Protein 9CVC (pdb70)

Organism: Homo sapiens (NCBI:txid9606)

InterPro domains:
  IPR028171 Codanin-1, C-terminal domain [PF15296] (785-899)
  IPR040031 Codanin-1 [PTHR28678] (1-1227)

Structure (mmCIF, N/CA/C/O backbone):
data_9CVC
#
_entry.id   9CVC
#
_cell.length_a   1.00
_cell.length_b   1.00
_cell.length_c   1.00
_cell.angle_alpha   90.00
_cell.angle_beta   90.00
_cell.angle_gamma   90.00
#
_symmetry.space_group_name_H-M   'P 1'
#
loop_
_entity.id
_entity.type
_entity.pdbx_description
1 polymer Codanin-1
2 polymer 'Histone chaperone ASF1A'
#
loop_
_atom_site.group_PDB
_atom_site.id
_atom_site.type_symbol
_atom_site.label_atom_id
_atom_site.label_alt_id
_atom_site.label_comp_id
_atom_site.label_asym_id
_atom_site.label_entity_id
_atom_site.label_seq_id
_atom_site.pdbx_PDB_ins_code
_atom_site.Cartn_x
_atom_site.Cartn_y
_atom_site.Cartn_z
_atom_site.occupancy
_atom_site.B_iso_or_equiv
_atom_site.auth_seq_id
_atom_site.auth_comp_id
_atom_site.auth_asym_id
_atom_site.auth_atom_id
_atom_site.pdbx_PDB_model_num
ATOM 1 N N . ALA A 1 52 ? 137.495 176.361 112.719 1.00 129.02 2 ALA A N 1
ATOM 2 C CA . ALA A 1 52 ? 137.483 175.971 111.313 1.00 129.02 2 ALA A CA 1
ATOM 3 C C . ALA A 1 52 ? 136.915 177.092 110.453 1.00 129.02 2 ALA A C 1
ATOM 4 O O . ALA A 1 52 ? 137.347 177.296 109.318 1.00 129.02 2 ALA A O 1
ATOM 6 N N . ALA A 1 53 ? 135.942 177.821 111.002 1.00 137.95 3 ALA A N 1
ATOM 7 C CA . ALA A 1 53 ? 135.351 178.930 110.263 1.00 137.95 3 ALA A CA 1
ATOM 8 C C . ALA A 1 53 ? 136.392 179.995 109.945 1.00 137.95 3 ALA A C 1
ATOM 9 O O . ALA A 1 53 ? 136.442 180.510 108.821 1.00 137.95 3 ALA A O 1
ATOM 11 N N . VAL A 1 54 ? 137.237 180.338 110.920 1.00 137.77 4 VAL A N 1
ATOM 12 C CA . VAL A 1 54 ? 138.293 181.314 110.668 1.00 137.77 4 VAL A CA 1
ATOM 13 C C . VAL A 1 54 ? 139.298 180.763 109.667 1.00 137.77 4 VAL A C 1
ATOM 14 O O . VAL A 1 54 ? 139.783 181.487 108.788 1.00 137.77 4 VAL A O 1
ATOM 18 N N . LEU A 1 55 ? 139.630 179.476 109.780 1.00 130.34 5 LEU A N 1
ATOM 19 C CA . LEU A 1 55 ? 140.550 178.864 108.827 1.00 130.34 5 LEU A CA 1
ATOM 20 C C . LEU A 1 55 ? 139.979 178.920 107.416 1.00 130.34 5 LEU A C 1
ATOM 21 O O . LEU A 1 55 ? 140.684 179.268 106.461 1.00 130.34 5 LEU A O 1
ATOM 26 N N . GLU A 1 56 ? 138.698 178.580 107.265 1.00 135.62 6 GLU A N 1
ATOM 27 C CA . GLU A 1 56 ? 138.071 178.640 105.949 1.00 135.62 6 GLU A CA 1
ATOM 28 C C . GLU A 1 56 ? 138.042 180.068 105.421 1.00 135.62 6 GLU A C 1
ATOM 29 O O . GLU A 1 56 ? 138.305 180.305 104.237 1.00 135.62 6 GLU A O 1
ATOM 35 N N . SER A 1 57 ? 137.730 181.035 106.286 1.00 140.12 7 SER A N 1
ATOM 36 C CA . SER A 1 57 ? 137.709 182.430 105.859 1.00 140.12 7 SER A CA 1
ATOM 37 C C . SER A 1 57 ? 139.080 182.869 105.363 1.00 140.12 7 SER A C 1
ATOM 38 O O . SER A 1 57 ? 139.191 183.556 104.342 1.00 140.12 7 SER A O 1
ATOM 41 N N . LEU A 1 58 ? 140.139 182.479 106.076 1.00 137.03 8 LEU A N 1
ATOM 42 C CA . LEU A 1 58 ? 141.488 182.768 105.603 1.00 137.03 8 LEU A CA 1
ATOM 43 C C . LEU A 1 58 ? 141.759 182.082 104.271 1.00 137.03 8 LEU A C 1
ATOM 44 O O . LEU A 1 58 ? 142.409 182.656 103.389 1.00 137.03 8 LEU A O 1
ATOM 49 N N . LEU A 1 59 ? 141.266 180.853 104.104 1.00 130.77 9 LEU A N 1
ATOM 50 C CA . LEU A 1 59 ? 141.482 180.136 102.852 1.00 130.77 9 LEU A CA 1
ATOM 51 C C . LEU A 1 59 ? 140.863 180.877 101.673 1.00 130.77 9 LEU A C 1
ATOM 52 O O . LEU A 1 59 ? 141.334 180.739 100.538 1.00 130.77 9 LEU A O 1
ATOM 57 N N . ARG A 1 60 ? 139.812 181.661 101.917 1.00 141.89 10 ARG A N 1
ATOM 58 C CA . ARG A 1 60 ? 139.184 182.446 100.864 1.00 141.89 10 ARG A CA 1
ATOM 59 C C . ARG A 1 60 ? 139.983 183.689 100.499 1.00 141.89 10 ARG A C 1
ATOM 60 O O . ARG A 1 60 ? 139.612 184.383 99.547 1.00 141.89 10 ARG A O 1
ATOM 68 N N . GLU A 1 61 ? 141.055 183.989 101.233 1.00 139.24 11 GLU A N 1
ATOM 69 C CA . GLU A 1 61 ? 141.875 185.179 101.031 1.00 139.24 11 GLU A CA 1
ATOM 70 C C . GLU A 1 61 ? 141.148 186.461 101.412 1.00 139.24 11 GLU A C 1
ATOM 71 O O . GLU A 1 61 ? 141.529 187.548 100.966 1.00 139.24 11 GLU A O 1
ATOM 77 N N . GLU A 1 62 ? 140.100 186.363 102.234 1.00 143.54 12 GLU A N 1
ATOM 78 C CA . GLU A 1 62 ? 139.430 187.565 102.716 1.00 143.54 12 GLU A CA 1
ATOM 79 C C . GLU A 1 62 ? 140.367 188.409 103.570 1.00 143.54 12 GLU A C 1
ATOM 80 O O . GLU A 1 62 ? 140.377 189.641 103.464 1.00 143.54 12 GLU A O 1
ATOM 86 N N . VAL A 1 63 ? 141.160 187.763 104.421 1.00 144.61 13 VAL A N 1
ATOM 87 C CA . VAL A 1 63 ? 142.106 188.434 105.303 1.00 144.61 13 VAL A CA 1
ATOM 88 C C . VAL A 1 63 ? 143.503 187.936 104.964 1.00 144.61 13 VAL A C 1
ATOM 89 O O . VAL A 1 63 ? 143.726 186.725 104.854 1.00 144.61 13 VAL A O 1
ATOM 93 N N . SER A 1 64 ? 144.437 188.868 104.793 1.00 145.18 14 SER A N 1
ATOM 94 C CA . SER A 1 64 ? 145.800 188.498 104.448 1.00 145.18 14 SER A CA 1
ATOM 95 C C . SER A 1 64 ? 146.448 187.714 105.584 1.00 145.18 14 SER A C 1
ATOM 96 O O . SER A 1 64 ? 146.127 187.898 106.760 1.00 145.18 14 SER A O 1
ATOM 99 N N . VAL A 1 65 ? 147.373 186.828 105.213 1.00 130.41 15 VAL A N 1
ATOM 100 C CA . VAL A 1 65 ? 148.060 186.009 106.208 1.00 130.41 15 VAL A CA 1
ATOM 101 C C . VAL A 1 65 ? 148.871 186.888 107.152 1.00 130.41 15 VAL A C 1
ATOM 102 O O . VAL A 1 65 ? 148.884 186.670 108.370 1.00 130.41 15 VAL A O 1
ATOM 106 N N . ALA A 1 66 ? 149.564 187.890 106.608 1.00 138.18 16 ALA A N 1
ATOM 107 C CA . ALA A 1 66 ? 150.359 188.777 107.450 1.00 138.18 16 ALA A CA 1
ATOM 108 C C . ALA A 1 66 ? 149.484 189.520 108.452 1.00 138.18 16 ALA A C 1
ATOM 109 O O . ALA A 1 66 ? 149.862 189.676 109.620 1.00 138.18 16 ALA A O 1
ATOM 111 N N . ALA A 1 67 ? 148.312 189.986 108.016 1.00 140.63 17 ALA A N 1
ATOM 112 C CA . ALA A 1 67 ? 147.431 190.727 108.913 1.00 140.63 17 ALA A CA 1
ATOM 113 C C . ALA A 1 67 ? 147.002 189.866 110.095 1.00 140.63 17 ALA A C 1
ATOM 114 O O . ALA A 1 67 ? 147.087 190.292 111.253 1.00 140.63 17 ALA A O 1
ATOM 116 N N . VAL A 1 68 ? 146.546 188.642 109.822 1.00 138.03 18 VAL A N 1
ATOM 117 C CA . VAL A 1 68 ? 146.088 187.772 110.900 1.00 138.03 18 VAL A CA 1
ATOM 118 C C . VAL A 1 68 ? 147.256 187.373 111.794 1.00 138.03 18 VAL A C 1
ATOM 119 O O . VAL A 1 68 ? 147.114 187.287 113.020 1.00 138.03 18 VAL A O 1
ATOM 123 N N . VAL A 1 69 ? 148.424 187.125 111.202 1.00 131.45 19 VAL A N 1
ATOM 124 C CA . VAL A 1 69 ? 149.593 186.751 111.993 1.00 131.45 19 VAL A CA 1
ATOM 125 C C . VAL A 1 69 ? 149.954 187.870 112.960 1.00 131.45 19 VAL A C 1
ATOM 126 O O . VAL A 1 69 ? 150.229 187.633 114.141 1.00 131.45 19 VAL A O 1
ATOM 130 N N . ARG A 1 70 ? 149.955 189.112 112.470 1.00 138.77 20 ARG A N 1
ATOM 131 C CA . ARG A 1 70 ? 150.256 190.243 113.339 1.00 138.77 20 ARG A CA 1
ATOM 132 C C . ARG A 1 70 ? 149.173 190.428 114.395 1.00 138.77 20 ARG A C 1
ATOM 133 O O . ARG A 1 70 ? 149.472 190.785 115.541 1.00 138.77 20 ARG A O 1
ATOM 141 N N . TRP A 1 71 ? 147.912 190.189 114.031 1.00 145.00 21 TRP A N 1
ATOM 142 C CA . TRP A 1 71 ? 146.829 190.341 114.996 1.00 145.00 21 TRP A CA 1
ATOM 143 C C . TRP A 1 71 ? 146.950 189.328 116.127 1.00 145.00 21 TRP A C 1
ATOM 144 O O . TRP A 1 71 ? 146.691 189.654 117.292 1.00 145.00 21 TRP A O 1
ATOM 155 N N . ILE A 1 72 ? 147.340 188.091 115.807 1.00 129.00 22 ILE A N 1
ATOM 156 C CA . ILE A 1 72 ? 147.488 187.080 116.850 1.00 129.00 22 ILE A CA 1
ATOM 157 C C . ILE A 1 72 ? 148.592 187.479 117.816 1.00 129.00 22 ILE A C 1
ATOM 158 O O . ILE A 1 72 ? 148.506 187.206 119.020 1.00 129.00 22 ILE A O 1
ATOM 163 N N . ALA A 1 73 ? 149.642 188.127 117.315 1.00 127.72 23 ALA A N 1
ATOM 164 C CA . ALA A 1 73 ? 150.769 188.532 118.145 1.00 127.72 23 ALA A CA 1
ATOM 165 C C . ALA A 1 73 ? 150.471 189.773 118.976 1.00 127.72 23 ALA A C 1
ATOM 166 O O . ALA A 1 73 ? 151.363 190.253 119.683 1.00 127.72 23 ALA A O 1
ATOM 168 N N . ARG A 1 74 ? 149.247 190.301 118.908 1.00 135.81 24 ARG A N 1
ATOM 169 C CA . ARG A 1 74 ? 148.852 191.481 119.675 1.00 135.81 24 ARG A CA 1
ATOM 170 C C . ARG A 1 74 ? 149.688 192.702 119.305 1.00 135.81 24 ARG A C 1
ATOM 171 O O . ARG A 1 74 ? 149.933 193.577 120.139 1.00 135.81 24 ARG A O 1
ATOM 179 N N . SER A 1 75 ? 150.130 192.773 118.053 1.00 145.06 25 SER A N 1
ATOM 180 C CA . SER A 1 75 ? 150.894 193.923 117.596 1.00 145.06 25 SER A CA 1
ATOM 181 C C . SER A 1 75 ? 150.005 195.160 117.522 1.00 145.06 25 SER A C 1
ATOM 182 O O . SER A 1 75 ? 148.792 195.072 117.313 1.00 145.06 25 SER A O 1
ATOM 185 N N . THR A 1 76 ? 150.626 196.324 117.699 1.00 159.35 26 THR A N 1
ATOM 186 C CA . THR A 1 76 ? 149.887 197.578 117.668 1.00 159.35 26 THR A CA 1
ATOM 187 C C . THR A 1 76 ? 149.258 197.798 116.298 1.00 159.35 26 THR A C 1
ATOM 188 O O . THR A 1 76 ? 149.828 197.432 115.266 1.00 159.35 26 THR A O 1
ATOM 192 N N . GLN A 1 77 ? 148.070 198.400 116.293 1.00 163.95 27 GLN A N 1
ATOM 193 C CA . GLN A 1 77 ? 147.334 198.652 115.057 1.00 163.95 27 GLN A CA 1
ATOM 194 C C . GLN A 1 77 ? 147.913 199.882 114.369 1.00 163.95 27 GLN A C 1
ATOM 195 O O . GLN A 1 77 ? 147.798 201.002 114.877 1.00 163.95 27 GLN A O 1
ATOM 201 N N . GLY A 1 78 ? 148.539 199.674 113.210 1.00 170.90 28 GLY A N 1
ATOM 202 C CA . GLY A 1 78 ? 149.108 200.772 112.462 1.00 170.90 28 GLY A CA 1
ATOM 203 C C . GLY A 1 78 ? 148.070 201.503 111.631 1.00 170.90 28 GLY A C 1
ATOM 204 O O . GLY A 1 78 ? 146.911 201.104 111.530 1.00 170.90 28 GLY A O 1
ATOM 205 N N . SER A 1 79 ? 148.509 202.608 111.025 1.00 173.36 29 SER A N 1
ATOM 206 C CA . SER A 1 79 ? 147.619 203.395 110.180 1.00 173.36 29 SER A CA 1
ATOM 207 C C . SER A 1 79 ? 147.247 202.667 108.895 1.00 173.36 29 SER A C 1
ATOM 208 O O . SER A 1 79 ? 146.233 203.007 108.277 1.00 173.36 29 SER A O 1
ATOM 211 N N . GLU A 1 80 ? 148.041 201.679 108.481 1.00 174.04 30 GLU A N 1
ATOM 212 C CA . GLU A 1 80 ? 147.774 200.937 107.256 1.00 174.04 30 GLU A CA 1
ATOM 213 C C . GLU A 1 80 ? 146.749 199.825 107.437 1.00 174.04 30 GLU A C 1
ATOM 214 O O . GLU A 1 80 ? 146.376 199.185 106.449 1.00 174.04 30 GLU A O 1
ATOM 220 N N . ASP A 1 81 ? 146.292 199.573 108.662 1.00 172.86 31 ASP A N 1
ATOM 221 C CA . ASP A 1 81 ? 145.337 198.498 108.896 1.00 172.86 31 ASP A CA 1
ATOM 222 C C . ASP A 1 81 ? 144.066 198.727 108.088 1.00 172.86 31 ASP A C 1
ATOM 223 O O . ASP A 1 81 ? 143.506 199.827 108.081 1.00 172.86 31 ASP A O 1
ATOM 228 N N . ASN A 1 82 ? 143.612 197.678 107.405 1.00 167.12 32 ASN A N 1
ATOM 229 C CA . ASN A 1 82 ? 142.397 197.761 106.606 1.00 167.12 32 ASN A CA 1
ATOM 230 C C . ASN A 1 82 ? 141.167 197.715 107.503 1.00 167.12 32 ASN A C 1
ATOM 231 O O . ASN A 1 82 ? 141.151 197.022 108.525 1.00 167.12 32 ASN A O 1
ATOM 236 N N . ALA A 1 83 ? 140.132 198.460 107.112 1.00 169.90 33 ALA A N 1
ATOM 237 C CA . ALA A 1 83 ? 138.923 198.532 107.927 1.00 169.90 33 ALA A CA 1
ATOM 238 C C . ALA A 1 83 ? 138.240 197.172 108.015 1.00 169.90 33 ALA A C 1
ATOM 239 O O . ALA A 1 83 ? 137.899 196.707 109.109 1.00 169.90 33 ALA A O 1
ATOM 241 N N . GLY A 1 84 ? 138.030 196.520 106.871 1.00 165.98 34 GLY A N 1
ATOM 242 C CA . GLY A 1 84 ? 137.322 195.249 106.880 1.00 165.98 34 GLY A CA 1
ATOM 243 C C . GLY A 1 84 ? 138.080 194.166 107.624 1.00 165.98 34 GLY A C 1
ATOM 244 O O . GLY A 1 84 ? 137.510 193.440 108.444 1.00 165.98 34 GLY A O 1
ATOM 245 N N . GLU A 1 85 ? 139.379 194.043 107.345 1.00 158.82 35 GLU A N 1
ATOM 246 C CA . GLU A 1 85 ? 140.184 193.032 108.024 1.00 158.82 35 GLU A CA 1
ATOM 247 C C . GLU A 1 85 ? 140.242 193.298 109.522 1.00 158.82 35 GLU A C 1
ATOM 248 O O . GLU A 1 85 ? 140.108 192.371 110.330 1.00 158.82 35 GLU A O 1
ATOM 254 N N . ALA A 1 86 ? 140.447 194.558 109.910 1.00 164.05 36 ALA A N 1
ATOM 255 C CA . ALA A 1 86 ? 140.499 194.891 111.328 1.00 164.05 36 ALA A CA 1
ATOM 256 C C . ALA A 1 86 ? 139.178 194.572 112.014 1.00 164.05 36 ALA A C 1
ATOM 257 O O . ALA A 1 86 ? 139.163 194.016 113.117 1.00 164.05 36 ALA A O 1
ATOM 259 N N . ALA A 1 87 ? 138.058 194.914 111.373 1.00 163.52 37 ALA A N 1
ATOM 260 C CA . ALA A 1 87 ? 136.754 194.626 111.962 1.00 163.52 37 ALA A CA 1
ATOM 261 C C . ALA A 1 87 ? 136.536 193.125 112.110 1.00 163.52 37 ALA A C 1
ATOM 262 O O . ALA A 1 87 ? 136.061 192.658 113.153 1.00 163.52 37 ALA A O 1
ATOM 264 N N . ALA A 1 88 ? 136.879 192.352 111.076 1.00 157.05 38 ALA A N 1
ATOM 265 C CA . ALA A 1 88 ? 136.695 190.906 111.152 1.00 157.05 38 ALA A CA 1
ATOM 266 C C . ALA A 1 88 ? 137.553 190.302 112.256 1.00 157.05 38 ALA A C 1
ATOM 267 O O . ALA A 1 88 ? 137.087 189.447 113.020 1.00 157.05 38 ALA A O 1
ATOM 269 N N . LEU A 1 89 ? 138.812 190.734 112.358 1.00 151.92 39 LEU A N 1
ATOM 270 C CA . LEU A 1 89 ? 139.692 190.193 113.386 1.00 151.92 39 LEU A CA 1
ATOM 271 C C . LEU A 1 89 ? 139.223 190.591 114.780 1.00 151.92 39 LEU A C 1
ATOM 272 O O . LEU A 1 89 ? 139.283 189.782 115.712 1.00 151.92 39 LEU A O 1
ATOM 277 N N . SER A 1 90 ? 138.742 191.825 114.946 1.00 156.52 40 SER A N 1
ATOM 278 C CA . SER A 1 90 ? 138.202 192.229 116.240 1.00 156.52 40 SER A CA 1
ATOM 279 C C . SER A 1 90 ? 136.978 191.400 116.605 1.00 156.52 40 SER A C 1
ATOM 280 O O . SER A 1 90 ? 136.818 190.993 117.762 1.00 156.52 40 SER A O 1
ATOM 283 N N . SER A 1 91 ? 136.104 191.138 115.632 1.00 155.34 41 SER A N 1
ATOM 284 C CA . SER A 1 91 ? 134.927 190.318 115.900 1.00 155.34 41 SER A CA 1
ATOM 285 C C . SER A 1 91 ? 135.323 188.901 116.293 1.00 155.34 41 SER A C 1
ATOM 286 O O . SER A 1 91 ? 134.740 188.318 117.214 1.00 155.34 41 SER A O 1
ATOM 289 N N . LEU A 1 92 ? 136.315 188.331 115.608 1.00 148.29 42 LEU A N 1
ATOM 290 C CA . LEU A 1 92 ? 136.746 186.968 115.898 1.00 148.29 42 LEU A CA 1
ATOM 291 C C . LEU A 1 92 ? 137.683 186.880 117.096 1.00 148.29 42 LEU A C 1
ATOM 292 O O . LEU A 1 92 ? 138.036 185.767 117.501 1.00 148.29 42 LEU A O 1
ATOM 297 N N . ARG A 1 93 ? 138.102 188.020 117.658 1.00 146.59 43 ARG A N 1
ATOM 298 C CA . ARG A 1 93 ? 138.964 188.007 118.836 1.00 146.59 43 ARG A CA 1
ATOM 299 C C . ARG A 1 93 ? 138.481 187.024 119.894 1.00 146.59 43 ARG A C 1
ATOM 300 O O . ARG A 1 93 ? 139.296 186.440 120.618 1.00 146.59 43 ARG A O 1
ATOM 308 N N . ALA A 1 94 ? 137.165 186.828 120.005 1.00 146.29 44 ALA A N 1
ATOM 309 C CA . ALA A 1 94 ? 136.648 185.844 120.950 1.00 146.29 44 ALA A CA 1
ATOM 310 C C . ALA A 1 94 ? 137.213 184.458 120.674 1.00 146.29 44 ALA A C 1
ATOM 311 O O . ALA A 1 94 ? 137.384 183.661 121.604 1.00 146.29 44 ALA A O 1
ATOM 313 N N . LEU A 1 95 ? 137.509 184.152 119.413 1.00 142.44 45 LEU A N 1
ATOM 314 C CA . LEU A 1 95 ? 138.101 182.876 119.038 1.00 142.44 45 LEU A CA 1
ATOM 315 C C . LEU A 1 95 ? 139.623 182.908 119.049 1.00 142.44 45 LEU A C 1
ATOM 316 O O . LEU A 1 95 ? 140.252 181.880 118.776 1.00 142.44 45 LEU A O 1
ATOM 321 N N . ARG A 1 96 ? 140.229 184.054 119.355 1.00 137.85 46 ARG A N 1
ATOM 322 C CA . ARG A 1 96 ? 141.673 184.124 119.488 1.00 137.85 46 ARG A CA 1
ATOM 323 C C . ARG A 1 96 ? 142.130 183.272 120.673 1.00 137.85 46 ARG A C 1
ATOM 324 O O . ARG A 1 96 ? 141.325 182.746 121.444 1.00 137.85 46 ARG A O 1
ATOM 332 N N . LYS A 1 97 ? 143.447 183.145 120.813 1.00 119.88 47 LYS A N 1
ATOM 333 C CA . LYS A 1 97 ? 144.146 182.421 121.865 1.00 119.88 47 LYS A CA 1
ATOM 334 C C . LYS A 1 97 ? 144.120 180.911 121.621 1.00 119.88 47 LYS A C 1
ATOM 335 O O . LYS A 1 97 ? 144.787 180.174 122.348 1.00 119.88 47 LYS A O 1
ATOM 341 N N . GLU A 1 98 ? 143.391 180.427 120.615 1.00 123.07 48 GLU A N 1
ATOM 342 C CA . GLU A 1 98 ? 143.389 179.011 120.273 1.00 123.07 48 GLU A CA 1
ATOM 343 C C . GLU A 1 98 ? 143.473 178.763 118.775 1.00 123.07 48 GLU A C 1
ATOM 344 O O . GLU A 1 98 ? 143.415 177.601 118.359 1.00 123.07 48 GLU A O 1
ATOM 350 N N . PHE A 1 99 ? 143.609 179.807 117.955 1.00 122.97 49 PHE A N 1
ATOM 351 C CA . PHE A 1 99 ? 143.688 179.608 116.513 1.00 122.97 49 PHE A CA 1
ATOM 352 C C . PHE A 1 99 ? 144.914 178.785 116.138 1.00 122.97 49 PHE A C 1
ATOM 353 O O . PHE A 1 99 ? 144.829 177.880 115.302 1.00 122.97 49 PHE A O 1
ATOM 361 N N . VAL A 1 100 ? 146.064 179.095 116.728 1.00 110.96 50 VAL A N 1
ATOM 362 C CA . VAL A 1 100 ? 147.307 178.390 116.421 1.00 110.96 50 VAL A CA 1
ATOM 363 C C . VAL A 1 100 ? 147.190 176.937 116.873 1.00 110.96 50 VAL A C 1
ATOM 364 O O . VAL A 1 100 ? 147.548 176.026 116.108 1.00 110.96 50 VAL A O 1
ATOM 368 N N . PRO A 1 101 ? 146.745 176.665 118.105 1.00 109.87 51 PRO A N 1
ATOM 369 C CA . PRO A 1 101 ? 146.517 175.260 118.485 1.00 109.87 51 PRO A CA 1
ATOM 370 C C . PRO A 1 101 ? 145.549 174.541 117.564 1.00 109.87 51 PRO A C 1
ATOM 371 O O . PRO A 1 101 ? 145.772 173.372 117.229 1.00 109.87 51 PRO A O 1
ATOM 375 N N . PHE A 1 102 ? 144.478 175.214 117.132 1.00 116.95 52 PHE A N 1
ATOM 376 C CA . PHE A 1 102 ? 143.529 174.576 116.227 1.00 116.95 52 PHE A CA 1
ATOM 377 C C . PHE A 1 102 ? 144.174 174.252 114.887 1.00 116.95 52 PHE A C 1
ATOM 378 O O . PHE A 1 102 ? 143.937 173.183 114.317 1.00 116.95 52 PHE A O 1
ATOM 386 N N . LEU A 1 103 ? 144.990 175.169 114.369 1.00 110.99 53 LEU A N 1
ATOM 387 C CA . LEU A 1 103 ? 145.684 174.925 113.110 1.00 110.99 53 LEU A CA 1
ATOM 388 C C . LEU A 1 103 ? 146.637 173.745 113.235 1.00 110.99 53 LEU A C 1
ATOM 389 O O . LEU A 1 103 ? 146.678 172.861 112.365 1.00 110.99 53 LEU A O 1
ATOM 394 N N . LEU A 1 104 ? 147.380 173.695 114.339 1.00 103.67 54 LEU A N 1
ATOM 395 C CA . LEU A 1 104 ? 148.297 172.587 114.563 1.00 103.67 54 LEU A CA 1
ATOM 396 C C . LEU A 1 104 ? 147.536 171.270 114.620 1.00 103.67 54 LEU A C 1
ATOM 397 O O . LEU A 1 104 ? 147.935 170.269 114.005 1.00 103.67 54 LEU A O 1
ATOM 402 N N . ASN A 1 105 ? 146.418 171.258 115.349 1.00 111.19 55 ASN A N 1
ATOM 403 C CA . ASN A 1 105 ? 145.620 170.045 115.452 1.00 111.19 55 ASN A CA 1
ATOM 404 C C . ASN A 1 105 ? 145.092 169.637 114.086 1.00 111.19 55 ASN A C 1
ATOM 405 O O . ASN A 1 105 ? 145.112 168.453 113.736 1.00 111.19 55 ASN A O 1
ATOM 410 N N . PHE A 1 106 ? 144.661 170.615 113.284 1.00 111.89 56 PHE A N 1
ATOM 411 C CA . PHE A 1 106 ? 144.149 170.318 111.953 1.00 111.89 56 PHE A CA 1
ATOM 412 C C . PHE A 1 106 ? 145.213 169.615 111.130 1.00 111.89 56 PHE A C 1
ATOM 413 O O . PHE A 1 106 ? 144.927 168.631 110.435 1.00 111.89 56 PHE A O 1
ATOM 421 N N . LEU A 1 107 ? 146.453 170.105 111.196 1.00 107.20 57 LEU A N 1
ATOM 422 C CA . LEU A 1 107 ? 147.520 169.426 110.468 1.00 107.20 57 LEU A CA 1
ATOM 423 C C . LEU A 1 107 ? 147.729 168.015 111.007 1.00 107.20 57 LEU A C 1
ATOM 424 O O . LEU A 1 107 ? 147.977 167.086 110.231 1.00 107.20 57 LEU A O 1
ATOM 429 N N . ARG A 1 108 ? 147.640 167.824 112.328 1.00 105.29 58 ARG A N 1
ATOM 430 C CA . ARG A 1 108 ? 147.787 166.462 112.845 1.00 105.29 58 ARG A CA 1
ATOM 431 C C . ARG A 1 108 ? 146.713 165.519 112.303 1.00 105.29 58 ARG A C 1
ATOM 432 O O . ARG A 1 108 ? 147.029 164.401 111.880 1.00 105.29 58 ARG A O 1
ATOM 440 N N . GLU A 1 109 ? 145.439 165.931 112.298 1.00 114.84 59 GLU A N 1
ATOM 441 C CA . GLU A 1 109 ? 144.438 165.001 111.763 1.00 114.84 59 GLU A CA 1
ATOM 442 C C . GLU A 1 109 ? 144.628 164.783 110.267 1.00 114.84 59 GLU A C 1
ATOM 443 O O . GLU A 1 109 ? 144.647 163.640 109.798 1.00 114.84 59 GLU A O 1
ATOM 449 N N . GLN A 1 110 ? 144.773 165.861 109.495 1.00 114.43 60 GLN A N 1
ATOM 450 C CA . GLN A 1 110 ? 144.923 165.677 108.057 1.00 114.43 60 GLN A CA 1
ATOM 451 C C . GLN A 1 110 ? 146.214 164.958 107.689 1.00 114.43 60 GLN A C 1
ATOM 452 O O . GLN A 1 110 ? 146.286 164.363 106.609 1.00 114.43 60 GLN A O 1
ATOM 458 N N . SER A 1 111 ? 147.231 164.993 108.551 1.00 114.09 61 SER A N 1
ATOM 459 C CA . SER A 1 111 ? 148.450 164.246 108.270 1.00 114.09 61 SER A CA 1
ATOM 460 C C . SER A 1 111 ? 148.263 162.746 108.454 1.00 114.09 61 SER A C 1
ATOM 461 O O . SER A 1 111 ? 149.086 161.967 107.962 1.00 114.09 61 SER A O 1
ATOM 464 N N . SER A 1 112 ? 147.200 162.324 109.146 1.00 114.57 62 SER A N 1
ATOM 465 C CA . SER A 1 112 ? 147.002 160.901 109.410 1.00 114.57 62 SER A CA 1
ATOM 466 C C . SER A 1 112 ? 146.960 160.100 108.116 1.00 114.57 62 SER A C 1
ATOM 467 O O . SER A 1 112 ? 147.501 158.990 108.045 1.00 114.57 62 SER A O 1
ATOM 470 N N . ARG A 1 113 ? 146.321 160.648 107.083 1.00 119.30 63 ARG A N 1
ATOM 471 C CA . ARG A 1 113 ? 146.309 159.998 105.780 1.00 119.30 63 ARG A CA 1
ATOM 472 C C . ARG A 1 113 ? 147.688 159.976 105.134 1.00 119.30 63 ARG A C 1
ATOM 473 O O . ARG A 1 113 ? 147.946 159.119 104.284 1.00 119.30 63 ARG A O 1
ATOM 481 N N . VAL A 1 114 ? 148.583 160.884 105.532 1.00 111.79 64 VAL A N 1
ATOM 482 C CA . VAL A 1 114 ? 149.899 160.972 104.910 1.00 111.79 64 VAL A CA 1
ATOM 483 C C . VAL A 1 114 ? 150.952 160.140 105.634 1.00 111.79 64 VAL A C 1
ATOM 484 O O . VAL A 1 114 ? 151.947 159.742 105.012 1.00 111.79 64 VAL A O 1
ATOM 488 N N . LEU A 1 115 ? 150.763 159.861 106.917 1.00 119.28 65 LEU A N 1
ATOM 489 C CA . LEU A 1 115 ? 151.673 159.044 107.701 1.00 119.28 65 LEU A CA 1
ATOM 490 C C . LEU A 1 115 ? 150.973 157.766 108.140 1.00 119.28 65 LEU A C 1
ATOM 491 O O . LEU A 1 115 ? 149.739 157.699 108.157 1.00 119.28 65 LEU A O 1
ATOM 496 N N . PRO A 1 116 ? 151.734 156.721 108.495 1.00 126.50 66 PRO A N 1
ATOM 497 C CA . PRO A 1 116 ? 151.114 155.420 108.780 1.00 126.50 66 PRO A CA 1
ATOM 498 C C . PRO A 1 116 ? 149.996 155.492 109.809 1.00 126.50 66 PRO A C 1
ATOM 499 O O . PRO A 1 116 ? 148.847 155.168 109.496 1.00 126.50 66 PRO A O 1
ATOM 503 N N . GLN A 1 117 ? 150.308 155.937 111.024 1.00 128.51 67 GLN A N 1
ATOM 504 C CA . GLN A 1 117 ? 149.305 156.067 112.072 1.00 128.51 67 GLN A CA 1
ATOM 505 C C . GLN A 1 117 ? 149.827 157.026 113.132 1.00 128.51 67 GLN A C 1
ATOM 506 O O . GLN A 1 117 ? 151.006 157.386 113.149 1.00 128.51 67 GLN A O 1
ATOM 512 N N . GLY A 1 118 ? 148.931 157.421 114.032 1.00 130.21 68 GLY A N 1
ATOM 513 C CA . GLY A 1 118 ? 149.283 158.320 115.114 1.00 130.21 68 GLY A CA 1
ATOM 514 C C . GLY A 1 118 ? 150.252 157.697 116.100 1.00 130.21 68 GLY A C 1
ATOM 515 O O . GLY A 1 118 ? 150.105 156.534 116.478 1.00 130.21 68 GLY A O 1
ATOM 516 N N . LYS A 1 242 ? 172.004 119.702 96.097 1.00 151.54 192 LYS A N 1
ATOM 517 C CA . LYS A 1 242 ? 173.060 120.707 96.131 1.00 151.54 192 LYS A CA 1
ATOM 518 C C . LYS A 1 242 ? 173.284 121.207 97.556 1.00 151.54 192 LYS A C 1
ATOM 519 O O . LYS A 1 242 ? 172.390 121.109 98.397 1.00 151.54 192 LYS A O 1
ATOM 525 N N . PRO A 1 243 ? 174.477 121.744 97.832 1.00 157.46 193 PRO A N 1
ATOM 526 C CA . PRO A 1 243 ? 174.758 122.247 99.183 1.00 157.46 193 PRO A CA 1
ATOM 527 C C . PRO A 1 243 ? 174.108 123.594 99.443 1.00 157.46 193 PRO A C 1
ATOM 528 O O . PRO A 1 243 ? 173.346 124.099 98.612 1.00 157.46 193 PRO A O 1
ATOM 532 N N . SER A 1 244 ? 174.400 124.183 100.601 1.00 157.93 194 SER A N 1
ATOM 533 C CA . SER A 1 244 ? 173.770 125.431 101.007 1.00 157.93 194 SER A CA 1
ATOM 534 C C . SER A 1 244 ? 174.733 126.255 101.852 1.00 157.93 194 SER A C 1
ATOM 535 O O . SER A 1 244 ? 175.954 126.151 101.692 1.00 157.93 194 SER A O 1
ATOM 538 N N . ARG A 1 245 ? 174.189 127.038 102.780 1.00 153.77 195 ARG A N 1
ATOM 539 C CA . ARG A 1 245 ? 175.015 127.865 103.689 1.00 153.77 195 ARG A CA 1
ATOM 540 C C . ARG A 1 245 ? 175.888 126.955 104.526 1.00 153.77 195 ARG A C 1
ATOM 541 O O . ARG A 1 245 ? 175.815 125.744 104.354 1.00 153.77 195 ARG A O 1
ATOM 549 N N . ARG A 1 246 ? 176.742 127.523 105.345 1.00 154.68 196 ARG A N 1
ATOM 550 C CA . ARG A 1 246 ? 177.494 126.749 106.321 1.00 154.68 196 ARG A CA 1
ATOM 551 C C . ARG A 1 246 ? 177.403 127.447 107.668 1.00 154.68 196 ARG A C 1
ATOM 552 O O . ARG A 1 246 ? 177.476 128.678 107.747 1.00 154.68 196 ARG A O 1
ATOM 560 N N . ILE A 1 247 ? 177.244 126.656 108.722 1.00 153.82 197 ILE A N 1
ATOM 561 C CA . ILE A 1 247 ? 176.998 127.168 110.069 1.00 153.82 197 ILE A CA 1
ATOM 562 C C . ILE A 1 247 ? 178.117 126.663 110.973 1.00 153.82 197 ILE A C 1
ATOM 563 O O . ILE A 1 247 ? 178.014 125.590 111.574 1.00 153.82 197 ILE A O 1
ATOM 568 N N . ASN A 1 248 ? 179.198 127.430 111.081 1.00 149.14 198 ASN A N 1
ATOM 569 C CA . ASN A 1 248 ? 180.267 127.031 111.986 1.00 149.14 198 ASN A CA 1
ATOM 570 C C . ASN A 1 248 ? 179.691 127.071 113.395 1.00 149.14 198 ASN A C 1
ATOM 571 O O . ASN A 1 248 ? 179.432 128.161 113.920 1.00 149.14 198 ASN A O 1
ATOM 576 N N . PRO A 1 249 ? 179.475 125.929 114.048 1.00 160.18 199 PRO A N 1
ATOM 577 C CA . PRO A 1 249 ? 178.775 125.963 115.335 1.00 160.18 199 PRO A CA 1
ATOM 578 C C . PRO A 1 249 ? 179.576 126.735 116.372 1.00 160.18 199 PRO A C 1
ATOM 579 O O . PRO A 1 249 ? 180.803 126.642 116.434 1.00 160.18 199 PRO A O 1
ATOM 583 N N . THR A 1 250 ? 178.864 127.498 117.193 1.00 154.24 200 THR A N 1
ATOM 584 C CA . THR A 1 250 ? 179.529 128.300 118.204 1.00 154.24 200 THR A CA 1
ATOM 585 C C . THR A 1 250 ? 180.148 127.391 119.268 1.00 154.24 200 THR A C 1
ATOM 586 O O . THR A 1 250 ? 179.511 126.429 119.706 1.00 154.24 200 THR A O 1
ATOM 590 N N . PRO A 1 251 ? 181.390 127.666 119.706 1.00 165.50 201 PRO A N 1
ATOM 591 C CA . PRO A 1 251 ? 182.038 126.771 120.680 1.00 165.50 201 PRO A CA 1
ATOM 592 C C . PRO A 1 251 ? 181.503 126.909 122.099 1.00 165.50 201 PRO A C 1
ATOM 593 O O . PRO A 1 251 ? 182.187 126.528 123.054 1.00 165.50 201 PRO A O 1
ATOM 597 N N . VAL A 1 252 ? 180.293 127.442 122.260 1.00 162.36 202 VAL A N 1
ATOM 598 C CA . VAL A 1 252 ? 179.759 127.754 123.580 1.00 162.36 202 VAL A CA 1
ATOM 599 C C . VAL A 1 252 ? 179.197 126.481 124.198 1.00 162.36 202 VAL A C 1
ATOM 600 O O . VAL A 1 252 ? 177.992 126.384 124.452 1.00 162.36 202 VAL A O 1
ATOM 604 N N . SER A 1 253 ? 180.065 125.498 124.446 1.00 172.46 203 SER A N 1
ATOM 605 C CA . SER A 1 253 ? 179.654 124.318 125.200 1.00 172.46 203 SER A CA 1
ATOM 606 C C . SER A 1 253 ? 178.902 124.713 126.463 1.00 172.46 203 SER A C 1
ATOM 607 O O . SER A 1 253 ? 177.710 124.420 126.610 1.00 172.46 203 SER A O 1
ATOM 610 N N . GLU A 1 254 ? 179.583 125.405 127.377 1.00 173.40 204 GLU A N 1
ATOM 611 C CA . GLU A 1 254 ? 178.997 125.793 128.653 1.00 173.40 204 GLU A CA 1
ATOM 612 C C . GLU A 1 254 ? 178.083 124.710 129.213 1.00 173.40 204 GLU A C 1
ATOM 613 O O . GLU A 1 254 ? 176.870 124.925 129.293 1.00 173.40 204 GLU A O 1
ATOM 619 N N . GLU A 1 255 ? 178.630 123.539 129.557 1.00 176.48 205 GLU A N 1
ATOM 620 C CA . GLU A 1 255 ? 177.807 122.477 130.129 1.00 176.48 205 GLU A CA 1
ATOM 621 C C . GLU A 1 255 ? 176.790 123.080 131.094 1.00 176.48 205 GLU A C 1
ATOM 622 O O . GLU A 1 255 ? 177.066 123.282 132.280 1.00 176.48 205 GLU A O 1
ATOM 628 N N . ARG A 1 256 ? 175.604 123.387 130.579 1.00 175.26 206 ARG A N 1
ATOM 629 C CA . ARG A 1 256 ? 174.612 124.111 131.361 1.00 175.26 206 ARG A CA 1
ATOM 630 C C . ARG A 1 256 ? 173.284 124.121 130.620 1.00 175.26 206 ARG A C 1
ATOM 631 O O . ARG A 1 256 ? 173.213 123.815 129.426 1.00 175.26 206 ARG A O 1
ATOM 639 N N . SER A 1 257 ? 172.202 124.544 131.283 1.00 175.25 207 SER A N 1
ATOM 640 C CA . SER A 1 257 ? 170.902 124.748 130.585 1.00 175.25 207 SER A CA 1
ATOM 641 C C . SER A 1 257 ? 170.499 123.596 129.661 1.00 175.25 207 SER A C 1
ATOM 642 O O . SER A 1 257 ? 170.744 122.439 130.021 1.00 175.25 207 SER A O 1
ATOM 645 N N . LEU A 1 258 ? 169.864 123.923 128.527 1.00 170.10 208 LEU A N 1
ATOM 646 C CA . LEU A 1 258 ? 169.341 122.884 127.598 1.00 170.10 208 LEU A CA 1
ATOM 647 C C . LEU A 1 258 ? 170.514 122.252 126.863 1.00 170.10 208 LEU A C 1
ATOM 648 O O . LEU A 1 258 ? 170.336 121.150 126.317 1.00 170.10 208 LEU A O 1
ATOM 653 N N . SER A 1 259 ? 171.640 122.958 126.803 1.00 173.48 209 SER A N 1
ATOM 654 C CA . SER A 1 259 ? 172.832 122.318 126.199 1.00 173.48 209 SER A CA 1
ATOM 655 C C . SER A 1 259 ? 172.947 120.918 126.800 1.00 173.48 209 SER A C 1
ATOM 656 O O . SER A 1 259 ? 173.640 120.099 126.183 1.00 173.48 209 SER A O 1
ATOM 659 N N . LYS A 1 260 ? 172.196 120.634 127.868 1.00 178.26 210 LYS A N 1
ATOM 660 C CA . LYS A 1 260 ? 172.320 119.366 128.633 1.00 178.26 210 LYS A CA 1
ATOM 661 C C . LYS A 1 260 ? 171.867 118.161 127.804 1.00 178.26 210 LYS A C 1
ATOM 662 O O . LYS A 1 260 ? 171.140 118.369 126.825 1.00 178.26 210 LYS A O 1
ATOM 668 N N . PRO A 1 261 ? 172.256 116.913 128.152 1.00 178.76 211 PRO A N 1
ATOM 669 C CA . PRO A 1 261 ? 171.774 115.722 127.451 1.00 178.76 211 PRO A CA 1
ATOM 670 C C . PRO A 1 261 ? 170.294 115.519 127.799 1.00 178.76 211 PRO A C 1
ATOM 671 O O . PRO A 1 261 ? 169.817 116.306 128.581 1.00 178.76 211 PRO A O 1
ATOM 675 N N . LYS A 1 262 ? 169.612 114.504 127.256 1.00 177.30 212 LYS A N 1
ATOM 676 C CA . LYS A 1 262 ? 168.178 114.378 127.469 1.00 177.30 212 LYS A CA 1
ATOM 677 C C . LYS A 1 262 ? 167.624 113.207 126.672 1.00 177.30 212 LYS A C 1
ATOM 678 O O . LYS A 1 262 ? 168.149 112.853 125.613 1.00 177.30 212 LYS A O 1
ATOM 684 N N . THR A 1 263 ? 166.569 112.598 127.219 1.00 179.88 213 THR A N 1
ATOM 685 C CA . THR A 1 263 ? 165.820 111.495 126.595 1.00 179.88 213 THR A CA 1
ATOM 686 C C . THR A 1 263 ? 166.815 110.466 126.059 1.00 179.88 213 THR A C 1
ATOM 687 O O . THR A 1 263 ? 167.724 110.059 126.796 1.00 179.88 213 THR A O 1
ATOM 691 N N . CYS A 1 264 ? 166.690 110.028 124.804 1.00 179.05 214 CYS A N 1
ATOM 692 C CA . CYS A 1 264 ? 167.602 109.068 124.199 1.00 179.05 214 CYS A CA 1
ATOM 693 C C . CYS A 1 264 ? 168.435 109.651 123.062 1.00 179.05 214 CYS A C 1
ATOM 694 O O . CYS A 1 264 ? 169.020 108.882 122.291 1.00 179.05 214 CYS A O 1
ATOM 697 N N . PHE A 1 265 ? 168.491 110.980 122.915 1.00 177.09 215 PHE A N 1
ATOM 698 C CA . PHE A 1 265 ? 169.359 111.578 121.902 1.00 177.09 215 PHE A CA 1
ATOM 699 C C . PHE A 1 265 ? 170.739 110.929 121.908 1.00 177.09 215 PHE A C 1
ATOM 700 O O . PHE A 1 265 ? 171.406 110.881 120.870 1.00 177.09 215 PHE A O 1
ATOM 708 N N . THR A 1 266 ? 171.173 110.454 123.073 1.00 178.99 216 THR A N 1
ATOM 709 C CA . THR A 1 266 ? 172.444 109.747 123.233 1.00 178.99 216 THR A CA 1
ATOM 710 C C . THR A 1 266 ? 172.843 108.956 121.990 1.00 178.99 216 THR A C 1
ATOM 711 O O . THR A 1 266 ? 172.204 107.962 121.644 1.00 178.99 216 THR A O 1
ATOM 715 N N . SER A 1 335 ? 153.689 142.898 94.241 1.00 110.00 285 SER A N 1
ATOM 716 C CA . SER A 1 335 ? 154.790 143.852 94.176 1.00 110.00 285 SER A CA 1
ATOM 717 C C . SER A 1 335 ? 154.266 145.283 94.210 1.00 110.00 285 SER A C 1
ATOM 718 O O . SER A 1 335 ? 153.358 145.639 93.458 1.00 110.00 285 SER A O 1
ATOM 721 N N . LEU A 1 336 ? 154.843 146.099 95.087 1.00 109.89 286 LEU A N 1
ATOM 722 C CA . LEU A 1 336 ? 154.453 147.493 95.252 1.00 109.89 286 LEU A CA 1
ATOM 723 C C . LEU A 1 336 ? 155.585 148.393 94.776 1.00 109.89 286 LEU A C 1
ATOM 724 O O . LEU A 1 336 ? 156.725 148.256 95.233 1.00 109.89 286 LEU A O 1
ATOM 729 N N . THR A 1 337 ? 155.268 149.304 93.864 1.00 111.12 287 THR A N 1
ATOM 730 C CA . THR A 1 337 ? 156.239 150.229 93.303 1.00 111.12 287 THR A CA 1
ATOM 731 C C . THR A 1 337 ? 156.211 151.557 94.051 1.00 111.12 287 THR A C 1
ATOM 732 O O . THR A 1 337 ? 155.222 151.918 94.694 1.00 111.12 287 THR A O 1
ATOM 736 N N . ASP A 1 338 ? 157.321 152.284 93.955 1.00 110.33 288 ASP A N 1
ATOM 737 C CA . ASP A 1 338 ? 157.472 153.577 94.620 1.00 110.33 288 ASP A CA 1
ATOM 738 C C . ASP A 1 338 ? 157.086 154.673 93.634 1.00 110.33 288 ASP A C 1
ATOM 739 O O . ASP A 1 338 ? 157.845 155.000 92.719 1.00 110.33 288 ASP A O 1
ATOM 744 N N . GLU A 1 339 ? 155.905 155.241 93.821 1.00 108.87 289 GLU A N 1
ATOM 745 C CA . GLU A 1 339 ? 155.416 156.306 92.955 1.00 108.87 289 GLU A CA 1
ATOM 746 C C . GLU A 1 339 ? 156.249 157.566 93.159 1.00 108.87 289 GLU A C 1
ATOM 747 O O . GLU A 1 339 ? 156.121 158.209 94.209 1.00 108.87 289 GLU A O 1
ATOM 753 N N . PRO A 1 340 ? 157.102 157.960 92.210 1.00 106.94 290 PRO A N 1
ATOM 754 C CA . PRO A 1 340 ? 157.917 159.162 92.422 1.00 106.94 290 PRO A CA 1
ATOM 755 C C . PRO A 1 340 ? 157.052 160.397 92.612 1.00 106.94 290 PRO A C 1
ATOM 756 O O . PRO A 1 340 ? 156.002 160.551 91.985 1.00 106.94 290 PRO A O 1
ATOM 760 N N . ALA A 1 341 ? 157.505 161.284 93.495 1.00 104.57 291 ALA A N 1
ATOM 761 C CA . ALA A 1 341 ? 156.788 162.519 93.771 1.00 104.57 291 ALA A CA 1
ATOM 762 C C . ALA A 1 341 ? 157.086 163.549 92.689 1.00 104.57 291 ALA A C 1
ATOM 763 O O . ALA A 1 341 ? 158.249 163.825 92.384 1.00 104.57 291 ALA A O 1
ATOM 765 N N . ASP A 1 342 ? 156.029 164.113 92.108 1.00 111.95 292 ASP A N 1
ATOM 766 C CA . ASP A 1 342 ? 156.146 165.107 91.058 1.00 111.95 292 ASP A CA 1
ATOM 767 C C . ASP A 1 342 ? 155.230 166.284 91.370 1.00 111.95 292 ASP A C 1
ATOM 768 O O . ASP A 1 342 ? 154.106 166.082 91.846 1.00 111.95 292 ASP A O 1
ATOM 773 N N . PRO A 1 343 ? 155.671 167.521 91.118 1.00 109.59 293 PRO A N 1
ATOM 774 C CA . PRO A 1 343 ? 154.815 168.676 91.433 1.00 109.59 293 PRO A CA 1
ATOM 775 C C . PRO A 1 343 ? 153.667 168.874 90.459 1.00 109.59 293 PRO A C 1
ATOM 776 O O . PRO A 1 343 ? 152.815 169.735 90.708 1.00 109.59 293 PRO A O 1
ATOM 780 N N . ALA A 1 344 ? 153.617 168.117 89.361 1.00 114.34 294 ALA A N 1
ATOM 781 C CA . ALA A 1 344 ? 152.532 168.287 88.401 1.00 114.34 294 ALA A CA 1
ATOM 782 C C . ALA A 1 344 ? 151.202 167.818 88.976 1.00 114.34 294 ALA A C 1
ATOM 783 O O . ALA A 1 344 ? 150.179 168.497 88.825 1.00 114.34 294 ALA A O 1
ATOM 785 N N . ARG A 1 345 ? 151.194 166.664 89.641 1.00 115.55 295 ARG A N 1
ATOM 786 C CA . ARG A 1 345 ? 149.958 166.073 90.159 1.00 115.55 295 ARG A CA 1
ATOM 787 C C . ARG A 1 345 ? 149.645 166.661 91.536 1.00 115.55 295 ARG A C 1
ATOM 788 O O . ARG A 1 345 ? 149.718 165.998 92.572 1.00 115.55 295 ARG A O 1
ATOM 796 N N . VAL A 1 346 ? 149.281 167.940 91.522 1.00 114.85 296 VAL A N 1
ATOM 797 C CA . VAL A 1 346 ? 148.934 168.686 92.727 1.00 114.85 296 VAL A CA 1
ATOM 798 C C . VAL A 1 346 ? 147.514 169.209 92.572 1.00 114.85 296 VAL A C 1
ATOM 799 O O . VAL A 1 346 ? 147.182 169.824 91.552 1.00 114.85 296 VAL A O 1
ATOM 803 N N . SER A 1 347 ? 146.684 168.967 93.581 1.00 115.64 297 SER A N 1
ATOM 804 C CA . SER A 1 347 ? 145.295 169.403 93.589 1.00 115.64 297 SER A CA 1
ATOM 805 C C . SER A 1 347 ? 145.117 170.533 94.593 1.00 115.64 297 SER A C 1
ATOM 806 O O . SER A 1 347 ? 145.698 170.507 95.682 1.00 115.64 297 SER A O 1
ATOM 809 N N . SER A 1 348 ? 144.306 171.523 94.220 1.00 117.62 298 SER A N 1
ATOM 810 C CA . SER A 1 348 ? 144.060 172.695 95.059 1.00 117.62 298 SER A CA 1
ATOM 811 C C . SER A 1 348 ? 145.379 173.328 95.499 1.00 117.62 298 SER A C 1
ATOM 812 O O . SER A 1 348 ? 145.619 173.575 96.682 1.00 117.62 298 SER A O 1
ATOM 815 N N . ARG A 1 349 ? 146.241 173.598 94.516 1.00 114.11 299 ARG A N 1
ATOM 816 C CA . ARG A 1 349 ? 147.552 174.164 94.815 1.00 114.11 299 ARG A CA 1
ATOM 817 C C . ARG A 1 349 ? 147.432 175.469 95.591 1.00 114.11 299 ARG A C 1
ATOM 818 O O . ARG A 1 349 ? 148.250 175.750 96.474 1.00 114.11 299 ARG A O 1
ATOM 826 N N . GLN A 1 350 ? 146.425 176.284 95.272 1.00 116.20 300 GLN A N 1
ATOM 827 C CA . GLN A 1 350 ? 146.235 177.541 95.990 1.00 116.20 300 GLN A CA 1
ATOM 828 C C . GLN A 1 350 ? 146.007 177.292 97.477 1.00 116.20 300 GLN A C 1
ATOM 829 O O . GLN A 1 350 ? 146.584 177.976 98.332 1.00 116.20 300 GLN A O 1
ATOM 835 N N . ARG A 1 351 ? 145.143 176.329 97.805 1.00 119.14 301 ARG A N 1
ATOM 836 C CA . ARG A 1 351 ? 144.848 176.042 99.204 1.00 119.14 301 ARG A CA 1
ATOM 837 C C . ARG A 1 351 ? 146.101 175.574 99.934 1.00 119.14 301 ARG A C 1
ATOM 838 O O . ARG A 1 351 ? 146.387 176.019 101.053 1.00 119.14 301 ARG A O 1
ATOM 846 N N . LEU A 1 352 ? 146.861 174.668 99.312 1.00 114.54 302 LEU A N 1
ATOM 847 C CA . LEU A 1 352 ? 148.093 174.195 99.932 1.00 114.54 302 LEU A CA 1
ATOM 848 C C . LEU A 1 352 ? 149.066 175.345 100.146 1.00 114.54 302 LEU A C 1
ATOM 849 O O . LEU A 1 352 ? 149.710 175.432 101.196 1.00 114.54 302 LEU A O 1
ATOM 854 N N . GLU A 1 353 ? 149.195 176.235 99.160 1.00 114.84 303 GLU A N 1
ATOM 855 C CA . GLU A 1 353 ? 150.113 177.360 99.303 1.00 114.84 303 GLU A CA 1
ATOM 856 C C . GLU A 1 353 ? 149.692 178.273 100.443 1.00 114.84 303 GLU A C 1
ATOM 857 O O . GLU A 1 353 ? 150.529 178.699 101.246 1.00 114.84 303 GLU A O 1
ATOM 863 N N . LEU A 1 354 ? 148.398 178.579 100.539 1.00 122.53 304 LEU A N 1
ATOM 864 C CA . LEU A 1 354 ? 147.932 179.443 101.619 1.00 122.53 304 LEU A CA 1
ATOM 865 C C . LEU A 1 354 ? 148.189 178.800 102.977 1.00 122.53 304 LEU A C 1
ATOM 866 O O . LEU A 1 354 ? 148.673 179.457 103.909 1.00 122.53 304 LEU A O 1
ATOM 871 N N . VAL A 1 355 ? 147.873 177.511 103.110 1.00 113.97 305 VAL A N 1
ATOM 872 C CA . VAL A 1 355 ? 148.062 176.841 104.393 1.00 113.97 305 VAL A CA 1
ATOM 873 C C . VAL A 1 355 ? 149.542 176.787 104.751 1.00 113.97 305 VAL A C 1
ATOM 874 O O . VAL A 1 355 ? 149.924 177.014 105.906 1.00 113.97 305 VAL A O 1
ATOM 878 N N . ALA A 1 356 ? 150.401 176.491 103.771 1.00 105.14 306 ALA A N 1
ATOM 879 C CA . ALA A 1 356 ? 151.836 176.445 104.032 1.00 105.14 306 ALA A CA 1
ATOM 880 C C . ALA A 1 356 ? 152.370 177.811 104.435 1.00 105.14 306 ALA A C 1
ATOM 881 O O . ALA A 1 356 ? 153.209 177.913 105.336 1.00 105.14 306 ALA A O 1
ATOM 883 N N . LEU A 1 357 ? 151.914 178.874 103.769 1.00 110.15 307 LEU A N 1
ATOM 884 C CA . LEU A 1 357 ? 152.369 180.212 104.127 1.00 110.15 307 LEU A CA 1
ATOM 885 C C . LEU A 1 357 ? 151.933 180.579 105.538 1.00 110.15 307 LEU A C 1
ATOM 886 O O . LEU A 1 357 ? 152.713 181.149 106.309 1.00 110.15 307 LEU A O 1
ATOM 891 N N . VAL A 1 358 ? 150.690 180.253 105.899 1.00 111.04 308 VAL A N 1
ATOM 892 C CA . VAL A 1 358 ? 150.219 180.548 107.250 1.00 111.04 308 VAL A CA 1
ATOM 893 C C . VAL A 1 358 ? 151.033 179.765 108.271 1.00 111.04 308 VAL A C 1
ATOM 894 O O . VAL A 1 358 ? 151.415 180.293 109.323 1.00 111.04 308 VAL A O 1
ATOM 898 N N . TYR A 1 359 ? 151.298 178.489 107.984 1.00 97.86 309 TYR A N 1
ATOM 899 C CA . TYR A 1 359 ? 152.097 177.664 108.885 1.00 97.86 309 TYR A CA 1
ATOM 900 C C . TYR A 1 359 ? 153.502 178.232 109.057 1.00 97.86 309 TYR A C 1
ATOM 901 O O . TYR A 1 359 ? 154.019 178.309 110.180 1.00 97.86 309 TYR A O 1
ATOM 910 N N . SER A 1 360 ? 154.130 178.643 107.953 1.00 100.49 310 SER A N 1
ATOM 911 C CA . SER A 1 360 ? 155.471 179.212 108.025 1.00 100.49 310 SER A CA 1
ATOM 912 C C . SER A 1 360 ? 155.470 180.500 108.832 1.00 100.49 310 SER A C 1
ATOM 913 O O . SER A 1 360 ? 156.374 180.739 109.640 1.00 100.49 310 SER A O 1
ATOM 916 N N . SER A 1 361 ? 154.465 181.350 108.616 1.00 110.15 311 SER A N 1
ATOM 917 C CA . SER A 1 361 ? 154.376 182.593 109.370 1.00 110.15 311 SER A CA 1
ATOM 918 C C . SER A 1 361 ? 154.191 182.325 110.857 1.00 110.15 311 SER A C 1
ATOM 919 O O . SER A 1 361 ? 154.807 182.992 111.697 1.00 110.15 311 SER A O 1
ATOM 922 N N . CYS A 1 362 ? 153.346 181.353 111.203 1.00 102.76 312 CYS A N 1
ATOM 923 C CA . CYS A 1 362 ? 153.123 181.037 112.610 1.00 102.76 312 CYS A CA 1
ATOM 924 C C . CYS A 1 362 ? 154.396 180.519 113.267 1.00 102.76 312 CYS A C 1
ATOM 925 O O . CYS A 1 362 ? 154.751 180.940 114.374 1.00 102.76 312 CYS A O 1
ATOM 928 N N . ILE A 1 363 ? 155.099 179.603 112.600 1.00 91.87 313 ILE A N 1
ATOM 929 C CA . ILE A 1 363 ? 156.305 179.033 113.198 1.00 91.87 313 ILE A CA 1
ATOM 930 C C . ILE A 1 363 ? 157.409 180.082 113.298 1.00 91.87 313 ILE A C 1
ATOM 931 O O . ILE A 1 363 ? 158.124 180.153 114.305 1.00 91.87 313 ILE A O 1
ATOM 936 N N . ALA A 1 364 ? 157.572 180.908 112.262 1.00 97.57 314 ALA A N 1
ATOM 937 C CA . ALA A 1 364 ? 158.663 181.876 112.249 1.00 97.57 314 ALA A CA 1
ATOM 938 C C . ALA A 1 364 ? 158.450 183.011 113.239 1.00 97.57 314 ALA A C 1
ATOM 939 O O . ALA A 1 364 ? 159.413 183.709 113.576 1.00 97.57 314 ALA A O 1
ATOM 941 N N . GLU A 1 365 ? 157.222 183.215 113.708 1.00 98.74 315 GLU A N 1
ATOM 942 C CA . GLU A 1 365 ? 156.922 184.243 114.695 1.00 98.74 315 GLU A CA 1
ATOM 943 C C . GLU A 1 365 ? 156.832 183.682 116.109 1.00 98.74 315 GLU A C 1
ATOM 944 O O . GLU A 1 365 ? 156.408 184.395 117.024 1.00 98.74 315 GLU A O 1
ATOM 950 N N . ASN A 1 366 ? 157.209 182.418 116.305 1.00 89.12 316 ASN A N 1
ATOM 951 C CA . ASN A 1 366 ? 157.242 181.774 117.617 1.00 89.12 316 ASN A CA 1
ATOM 952 C C . ASN A 1 366 ? 155.864 181.627 118.251 1.00 89.12 316 ASN A C 1
ATOM 953 O O . ASN A 1 366 ? 155.754 181.505 119.475 1.00 89.12 316 ASN A O 1
ATOM 958 N N . LEU A 1 367 ? 154.797 181.632 117.452 1.00 99.31 317 LEU A N 1
ATOM 959 C CA . LEU A 1 367 ? 153.482 181.340 118.011 1.00 99.31 317 LEU A CA 1
ATOM 960 C C . LEU A 1 367 ? 153.422 179.906 118.518 1.00 99.31 317 LEU A C 1
ATOM 961 O O . LEU A 1 367 ? 152.795 179.629 119.547 1.00 99.31 317 LEU A O 1
ATOM 966 N N . VAL A 1 368 ? 154.049 178.985 117.799 1.00 86.73 318 VAL A N 1
ATOM 967 C CA . VAL A 1 368 ? 154.117 177.579 118.186 1.00 86.73 318 VAL A CA 1
ATOM 968 C C . VAL A 1 368 ? 155.069 177.402 119.365 1.00 86.73 318 VAL A C 1
ATOM 969 O O . VAL A 1 368 ? 156.044 178.160 119.480 1.00 86.73 318 VAL A O 1
ATOM 973 N N . PRO A 1 369 ? 154.844 176.422 120.266 1.00 81.72 319 PRO A N 1
ATOM 974 C CA . PRO A 1 369 ? 155.754 176.274 121.411 1.00 81.72 319 PRO A CA 1
ATOM 975 C C . PRO A 1 369 ? 157.155 175.848 120.999 1.00 81.72 319 PRO A C 1
ATOM 976 O O . PRO A 1 369 ? 158.130 176.508 121.371 1.00 81.72 319 PRO A O 1
ATOM 980 N N . ASN A 1 370 ? 157.281 174.760 120.243 1.00 73.57 320 ASN A N 1
ATOM 981 C CA . ASN A 1 370 ? 158.581 174.206 119.882 1.00 73.57 320 ASN A CA 1
ATOM 982 C C . ASN A 1 370 ? 158.779 174.327 118.378 1.00 73.57 320 ASN A C 1
ATOM 983 O O . ASN A 1 370 ? 158.049 173.706 117.598 1.00 73.57 320 ASN A O 1
ATOM 988 N N . LEU A 1 371 ? 159.770 175.127 117.977 1.00 80.32 321 LEU A N 1
ATOM 989 C CA . LEU A 1 371 ? 160.070 175.293 116.559 1.00 80.32 321 LEU A CA 1
ATOM 990 C C . LEU A 1 371 ? 160.535 173.986 115.930 1.00 80.32 321 LEU A C 1
ATOM 991 O O . LEU A 1 371 ? 160.103 173.626 114.826 1.00 80.32 321 LEU A O 1
ATOM 996 N N . PHE A 1 372 ? 161.412 173.259 116.619 1.00 74.82 322 PHE A N 1
ATOM 997 C CA . PHE A 1 372 ? 161.986 172.063 116.020 1.00 74.82 322 PHE A CA 1
ATOM 998 C C . PHE A 1 372 ? 160.978 170.927 115.947 1.00 74.82 322 PHE A C 1
ATOM 999 O O . PHE A 1 372 ? 161.101 170.056 115.085 1.00 74.82 322 PHE A O 1
ATOM 1007 N N . LEU A 1 373 ? 159.965 170.923 116.814 1.00 80.47 323 LEU A N 1
ATOM 1008 C CA . LEU A 1 373 ? 158.881 169.959 116.656 1.00 80.47 323 LEU A CA 1
ATOM 1009 C C . LEU A 1 373 ? 158.165 170.173 115.327 1.00 80.47 323 LEU A C 1
ATOM 1010 O O . LEU A 1 373 ? 157.900 169.220 114.584 1.00 80.47 323 LEU A O 1
ATOM 1015 N N . GLU A 1 374 ? 157.860 171.430 115.003 1.00 90.36 324 GLU A N 1
ATOM 1016 C CA . GLU A 1 374 ? 157.217 171.727 113.728 1.00 90.36 324 GLU A CA 1
ATOM 1017 C C . GLU A 1 374 ? 158.134 171.415 112.559 1.00 90.36 324 GLU A C 1
ATOM 1018 O O . GLU A 1 374 ? 157.678 170.932 111.519 1.00 90.36 324 GLU A O 1
ATOM 1024 N N . LEU A 1 375 ? 159.426 171.711 112.696 1.00 83.69 325 LEU A N 1
ATOM 1025 C CA . LEU A 1 375 ? 160.352 171.393 111.615 1.00 83.69 325 LEU A CA 1
ATOM 1026 C C . LEU A 1 375 ? 160.436 169.885 111.404 1.00 83.69 325 LEU A C 1
ATOM 1027 O O . LEU A 1 375 ? 160.505 169.408 110.265 1.00 83.69 325 LEU A O 1
ATOM 1032 N N . PHE A 1 376 ? 160.415 169.118 112.495 1.00 80.47 326 PHE A N 1
ATOM 1033 C CA . PHE A 1 376 ? 160.393 167.664 112.394 1.00 80.47 326 PHE A CA 1
ATOM 1034 C C . PHE A 1 376 ? 159.126 167.183 111.701 1.00 80.47 326 PHE A C 1
ATOM 1035 O O . PHE A 1 376 ? 159.169 166.266 110.877 1.00 80.47 326 PHE A O 1
ATOM 1043 N N . PHE A 1 377 ? 157.982 167.785 112.034 1.00 91.95 327 PHE A N 1
ATOM 1044 C CA . PHE A 1 377 ? 156.738 167.416 111.365 1.00 91.95 327 PHE A CA 1
ATOM 1045 C C . PHE A 1 377 ? 156.793 167.747 109.877 1.00 91.95 327 PHE A C 1
ATOM 1046 O O . PHE A 1 377 ? 156.310 166.976 109.038 1.00 91.95 327 PHE A O 1
ATOM 1054 N N . VAL A 1 378 ? 157.371 168.898 109.532 1.00 90.30 328 VAL A N 1
ATOM 1055 C CA . VAL A 1 378 ? 157.501 169.275 108.129 1.00 90.30 328 VAL A CA 1
ATOM 1056 C C . VAL A 1 378 ? 158.373 168.266 107.398 1.00 90.30 328 VAL A C 1
ATOM 1057 O O . VAL A 1 378 ? 158.070 167.861 106.271 1.00 90.30 328 VAL A O 1
ATOM 1061 N N . PHE A 1 379 ? 159.475 167.851 108.023 1.00 86.19 329 PHE A N 1
ATOM 1062 C CA . PHE A 1 379 ? 160.324 166.830 107.418 1.00 86.19 329 PHE A CA 1
ATOM 1063 C C . PHE A 1 379 ? 159.581 165.509 107.270 1.00 86.19 329 PHE A C 1
ATOM 1064 O O . PHE A 1 379 ? 159.741 164.807 106.264 1.00 86.19 329 PHE A O 1
ATOM 1072 N N . GLN A 1 380 ? 158.768 165.149 108.263 1.00 87.37 330 GLN A N 1
ATOM 1073 C CA . GLN A 1 380 ? 157.973 163.931 108.155 1.00 87.37 330 GLN A CA 1
ATOM 1074 C C . GLN A 1 380 ? 157.044 164.004 106.951 1.00 87.37 330 GLN A C 1
ATOM 1075 O O . GLN A 1 380 ? 156.897 163.029 106.206 1.00 87.37 330 GLN A O 1
ATOM 1081 N N . LEU A 1 381 ? 156.413 165.160 106.745 1.00 94.07 331 LEU A N 1
ATOM 1082 C CA . LEU A 1 381 ? 155.590 165.346 105.555 1.00 94.07 331 LEU A CA 1
ATOM 1083 C C . LEU A 1 381 ? 156.435 165.224 104.293 1.00 94.07 331 LEU A C 1
ATOM 1084 O O . LEU A 1 381 ? 156.004 164.628 103.299 1.00 94.07 331 LEU A O 1
ATOM 1089 N N . LEU A 1 382 ? 157.643 165.788 104.317 1.00 93.57 332 LEU A N 1
ATOM 1090 C CA . LEU A 1 382 ? 158.521 165.760 103.155 1.00 93.57 332 LEU A CA 1
ATOM 1091 C C . LEU A 1 382 ? 158.958 164.350 102.789 1.00 93.57 332 LEU A C 1
ATOM 1092 O O . LEU A 1 382 ? 159.313 164.105 101.631 1.00 93.57 332 LEU A O 1
ATOM 1097 N N . THR A 1 383 ? 158.941 163.419 103.740 1.00 92.77 333 THR A N 1
ATOM 1098 C CA . THR A 1 383 ? 159.407 162.054 103.528 1.00 92.77 333 THR A CA 1
ATOM 1099 C C . THR A 1 383 ? 158.273 161.052 103.695 1.00 92.77 333 THR A C 1
ATOM 1100 O O . THR A 1 383 ? 158.435 159.997 104.311 1.00 92.77 333 THR A O 1
ATOM 1104 N N . ALA A 1 384 ? 157.105 161.370 103.142 1.00 100.68 334 ALA A N 1
ATOM 1105 C CA . ALA A 1 384 ? 155.959 160.475 103.202 1.00 100.68 334 ALA A CA 1
ATOM 1106 C C . ALA A 1 384 ? 155.989 159.519 102.019 1.00 100.68 334 ALA A C 1
ATOM 1107 O O . ALA A 1 384 ? 156.238 159.927 100.880 1.00 100.68 334 ALA A O 1
ATOM 1109 N N . ARG A 1 385 ? 155.736 158.241 102.297 1.00 98.22 335 ARG A N 1
ATOM 1110 C CA . ARG A 1 385 ? 155.848 157.213 101.267 1.00 98.22 335 ARG A CA 1
ATOM 1111 C C . ARG A 1 385 ? 154.572 157.107 100.440 1.00 98.22 335 ARG A C 1
ATOM 1112 O O . ARG A 1 385 ? 154.584 157.334 99.226 1.00 98.22 335 ARG A O 1
ATOM 1120 N N . ARG A 1 386 ? 153.460 156.763 101.084 1.00 107.10 336 ARG A N 1
ATOM 1121 C CA . ARG A 1 386 ? 152.216 156.517 100.370 1.00 107.10 336 ARG A CA 1
ATOM 1122 C C . ARG A 1 386 ? 151.052 156.682 101.332 1.00 107.10 336 ARG A C 1
ATOM 1123 O O . ARG A 1 386 ? 151.209 156.579 102.552 1.00 107.10 336 ARG A O 1
ATOM 1131 N N . MET A 1 387 ? 149.879 156.939 100.762 1.00 112.07 337 MET A N 1
ATOM 1132 C CA . MET A 1 387 ? 148.666 157.043 101.555 1.00 112.07 337 MET A CA 1
ATOM 1133 C C . MET A 1 387 ? 148.243 155.671 102.069 1.00 112.07 337 MET A C 1
ATOM 1134 O O . MET A 1 387 ? 148.488 154.640 101.436 1.00 112.07 337 MET A O 1
ATOM 1139 N N . VAL A 1 388 ? 147.602 155.667 103.235 1.00 121.41 338 VAL A N 1
ATOM 1140 C CA . VAL A 1 388 ? 147.098 154.451 103.865 1.00 121.41 338 VAL A CA 1
ATOM 1141 C C . VAL A 1 388 ? 145.578 154.525 103.888 1.00 121.41 338 VAL A C 1
ATOM 1142 O O . VAL A 1 388 ? 145.005 155.523 104.340 1.00 121.41 338 VAL A O 1
ATOM 1146 N N . THR A 1 389 ? 144.930 153.474 103.397 1.00 123.02 339 THR A N 1
ATOM 1147 C CA . THR A 1 389 ? 143.474 153.432 103.341 1.00 123.02 339 THR A CA 1
ATOM 1148 C C . THR A 1 389 ? 142.875 153.545 104.739 1.00 123.02 339 THR A C 1
ATOM 1149 O O . THR A 1 389 ? 141.655 153.597 104.899 1.00 123.02 339 THR A O 1
ATOM 1153 N N . LEU A 1 405 ? 135.899 172.380 103.187 1.00 131.53 355 LEU A N 1
ATOM 1154 C CA . LEU A 1 405 ? 136.323 171.760 104.436 1.00 131.53 355 LEU A CA 1
ATOM 1155 C C . LEU A 1 405 ? 136.207 170.243 104.348 1.00 131.53 355 LEU A C 1
ATOM 1156 O O . LEU A 1 405 ? 137.048 169.515 104.874 1.00 131.53 355 LEU A O 1
ATOM 1161 N N . GLU A 1 406 ? 135.154 169.771 103.677 1.00 129.14 356 GLU A N 1
ATOM 1162 C CA . GLU A 1 406 ? 134.960 168.332 103.534 1.00 129.14 356 GLU A CA 1
ATOM 1163 C C . GLU A 1 406 ? 136.108 167.699 102.758 1.00 129.14 356 GLU A C 1
ATOM 1164 O O . GLU A 1 406 ? 136.601 166.628 103.129 1.00 129.14 356 GLU A O 1
ATOM 1170 N N . SER A 1 407 ? 136.545 168.344 101.686 1.00 124.78 357 SER A N 1
ATOM 1171 C CA . SER A 1 407 ? 137.632 167.795 100.888 1.00 124.78 357 SER A CA 1
ATOM 1172 C C . SER A 1 407 ? 138.911 167.774 101.717 1.00 124.78 357 SER A C 1
ATOM 1173 O O . SER A 1 407 ? 139.301 168.810 102.270 1.00 124.78 357 SER A O 1
ATOM 1176 N N . PRO A 1 408 ? 139.590 166.632 101.835 1.00 120.16 358 PRO A N 1
ATOM 1177 C CA . PRO A 1 408 ? 140.847 166.612 102.590 1.00 120.16 358 PRO A CA 1
ATOM 1178 C C . PRO A 1 408 ? 141.888 167.522 101.958 1.00 120.16 358 PRO A C 1
ATOM 1179 O O . PRO A 1 408 ? 141.922 167.714 100.740 1.00 120.16 358 PRO A O 1
ATOM 1183 N N . LEU A 1 409 ? 142.745 168.086 102.808 1.00 115.28 359 LEU A N 1
ATOM 1184 C CA . LEU A 1 409 ? 143.789 168.990 102.344 1.00 115.28 359 LEU A CA 1
ATOM 1185 C C . LEU A 1 409 ? 144.987 168.257 101.755 1.00 115.28 359 LEU A C 1
ATOM 1186 O O . LEU A 1 409 ? 145.816 168.894 101.096 1.00 115.28 359 LEU A O 1
ATOM 1191 N N . PHE A 1 410 ? 145.071 166.937 101.927 1.00 112.42 360 PHE A N 1
ATOM 1192 C CA . PHE A 1 410 ? 146.185 166.120 101.440 1.00 112.42 360 PHE A CA 1
ATOM 1193 C C . PHE A 1 410 ? 145.578 165.007 100.589 1.00 112.42 360 PHE A C 1
ATOM 1194 O O . PHE A 1 410 ? 145.212 163.948 101.105 1.00 112.42 360 PHE A O 1
ATOM 1202 N N . GLN A 1 411 ? 145.474 165.253 99.282 1.00 113.84 361 GLN A N 1
ATOM 1203 C CA . GLN A 1 411 ? 144.898 164.265 98.377 1.00 113.84 361 GLN A CA 1
ATOM 1204 C C . GLN A 1 411 ? 145.904 163.201 97.957 1.00 113.84 361 GLN A C 1
ATOM 1205 O O . GLN A 1 411 ? 145.507 162.078 97.627 1.00 113.84 361 GLN A O 1
ATOM 1211 N N . SER A 1 412 ? 147.195 163.521 97.965 1.00 111.71 362 SER A N 1
ATOM 1212 C CA . SER A 1 412 ? 148.216 162.584 97.517 1.00 111.71 362 SER A CA 1
ATOM 1213 C C . SER A 1 412 ? 149.552 162.995 98.115 1.00 111.71 362 SER A C 1
ATOM 1214 O O . SER A 1 412 ? 149.694 164.075 98.691 1.00 111.71 362 SER A O 1
ATOM 1217 N N . ILE A 1 413 ? 150.541 162.108 97.968 1.00 105.78 363 ILE A N 1
ATOM 1218 C CA . ILE A 1 413 ? 151.879 162.404 98.470 1.00 105.78 363 ILE A CA 1
ATOM 1219 C C . ILE A 1 413 ? 152.421 163.665 97.817 1.00 105.78 363 ILE A C 1
ATOM 1220 O O . ILE A 1 413 ? 153.251 164.379 98.400 1.00 105.78 363 ILE A O 1
ATOM 1225 N N . HIS A 1 414 ? 151.957 163.971 96.607 1.00 112.20 364 HIS A N 1
ATOM 1226 C CA . HIS A 1 414 ? 152.381 165.197 95.946 1.00 112.20 364 HIS A CA 1
ATOM 1227 C C . HIS A 1 414 ? 152.015 166.416 96.782 1.00 112.20 364 HIS A C 1
ATOM 1228 O O . HIS A 1 414 ? 152.831 167.326 96.957 1.00 112.20 364 HIS A O 1
ATOM 1235 N N . ASP A 1 415 ? 150.791 166.443 97.315 1.00 111.21 365 ASP A N 1
ATOM 1236 C CA . ASP A 1 415 ? 150.345 167.594 98.092 1.00 111.21 365 ASP A CA 1
ATOM 1237 C C . ASP A 1 415 ? 151.181 167.779 99.353 1.00 111.21 365 ASP A C 1
ATOM 1238 O O . ASP A 1 415 ? 151.604 168.896 99.668 1.00 111.21 365 ASP A O 1
ATOM 1243 N N . CYS A 1 416 ? 151.426 166.697 100.099 1.00 106.32 366 CYS A N 1
ATOM 1244 C CA . CYS A 1 416 ? 152.192 166.843 101.335 1.00 106.32 366 CYS A CA 1
ATOM 1245 C C . CYS A 1 416 ? 153.631 167.246 101.041 1.00 106.32 366 CYS A C 1
ATOM 1246 O O . CYS A 1 416 ? 154.204 168.076 101.756 1.00 106.32 366 CYS A O 1
ATOM 1249 N N . VAL A 1 417 ? 154.239 166.664 100.004 1.00 101.38 367 VAL A N 1
ATOM 1250 C CA . VAL A 1 417 ? 155.610 167.039 99.665 1.00 101.38 367 VAL A CA 1
ATOM 1251 C C . VAL A 1 417 ? 155.670 168.505 99.255 1.00 101.38 367 VAL A C 1
ATOM 1252 O O . VAL A 1 417 ? 156.590 169.239 99.643 1.00 101.38 367 VAL A O 1
ATOM 1256 N N . PHE A 1 418 ? 154.700 168.950 98.455 1.00 107.89 368 PHE A N 1
ATOM 1257 C CA . PHE A 1 418 ? 154.654 170.349 98.047 1.00 107.89 368 PHE A CA 1
ATOM 1258 C C . PHE A 1 418 ? 154.506 171.262 99.258 1.00 107.89 368 PHE A C 1
ATOM 1259 O O . PHE A 1 418 ? 155.180 172.294 99.356 1.00 107.89 368 PHE A O 1
ATOM 1267 N N . PHE A 1 419 ? 153.633 170.890 100.194 1.00 105.09 369 PHE A N 1
ATOM 1268 C CA . PHE A 1 419 ? 153.467 171.668 101.418 1.00 105.09 369 PHE A CA 1
ATOM 1269 C C . PHE A 1 419 ? 154.774 171.750 102.195 1.00 105.09 369 PHE A C 1
ATOM 1270 O O . PHE A 1 419 ? 155.174 172.827 102.655 1.00 105.09 369 PHE A O 1
ATOM 1278 N N . ALA A 1 420 ? 155.452 170.613 102.356 1.00 100.28 370 ALA A N 1
ATOM 1279 C CA . ALA A 1 420 ? 156.683 170.594 103.137 1.00 100.28 370 ALA A CA 1
ATOM 1280 C C . ALA A 1 420 ? 157.752 171.467 102.498 1.00 100.28 370 ALA A C 1
ATOM 1281 O O . ALA A 1 420 ? 158.427 172.239 103.189 1.00 100.28 370 ALA A O 1
ATOM 1283 N N . VAL A 1 421 ? 157.924 171.364 101.179 1.00 101.85 371 VAL A N 1
ATOM 1284 C CA . VAL A 1 421 ? 158.950 172.167 100.519 1.00 101.85 371 VAL A CA 1
ATOM 1285 C C . VAL A 1 421 ? 158.584 173.646 100.566 1.00 101.85 371 VAL A C 1
ATOM 1286 O O . VAL A 1 421 ? 159.456 174.508 100.734 1.00 101.85 371 VAL A O 1
ATOM 1290 N N . GLN A 1 422 ? 157.295 173.969 100.425 1.00 104.89 372 GLN A N 1
ATOM 1291 C CA . GLN A 1 422 ? 156.881 175.364 100.521 1.00 104.89 372 GLN A CA 1
ATOM 1292 C C . GLN A 1 422 ? 157.191 175.930 101.899 1.00 104.89 372 GLN A C 1
ATOM 1293 O O . GLN A 1 422 ? 157.654 177.070 102.021 1.00 104.89 372 GLN A O 1
ATOM 1299 N N . VAL A 1 423 ? 156.940 175.150 102.950 1.00 98.69 373 VAL A N 1
ATOM 1300 C CA . VAL A 1 423 ? 157.270 175.608 104.296 1.00 98.69 373 VAL A CA 1
ATOM 1301 C C . VAL A 1 423 ? 158.778 175.766 104.449 1.00 98.69 373 VAL A C 1
ATOM 1302 O O . VAL A 1 423 ? 159.257 176.752 105.023 1.00 98.69 373 VAL A O 1
ATOM 1306 N N . LEU A 1 424 ? 159.551 174.804 103.938 1.00 93.70 374 LEU A N 1
ATOM 1307 C CA . LEU A 1 424 ? 160.999 174.856 104.107 1.00 93.70 374 LEU A CA 1
ATOM 1308 C C . LEU A 1 424 ? 161.613 176.036 103.365 1.00 93.70 374 LEU A C 1
ATOM 1309 O O . LEU A 1 424 ? 162.645 176.562 103.797 1.00 93.70 374 LEU A O 1
ATOM 1314 N N . GLU A 1 425 ? 161.012 176.455 102.250 1.00 99.41 375 GLU A N 1
ATOM 1315 C CA . GLU A 1 425 ? 161.570 177.565 101.482 1.00 99.41 375 GLU A CA 1
ATOM 1316 C C . GLU A 1 425 ? 161.826 178.777 102.371 1.00 99.41 375 GLU A C 1
ATOM 1317 O O . GLU A 1 425 ? 162.887 179.406 102.297 1.00 99.41 375 GLU A O 1
ATOM 1323 N N . CYS A 1 426 ? 160.857 179.118 103.222 1.00 96.69 376 CYS A N 1
ATOM 1324 C CA . CYS A 1 426 ? 161.000 180.299 104.064 1.00 96.69 376 CYS A CA 1
ATOM 1325 C C . CYS A 1 426 ? 162.138 180.133 105.063 1.00 96.69 376 CYS A C 1
ATOM 1326 O O . CYS A 1 426 ? 162.878 181.086 105.334 1.00 96.69 376 CYS A O 1
ATOM 1329 N N . HIS A 1 427 ? 162.296 178.934 105.617 1.00 92.68 377 HIS A N 1
ATOM 1330 C CA . HIS A 1 427 ? 163.285 178.674 106.660 1.00 92.68 377 HIS A CA 1
ATOM 1331 C C . HIS A 1 427 ? 164.564 178.162 106.011 1.00 92.68 377 HIS A C 1
ATOM 1332 O O . HIS A 1 427 ? 164.683 176.975 105.701 1.00 92.68 377 HIS A O 1
ATOM 1339 N N . PHE A 1 428 ? 165.517 179.061 105.789 1.00 92.79 378 PHE A N 1
ATOM 1340 C CA . PHE A 1 428 ? 166.823 178.697 105.253 1.00 92.79 378 PHE A CA 1
ATOM 1341 C C . PHE A 1 428 ? 167.958 178.876 106.247 1.00 92.79 378 PHE A C 1
ATOM 1342 O O . PHE A 1 428 ? 168.887 178.066 106.268 1.00 92.79 378 PHE A O 1
ATOM 1350 N N . GLN A 1 429 ? 167.905 179.919 107.078 1.00 84.14 379 GLN A N 1
ATOM 1351 C CA . GLN A 1 429 ? 168.964 180.144 108.058 1.00 84.14 379 GLN A CA 1
ATOM 1352 C C . GLN A 1 429 ? 169.051 178.997 109.057 1.00 84.14 379 GLN A C 1
ATOM 1353 O O . GLN A 1 429 ? 170.142 178.497 109.354 1.00 84.14 379 GLN A O 1
ATOM 1359 N N . VAL A 1 430 ? 167.906 178.561 109.586 1.00 81.61 380 VAL A N 1
ATOM 1360 C CA . VAL A 1 430 ? 167.905 177.459 110.544 1.00 81.61 380 VAL A CA 1
ATOM 1361 C C . VAL A 1 430 ? 168.511 176.215 109.912 1.00 81.61 380 VAL A C 1
ATOM 1362 O O . VAL A 1 430 ? 169.386 175.561 110.489 1.00 81.61 380 VAL A O 1
ATOM 1366 N N . LEU A 1 431 ? 168.052 175.874 108.707 1.00 87.78 381 LEU A N 1
ATOM 1367 C CA . LEU A 1 431 ? 168.601 174.724 107.998 1.00 87.78 381 LEU A CA 1
ATOM 1368 C C . LEU A 1 431 ? 170.074 174.930 107.672 1.00 87.78 381 LEU A C 1
ATOM 1369 O O . LEU A 1 431 ? 170.881 174.001 107.793 1.00 87.78 381 LEU A O 1
ATOM 1374 N N . SER A 1 432 ? 170.446 176.145 107.265 1.00 89.26 382 SER A N 1
ATOM 1375 C CA . SER A 1 432 ? 171.829 176.412 106.887 1.00 89.26 382 SER A CA 1
ATOM 1376 C C . SER A 1 432 ? 172.792 176.180 108.045 1.00 89.26 382 SER A C 1
ATOM 1377 O O . SER A 1 432 ? 173.954 175.823 107.820 1.00 89.26 382 SER A O 1
ATOM 1380 N N . ASN A 1 433 ? 172.335 176.367 109.281 1.00 81.48 383 ASN A N 1
ATOM 1381 C CA . ASN A 1 433 ? 173.189 176.268 110.456 1.00 81.48 383 ASN A CA 1
ATOM 1382 C C . ASN A 1 433 ? 173.147 174.893 111.110 1.00 81.48 383 ASN A C 1
ATOM 1383 O O . ASN A 1 433 ? 173.638 174.740 112.233 1.00 81.48 383 ASN A O 1
ATOM 1388 N N . LEU A 1 434 ? 172.582 173.893 110.441 1.00 81.44 384 LEU A N 1
ATOM 1389 C CA . LEU A 1 434 ? 172.490 172.556 111.011 1.00 81.44 384 LEU A CA 1
ATOM 1390 C C . LEU A 1 434 ? 173.811 171.813 110.805 1.00 81.44 384 LEU A C 1
ATOM 1391 O O . LEU A 1 434 ? 174.805 172.372 110.334 1.00 81.44 384 LEU A O 1
ATOM 1396 N N . ASP A 1 435 ? 173.830 170.532 111.167 1.00 83.31 385 ASP A N 1
ATOM 1397 C CA . ASP A 1 435 ? 175.039 169.729 111.071 1.00 83.31 385 ASP A CA 1
ATOM 1398 C C . ASP A 1 435 ? 175.467 169.603 109.608 1.00 83.31 385 ASP A C 1
ATOM 1399 O O . ASP A 1 435 ? 174.699 169.868 108.680 1.00 83.31 385 ASP A O 1
ATOM 1404 N N . LYS A 1 436 ? 176.726 169.202 109.409 1.00 89.25 386 LYS A N 1
ATOM 1405 C CA . LYS A 1 436 ? 177.213 168.954 108.055 1.00 89.25 386 LYS A CA 1
ATOM 1406 C C . LYS A 1 436 ? 176.475 167.792 107.405 1.00 89.25 386 LYS A C 1
ATOM 1407 O O . LYS A 1 436 ? 176.119 167.855 106.221 1.00 89.25 386 LYS A O 1
ATOM 1413 N N . GLY A 1 437 ? 176.230 166.724 108.164 1.00 87.97 387 GLY A N 1
ATOM 1414 C CA . GLY A 1 437 ? 175.590 165.556 107.584 1.00 87.97 387 GLY A CA 1
ATOM 1415 C C . GLY A 1 437 ? 174.182 165.847 107.109 1.00 87.97 387 GLY A C 1
ATOM 1416 O O . GLY A 1 437 ? 173.796 165.475 105.998 1.00 87.97 387 GLY A O 1
ATOM 1417 N N . THR A 1 438 ? 173.401 166.538 107.938 1.00 85.01 388 THR A N 1
ATOM 1418 C CA . THR A 1 438 ? 172.054 166.896 107.522 1.00 85.01 388 THR A CA 1
ATOM 1419 C C . THR A 1 438 ? 172.084 167.833 106.323 1.00 85.01 388 THR A C 1
ATOM 1420 O O . THR A 1 438 ? 171.274 167.689 105.405 1.00 85.01 388 THR A O 1
ATOM 1424 N N . LEU A 1 439 ? 173.041 168.759 106.277 1.00 90.23 389 LEU A N 1
ATOM 1425 C CA . LEU A 1 439 ? 173.150 169.613 105.100 1.00 90.23 389 LEU A CA 1
ATOM 1426 C C . LEU A 1 439 ? 173.408 168.785 103.850 1.00 90.23 389 LEU A C 1
ATOM 1427 O O . LEU A 1 439 ? 172.800 169.025 102.801 1.00 90.23 389 LEU A O 1
ATOM 1432 N N . LYS A 1 440 ? 174.294 167.793 103.946 1.00 92.97 390 LYS A N 1
ATOM 1433 C CA . LYS A 1 440 ? 174.553 166.934 102.796 1.00 92.97 390 LYS A CA 1
ATOM 1434 C C . LYS A 1 440 ? 173.286 166.201 102.373 1.00 92.97 390 LYS A C 1
ATOM 1435 O O . LYS A 1 440 ? 172.954 166.142 101.183 1.00 92.97 390 LYS A O 1
ATOM 1441 N N . LEU A 1 441 ? 172.560 165.633 103.341 1.00 88.59 391 LEU A N 1
ATOM 1442 C CA . LEU A 1 441 ? 171.348 164.893 102.998 1.00 88.59 391 LEU A CA 1
ATOM 1443 C C . LEU A 1 441 ? 170.300 165.792 102.352 1.00 88.59 391 LEU A C 1
ATOM 1444 O O . LEU A 1 441 ? 169.647 165.388 101.383 1.00 88.59 391 LEU A O 1
ATOM 1449 N N . LEU A 1 442 ? 170.118 167.013 102.863 1.00 92.53 392 LEU A N 1
ATOM 1450 C CA . LEU A 1 442 ? 169.178 167.921 102.212 1.00 92.53 392 LEU A CA 1
ATOM 1451 C C . LEU A 1 442 ? 169.641 168.269 100.803 1.00 92.53 392 LEU A C 1
ATOM 1452 O O . LEU A 1 442 ? 168.830 168.325 99.871 1.00 92.53 392 LEU A O 1
ATOM 1457 N N . ALA A 1 443 ? 170.943 168.508 100.627 1.00 94.73 393 ALA A N 1
ATOM 1458 C CA . ALA A 1 443 ? 171.451 168.878 99.310 1.00 94.73 393 ALA A CA 1
ATOM 1459 C C . ALA A 1 443 ? 171.224 167.768 98.293 1.00 94.73 393 ALA A C 1
ATOM 1460 O O . ALA A 1 443 ? 170.796 168.031 97.164 1.00 94.73 393 ALA A O 1
ATOM 1462 N N . GLU A 1 444 ? 171.497 166.521 98.672 1.00 93.19 394 GLU A N 1
ATOM 1463 C CA . GLU A 1 444 ? 171.343 165.410 97.741 1.00 93.19 394 GLU A CA 1
ATOM 1464 C C . GLU A 1 444 ? 169.910 164.907 97.639 1.00 93.19 394 GLU A C 1
ATOM 1465 O O . GLU A 1 444 ? 169.645 164.012 96.829 1.00 93.19 394 GLU A O 1
ATOM 1471 N N . ASN A 1 445 ? 168.984 165.448 98.427 1.00 93.33 395 ASN A N 1
ATOM 1472 C CA . ASN A 1 445 ? 167.609 164.969 98.394 1.00 93.33 395 ASN A CA 1
ATOM 1473 C C . ASN A 1 445 ? 166.990 165.211 97.023 1.00 93.33 395 ASN A C 1
ATOM 1474 O O . ASN A 1 445 ? 167.147 166.281 96.429 1.00 93.33 395 ASN A O 1
ATOM 1479 N N . GLU A 1 446 ? 166.277 164.201 96.523 1.00 93.51 396 GLU A N 1
ATOM 1480 C CA . GLU A 1 446 ? 165.676 164.287 95.198 1.00 93.51 396 GLU A CA 1
ATOM 1481 C C . GLU A 1 446 ? 164.442 165.181 95.190 1.00 93.51 396 GLU A C 1
ATOM 1482 O O . GLU A 1 446 ? 164.232 165.944 94.238 1.00 93.51 396 GLU A O 1
ATOM 1488 N N . ARG A 1 447 ? 163.616 165.099 96.233 1.00 97.49 397 ARG A N 1
ATOM 1489 C CA . ARG A 1 447 ? 162.360 165.842 96.241 1.00 97.49 397 ARG A CA 1
ATOM 1490 C C . ARG A 1 447 ? 162.602 167.348 96.229 1.00 97.49 397 ARG A C 1
ATOM 1491 O O . ARG A 1 447 ? 161.849 168.097 95.596 1.00 97.49 397 ARG A O 1
ATOM 1499 N N . LEU A 1 448 ? 163.645 167.814 96.921 1.00 96.40 398 LEU A N 1
ATOM 1500 C CA . LEU A 1 448 ? 163.960 169.238 96.885 1.00 96.40 398 LEU A CA 1
ATOM 1501 C C . LEU A 1 448 ? 164.267 169.691 95.463 1.00 96.40 398 LEU A C 1
ATOM 1502 O O . LEU A 1 448 ? 163.781 170.733 95.012 1.00 96.40 398 LEU A O 1
ATOM 1507 N N . LEU A 1 449 ? 165.072 168.912 94.737 1.00 99.02 399 LEU A N 1
ATOM 1508 C CA . LEU A 1 449 ? 165.370 169.257 93.351 1.00 99.02 399 LEU A CA 1
ATOM 1509 C C . LEU A 1 449 ? 164.111 169.225 92.497 1.00 99.02 399 LEU A C 1
ATOM 1510 O O . LEU A 1 449 ? 163.905 170.098 91.647 1.00 99.02 399 LEU A O 1
ATOM 1515 N N . CYS A 1 450 ? 163.257 168.223 92.711 1.00 102.50 400 CYS A N 1
ATOM 1516 C CA . CYS A 1 450 ? 162.050 168.100 91.901 1.00 102.50 400 CYS A CA 1
ATOM 1517 C C . CYS A 1 450 ? 161.114 169.284 92.108 1.00 102.50 400 CYS A C 1
ATOM 1518 O O . CYS A 1 450 ? 160.545 169.807 91.142 1.00 102.50 400 CYS A O 1
ATOM 1521 N N . PHE A 1 451 ? 160.939 169.724 93.354 1.00 104.80 401 PHE A N 1
ATOM 1522 C CA . PHE A 1 451 ? 159.959 170.762 93.658 1.00 104.80 401 PHE A CA 1
ATOM 1523 C C . PHE A 1 451 ? 160.547 172.160 93.787 1.00 104.80 401 PHE A C 1
ATOM 1524 O O . PHE A 1 451 ? 159.833 173.137 93.542 1.00 104.80 401 PHE A O 1
ATOM 1532 N N . SER A 1 452 ? 161.817 172.296 94.164 1.00 100.08 402 SER A N 1
ATOM 1533 C CA . SER A 1 452 ? 162.430 173.612 94.365 1.00 100.08 402 SER A CA 1
ATOM 1534 C C . SER A 1 452 ? 163.927 173.521 94.123 1.00 100.08 402 SER A C 1
ATOM 1535 O O . SER A 1 452 ? 164.720 173.353 95.057 1.00 100.08 402 SER A O 1
ATOM 1538 N N . PRO A 1 453 ? 164.357 173.630 92.864 1.00 100.45 403 PRO A N 1
ATOM 1539 C CA . PRO A 1 453 ? 165.801 173.582 92.585 1.00 100.45 403 PRO A CA 1
ATOM 1540 C C . PRO A 1 453 ? 166.589 174.674 93.285 1.00 100.45 403 PRO A C 1
ATOM 1541 O O . PRO A 1 453 ? 167.739 174.439 93.677 1.00 100.45 403 PRO A O 1
ATOM 1545 N N . ALA A 1 454 ? 166.011 175.866 93.447 1.00 99.06 404 ALA A N 1
ATOM 1546 C CA . ALA A 1 454 ? 166.739 176.975 94.058 1.00 99.06 404 ALA A CA 1
ATOM 1547 C C . ALA A 1 454 ? 167.106 176.671 95.506 1.00 99.06 404 ALA A C 1
ATOM 1548 O O . ALA A 1 454 ? 168.236 176.928 95.942 1.00 99.06 404 ALA A O 1
ATOM 1550 N N . LEU A 1 455 ? 166.155 176.138 96.276 1.00 97.16 405 LEU A N 1
ATOM 1551 C CA . LEU A 1 455 ? 166.439 175.823 97.672 1.00 97.16 405 LEU A CA 1
ATOM 1552 C C . LEU A 1 455 ? 167.521 174.759 97.784 1.00 97.16 405 LEU A C 1
ATOM 1553 O O . LEU A 1 455 ? 168.429 174.871 98.618 1.00 97.16 405 LEU A O 1
ATOM 1558 N N . GLN A 1 456 ? 167.448 173.723 96.948 1.00 98.56 406 GLN A N 1
ATOM 1559 C CA . GLN A 1 456 ? 168.476 172.689 96.977 1.00 98.56 406 GLN A CA 1
ATOM 1560 C C . GLN A 1 456 ? 169.834 173.255 96.590 1.00 98.56 406 GLN A C 1
ATOM 1561 O O . GLN A 1 456 ? 170.854 172.873 97.167 1.00 98.56 406 GLN A O 1
ATOM 1567 N N . GLY A 1 457 ? 169.874 174.144 95.596 1.00 98.43 407 GLY A N 1
ATOM 1568 C CA . GLY A 1 457 ? 171.143 174.746 95.222 1.00 98.43 407 GLY A CA 1
ATOM 1569 C C . GLY A 1 457 ? 171.737 175.586 96.337 1.00 98.43 407 GLY A C 1
ATOM 1570 O O . GLY A 1 457 ? 172.943 175.527 96.601 1.00 98.43 407 GLY A O 1
ATOM 1571 N N . ARG A 1 458 ? 170.900 176.375 97.016 1.00 96.16 408 ARG A N 1
ATOM 1572 C CA . ARG A 1 458 ? 171.394 177.172 98.135 1.00 96.16 408 ARG A CA 1
ATOM 1573 C C . ARG A 1 458 ? 171.907 176.278 99.255 1.00 96.16 408 ARG A C 1
ATOM 1574 O O . ARG A 1 458 ? 172.953 176.555 99.857 1.00 96.16 408 ARG A O 1
ATOM 1582 N N . LEU A 1 459 ? 171.186 175.195 99.542 1.00 95.00 409 LEU A N 1
ATOM 1583 C CA . LEU A 1 459 ? 171.629 174.266 100.574 1.00 95.00 409 LEU A CA 1
ATOM 1584 C C . LEU A 1 459 ? 172.917 173.562 100.169 1.00 95.00 409 LEU A C 1
ATOM 1585 O O . LEU A 1 459 ? 173.772 173.291 101.017 1.00 95.00 409 LEU A O 1
ATOM 1590 N N . ARG A 1 460 ? 173.069 173.242 98.884 1.00 96.51 410 ARG A N 1
ATOM 1591 C CA . ARG A 1 460 ? 174.318 172.658 98.407 1.00 96.51 410 ARG A CA 1
ATOM 1592 C C . ARG A 1 460 ? 175.471 173.631 98.598 1.00 96.51 410 ARG A C 1
ATOM 1593 O O . ARG A 1 460 ? 176.570 173.235 99.001 1.00 96.51 410 ARG A O 1
ATOM 1601 N N . ALA A 1 461 ? 175.241 174.910 98.302 1.00 96.67 411 ALA A N 1
ATOM 1602 C CA . ALA A 1 461 ? 176.279 175.911 98.522 1.00 96.67 411 ALA A CA 1
ATOM 1603 C C . ALA A 1 461 ? 176.641 175.995 99.999 1.00 96.67 411 ALA A C 1
ATOM 1604 O O . ALA A 1 461 ? 177.824 176.081 100.356 1.00 96.67 411 ALA A O 1
ATOM 1606 N N . ALA A 1 462 ? 175.633 175.973 100.874 1.00 94.43 412 ALA A N 1
ATOM 1607 C CA . ALA A 1 462 ? 175.901 176.008 102.308 1.00 94.43 412 ALA A CA 1
ATOM 1608 C C . ALA A 1 462 ? 176.678 174.775 102.756 1.00 94.43 412 ALA A C 1
ATOM 1609 O O . ALA A 1 462 ? 177.587 174.872 103.589 1.00 94.43 412 ALA A O 1
ATOM 1611 N N . TYR A 1 463 ? 176.325 173.604 102.223 1.00 95.19 413 TYR A N 1
ATOM 1612 C CA . TYR A 1 463 ? 177.046 172.382 102.560 1.00 95.19 413 TYR A CA 1
ATOM 1613 C C . TYR A 1 463 ? 178.498 172.460 102.110 1.00 95.19 413 TYR A C 1
ATOM 1614 O O . TYR A 1 463 ? 179.405 172.040 102.837 1.00 95.19 413 TYR A O 1
ATOM 1623 N N . GLU A 1 464 ? 178.735 172.983 100.906 1.00 98.52 414 GLU A N 1
ATOM 1624 C CA . GLU A 1 464 ? 180.106 173.146 100.435 1.00 98.52 414 GLU A CA 1
ATOM 1625 C C . GLU A 1 464 ? 180.876 174.105 101.332 1.00 98.52 414 GLU A C 1
ATOM 1626 O O . GLU A 1 464 ? 182.037 173.850 101.678 1.00 98.52 414 GLU A O 1
ATOM 1632 N N . GLY A 1 465 ? 180.246 175.214 101.721 1.00 98.78 415 GLY A N 1
ATOM 1633 C CA . GLY A 1 465 ? 180.900 176.136 102.635 1.00 98.78 415 GLY A CA 1
ATOM 1634 C C . GLY A 1 465 ? 181.248 175.485 103.959 1.00 98.78 415 GLY A C 1
ATOM 1635 O O . GLY A 1 465 ? 182.339 175.690 104.497 1.00 98.78 415 GLY A O 1
ATOM 1636 N N . SER A 1 466 ? 180.325 174.689 104.503 1.00 95.36 416 SER A N 1
ATOM 1637 C CA . SER A 1 466 ? 180.595 173.988 105.754 1.00 95.36 416 SER A CA 1
ATOM 1638 C C . SER A 1 466 ? 181.743 172.999 105.590 1.00 95.36 416 SER A C 1
ATOM 1639 O O . SER A 1 466 ? 182.598 172.876 106.475 1.00 95.36 416 SER A O 1
ATOM 1642 N N . VAL A 1 467 ? 181.778 172.285 104.463 1.00 98.65 417 VAL A N 1
ATOM 1643 C CA . VAL A 1 467 ? 182.863 171.340 104.214 1.00 98.65 417 VAL A CA 1
ATOM 1644 C C . VAL A 1 467 ? 184.192 172.075 104.120 1.00 98.65 417 VAL A C 1
ATOM 1645 O O . VAL A 1 467 ? 185.236 171.561 104.542 1.00 98.65 417 VAL A O 1
ATOM 1649 N N . ALA A 1 468 ? 184.178 173.288 103.563 1.00 100.37 418 ALA A N 1
ATOM 1650 C CA . ALA A 1 468 ? 185.402 174.075 103.473 1.00 100.37 418 ALA A CA 1
ATOM 1651 C C . ALA A 1 468 ? 185.985 174.387 104.844 1.00 100.37 418 ALA A C 1
ATOM 1652 O O . ALA A 1 468 ? 187.174 174.711 104.941 1.00 100.37 418 ALA A O 1
ATOM 1654 N N . VAL A 1 469 ? 185.183 174.296 105.901 1.00 99.79 419 VAL A N 1
ATOM 1655 C CA . VAL A 1 469 ? 185.671 174.508 107.256 1.00 99.79 419 VAL A CA 1
ATOM 1656 C C . VAL A 1 469 ? 186.294 173.223 107.786 1.00 99.79 419 VAL A C 1
ATOM 1657 O O . VAL A 1 469 ? 187.381 172.831 107.363 1.00 99.79 419 VAL A O 1
ATOM 1661 N N . ASP A 1 488 ? 193.850 165.580 150.760 1.00 94.54 438 ASP A N 1
ATOM 1662 C CA . ASP A 1 488 ? 193.167 165.717 152.041 1.00 94.54 438 ASP A CA 1
ATOM 1663 C C . ASP A 1 488 ? 194.157 166.060 153.150 1.00 94.54 438 ASP A C 1
ATOM 1664 O O . ASP A 1 488 ? 195.340 166.275 152.892 1.00 94.54 438 ASP A O 1
ATOM 1669 N N . ASN A 1 489 ? 193.664 166.109 154.384 1.00 94.90 439 ASN A N 1
ATOM 1670 C CA . ASN A 1 489 ? 194.503 166.402 155.539 1.00 94.90 439 ASN A CA 1
ATOM 1671 C C . ASN A 1 489 ? 193.735 166.025 156.799 1.00 94.90 439 ASN A C 1
ATOM 1672 O O . ASN A 1 489 ? 192.533 165.745 156.759 1.00 94.90 439 ASN A O 1
ATOM 1677 N N . ARG A 1 490 ? 194.451 166.023 157.923 1.00 98.90 440 ARG A N 1
ATOM 1678 C CA . ARG A 1 490 ? 193.847 165.708 159.212 1.00 98.90 440 ARG A CA 1
ATOM 1679 C C . ARG A 1 490 ? 193.077 166.879 159.808 1.00 98.90 440 ARG A C 1
ATOM 1680 O O . ARG A 1 490 ? 192.243 166.666 160.695 1.00 98.90 440 ARG A O 1
ATOM 1688 N N . ALA A 1 491 ? 193.321 168.103 159.337 1.00 96.52 441 ALA A N 1
ATOM 1689 C CA . ALA A 1 491 ? 192.626 169.260 159.889 1.00 96.52 441 ALA A CA 1
ATOM 1690 C C . ALA A 1 491 ? 191.185 169.347 159.402 1.00 96.52 441 ALA A C 1
ATOM 1691 O O . ALA A 1 491 ? 190.281 169.659 160.186 1.00 96.52 441 ALA A O 1
ATOM 1693 N N . ASN A 1 492 ? 190.949 169.074 158.119 1.00 94.22 442 ASN A N 1
ATOM 1694 C CA . ASN A 1 492 ? 189.595 169.167 157.582 1.00 94.22 442 ASN A CA 1
ATOM 1695 C C . ASN A 1 492 ? 188.657 168.185 158.270 1.00 94.22 442 ASN A C 1
ATOM 1696 O O . ASN A 1 492 ? 187.511 168.524 158.585 1.00 94.22 442 ASN A O 1
ATOM 1701 N N . PHE A 1 493 ? 189.128 166.966 158.511 1.00 94.16 443 PHE A N 1
ATOM 1702 C CA . PHE A 1 493 ? 188.307 165.907 159.083 1.00 94.16 443 PHE A CA 1
ATOM 1703 C C . PHE A 1 493 ? 188.416 165.953 160.605 1.00 94.16 443 PHE A C 1
ATOM 1704 O O . PHE A 1 493 ? 189.489 165.711 161.168 1.00 94.16 443 PHE A O 1
ATOM 1712 N N . SER A 1 494 ? 187.304 166.266 161.266 1.00 99.83 444 SER A N 1
ATOM 1713 C CA . SER A 1 494 ? 187.260 166.281 162.724 1.00 99.83 444 SER A CA 1
ATOM 1714 C C . SER A 1 494 ? 187.570 164.903 163.296 1.00 99.83 444 SER A C 1
ATOM 1715 O O . SER A 1 494 ? 187.051 163.889 162.819 1.00 99.83 444 SER A O 1
ATOM 1718 N N . SER A 1 495 ? 188.434 164.870 164.312 1.00 101.00 445 SER A N 1
ATOM 1719 C CA . SER A 1 495 ? 188.832 163.630 164.974 1.00 101.00 445 SER A CA 1
ATOM 1720 C C . SER A 1 495 ? 189.668 162.759 164.046 1.00 101.00 445 SER A C 1
ATOM 1721 O O . SER A 1 495 ? 190.078 163.206 162.969 1.00 101.00 445 SER A O 1
ATOM 1724 N N . ASP A 1 496 ? 189.927 161.516 164.452 1.00 100.37 446 ASP A N 1
ATOM 1725 C CA . ASP A 1 496 ? 190.711 160.583 163.655 1.00 100.37 446 ASP A CA 1
ATOM 1726 C C . ASP A 1 496 ? 189.920 159.381 163.165 1.00 100.37 446 ASP A C 1
ATOM 1727 O O . ASP A 1 496 ? 190.243 158.844 162.105 1.00 100.37 446 ASP A O 1
ATOM 1732 N N . ARG A 1 497 ? 188.886 158.960 163.893 1.00 96.16 447 ARG A N 1
ATOM 1733 C CA . ARG A 1 497 ? 188.017 157.896 163.398 1.00 96.16 447 ARG A CA 1
ATOM 1734 C C . ARG A 1 497 ? 187.318 158.334 162.118 1.00 96.16 447 ARG A C 1
ATOM 1735 O O . ARG A 1 497 ? 187.193 157.553 161.164 1.00 96.16 447 ARG A O 1
ATOM 1743 N N . ALA A 1 498 ? 186.863 159.588 162.079 1.00 95.66 448 ALA A N 1
ATOM 1744 C CA . ALA A 1 498 ? 186.211 160.111 160.886 1.00 95.66 448 ALA A CA 1
ATOM 1745 C C . ALA A 1 498 ? 187.159 160.093 159.693 1.00 95.66 448 ALA A C 1
ATOM 1746 O O . ALA A 1 498 ? 186.752 159.771 158.574 1.00 95.66 448 ALA A O 1
ATOM 1748 N N . PHE A 1 499 ? 188.431 160.431 159.914 1.00 94.45 449 PHE A N 1
ATOM 1749 C CA . PHE A 1 499 ? 189.393 160.443 158.817 1.00 94.45 449 PHE A CA 1
ATOM 1750 C C . PHE A 1 499 ? 189.554 159.050 158.216 1.00 94.45 449 PHE A C 1
ATOM 1751 O O . PHE A 1 499 ? 189.486 158.869 156.992 1.00 94.45 449 PHE A O 1
ATOM 1759 N N . HIS A 1 500 ? 189.715 158.042 159.075 1.00 96.32 450 HIS A N 1
ATOM 1760 C CA . HIS A 1 500 ? 189.900 156.678 158.595 1.00 96.32 450 HIS A CA 1
ATOM 1761 C C . HIS A 1 500 ? 188.651 156.156 157.895 1.00 96.32 450 HIS A C 1
ATOM 1762 O O . HIS A 1 500 ? 188.742 155.547 156.821 1.00 96.32 450 HIS A O 1
ATOM 1769 N N . THR A 1 501 ? 187.475 156.379 158.488 1.00 91.44 451 THR A N 1
ATOM 1770 C CA . THR A 1 501 ? 186.254 155.886 157.862 1.00 91.44 451 THR A CA 1
ATOM 1771 C C . THR A 1 501 ? 185.961 156.604 156.551 1.00 91.44 451 THR A C 1
ATOM 1772 O O . THR A 1 501 ? 185.452 155.984 155.610 1.00 91.44 451 THR A O 1
ATOM 1776 N N . PHE A 1 502 ? 186.303 157.890 156.449 1.00 84.33 452 PHE A N 1
ATOM 1777 C CA . PHE A 1 502 ? 186.121 158.586 155.183 1.00 84.33 452 PHE A CA 1
ATOM 1778 C C . PHE A 1 502 ? 187.070 158.047 154.126 1.00 84.33 452 PHE A C 1
ATOM 1779 O O . PHE A 1 502 ? 186.694 157.927 152.956 1.00 84.33 452 PHE A O 1
ATOM 1787 N N . LYS A 1 503 ? 188.314 157.738 154.506 1.00 91.47 453 LYS A N 1
ATOM 1788 C CA . LYS A 1 503 ? 189.220 157.107 153.550 1.00 91.47 453 LYS A CA 1
ATOM 1789 C C . LYS A 1 503 ? 188.664 155.772 153.070 1.00 91.47 453 LYS A C 1
ATOM 1790 O O . LYS A 1 503 ? 188.686 155.470 151.868 1.00 91.47 453 LYS A O 1
ATOM 1796 N N . LYS A 1 504 ? 188.152 154.962 153.999 1.00 87.16 454 LYS A N 1
ATOM 1797 C CA . LYS A 1 504 ? 187.591 153.670 153.616 1.00 87.16 454 LYS A CA 1
ATOM 1798 C C . LYS A 1 504 ? 186.420 153.850 152.656 1.00 87.16 454 LYS A C 1
ATOM 1799 O O . LYS A 1 504 ? 186.309 153.127 151.660 1.00 87.16 454 LYS A O 1
ATOM 1805 N N . GLN A 1 505 ? 185.534 154.809 152.936 1.00 84.86 455 GLN A N 1
ATOM 1806 C CA . GLN A 1 505 ? 184.385 155.034 152.060 1.00 84.86 455 GLN A CA 1
ATOM 1807 C C . GLN A 1 505 ? 184.788 155.624 150.717 1.00 84.86 455 GLN A C 1
ATOM 1808 O O . GLN A 1 505 ? 184.142 155.331 149.711 1.00 84.86 455 GLN A O 1
ATOM 1814 N N . ARG A 1 506 ? 185.825 156.456 150.665 1.00 83.05 456 ARG A N 1
ATOM 1815 C CA . ARG A 1 506 ? 186.295 156.913 149.364 1.00 83.05 456 ARG A CA 1
ATOM 1816 C C . ARG A 1 506 ? 186.815 155.734 148.556 1.00 83.05 456 ARG A C 1
ATOM 1817 O O . ARG A 1 506 ? 186.548 155.625 147.351 1.00 83.05 456 ARG A O 1
ATOM 1825 N N . ASP A 1 507 ? 187.551 154.833 149.208 1.00 87.12 457 ASP A N 1
ATOM 1826 C CA . ASP A 1 507 ? 188.008 153.628 148.523 1.00 87.12 457 ASP A CA 1
ATOM 1827 C C . ASP A 1 507 ? 186.831 152.795 148.029 1.00 87.12 457 ASP A C 1
ATOM 1828 O O . ASP A 1 507 ? 186.845 152.296 146.898 1.00 87.12 457 ASP A O 1
ATOM 1833 N N . VAL A 1 508 ? 185.796 152.641 148.859 1.00 82.15 458 VAL A N 1
ATOM 1834 C CA . VAL A 1 508 ? 184.621 151.868 148.459 1.00 82.15 458 VAL A CA 1
ATOM 1835 C C . VAL A 1 508 ? 183.904 152.536 147.292 1.00 82.15 458 VAL A C 1
ATOM 1836 O O . VAL A 1 508 ? 183.433 151.863 146.364 1.00 82.15 458 VAL A O 1
ATOM 1840 N N . PHE A 1 509 ? 183.787 153.862 147.329 1.00 73.37 459 PHE A N 1
ATOM 1841 C CA . PHE A 1 509 ? 183.114 154.581 146.254 1.00 73.37 459 PHE A CA 1
ATOM 1842 C C . PHE A 1 509 ? 183.865 154.400 144.944 1.00 73.37 459 PHE A C 1
ATOM 1843 O O . PHE A 1 509 ? 183.260 154.160 143.894 1.00 73.37 459 PHE A O 1
ATOM 1851 N N . TYR A 1 510 ? 185.192 154.526 144.982 1.00 78.67 460 TYR A N 1
ATOM 1852 C CA . TYR A 1 510 ? 185.967 154.301 143.768 1.00 78.67 460 TYR A CA 1
ATOM 1853 C C . TYR A 1 510 ? 185.874 152.851 143.310 1.00 78.67 460 TYR A C 1
ATOM 1854 O O . TYR A 1 510 ? 185.860 152.586 142.104 1.00 78.67 460 TYR A O 1
ATOM 1863 N N . GLU A 1 511 ? 185.784 151.904 144.246 1.00 80.92 461 GLU A N 1
ATOM 1864 C CA . GLU A 1 511 ? 185.614 150.506 143.862 1.00 80.92 461 GLU A CA 1
ATOM 1865 C C . GLU A 1 511 ? 184.301 150.299 143.119 1.00 80.92 461 GLU A C 1
ATOM 1866 O O . GLU A 1 511 ? 184.263 149.643 142.072 1.00 80.92 461 GLU A O 1
ATOM 1872 N N . VAL A 1 512 ? 183.209 150.858 143.643 1.00 75.86 462 VAL A N 1
ATOM 1873 C CA . VAL A 1 512 ? 181.917 150.685 142.983 1.00 75.86 462 VAL A CA 1
ATOM 1874 C C . VAL A 1 512 ? 181.903 151.413 141.645 1.00 75.86 462 VAL A C 1
ATOM 1875 O O . VAL A 1 512 ? 181.312 150.934 140.672 1.00 75.86 462 VAL A O 1
ATOM 1879 N N . LEU A 1 513 ? 182.546 152.580 141.569 1.00 74.65 463 LEU A N 1
ATOM 1880 C CA . LEU A 1 513 ? 182.607 153.295 140.299 1.00 74.65 463 LEU A CA 1
ATOM 1881 C C . LEU A 1 513 ? 183.374 152.493 139.256 1.00 74.65 463 LEU A C 1
ATOM 1882 O O . LEU A 1 513 ? 182.957 152.413 138.095 1.00 74.65 463 LEU A O 1
ATOM 1887 N N . ARG A 1 514 ? 184.498 151.892 139.649 1.00 81.53 464 ARG A N 1
ATOM 1888 C CA . ARG A 1 514 ? 185.253 151.064 138.716 1.00 81.53 464 ARG A CA 1
ATOM 1889 C C . ARG A 1 514 ? 184.450 149.839 138.304 1.00 81.53 464 ARG A C 1
ATOM 1890 O O . ARG A 1 514 ? 184.474 149.435 137.135 1.00 81.53 464 ARG A O 1
ATOM 1898 N N . GLU A 1 515 ? 183.733 149.232 139.251 1.00 77.69 465 GLU A N 1
ATOM 1899 C CA . GLU A 1 515 ? 182.883 148.096 138.918 1.00 77.69 465 GLU A CA 1
ATOM 1900 C C . GLU A 1 515 ? 181.817 148.490 137.906 1.00 77.69 465 GLU A C 1
ATOM 1901 O O . GLU A 1 515 ? 181.544 147.747 136.956 1.00 77.69 465 GLU A O 1
ATOM 1907 N N . TRP A 1 516 ? 181.202 149.659 138.091 1.00 73.95 466 TRP A N 1
ATOM 1908 C CA . TRP A 1 516 ? 180.216 150.131 137.127 1.00 73.95 466 TRP A CA 1
ATOM 1909 C C . TRP A 1 516 ? 180.863 150.333 135.763 1.00 73.95 466 TRP A C 1
ATOM 1910 O O . TRP A 1 516 ? 180.365 149.840 134.747 1.00 73.95 466 TRP A O 1
ATOM 1921 N N . GLU A 1 517 ? 181.987 151.054 135.728 1.00 79.16 467 GLU A N 1
ATOM 1922 C CA . GLU A 1 517 ? 182.656 151.325 134.459 1.00 79.16 467 GLU A CA 1
ATOM 1923 C C . GLU A 1 517 ? 182.954 150.028 133.720 1.00 79.16 467 GLU A C 1
ATOM 1924 O O . GLU A 1 517 ? 182.692 149.908 132.517 1.00 79.16 467 GLU A O 1
ATOM 1930 N N . ASP A 1 518 ? 183.501 149.039 134.428 1.00 81.56 468 ASP A N 1
ATOM 1931 C CA . ASP A 1 518 ? 183.784 147.752 133.802 1.00 81.56 468 ASP A CA 1
ATOM 1932 C C . ASP A 1 518 ? 182.500 147.059 133.369 1.00 81.56 468 ASP A C 1
ATOM 1933 O O . ASP A 1 518 ? 182.441 146.464 132.287 1.00 81.56 468 ASP A O 1
ATOM 1938 N N . HIS A 1 519 ? 181.459 147.127 134.199 1.00 81.42 469 HIS A N 1
ATOM 1939 C CA . HIS A 1 519 ? 180.206 146.409 133.964 1.00 81.42 469 HIS A CA 1
ATOM 1940 C C . HIS A 1 519 ? 179.044 147.388 134.107 1.00 81.42 469 HIS A C 1
ATOM 1941 O O . HIS A 1 519 ? 178.446 147.500 135.180 1.00 81.42 469 HIS A O 1
ATOM 1948 N N . HIS A 1 520 ? 178.724 148.094 133.022 1.00 79.23 470 HIS A N 1
ATOM 1949 C CA . HIS A 1 520 ? 177.479 148.849 132.957 1.00 79.23 470 HIS A CA 1
ATOM 1950 C C . HIS A 1 520 ? 176.850 148.744 131.577 1.00 79.23 470 HIS A C 1
ATOM 1951 O O . HIS A 1 520 ? 175.906 149.489 131.283 1.00 79.23 470 HIS A O 1
ATOM 1958 N N . GLU A 1 521 ? 177.347 147.851 130.725 1.00 86.80 471 GLU A N 1
ATOM 1959 C CA . GLU A 1 521 ? 176.791 147.626 129.401 1.00 86.80 471 GLU A CA 1
ATOM 1960 C C . GLU A 1 521 ? 176.536 146.162 129.098 1.00 86.80 471 GLU A C 1
ATOM 1961 O O . GLU A 1 521 ? 175.785 145.874 128.162 1.00 86.80 471 GLU A O 1
ATOM 1967 N N . GLU A 1 522 ? 177.125 145.234 129.844 1.00 90.83 472 GLU A N 1
ATOM 1968 C CA . GLU A 1 522 ? 176.856 143.825 129.616 1.00 90.83 472 GLU A CA 1
ATOM 1969 C C . GLU A 1 522 ? 175.377 143.540 129.866 1.00 90.83 472 GLU A C 1
ATOM 1970 O O . GLU A 1 522 ? 174.790 144.096 130.802 1.00 90.83 472 GLU A O 1
ATOM 1976 N N . PRO A 1 523 ? 174.743 142.689 129.061 1.00 93.45 473 PRO A N 1
ATOM 1977 C CA . PRO A 1 523 ? 173.314 142.428 129.264 1.00 93.45 473 PRO A CA 1
ATOM 1978 C C . PRO A 1 523 ? 173.046 141.872 130.654 1.00 93.45 473 PRO A C 1
ATOM 1979 O O . PRO A 1 523 ? 173.833 141.094 131.197 1.00 93.45 473 PRO A O 1
ATOM 1983 N N . GLY A 1 524 ? 171.918 142.284 131.231 1.00 89.05 474 GLY A N 1
ATOM 1984 C CA . GLY A 1 524 ? 171.460 141.765 132.497 1.00 89.05 474 GLY A CA 1
ATOM 1985 C C . GLY A 1 524 ? 171.971 142.502 133.716 1.00 89.05 474 GLY A C 1
ATOM 1986 O O . GLY A 1 524 ? 171.421 142.316 134.807 1.00 89.05 474 GLY A O 1
ATOM 1987 N N . TRP A 1 525 ? 173.002 143.330 133.571 1.00 81.90 475 TRP A N 1
ATOM 1988 C CA . TRP A 1 525 ? 173.580 144.028 134.715 1.00 81.90 475 TRP A CA 1
ATOM 1989 C C . TRP A 1 525 ? 172.590 145.063 135.237 1.00 81.90 475 TRP A C 1
ATOM 1990 O O . TRP A 1 525 ? 172.391 146.113 134.618 1.00 81.90 475 TRP A O 1
ATOM 2001 N N . ASP A 1 526 ? 171.968 144.766 136.374 1.00 82.17 476 ASP A N 1
ATOM 2002 C CA . ASP A 1 526 ? 171.039 145.676 137.031 1.00 82.17 476 ASP A CA 1
ATOM 2003 C C . ASP A 1 526 ? 171.763 146.427 138.140 1.00 82.17 476 ASP A C 1
ATOM 2004 O O . ASP A 1 526 ? 172.430 145.810 138.978 1.00 82.17 476 ASP A O 1
ATOM 2009 N N . PHE A 1 527 ? 171.633 147.755 138.144 1.00 72.27 477 PHE A N 1
ATOM 2010 C CA . PHE A 1 527 ? 172.364 148.556 139.121 1.00 72.27 477 PHE A CA 1
ATOM 2011 C C . PHE A 1 527 ? 171.956 148.206 140.544 1.00 72.27 477 PHE A C 1
ATOM 2012 O O . PHE A 1 527 ? 172.812 148.083 141.428 1.00 72.27 477 PHE A O 1
ATOM 2020 N N . GLU A 1 528 ? 170.656 148.056 140.792 1.00 76.19 478 GLU A N 1
ATOM 2021 C CA . GLU A 1 528 ? 170.187 147.777 142.142 1.00 76.19 478 GLU A CA 1
ATOM 2022 C C . GLU A 1 528 ? 170.835 146.508 142.673 1.00 76.19 478 GLU A C 1
ATOM 2023 O O . GLU A 1 528 ? 171.635 146.567 143.608 1.00 76.19 478 GLU A O 1
ATOM 2029 N N . LYS A 1 529 ? 170.536 145.362 142.061 1.00 81.14 479 LYS A N 1
ATOM 2030 C CA . LYS A 1 529 ? 171.087 144.106 142.562 1.00 81.14 479 LYS A CA 1
ATOM 2031 C C . LYS A 1 529 ? 172.606 144.171 142.659 1.00 81.14 479 LYS A C 1
ATOM 2032 O O . LYS A 1 529 ? 173.203 143.617 143.589 1.00 81.14 479 LYS A O 1
ATOM 2038 N N . GLY A 1 530 ? 173.248 144.846 141.706 1.00 77.77 480 GLY A N 1
ATOM 2039 C CA . GLY A 1 530 ? 174.701 144.879 141.690 1.00 77.77 480 GLY A CA 1
ATOM 2040 C C . GLY A 1 530 ? 175.312 145.649 142.847 1.00 77.77 480 GLY A C 1
ATOM 2041 O O . GLY A 1 530 ? 176.276 145.187 143.464 1.00 77.77 480 GLY A O 1
ATOM 2042 N N . LEU A 1 531 ? 174.767 146.829 143.161 1.00 75.60 481 LEU A N 1
ATOM 2043 C CA . LEU A 1 531 ? 175.476 147.790 143.997 1.00 75.60 481 LEU A CA 1
ATOM 2044 C C . LEU A 1 531 ? 174.666 148.393 145.139 1.00 75.60 481 LEU A C 1
ATOM 2045 O O . LEU A 1 531 ? 175.219 149.204 145.892 1.00 75.60 481 LEU A O 1
ATOM 2050 N N . GLY A 1 532 ? 173.390 148.041 145.297 1.00 73.28 482 GLY A N 1
ATOM 2051 C CA . GLY A 1 532 ? 172.576 148.697 146.305 1.00 73.28 482 GLY A CA 1
ATOM 2052 C C . GLY A 1 532 ? 173.035 148.400 147.717 1.00 73.28 482 GLY A C 1
ATOM 2053 O O . GLY A 1 532 ? 173.077 149.296 148.563 1.00 73.28 482 GLY A O 1
ATOM 2054 N N . SER A 1 533 ? 173.382 147.145 147.994 1.00 75.29 483 SER A N 1
ATOM 2055 C CA . SER A 1 533 ? 173.844 146.793 149.330 1.00 75.29 483 SER A CA 1
ATOM 2056 C C . SER A 1 533 ? 175.102 147.572 149.687 1.00 75.29 483 SER A C 1
ATOM 2057 O O . SER A 1 533 ? 175.212 148.133 150.784 1.00 75.29 483 SER A O 1
ATOM 2060 N N . ARG A 1 534 ? 176.061 147.630 148.760 1.00 74.73 484 ARG A N 1
ATOM 2061 C CA . ARG A 1 534 ? 177.306 148.343 149.032 1.00 74.73 484 ARG A CA 1
ATOM 2062 C C . ARG A 1 534 ? 177.060 149.837 149.201 1.00 74.73 484 ARG A C 1
ATOM 2063 O O . ARG A 1 534 ? 177.623 150.464 150.107 1.00 74.73 484 ARG A O 1
ATOM 2071 N N . ILE A 1 535 ? 176.208 150.424 148.357 1.00 71.42 485 ILE A N 1
ATOM 2072 C CA . ILE A 1 535 ? 175.957 151.857 148.460 1.00 71.42 485 ILE A CA 1
ATOM 2073 C C . ILE A 1 535 ? 175.259 152.179 149.773 1.00 71.42 485 ILE A C 1
ATOM 2074 O O . ILE A 1 535 ? 175.579 153.171 150.433 1.00 71.42 485 ILE A O 1
ATOM 2079 N N . ARG A 1 536 ? 174.300 151.347 150.179 1.00 73.28 486 ARG A N 1
ATOM 2080 C CA . ARG A 1 536 ? 173.595 151.587 151.432 1.00 73.28 486 ARG A CA 1
ATOM 2081 C C . ARG A 1 536 ? 174.516 151.413 152.636 1.00 73.28 486 ARG A C 1
ATOM 2082 O O . ARG A 1 536 ? 174.432 152.182 153.600 1.00 73.28 486 ARG A O 1
ATOM 2090 N N . ALA A 1 537 ? 175.391 150.402 152.614 1.00 78.62 487 ALA A N 1
ATOM 2091 C CA . ALA A 1 537 ? 176.354 150.250 153.702 1.00 78.62 487 ALA A CA 1
ATOM 2092 C C . ALA A 1 537 ? 177.289 151.451 153.782 1.00 78.62 487 ALA A C 1
ATOM 2093 O O . ALA A 1 537 ? 177.596 151.944 154.878 1.00 78.62 487 ALA A O 1
ATOM 2095 N N . MET A 1 538 ? 177.741 151.945 152.627 1.00 76.30 488 MET A N 1
ATOM 2096 C CA . MET A 1 538 ? 178.562 153.149 152.614 1.00 76.30 488 MET A CA 1
ATOM 2097 C C . MET A 1 538 ? 177.800 154.319 153.206 1.00 76.30 488 MET A C 1
ATOM 2098 O O . MET A 1 538 ? 178.335 155.079 154.022 1.00 76.30 488 MET A O 1
ATOM 2103 N N . MET A 1 539 ? 176.536 154.458 152.816 1.00 69.82 489 MET A N 1
ATOM 2104 C CA . MET A 1 539 ? 175.714 155.554 153.298 1.00 69.82 489 MET A CA 1
ATOM 2105 C C . MET A 1 539 ? 175.582 155.499 154.810 1.00 69.82 489 MET A C 1
ATOM 2106 O O . MET A 1 539 ? 175.720 156.517 155.497 1.00 69.82 489 MET A O 1
ATOM 2111 N N . GLY A 1 540 ? 175.317 154.311 155.344 1.00 76.14 490 GLY A N 1
ATOM 2112 C CA . GLY A 1 540 ? 175.179 154.182 156.783 1.00 76.14 490 GLY A CA 1
ATOM 2113 C C . GLY A 1 540 ? 176.453 154.500 157.540 1.00 76.14 490 GLY A C 1
ATOM 2114 O O . GLY A 1 540 ? 176.444 155.293 158.488 1.00 76.14 490 GLY A O 1
ATOM 2115 N N . GLN A 1 541 ? 177.581 153.910 157.124 1.00 84.42 491 GLN A N 1
ATOM 2116 C CA . GLN A 1 541 ? 178.799 154.178 157.886 1.00 84.42 491 GLN A CA 1
ATOM 2117 C C . GLN A 1 541 ? 179.199 155.644 157.756 1.00 84.42 491 GLN A C 1
ATOM 2118 O O . GLN A 1 541 ? 179.782 156.210 158.685 1.00 84.42 491 GLN A O 1
ATOM 2124 N N . LEU A 1 542 ? 178.902 156.273 156.613 1.00 77.50 492 LEU A N 1
ATOM 2125 C CA . LEU A 1 542 ? 179.282 157.665 156.409 1.00 77.50 492 LEU A CA 1
ATOM 2126 C C . LEU A 1 542 ? 178.392 158.592 157.219 1.00 77.50 492 LEU A C 1
ATOM 2127 O O . LEU A 1 542 ? 178.861 159.608 157.742 1.00 77.50 492 LEU A O 1
ATOM 2132 N N . SER A 1 543 ? 177.105 158.263 157.331 1.00 75.99 493 SER A N 1
ATOM 2133 C CA . SER A 1 543 ? 176.232 159.039 158.197 1.00 75.99 493 SER A CA 1
ATOM 2134 C C . SER A 1 543 ? 176.646 158.879 159.651 1.00 75.99 493 SER A C 1
ATOM 2135 O O . SER A 1 543 ? 176.490 159.811 160.447 1.00 75.99 493 SER A O 1
ATOM 2138 N N . ALA A 1 544 ? 177.166 157.703 160.013 1.00 83.46 494 ALA A N 1
ATOM 2139 C CA . ALA A 1 544 ? 177.622 157.473 161.379 1.00 83.46 494 ALA A CA 1
ATOM 2140 C C . ALA A 1 544 ? 178.564 158.579 161.845 1.00 83.46 494 ALA A C 1
ATOM 2141 O O . ALA A 1 544 ? 178.256 159.316 162.788 1.00 83.46 494 ALA A O 1
ATOM 2143 N N . ALA A 1 545 ? 179.717 158.715 161.194 1.00 85.33 495 ALA A N 1
ATOM 2144 C CA . ALA A 1 545 ? 180.677 159.755 161.567 1.00 85.33 495 ALA A CA 1
ATOM 2145 C C . ALA A 1 545 ? 180.510 161.027 160.739 1.00 85.33 495 ALA A C 1
ATOM 2146 O O . ALA A 1 545 ? 181.484 161.587 160.237 1.00 85.33 495 ALA A O 1
ATOM 2148 N N . CYS A 1 546 ? 179.264 161.484 160.597 1.00 81.78 496 CYS A N 1
ATOM 2149 C CA . CYS A 1 546 ? 178.931 162.840 160.160 1.00 81.78 496 CYS A CA 1
ATOM 2150 C C . CYS A 1 546 ? 179.933 163.397 159.152 1.00 81.78 496 CYS A C 1
ATOM 2151 O O . CYS A 1 546 ? 180.429 164.516 159.318 1.00 81.78 496 CYS A O 1
ATOM 2154 N N . SER A 1 547 ? 180.265 162.626 158.116 1.00 79.71 497 SER A N 1
ATOM 2155 C CA . SER A 1 547 ? 181.253 163.037 157.123 1.00 79.71 497 SER A CA 1
ATOM 2156 C C . SER A 1 547 ? 180.624 163.205 155.744 1.00 79.71 497 SER A C 1
ATOM 2157 O O . SER A 1 547 ? 181.301 163.076 154.723 1.00 79.71 497 SER A O 1
ATOM 2160 N N . HIS A 1 548 ? 179.324 163.498 155.703 1.00 67.50 498 HIS A N 1
ATOM 2161 C CA . HIS A 1 548 ? 178.630 163.583 154.424 1.00 67.50 498 HIS A CA 1
ATOM 2162 C C . HIS A 1 548 ? 179.115 164.748 153.572 1.00 67.50 498 HIS A C 1
ATOM 2163 O O . HIS A 1 548 ? 179.086 164.661 152.341 1.00 67.50 498 HIS A O 1
ATOM 2170 N N . SER A 1 549 ? 179.565 165.839 154.193 1.00 69.18 499 SER A N 1
ATOM 2171 C CA . SER A 1 549 ? 179.965 167.011 153.420 1.00 69.18 499 SER A CA 1
ATOM 2172 C C . SER A 1 549 ? 181.161 166.700 152.529 1.00 69.18 499 SER A C 1
ATOM 2173 O O . SER A 1 549 ? 181.174 167.035 151.338 1.00 69.18 499 SER A O 1
ATOM 2176 N N . HIS A 1 550 ? 182.178 166.054 153.095 1.00 75.31 500 HIS A N 1
ATOM 2177 C CA . HIS A 1 550 ? 183.380 165.744 152.332 1.00 75.31 500 HIS A CA 1
ATOM 2178 C C . HIS A 1 550 ? 183.091 164.728 151.235 1.00 75.31 500 HIS A C 1
ATOM 2179 O O . HIS A 1 550 ? 183.602 164.849 150.111 1.00 75.31 500 HIS A O 1
ATOM 2186 N N . PHE A 1 551 ? 182.273 163.719 151.537 1.00 70.96 501 PHE A N 1
ATOM 2187 C CA . PHE A 1 551 ? 181.923 162.748 150.509 1.00 70.96 501 PHE A CA 1
ATOM 2188 C C . PHE A 1 551 ? 181.121 163.400 149.394 1.00 70.96 501 PHE A C 1
ATOM 2189 O O . PHE A 1 551 ? 181.257 163.023 148.229 1.00 70.96 501 PHE A O 1
ATOM 2197 N N . VAL A 1 552 ? 180.264 164.364 149.729 1.00 60.89 502 VAL A N 1
ATOM 2198 C CA . VAL A 1 552 ? 179.512 165.065 148.694 1.00 60.89 502 VAL A CA 1
ATOM 2199 C C . VAL A 1 552 ? 180.446 165.918 147.849 1.00 60.89 502 VAL A C 1
ATOM 2200 O O . VAL A 1 552 ? 180.261 166.046 146.633 1.00 60.89 502 VAL A O 1
ATOM 2204 N N . ARG A 1 553 ? 181.452 166.529 148.475 1.00 65.74 503 ARG A N 1
ATOM 2205 C CA . ARG A 1 553 ? 182.459 167.251 147.704 1.00 65.74 503 ARG A CA 1
ATOM 2206 C C . ARG A 1 553 ? 183.127 166.319 146.701 1.00 65.74 503 ARG A C 1
ATOM 2207 O O . ARG A 1 553 ? 183.252 166.646 145.513 1.00 65.74 503 ARG A O 1
ATOM 2215 N N . LEU A 1 554 ? 183.547 165.141 147.164 1.00 65.87 504 LEU A N 1
ATOM 2216 C CA . LEU A 1 554 ? 184.164 164.169 146.265 1.00 65.87 504 LEU A CA 1
ATOM 2217 C C . LEU A 1 554 ? 183.194 163.743 145.169 1.00 65.87 504 LEU A C 1
ATOM 2218 O O . LEU A 1 554 ? 183.577 163.620 143.999 1.00 65.87 504 LEU A O 1
ATOM 2223 N N . PHE A 1 555 ? 181.941 163.496 145.540 1.00 60.90 505 PHE A N 1
ATOM 2224 C CA . PHE A 1 555 ? 180.925 163.058 144.592 1.00 60.90 505 PHE A CA 1
ATOM 2225 C C . PHE A 1 555 ? 180.745 164.078 143.477 1.00 60.90 505 PHE A C 1
ATOM 2226 O O . PHE A 1 555 ? 180.774 163.735 142.290 1.00 60.90 505 PHE A O 1
ATOM 2234 N N . GLN A 1 556 ? 180.570 165.346 143.848 1.00 53.20 506 GLN A N 1
ATOM 2235 C CA . GLN A 1 556 ? 180.387 166.399 142.858 1.00 53.20 506 GLN A CA 1
ATOM 2236 C C . GLN A 1 556 ? 181.633 166.585 142.005 1.00 53.20 506 GLN A C 1
ATOM 2237 O O . GLN A 1 556 ? 181.534 166.804 140.790 1.00 53.20 506 GLN A O 1
ATOM 2243 N N . LYS A 1 557 ? 182.816 166.516 142.618 1.00 58.45 507 LYS A N 1
ATOM 2244 C CA . LYS A 1 557 ? 184.044 166.662 141.845 1.00 58.45 507 LYS A CA 1
ATOM 2245 C C . LYS A 1 557 ? 184.157 165.564 140.798 1.00 58.45 507 LYS A C 1
ATOM 2246 O O . LYS A 1 557 ? 184.460 165.831 139.629 1.00 58.45 507 LYS A O 1
ATOM 2252 N N . GLN A 1 558 ? 183.905 164.316 141.198 1.00 62.41 508 GLN A N 1
ATOM 2253 C CA . GLN A 1 558 ? 183.949 163.213 140.245 1.00 62.41 508 GLN A CA 1
ATOM 2254 C C . GLN A 1 558 ? 182.896 163.388 139.160 1.00 62.41 508 GLN A C 1
ATOM 2255 O O . GLN A 1 558 ? 183.164 163.140 137.979 1.00 62.41 508 GLN A O 1
ATOM 2261 N N . LEU A 1 559 ? 181.691 163.813 139.543 1.00 54.89 509 LEU A N 1
ATOM 2262 C CA . LEU A 1 559 ? 180.631 164.020 138.563 1.00 54.89 509 LEU A CA 1
ATOM 2263 C C . LEU A 1 559 ? 181.067 165.015 137.498 1.00 54.89 509 LEU A C 1
ATOM 2264 O O . LEU A 1 559 ? 181.005 164.728 136.297 1.00 54.89 509 LEU A O 1
ATOM 2269 N N . LEU A 1 560 ? 181.537 166.187 137.925 1.00 53.13 510 LEU A N 1
ATOM 2270 C CA . LEU A 1 560 ? 181.955 167.203 136.965 1.00 53.13 510 LEU A CA 1
ATOM 2271 C C . LEU A 1 560 ? 183.133 166.722 136.128 1.00 53.13 510 LEU A C 1
ATOM 2272 O O . LEU A 1 560 ? 183.177 166.958 134.916 1.00 53.13 510 LEU A O 1
ATOM 2277 N N . GLN A 1 561 ? 184.098 166.042 136.753 1.00 59.97 511 GLN A N 1
ATOM 2278 C CA . GLN A 1 561 ? 185.291 165.631 136.023 1.00 59.97 511 GLN A CA 1
ATOM 2279 C C . GLN A 1 561 ? 184.964 164.587 134.964 1.00 59.97 511 GLN A C 1
ATOM 2280 O O . GLN A 1 561 ? 185.550 164.599 133.875 1.00 59.97 511 GLN A O 1
ATOM 2286 N N . MET A 1 562 ? 184.038 163.675 135.259 1.00 63.64 512 MET A N 1
ATOM 2287 C CA . MET A 1 562 ? 183.804 162.529 134.386 1.00 63.64 512 MET A CA 1
ATOM 2288 C C . MET A 1 562 ? 182.678 162.796 133.391 1.00 63.64 512 MET A C 1
ATOM 2289 O O . MET A 1 562 ? 182.876 162.681 132.178 1.00 63.64 512 MET A O 1
ATOM 2294 N N . CYS A 1 563 ? 181.490 163.146 133.888 1.00 56.46 513 CYS A N 1
ATOM 2295 C CA . CYS A 1 563 ? 180.340 163.273 133.000 1.00 56.46 513 CYS A CA 1
ATOM 2296 C C . CYS A 1 563 ? 180.543 164.388 131.983 1.00 56.46 513 CYS A C 1
ATOM 2297 O O . CYS A 1 563 ? 180.213 164.229 130.801 1.00 56.46 513 CYS A O 1
ATOM 2300 N N . GLN A 1 564 ? 181.085 165.526 132.419 1.00 59.76 514 GLN A N 1
ATOM 2301 C CA . GLN A 1 564 ? 181.216 166.666 131.520 1.00 59.76 514 GLN A CA 1
ATOM 2302 C C . GLN A 1 564 ? 182.181 166.377 130.377 1.00 59.76 514 GLN A C 1
ATOM 2303 O O . GLN A 1 564 ? 182.055 166.969 129.300 1.00 59.76 514 GLN A O 1
ATOM 2309 N N . SER A 1 565 ? 183.141 165.482 130.586 1.00 62.08 515 SER A N 1
ATOM 2310 C CA . SER A 1 565 ? 184.124 165.157 129.557 1.00 62.08 515 SER A CA 1
ATOM 2311 C C . SER A 1 565 ? 183.445 164.774 128.246 1.00 62.08 515 SER A C 1
ATOM 2312 O O . SER A 1 565 ? 183.659 165.410 127.215 1.00 62.08 515 SER A O 1
ATOM 2315 N N . GLY A 1 585 ? 195.717 153.313 113.349 1.00 121.38 535 GLY A N 1
ATOM 2316 C CA . GLY A 1 585 ? 195.737 154.460 112.461 1.00 121.38 535 GLY A CA 1
ATOM 2317 C C . GLY A 1 585 ? 194.777 155.551 112.894 1.00 121.38 535 GLY A C 1
ATOM 2318 O O . GLY A 1 585 ? 193.714 155.270 113.442 1.00 121.38 535 GLY A O 1
ATOM 2319 N N . ALA A 1 586 ? 195.147 156.804 112.624 1.00 121.18 536 ALA A N 1
ATOM 2320 C CA . ALA A 1 586 ? 194.294 157.923 113.011 1.00 121.18 536 ALA A CA 1
ATOM 2321 C C . ALA A 1 586 ? 192.930 157.829 112.340 1.00 121.18 536 ALA A C 1
ATOM 2322 O O . ALA A 1 586 ? 191.900 158.115 112.963 1.00 121.18 536 ALA A O 1
ATOM 2324 N N . ASP A 1 587 ? 192.903 157.436 111.065 1.00 120.02 537 ASP A N 1
ATOM 2325 C CA . ASP A 1 587 ? 191.628 157.201 110.397 1.00 120.02 537 ASP A CA 1
ATOM 2326 C C . ASP A 1 587 ? 190.843 156.101 111.098 1.00 120.02 537 ASP A C 1
ATOM 2327 O O . ASP A 1 587 ? 189.617 156.195 111.240 1.00 120.02 537 ASP A O 1
ATOM 2332 N N . LYS A 1 588 ? 191.530 155.044 111.537 1.00 113.86 538 LYS A N 1
ATOM 2333 C CA . LYS A 1 588 ? 190.852 153.993 112.287 1.00 113.86 538 LYS A CA 1
ATOM 2334 C C . LYS A 1 588 ? 190.280 154.535 113.591 1.00 113.86 538 LYS A C 1
ATOM 2335 O O . LYS A 1 588 ? 189.170 154.167 113.986 1.00 113.86 538 LYS A O 1
ATOM 2341 N N . LEU A 1 589 ? 191.023 155.408 114.279 1.00 118.04 539 LEU A N 1
ATOM 2342 C CA . LEU A 1 589 ? 190.498 156.001 115.506 1.00 118.04 539 LEU A CA 1
ATOM 2343 C C . LEU A 1 589 ? 189.268 156.857 115.228 1.00 118.04 539 LEU A C 1
ATOM 2344 O O . LEU A 1 589 ? 188.298 156.824 115.991 1.00 118.04 539 LEU A O 1
ATOM 2349 N N . GLY A 1 590 ? 189.289 157.640 114.148 1.00 113.93 540 GLY A N 1
ATOM 2350 C CA . GLY A 1 590 ? 188.117 158.433 113.812 1.00 113.93 540 GLY A CA 1
ATOM 2351 C C . GLY A 1 590 ? 186.910 157.573 113.486 1.00 113.93 540 GLY A C 1
ATOM 2352 O O . GLY A 1 590 ? 185.789 157.856 113.925 1.00 113.93 540 GLY A O 1
ATOM 2353 N N . ARG A 1 591 ? 187.122 156.504 112.716 1.00 110.02 541 ARG A N 1
ATOM 2354 C CA . ARG A 1 591 ? 186.022 155.594 112.413 1.00 110.02 541 ARG A CA 1
ATOM 2355 C C . ARG A 1 591 ? 185.496 154.936 113.682 1.00 110.02 541 ARG A C 1
ATOM 2356 O O . ARG A 1 591 ? 184.282 154.791 113.857 1.00 110.02 541 ARG A O 1
ATOM 2364 N N . LEU A 1 592 ? 186.396 154.541 114.584 1.00 110.35 542 LEU A N 1
ATOM 2365 C CA . LEU A 1 592 ? 185.969 153.948 115.845 1.00 110.35 542 LEU A CA 1
ATOM 2366 C C . LEU A 1 592 ? 185.168 154.945 116.668 1.00 110.35 542 LEU A C 1
ATOM 2367 O O . LEU A 1 592 ? 184.191 154.575 117.326 1.00 110.35 542 LEU A O 1
ATOM 2372 N N . TRP A 1 593 ? 185.576 156.214 116.655 1.00 112.38 543 TRP A N 1
ATOM 2373 C CA . TRP A 1 593 ? 184.812 157.240 117.356 1.00 112.38 543 TRP A CA 1
ATOM 2374 C C . TRP A 1 593 ? 183.413 157.361 116.770 1.00 112.38 543 TRP A C 1
ATOM 2375 O O . TRP A 1 593 ? 182.428 157.477 117.509 1.00 112.38 543 TRP A O 1
ATOM 2386 N N . ARG A 1 594 ? 183.305 157.343 115.439 1.00 108.00 544 ARG A N 1
ATOM 2387 C CA . ARG A 1 594 ? 181.987 157.419 114.810 1.00 108.00 544 ARG A CA 1
ATOM 2388 C C . ARG A 1 594 ? 181.124 156.219 115.188 1.00 108.00 544 ARG A C 1
ATOM 2389 O O . ARG A 1 594 ? 179.938 156.370 115.510 1.00 108.00 544 ARG A O 1
ATOM 2397 N N . LEU A 1 595 ? 181.703 155.017 115.162 1.00 106.73 545 LEU A N 1
ATOM 2398 C CA . LEU A 1 595 ? 180.960 153.828 115.574 1.00 106.73 545 LEU A CA 1
ATOM 2399 C C . LEU A 1 595 ? 180.501 153.944 117.024 1.00 106.73 545 LEU A C 1
ATOM 2400 O O . LEU A 1 595 ? 179.338 153.670 117.347 1.00 106.73 545 LEU A O 1
ATOM 2405 N N . GLN A 1 596 ? 181.401 154.371 117.910 1.00 105.14 546 GLN A N 1
ATOM 2406 C CA . GLN A 1 596 ? 181.056 154.490 119.321 1.00 105.14 546 GLN A CA 1
ATOM 2407 C C . GLN A 1 596 ? 179.950 155.515 119.527 1.00 105.14 546 GLN A C 1
ATOM 2408 O O . GLN A 1 596 ? 179.089 155.345 120.398 1.00 105.14 546 GLN A O 1
ATOM 2414 N N . GLU A 1 597 ? 179.959 156.590 118.736 1.00 102.05 547 GLU A N 1
ATOM 2415 C CA . GLU A 1 597 ? 178.849 157.537 118.770 1.00 102.05 547 GLU A CA 1
ATOM 2416 C C . GLU A 1 597 ? 177.559 156.871 118.313 1.00 102.05 547 GLU A C 1
ATOM 2417 O O . GLU A 1 597 ? 176.484 157.134 118.865 1.00 102.05 547 GLU A O 1
ATOM 2423 N N . ARG A 1 598 ? 177.645 156.008 117.298 1.00 97.60 548 ARG A N 1
ATOM 2424 C CA . ARG A 1 598 ? 176.455 155.294 116.843 1.00 97.60 548 ARG A CA 1
ATOM 2425 C C . ARG A 1 598 ? 175.885 154.418 117.951 1.00 97.60 548 ARG A C 1
ATOM 2426 O O . ARG A 1 598 ? 174.663 154.347 118.128 1.00 97.60 548 ARG A O 1
ATOM 2434 N N . LEU A 1 599 ? 176.751 153.747 118.713 1.00 95.14 549 LEU A N 1
ATOM 2435 C CA . LEU A 1 599 ? 176.264 152.854 119.760 1.00 95.14 549 LEU A CA 1
ATOM 2436 C C . LEU A 1 599 ? 175.477 153.613 120.821 1.00 95.14 549 LEU A C 1
ATOM 2437 O O . LEU A 1 599 ? 174.436 153.138 121.289 1.00 95.14 549 LEU A O 1
ATOM 2442 N N . MET A 1 600 ? 175.955 154.791 121.215 1.00 89.99 550 MET A N 1
ATOM 2443 C CA . MET A 1 600 ? 175.369 155.543 122.315 1.00 89.99 550 MET A CA 1
ATOM 2444 C C . MET A 1 600 ? 174.399 156.618 121.842 1.00 89.99 550 MET A C 1
ATOM 2445 O O . MET A 1 600 ? 174.128 157.568 122.584 1.00 89.99 550 MET A O 1
ATOM 2450 N N . ALA A 1 601 ? 173.873 156.492 120.628 1.00 85.02 551 ALA A N 1
ATOM 2451 C CA . ALA A 1 601 ? 172.905 157.465 120.157 1.00 85.02 551 ALA A CA 1
ATOM 2452 C C . ALA A 1 601 ? 171.656 157.403 121.036 1.00 85.02 551 ALA A C 1
ATOM 2453 O O . ALA A 1 601 ? 171.310 156.339 121.559 1.00 85.02 551 ALA A O 1
ATOM 2455 N N . PRO A 1 602 ? 170.962 158.522 121.221 1.00 83.36 552 PRO A N 1
ATOM 2456 C CA . PRO A 1 602 ? 169.799 158.523 122.116 1.00 83.36 552 PRO A CA 1
ATOM 2457 C C . PRO A 1 602 ? 168.723 157.568 121.625 1.00 83.36 552 PRO A C 1
ATOM 2458 O O . PRO A 1 602 ? 168.817 156.966 120.552 1.00 83.36 552 PRO A O 1
ATOM 2462 N N . GLN A 1 603 ? 167.685 157.422 122.445 1.00 83.20 553 GLN A N 1
ATOM 2463 C CA . GLN A 1 603 ? 166.586 156.532 122.102 1.00 83.20 553 GLN A CA 1
ATOM 2464 C C . GLN A 1 603 ? 166.004 156.942 120.755 1.00 83.20 553 GLN A C 1
ATOM 2465 O O . GLN A 1 603 ? 165.705 158.118 120.526 1.00 83.20 553 GLN A O 1
ATOM 2471 N N . SER A 1 604 ? 165.839 155.966 119.859 1.00 80.69 554 SER A N 1
ATOM 2472 C CA . SER A 1 604 ? 165.339 156.270 118.523 1.00 80.69 554 SER A CA 1
ATOM 2473 C C . SER A 1 604 ? 163.842 156.552 118.499 1.00 80.69 554 SER A C 1
ATOM 2474 O O . SER A 1 604 ? 163.379 157.312 117.642 1.00 80.69 554 SER A O 1
ATOM 2477 N N . SER A 1 605 ? 163.071 155.967 119.417 1.00 84.42 555 SER A N 1
ATOM 2478 C CA . SER A 1 605 ? 161.632 156.215 119.420 1.00 84.42 555 SER A CA 1
ATOM 2479 C C . SER A 1 605 ? 161.327 157.680 119.698 1.00 84.42 555 SER A C 1
ATOM 2480 O O . SER A 1 605 ? 160.452 158.272 119.056 1.00 84.42 555 SER A O 1
ATOM 2483 N N . GLY A 1 606 ? 162.032 158.279 120.653 1.00 71.87 556 GLY A N 1
ATOM 2484 C CA . GLY A 1 606 ? 161.773 159.653 121.029 1.00 71.87 556 GLY A CA 1
ATOM 2485 C C . GLY A 1 606 ? 161.883 160.605 119.858 1.00 71.87 556 GLY A C 1
ATOM 2486 O O . GLY A 1 606 ? 162.876 160.595 119.125 1.00 71.87 556 GLY A O 1
ATOM 2487 N N . GLY A 1 607 ? 160.862 161.436 119.676 1.00 70.68 557 GLY A N 1
ATOM 2488 C CA . GLY A 1 607 ? 160.834 162.387 118.593 1.00 70.68 557 GLY A CA 1
ATOM 2489 C C . GLY A 1 607 ? 161.752 163.562 118.859 1.00 70.68 557 GLY A C 1
ATOM 2490 O O . GLY A 1 607 ? 162.800 163.424 119.496 1.00 70.68 557 GLY A O 1
ATOM 2491 N N . PRO A 1 608 ? 161.380 164.748 118.372 1.00 74.80 558 PRO A N 1
ATOM 2492 C CA . PRO A 1 608 ? 162.196 165.940 118.621 1.00 74.80 558 PRO A CA 1
ATOM 2493 C C . PRO A 1 608 ? 162.001 166.548 119.999 1.00 74.80 558 PRO A C 1
ATOM 2494 O O . PRO A 1 608 ? 162.635 167.565 120.299 1.00 74.80 558 PRO A O 1
ATOM 2498 N N . CYS A 1 609 ? 161.150 165.964 120.839 1.00 71.21 559 CYS A N 1
ATOM 2499 C CA . CYS A 1 609 ? 160.922 166.439 122.202 1.00 71.21 559 CYS A CA 1
ATOM 2500 C C . CYS A 1 609 ? 160.977 165.249 123.150 1.00 71.21 559 CYS A C 1
ATOM 2501 O O . CYS A 1 609 ? 159.971 164.872 123.761 1.00 71.21 559 CYS A O 1
ATOM 2504 N N . PRO A 1 610 ? 162.146 164.632 123.292 1.00 67.56 560 PRO A N 1
ATOM 2505 C CA . PRO A 1 610 ? 162.281 163.496 124.203 1.00 67.56 560 PRO A CA 1
ATOM 2506 C C . PRO A 1 610 ? 162.214 163.946 125.649 1.00 67.56 560 PRO A C 1
ATOM 2507 O O . PRO A 1 610 ? 162.520 165.107 125.960 1.00 67.56 560 PRO A O 1
ATOM 2511 N N . PRO A 1 611 ? 161.821 163.065 126.562 1.00 64.73 561 PRO A N 1
ATOM 2512 C CA . PRO A 1 611 ? 161.787 163.431 127.978 1.00 64.73 561 PRO A CA 1
ATOM 2513 C C . PRO A 1 611 ? 163.194 163.536 128.535 1.00 64.73 561 PRO A C 1
ATOM 2514 O O . PRO A 1 611 ? 164.146 163.020 127.933 1.00 64.73 561 PRO A O 1
ATOM 2518 N N . PRO A 1 612 ? 163.373 164.208 129.670 1.00 58.02 562 PRO A N 1
ATOM 2519 C CA . PRO A 1 612 ? 164.719 164.333 130.236 1.00 58.02 562 PRO A CA 1
ATOM 2520 C C . PRO A 1 612 ? 165.298 162.967 130.568 1.00 58.02 562 PRO A C 1
ATOM 2521 O O . PRO A 1 612 ? 164.585 162.060 131.004 1.00 58.02 562 PRO A O 1
ATOM 2525 N N . THR A 1 613 ? 166.604 162.826 130.360 1.00 55.84 563 THR A N 1
ATOM 2526 C CA . THR A 1 613 ? 167.274 161.550 130.556 1.00 55.84 563 THR A CA 1
ATOM 2527 C C . THR A 1 613 ? 168.734 161.802 130.893 1.00 55.84 563 THR A C 1
ATOM 2528 O O . THR A 1 613 ? 169.261 162.898 130.693 1.00 55.84 563 THR A O 1
ATOM 2532 N N . PHE A 1 614 ? 169.382 160.759 131.406 1.00 53.90 564 PHE A N 1
ATOM 2533 C CA . PHE A 1 614 ? 170.786 160.816 131.796 1.00 53.90 564 PHE A CA 1
ATOM 2534 C C . PHE A 1 614 ? 171.589 159.902 130.884 1.00 53.90 564 PHE A C 1
ATOM 2535 O O . PHE A 1 614 ? 171.613 158.680 131.096 1.00 53.90 564 PHE A O 1
ATOM 2543 N N . PRO A 1 615 ? 172.262 160.431 129.862 1.00 56.23 565 PRO A N 1
ATOM 2544 C CA . PRO A 1 615 ? 172.973 159.556 128.923 1.00 56.23 565 PRO A CA 1
ATOM 2545 C C . PRO A 1 615 ? 174.398 159.263 129.360 1.00 56.23 565 PRO A C 1
ATOM 2546 O O . PRO A 1 615 ? 175.161 160.180 129.678 1.00 56.23 565 PRO A O 1
ATOM 2550 N N . GLY A 1 616 ? 174.762 157.984 129.383 1.00 64.13 566 GLY A N 1
ATOM 2551 C CA . GLY A 1 616 ? 176.133 157.598 129.645 1.00 64.13 566 GLY A CA 1
ATOM 2552 C C . GLY A 1 616 ? 176.497 157.668 131.113 1.00 64.13 566 GLY A C 1
ATOM 2553 O O . GLY A 1 616 ? 175.730 157.227 131.974 1.00 64.13 566 GLY A O 1
ATOM 2554 N N . CYS A 1 617 ? 177.671 158.231 131.407 1.00 61.40 567 CYS A N 1
ATOM 2555 C CA . CYS A 1 617 ? 178.168 158.236 132.779 1.00 61.40 567 CYS A CA 1
ATOM 2556 C C . CYS A 1 617 ? 177.161 158.868 133.731 1.00 61.40 567 CYS A C 1
ATOM 2557 O O . CYS A 1 617 ? 176.977 158.387 134.855 1.00 61.40 567 CYS A O 1
ATOM 2560 N N . GLN A 1 618 ? 176.489 159.937 133.296 1.00 57.41 568 GLN A N 1
ATOM 2561 C CA . GLN A 1 618 ? 175.512 160.591 134.161 1.00 57.41 568 GLN A CA 1
ATOM 2562 C C . GLN A 1 618 ? 174.524 159.584 134.727 1.00 57.41 568 GLN A C 1
ATOM 2563 O O . GLN A 1 618 ? 174.182 159.637 135.915 1.00 57.41 568 GLN A O 1
ATOM 2569 N N . GLY A 1 619 ? 174.068 158.649 133.897 1.00 61.72 569 GLY A N 1
ATOM 2570 C CA . GLY A 1 619 ? 173.159 157.618 134.354 1.00 61.72 569 GLY A CA 1
ATOM 2571 C C . GLY A 1 619 ? 173.606 157.033 135.674 1.00 61.72 569 GLY A C 1
ATOM 2572 O O . GLY A 1 619 ? 172.843 157.032 136.647 1.00 61.72 569 GLY A O 1
ATOM 2573 N N . PHE A 1 620 ? 174.862 156.581 135.732 1.00 65.10 570 PHE A N 1
ATOM 2574 C CA . PHE A 1 620 ? 175.400 156.011 136.959 1.00 65.10 570 PHE A CA 1
ATOM 2575 C C . PHE A 1 620 ? 175.015 156.857 138.158 1.00 65.10 570 PHE A C 1
ATOM 2576 O O . PHE A 1 620 ? 174.359 156.386 139.095 1.00 65.10 570 PHE A O 1
ATOM 2584 N N . PHE A 1 621 ? 175.390 158.133 138.116 1.00 59.95 571 PHE A N 1
ATOM 2585 C CA . PHE A 1 621 ? 175.187 158.984 139.277 1.00 59.95 571 PHE A CA 1
ATOM 2586 C C . PHE A 1 621 ? 173.712 159.055 139.645 1.00 59.95 571 PHE A C 1
ATOM 2587 O O . PHE A 1 621 ? 173.357 158.934 140.824 1.00 59.95 571 PHE A O 1
ATOM 2595 N N . ARG A 1 622 ? 172.829 159.198 138.652 1.00 58.93 572 ARG A N 1
ATOM 2596 C CA . ARG A 1 622 ? 171.404 159.160 138.959 1.00 58.93 572 ARG A CA 1
ATOM 2597 C C . ARG A 1 622 ? 171.066 157.897 139.733 1.00 58.93 572 ARG A C 1
ATOM 2598 O O . ARG A 1 622 ? 170.498 157.957 140.830 1.00 58.93 572 ARG A O 1
ATOM 2606 N N . ASP A 1 623 ? 171.454 156.741 139.192 1.00 62.99 573 ASP A N 1
ATOM 2607 C CA . ASP A 1 623 ? 171.204 155.487 139.889 1.00 62.99 573 ASP A CA 1
ATOM 2608 C C . ASP A 1 623 ? 171.748 155.567 141.304 1.00 62.99 573 ASP A C 1
ATOM 2609 O O . ASP A 1 623 ? 171.064 155.213 142.273 1.00 62.99 573 ASP A O 1
ATOM 2614 N N . PHE A 1 624 ? 172.970 156.079 141.443 1.00 63.76 574 PHE A N 1
ATOM 2615 C CA . PHE A 1 624 ? 173.564 156.226 142.763 1.00 63.76 574 PHE A CA 1
ATOM 2616 C C . PHE A 1 624 ? 172.624 156.994 143.679 1.00 63.76 574 PHE A C 1
ATOM 2617 O O . PHE A 1 624 ? 172.246 156.509 144.752 1.00 63.76 574 PHE A O 1
ATOM 2625 N N . ILE A 1 625 ? 172.182 158.173 143.235 1.00 58.65 575 ILE A N 1
ATOM 2626 C CA . ILE A 1 625 ? 171.299 158.986 144.065 1.00 58.65 575 ILE A CA 1
ATOM 2627 C C . ILE A 1 625 ? 170.042 158.202 144.403 1.00 58.65 575 ILE A C 1
ATOM 2628 O O . ILE A 1 625 ? 169.517 158.284 145.520 1.00 58.65 575 ILE A O 1
ATOM 2633 N N . LEU A 1 626 ? 169.537 157.431 143.440 1.00 58.92 576 LEU A N 1
ATOM 2634 C CA . LEU A 1 626 ? 168.336 156.645 143.681 1.00 58.92 576 LEU A CA 1
ATOM 2635 C C . LEU A 1 626 ? 168.616 155.526 144.673 1.00 58.92 576 LEU A C 1
ATOM 2636 O O . LEU A 1 626 ? 167.779 155.225 145.531 1.00 58.92 576 LEU A O 1
ATOM 2641 N N . SER A 1 627 ? 169.787 154.895 144.570 1.00 65.57 577 SER A N 1
ATOM 2642 C CA . SER A 1 627 ? 170.057 153.729 145.399 1.00 65.57 577 SER A CA 1
ATOM 2643 C C . SER A 1 627 ? 170.374 154.111 146.837 1.00 65.57 577 SER A C 1
ATOM 2644 O O . SER A 1 627 ? 170.006 153.378 147.761 1.00 65.57 577 SER A O 1
ATOM 2647 N N . ALA A 1 628 ? 171.048 155.242 147.048 1.00 65.34 578 ALA A N 1
ATOM 2648 C CA . ALA A 1 628 ? 171.322 155.692 148.409 1.00 65.34 578 ALA A CA 1
ATOM 2649 C C . ALA A 1 628 ? 170.027 155.910 149.182 1.00 65.34 578 ALA A C 1
ATOM 2650 O O . ALA A 1 628 ? 169.860 155.399 150.295 1.00 65.34 578 ALA A O 1
ATOM 2652 N N . SER A 1 629 ? 169.094 156.663 148.598 1.00 65.00 579 SER A N 1
ATOM 2653 C CA . SER A 1 629 ? 167.796 156.924 149.219 1.00 65.00 579 SER A CA 1
ATOM 2654 C C . SER A 1 629 ? 167.974 157.441 150.644 1.00 65.00 579 SER A C 1
ATOM 2655 O O . SER A 1 629 ? 167.243 157.067 151.563 1.00 65.00 579 SER A O 1
ATOM 2658 N N . SER A 1 630 ? 168.960 158.313 150.825 1.00 63.74 580 SER A N 1
ATOM 2659 C CA . SER A 1 630 ? 169.329 158.841 152.130 1.00 63.74 580 SER A CA 1
ATOM 2660 C C . SER A 1 630 ? 168.989 160.320 152.214 1.00 63.74 580 SER A C 1
ATOM 2661 O O . SER A 1 630 ? 169.376 161.104 151.341 1.00 63.74 580 SER A O 1
ATOM 2664 N N . PHE A 1 631 ? 168.259 160.696 153.265 1.00 58.20 581 PHE A N 1
ATOM 2665 C CA . PHE A 1 631 ? 167.945 162.102 153.475 1.00 58.20 581 PHE A CA 1
ATOM 2666 C C . PHE A 1 631 ? 169.216 162.920 153.674 1.00 58.20 581 PHE A C 1
ATOM 2667 O O . PHE A 1 631 ? 169.346 164.021 153.128 1.00 58.20 581 PHE A O 1
ATOM 2675 N N . GLN A 1 632 ? 170.165 162.397 154.453 1.00 60.65 582 GLN A N 1
ATOM 2676 C CA . GLN A 1 632 ? 171.377 163.152 154.757 1.00 60.65 582 GLN A CA 1
ATOM 2677 C C . GLN A 1 632 ? 172.178 163.435 153.492 1.00 60.65 582 GLN A C 1
ATOM 2678 O O . GLN A 1 632 ? 172.552 164.585 153.217 1.00 60.65 582 GLN A O 1
ATOM 2684 N N . PHE A 1 633 ? 172.453 162.391 152.711 1.00 59.50 583 PHE A N 1
ATOM 2685 C CA . PHE A 1 633 ? 173.236 162.567 151.497 1.00 59.50 583 PHE A CA 1
ATOM 2686 C C . PHE A 1 633 ? 172.507 163.463 150.509 1.00 59.50 583 PHE A C 1
ATOM 2687 O O . PHE A 1 633 ? 173.127 164.294 149.843 1.00 59.50 583 PHE A O 1
ATOM 2695 N N . ASN A 1 634 ? 171.187 163.303 150.393 1.00 58.75 584 ASN A N 1
ATOM 2696 C CA . ASN A 1 634 ? 170.429 164.135 149.467 1.00 58.75 584 ASN A CA 1
ATOM 2697 C C . ASN A 1 634 ? 170.500 165.603 149.862 1.00 58.75 584 ASN A C 1
ATOM 2698 O O . ASN A 1 634 ? 170.687 166.476 149.008 1.00 58.75 584 ASN A O 1
ATOM 2703 N N . GLN A 1 635 ? 170.362 165.899 151.157 1.00 58.12 585 GLN A N 1
ATOM 2704 C CA . GLN A 1 635 ? 170.437 167.285 151.605 1.00 58.12 585 GLN A CA 1
ATOM 2705 C C . GLN A 1 635 ? 171.824 167.871 151.362 1.00 58.12 585 GLN A C 1
ATOM 2706 O O . GLN A 1 635 ? 171.954 169.002 150.872 1.00 58.12 585 GLN A O 1
ATOM 2712 N N . HIS A 1 636 ? 172.874 167.116 151.691 1.00 59.13 586 HIS A N 1
ATOM 2713 C CA . HIS A 1 636 ? 174.224 167.627 151.477 1.00 59.13 586 HIS A CA 1
ATOM 2714 C C . HIS A 1 636 ? 174.501 167.824 149.992 1.00 59.13 586 HIS A C 1
ATOM 2715 O O . HIS A 1 636 ? 175.156 168.796 149.597 1.00 59.13 586 HIS A O 1
ATOM 2722 N N . LEU A 1 637 ? 174.008 166.912 149.154 1.00 55.80 587 LEU A N 1
ATOM 2723 C CA . LEU A 1 637 ? 174.185 167.049 147.715 1.00 55.80 587 LEU A CA 1
ATOM 2724 C C . LEU A 1 637 ? 173.462 168.279 147.190 1.00 55.80 587 LEU A C 1
ATOM 2725 O O . LEU A 1 637 ? 173.993 168.999 146.340 1.00 55.80 587 LEU A O 1
ATOM 2730 N N . MET A 1 638 ? 172.246 168.532 147.674 1.00 53.30 588 MET A N 1
ATOM 2731 C CA . MET A 1 638 ? 171.537 169.733 147.249 1.00 53.30 588 MET A CA 1
ATOM 2732 C C . MET A 1 638 ? 172.305 170.985 147.645 1.00 53.30 588 MET A C 1
ATOM 2733 O O . MET A 1 638 ? 172.447 171.913 146.841 1.00 53.30 588 MET A O 1
ATOM 2738 N N . ASP A 1 639 ? 172.822 171.024 148.874 1.00 54.78 589 ASP A N 1
ATOM 2739 C CA . ASP A 1 639 ? 173.590 172.190 149.307 1.00 54.78 589 ASP A CA 1
ATOM 2740 C C . ASP A 1 639 ? 174.823 172.391 148.432 1.00 54.78 589 ASP A C 1
ATOM 2741 O O . ASP A 1 639 ? 175.096 173.504 147.961 1.00 54.78 589 ASP A O 1
ATOM 2746 N N . SER A 1 640 ? 175.581 171.316 148.198 1.00 53.97 590 SER A N 1
ATOM 2747 C CA . SER A 1 640 ? 176.800 171.428 147.406 1.00 53.97 590 SER A CA 1
ATOM 2748 C C . SER A 1 640 ? 176.490 171.860 145.979 1.00 53.97 590 SER A C 1
ATOM 2749 O O . SER A 1 640 ? 177.189 172.707 145.412 1.00 53.97 590 SER A O 1
ATOM 2752 N N . LEU A 1 641 ? 175.456 171.271 145.373 1.00 52.41 591 LEU A N 1
ATOM 2753 C CA . LEU A 1 641 ? 175.109 171.621 144.003 1.00 52.41 591 LEU A CA 1
ATOM 2754 C C . LEU A 1 641 ? 174.650 173.068 143.917 1.00 52.41 591 LEU A C 1
ATOM 2755 O O . LEU A 1 641 ? 174.987 173.773 142.962 1.00 52.41 591 LEU A O 1
ATOM 2760 N N . SER A 1 642 ? 173.880 173.532 144.903 1.00 51.32 592 SER A N 1
ATOM 2761 C CA . SER A 1 642 ? 173.473 174.932 144.914 1.00 51.32 592 SER A CA 1
ATOM 2762 C C . SER A 1 642 ? 174.694 175.838 144.983 1.00 51.32 592 SER A C 1
ATOM 2763 O O . SER A 1 642 ? 174.785 176.835 144.259 1.00 51.32 592 SER A O 1
ATOM 2766 N N . LEU A 1 643 ? 175.646 175.507 145.858 1.00 56.73 593 LEU A N 1
ATOM 2767 C CA . LEU A 1 643 ? 176.857 176.316 145.965 1.00 56.73 593 LEU A CA 1
ATOM 2768 C C . LEU A 1 643 ? 177.612 176.353 144.646 1.00 56.73 593 LEU A C 1
ATOM 2769 O O . LEU A 1 643 ? 178.021 177.422 144.177 1.00 56.73 593 LEU A O 1
ATOM 2774 N N . LYS A 1 644 ? 177.792 175.191 144.020 1.00 52.95 594 LYS A N 1
ATOM 2775 C CA . LYS A 1 644 ? 178.567 175.148 142.788 1.00 52.95 594 LYS A CA 1
ATOM 2776 C C . LYS A 1 644 ? 177.859 175.900 141.668 1.00 52.95 594 LYS A C 1
ATOM 2777 O O . LYS A 1 644 ? 178.503 176.602 140.881 1.00 52.95 594 LYS A O 1
ATOM 2783 N N . ILE A 1 645 ? 176.533 175.772 141.587 1.00 53.94 595 ILE A N 1
ATOM 2784 C CA . ILE A 1 645 ? 175.769 176.472 140.560 1.00 53.94 595 ILE A CA 1
ATOM 2785 C C . ILE A 1 645 ? 175.845 177.978 140.766 1.00 53.94 595 ILE A C 1
ATOM 2786 O O . ILE A 1 645 ? 176.032 178.741 139.811 1.00 53.94 595 ILE A O 1
ATOM 2791 N N . GLN A 1 646 ? 175.698 178.435 142.012 1.00 56.20 596 GLN A N 1
ATOM 2792 C CA . GLN A 1 646 ? 175.785 179.866 142.278 1.00 56.20 596 GLN A CA 1
ATOM 2793 C C . GLN A 1 646 ? 177.170 180.399 141.944 1.00 56.20 596 GLN A C 1
ATOM 2794 O O . GLN A 1 646 ? 177.303 181.498 141.392 1.00 56.20 596 GLN A O 1
ATOM 2800 N N . GLU A 1 647 ? 178.213 179.638 142.272 1.00 57.32 597 GLU A N 1
ATOM 2801 C CA . GLU A 1 647 ? 179.568 180.092 141.983 1.00 57.32 597 GLU A CA 1
ATOM 2802 C C . GLU A 1 647 ? 179.816 180.156 140.480 1.00 57.32 597 GLU A C 1
ATOM 2803 O O . GLU A 1 647 ? 180.347 181.149 139.969 1.00 57.32 597 GLU A O 1
ATOM 2809 N N . LEU A 1 648 ? 179.436 179.103 139.753 1.00 55.24 598 LEU A N 1
ATOM 2810 C CA . LEU A 1 648 ? 179.700 179.064 138.318 1.00 55.24 598 LEU A CA 1
ATOM 2811 C C . LEU A 1 648 ? 178.886 180.109 137.567 1.00 55.24 598 LEU A C 1
ATOM 2812 O O . LEU A 1 648 ? 179.417 180.798 136.687 1.00 55.24 598 LEU A O 1
ATOM 2817 N N . ASN A 1 649 ? 177.599 180.252 137.894 1.00 58.14 599 ASN A N 1
ATOM 2818 C CA . ASN A 1 649 ? 176.757 181.181 137.147 1.00 58.14 599 ASN A CA 1
ATOM 2819 C C . ASN A 1 649 ? 177.260 182.613 137.260 1.00 58.14 599 ASN A C 1
ATOM 2820 O O . ASN A 1 649 ? 177.013 183.428 136.363 1.00 58.14 599 ASN A O 1
ATOM 2825 N N . GLY A 1 650 ? 177.962 182.941 138.340 1.00 61.38 600 GLY A N 1
ATOM 2826 C CA . GLY A 1 650 ? 178.479 184.278 138.533 1.00 61.38 600 GLY A CA 1
ATOM 2827 C C . GLY A 1 650 ? 179.855 184.541 137.968 1.00 61.38 600 GLY A C 1
ATOM 2828 O O . GLY A 1 650 ? 180.386 185.640 138.158 1.00 61.38 600 GLY A O 1
ATOM 2829 N N . LEU A 1 651 ? 180.460 183.576 137.280 1.00 63.75 601 LEU A N 1
ATOM 2830 C CA . LEU A 1 651 ? 181.788 183.788 136.722 1.00 63.75 601 LEU A CA 1
ATOM 2831 C C . LEU A 1 651 ? 181.758 184.923 135.703 1.00 63.75 601 LEU A C 1
ATOM 2832 O O . LEU A 1 651 ? 180.803 185.068 134.936 1.00 63.75 601 LEU A O 1
ATOM 2837 N N . ALA A 1 652 ? 182.818 185.734 135.703 1.00 69.16 602 ALA A N 1
ATOM 2838 C CA . ALA A 1 652 ? 182.896 186.867 134.785 1.00 69.16 602 ALA A CA 1
ATOM 2839 C C . ALA A 1 652 ? 183.004 186.418 133.330 1.00 69.16 602 ALA A C 1
ATOM 2840 O O . ALA A 1 652 ? 182.298 186.937 132.459 1.00 69.16 602 ALA A O 1
ATOM 2842 N N . LEU A 1 653 ? 183.875 185.453 133.048 1.00 71.62 603 LEU A N 1
ATOM 2843 C CA . LEU A 1 653 ? 184.120 184.977 131.692 1.00 71.62 603 LEU A CA 1
ATOM 2844 C C . LEU A 1 653 ? 184.363 186.135 130.716 1.00 71.62 603 LEU A C 1
ATOM 2845 O O . LEU A 1 653 ? 183.632 186.289 129.735 1.00 71.62 603 LEU A O 1
ATOM 2850 N N . PRO A 1 654 ? 185.373 186.972 130.969 1.00 78.28 604 PRO A N 1
ATOM 2851 C CA . PRO A 1 654 ? 185.645 188.075 130.038 1.00 78.28 604 PRO A CA 1
ATOM 2852 C C . PRO A 1 654 ? 185.874 187.551 128.630 1.00 78.28 604 PRO A C 1
ATOM 2853 O O . PRO A 1 654 ? 186.855 186.845 128.382 1.00 78.28 604 PRO A O 1
ATOM 2857 N N . GLN A 1 655 ? 184.982 187.883 127.706 1.00 88.30 605 GLN A N 1
ATOM 2858 C CA . GLN A 1 655 ? 185.112 187.423 126.334 1.00 88.30 605 GLN A CA 1
ATOM 2859 C C . GLN A 1 655 ? 185.932 188.406 125.504 1.00 88.30 605 GLN A C 1
ATOM 2860 O O . GLN A 1 655 ? 186.252 189.517 125.932 1.00 88.30 605 GLN A O 1
ATOM 2866 N N . HIS A 1 656 ? 186.274 187.972 124.295 1.00 115.16 606 HIS A N 1
ATOM 2867 C CA . HIS A 1 656 ? 187.146 188.750 123.431 1.00 115.16 606 HIS A CA 1
ATOM 2868 C C . HIS A 1 656 ? 186.454 190.051 123.036 1.00 115.16 606 HIS A C 1
ATOM 2869 O O . HIS A 1 656 ? 185.224 190.138 122.992 1.00 115.16 606 HIS A O 1
ATOM 2876 N N . GLU A 1 657 ? 187.260 191.072 122.746 1.00 130.50 607 GLU A N 1
ATOM 2877 C CA . GLU A 1 657 ? 186.741 192.330 122.233 1.00 130.50 607 GLU A CA 1
ATOM 2878 C C . GLU A 1 657 ? 186.883 192.347 120.720 1.00 130.50 607 GLU A C 1
ATOM 2879 O O . GLU A 1 657 ? 188.017 192.381 120.218 1.00 130.50 607 GLU A O 1
ATOM 2885 N N . PRO A 1 658 ? 185.787 192.366 119.951 1.00 136.20 608 PRO A N 1
ATOM 2886 C CA . PRO A 1 658 ? 185.911 192.180 118.498 1.00 136.20 608 PRO A CA 1
ATOM 2887 C C . PRO A 1 658 ? 186.573 193.363 117.811 1.00 136.20 608 PRO A C 1
ATOM 2888 O O . PRO A 1 658 ? 185.898 194.238 117.260 1.00 136.20 608 PRO A O 1
ATOM 2892 N N . ASN A 1 659 ? 187.903 193.389 117.844 1.00 144.34 609 ASN A N 1
ATOM 2893 C CA . ASN A 1 659 ? 188.698 194.443 117.232 1.00 144.34 609 ASN A CA 1
ATOM 2894 C C . ASN A 1 659 ? 189.611 193.829 116.181 1.00 144.34 609 ASN A C 1
ATOM 2895 O O . ASN A 1 659 ? 190.233 192.789 116.416 1.00 144.34 609 ASN A O 1
ATOM 2900 N N . ASP A 1 660 ? 189.685 194.479 115.019 1.00 152.92 610 ASP A N 1
ATOM 2901 C CA . ASP A 1 660 ? 190.561 194.043 113.937 1.00 152.92 610 ASP A CA 1
ATOM 2902 C C . ASP A 1 660 ? 190.162 192.657 113.448 1.00 152.92 610 ASP A C 1
ATOM 2903 O O . ASP A 1 660 ? 189.353 191.973 114.083 1.00 152.92 610 ASP A O 1
ATOM 2908 N N . GLU A 1 661 ? 190.723 192.235 112.313 1.00 155.21 611 GLU A N 1
ATOM 2909 C CA . GLU A 1 661 ? 190.471 190.914 111.752 1.00 155.21 611 GLU A CA 1
ATOM 2910 C C . GLU A 1 661 ? 191.707 190.025 111.813 1.00 155.21 611 GLU A C 1
ATOM 2911 O O . GLU A 1 661 ? 191.810 189.056 111.054 1.00 155.21 611 GLU A O 1
ATOM 2917 N N . ASP A 1 662 ? 192.648 190.336 112.700 1.00 153.43 612 ASP A N 1
ATOM 2918 C CA . ASP A 1 662 ? 193.889 189.580 112.769 1.00 153.43 612 ASP A CA 1
ATOM 2919 C C . ASP A 1 662 ? 193.615 188.130 113.142 1.00 153.43 612 ASP A C 1
ATOM 2920 O O . ASP A 1 662 ? 192.799 187.839 114.021 1.00 153.43 612 ASP A O 1
ATOM 2925 N N . GLY A 1 663 ? 194.308 187.216 112.465 1.00 147.65 613 GLY A N 1
ATOM 2926 C CA . GLY A 1 663 ? 194.176 185.802 112.744 1.00 147.65 613 GLY A CA 1
ATOM 2927 C C . GLY A 1 663 ? 195.211 185.279 113.706 1.00 147.65 613 GLY A C 1
ATOM 2928 O O . GLY A 1 663 ? 195.127 184.126 114.140 1.00 147.65 613 GLY A O 1
ATOM 2929 N N . GLU A 1 664 ? 196.195 186.114 114.048 1.00 143.50 614 GLU A N 1
ATOM 2930 C CA . GLU A 1 664 ? 197.215 185.717 115.010 1.00 143.50 614 GLU A CA 1
ATOM 2931 C C . GLU A 1 664 ? 196.609 185.443 116.377 1.00 143.50 614 GLU A C 1
ATOM 2932 O O . GLU A 1 664 ? 197.158 184.651 117.153 1.00 143.50 614 GLU A O 1
ATOM 2938 N N . SER A 1 665 ? 195.482 186.082 116.691 1.00 134.02 615 SER A N 1
ATOM 2939 C CA . SER A 1 665 ? 194.789 185.887 117.958 1.00 134.02 615 SER A CA 1
ATOM 2940 C C . SER A 1 665 ? 193.926 184.627 117.982 1.00 134.02 615 SER A C 1
ATOM 2941 O O . SER A 1 665 ? 193.080 184.501 118.875 1.00 134.02 615 SER A O 1
ATOM 2944 N N . ASP A 1 666 ? 194.134 183.699 117.043 1.00 130.39 616 ASP A N 1
ATOM 2945 C CA . ASP A 1 666 ? 193.323 182.489 116.945 1.00 130.39 616 ASP A CA 1
ATOM 2946 C C . ASP A 1 666 ? 193.099 181.869 118.320 1.00 130.39 616 ASP A C 1
ATOM 2947 O O . ASP A 1 666 ? 191.955 181.689 118.776 1.00 130.39 616 ASP A O 1
ATOM 2952 N N . VAL A 1 667 ? 194.205 181.487 118.965 1.00 123.22 617 VAL A N 1
ATOM 2953 C CA . VAL A 1 667 ? 194.112 180.810 120.252 1.00 123.22 617 VAL A CA 1
ATOM 2954 C C . VAL A 1 667 ? 193.149 181.554 121.163 1.00 123.22 617 VAL A C 1
ATOM 2955 O O . VAL A 1 667 ? 192.196 180.968 121.667 1.00 123.22 617 VAL A O 1
ATOM 2959 N N . ASP A 1 668 ? 193.281 182.881 121.254 1.00 118.99 618 ASP A N 1
ATOM 2960 C CA . ASP A 1 668 ? 192.444 183.647 122.176 1.00 118.99 618 ASP A CA 1
ATOM 2961 C C . ASP A 1 668 ? 190.963 183.334 121.968 1.00 118.99 618 ASP A C 1
ATOM 2962 O O . ASP A 1 668 ? 190.240 183.005 122.920 1.00 118.99 618 ASP A O 1
ATOM 2967 N N . TRP A 1 669 ? 190.484 183.500 120.734 1.00 119.22 619 TRP A N 1
ATOM 2968 C CA . TRP A 1 669 ? 189.131 183.078 120.386 1.00 119.22 619 TRP A CA 1
ATOM 2969 C C . TRP A 1 669 ? 188.843 181.685 120.929 1.00 119.22 619 TRP A C 1
ATOM 2970 O O . TRP A 1 669 ? 187.883 181.480 121.684 1.00 119.22 619 TRP A O 1
ATOM 2981 N N . GLN A 1 670 ? 189.613 180.695 120.461 1.00 111.97 620 GLN A N 1
ATOM 2982 C CA . GLN A 1 670 ? 189.366 179.313 120.870 1.00 111.97 620 GLN A CA 1
ATOM 2983 C C . GLN A 1 670 ? 189.277 179.186 122.390 1.00 111.97 620 GLN A C 1
ATOM 2984 O O . GLN A 1 670 ? 188.360 178.554 122.919 1.00 111.97 620 GLN A O 1
ATOM 2990 N N . GLY A 1 671 ? 190.266 179.720 123.094 1.00 100.55 621 GLY A N 1
ATOM 2991 C CA . GLY A 1 671 ? 190.328 179.762 124.539 1.00 100.55 621 GLY A CA 1
ATOM 2992 C C . GLY A 1 671 ? 189.030 180.212 125.167 1.00 100.55 621 GLY A C 1
ATOM 2993 O O . GLY A 1 671 ? 188.413 179.466 125.930 1.00 100.55 621 GLY A O 1
ATOM 2994 N N . GLU A 1 672 ? 188.653 181.465 124.899 1.00 96.27 622 GLU A N 1
ATOM 2995 C CA . GLU A 1 672 ? 187.433 182.016 125.488 1.00 96.27 622 GLU A CA 1
ATOM 2996 C C . GLU A 1 672 ? 186.223 181.145 125.171 1.00 96.27 622 GLU A C 1
ATOM 2997 O O . GLU A 1 672 ? 185.422 180.826 126.063 1.00 96.27 622 GLU A O 1
ATOM 3003 N N . ARG A 1 673 ? 186.028 180.814 123.893 1.00 88.35 623 ARG A N 1
ATOM 3004 C CA . ARG A 1 673 ? 184.887 179.985 123.514 1.00 88.35 623 ARG A CA 1
ATOM 3005 C C . ARG A 1 673 ? 184.854 178.690 124.320 1.00 88.35 623 ARG A C 1
ATOM 3006 O O . ARG A 1 673 ? 183.822 178.329 124.898 1.00 88.35 623 ARG A O 1
ATOM 3014 N N . LYS A 1 674 ? 185.966 177.953 124.319 1.00 78.58 624 LYS A N 1
ATOM 3015 C CA . LYS A 1 674 ? 186.049 176.700 125.060 1.00 78.58 624 LYS A CA 1
ATOM 3016 C C . LYS A 1 674 ? 185.707 176.916 126.527 1.00 78.58 624 LYS A C 1
ATOM 3017 O O . LYS A 1 674 ? 184.973 176.126 127.129 1.00 78.58 624 LYS A O 1
ATOM 3023 N N . GLN A 1 675 ? 186.319 177.927 127.144 1.00 77.16 625 GLN A N 1
ATOM 3024 C CA . GLN A 1 675 ? 186.017 178.265 128.530 1.00 77.16 625 GLN A CA 1
ATOM 3025 C C . GLN A 1 675 ? 184.512 178.340 128.740 1.00 77.16 625 GLN A C 1
ATOM 3026 O O . GLN A 1 675 ? 183.953 177.667 129.617 1.00 77.16 625 GLN A O 1
ATOM 3032 N N . PHE A 1 676 ? 183.854 179.226 127.987 1.00 67.55 626 PHE A N 1
ATOM 3033 C CA . PHE A 1 676 ? 182.411 179.388 128.123 1.00 67.55 626 PHE A CA 1
ATOM 3034 C C . PHE A 1 676 ? 181.698 178.050 127.989 1.00 67.55 626 PHE A C 1
ATOM 3035 O O . PHE A 1 676 ? 180.793 177.736 128.767 1.00 67.55 626 PHE A O 1
ATOM 3043 N N . ALA A 1 677 ? 182.018 177.301 126.932 1.00 65.54 627 ALA A N 1
ATOM 3044 C CA . ALA A 1 677 ? 181.363 176.018 126.701 1.00 65.54 627 ALA A CA 1
ATOM 3045 C C . ALA A 1 677 ? 181.473 175.127 127.931 1.00 65.54 627 ALA A C 1
ATOM 3046 O O . ALA A 1 677 ? 180.484 174.546 128.386 1.00 65.54 627 ALA A O 1
ATOM 3048 N N . VAL A 1 678 ? 182.698 174.948 128.427 1.00 63.88 628 VAL A N 1
ATOM 3049 C CA . VAL A 1 678 ? 182.933 174.167 129.641 1.00 63.88 628 VAL A CA 1
ATOM 3050 C C . VAL A 1 678 ? 182.001 174.631 130.752 1.00 63.88 628 VAL A C 1
ATOM 3051 O O . VAL A 1 678 ? 181.271 173.834 131.358 1.00 63.88 628 VAL A O 1
ATOM 3055 N N . VAL A 1 679 ? 182.102 175.915 131.103 1.00 60.96 629 VAL A N 1
ATOM 3056 C CA . VAL A 1 679 ? 181.265 176.482 132.161 1.00 60.96 629 VAL A CA 1
ATOM 3057 C C . VAL A 1 679 ? 179.807 176.085 131.952 1.00 60.96 629 VAL A C 1
ATOM 3058 O O . VAL A 1 679 ? 179.158 175.537 132.850 1.00 60.96 629 VAL A O 1
ATOM 3062 N N . LEU A 1 680 ? 179.258 176.427 130.785 1.00 58.64 630 LEU A N 1
ATOM 3063 C CA . LEU A 1 680 ? 177.849 176.171 130.495 1.00 58.64 630 LEU A CA 1
ATOM 3064 C C . LEU A 1 680 ? 177.495 174.704 130.691 1.00 58.64 630 LEU A C 1
ATOM 3065 O O . LEU A 1 680 ? 176.484 174.379 131.321 1.00 58.64 630 LEU A O 1
ATOM 3070 N N . LEU A 1 681 ? 178.262 173.808 130.070 1.00 60.11 631 LEU A N 1
ATOM 3071 C CA . LEU A 1 681 ? 177.987 172.378 130.187 1.00 60.11 631 LEU A CA 1
ATOM 3072 C C . LEU A 1 681 ? 177.948 171.955 131.649 1.00 60.11 631 LEU A C 1
ATOM 3073 O O . LEU A 1 681 ? 177.026 171.253 132.084 1.00 60.11 631 LEU A O 1
ATOM 3078 N N . SER A 1 682 ? 178.990 172.312 132.401 1.00 56.07 632 SER A N 1
ATOM 3079 C CA . SER A 1 682 ? 179.029 171.991 133.823 1.00 56.07 632 SER A CA 1
ATOM 3080 C C . SER A 1 682 ? 177.764 172.480 134.514 1.00 56.07 632 SER A C 1
ATOM 3081 O O . SER A 1 682 ? 177.142 171.752 135.297 1.00 56.07 632 SER A O 1
ATOM 3084 N N . LEU A 1 683 ? 177.420 173.750 134.291 1.00 54.63 633 LEU A N 1
ATOM 3085 C CA . LEU A 1 683 ? 176.219 174.326 134.884 1.00 54.63 633 LEU A CA 1
ATOM 3086 C C . LEU A 1 683 ? 174.998 173.475 134.573 1.00 54.63 633 LEU A C 1
ATOM 3087 O O . LEU A 1 683 ? 174.215 173.146 135.466 1.00 54.63 633 LEU A O 1
ATOM 3092 N N . ARG A 1 684 ? 174.768 173.198 133.289 1.00 55.40 634 ARG A N 1
ATOM 3093 C CA . ARG A 1 684 ? 173.641 172.365 132.883 1.00 55.40 634 ARG A CA 1
ATOM 3094 C C . ARG A 1 684 ? 173.605 171.070 133.681 1.00 55.40 634 ARG A C 1
ATOM 3095 O O . ARG A 1 684 ? 172.578 170.712 134.262 1.00 55.40 634 ARG A O 1
ATOM 3103 N N . LEU A 1 685 ? 174.699 170.308 133.635 1.00 51.80 635 LEU A N 1
ATOM 3104 C CA . LEU A 1 685 ? 174.791 169.052 134.376 1.00 51.80 635 LEU A CA 1
ATOM 3105 C C . LEU A 1 685 ? 174.362 169.227 135.832 1.00 51.80 635 LEU A C 1
ATOM 3106 O O . LEU A 1 685 ? 173.464 168.528 136.332 1.00 51.80 635 LEU A O 1
ATOM 3111 N N . LEU A 1 686 ? 175.053 170.122 136.543 1.00 52.04 636 LEU A N 1
ATOM 3112 C CA . LEU A 1 686 ? 174.762 170.348 137.954 1.00 52.04 636 LEU A CA 1
ATOM 3113 C C . LEU A 1 686 ? 173.291 170.684 138.156 1.00 52.04 636 LEU A C 1
ATOM 3114 O O . LEU A 1 686 ? 172.628 170.116 139.029 1.00 52.04 636 LEU A O 1
ATOM 3119 N N . ALA A 1 687 ? 172.789 171.663 137.404 1.00 50.72 637 ALA A N 1
ATOM 3120 C CA . ALA A 1 687 ? 171.390 172.058 137.502 1.00 50.72 637 ALA A CA 1
ATOM 3121 C C . ALA A 1 687 ? 170.481 170.853 137.336 1.00 50.72 637 ALA A C 1
ATOM 3122 O O . ALA A 1 687 ? 169.490 170.706 138.056 1.00 50.72 637 ALA A O 1
ATOM 3124 N N . LYS A 1 688 ? 170.746 170.035 136.317 1.00 50.58 638 LYS A N 1
ATOM 3125 C CA . LYS A 1 688 ? 169.928 168.853 136.073 1.00 50.58 638 LYS A CA 1
ATOM 3126 C C . LYS A 1 688 ? 169.852 167.999 137.327 1.00 50.58 638 LYS A C 1
ATOM 3127 O O . LYS A 1 688 ? 168.765 167.623 137.774 1.00 50.58 638 LYS A O 1
ATOM 3133 N N . PHE A 1 689 ? 171.009 167.660 137.898 1.00 52.08 639 PHE A N 1
ATOM 3134 C CA . PHE A 1 689 ? 171.002 166.792 139.075 1.00 52.08 639 PHE A CA 1
ATOM 3135 C C . PHE A 1 689 ? 170.298 167.459 140.254 1.00 52.08 639 PHE A C 1
ATOM 3136 O O . PHE A 1 689 ? 169.567 166.803 141.011 1.00 52.08 639 PHE A O 1
ATOM 3144 N N . LEU A 1 690 ? 170.522 168.761 140.435 1.00 50.80 640 LEU A N 1
ATOM 3145 C CA . LEU A 1 690 ? 169.815 169.502 141.474 1.00 50.80 640 LEU A CA 1
ATOM 3146 C C . LEU A 1 690 ? 168.308 169.387 141.298 1.00 50.80 640 LEU A C 1
ATOM 3147 O O . LEU A 1 690 ? 167.586 169.052 142.240 1.00 50.80 640 LEU A O 1
ATOM 3152 N N . GLY A 1 691 ? 167.806 169.702 140.104 1.00 48.90 641 GLY A N 1
ATOM 3153 C CA . GLY A 1 691 ? 166.386 169.571 139.831 1.00 48.90 641 GLY A CA 1
ATOM 3154 C C . GLY A 1 691 ? 165.888 168.149 139.936 1.00 48.90 641 GLY A C 1
ATOM 3155 O O . GLY A 1 691 ? 164.688 167.932 140.130 1.00 48.90 641 GLY A O 1
ATOM 3156 N N . PHE A 1 692 ? 166.784 167.173 139.807 1.00 50.86 642 PHE A N 1
ATOM 3157 C CA . PHE A 1 692 ? 166.394 165.778 139.954 1.00 50.86 642 PHE A CA 1
ATOM 3158 C C . PHE A 1 692 ? 166.182 165.422 141.415 1.00 50.86 642 PHE A C 1
ATOM 3159 O O . PHE A 1 692 ? 165.273 164.651 141.742 1.00 50.86 642 PHE A O 1
ATOM 3167 N N . VAL A 1 693 ? 167.011 165.966 142.300 1.00 50.24 643 VAL A N 1
ATOM 3168 C CA . VAL A 1 693 ? 166.943 165.560 143.699 1.00 50.24 643 VAL A CA 1
ATOM 3169 C C . VAL A 1 693 ? 166.004 166.463 144.496 1.00 50.24 643 VAL A C 1
ATOM 3170 O O . VAL A 1 693 ? 165.377 166.009 145.456 1.00 50.24 643 VAL A O 1
ATOM 3174 N N . ALA A 1 694 ? 165.895 167.737 144.114 1.00 52.01 644 ALA A N 1
ATOM 3175 C CA . ALA A 1 694 ? 165.023 168.664 144.827 1.00 52.01 644 ALA A CA 1
ATOM 3176 C C . ALA A 1 694 ? 163.564 168.243 144.726 1.00 52.01 644 ALA A C 1
ATOM 3177 O O . ALA A 1 694 ? 162.826 168.287 145.718 1.00 52.01 644 ALA A O 1
ATOM 3179 N N . PHE A 1 695 ? 163.124 167.842 143.533 1.00 51.29 645 PHE A N 1
ATOM 3180 C CA . PHE A 1 695 ? 161.744 167.447 143.295 1.00 51.29 645 PHE A CA 1
ATOM 3181 C C . PHE A 1 695 ? 161.549 165.941 143.353 1.00 51.29 645 PHE A C 1
ATOM 3182 O O . PHE A 1 695 ? 160.458 165.455 143.043 1.00 51.29 645 PHE A O 1
ATOM 3190 N N . LEU A 1 696 ? 162.579 165.193 143.737 1.00 53.93 646 LEU A N 1
ATOM 3191 C CA . LEU A 1 696 ? 162.456 163.741 143.844 1.00 53.93 646 LEU A CA 1
ATOM 3192 C C . LEU A 1 696 ? 161.309 163.299 144.740 1.00 53.93 646 LEU A C 1
ATOM 3193 O O . LEU A 1 696 ? 160.538 162.417 144.326 1.00 53.93 646 LEU A O 1
ATOM 3198 N N . PRO A 1 697 ? 161.128 163.842 145.945 1.00 55.96 647 PRO A N 1
ATOM 3199 C CA . PRO A 1 697 ? 160.042 163.352 146.806 1.00 55.96 647 PRO A CA 1
ATOM 3200 C C . PRO A 1 697 ? 158.664 163.592 146.240 1.00 55.96 647 PRO A C 1
ATOM 3201 O O . PRO A 1 697 ? 157.718 162.898 146.632 1.00 55.96 647 PRO A O 1
ATOM 3205 N N . TYR A 1 698 ? 158.517 164.550 145.333 1.00 57.30 648 TYR A N 1
ATOM 3206 C CA . TYR A 1 698 ? 157.207 164.947 144.842 1.00 57.30 648 TYR A CA 1
ATOM 3207 C C . TYR A 1 698 ? 156.884 164.367 143.476 1.00 57.30 648 TYR A C 1
ATOM 3208 O O . TYR A 1 698 ? 155.711 164.108 143.186 1.00 57.30 648 TYR A O 1
ATOM 3217 N N . ARG A 1 699 ? 157.895 164.146 142.638 1.00 59.02 649 ARG A N 1
ATOM 3218 C CA . ARG A 1 699 ? 157.666 163.571 141.321 1.00 59.02 649 ARG A CA 1
ATOM 3219 C C . ARG A 1 699 ? 157.023 162.196 141.444 1.00 59.02 649 ARG A C 1
ATOM 3220 O O . ARG A 1 699 ? 157.392 161.392 142.304 1.00 59.02 649 ARG A O 1
ATOM 3228 N N . GLY A 1 700 ? 156.056 161.931 140.573 1.00 79.35 650 GLY A N 1
ATOM 3229 C CA . GLY A 1 700 ? 155.395 160.650 140.535 1.00 79.35 650 GLY A CA 1
ATOM 3230 C C . GLY A 1 700 ? 154.314 160.620 139.474 1.00 79.35 650 GLY A C 1
ATOM 3231 O O . GLY A 1 700 ? 153.842 161.663 139.011 1.00 79.35 650 GLY A O 1
ATOM 3232 N N . PRO A 1 701 ? 153.893 159.421 139.068 1.00 92.74 651 PRO A N 1
ATOM 3233 C CA . PRO A 1 701 ? 152.815 159.322 138.074 1.00 92.74 651 PRO A CA 1
ATOM 3234 C C . PRO A 1 701 ? 151.468 159.747 138.641 1.00 92.74 651 PRO A C 1
ATOM 3235 O O . PRO A 1 701 ? 150.514 158.963 138.663 1.00 92.74 651 PRO A O 1
ATOM 3239 N N . GLU A 1 702 ? 151.382 160.993 139.108 1.00 89.75 652 GLU A N 1
ATOM 3240 C CA . GLU A 1 702 ? 150.158 161.560 139.673 1.00 89.75 652 GLU A CA 1
ATOM 3241 C C . GLU A 1 702 ? 149.884 162.895 138.996 1.00 89.75 652 GLU A C 1
ATOM 3242 O O . GLU A 1 702 ? 150.285 163.953 139.498 1.00 89.75 652 GLU A O 1
ATOM 3248 N N . PRO A 1 703 ? 149.233 162.881 137.838 1.00 91.80 653 PRO A N 1
ATOM 3249 C CA . PRO A 1 703 ? 148.875 164.138 137.177 1.00 91.80 653 PRO A CA 1
ATOM 3250 C C . PRO A 1 703 ? 148.091 165.032 138.118 1.00 91.80 653 PRO A C 1
ATOM 3251 O O . PRO A 1 703 ? 147.689 164.597 139.207 1.00 91.80 653 PRO A O 1
ATOM 3255 N N . PRO A 1 704 ? 147.856 166.286 137.740 1.00 92.35 654 PRO A N 1
ATOM 3256 C CA . PRO A 1 704 ? 147.142 167.215 138.626 1.00 92.35 654 PRO A CA 1
ATOM 3257 C C . PRO A 1 704 ? 145.897 166.572 139.212 1.00 92.35 654 PRO A C 1
ATOM 3258 O O . PRO A 1 704 ? 145.068 166.029 138.467 1.00 92.35 654 PRO A O 1
ATOM 3262 N N . PRO A 1 705 ? 145.736 166.594 140.550 1.00 88.41 655 PRO A N 1
ATOM 3263 C CA . PRO A 1 705 ? 144.646 165.827 141.176 1.00 88.41 655 PRO A CA 1
ATOM 3264 C C . PRO A 1 705 ? 143.305 166.036 140.493 1.00 88.41 655 PRO A C 1
ATOM 3265 O O . PRO A 1 705 ? 142.697 165.076 140.007 1.00 88.41 655 PRO A O 1
ATOM 3269 N N . THR A 1 706 ? 142.838 167.278 140.445 1.00 93.05 656 THR A N 1
ATOM 3270 C CA . THR A 1 706 ? 141.604 167.619 139.745 1.00 93.05 656 THR A CA 1
ATOM 3271 C C . THR A 1 706 ? 141.442 169.135 139.785 1.00 93.05 656 THR A C 1
ATOM 3272 O O . THR A 1 706 ? 142.256 169.852 140.373 1.00 93.05 656 THR A O 1
ATOM 3276 N N . GLY A 1 707 ? 140.375 169.616 139.144 1.00 94.32 657 GLY A N 1
ATOM 3277 C CA . GLY A 1 707 ? 140.157 171.051 139.050 1.00 94.32 657 GLY A CA 1
ATOM 3278 C C . GLY A 1 707 ? 140.048 171.733 140.401 1.00 94.32 657 GLY A C 1
ATOM 3279 O O . GLY A 1 707 ? 140.606 172.813 140.608 1.00 94.32 657 GLY A O 1
ATOM 3280 N N . GLU A 1 708 ? 139.330 171.118 141.334 1.00 95.53 658 GLU A N 1
ATOM 3281 C CA . GLU A 1 708 ? 139.117 171.665 142.666 1.00 95.53 658 GLU A CA 1
ATOM 3282 C C . GLU A 1 708 ? 139.731 170.708 143.692 1.00 95.53 658 GLU A C 1
ATOM 3283 O O . GLU A 1 708 ? 140.390 169.730 143.338 1.00 95.53 658 GLU A O 1
ATOM 3289 N N . LEU A 1 709 ? 139.533 171.008 144.974 1.00 91.70 659 LEU A N 1
ATOM 3290 C CA . LEU A 1 709 ? 140.044 170.211 146.084 1.00 91.70 659 LEU A CA 1
ATOM 3291 C C . LEU A 1 709 ? 141.567 170.130 146.090 1.00 91.70 659 LEU A C 1
ATOM 3292 O O . LEU A 1 709 ? 142.141 169.395 146.903 1.00 91.70 659 LEU A O 1
ATOM 3297 N N . GLN A 1 710 ? 142.239 170.878 145.216 1.00 84.59 660 GLN A N 1
ATOM 3298 C CA . GLN A 1 710 ? 143.692 170.907 145.167 1.00 84.59 660 GLN A CA 1
ATOM 3299 C C . GLN A 1 710 ? 144.280 172.134 145.848 1.00 84.59 660 GLN A C 1
ATOM 3300 O O . GLN A 1 710 ? 145.501 172.197 146.022 1.00 84.59 660 GLN A O 1
ATOM 3306 N N . ASP A 1 711 ? 143.446 173.096 146.253 1.00 83.69 661 ASP A N 1
ATOM 3307 C CA . ASP A 1 711 ? 143.953 174.250 146.985 1.00 83.69 661 ASP A CA 1
ATOM 3308 C C . ASP A 1 711 ? 144.733 173.824 148.219 1.00 83.69 661 ASP A C 1
ATOM 3309 O O . ASP A 1 711 ? 145.703 174.489 148.601 1.00 83.69 661 ASP A O 1
ATOM 3314 N N . SER A 1 712 ? 144.333 172.719 148.852 1.00 80.38 662 SER A N 1
ATOM 3315 C CA . SER A 1 712 ? 145.098 172.205 149.981 1.00 80.38 662 SER A CA 1
ATOM 3316 C C . SER A 1 712 ? 146.504 171.812 149.551 1.00 80.38 662 SER A C 1
ATOM 3317 O O . SER A 1 712 ? 147.481 172.121 150.241 1.00 80.38 662 SER A O 1
ATOM 3320 N N . ILE A 1 713 ? 146.626 171.133 148.408 1.00 74.19 663 ILE A N 1
ATOM 3321 C CA . ILE A 1 713 ? 147.943 170.716 147.937 1.00 74.19 663 ILE A CA 1
ATOM 3322 C C . ILE A 1 713 ? 148.801 171.929 147.599 1.00 74.19 663 ILE A C 1
ATOM 3323 O O . ILE A 1 713 ? 149.990 171.971 147.932 1.00 74.19 663 ILE A O 1
ATOM 3328 N N . LEU A 1 714 ? 148.229 172.924 146.916 1.00 73.16 664 LEU A N 1
ATOM 3329 C CA . LEU A 1 714 ? 149.003 174.118 146.592 1.00 73.16 664 LEU A CA 1
ATOM 3330 C C . LEU A 1 714 ? 149.438 174.857 147.852 1.00 73.16 664 LEU A C 1
ATOM 3331 O O . LEU A 1 714 ? 150.574 175.336 147.937 1.00 73.16 664 LEU A O 1
ATOM 3336 N N . ALA A 1 715 ? 148.549 174.961 148.843 1.00 70.21 665 ALA A N 1
ATOM 3337 C CA . ALA A 1 715 ? 148.927 175.604 150.096 1.00 70.21 665 ALA A CA 1
ATOM 3338 C C . ALA A 1 715 ? 150.048 174.835 150.779 1.00 70.21 665 ALA A C 1
ATOM 3339 O O . ALA A 1 715 ? 150.994 175.433 151.305 1.00 70.21 665 ALA A O 1
ATOM 3341 N N . LEU A 1 716 ? 149.959 173.506 150.779 1.00 66.13 666 LEU A N 1
ATOM 3342 C CA . LEU A 1 716 ? 150.984 172.688 151.417 1.00 66.13 666 LEU A CA 1
ATOM 3343 C C . LEU A 1 716 ? 152.321 172.836 150.706 1.00 66.13 666 LEU A C 1
ATOM 3344 O O . LEU A 1 716 ? 153.374 172.896 151.350 1.00 66.13 666 LEU A O 1
ATOM 3349 N N . ARG A 1 717 ? 152.301 172.889 149.374 1.00 63.23 667 ARG A N 1
ATOM 3350 C CA . ARG A 1 717 ? 153.521 172.897 148.584 1.00 63.23 667 ARG A CA 1
ATOM 3351 C C . ARG A 1 717 ? 154.069 174.293 148.332 1.00 63.23 667 ARG A C 1
ATOM 3352 O O . ARG A 1 717 ? 155.167 174.418 147.779 1.00 63.23 667 ARG A O 1
ATOM 3360 N N . SER A 1 718 ? 153.348 175.336 148.726 1.00 62.63 668 SER A N 1
ATOM 3361 C CA . SER A 1 718 ? 153.805 176.707 148.562 1.00 62.63 668 SER A CA 1
ATOM 3362 C C . SER A 1 718 ? 154.566 177.211 149.777 1.00 62.63 668 SER A C 1
ATOM 3363 O O . SER A 1 718 ? 154.928 178.392 149.822 1.00 62.63 668 SER A O 1
ATOM 3366 N N . GLN A 1 719 ? 154.815 176.348 150.760 1.00 61.37 669 GLN A N 1
ATOM 3367 C CA . GLN A 1 719 ? 155.457 176.768 151.998 1.00 61.37 669 GLN A CA 1
ATOM 3368 C C . GLN A 1 719 ? 156.975 176.623 151.929 1.00 61.37 669 GLN A C 1
ATOM 3369 O O . GLN A 1 719 ? 157.708 177.602 152.105 1.00 61.37 669 GLN A O 1
ATOM 3375 N N . VAL A 1 720 ? 157.457 175.411 151.674 1.00 56.63 670 VAL A N 1
ATOM 3376 C CA . VAL A 1 720 ? 158.906 175.184 151.705 1.00 56.63 670 VAL A CA 1
ATOM 3377 C C . VAL A 1 720 ? 159.572 176.042 150.635 1.00 56.63 670 VAL A C 1
ATOM 3378 O O . VAL A 1 720 ? 159.163 175.992 149.458 1.00 56.63 670 VAL A O 1
ATOM 3382 N N . PRO A 1 721 ? 160.582 176.847 150.971 1.00 52.47 671 PRO A N 1
ATOM 3383 C CA . PRO A 1 721 ? 161.230 177.659 149.946 1.00 52.47 671 PRO A CA 1
ATOM 3384 C C . PRO A 1 721 ? 161.987 176.781 148.967 1.00 52.47 671 PRO A C 1
ATOM 3385 O O . PRO A 1 721 ? 162.421 175.670 149.315 1.00 52.47 671 PRO A O 1
ATOM 3389 N N . PRO A 1 722 ? 162.173 177.237 147.729 1.00 52.55 672 PRO A N 1
ATOM 3390 C CA . PRO A 1 722 ? 162.891 176.415 146.750 1.00 52.55 672 PRO A CA 1
ATOM 3391 C C . PRO A 1 722 ? 164.338 176.200 147.165 1.00 52.55 672 PRO A C 1
ATOM 3392 O O . PRO A 1 722 ? 164.947 177.034 147.838 1.00 52.55 672 PRO A O 1
ATOM 3396 N N . VAL A 1 723 ? 164.888 175.058 146.748 1.00 51.40 673 VAL A N 1
ATOM 3397 C CA . VAL A 1 723 ? 166.263 174.722 147.108 1.00 51.40 673 VAL A CA 1
ATOM 3398 C C . VAL A 1 723 ? 167.225 175.768 146.563 1.00 51.40 673 VAL A C 1
ATOM 3399 O O . VAL A 1 723 ? 168.221 176.116 147.209 1.00 51.40 673 VAL A O 1
ATOM 3403 N N . LEU A 1 724 ? 166.953 176.274 145.364 1.00 53.63 674 LEU A N 1
ATOM 3404 C CA . LEU A 1 724 ? 167.779 177.285 144.720 1.00 53.63 674 LEU A CA 1
ATOM 3405 C C . LEU A 1 724 ? 166.884 178.422 144.260 1.00 53.63 674 LEU A C 1
ATOM 3406 O O . LEU A 1 724 ? 165.830 178.181 143.664 1.00 53.63 674 LEU A O 1
ATOM 3411 N N . ASP A 1 725 ? 167.304 179.656 144.526 1.00 57.28 675 ASP A N 1
ATOM 3412 C CA . ASP A 1 725 ? 166.504 180.809 144.138 1.00 57.28 675 ASP A CA 1
ATOM 3413 C C . ASP A 1 725 ? 166.595 180.994 142.631 1.00 57.28 675 ASP A C 1
ATOM 3414 O O . ASP A 1 725 ? 167.283 181.897 142.145 1.00 57.28 675 ASP A O 1
ATOM 3419 N N . VAL A 1 726 ? 165.901 180.133 141.886 1.00 56.56 676 VAL A N 1
ATOM 3420 C CA . VAL A 1 726 ? 166.028 180.138 140.433 1.00 56.56 676 VAL A CA 1
ATOM 3421 C C . VAL A 1 726 ? 165.377 181.370 139.816 1.00 56.56 676 VAL A C 1
ATOM 3422 O O . VAL A 1 726 ? 165.858 181.881 138.800 1.00 56.56 676 VAL A O 1
ATOM 3426 N N . ARG A 1 727 ? 164.283 181.869 140.395 1.00 58.27 677 ARG A N 1
ATOM 3427 C CA . ARG A 1 727 ? 163.630 183.044 139.822 1.00 58.27 677 ARG A CA 1
ATOM 3428 C C . ARG A 1 727 ? 164.545 184.262 139.881 1.00 58.27 677 ARG A C 1
ATOM 3429 O O . ARG A 1 727 ? 164.697 184.989 138.892 1.00 58.27 677 ARG A O 1
ATOM 3437 N N . THR A 1 728 ? 165.157 184.504 141.040 1.00 61.02 678 THR A N 1
ATOM 3438 C CA . THR A 1 728 ? 166.057 185.644 141.171 1.00 61.02 678 THR A CA 1
ATOM 3439 C C . THR A 1 728 ? 167.264 185.496 140.256 1.00 61.02 678 THR A C 1
ATOM 3440 O O . THR A 1 728 ? 167.700 186.468 139.628 1.00 61.02 678 THR A O 1
ATOM 3444 N N . LEU A 1 729 ? 167.824 184.288 140.174 1.00 60.55 679 LEU A N 1
ATOM 3445 C CA . LEU A 1 729 ? 168.962 184.067 139.288 1.00 60.55 679 LEU A CA 1
ATOM 3446 C C . LEU A 1 729 ? 168.585 184.334 137.839 1.00 60.55 679 LEU A C 1
ATOM 3447 O O . LEU A 1 729 ? 169.344 184.969 137.097 1.00 60.55 679 LEU A O 1
ATOM 3452 N N . LEU A 1 730 ? 167.409 183.864 137.417 1.00 62.12 680 LEU A N 1
ATOM 3453 C CA . LEU A 1 730 ? 166.957 184.107 136.052 1.00 62.12 680 LEU A CA 1
ATOM 3454 C C . LEU A 1 730 ? 166.778 185.595 135.792 1.00 62.12 680 LEU A C 1
ATOM 3455 O O . LEU A 1 730 ? 167.183 186.102 134.738 1.00 62.12 680 LEU A O 1
ATOM 3460 N N . GLN A 1 731 ? 166.159 186.309 136.733 1.00 61.64 681 GLN A N 1
ATOM 3461 C CA . GLN A 1 731 ? 165.944 187.739 136.539 1.00 61.64 681 GLN A CA 1
ATOM 3462 C C . GLN A 1 731 ? 167.270 188.481 136.435 1.00 61.64 681 GLN A C 1
ATOM 3463 O O . GLN A 1 731 ? 167.445 189.339 135.563 1.00 61.64 681 GLN A O 1
ATOM 3469 N N . ARG A 1 732 ? 168.223 188.156 137.313 1.00 66.96 682 ARG A N 1
ATOM 3470 C CA . ARG A 1 732 ? 169.523 188.815 137.261 1.00 66.96 682 ARG A CA 1
ATOM 3471 C C . ARG A 1 732 ? 170.253 188.488 135.965 1.00 66.96 682 ARG A C 1
ATOM 3472 O O . ARG A 1 732 ? 170.902 189.358 135.373 1.00 66.96 682 ARG A O 1
ATOM 3480 N N . GLY A 1 733 ? 170.160 187.239 135.503 1.00 62.27 683 GLY A N 1
ATOM 3481 C CA . GLY A 1 733 ? 170.807 186.879 134.253 1.00 62.27 683 GLY A CA 1
ATOM 3482 C C . GLY A 1 733 ? 170.220 187.618 133.067 1.00 62.27 683 GLY A C 1
ATOM 3483 O O . GLY A 1 733 ? 170.952 188.115 132.208 1.00 62.27 683 GLY A O 1
ATOM 3484 N N . LEU A 1 734 ? 168.889 187.698 133.000 1.00 66.37 684 LEU A N 1
ATOM 3485 C CA . LEU A 1 734 ? 168.250 188.434 131.914 1.00 66.37 684 LEU A CA 1
ATOM 3486 C C . LEU A 1 734 ? 168.612 189.912 131.967 1.00 66.37 684 LEU A C 1
ATOM 3487 O O . LEU A 1 734 ? 168.871 190.534 130.930 1.00 66.37 684 LEU A O 1
ATOM 3492 N N . GLN A 1 735 ? 168.631 190.496 133.167 1.00 71.17 685 GLN A N 1
ATOM 3493 C CA . GLN A 1 735 ? 168.985 191.905 133.294 1.00 71.17 685 GLN A CA 1
ATOM 3494 C C . GLN A 1 735 ? 170.419 192.157 132.846 1.00 71.17 685 GLN A C 1
ATOM 3495 O O . GLN A 1 735 ? 170.705 193.165 132.190 1.00 71.17 685 GLN A O 1
ATOM 3501 N N . ALA A 1 736 ? 171.333 191.252 133.187 1.00 71.08 686 ALA A N 1
ATOM 3502 C CA . ALA A 1 736 ? 172.744 191.412 132.860 1.00 71.08 686 ALA A CA 1
ATOM 3503 C C . ALA A 1 736 ? 173.091 190.939 131.454 1.00 71.08 686 ALA A C 1
ATOM 3504 O O . ALA A 1 736 ? 174.265 191.010 131.073 1.00 71.08 686 ALA A O 1
ATOM 3506 N N . ARG A 1 737 ? 172.119 190.455 130.682 1.00 78.12 687 ARG A N 1
ATOM 3507 C CA . ARG A 1 737 ? 172.365 189.946 129.334 1.00 78.12 687 ARG A CA 1
ATOM 3508 C C . ARG A 1 737 ? 173.320 188.751 129.379 1.00 78.12 687 ARG A C 1
ATOM 3509 O O . ARG A 1 737 ? 174.404 188.755 128.793 1.00 78.12 687 ARG A O 1
ATOM 3517 N N . ARG A 1 738 ? 172.896 187.726 130.116 1.00 67.09 688 ARG A N 1
ATOM 3518 C CA . ARG A 1 738 ? 173.614 186.461 130.198 1.00 67.09 688 ARG A CA 1
ATOM 3519 C C . ARG A 1 738 ? 172.657 185.297 129.970 1.00 67.09 688 ARG A C 1
ATOM 3520 O O . ARG A 1 738 ? 172.836 184.215 130.532 1.00 67.09 688 ARG A O 1
ATOM 3528 N N . ALA A 1 739 ? 171.640 185.512 129.133 1.00 63.53 689 ALA A N 1
ATOM 3529 C CA . ALA A 1 739 ? 170.600 184.506 128.951 1.00 63.53 689 ALA A CA 1
ATOM 3530 C C . ALA A 1 739 ? 171.182 183.188 128.464 1.00 63.53 689 ALA A C 1
ATOM 3531 O O . ALA A 1 739 ? 170.778 182.117 128.927 1.00 63.53 689 ALA A O 1
ATOM 3533 N N . VAL A 1 740 ? 172.143 183.244 127.540 1.00 65.51 690 VAL A N 1
ATOM 3534 C CA . VAL A 1 740 ? 172.701 182.012 126.989 1.00 65.51 690 VAL A CA 1
ATOM 3535 C C . VAL A 1 740 ? 173.297 181.156 128.095 1.00 65.51 690 VAL A C 1
ATOM 3536 O O . VAL A 1 740 ? 173.305 179.923 128.000 1.00 65.51 690 VAL A O 1
ATOM 3540 N N . LEU A 1 741 ? 173.807 181.783 129.153 1.00 60.58 691 LEU A N 1
ATOM 3541 C CA . LEU A 1 741 ? 174.415 181.046 130.251 1.00 60.58 691 LEU A CA 1
ATOM 3542 C C . LEU A 1 741 ? 173.437 180.731 131.372 1.00 60.58 691 LEU A C 1
ATOM 3543 O O . LEU A 1 741 ? 173.618 179.727 132.069 1.00 60.58 691 LEU A O 1
ATOM 3548 N N . THR A 1 742 ? 172.410 181.558 131.568 1.00 60.96 692 THR A N 1
ATOM 3549 C CA . THR A 1 742 ? 171.510 181.389 132.703 1.00 60.96 692 THR A CA 1
ATOM 3550 C C . THR A 1 742 ? 170.288 180.539 132.386 1.00 60.96 692 THR A C 1
ATOM 3551 O O . THR A 1 742 ? 169.788 179.842 133.276 1.00 60.96 692 THR A O 1
ATOM 3555 N N . VAL A 1 743 ? 169.793 180.571 131.153 1.00 61.31 693 VAL A N 1
ATOM 3556 C CA . VAL A 1 743 ? 168.546 179.889 130.816 1.00 61.31 693 VAL A CA 1
ATOM 3557 C C . VAL A 1 743 ? 168.772 178.388 130.662 1.00 61.31 693 VAL A C 1
ATOM 3558 O O . VAL A 1 743 ? 168.064 177.610 131.308 1.00 61.31 693 VAL A O 1
ATOM 3562 N N . PRO A 1 744 ? 169.720 177.929 129.836 1.00 57.97 694 PRO A N 1
ATOM 3563 C CA . PRO A 1 744 ? 169.834 176.474 129.609 1.00 57.97 694 PRO A CA 1
ATOM 3564 C C . PRO A 1 744 ? 169.853 175.639 130.880 1.00 57.97 694 PRO A C 1
ATOM 3565 O O . PRO A 1 744 ? 169.120 174.643 130.980 1.00 57.97 694 PRO A O 1
ATOM 3569 N N . TRP A 1 745 ? 170.665 176.017 131.868 1.00 55.58 695 TRP A N 1
ATOM 3570 C CA . TRP A 1 745 ? 170.708 175.230 133.094 1.00 55.58 695 TRP A CA 1
ATOM 3571 C C . TRP A 1 745 ? 169.419 175.378 133.891 1.00 55.58 695 TRP A C 1
ATOM 3572 O O . TRP A 1 745 ? 169.012 174.442 134.584 1.00 55.58 695 TRP A O 1
ATOM 3583 N N . LEU A 1 746 ? 168.744 176.523 133.779 1.00 57.99 696 LEU A N 1
ATOM 3584 C CA . LEU A 1 746 ? 167.432 176.656 134.401 1.00 57.99 696 LEU A CA 1
ATOM 3585 C C . LEU A 1 746 ? 166.428 175.699 133.775 1.00 57.99 696 LEU A C 1
ATOM 3586 O O . LEU A 1 746 ? 165.598 175.112 134.476 1.00 57.99 696 LEU A O 1
ATOM 3591 N N . VAL A 1 747 ? 166.470 175.548 132.451 1.00 59.38 697 VAL A N 1
ATOM 3592 C CA . VAL A 1 747 ? 165.595 174.597 131.774 1.00 59.38 697 VAL A CA 1
ATOM 3593 C C . VAL A 1 747 ? 165.912 173.178 132.218 1.00 59.38 697 VAL A C 1
ATOM 3594 O O . VAL A 1 747 ? 165.007 172.367 132.452 1.00 59.38 697 VAL A O 1
ATOM 3598 N N . GLU A 1 748 ? 167.200 172.848 132.330 1.00 55.76 698 GLU A N 1
ATOM 3599 C CA . GLU A 1 748 ? 167.564 171.526 132.834 1.00 55.76 698 GLU A CA 1
ATOM 3600 C C . GLU A 1 748 ? 167.012 171.314 134.239 1.00 55.76 698 GLU A C 1
ATOM 3601 O O . GLU A 1 748 ? 166.520 170.228 134.565 1.00 55.76 698 GLU A O 1
ATOM 3607 N N . PHE A 1 749 ? 167.090 172.342 135.085 1.00 52.67 699 PHE A N 1
ATOM 3608 C CA . PHE A 1 749 ? 166.563 172.234 136.442 1.00 52.67 699 PHE A CA 1
ATOM 3609 C C . PHE A 1 749 ? 165.053 172.038 136.441 1.00 52.67 699 PHE A C 1
ATOM 3610 O O . PHE A 1 749 ? 164.528 171.190 137.173 1.00 52.67 699 PHE A O 1
ATOM 3618 N N . LEU A 1 750 ? 164.337 172.808 135.623 1.00 56.50 700 LEU A N 1
ATOM 3619 C CA . LEU A 1 750 ? 162.879 172.782 135.633 1.00 56.50 700 LEU A CA 1
ATOM 3620 C C . LEU A 1 750 ? 162.304 171.551 134.953 1.00 56.50 700 LEU A C 1
ATOM 3621 O O . LEU A 1 750 ? 161.172 171.164 135.266 1.00 56.50 700 LEU A O 1
ATOM 3626 N N . SER A 1 751 ? 163.043 170.927 134.034 1.00 61.23 701 SER A N 1
ATOM 3627 C CA . SER A 1 751 ? 162.509 169.769 133.331 1.00 61.23 701 SER A CA 1
ATOM 3628 C C . SER A 1 751 ? 162.178 168.625 134.276 1.00 61.23 701 SER A C 1
ATOM 3629 O O . SER A 1 751 ? 161.408 167.732 133.906 1.00 61.23 701 SER A O 1
ATOM 3632 N N . PHE A 1 752 ? 162.736 168.633 135.484 1.00 51.75 702 PHE A N 1
ATOM 3633 C CA . PHE A 1 752 ? 162.456 167.621 136.488 1.00 51.75 702 PHE A CA 1
ATOM 3634 C C . PHE A 1 752 ? 161.436 168.100 137.513 1.00 51.75 702 PHE A C 1
ATOM 3635 O O . PHE A 1 752 ? 161.398 167.590 138.636 1.00 51.75 702 PHE A O 1
ATOM 3643 N N . ALA A 1 753 ? 160.625 169.091 137.151 1.00 61.61 703 ALA A N 1
ATOM 3644 C CA . ALA A 1 753 ? 159.588 169.585 138.037 1.00 61.61 703 ALA A CA 1
ATOM 3645 C C . ALA A 1 753 ? 158.466 168.555 138.147 1.00 61.61 703 ALA A C 1
ATOM 3646 O O . ALA A 1 753 ? 158.537 167.451 137.600 1.00 61.61 703 ALA A O 1
ATOM 3648 N N . ASP A 1 754 ? 157.418 168.923 138.873 1.00 67.76 704 ASP A N 1
ATOM 3649 C CA . ASP A 1 754 ? 156.287 168.048 139.124 1.00 67.76 704 ASP A CA 1
ATOM 3650 C C . ASP A 1 754 ? 155.101 168.480 138.265 1.00 67.76 704 ASP A C 1
ATOM 3651 O O . ASP A 1 754 ? 155.184 169.422 137.473 1.00 67.76 704 ASP A O 1
ATOM 3656 N N . HIS A 1 755 ? 153.978 167.780 138.425 1.00 76.34 705 HIS A N 1
ATOM 3657 C CA . HIS A 1 755 ? 152.736 168.193 137.787 1.00 76.34 705 HIS A CA 1
ATOM 3658 C C . HIS A 1 755 ? 152.017 169.281 138.568 1.00 76.34 705 HIS A C 1
ATOM 3659 O O . HIS A 1 755 ? 151.030 169.832 138.068 1.00 76.34 705 HIS A O 1
ATOM 3666 N N . VAL A 1 756 ? 152.484 169.596 139.773 1.00 66.95 706 VAL A N 1
ATOM 3667 C CA . VAL A 1 756 ? 151.914 170.651 140.600 1.00 66.95 706 VAL A CA 1
ATOM 3668 C C . VAL A 1 756 ? 152.859 171.828 140.749 1.00 66.95 706 VAL A C 1
ATOM 3669 O O . VAL A 1 756 ? 152.545 172.776 141.482 1.00 66.95 706 VAL A O 1
ATOM 3673 N N . VAL A 1 757 ? 153.999 171.807 140.064 1.00 65.75 707 VAL A N 1
ATOM 3674 C CA . VAL A 1 757 ? 154.953 172.912 140.088 1.00 65.75 707 VAL A CA 1
ATOM 3675 C C . VAL A 1 757 ? 154.458 174.028 139.175 1.00 65.75 707 VAL A C 1
ATOM 3676 O O . VAL A 1 757 ? 154.539 175.205 139.553 1.00 65.75 707 VAL A O 1
ATOM 3680 N N . PRO A 1 758 ? 153.936 173.728 137.982 1.00 69.40 708 PRO A N 1
ATOM 3681 C CA . PRO A 1 758 ? 153.427 174.808 137.121 1.00 69.40 708 PRO A CA 1
ATOM 3682 C C . PRO A 1 758 ? 152.241 175.557 137.708 1.00 69.40 708 PRO A C 1
ATOM 3683 O O . PRO A 1 758 ? 151.804 176.546 137.106 1.00 69.40 708 PRO A O 1
ATOM 3687 N N . LEU A 1 759 ? 151.709 175.126 138.853 1.00 66.95 709 LEU A N 1
ATOM 3688 C CA . LEU A 1 759 ? 150.597 175.817 139.491 1.00 66.95 709 LEU A CA 1
ATOM 3689 C C . LEU A 1 759 ? 151.022 176.726 140.636 1.00 66.95 709 LEU A C 1
ATOM 3690 O O . LEU A 1 759 ? 150.252 177.613 141.014 1.00 66.95 709 LEU A O 1
ATOM 3695 N N . LEU A 1 760 ? 152.215 176.533 141.193 1.00 62.28 710 LEU A N 1
ATOM 3696 C CA . LEU A 1 760 ? 152.689 177.416 142.248 1.00 62.28 710 LEU A CA 1
ATOM 3697 C C . LEU A 1 760 ? 152.997 178.798 141.682 1.00 62.28 710 LEU A C 1
ATOM 3698 O O . LEU A 1 760 ? 153.436 178.942 140.540 1.00 62.28 710 LEU A O 1
ATOM 3703 N N . GLU A 1 761 ? 152.792 179.825 142.511 1.00 61.37 711 GLU A N 1
ATOM 3704 C CA . GLU A 1 761 ? 152.994 181.194 142.048 1.00 61.37 711 GLU A CA 1
ATOM 3705 C C . GLU A 1 761 ? 154.442 181.429 141.643 1.00 61.37 711 GLU A C 1
ATOM 3706 O O . GLU A 1 761 ? 154.715 182.079 140.628 1.00 61.37 711 GLU A O 1
ATOM 3712 N N . TYR A 1 762 ? 155.381 180.897 142.421 1.00 56.14 712 TYR A N 1
ATOM 3713 C CA . TYR A 1 762 ? 156.798 181.080 142.130 1.00 56.14 712 TYR A CA 1
ATOM 3714 C C . TYR A 1 762 ? 157.146 180.530 140.750 1.00 56.14 712 TYR A C 1
ATOM 3715 O O . TYR A 1 762 ? 157.597 181.263 139.858 1.00 56.14 712 TYR A O 1
ATOM 3724 N N . TYR A 1 763 ? 156.923 179.232 140.551 1.00 57.70 713 TYR A N 1
ATOM 3725 C CA . TYR A 1 763 ? 157.263 178.626 139.271 1.00 57.70 713 TYR A CA 1
ATOM 3726 C C . TYR A 1 763 ? 156.331 179.088 138.160 1.00 57.70 713 TYR A C 1
ATOM 3727 O O . TYR A 1 763 ? 156.731 179.099 136.993 1.00 57.70 713 TYR A O 1
ATOM 3736 N N . ARG A 1 764 ? 155.102 179.492 138.486 1.00 62.53 714 ARG A N 1
ATOM 3737 C CA . ARG A 1 764 ? 154.248 180.087 137.462 1.00 62.53 714 ARG A CA 1
ATOM 3738 C C . ARG A 1 764 ? 154.875 181.363 136.916 1.00 62.53 714 ARG A C 1
ATOM 3739 O O . ARG A 1 764 ? 154.904 181.585 135.701 1.00 62.53 714 ARG A O 1
ATOM 3747 N N . ASP A 1 765 ? 155.387 182.218 137.805 1.00 63.32 715 ASP A N 1
ATOM 3748 C CA . ASP A 1 765 ? 156.064 183.427 137.350 1.00 63.32 715 ASP A CA 1
ATOM 3749 C C . ASP A 1 765 ? 157.328 183.083 136.572 1.00 63.32 715 ASP A C 1
ATOM 3750 O O . ASP A 1 765 ? 157.646 183.733 135.569 1.00 63.32 715 ASP A O 1
ATOM 3755 N N . ILE A 1 766 ? 158.065 182.064 137.021 1.00 61.19 716 ILE A N 1
ATOM 3756 C CA . ILE A 1 766 ? 159.256 181.641 136.282 1.00 61.19 716 ILE A CA 1
ATOM 3757 C C . ILE A 1 766 ? 158.884 181.251 134.856 1.00 61.19 716 ILE A C 1
ATOM 3758 O O . ILE A 1 766 ? 159.532 181.664 133.885 1.00 61.19 716 ILE A O 1
ATOM 3763 N N . PHE A 1 767 ? 157.837 180.441 134.712 1.00 60.30 717 PHE A N 1
ATOM 3764 C CA . PHE A 1 767 ? 157.433 179.983 133.389 1.00 60.30 717 PHE A CA 1
ATOM 3765 C C . PHE A 1 767 ? 156.896 181.132 132.550 1.00 60.30 717 PHE A C 1
ATOM 3766 O O . PHE A 1 767 ? 157.096 181.159 131.334 1.00 60.30 717 PHE A O 1
ATOM 3774 N N . THR A 1 768 ? 156.205 182.089 133.172 1.00 64.98 718 THR A N 1
ATOM 3775 C CA . THR A 1 768 ? 155.749 183.260 132.429 1.00 64.98 718 THR A CA 1
ATOM 3776 C C . THR A 1 768 ? 156.930 184.055 131.886 1.00 64.98 718 THR A C 1
ATOM 3777 O O . THR A 1 768 ? 156.911 184.512 130.735 1.00 64.98 718 THR A O 1
ATOM 3781 N N . LEU A 1 769 ? 157.966 184.239 132.705 1.00 64.21 719 LEU A N 1
ATOM 3782 C CA . LEU A 1 769 ? 159.150 184.953 132.240 1.00 64.21 719 LEU A CA 1
ATOM 3783 C C . LEU A 1 769 ? 159.833 184.199 131.105 1.00 64.21 719 LEU A C 1
ATOM 3784 O O . LEU A 1 769 ? 160.258 184.803 130.112 1.00 64.21 719 LEU A O 1
ATOM 3789 N N . LEU A 1 770 ? 159.940 182.873 131.230 1.00 61.43 720 LEU A N 1
ATOM 3790 C CA . LEU A 1 770 ? 160.521 182.086 130.146 1.00 61.43 720 LEU A CA 1
ATOM 3791 C C . LEU A 1 770 ? 159.681 182.197 128.880 1.00 61.43 720 LEU A C 1
ATOM 3792 O O . LEU A 1 770 ? 160.220 182.247 127.770 1.00 61.43 720 LEU A O 1
ATOM 3797 N N . LEU A 1 771 ? 158.357 182.223 129.028 1.00 70.80 721 LEU A N 1
ATOM 3798 C CA . LEU A 1 771 ? 157.476 182.369 127.875 1.00 70.80 721 LEU A CA 1
ATOM 3799 C C . LEU A 1 771 ? 157.702 183.701 127.178 1.00 70.80 721 LEU A C 1
ATOM 3800 O O . LEU A 1 771 ? 157.773 183.764 125.945 1.00 70.80 721 LEU A O 1
ATOM 3805 N N . ARG A 1 772 ? 157.809 184.781 127.954 1.00 68.48 722 ARG A N 1
ATOM 3806 C CA . ARG A 1 772 ? 158.084 186.085 127.359 1.00 68.48 722 ARG A CA 1
ATOM 3807 C C . ARG A 1 772 ? 159.421 186.073 126.629 1.00 68.48 722 ARG A C 1
ATOM 3808 O O . ARG A 1 772 ? 159.532 186.557 125.494 1.00 68.48 722 ARG A O 1
ATOM 3816 N N . LEU A 1 773 ? 160.449 185.505 127.261 1.00 67.23 723 LEU A N 1
ATOM 3817 C CA . LEU A 1 773 ? 161.757 185.445 126.618 1.00 67.23 723 LEU A CA 1
ATOM 3818 C C . LEU A 1 773 ? 161.686 184.671 125.308 1.00 67.23 723 LEU A C 1
ATOM 3819 O O . LEU A 1 773 ? 162.237 185.105 124.291 1.00 67.23 723 LEU A O 1
ATOM 3824 N N . HIS A 1 774 ? 161.001 183.526 125.314 1.00 72.65 724 HIS A N 1
ATOM 3825 C CA . HIS A 1 774 ? 160.895 182.720 124.102 1.00 72.65 724 HIS A CA 1
ATOM 3826 C C . HIS A 1 774 ? 160.147 183.468 123.009 1.00 72.65 724 HIS A C 1
ATOM 3827 O O . HIS A 1 774 ? 160.543 183.434 121.839 1.00 72.65 724 HIS A O 1
ATOM 3834 N N . ARG A 1 775 ? 159.066 184.161 123.372 1.00 81.60 725 ARG A N 1
ATOM 3835 C CA . ARG A 1 775 ? 158.352 184.977 122.399 1.00 81.60 725 ARG A CA 1
ATOM 3836 C C . ARG A 1 775 ? 159.199 186.138 121.902 1.00 81.60 725 ARG A C 1
ATOM 3837 O O . ARG A 1 775 ? 158.903 186.695 120.840 1.00 81.60 725 ARG A O 1
ATOM 3845 N N . SER A 1 776 ? 160.240 186.509 122.640 1.00 74.95 726 SER A N 1
ATOM 3846 C CA . SER A 1 776 ? 161.125 187.599 122.250 1.00 74.95 726 SER A CA 1
ATOM 3847 C C . SER A 1 776 ? 162.281 187.139 121.373 1.00 74.95 726 SER A C 1
ATOM 3848 O O . SER A 1 776 ? 163.137 187.958 121.025 1.00 74.95 726 SER A O 1
ATOM 3851 N N . LEU A 1 777 ? 162.332 185.861 121.011 1.00 72.57 727 LEU A N 1
ATOM 3852 C CA . LEU A 1 777 ? 163.432 185.289 120.235 1.00 72.57 727 LEU A CA 1
ATOM 3853 C C . LEU A 1 777 ? 162.902 184.901 118.858 1.00 72.57 727 LEU A C 1
ATOM 3854 O O . LEU A 1 777 ? 162.461 183.770 118.644 1.00 72.57 727 LEU A O 1
ATOM 3859 N N . VAL A 1 778 ? 162.960 185.842 117.919 1.00 82.95 728 VAL A N 1
ATOM 3860 C CA . VAL A 1 778 ? 162.539 185.618 116.541 1.00 82.95 728 VAL A CA 1
ATOM 3861 C C . VAL A 1 778 ? 163.790 185.532 115.680 1.00 82.95 728 VAL A C 1
ATOM 3862 O O . VAL A 1 778 ? 164.631 186.438 115.705 1.00 82.95 728 VAL A O 1
ATOM 3866 N N . LEU A 1 779 ? 163.913 184.445 114.924 1.00 79.54 729 LEU A N 1
ATOM 3867 C CA . LEU A 1 779 ? 165.111 184.203 114.121 1.00 79.54 729 LEU A CA 1
ATOM 3868 C C . LEU A 1 779 ? 165.025 184.901 112.767 1.00 79.54 729 LEU A C 1
ATOM 3869 O O . LEU A 1 779 ? 165.286 184.308 111.721 1.00 79.54 729 LEU A O 1
ATOM 3874 N N . SER A 1 780 ? 164.657 186.183 112.779 1.00 89.93 730 SER A N 1
ATOM 3875 C CA . SER A 1 780 ? 164.709 187.002 111.574 1.00 89.93 730 SER A CA 1
ATOM 3876 C C . SER A 1 780 ? 165.170 188.431 111.811 1.00 89.93 730 SER A C 1
ATOM 3877 O O . SER A 1 780 ? 165.501 189.111 110.836 1.00 89.93 730 SER A O 1
ATOM 3880 N N . GLN A 1 781 ? 165.209 188.911 113.049 1.00 93.21 731 GLN A N 1
ATOM 3881 C CA . GLN A 1 781 ? 165.459 190.315 113.336 1.00 93.21 731 GLN A CA 1
ATOM 3882 C C . GLN A 1 781 ? 166.934 190.562 113.630 1.00 93.21 731 GLN A C 1
ATOM 3883 O O . GLN A 1 781 ? 167.732 189.639 113.809 1.00 93.21 731 GLN A O 1
ATOM 3889 N N . GLU A 1 782 ? 167.287 191.847 113.678 1.00 105.47 732 GLU A N 1
ATOM 3890 C CA . GLU A 1 782 ? 168.640 192.272 114.013 1.00 105.47 732 GLU A CA 1
ATOM 3891 C C . GLU A 1 782 ? 168.644 193.766 114.311 1.00 105.47 732 GLU A C 1
ATOM 3892 O O . GLU A 1 782 ? 168.087 194.557 113.543 1.00 105.47 732 GLU A O 1
ATOM 3898 N N . SER A 1 783 ? 169.266 194.162 115.418 1.00 107.67 733 SER A N 1
ATOM 3899 C CA . SER A 1 783 ? 169.333 195.557 115.836 1.00 107.67 733 SER A CA 1
ATOM 3900 C C . SER A 1 783 ? 170.769 195.949 116.154 1.00 107.67 733 SER A C 1
ATOM 3901 O O . SER A 1 783 ? 171.037 196.699 117.098 1.00 107.67 733 SER A O 1
ATOM 3904 N N . GLU A 1 784 ? 171.714 195.438 115.366 1.00 111.34 734 GLU A N 1
ATOM 3905 C CA . GLU A 1 784 ? 173.129 195.778 115.495 1.00 111.34 734 GLU A CA 1
ATOM 3906 C C . GLU A 1 784 ? 173.669 195.427 116.885 1.00 111.34 734 GLU A C 1
ATOM 3907 O O . GLU A 1 784 ? 174.090 196.291 117.658 1.00 111.34 734 GLU A O 1
ATOM 3913 N N . GLY A 1 785 ? 173.646 194.133 117.191 1.00 100.92 735 GLY A N 1
ATOM 3914 C CA . GLY A 1 785 ? 174.255 193.645 118.412 1.00 100.92 735 GLY A CA 1
ATOM 3915 C C . GLY A 1 785 ? 173.326 193.309 119.559 1.00 100.92 735 GLY A C 1
ATOM 3916 O O . GLY A 1 785 ? 173.613 193.662 120.707 1.00 100.92 735 GLY A O 1
ATOM 3917 N N . LYS A 1 786 ? 172.216 192.627 119.282 1.00 93.53 736 LYS A N 1
ATOM 3918 C CA . LYS A 1 786 ? 171.346 192.153 120.355 1.00 93.53 736 LYS A CA 1
ATOM 3919 C C . LYS A 1 786 ? 171.765 190.765 120.832 1.00 93.53 736 LYS A C 1
ATOM 3920 O O . LYS A 1 786 ? 172.098 190.579 122.005 1.00 93.53 736 LYS A O 1
ATOM 3926 N N . MET A 1 787 ? 171.797 189.796 119.917 1.00 83.34 737 MET A N 1
ATOM 3927 C CA . MET A 1 787 ? 172.155 188.423 120.250 1.00 83.34 737 MET A CA 1
ATOM 3928 C C . MET A 1 787 ? 172.488 187.683 118.964 1.00 83.34 737 MET A C 1
ATOM 3929 O O . MET A 1 787 ? 171.698 187.704 118.016 1.00 83.34 737 MET A O 1
ATOM 3934 N N . CYS A 1 788 ? 173.652 187.038 118.933 1.00 80.19 738 CYS A N 1
ATOM 3935 C CA . CYS A 1 788 ? 174.077 186.333 117.733 1.00 80.19 738 CYS A CA 1
ATOM 3936 C C . CYS A 1 788 ? 173.093 185.219 117.394 1.00 80.19 738 CYS A C 1
ATOM 3937 O O . CYS A 1 788 ? 172.401 184.684 118.263 1.00 80.19 738 CYS A O 1
ATOM 3940 N N . PHE A 1 789 ? 173.036 184.874 116.106 1.00 79.21 739 PHE A N 1
ATOM 3941 C CA . PHE A 1 789 ? 171.997 183.969 115.624 1.00 79.21 739 PHE A CA 1
ATOM 3942 C C . PHE A 1 789 ? 172.033 182.634 116.358 1.00 79.21 739 PHE A C 1
ATOM 3943 O O . PHE A 1 789 ? 170.994 182.134 116.804 1.00 79.21 739 PHE A O 1
ATOM 3951 N N . LEU A 1 790 ? 173.216 182.029 116.480 1.00 73.57 740 LEU A N 1
ATOM 3952 C CA . LEU A 1 790 ? 173.292 180.708 117.095 1.00 73.57 740 LEU A CA 1
ATOM 3953 C C . LEU A 1 790 ? 172.860 180.746 118.557 1.00 73.57 740 LEU A C 1
ATOM 3954 O O . LEU A 1 790 ? 172.296 179.768 119.060 1.00 73.57 740 LEU A O 1
ATOM 3959 N N . ASN A 1 791 ? 173.104 181.859 119.252 1.00 75.43 741 ASN A N 1
ATOM 3960 C CA . ASN A 1 791 ? 172.592 181.999 120.613 1.00 75.43 741 ASN A CA 1
ATOM 3961 C C . ASN A 1 791 ? 171.072 181.952 120.618 1.00 75.43 741 ASN A C 1
ATOM 3962 O O . ASN A 1 791 ? 170.457 181.263 121.444 1.00 75.43 741 ASN A O 1
ATOM 3967 N N . LYS A 1 792 ? 170.446 182.679 119.692 1.00 76.04 742 LYS A N 1
ATOM 3968 C CA . LYS A 1 792 ? 168.995 182.634 119.580 1.00 76.04 742 LYS A CA 1
ATOM 3969 C C . LYS A 1 792 ? 168.517 181.221 119.287 1.00 76.04 742 LYS A C 1
ATOM 3970 O O . LYS A 1 792 ? 167.528 180.762 119.861 1.00 76.04 742 LYS A O 1
ATOM 3976 N N . LEU A 1 793 ? 169.203 180.518 118.386 1.00 74.31 743 LEU A N 1
ATOM 3977 C CA . LEU A 1 793 ? 168.784 179.165 118.038 1.00 74.31 743 LEU A CA 1
ATOM 3978 C C . LEU A 1 793 ? 168.861 178.242 119.245 1.00 74.31 743 LEU A C 1
ATOM 3979 O O . LEU A 1 793 ? 167.925 177.481 119.521 1.00 74.31 743 LEU A O 1
ATOM 3984 N N . LEU A 1 794 ? 169.963 178.307 119.992 1.00 67.97 744 LEU A N 1
ATOM 3985 C CA . LEU A 1 794 ? 170.107 177.456 121.168 1.00 67.97 744 LEU A CA 1
ATOM 3986 C C . LEU A 1 794 ? 169.020 177.759 122.192 1.00 67.97 744 LEU A C 1
ATOM 3987 O O . LEU A 1 794 ? 168.353 176.848 122.700 1.00 67.97 744 LEU A O 1
ATOM 3992 N N . LEU A 1 795 ? 168.824 179.042 122.503 1.00 68.10 745 LEU A N 1
ATOM 3993 C CA . LEU A 1 795 ? 167.830 179.401 123.508 1.00 68.10 745 LEU A CA 1
ATOM 3994 C C . LEU A 1 795 ? 166.432 178.991 123.066 1.00 68.10 745 LEU A C 1
ATOM 3995 O O . LEU A 1 795 ? 165.657 178.448 123.862 1.00 68.10 745 LEU A O 1
ATOM 4000 N N . LEU A 1 796 ? 166.091 179.239 121.801 1.00 71.17 746 LEU A N 1
ATOM 4001 C CA . LEU A 1 796 ? 164.764 178.892 121.310 1.00 71.17 746 LEU A CA 1
ATOM 4002 C C . LEU A 1 796 ? 164.545 177.387 121.348 1.00 71.17 746 LEU A C 1
ATOM 4003 O O . LEU A 1 796 ? 163.472 176.920 121.745 1.00 71.17 746 LEU A O 1
ATOM 4008 N N . ALA A 1 797 ? 165.557 176.608 120.962 1.00 65.41 747 ALA A N 1
ATOM 4009 C CA . ALA A 1 797 ? 165.417 175.157 120.990 1.00 65.41 747 ALA A CA 1
ATOM 4010 C C . ALA A 1 797 ? 165.200 174.659 122.412 1.00 65.41 747 ALA A C 1
ATOM 4011 O O . ALA A 1 797 ? 164.300 173.851 122.671 1.00 65.41 747 ALA A O 1
ATOM 4013 N N . VAL A 1 798 ? 166.013 175.142 123.354 1.00 62.05 748 VAL A N 1
ATOM 4014 C CA . VAL A 1 798 ? 165.892 174.669 124.731 1.00 62.05 748 VAL A CA 1
ATOM 4015 C C . VAL A 1 798 ? 164.544 175.069 125.319 1.00 62.05 748 VAL A C 1
ATOM 4016 O O . VAL A 1 798 ? 163.875 174.265 125.985 1.00 62.05 748 VAL A O 1
ATOM 4020 N N . LEU A 1 799 ? 164.112 176.308 125.076 1.00 63.92 749 LEU A N 1
ATOM 4021 C CA . LEU A 1 799 ? 162.834 176.757 125.617 1.00 63.92 749 LEU A CA 1
ATOM 4022 C C . LEU A 1 799 ? 161.672 175.974 125.019 1.00 63.92 749 LEU A C 1
ATOM 4023 O O . LEU A 1 799 ? 160.737 175.603 125.735 1.00 63.92 749 LEU A O 1
ATOM 4028 N N . GLY A 1 800 ? 161.692 175.736 123.706 1.00 66.52 750 GLY A N 1
ATOM 4029 C CA . GLY A 1 800 ? 160.634 174.940 123.107 1.00 66.52 750 GLY A CA 1
ATOM 4030 C C . GLY A 1 800 ? 160.595 173.520 123.640 1.00 66.52 750 GLY A C 1
ATOM 4031 O O . GLY A 1 800 ? 159.518 172.977 123.916 1.00 66.52 750 GLY A O 1
ATOM 4032 N N . TRP A 1 801 ? 161.768 172.911 123.832 1.00 65.41 751 TRP A N 1
ATOM 4033 C CA . TRP A 1 801 ? 161.791 171.572 124.407 1.00 65.41 751 TRP A CA 1
ATOM 4034 C C . TRP A 1 801 ? 161.186 171.595 125.802 1.00 65.41 751 TRP A C 1
ATOM 4035 O O . TRP A 1 801 ? 160.421 170.696 126.170 1.00 65.41 751 TRP A O 1
ATOM 4046 N N . LEU A 1 802 ? 161.518 172.615 126.596 1.00 62.63 752 LEU A N 1
ATOM 4047 C CA . LEU A 1 802 ? 160.934 172.716 127.929 1.00 62.63 752 LEU A CA 1
ATOM 4048 C C . LEU A 1 802 ? 159.422 172.844 127.837 1.00 62.63 752 LEU A C 1
ATOM 4049 O O . LEU A 1 802 ? 158.687 172.190 128.583 1.00 62.63 752 LEU A O 1
ATOM 4054 N N . PHE A 1 803 ? 158.938 173.686 126.928 1.00 66.09 753 PHE A N 1
ATOM 4055 C CA . PHE A 1 803 ? 157.507 173.918 126.812 1.00 66.09 753 PHE A CA 1
ATOM 4056 C C . PHE A 1 803 ? 156.781 172.757 126.154 1.00 66.09 753 PHE A C 1
ATOM 4057 O O . PHE A 1 803 ? 155.551 172.806 126.045 1.00 66.09 753 PHE A O 1
ATOM 4065 N N . GLN A 1 804 ? 157.498 171.722 125.711 1.00 69.88 754 GLN A N 1
ATOM 4066 C CA . GLN A 1 804 ? 156.875 170.518 125.172 1.00 69.88 754 GLN A CA 1
ATOM 4067 C C . GLN A 1 804 ? 157.166 169.298 126.043 1.00 69.88 754 GLN A C 1
ATOM 4068 O O . GLN A 1 804 ? 157.239 168.173 125.545 1.00 69.88 754 GLN A O 1
ATOM 4074 N N . ILE A 1 805 ? 157.331 169.507 127.344 1.00 70.86 755 ILE A N 1
ATOM 4075 C CA . ILE A 1 805 ? 157.505 168.410 128.295 1.00 70.86 755 ILE A CA 1
ATOM 4076 C C . ILE A 1 805 ? 156.128 168.054 128.849 1.00 70.86 755 ILE A C 1
ATOM 4077 O O . ILE A 1 805 ? 155.296 168.953 129.040 1.00 70.86 755 ILE A O 1
ATOM 4082 N N . PRO A 1 806 ? 155.831 166.778 129.114 1.00 71.54 756 PRO A N 1
ATOM 4083 C CA . PRO A 1 806 ? 154.495 166.442 129.639 1.00 71.54 756 PRO A CA 1
ATOM 4084 C C . PRO A 1 806 ? 154.132 167.162 130.927 1.00 71.54 756 PRO A C 1
ATOM 4085 O O . PRO A 1 806 ? 152.957 167.495 131.123 1.00 71.54 756 PRO A O 1
ATOM 4089 N N . THR A 1 807 ? 155.098 167.416 131.813 1.00 71.87 757 THR A N 1
ATOM 4090 C CA . THR A 1 807 ? 154.772 168.058 133.085 1.00 71.87 757 THR A CA 1
ATOM 4091 C C . THR A 1 807 ? 154.163 169.438 132.872 1.00 71.87 757 THR A C 1
ATOM 4092 O O . THR A 1 807 ? 153.178 169.797 133.526 1.00 71.87 757 THR A O 1
ATOM 4096 N N . VAL A 1 808 ? 154.727 170.221 131.964 1.00 73.16 758 VAL A N 1
ATOM 4097 C CA . VAL A 1 808 ? 154.206 171.567 131.705 1.00 73.16 758 VAL A CA 1
ATOM 4098 C C . VAL A 1 808 ? 152.864 171.452 130.987 1.00 73.16 758 VAL A C 1
ATOM 4099 O O . VAL A 1 808 ? 152.782 170.784 129.943 1.00 73.16 758 VAL A O 1
ATOM 4103 N N . PRO A 1 809 ? 151.795 172.067 131.493 1.00 81.90 759 PRO A N 1
ATOM 4104 C CA . PRO A 1 809 ? 150.505 171.962 130.804 1.00 81.90 759 PRO A CA 1
ATOM 4105 C C . PRO A 1 809 ? 150.580 172.539 129.400 1.00 81.90 759 PRO A C 1
ATOM 4106 O O . PRO A 1 809 ? 151.285 173.518 129.142 1.00 81.90 759 PRO A O 1
ATOM 4110 N N . GLU A 1 810 ? 149.838 171.916 128.484 1.00 89.43 760 GLU A N 1
ATOM 4111 C CA . GLU A 1 810 ? 149.819 172.395 127.108 1.00 89.43 760 GLU A CA 1
ATOM 4112 C C . GLU A 1 810 ? 149.217 173.790 127.014 1.00 89.43 760 GLU A C 1
ATOM 4113 O O . GLU A 1 810 ? 149.590 174.569 126.129 1.00 89.43 760 GLU A O 1
ATOM 4119 N N . ASP A 1 811 ? 148.294 174.125 127.915 1.00 95.50 761 ASP A N 1
ATOM 4120 C CA . ASP A 1 811 ? 147.647 175.429 127.895 1.00 95.50 761 ASP A CA 1
ATOM 4121 C C . ASP A 1 811 ? 148.516 176.527 128.497 1.00 95.50 761 ASP A C 1
ATOM 4122 O O . ASP A 1 811 ? 148.208 177.710 128.308 1.00 95.50 761 ASP A O 1
ATOM 4127 N N . LEU A 1 812 ? 149.591 176.172 129.205 1.00 84.64 762 LEU A N 1
ATOM 4128 C CA . LEU A 1 812 ? 150.434 177.190 129.822 1.00 84.64 762 LEU A CA 1
ATOM 4129 C C . LEU A 1 812 ? 151.083 178.082 128.772 1.00 84.64 762 LEU A C 1
ATOM 4130 O O . LEU A 1 812 ? 151.121 179.308 128.929 1.00 84.64 762 LEU A O 1
ATOM 4135 N N . PHE A 1 813 ? 151.598 177.488 127.695 1.00 85.58 763 PHE A N 1
ATOM 4136 C CA . PHE A 1 813 ? 152.263 178.285 126.670 1.00 85.58 763 PHE A CA 1
ATOM 4137 C C . PHE A 1 813 ? 151.270 179.172 125.930 1.00 85.58 763 PHE A C 1
ATOM 4138 O O . PHE A 1 813 ? 151.595 180.307 125.565 1.00 85.58 763 PHE A O 1
ATOM 4146 N N . PHE A 1 814 ? 150.063 178.673 125.693 1.00 96.61 764 PHE A N 1
ATOM 4147 C CA . PHE A 1 814 ? 149.040 179.425 124.983 1.00 96.61 764 PHE A CA 1
ATOM 4148 C C . PHE A 1 814 ? 148.211 180.311 125.906 1.00 96.61 764 PHE A C 1
ATOM 4149 O O . PHE A 1 814 ? 147.266 180.954 125.437 1.00 96.61 764 PHE A O 1
ATOM 4157 N N . LEU A 1 815 ? 148.540 180.362 127.194 1.00 102.63 765 LEU A N 1
ATOM 4158 C CA . LEU A 1 815 ? 147.848 181.256 128.107 1.00 102.63 765 LEU A CA 1
ATOM 4159 C C . LEU A 1 815 ? 148.153 182.709 127.750 1.00 102.63 765 LEU A C 1
ATOM 4160 O O . LEU A 1 815 ? 149.127 183.017 127.058 1.00 102.63 765 LEU A O 1
ATOM 4165 N N . GLU A 1 816 ? 147.296 183.608 128.230 1.00 117.42 766 GLU A N 1
ATOM 4166 C CA . GLU A 1 816 ? 147.444 185.020 127.904 1.00 117.42 766 GLU A CA 1
ATOM 4167 C C . GLU A 1 816 ? 148.815 185.526 128.336 1.00 117.42 766 GLU A C 1
ATOM 4168 O O . GLU A 1 816 ? 149.307 185.195 129.418 1.00 117.42 766 GLU A O 1
ATOM 4174 N N . GLU A 1 817 ? 149.431 186.332 127.479 1.00 121.37 767 GLU A N 1
ATOM 4175 C CA . GLU A 1 817 ? 150.747 186.895 127.755 1.00 121.37 767 GLU A CA 1
ATOM 4176 C C . GLU A 1 817 ? 150.747 187.683 129.060 1.00 121.37 767 GLU A C 1
ATOM 4177 O O . GLU A 1 817 ? 151.803 187.964 129.627 1.00 121.37 767 GLU A O 1
ATOM 4183 N N . HIS A 1 832 ? 178.974 194.492 125.380 1.00 95.06 782 HIS A N 1
ATOM 4184 C CA . HIS A 1 832 ? 179.236 194.100 126.760 1.00 95.06 782 HIS A CA 1
ATOM 4185 C C . HIS A 1 832 ? 178.419 192.870 127.133 1.00 95.06 782 HIS A C 1
ATOM 4186 O O . HIS A 1 832 ? 177.530 192.455 126.389 1.00 95.06 782 HIS A O 1
ATOM 4193 N N . GLY A 1 833 ? 178.727 192.286 128.288 1.00 85.86 783 GLY A N 1
ATOM 4194 C CA . GLY A 1 833 ? 178.001 191.124 128.757 1.00 85.86 783 GLY A CA 1
ATOM 4195 C C . GLY A 1 833 ? 178.411 189.853 128.045 1.00 85.86 783 GLY A C 1
ATOM 4196 O O . GLY A 1 833 ? 178.876 189.895 126.902 1.00 85.86 783 GLY A O 1
ATOM 4197 N N . LEU A 1 834 ? 178.245 188.711 128.715 1.00 74.17 784 LEU A N 1
ATOM 4198 C CA . LEU A 1 834 ? 178.567 187.435 128.087 1.00 74.17 784 LEU A CA 1
ATOM 4199 C C . LEU A 1 834 ? 177.725 187.209 126.841 1.00 74.17 784 LEU A C 1
ATOM 4200 O O . LEU A 1 834 ? 178.220 186.696 125.831 1.00 74.17 784 LEU A O 1
ATOM 4205 N N . ASP A 1 835 ? 176.449 187.577 126.894 1.00 76.35 785 ASP A N 1
ATOM 4206 C CA . ASP A 1 835 ? 175.590 187.440 125.733 1.00 76.35 785 ASP A CA 1
ATOM 4207 C C . ASP A 1 835 ? 176.106 188.321 124.594 1.00 76.35 785 ASP A C 1
ATOM 4208 O O . ASP A 1 835 ? 177.021 189.131 124.759 1.00 76.35 785 ASP A O 1
ATOM 4213 N N . ASN A 1 836 ? 175.499 188.155 123.421 1.00 81.83 786 ASN A N 1
ATOM 4214 C CA . ASN A 1 836 ? 175.867 188.927 122.236 1.00 81.83 786 ASN A CA 1
ATOM 4215 C C . ASN A 1 836 ? 177.317 188.680 121.828 1.00 81.83 786 ASN A C 1
ATOM 4216 O O . ASN A 1 836 ? 178.029 189.595 121.413 1.00 81.83 786 ASN A O 1
ATOM 4221 N N . ALA A 1 837 ? 177.761 187.435 121.949 1.00 77.40 787 ALA A N 1
ATOM 4222 C CA . ALA A 1 837 ? 179.086 187.039 121.504 1.00 77.40 787 ALA A CA 1
ATOM 4223 C C . ALA A 1 837 ? 178.998 185.668 120.854 1.00 77.40 787 ALA A C 1
ATOM 4224 O O . ALA A 1 837 ? 178.115 184.873 121.197 1.00 77.40 787 ALA A O 1
ATOM 4226 N N . PRO A 1 838 ? 179.900 185.360 119.918 1.00 77.93 788 PRO A N 1
ATOM 4227 C CA . PRO A 1 838 ? 179.846 184.052 119.252 1.00 77.93 788 PRO A CA 1
ATOM 4228 C C . PRO A 1 838 ? 180.342 182.930 120.149 1.00 77.93 788 PRO A C 1
ATOM 4229 O O . PRO A 1 838 ? 181.249 182.175 119.786 1.00 77.93 788 PRO A O 1
ATOM 4233 N N . VAL A 1 839 ? 179.744 182.817 121.336 1.00 72.66 789 VAL A N 1
ATOM 4234 C CA . VAL A 1 839 ? 180.203 181.842 122.316 1.00 72.66 789 VAL A CA 1
ATOM 4235 C C . VAL A 1 839 ? 179.604 180.464 122.082 1.00 72.66 789 VAL A C 1
ATOM 4236 O O . VAL A 1 839 ? 180.113 179.476 122.624 1.00 72.66 789 VAL A O 1
ATOM 4240 N N . VAL A 1 840 ? 178.541 180.368 121.288 1.00 73.76 790 VAL A N 1
ATOM 4241 C CA . VAL A 1 840 ? 177.897 179.102 120.962 1.00 73.76 790 VAL A CA 1
ATOM 4242 C C . VAL A 1 840 ? 178.209 178.778 119.507 1.00 73.76 790 VAL A C 1
ATOM 4243 O O . VAL A 1 840 ? 177.964 179.595 118.611 1.00 73.76 790 VAL A O 1
ATOM 4247 N N . ASP A 1 841 ? 178.793 177.611 119.281 1.00 79.77 791 ASP A N 1
ATOM 4248 C CA . ASP A 1 841 ? 179.067 177.093 117.950 1.00 79.77 791 ASP A CA 1
ATOM 4249 C C . ASP A 1 841 ? 178.212 175.856 117.695 1.00 79.77 791 ASP A C 1
ATOM 4250 O O . ASP A 1 841 ? 177.444 175.410 118.554 1.00 79.77 791 ASP A O 1
ATOM 4255 N N . GLN A 1 842 ? 178.346 175.300 116.491 1.00 75.59 792 GLN A N 1
ATOM 4256 C CA . GLN A 1 842 ? 177.540 174.140 116.125 1.00 75.59 792 GLN A CA 1
ATOM 4257 C C . GLN A 1 842 ? 177.748 173.006 117.118 1.00 75.59 792 GLN A C 1
ATOM 4258 O O . GLN A 1 842 ? 176.786 172.344 117.529 1.00 75.59 792 GLN A O 1
ATOM 4264 N N . GLN A 1 843 ? 178.998 172.765 117.514 1.00 72.42 793 GLN A N 1
ATOM 4265 C CA . GLN A 1 843 ? 179.277 171.681 118.448 1.00 72.42 793 GLN A CA 1
ATOM 4266 C C . GLN A 1 843 ? 178.554 171.901 119.770 1.00 72.42 793 GLN A C 1
ATOM 4267 O O . GLN A 1 843 ? 177.941 170.975 120.312 1.00 72.42 793 GLN A O 1
ATOM 4273 N N . LEU A 1 844 ? 178.591 173.129 120.291 1.00 70.22 794 LEU A N 1
ATOM 4274 C CA . LEU A 1 844 ? 177.893 173.412 121.540 1.00 70.22 794 LEU A CA 1
ATOM 4275 C C . LEU A 1 844 ? 176.383 173.301 121.368 1.00 70.22 794 LEU A C 1
ATOM 4276 O O . LEU A 1 844 ? 175.690 172.785 122.253 1.00 70.22 794 LEU A O 1
ATOM 4281 N N . LEU A 1 845 ? 175.853 173.780 120.241 1.00 70.52 795 LEU A N 1
ATOM 4282 C CA . LEU A 1 845 ? 174.414 173.696 120.016 1.00 70.52 795 LEU A CA 1
ATOM 4283 C C . LEU A 1 845 ? 173.946 172.247 119.990 1.00 70.52 795 LEU A C 1
ATOM 4284 O O . LEU A 1 845 ? 172.913 171.911 120.579 1.00 70.52 795 LEU A O 1
ATOM 4289 N N . TYR A 1 846 ? 174.691 171.374 119.313 1.00 72.31 796 TYR A N 1
ATOM 4290 C CA . TYR A 1 846 ? 174.310 169.970 119.249 1.00 72.31 796 TYR A CA 1
ATOM 4291 C C . TYR A 1 846 ? 174.609 169.221 120.540 1.00 72.31 796 TYR A C 1
ATOM 4292 O O . TYR A 1 846 ? 173.991 168.182 120.792 1.00 72.31 796 TYR A O 1
ATOM 4301 N N . THR A 1 847 ? 175.545 169.712 121.355 1.00 64.96 797 THR A N 1
ATOM 4302 C CA . THR A 1 847 ? 175.780 169.091 122.655 1.00 64.96 797 THR A CA 1
ATOM 4303 C C . THR A 1 847 ? 174.670 169.442 123.638 1.00 64.96 797 THR A C 1
ATOM 4304 O O . THR A 1 847 ? 174.219 168.586 124.407 1.00 64.96 797 THR A O 1
ATOM 4308 N N . CYS A 1 848 ? 174.223 170.700 123.633 1.00 65.27 798 CYS A N 1
ATOM 4309 C CA . CYS A 1 848 ? 173.148 171.107 124.529 1.00 65.27 798 CYS A CA 1
ATOM 4310 C C . CYS A 1 848 ? 171.813 170.497 124.125 1.00 65.27 798 CYS A C 1
ATOM 4311 O O . CYS A 1 848 ? 170.994 170.177 124.992 1.00 65.27 798 CYS A O 1
ATOM 4314 N N . CYS A 1 849 ? 171.574 170.330 122.826 1.00 69.11 799 CYS A N 1
ATOM 4315 C CA . CYS A 1 849 ? 170.295 169.848 122.306 1.00 69.11 799 CYS A CA 1
ATOM 4316 C C . CYS A 1 849 ? 170.549 168.663 121.386 1.00 69.11 799 CYS A C 1
ATOM 4317 O O . CYS A 1 849 ? 170.561 168.809 120.157 1.00 69.11 799 CYS A O 1
ATOM 4320 N N . PRO A 1 850 ? 170.750 167.463 121.946 1.00 67.07 800 PRO A N 1
ATOM 4321 C CA . PRO A 1 850 ? 171.013 166.271 121.131 1.00 67.07 800 PRO A CA 1
ATOM 4322 C C . PRO A 1 850 ? 169.738 165.626 120.591 1.00 67.07 800 PRO A C 1
ATOM 4323 O O . PRO A 1 850 ? 169.564 164.407 120.641 1.00 67.07 800 PRO A O 1
ATOM 4327 N N . TYR A 1 851 ? 168.843 166.457 120.060 1.00 71.47 801 TYR A N 1
ATOM 4328 C CA . TYR A 1 851 ? 167.632 165.989 119.405 1.00 71.47 801 TYR A CA 1
ATOM 4329 C C . TYR A 1 851 ? 167.383 166.722 118.098 1.00 71.47 801 TYR A C 1
ATOM 4330 O O . TYR A 1 851 ? 166.413 166.406 117.406 1.00 71.47 801 TYR A O 1
ATOM 4339 N N . ILE A 1 852 ? 168.224 167.695 117.747 1.00 73.29 802 ILE A N 1
ATOM 4340 C CA . ILE A 1 852 ? 168.190 168.277 116.412 1.00 73.29 802 ILE A CA 1
ATOM 4341 C C . ILE A 1 852 ? 168.566 167.228 115.378 1.00 73.29 802 ILE A C 1
ATOM 4342 O O . ILE A 1 852 ? 168.019 167.199 114.268 1.00 73.29 802 ILE A O 1
ATOM 4347 N N . GLY A 1 853 ? 169.479 166.334 115.738 1.00 77.30 803 GLY A N 1
ATOM 4348 C CA . GLY A 1 853 ? 169.862 165.235 114.880 1.00 77.30 803 GLY A CA 1
ATOM 4349 C C . GLY A 1 853 ? 168.675 164.413 114.429 1.00 77.30 803 GLY A C 1
ATOM 4350 O O . GLY A 1 853 ? 168.746 163.739 113.396 1.00 77.30 803 GLY A O 1
ATOM 4351 N N . GLU A 1 854 ? 167.569 164.471 115.177 1.00 80.72 804 GLU A N 1
ATOM 4352 C CA . GLU A 1 854 ? 166.355 163.789 114.743 1.00 80.72 804 GLU A CA 1
ATOM 4353 C C . GLU A 1 854 ? 166.051 164.120 113.293 1.00 80.72 804 GLU A C 1
ATOM 4354 O O . GLU A 1 854 ? 165.861 163.221 112.463 1.00 80.72 804 GLU A O 1
ATOM 4360 N N . LEU A 1 855 ? 166.117 165.405 112.946 1.00 79.71 805 LEU A N 1
ATOM 4361 C CA . LEU A 1 855 ? 165.874 165.796 111.566 1.00 79.71 805 LEU A CA 1
ATOM 4362 C C . LEU A 1 855 ? 166.765 165.009 110.617 1.00 79.71 805 LEU A C 1
ATOM 4363 O O . LEU A 1 855 ? 166.276 164.316 109.716 1.00 79.71 805 LEU A O 1
ATOM 4368 N N . ARG A 1 856 ? 168.078 165.030 110.863 1.00 80.47 806 ARG A N 1
ATOM 4369 C CA . ARG A 1 856 ? 168.982 164.251 110.028 1.00 80.47 806 ARG A CA 1
ATOM 4370 C C . ARG A 1 856 ? 168.527 162.803 109.928 1.00 80.47 806 ARG A C 1
ATOM 4371 O O . ARG A 1 856 ? 168.327 162.283 108.822 1.00 80.47 806 ARG A O 1
ATOM 4379 N N . LYS A 1 857 ? 168.277 162.158 111.072 1.00 81.49 807 LYS A N 1
ATOM 4380 C CA . LYS A 1 857 ? 167.860 160.762 111.019 1.00 81.49 807 LYS A CA 1
ATOM 4381 C C . LYS A 1 857 ? 166.701 160.590 110.053 1.00 81.49 807 LYS A C 1
ATOM 4382 O O . LYS A 1 857 ? 166.747 159.737 109.158 1.00 81.49 807 LYS A O 1
ATOM 4388 N N . LEU A 1 858 ? 165.675 161.435 110.177 1.00 83.50 808 LEU A N 1
ATOM 4389 C CA . LEU A 1 858 ? 164.516 161.281 109.310 1.00 83.50 808 LEU A CA 1
ATOM 4390 C C . LEU A 1 858 ? 164.948 161.202 107.856 1.00 83.50 808 LEU A C 1
ATOM 4391 O O . LEU A 1 858 ? 164.661 160.216 107.165 1.00 83.50 808 LEU A O 1
ATOM 4396 N N . LEU A 1 859 ? 165.712 162.191 107.392 1.00 84.80 809 LEU A N 1
ATOM 4397 C CA . LEU A 1 859 ? 166.159 162.152 106.006 1.00 84.80 809 LEU A CA 1
ATOM 4398 C C . LEU A 1 859 ? 166.893 160.854 105.722 1.00 84.80 809 LEU A C 1
ATOM 4399 O O . LEU A 1 859 ? 166.542 160.120 104.790 1.00 84.80 809 LEU A O 1
ATOM 4404 N N . ALA A 1 860 ? 167.889 160.531 106.548 1.00 87.60 810 ALA A N 1
ATOM 4405 C CA . ALA A 1 860 ? 168.619 159.290 106.342 1.00 87.60 810 ALA A CA 1
ATOM 4406 C C . ALA A 1 860 ? 167.645 158.128 106.261 1.00 87.60 810 ALA A C 1
ATOM 4407 O O . ALA A 1 860 ? 167.692 157.326 105.319 1.00 87.60 810 ALA A O 1
ATOM 4409 N N . SER A 1 861 ? 166.703 158.067 107.205 1.00 88.32 811 SER A N 1
ATOM 4410 C CA . SER A 1 861 ? 165.743 156.972 107.199 1.00 88.32 811 SER A CA 1
ATOM 4411 C C . SER A 1 861 ? 165.107 156.850 105.825 1.00 88.32 811 SER A C 1
ATOM 4412 O O . SER A 1 861 ? 165.146 155.782 105.200 1.00 88.32 811 SER A O 1
ATOM 4415 N N . TRP A 1 862 ? 164.597 157.968 105.298 1.00 92.86 812 TRP A N 1
ATOM 4416 C CA . TRP A 1 862 ? 163.939 157.925 104.000 1.00 92.86 812 TRP A CA 1
ATOM 4417 C C . TRP A 1 862 ? 164.844 157.266 102.975 1.00 92.86 812 TRP A C 1
ATOM 4418 O O . TRP A 1 862 ? 164.475 156.269 102.344 1.00 92.86 812 TRP A O 1
ATOM 4429 N N . VAL A 1 863 ? 166.076 157.764 102.866 1.00 91.11 813 VAL A N 1
ATOM 4430 C CA . VAL A 1 863 ? 166.993 157.229 101.870 1.00 91.11 813 VAL A CA 1
ATOM 4431 C C . VAL A 1 863 ? 167.143 155.729 102.064 1.00 91.11 813 VAL A C 1
ATOM 4432 O O . VAL A 1 863 ? 167.004 154.943 101.120 1.00 91.11 813 VAL A O 1
ATOM 4436 N N . SER A 1 864 ? 167.390 155.305 103.306 1.00 92.03 814 SER A N 1
ATOM 4437 C CA . SER A 1 864 ? 167.543 153.881 103.569 1.00 92.03 814 SER A CA 1
ATOM 4438 C C . SER A 1 864 ? 166.292 153.133 103.138 1.00 92.03 814 SER A C 1
ATOM 4439 O O . SER A 1 864 ? 166.367 152.135 102.408 1.00 92.03 814 SER A O 1
ATOM 4442 N N . GLY A 1 865 ? 165.123 153.630 103.542 1.00 96.78 815 GLY A N 1
ATOM 4443 C CA . GLY A 1 865 ? 163.894 152.952 103.187 1.00 96.78 815 GLY A CA 1
ATOM 4444 C C . GLY A 1 865 ? 163.607 152.988 101.705 1.00 96.78 815 GLY A C 1
ATOM 4445 O O . GLY A 1 865 ? 162.778 152.207 101.224 1.00 96.78 815 GLY A O 1
ATOM 4446 N N . SER A 1 866 ? 164.276 153.877 100.967 1.00 97.98 816 SER A N 1
ATOM 4447 C CA . SER A 1 866 ? 164.159 153.854 99.515 1.00 97.98 816 SER A CA 1
ATOM 4448 C C . SER A 1 866 ? 164.735 152.562 98.951 1.00 97.98 816 SER A C 1
ATOM 4449 O O . SER A 1 866 ? 164.182 151.987 98.007 1.00 97.98 816 SER A O 1
ATOM 4452 N N . SER A 1 867 ? 165.846 152.088 99.520 1.00 98.97 817 SER A N 1
ATOM 4453 C CA . SER A 1 867 ? 166.451 150.857 99.025 1.00 98.97 817 SER A CA 1
ATOM 4454 C C . SER A 1 867 ? 165.653 149.635 99.460 1.00 98.97 817 SER A C 1
ATOM 4455 O O . SER A 1 867 ? 165.453 148.705 98.671 1.00 98.97 817 SER A O 1
ATOM 4458 N N . GLY A 1 868 ? 165.192 149.620 100.706 1.00 97.14 818 GLY A N 1
ATOM 4459 C CA . GLY A 1 868 ? 164.458 148.485 101.234 1.00 97.14 818 GLY A CA 1
ATOM 4460 C C . GLY A 1 868 ? 163.182 148.197 100.466 1.00 97.14 818 GLY A C 1
ATOM 4461 O O . GLY A 1 868 ? 162.680 147.073 100.479 1.00 97.14 818 GLY A O 1
ATOM 4462 N N . PHE A 1 873 ? 154.535 141.778 106.194 1.00 112.60 823 PHE A N 1
ATOM 4463 C CA . PHE A 1 873 ? 153.681 141.773 107.376 1.00 112.60 823 PHE A CA 1
ATOM 4464 C C . PHE A 1 873 ? 154.440 141.280 108.605 1.00 112.60 823 PHE A C 1
ATOM 4465 O O . PHE A 1 873 ? 153.864 140.632 109.478 1.00 112.60 823 PHE A O 1
ATOM 4473 N N . MET A 1 874 ? 155.723 141.605 108.671 1.00 114.06 824 MET A N 1
ATOM 4474 C CA . MET A 1 874 ? 156.584 141.155 109.768 1.00 114.06 824 MET A CA 1
ATOM 4475 C C . MET A 1 874 ? 156.409 139.641 109.942 1.00 114.06 824 MET A C 1
ATOM 4476 O O . MET A 1 874 ? 156.153 138.920 108.972 1.00 114.06 824 MET A O 1
ATOM 4481 N N . ARG A 1 875 ? 156.548 139.142 111.170 1.00 120.19 825 ARG A N 1
ATOM 4482 C CA . ARG A 1 875 ? 156.380 137.726 111.473 1.00 120.19 825 ARG A CA 1
ATOM 4483 C C . ARG A 1 875 ? 155.705 137.625 112.835 1.00 120.19 825 ARG A C 1
ATOM 4484 O O . ARG A 1 875 ? 155.382 138.639 113.461 1.00 120.19 825 ARG A O 1
ATOM 4492 N N . LYS A 1 876 ? 155.475 136.400 113.301 1.00 123.86 826 LYS A N 1
ATOM 4493 C CA . LYS A 1 876 ? 154.722 136.180 114.535 1.00 123.86 826 LYS A CA 1
ATOM 4494 C C . LYS A 1 876 ? 155.386 135.093 115.375 1.00 123.86 826 LYS A C 1
ATOM 4495 O O . LYS A 1 876 ? 154.733 134.184 115.890 1.00 123.86 826 LYS A O 1
ATOM 4501 N N . ILE A 1 877 ? 156.708 135.182 115.521 1.00 126.31 827 ILE A N 1
ATOM 4502 C CA . ILE A 1 877 ? 157.433 134.233 116.358 1.00 126.31 827 ILE A CA 1
ATOM 4503 C C . ILE A 1 877 ? 156.911 134.285 117.785 1.00 126.31 827 ILE A C 1
ATOM 4504 O O . ILE A 1 877 ? 156.747 135.362 118.370 1.00 126.31 827 ILE A O 1
ATOM 4509 N N . THR A 1 878 ? 156.641 133.105 118.353 1.00 131.56 828 THR A N 1
ATOM 4510 C CA . THR A 1 878 ? 156.158 132.970 119.720 1.00 131.56 828 THR A CA 1
ATOM 4511 C C . THR A 1 878 ? 157.329 132.702 120.653 1.00 131.56 828 THR A C 1
ATOM 4512 O O . THR A 1 878 ? 158.164 131.838 120.347 1.00 131.56 828 THR A O 1
ATOM 4516 N N . PRO A 1 879 ? 157.444 133.397 121.785 1.00 115.07 829 PRO A N 1
ATOM 4517 C CA . PRO A 1 879 ? 158.604 133.184 122.657 1.00 115.07 829 PRO A CA 1
ATOM 4518 C C . PRO A 1 879 ? 158.656 131.763 123.196 1.00 115.07 829 PRO A C 1
ATOM 4519 O O . PRO A 1 879 ? 157.628 131.129 123.444 1.00 115.07 829 PRO A O 1
ATOM 4523 N N . THR A 1 880 ? 159.877 131.266 123.375 1.00 114.04 830 THR A N 1
ATOM 4524 C CA . THR A 1 880 ? 160.076 130.016 124.091 1.00 114.04 830 THR A CA 1
ATOM 4525 C C . THR A 1 880 ? 159.857 130.232 125.586 1.00 114.04 830 THR A C 1
ATOM 4526 O O . THR A 1 880 ? 160.117 131.311 126.123 1.00 114.04 830 THR A O 1
ATOM 4530 N N . THR A 1 881 ? 159.365 129.196 126.257 1.00 108.95 831 THR A N 1
ATOM 4531 C CA . THR A 1 881 ? 159.075 129.283 127.682 1.00 108.95 831 THR A CA 1
ATOM 4532 C C . THR A 1 881 ? 160.372 129.153 128.481 1.00 108.95 831 THR A C 1
ATOM 4533 O O . THR A 1 881 ? 161.477 129.195 127.934 1.00 108.95 831 THR A O 1
ATOM 4537 N N . THR A 1 882 ? 160.243 128.998 129.796 1.00 105.60 832 THR A N 1
ATOM 4538 C CA . THR A 1 882 ? 161.396 128.877 130.683 1.00 105.60 832 THR A CA 1
ATOM 4539 C C . THR A 1 882 ? 162.359 127.799 130.198 1.00 105.60 832 THR A C 1
ATOM 4540 O O . THR A 1 882 ? 163.499 128.091 129.837 1.00 105.60 832 THR A O 1
ATOM 4544 N N . MET B 1 51 ? 190.805 191.721 186.446 1.00 115.66 1 MET B N 1
ATOM 4545 C CA . MET B 1 51 ? 189.634 190.821 186.645 1.00 115.66 1 MET B CA 1
ATOM 4546 C C . MET B 1 51 ? 189.499 190.452 188.121 1.00 115.66 1 MET B C 1
ATOM 4547 O O . MET B 1 51 ? 188.574 190.905 188.795 1.00 115.66 1 MET B O 1
ATOM 4552 N N . ALA B 1 52 ? 190.423 189.627 188.621 1.00 117.63 2 ALA B N 1
ATOM 4553 C CA . ALA B 1 52 ? 190.513 189.419 190.063 1.00 117.63 2 ALA B CA 1
ATOM 4554 C C . ALA B 1 52 ? 190.684 190.740 190.797 1.00 117.63 2 ALA B C 1
ATOM 4555 O O . ALA B 1 52 ? 190.176 190.909 191.912 1.00 117.63 2 ALA B O 1
ATOM 4557 N N . ALA B 1 53 ? 191.398 191.687 190.182 1.00 118.89 3 ALA B N 1
ATOM 4558 C CA . ALA B 1 53 ? 191.588 192.996 190.795 1.00 118.89 3 ALA B CA 1
ATOM 4559 C C . ALA B 1 53 ? 190.258 193.709 190.993 1.00 118.89 3 ALA B C 1
ATOM 4560 O O . ALA B 1 53 ? 190.028 194.329 192.037 1.00 118.89 3 ALA B O 1
ATOM 4562 N N . VAL B 1 54 ? 189.372 193.641 189.998 1.00 117.97 4 VAL B N 1
ATOM 4563 C CA . VAL B 1 54 ? 188.061 194.268 190.134 1.00 117.97 4 VAL B CA 1
ATOM 4564 C C . VAL B 1 54 ? 187.263 193.592 191.241 1.00 117.97 4 VAL B C 1
ATOM 4565 O O . VAL B 1 54 ? 186.557 194.253 192.012 1.00 117.97 4 VAL B O 1
ATOM 4569 N N . LEU B 1 55 ? 187.362 192.266 191.341 1.00 115.97 5 LEU B N 1
ATOM 4570 C CA . LEU B 1 55 ? 186.664 191.557 192.409 1.00 115.97 5 LEU B CA 1
ATOM 4571 C C . LEU B 1 55 ? 187.154 192.023 193.774 1.00 115.97 5 LEU B C 1
ATOM 4572 O O . LEU B 1 55 ? 186.352 192.295 194.676 1.00 115.97 5 LEU B O 1
ATOM 4577 N N . GLU B 1 56 ? 188.474 192.130 193.943 1.00 118.15 6 GLU B N 1
ATOM 4578 C CA . GLU B 1 56 ? 189.014 192.601 195.214 1.00 118.15 6 GLU B CA 1
ATOM 4579 C C . GLU B 1 56 ? 188.587 194.035 195.498 1.00 118.15 6 GLU B C 1
ATOM 4580 O O . GLU B 1 56 ? 188.230 194.371 196.634 1.00 118.15 6 GLU B O 1
ATOM 4586 N N . SER B 1 57 ? 188.603 194.895 194.477 1.00 118.75 7 SER B N 1
ATOM 4587 C CA . SER B 1 57 ? 188.186 196.279 194.671 1.00 118.75 7 SER B CA 1
ATOM 4588 C C . SER B 1 57 ? 186.739 196.349 195.133 1.00 118.75 7 SER B C 1
ATOM 4589 O O . SER B 1 57 ? 186.400 197.128 196.031 1.00 118.75 7 SER B O 1
ATOM 4592 N N . LEU B 1 58 ? 185.866 195.541 194.528 1.00 117.06 8 LEU B N 1
ATOM 4593 C CA . LEU B 1 58 ? 184.485 195.484 194.993 1.00 117.06 8 LEU B CA 1
ATOM 4594 C C . LEU B 1 58 ? 184.409 194.982 196.427 1.00 117.06 8 LEU B C 1
ATOM 4595 O O . LEU B 1 58 ? 183.658 195.527 197.244 1.00 117.06 8 LEU B O 1
ATOM 4600 N N . LEU B 1 59 ? 185.202 193.963 196.762 1.00 113.97 9 LEU B N 1
ATOM 4601 C CA . LEU B 1 59 ? 185.172 193.429 198.119 1.00 113.97 9 LEU B CA 1
ATOM 4602 C C . LEU B 1 59 ? 185.633 194.459 199.143 1.00 113.97 9 LEU B C 1
ATOM 4603 O O . LEU B 1 59 ? 185.166 194.446 200.288 1.00 113.97 9 LEU B O 1
ATOM 4608 N N . ARG B 1 60 ? 186.542 195.354 198.758 1.00 117.03 10 ARG B N 1
ATOM 4609 C CA . ARG B 1 60 ? 187.011 196.408 199.649 1.00 117.03 10 ARG B CA 1
ATOM 4610 C C . ARG B 1 60 ? 186.052 197.593 199.750 1.00 117.03 10 ARG B C 1
ATOM 4611 O O . ARG B 1 60 ? 186.300 198.497 200.554 1.00 117.03 10 ARG B O 1
ATOM 4619 N N . GLU B 1 61 ? 184.983 197.623 198.949 1.00 121.45 11 GLU B N 1
ATOM 4620 C CA . GLU B 1 61 ? 183.979 198.690 198.941 1.00 121.45 11 GLU B CA 1
ATOM 4621 C C . GLU B 1 61 ? 184.457 200.038 198.397 1.00 121.45 11 GLU B C 1
ATOM 4622 O O . GLU B 1 61 ? 183.845 201.065 198.705 1.00 121.45 11 GLU B O 1
ATOM 4628 N N . GLU B 1 62 ? 185.527 200.098 197.600 1.00 123.75 12 GLU B N 1
ATOM 4629 C CA . GLU B 1 62 ? 185.878 201.379 196.985 1.00 123.75 12 GLU B CA 1
ATOM 4630 C C . GLU B 1 62 ? 184.782 201.848 196.036 1.00 123.75 12 GLU B C 1
ATOM 4631 O O . GLU B 1 62 ? 184.463 203.042 195.983 1.00 123.75 12 GLU B O 1
ATOM 4637 N N . VAL B 1 63 ? 184.196 200.923 195.279 1.00 123.94 13 VAL B N 1
ATOM 4638 C CA . VAL B 1 63 ? 183.141 201.223 194.317 1.00 123.94 13 VAL B CA 1
ATOM 4639 C C . VAL B 1 63 ? 181.890 200.471 194.745 1.00 123.94 13 VAL B C 1
ATOM 4640 O O . VAL B 1 63 ? 181.949 199.273 195.044 1.00 123.94 13 VAL B O 1
ATOM 4644 N N . SER B 1 64 ? 180.763 201.177 194.776 1.00 121.34 14 SER B N 1
ATOM 4645 C CA . SER B 1 64 ? 179.513 200.573 195.216 1.00 121.34 14 SER B CA 1
ATOM 4646 C C . SER B 1 64 ? 179.079 199.463 194.267 1.00 121.34 14 SER B C 1
ATOM 4647 O O . SER B 1 64 ? 179.381 199.477 193.070 1.00 121.34 14 SER B O 1
ATOM 4650 N N . VAL B 1 65 ? 178.360 198.488 194.825 1.00 109.96 15 VAL B N 1
ATOM 4651 C CA . VAL B 1 65 ? 177.876 197.362 194.032 1.00 109.96 15 VAL B CA 1
ATOM 4652 C C . VAL B 1 65 ? 176.933 197.851 192.943 1.00 109.96 15 VAL B C 1
ATOM 4653 O O . VAL B 1 65 ? 176.973 197.372 191.801 1.00 109.96 15 VAL B O 1
ATOM 4657 N N . ALA B 1 66 ? 176.071 198.817 193.278 1.00 116.35 16 ALA B N 1
ATOM 4658 C CA . ALA B 1 66 ? 175.129 199.346 192.300 1.00 116.35 16 ALA B CA 1
ATOM 4659 C C . ALA B 1 66 ? 175.859 199.938 191.103 1.00 116.35 16 ALA B C 1
ATOM 4660 O O . ALA B 1 66 ? 175.445 199.745 189.953 1.00 116.35 16 ALA B O 1
ATOM 4662 N N . ALA B 1 67 ? 176.961 200.646 191.350 1.00 119.84 17 ALA B N 1
ATOM 4663 C CA . ALA B 1 67 ? 177.709 201.250 190.254 1.00 119.84 17 ALA B CA 1
ATOM 4664 C C . ALA B 1 67 ? 178.227 200.187 189.293 1.00 119.84 17 ALA B C 1
ATOM 4665 O O . ALA B 1 67 ? 178.074 200.308 188.073 1.00 119.84 17 ALA B O 1
ATOM 4667 N N . VAL B 1 68 ? 178.843 199.130 189.827 1.00 118.43 18 VAL B N 1
ATOM 4668 C CA . VAL B 1 68 ? 179.411 198.101 188.962 1.00 118.43 18 VAL B CA 1
ATOM 4669 C C . VAL B 1 68 ? 178.317 197.340 188.222 1.00 118.43 18 VAL B C 1
ATOM 4670 O O . VAL B 1 68 ? 178.460 197.036 187.031 1.00 118.43 18 VAL B O 1
ATOM 4674 N N . VAL B 1 69 ? 177.206 197.027 188.894 1.00 111.80 19 VAL B N 1
ATOM 4675 C CA . VAL B 1 69 ? 176.130 196.325 188.196 1.00 111.80 19 VAL B CA 1
ATOM 4676 C C . VAL B 1 69 ? 175.598 197.195 187.065 1.00 111.80 19 VAL B C 1
ATOM 4677 O O . VAL B 1 69 ? 175.340 196.707 185.958 1.00 111.80 19 VAL B O 1
ATOM 4681 N N . ARG B 1 70 ? 175.425 198.495 187.321 1.00 116.42 20 ARG B N 1
ATOM 4682 C CA . ARG B 1 70 ? 174.942 199.382 186.269 1.00 116.42 20 ARG B CA 1
ATOM 4683 C C . ARG B 1 70 ? 175.942 199.448 185.124 1.00 116.42 20 ARG B C 1
ATOM 4684 O O . ARG B 1 70 ? 175.557 199.526 183.952 1.00 116.42 20 ARG B O 1
ATOM 4692 N N . TRP B 1 71 ? 177.236 199.417 185.450 1.00 117.78 21 TRP B N 1
ATOM 4693 C CA . TRP B 1 71 ? 178.266 199.454 184.419 1.00 117.78 21 TRP B CA 1
ATOM 4694 C C . TRP B 1 71 ? 178.212 198.205 183.544 1.00 117.78 21 TRP B C 1
ATOM 4695 O O . TRP B 1 71 ? 178.382 198.287 182.322 1.00 117.78 21 TRP B O 1
ATOM 4706 N N . ILE B 1 72 ? 177.978 197.038 184.151 1.00 108.51 22 ILE B N 1
ATOM 4707 C CA . ILE B 1 72 ? 177.872 195.808 183.368 1.00 108.51 22 ILE B CA 1
ATOM 4708 C C . ILE B 1 72 ? 176.649 195.854 182.459 1.00 108.51 22 ILE B C 1
ATOM 4709 O O . ILE B 1 72 ? 176.677 195.344 181.333 1.00 108.51 22 ILE B O 1
ATOM 4714 N N . ALA B 1 73 ? 175.562 196.464 182.928 1.00 109.82 23 ALA B N 1
ATOM 4715 C CA . ALA B 1 73 ? 174.313 196.506 182.176 1.00 109.82 23 ALA B CA 1
ATOM 4716 C C . ALA B 1 73 ? 174.312 197.538 181.057 1.00 109.82 23 ALA B C 1
ATOM 4717 O O . ALA B 1 73 ? 173.286 197.692 180.386 1.00 109.82 23 ALA B O 1
ATOM 4719 N N . ARG B 1 74 ? 175.419 198.245 180.837 1.00 114.32 24 ARG B N 1
ATOM 4720 C CA . ARG B 1 74 ? 175.507 199.246 179.776 1.00 114.32 24 ARG B CA 1
ATOM 4721 C C . ARG B 1 74 ? 174.485 200.361 179.980 1.00 114.32 24 ARG B C 1
ATOM 4722 O O . ARG B 1 74 ? 174.000 200.960 179.018 1.00 114.32 24 ARG B O 1
ATOM 4730 N N . SER B 1 75 ? 174.140 200.645 181.232 1.00 124.37 25 SER B N 1
ATOM 4731 C CA . SER B 1 75 ? 173.200 201.720 181.512 1.00 124.37 25 SER B CA 1
ATOM 4732 C C . SER B 1 75 ? 173.836 203.075 181.223 1.00 124.37 25 SER B C 1
ATOM 4733 O O . SER B 1 75 ? 175.053 203.255 181.334 1.00 124.37 25 SER B O 1
ATOM 4736 N N . THR B 1 76 ? 172.995 204.035 180.847 1.00 147.78 26 THR B N 1
ATOM 4737 C CA . THR B 1 76 ? 173.480 205.375 180.551 1.00 147.78 26 THR B CA 1
ATOM 4738 C C . THR B 1 76 ? 174.072 206.008 181.804 1.00 147.78 26 THR B C 1
ATOM 4739 O O . THR B 1 76 ? 173.588 205.791 182.917 1.00 147.78 26 THR B O 1
ATOM 4743 N N . GLN B 1 77 ? 175.128 206.796 181.618 1.00 158.06 27 GLN B N 1
ATOM 4744 C CA . GLN B 1 77 ? 175.796 207.452 182.736 1.00 158.06 27 GLN B CA 1
ATOM 4745 C C . GLN B 1 77 ? 174.989 208.682 183.130 1.00 158.06 27 GLN B C 1
ATOM 4746 O O . GLN B 1 77 ? 174.915 209.656 182.373 1.00 158.06 27 GLN B O 1
ATOM 4752 N N . GLY B 1 78 ? 174.380 208.640 184.316 1.00 170.51 28 GLY B N 1
ATOM 4753 C CA . GLY B 1 78 ? 173.586 209.751 184.790 1.00 170.51 28 GLY B CA 1
ATOM 4754 C C . GLY B 1 78 ? 174.423 210.854 185.410 1.00 170.51 28 GLY B C 1
ATOM 4755 O O . GLY B 1 78 ? 175.632 210.731 185.606 1.00 170.51 28 GLY B O 1
ATOM 4756 N N . SER B 1 79 ? 173.744 211.960 185.725 1.00 181.67 29 SER B N 1
ATOM 4757 C CA . SER B 1 79 ? 174.413 213.092 186.353 1.00 181.67 29 SER B CA 1
ATOM 4758 C C . SER B 1 79 ? 174.838 212.789 187.783 1.00 181.67 29 SER B C 1
ATOM 4759 O O . SER B 1 79 ? 175.733 213.463 188.305 1.00 181.67 29 SER B O 1
ATOM 4762 N N . GLU B 1 80 ? 174.221 211.796 188.425 1.00 182.21 30 GLU B N 1
ATOM 4763 C CA . GLU B 1 80 ? 174.551 211.447 189.801 1.00 182.21 30 GLU B CA 1
ATOM 4764 C C . GLU B 1 80 ? 175.778 210.550 189.910 1.00 182.21 30 GLU B C 1
ATOM 4765 O O . GLU B 1 80 ? 176.212 210.260 191.030 1.00 182.21 30 GLU B O 1
ATOM 4771 N N . ASP B 1 81 ? 176.339 210.105 188.788 1.00 168.53 31 ASP B N 1
ATOM 4772 C CA . ASP B 1 81 ? 177.501 209.226 188.824 1.00 168.53 31 ASP B CA 1
ATOM 4773 C C . ASP B 1 81 ? 178.661 209.904 189.542 1.00 168.53 31 ASP B C 1
ATOM 4774 O O . ASP B 1 81 ? 178.972 211.070 189.284 1.00 168.53 31 ASP B O 1
ATOM 4779 N N . ASN B 1 82 ? 179.301 209.169 190.448 1.00 153.82 32 ASN B N 1
ATOM 4780 C CA . ASN B 1 82 ? 180.434 209.700 191.191 1.00 153.82 32 ASN B CA 1
ATOM 4781 C C . ASN B 1 82 ? 181.674 209.739 190.306 1.00 153.82 32 ASN B C 1
ATOM 4782 O O . ASN B 1 82 ? 181.879 208.863 189.460 1.00 153.82 32 ASN B O 1
ATOM 4787 N N . ALA B 1 83 ? 182.502 210.765 190.508 1.00 148.95 33 ALA B N 1
ATOM 4788 C CA . ALA B 1 83 ? 183.675 210.949 189.659 1.00 148.95 33 ALA B CA 1
ATOM 4789 C C . ALA B 1 83 ? 184.657 209.791 189.803 1.00 148.95 33 ALA B C 1
ATOM 4790 O O . ALA B 1 83 ? 185.105 209.219 188.804 1.00 148.95 33 ALA B O 1
ATOM 4792 N N . GLY B 1 84 ? 185.011 209.434 191.039 1.00 141.11 34 GLY B N 1
ATOM 4793 C CA . GLY B 1 84 ? 186.001 208.384 191.230 1.00 141.11 34 GLY B CA 1
ATOM 4794 C C . GLY B 1 84 ? 185.521 207.034 190.735 1.00 141.11 34 GLY B C 1
ATOM 4795 O O . GLY B 1 84 ? 186.235 206.328 190.016 1.00 141.11 34 GLY B O 1
ATOM 4796 N N . GLU B 1 85 ? 184.296 206.658 191.111 1.00 136.99 35 GLU B N 1
ATOM 4797 C CA . GLU B 1 85 ? 183.749 205.380 190.668 1.00 136.99 35 GLU B CA 1
ATOM 4798 C C . GLU B 1 85 ? 183.590 205.349 189.157 1.00 136.99 35 GLU B C 1
ATOM 4799 O O . GLU B 1 85 ? 183.924 204.349 188.508 1.00 136.99 35 GLU B O 1
ATOM 4805 N N . ALA B 1 86 ? 183.073 206.434 188.576 1.00 141.68 36 ALA B N 1
ATOM 4806 C CA . ALA B 1 86 ? 182.900 206.481 187.129 1.00 141.68 36 ALA B CA 1
ATOM 4807 C C . ALA B 1 86 ? 184.237 206.358 186.414 1.00 141.68 36 ALA B C 1
ATOM 4808 O O . ALA B 1 86 ? 184.352 205.632 185.422 1.00 141.68 36 ALA B O 1
ATOM 4810 N N . ALA B 1 87 ? 185.262 207.060 186.904 1.00 139.44 37 ALA B N 1
ATOM 4811 C CA . ALA B 1 87 ? 186.578 206.979 186.279 1.00 139.44 37 ALA B CA 1
ATOM 4812 C C . ALA B 1 87 ? 187.149 205.571 186.378 1.00 139.44 37 ALA B C 1
ATOM 4813 O O . ALA B 1 87 ? 187.688 205.042 185.397 1.00 139.44 37 ALA B O 1
ATOM 4815 N N . ALA B 1 88 ? 187.042 204.944 187.553 1.00 135.07 38 ALA B N 1
ATOM 4816 C CA . ALA B 1 88 ? 187.572 203.594 187.709 1.00 135.07 38 ALA B CA 1
ATOM 4817 C C . ALA B 1 88 ? 186.854 202.612 186.790 1.00 135.07 38 ALA B C 1
ATOM 4818 O O . ALA B 1 88 ? 187.491 201.775 186.137 1.00 135.07 38 ALA B O 1
ATOM 4820 N N . LEU B 1 89 ? 185.524 202.708 186.719 1.00 127.91 39 LEU B N 1
ATOM 4821 C CA . LEU B 1 89 ? 184.767 201.799 185.866 1.00 127.91 39 LEU B CA 1
ATOM 4822 C C . LEU B 1 89 ? 185.068 202.045 184.393 1.00 127.91 39 LEU B C 1
ATOM 4823 O O . LEU B 1 89 ? 185.157 201.097 183.610 1.00 127.91 39 LEU B O 1
ATOM 4828 N N . SER B 1 90 ? 185.228 203.308 183.991 1.00 132.07 40 SER B N 1
ATOM 4829 C CA . SER B 1 90 ? 185.599 203.592 182.610 1.00 132.07 40 SER B CA 1
ATOM 4830 C C . SER B 1 90 ? 186.971 203.015 182.287 1.00 132.07 40 SER B C 1
ATOM 4831 O O . SER B 1 90 ? 187.181 202.463 181.199 1.00 132.07 40 SER B O 1
ATOM 4834 N N . SER B 1 91 ? 187.919 203.132 183.219 1.00 132.58 41 SER B N 1
ATOM 4835 C CA . SER B 1 91 ? 189.246 202.570 182.995 1.00 132.58 41 SER B CA 1
ATOM 4836 C C . SER B 1 91 ? 189.181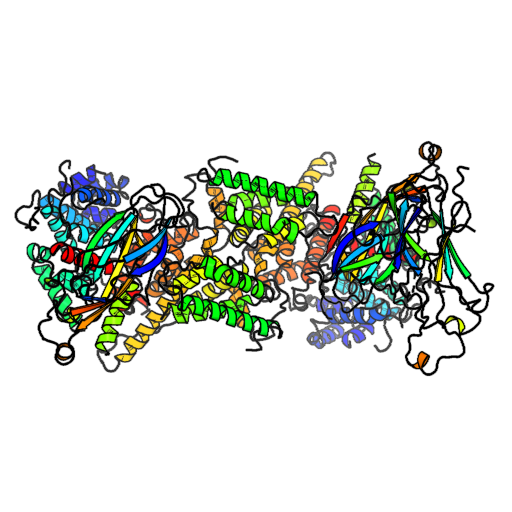 201.055 182.854 1.00 132.58 41 SER B C 1
ATOM 4837 O O . SER B 1 91 ? 189.852 200.474 181.993 1.00 132.58 41 SER B O 1
ATOM 4840 N N . LEU B 1 92 ? 188.377 200.397 183.691 1.00 125.38 42 LEU B N 1
ATOM 4841 C CA . LEU B 1 92 ? 188.265 198.944 183.638 1.00 125.38 42 LEU B CA 1
ATOM 4842 C C . LEU B 1 92 ? 187.319 198.457 182.546 1.00 125.38 42 LEU B C 1
ATOM 4843 O O . LEU B 1 92 ? 187.219 197.244 182.334 1.00 125.38 42 LEU B O 1
ATOM 4848 N N . ARG B 1 93 ? 186.617 199.368 181.865 1.00 124.25 43 ARG B N 1
ATOM 4849 C CA . ARG B 1 93 ? 185.715 198.979 180.784 1.00 124.25 43 ARG B CA 1
ATOM 4850 C C . ARG B 1 93 ? 186.352 197.976 179.834 1.00 124.25 43 ARG B C 1
ATOM 4851 O O . ARG B 1 93 ? 185.658 197.110 179.289 1.00 124.25 43 ARG B O 1
ATOM 4859 N N . ALA B 1 94 ? 187.665 198.071 179.619 1.00 123.20 44 ALA B N 1
ATOM 4860 C CA . ALA B 1 94 ? 188.345 197.084 178.788 1.00 123.20 44 ALA B CA 1
ATOM 4861 C C . ALA B 1 94 ? 188.161 195.678 179.340 1.00 123.20 44 ALA B C 1
ATOM 4862 O O . ALA B 1 94 ? 188.135 194.707 178.574 1.00 123.20 44 ALA B O 1
ATOM 4864 N N . LEU B 1 95 ? 188.032 195.547 180.658 1.00 120.42 45 LEU B N 1
ATOM 4865 C CA . LEU B 1 95 ? 187.818 194.263 181.306 1.00 120.42 45 LEU B CA 1
ATOM 4866 C C . LEU B 1 95 ? 186.345 193.901 181.449 1.00 120.42 45 LEU B C 1
ATOM 4867 O O . LEU B 1 95 ? 186.038 192.828 181.981 1.00 120.42 45 LEU B O 1
ATOM 4872 N N . ARG B 1 96 ? 185.428 194.752 180.995 1.00 115.13 46 ARG B N 1
ATOM 4873 C CA . ARG B 1 96 ? 184.022 194.389 181.028 1.00 115.13 46 ARG B CA 1
ATOM 4874 C C . ARG B 1 96 ? 183.773 193.183 180.124 1.00 115.13 46 ARG B C 1
ATOM 4875 O O . ARG B 1 96 ? 184.635 192.764 179.351 1.00 115.13 46 ARG B O 1
ATOM 4883 N N . LYS B 1 97 ? 182.560 192.644 180.211 1.00 106.53 47 LYS B N 1
ATOM 4884 C CA . LYS B 1 97 ? 182.049 191.520 179.430 1.00 106.53 47 LYS B CA 1
ATOM 4885 C C . LYS B 1 97 ? 182.590 190.180 179.924 1.00 106.53 47 LYS B C 1
ATOM 4886 O O . LYS B 1 97 ? 182.169 189.140 179.402 1.00 106.53 47 LYS B O 1
ATOM 4892 N N . GLU B 1 98 ? 183.501 190.158 180.901 1.00 110.30 48 GLU B N 1
ATOM 4893 C CA . GLU B 1 98 ? 183.982 188.909 181.472 1.00 110.30 48 GLU B CA 1
ATOM 4894 C C . GLU B 1 98 ? 184.029 188.925 182.992 1.00 110.30 48 GLU B C 1
ATOM 4895 O O . GLU B 1 98 ? 184.494 187.947 183.588 1.00 110.30 48 GLU B O 1
ATOM 4901 N N . PHE B 1 99 ? 183.598 190.011 183.635 1.00 108.15 49 PHE B N 1
ATOM 4902 C CA . PHE B 1 99 ? 183.557 190.035 185.093 1.00 108.15 49 PHE B CA 1
ATOM 4903 C C . PHE B 1 99 ? 182.535 189.038 185.640 1.00 108.15 49 PHE B C 1
ATOM 4904 O O . PHE B 1 99 ? 182.819 188.303 186.590 1.00 108.15 49 PHE B O 1
ATOM 4912 N N . VAL B 1 100 ? 181.339 189.009 185.054 1.00 98.11 50 VAL B N 1
ATOM 4913 C CA . VAL B 1 100 ? 180.234 188.167 185.521 1.00 98.11 50 VAL B CA 1
ATOM 4914 C C . VAL B 1 100 ? 180.491 186.668 185.377 1.00 98.11 50 VAL B C 1
ATOM 4915 O O . VAL B 1 100 ? 180.279 185.923 186.345 1.00 98.11 50 VAL B O 1
ATOM 4919 N N . PRO B 1 101 ? 180.903 186.161 184.209 1.00 98.05 51 PRO B N 1
ATOM 4920 C CA . PRO B 1 101 ? 181.263 184.734 184.147 1.00 98.05 51 PRO B CA 1
ATOM 4921 C C . PRO B 1 101 ? 182.366 184.355 185.114 1.00 98.05 51 PRO B C 1
ATOM 4922 O O . PRO B 1 101 ? 182.311 183.271 185.708 1.00 98.05 51 PRO B O 1
ATOM 4926 N N . PHE B 1 102 ? 183.378 185.208 185.283 1.00 106.15 52 PHE B N 1
ATOM 4927 C CA . PHE B 1 102 ? 184.420 184.901 186.254 1.00 106.15 52 PHE B CA 1
ATOM 4928 C C . PHE B 1 102 ? 183.849 184.866 187.660 1.00 106.15 52 PHE B C 1
ATOM 4929 O O . PHE B 1 102 ? 184.251 184.039 188.480 1.00 106.15 52 PHE B O 1
ATOM 4937 N N . LEU B 1 103 ? 182.926 185.776 187.961 1.00 99.96 53 LEU B N 1
ATOM 4938 C CA . LEU B 1 103 ? 182.298 185.791 189.275 1.00 99.96 53 LEU B CA 1
ATOM 4939 C C . LEU B 1 103 ? 181.540 184.486 189.513 1.00 99.96 53 LEU B C 1
ATOM 4940 O O . LEU B 1 103 ? 181.656 183.865 190.582 1.00 99.96 53 LEU B O 1
ATOM 4945 N N . LEU B 1 104 ? 180.793 184.033 188.500 1.00 95.34 54 LEU B N 1
ATOM 4946 C CA . LEU B 1 104 ? 180.085 182.760 188.609 1.00 95.34 54 LEU B CA 1
ATOM 4947 C C . LEU B 1 104 ? 181.059 181.614 188.818 1.00 95.34 54 LEU B C 1
ATOM 4948 O O . LEU B 1 104 ? 180.834 180.750 189.669 1.00 95.34 54 LEU B O 1
ATOM 4953 N N . ASN B 1 105 ? 182.156 181.597 188.061 1.00 99.42 55 ASN B N 1
ATOM 4954 C CA . ASN B 1 105 ? 183.147 180.536 188.209 1.00 99.42 55 ASN B CA 1
ATOM 4955 C C . ASN B 1 105 ? 183.758 180.556 189.601 1.00 99.42 55 ASN B C 1
ATOM 4956 O O . ASN B 1 105 ? 184.028 179.501 190.184 1.00 99.42 55 ASN B O 1
ATOM 4961 N N . PHE B 1 106 ? 184.011 181.748 190.135 1.00 103.48 56 PHE B N 1
ATOM 4962 C CA . PHE B 1 106 ? 184.590 181.871 191.467 1.00 103.48 56 PHE B CA 1
ATOM 4963 C C . PHE B 1 106 ? 183.660 181.255 192.509 1.00 103.48 56 PHE B C 1
ATOM 4964 O O . PHE B 1 106 ? 184.097 180.471 193.364 1.00 103.48 56 PHE B O 1
ATOM 4972 N N . LEU B 1 107 ? 182.364 181.583 192.441 1.00 96.26 57 LEU B N 1
ATOM 4973 C CA . LEU B 1 107 ? 181.425 180.970 193.385 1.00 96.26 57 LEU B CA 1
ATOM 4974 C C . LEU B 1 107 ? 181.303 179.469 193.152 1.00 96.26 57 LEU B C 1
ATOM 4975 O O . LEU B 1 107 ? 181.182 178.704 194.113 1.00 96.26 57 LEU B O 1
ATOM 4980 N N . ARG B 1 108 ? 181.301 179.023 191.895 1.00 93.41 58 ARG B N 1
ATOM 4981 C CA . ARG B 1 108 ? 181.219 177.589 191.635 1.00 93.41 58 ARG B CA 1
ATOM 4982 C C . ARG B 1 108 ? 182.403 176.860 192.253 1.00 93.41 58 ARG B C 1
ATOM 4983 O O . ARG B 1 108 ? 182.240 175.805 192.878 1.00 93.41 58 ARG B O 1
ATOM 4991 N N . GLU B 1 109 ? 183.604 177.416 192.092 1.00 103.38 59 GLU B N 1
ATOM 4992 C CA . GLU B 1 109 ? 184.804 176.787 192.630 1.00 103.38 59 GLU B CA 1
ATOM 4993 C C . GLU B 1 109 ? 184.777 176.759 194.152 1.00 103.38 59 GLU B C 1
ATOM 4994 O O . GLU B 1 109 ? 185.025 175.718 194.769 1.00 103.38 59 GLU B O 1
ATOM 5000 N N . GLN B 1 110 ? 184.481 177.900 194.780 1.00 103.26 60 GLN B N 1
ATOM 5001 C CA . GLN B 1 110 ? 184.430 177.930 196.238 1.00 103.26 60 GLN B CA 1
ATOM 5002 C C . GLN B 1 110 ? 183.285 177.098 196.797 1.00 103.26 60 GLN B C 1
ATOM 5003 O O . GLN B 1 110 ? 183.358 176.666 197.952 1.00 103.26 60 GLN B O 1
ATOM 5009 N N . SER B 1 111 ? 182.236 176.865 196.010 1.00 105.63 61 SER B N 1
ATOM 5010 C CA . SER B 1 111 ? 181.151 176.001 196.447 1.00 105.63 61 SER B CA 1
ATOM 5011 C C . SER B 1 111 ? 181.546 174.532 196.433 1.00 105.63 61 SER B C 1
ATOM 5012 O O . SER B 1 111 ? 180.876 173.713 197.068 1.00 105.63 61 SER B O 1
ATOM 5015 N N . SER B 1 112 ? 182.617 174.183 195.717 1.00 109.35 62 SER B N 1
ATOM 5016 C CA . SER B 1 112 ? 183.024 172.787 195.617 1.00 109.35 62 SER B CA 1
ATOM 5017 C C . SER B 1 112 ? 183.293 172.182 196.989 1.00 109.35 62 SER B C 1
ATOM 5018 O O . SER B 1 112 ? 182.941 171.024 197.243 1.00 109.35 62 SER B O 1
ATOM 5021 N N . ARG B 1 113 ? 183.912 172.949 197.889 1.00 112.17 63 ARG B N 1
ATOM 5022 C CA . ARG B 1 113 ? 184.157 172.439 199.235 1.00 112.17 63 ARG B CA 1
ATOM 5023 C C . ARG B 1 113 ? 182.871 172.254 200.031 1.00 112.17 63 ARG B C 1
ATOM 5024 O O . ARG B 1 113 ? 182.825 171.407 200.931 1.00 112.17 63 ARG B O 1
ATOM 5032 N N . VAL B 1 114 ? 181.822 173.015 199.726 1.00 105.99 64 VAL B N 1
ATOM 5033 C CA . VAL B 1 114 ? 180.577 172.914 200.480 1.00 105.99 64 VAL B CA 1
ATOM 5034 C C . VAL B 1 114 ? 179.574 171.990 199.800 1.00 105.99 64 VAL B C 1
ATOM 5035 O O . VAL B 1 114 ? 178.696 171.440 200.482 1.00 105.99 64 VAL B O 1
ATOM 5039 N N . LEU B 1 115 ? 179.675 171.803 198.486 1.00 103.83 65 LEU B N 1
ATOM 5040 C CA . LEU B 1 115 ? 178.781 170.944 197.737 1.00 103.83 65 LEU B CA 1
ATOM 5041 C C . LEU B 1 115 ? 179.562 169.772 197.158 1.00 103.83 65 LEU B C 1
ATOM 5042 O O . LEU B 1 115 ? 180.566 169.988 196.466 1.00 103.83 65 LEU B O 1
ATOM 5047 N N . PRO B 1 116 ? 179.153 168.528 197.417 1.00 114.15 66 PRO B N 1
ATOM 5048 C CA . PRO B 1 116 ? 179.949 167.382 196.958 1.00 114.15 66 PRO B CA 1
ATOM 5049 C C . PRO B 1 116 ? 180.195 167.439 195.457 1.00 114.15 66 PRO B C 1
ATOM 5050 O O . PRO B 1 116 ? 179.358 167.913 194.686 1.00 114.15 66 PRO B O 1
ATOM 5054 N N . GLN B 1 117 ? 181.363 166.944 195.048 1.00 110.07 67 GLN B N 1
ATOM 5055 C CA . GLN B 1 117 ? 181.758 166.885 193.638 1.00 110.07 67 GLN B CA 1
ATOM 5056 C C . GLN B 1 117 ? 181.694 168.305 193.086 1.00 110.07 67 GLN B C 1
ATOM 5057 O O . GLN B 1 117 ? 182.341 169.198 193.661 1.00 110.07 67 GLN B O 1
ATOM 5063 N N . GLY B 1 118 ? 180.954 168.570 192.015 1.00 111.17 68 GLY B N 1
ATOM 5064 C CA . GLY B 1 118 ? 180.852 169.911 191.473 1.00 111.17 68 GLY B CA 1
ATOM 5065 C C . GLY B 1 118 ? 180.143 170.861 192.416 1.00 111.17 68 GLY B C 1
ATOM 5066 O O . GLY B 1 118 ? 179.327 170.441 193.236 1.00 111.17 68 GLY B O 1
ATOM 5067 N N . SER B 1 335 ? 180.210 157.306 214.271 1.00 130.56 285 SER B N 1
ATOM 5068 C CA . SER B 1 335 ? 178.958 158.033 214.099 1.00 130.56 285 SER B CA 1
ATOM 5069 C C . SER B 1 335 ? 179.226 159.510 213.825 1.00 130.56 285 SER B C 1
ATOM 5070 O O . SER B 1 335 ? 179.990 160.155 214.544 1.00 130.56 285 SER B O 1
ATOM 5073 N N . LEU B 1 336 ? 178.591 160.038 212.783 1.00 128.01 286 LEU B N 1
ATOM 5074 C CA . LEU B 1 336 ? 178.743 161.430 212.382 1.00 128.01 286 LEU B CA 1
ATOM 5075 C C . LEU B 1 336 ? 177.432 162.164 212.622 1.00 128.01 286 LEU B C 1
ATOM 5076 O O . LEU B 1 336 ? 176.379 161.739 212.136 1.00 128.01 286 LEU B O 1
ATOM 5081 N N . THR B 1 337 ? 177.499 163.262 213.369 1.00 125.92 287 THR B N 1
ATOM 5082 C CA . THR B 1 337 ? 176.328 164.060 213.699 1.00 125.92 287 THR B CA 1
ATOM 5083 C C . THR B 1 337 ? 176.175 165.223 212.725 1.00 125.92 287 THR B C 1
ATOM 5084 O O . THR B 1 337 ? 177.133 165.665 212.085 1.00 125.92 287 THR B O 1
ATOM 5088 N N . ASP B 1 338 ? 174.943 165.719 212.625 1.00 118.56 288 ASP B N 1
ATOM 5089 C CA . ASP B 1 338 ? 174.610 166.829 211.732 1.00 118.56 288 ASP B CA 1
ATOM 5090 C C . ASP B 1 338 ? 174.672 168.126 212.527 1.00 118.56 288 ASP B C 1
ATOM 5091 O O . ASP B 1 338 ? 173.776 168.428 213.319 1.00 118.56 288 ASP B O 1
ATOM 5096 N N . GLU B 1 339 ? 175.730 168.894 212.320 1.00 110.00 289 GLU B N 1
ATOM 5097 C CA . GLU B 1 339 ? 175.900 170.168 213.009 1.00 110.00 289 GLU B CA 1
ATOM 5098 C C . GLU B 1 339 ? 174.858 171.169 212.521 1.00 110.00 289 GLU B C 1
ATOM 5099 O O . GLU B 1 339 ? 174.963 171.637 211.378 1.00 110.00 289 GLU B O 1
ATOM 5105 N N . PRO B 1 340 ? 173.852 171.528 213.320 1.00 106.10 290 PRO B N 1
ATOM 5106 C CA . PRO B 1 340 ? 172.837 172.471 212.835 1.00 106.10 290 PRO B CA 1
ATOM 5107 C C . PRO B 1 340 ? 173.455 173.812 212.467 1.00 106.10 290 PRO B C 1
ATOM 5108 O O . PRO B 1 340 ? 174.380 174.294 213.122 1.00 106.10 290 PRO B O 1
ATOM 5112 N N . ALA B 1 341 ? 172.928 174.413 211.402 1.00 100.76 291 ALA B N 1
ATOM 5113 C CA . ALA B 1 341 ? 173.409 175.706 210.936 1.00 100.76 291 ALA B CA 1
ATOM 5114 C C . ALA B 1 341 ? 172.801 176.836 211.758 1.00 100.76 291 ALA B C 1
ATOM 5115 O O . ALA B 1 341 ? 171.579 176.912 211.920 1.00 100.76 291 ALA B O 1
ATOM 5117 N N . ASP B 1 342 ? 173.660 177.711 212.278 1.00 101.98 292 ASP B N 1
ATOM 5118 C CA . ASP B 1 342 ? 173.251 178.854 213.076 1.00 101.98 292 ASP B CA 1
ATOM 5119 C C . ASP B 1 342 ? 173.969 180.101 212.577 1.00 101.98 292 ASP B C 1
ATOM 5120 O O . ASP B 1 342 ? 175.159 180.039 212.246 1.00 101.98 292 ASP B O 1
ATOM 5125 N N . PRO B 1 343 ? 173.284 181.248 212.512 1.00 98.65 293 PRO B N 1
ATOM 5126 C CA . PRO B 1 343 ? 173.935 182.466 212.006 1.00 98.65 293 PRO B CA 1
ATOM 5127 C C . PRO B 1 343 ? 174.900 183.121 212.980 1.00 98.65 293 PRO B C 1
ATOM 5128 O O . PRO B 1 343 ? 175.593 184.067 212.585 1.00 98.65 293 PRO B O 1
ATOM 5132 N N . ALA B 1 344 ? 174.969 182.668 214.233 1.00 100.32 294 ALA B N 1
ATOM 5133 C CA . ALA B 1 344 ? 175.878 183.301 215.183 1.00 100.32 294 ALA B CA 1
ATOM 5134 C C . ALA B 1 344 ? 177.330 183.010 214.829 1.00 100.32 294 ALA B C 1
ATOM 5135 O O . ALA B 1 344 ? 178.170 183.917 214.816 1.00 100.32 294 AL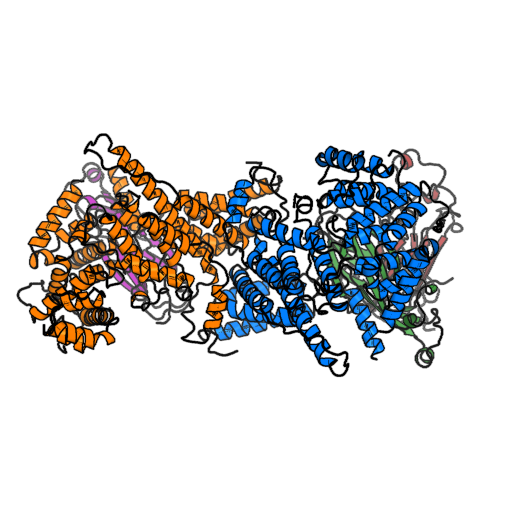A B O 1
ATOM 5137 N N . ARG B 1 345 ? 177.645 181.749 214.531 1.00 100.95 295 ARG B N 1
ATOM 5138 C CA . ARG B 1 345 ? 179.020 181.343 214.238 1.00 100.95 295 ARG B CA 1
ATOM 5139 C C . ARG B 1 345 ? 179.302 181.538 212.747 1.00 100.95 295 ARG B C 1
ATOM 5140 O O . ARG B 1 345 ? 179.456 180.594 211.969 1.00 100.95 295 ARG B O 1
ATOM 5148 N N . VAL B 1 346 ? 179.372 182.809 212.362 1.00 98.72 296 VAL B N 1
ATOM 5149 C CA . VAL B 1 346 ? 179.629 183.221 210.987 1.00 98.72 296 VAL B CA 1
ATOM 5150 C C . VAL B 1 346 ? 180.892 184.069 210.978 1.00 98.72 296 VAL B C 1
ATOM 5151 O O . VAL B 1 346 ? 181.024 185.003 211.778 1.00 98.72 296 VAL B O 1
ATOM 5155 N N . SER B 1 347 ? 181.811 183.744 210.076 1.00 100.55 297 SER B N 1
ATOM 5156 C CA . SER B 1 347 ? 183.079 184.446 209.950 1.00 100.55 297 SER B CA 1
ATOM 5157 C C . SER B 1 347 ? 183.082 185.298 208.689 1.00 100.55 297 SER B C 1
ATOM 5158 O O . SER B 1 347 ? 182.565 184.885 207.645 1.00 100.55 297 SER B O 1
ATOM 5161 N N . SER B 1 348 ? 183.666 186.489 208.793 1.00 103.71 298 SER B N 1
ATOM 5162 C CA . SER B 1 348 ? 183.717 187.439 207.686 1.00 103.71 298 SER B CA 1
ATOM 5163 C C . SER B 1 348 ? 182.323 187.694 207.118 1.00 103.71 298 SER B C 1
ATOM 5164 O O . SER B 1 348 ? 182.082 187.595 205.913 1.00 103.71 298 SER B O 1
ATOM 5167 N N . ARG B 1 349 ? 181.392 188.024 208.014 1.00 99.75 299 ARG B N 1
ATOM 5168 C CA . ARG B 1 349 ? 180.015 188.265 207.600 1.00 99.75 299 ARG B CA 1
ATOM 5169 C C . ARG B 1 349 ? 179.924 189.377 206.561 1.00 99.75 299 ARG B C 1
ATOM 5170 O O . ARG B 1 349 ? 179.097 189.312 205.646 1.00 99.75 299 ARG B O 1
ATOM 5178 N N . GLN B 1 350 ? 180.759 190.412 206.687 1.00 101.55 300 GLN B N 1
ATOM 5179 C CA . GLN B 1 350 ? 180.702 191.524 205.743 1.00 101.55 300 GLN B CA 1
ATOM 5180 C C . GLN B 1 350 ? 180.958 191.064 204.311 1.00 101.55 300 GLN B C 1
ATOM 5181 O O . GLN B 1 350 ? 180.224 191.440 203.389 1.00 101.55 300 GLN B O 1
ATOM 5187 N N . ARG B 1 351 ? 182.005 190.264 204.098 1.00 107.79 301 ARG B N 1
ATOM 5188 C CA . ARG B 1 351 ? 182.309 189.819 202.741 1.00 107.79 301 ARG B CA 1
ATOM 5189 C C . ARG B 1 351 ? 181.174 188.978 202.176 1.00 107.79 301 ARG B C 1
ATOM 5190 O O . ARG B 1 351 ? 180.787 189.144 201.014 1.00 107.79 301 ARG B O 1
ATOM 5198 N N . LEU B 1 352 ? 180.643 188.051 202.976 1.00 98.60 302 LEU B N 1
ATOM 5199 C CA . LEU B 1 352 ? 179.544 187.217 202.504 1.00 98.60 302 LEU B CA 1
ATOM 5200 C C . LEU B 1 352 ? 178.334 188.064 202.140 1.00 98.60 302 LEU B C 1
ATOM 5201 O O . LEU B 1 352 ? 177.701 187.842 201.102 1.00 98.60 302 LEU B O 1
ATOM 5206 N N . GLU B 1 353 ? 178.004 189.048 202.978 1.00 97.53 303 GLU B N 1
ATOM 5207 C CA . GLU B 1 353 ? 176.852 189.895 202.695 1.00 97.53 303 GLU B CA 1
ATOM 5208 C C . GLU B 1 353 ? 177.063 190.691 201.416 1.00 97.53 303 GLU B C 1
ATOM 5209 O O . GLU B 1 353 ? 176.153 190.801 200.586 1.00 97.53 303 GLU B O 1
ATOM 5215 N N . LEU B 1 354 ? 178.259 191.253 201.238 1.00 105.00 304 LEU B N 1
ATOM 5216 C CA . LEU B 1 354 ? 178.539 192.014 200.026 1.00 105.00 304 LEU B CA 1
ATOM 5217 C C . LEU B 1 354 ? 178.453 191.135 198.783 1.00 105.00 304 LEU B C 1
ATOM 5218 O O . LEU B 1 354 ? 177.864 191.534 197.770 1.00 105.00 304 LEU B O 1
ATOM 5223 N N . VAL B 1 355 ? 179.039 189.938 198.840 1.00 96.41 305 VAL B N 1
ATOM 5224 C CA . VAL B 1 355 ? 179.019 189.056 197.678 1.00 96.41 305 VAL B CA 1
ATOM 5225 C C . VAL B 1 355 ? 177.589 188.650 197.358 1.00 96.41 305 VAL B C 1
ATOM 5226 O O . VAL B 1 355 ? 177.192 188.590 196.188 1.00 96.41 305 VAL B O 1
ATOM 5230 N N . ALA B 1 356 ? 176.792 188.359 198.388 1.00 91.29 306 ALA B N 1
ATOM 5231 C CA . ALA B 1 356 ? 175.397 188.002 198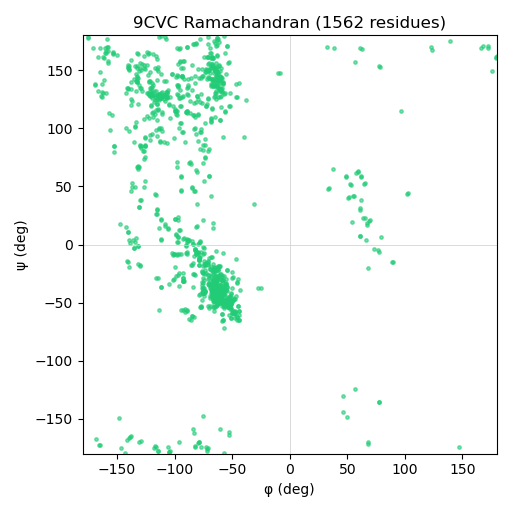.160 1.00 91.29 306 ALA B CA 1
ATOM 5232 C C . ALA B 1 356 ? 174.630 189.158 197.537 1.00 91.29 306 ALA B C 1
ATOM 5233 O O . ALA B 1 356 ? 173.799 188.951 196.648 1.00 91.29 306 ALA B O 1
ATOM 5235 N N . LEU B 1 357 ? 174.878 190.383 198.002 1.00 94.98 307 LEU B N 1
ATOM 5236 C CA . LEU B 1 357 ? 174.189 191.534 197.426 1.00 94.98 307 LEU B CA 1
ATOM 5237 C C . LEU B 1 357 ? 174.563 191.718 195.960 1.00 94.98 307 LEU B C 1
ATOM 5238 O O . LEU B 1 357 ? 173.696 191.979 195.116 1.00 94.98 307 LEU B O 1
ATOM 5243 N N . VAL B 1 358 ? 175.849 191.569 195.631 1.00 97.62 308 VAL B N 1
ATOM 5244 C CA . VAL B 1 358 ? 176.271 191.693 194.236 1.00 97.62 308 VAL B CA 1
ATOM 5245 C C . VAL B 1 358 ? 175.637 190.602 193.387 1.00 97.62 308 VAL B C 1
ATOM 5246 O O . VAL B 1 358 ? 175.173 190.852 192.268 1.00 97.62 308 VAL B O 1
ATOM 5250 N N . TYR B 1 359 ? 175.616 189.373 193.902 1.00 87.24 309 TYR B N 1
ATOM 5251 C CA . TYR B 1 359 ? 175.006 188.265 193.179 1.00 87.24 309 TYR B CA 1
ATOM 5252 C C . TYR B 1 359 ? 173.522 188.524 192.938 1.00 87.24 309 TYR B C 1
ATOM 5253 O O . TYR B 1 359 ? 173.010 188.279 191.842 1.00 87.24 309 TYR B O 1
ATOM 5262 N N . SER B 1 360 ? 172.815 189.019 193.958 1.00 88.37 310 SER B N 1
ATOM 5263 C CA . SER B 1 360 ? 171.396 189.317 193.806 1.00 88.37 310 SER B CA 1
ATOM 5264 C C . SER B 1 360 ? 171.178 190.407 192.767 1.00 88.37 310 SER B C 1
ATOM 5265 O O . SER B 1 360 ? 170.255 190.321 191.948 1.00 88.37 310 SER B O 1
ATOM 5268 N N . SER B 1 361 ? 172.014 191.445 192.787 1.00 91.69 311 SER B N 1
ATOM 5269 C CA . SER B 1 361 ? 171.882 192.504 191.795 1.00 91.69 311 SER B CA 1
ATOM 5270 C C . SER B 1 361 ? 172.111 191.951 190.397 1.00 91.69 311 SER B C 1
ATOM 5271 O O . SER B 1 361 ? 171.398 192.308 189.451 1.00 91.69 311 SER B O 1
ATOM 5274 N N . CYS B 1 362 ? 173.102 191.071 190.249 1.00 89.88 312 CYS B N 1
ATOM 5275 C CA . CYS B 1 362 ? 173.375 190.474 188.946 1.00 89.88 312 CYS B CA 1
ATOM 5276 C C . CYS B 1 362 ? 172.188 189.646 188.469 1.00 89.88 312 CYS B C 1
ATOM 5277 O O . CYS B 1 362 ? 171.793 189.725 187.301 1.00 89.88 312 CYS B O 1
ATOM 5280 N N . ILE B 1 363 ? 171.600 188.851 189.366 1.00 82.00 313 ILE B N 1
ATOM 5281 C CA . ILE B 1 363 ? 170.486 187.990 188.979 1.00 82.00 313 ILE B CA 1
ATOM 5282 C C . ILE B 1 363 ? 169.271 188.824 188.604 1.00 82.00 313 ILE B C 1
ATOM 5283 O O . ILE B 1 363 ? 168.570 188.521 187.632 1.00 82.00 313 ILE B O 1
ATOM 5288 N N . ALA B 1 364 ? 168.998 189.886 189.363 1.00 84.94 314 ALA B N 1
ATOM 5289 C CA . ALA B 1 364 ? 167.798 190.675 189.120 1.00 84.94 314 ALA B CA 1
ATOM 5290 C C . ALA B 1 364 ? 167.888 191.484 187.835 1.00 84.94 314 ALA B C 1
ATOM 5291 O O . ALA B 1 364 ? 166.855 191.940 187.337 1.00 84.94 314 ALA B O 1
ATOM 5293 N N . GLU B 1 365 ? 169.088 191.672 187.290 1.00 92.40 315 GLU B N 1
ATOM 5294 C CA . GLU B 1 365 ? 169.266 192.403 186.045 1.00 92.40 315 GLU B CA 1
ATOM 5295 C C . GLU B 1 365 ? 169.406 191.492 184.835 1.00 92.40 315 GLU B C 1
ATOM 5296 O O . GLU B 1 365 ? 169.720 191.974 183.743 1.00 92.40 315 GLU B O 1
ATOM 5302 N N . ASN B 1 366 ? 169.194 190.189 185.004 1.00 79.57 316 ASN B N 1
ATOM 5303 C CA . ASN B 1 366 ? 169.213 189.233 183.904 1.00 79.57 316 ASN B CA 1
ATOM 5304 C C . ASN B 1 366 ? 170.583 189.136 183.247 1.00 79.57 316 ASN B C 1
ATOM 5305 O O . ASN B 1 366 ? 170.690 188.727 182.089 1.00 79.57 316 ASN B O 1
ATOM 5310 N N . LEU B 1 367 ? 171.641 189.509 183.965 1.00 90.11 317 LEU B N 1
ATOM 5311 C CA . LEU B 1 367 ? 172.986 189.330 183.431 1.00 90.11 317 LEU B CA 1
ATOM 5312 C C . LEU B 1 367 ? 173.321 187.855 183.259 1.00 90.11 317 LEU B C 1
ATOM 5313 O O . LEU B 1 367 ? 173.984 187.471 182.290 1.00 90.11 317 LEU B O 1
ATOM 5318 N N . VAL B 1 368 ? 172.877 187.016 184.190 1.00 80.41 318 VAL B N 1
ATOM 5319 C CA . VAL B 1 368 ? 173.100 185.574 184.113 1.00 80.41 318 VAL B CA 1
ATOM 5320 C C . VAL B 1 368 ? 172.226 184.979 183.014 1.00 80.41 318 VAL B C 1
ATOM 5321 O O . VAL B 1 368 ? 171.137 185.501 182.742 1.00 80.41 318 VAL B O 1
ATOM 5325 N N . PRO B 1 369 ? 172.654 183.891 182.358 1.00 73.77 319 PRO B N 1
ATOM 5326 C CA . PRO B 1 369 ? 171.850 183.332 181.260 1.00 73.77 319 PRO B CA 1
ATOM 5327 C C . PRO B 1 369 ? 170.517 182.771 181.720 1.00 73.77 319 PRO B C 1
ATOM 5328 O O . PRO B 1 369 ? 169.463 183.151 181.200 1.00 73.77 319 PRO B O 1
ATOM 5332 N N . ASN B 1 370 ? 170.552 181.872 182.697 1.00 77.04 320 ASN B N 1
ATOM 5333 C CA . ASN B 1 370 ? 169.370 181.161 183.163 1.00 77.04 320 ASN B CA 1
ATOM 5334 C C . ASN B 1 370 ? 169.090 181.571 184.600 1.00 77.04 320 ASN B C 1
ATOM 5335 O O . ASN B 1 370 ? 169.900 181.305 185.494 1.00 77.04 320 ASN B O 1
ATOM 5340 N N . LEU B 1 371 ? 167.938 182.205 184.822 1.00 75.36 321 LEU B N 1
ATOM 5341 C CA . LEU B 1 371 ? 167.580 182.617 186.173 1.00 75.36 321 LEU B CA 1
ATOM 5342 C C . LEU B 1 371 ? 167.439 181.410 187.087 1.00 75.36 321 LEU B C 1
ATOM 5343 O O . LEU B 1 371 ? 167.945 181.406 188.216 1.00 75.36 321 LEU B O 1
ATOM 5348 N N . PHE B 1 372 ? 166.769 180.364 186.606 1.00 75.26 322 PHE B N 1
ATOM 5349 C CA . PHE B 1 372 ? 166.507 179.211 187.454 1.00 75.26 322 PHE B CA 1
ATOM 5350 C C . PHE B 1 372 ? 167.755 178.373 187.682 1.00 75.26 322 PHE B C 1
ATOM 5351 O O . PHE B 1 372 ? 167.841 177.683 188.696 1.00 75.26 322 PHE B O 1
ATOM 5359 N N . LEU B 1 373 ? 168.736 178.416 186.780 1.00 76.69 323 LEU B N 1
ATOM 5360 C CA . LEU B 1 373 ? 170.013 177.777 187.084 1.00 76.69 323 LEU B CA 1
ATOM 5361 C C . LEU B 1 373 ? 170.662 178.427 188.299 1.00 76.69 323 LEU B C 1
ATOM 5362 O O . LEU B 1 373 ? 171.145 177.741 189.211 1.00 76.69 323 LEU B O 1
ATOM 5367 N N . GLU B 1 374 ? 170.665 179.757 188.336 1.00 80.89 324 GLU B N 1
ATOM 5368 C CA . GLU B 1 374 ? 171.223 180.466 189.480 1.00 80.89 324 GLU B CA 1
ATOM 5369 C C . GLU B 1 374 ? 170.404 180.210 190.739 1.00 80.89 324 GLU B C 1
ATOM 5370 O O . GLU B 1 374 ? 170.965 180.048 191.829 1.00 80.89 324 GLU B O 1
ATOM 5376 N N . LEU B 1 375 ? 169.075 180.167 190.614 1.00 78.48 325 LEU B N 1
ATOM 5377 C CA . LEU B 1 375 ? 168.241 179.868 191.774 1.00 78.48 325 LEU B CA 1
ATOM 5378 C C . LEU B 1 375 ? 168.493 178.453 192.281 1.00 78.48 325 LEU B C 1
ATOM 5379 O O . LEU B 1 375 ? 168.495 178.207 193.491 1.00 78.48 325 LEU B O 1
ATOM 5384 N N . PHE B 1 376 ? 168.700 177.508 191.365 1.00 78.11 326 PHE B N 1
ATOM 5385 C CA . PHE B 1 376 ? 169.034 176.142 191.744 1.00 78.11 326 PHE B CA 1
ATOM 5386 C C . PHE B 1 376 ? 170.360 176.098 192.487 1.00 78.11 326 PHE B C 1
ATOM 5387 O O . PHE B 1 376 ? 170.501 175.382 193.483 1.00 78.11 326 PHE B O 1
ATOM 5395 N N . PHE B 1 377 ? 171.345 176.863 192.017 1.00 85.25 327 PHE B N 1
ATOM 5396 C CA . PHE B 1 377 ? 172.620 176.925 192.724 1.00 85.25 327 PHE B CA 1
ATOM 5397 C C . PHE B 1 377 ? 172.446 177.525 194.113 1.00 85.25 327 PHE B C 1
ATOM 5398 O O . PHE B 1 377 ? 173.066 177.070 195.084 1.00 85.25 327 PHE B O 1
ATOM 5406 N N . VAL B 1 378 ? 171.613 178.559 194.223 1.00 82.41 328 VAL B N 1
ATOM 5407 C CA . VAL B 1 378 ? 171.357 179.177 195.519 1.00 82.41 328 VAL B CA 1
ATOM 5408 C C . VAL B 1 378 ? 170.709 178.178 196.464 1.00 82.41 328 VAL B C 1
ATOM 5409 O O . VAL B 1 378 ? 171.057 178.100 197.646 1.00 82.41 328 VAL B O 1
ATOM 5413 N N . PHE B 1 379 ? 169.748 177.404 195.959 1.00 80.75 329 PHE B N 1
ATOM 5414 C CA . PHE B 1 379 ? 169.121 176.377 196.781 1.00 80.75 329 PHE B CA 1
ATOM 5415 C C . PHE B 1 379 ? 170.133 175.320 197.199 1.00 80.75 329 PHE B C 1
ATOM 5416 O O . PHE B 1 379 ? 170.109 174.840 198.337 1.00 80.75 329 PHE B O 1
ATOM 5424 N N . GLN B 1 380 ? 171.032 174.944 196.288 1.00 84.83 330 GLN B N 1
ATOM 5425 C CA . GLN B 1 380 ? 172.071 173.981 196.635 1.00 84.83 330 GLN B CA 1
ATOM 5426 C C . GLN B 1 380 ? 172.955 174.502 197.759 1.00 84.83 330 GLN B C 1
ATOM 5427 O O . GLN B 1 380 ? 173.274 173.766 198.698 1.00 84.83 330 GLN B O 1
ATOM 5433 N N . LEU B 1 381 ? 173.352 175.774 197.690 1.00 93.50 331 LEU B N 1
ATOM 5434 C CA . LEU B 1 381 ? 174.121 176.350 198.789 1.00 93.50 331 LEU B CA 1
ATOM 5435 C C . LEU B 1 381 ? 173.303 176.354 200.074 1.00 93.50 331 LEU B C 1
ATOM 5436 O O . LEU B 1 381 ? 173.818 176.031 201.150 1.00 93.50 331 LEU B O 1
ATOM 5441 N N . LEU B 1 382 ? 172.022 176.708 199.978 1.00 87.93 332 LEU B N 1
ATOM 5442 C CA . LEU B 1 382 ? 171.151 176.726 201.146 1.00 87.93 332 LEU B CA 1
ATOM 5443 C C . LEU B 1 382 ? 170.938 175.328 201.699 1.00 87.93 332 LEU B C 1
ATOM 5444 O O . LEU B 1 382 ? 170.602 175.180 202.878 1.00 87.93 332 LEU B O 1
ATOM 5449 N N . THR B 1 383 ? 171.135 174.308 200.871 1.00 91.35 333 THR B N 1
ATOM 5450 C CA . THR B 1 383 ? 170.872 172.915 201.198 1.00 91.35 333 THR B CA 1
ATOM 5451 C C . THR B 1 383 ? 172.152 172.085 201.189 1.00 91.35 333 THR B C 1
ATOM 5452 O O . THR B 1 383 ? 172.182 170.967 200.673 1.00 91.35 333 THR B O 1
ATOM 5456 N N . ALA B 1 384 ? 173.231 172.622 201.752 1.00 97.42 334 ALA B N 1
ATOM 5457 C CA . ALA B 1 384 ? 174.496 171.900 201.829 1.00 97.42 334 ALA B CA 1
ATOM 5458 C C . ALA B 1 384 ? 174.560 171.075 203.111 1.00 97.42 334 ALA B C 1
ATOM 5459 O O . ALA B 1 384 ? 174.218 171.565 204.192 1.00 97.42 334 ALA B O 1
ATOM 5461 N N . ARG B 1 385 ? 175.000 169.819 202.981 1.00 106.03 335 ARG B N 1
ATOM 5462 C CA . ARG B 1 385 ? 175.030 168.898 204.116 1.00 106.03 335 ARG B CA 1
ATOM 5463 C C . ARG B 1 385 ? 176.302 169.068 204.941 1.00 106.03 335 ARG B C 1
ATOM 5464 O O . ARG B 1 385 ? 176.236 169.311 206.150 1.00 106.03 335 ARG B O 1
ATOM 5472 N N . ARG B 1 386 ? 177.463 168.839 204.328 1.00 111.99 336 ARG B N 1
ATOM 5473 C CA . ARG B 1 386 ? 178.735 168.888 205.041 1.00 111.99 336 ARG B CA 1
ATOM 5474 C C . ARG B 1 386 ? 179.835 169.130 204.017 1.00 111.99 336 ARG B C 1
ATOM 5475 O O . ARG B 1 386 ? 179.680 168.822 202.833 1.00 111.99 336 ARG B O 1
ATOM 5483 N N . MET B 1 387 ? 180.951 169.680 204.488 1.00 115.78 337 MET B N 1
ATOM 5484 C CA . MET B 1 387 ? 182.099 169.878 203.617 1.00 115.78 337 MET B CA 1
ATOM 5485 C C . MET B 1 387 ? 182.765 168.541 203.314 1.00 115.78 337 MET B C 1
ATOM 5486 O O . MET B 1 387 ? 182.737 167.609 204.122 1.00 115.78 337 MET B O 1
ATOM 5491 N N . VAL B 1 388 ? 183.369 168.454 202.133 1.00 120.12 338 VAL B N 1
ATOM 5492 C CA . VAL B 1 388 ? 184.079 167.260 201.695 1.00 120.12 338 VAL B CA 1
ATOM 5493 C C . VAL B 1 388 ? 185.557 167.604 201.590 1.00 120.12 338 VAL B C 1
ATOM 5494 O O . VAL B 1 388 ? 185.928 168.591 200.942 1.00 120.12 338 VAL B O 1
ATOM 5498 N N . THR B 1 389 ? 186.396 166.796 202.229 1.00 127.70 339 THR B N 1
ATOM 5499 C CA . THR B 1 389 ? 187.835 167.023 202.227 1.00 127.70 339 THR B CA 1
ATOM 5500 C C . THR B 1 389 ? 188.395 166.981 200.809 1.00 127.70 339 THR B C 1
ATOM 5501 O O . THR B 1 389 ? 189.417 167.602 200.515 1.00 127.70 339 THR B O 1
ATOM 5505 N N . LEU B 1 405 ? 191.415 187.464 199.884 1.00 117.32 355 LEU B N 1
ATOM 5506 C CA . LEU B 1 405 ? 191.083 186.711 198.680 1.00 117.32 355 LEU B CA 1
ATOM 5507 C C . LEU B 1 405 ? 191.552 185.265 198.798 1.00 117.32 355 LEU B C 1
ATOM 5508 O O . LEU B 1 405 ? 190.876 184.346 198.337 1.00 117.32 355 LEU B O 1
ATOM 5513 N N . GLU B 1 406 ? 192.717 185.069 199.419 1.00 121.80 356 GLU B N 1
ATOM 5514 C CA . GLU B 1 406 ? 193.238 183.716 199.590 1.00 121.80 356 GLU B CA 1
ATOM 5515 C C . GLU B 1 406 ? 192.298 182.875 200.445 1.00 121.80 356 GLU B C 1
ATOM 5516 O O . GLU B 1 406 ? 192.047 181.703 200.137 1.00 121.80 356 GLU B O 1
ATOM 5522 N N . SER B 1 407 ? 191.775 183.451 201.518 1.00 114.51 357 SER B N 1
ATOM 5523 C CA . SER B 1 407 ? 190.867 182.717 202.389 1.00 114.51 357 SER B CA 1
ATOM 5524 C C . SER B 1 407 ? 189.587 182.385 201.630 1.00 114.51 357 SER B C 1
ATOM 5525 O O . SER B 1 407 ? 188.968 183.285 201.050 1.00 114.51 357 SER B O 1
ATOM 5528 N N . PRO B 1 408 ? 189.154 181.123 201.603 1.00 109.21 358 PRO B N 1
ATOM 5529 C CA . PRO B 1 408 ? 187.904 180.801 200.906 1.00 109.21 358 PRO B CA 1
ATOM 5530 C C . PRO B 1 408 ? 186.723 181.537 201.518 1.00 109.21 358 PRO B C 1
ATOM 5531 O O . PRO B 1 408 ? 186.692 181.829 202.715 1.00 109.21 358 PRO B O 1
ATOM 5535 N N . LEU B 1 409 ? 185.742 181.847 200.669 1.00 102.93 359 LEU B N 1
ATOM 5536 C CA . LEU B 1 409 ? 184.560 182.576 201.105 1.00 102.93 359 LEU B CA 1
ATOM 5537 C C . LEU B 1 409 ? 183.558 181.687 201.830 1.00 102.93 359 LEU B C 1
ATOM 5538 O O . LEU B 1 409 ? 182.620 182.210 202.439 1.00 102.93 359 LEU B O 1
ATOM 5543 N N . PHE B 1 410 ? 183.744 180.369 201.801 1.00 102.82 360 PHE B N 1
ATOM 5544 C CA . PHE B 1 410 ? 182.831 179.428 202.448 1.00 102.82 360 PHE B CA 1
ATOM 5545 C C . PHE B 1 410 ? 183.664 178.550 203.375 1.00 102.82 360 PHE B C 1
ATOM 5546 O O . PHE B 1 410 ? 184.181 177.507 202.965 1.00 102.82 360 PHE B O 1
ATOM 5554 N N . GLN B 1 411 ? 183.791 178.980 204.632 1.00 106.91 361 GLN B N 1
ATOM 5555 C CA . GLN B 1 411 ? 184.554 178.216 205.611 1.00 106.91 361 GLN B CA 1
ATOM 5556 C C . GLN B 1 411 ? 183.723 177.098 206.223 1.00 106.91 361 GLN B C 1
ATOM 5557 O O . GLN B 1 411 ? 184.279 176.094 206.679 1.00 106.91 361 GLN B O 1
ATOM 5563 N N . SER B 1 412 ? 182.402 177.254 206.236 1.00 104.45 362 SER B N 1
ATOM 5564 C CA . SER B 1 412 ? 181.520 176.280 206.861 1.00 104.45 362 SER B CA 1
ATOM 5565 C C . SER B 1 412 ? 180.131 176.435 206.260 1.00 104.45 362 SER B C 1
ATOM 5566 O O . SER B 1 412 ? 179.847 177.388 205.532 1.00 104.45 362 SER B O 1
ATOM 5569 N N . ILE B 1 413 ? 179.265 175.473 206.582 1.00 102.59 363 ILE B N 1
ATOM 5570 C CA . ILE B 1 413 ? 177.893 175.506 206.089 1.00 102.59 363 ILE B CA 1
ATOM 5571 C C . ILE B 1 413 ? 177.193 176.770 206.534 1.00 102.59 363 ILE B C 1
ATOM 5572 O O . ILE B 1 413 ? 176.253 177.234 205.883 1.00 102.59 363 ILE B O 1
ATOM 5577 N N . HIS B 1 414 ? 177.622 177.339 207.654 1.00 102.18 364 HIS B N 1
ATOM 5578 C CA . HIS B 1 414 ? 177.018 178.575 208.125 1.00 102.18 364 HIS B CA 1
ATOM 5579 C C . HIS B 1 414 ? 177.193 179.677 207.091 1.00 102.18 364 HIS B C 1
ATOM 5580 O O . HIS B 1 414 ? 176.241 180.393 206.761 1.00 102.18 364 HIS B O 1
ATOM 5587 N N . ASP B 1 415 ? 178.400 179.802 206.541 1.00 101.67 365 ASP B N 1
ATOM 5588 C CA . ASP B 1 415 ? 178.660 180.853 205.564 1.00 101.67 365 ASP B CA 1
ATOM 5589 C C . ASP B 1 415 ? 177.823 180.661 204.304 1.00 101.67 365 ASP B C 1
ATOM 5590 O O . ASP B 1 415 ? 177.192 181.604 203.814 1.00 101.67 365 ASP B O 1
ATOM 5595 N N . CYS B 1 416 ? 177.792 179.435 203.771 1.00 100.48 366 CYS B N 1
ATOM 5596 C CA . CYS B 1 416 ? 177.044 179.195 202.541 1.00 100.48 366 CYS B CA 1
ATOM 5597 C C . CYS B 1 416 ? 175.546 179.362 202.757 1.00 100.48 366 CYS B C 1
ATOM 5598 O O . CYS B 1 416 ? 174.851 179.924 201.905 1.00 100.48 366 CYS B O 1
ATOM 5601 N N . VAL B 1 417 ? 175.029 178.875 203.887 1.00 96.90 367 VAL B N 1
ATOM 5602 C CA . VAL B 1 417 ? 173.606 179.020 204.174 1.00 96.90 367 VAL B CA 1
ATOM 5603 C C . VAL B 1 417 ? 173.245 180.489 204.326 1.00 96.90 367 VAL B C 1
ATOM 5604 O O . VAL B 1 417 ? 172.207 180.943 203.830 1.00 96.90 367 VAL B O 1
ATOM 5608 N N . PHE B 1 418 ? 174.085 181.253 205.027 1.00 92.66 368 PHE B N 1
ATOM 5609 C CA . PHE B 1 418 ? 173.829 182.680 205.171 1.00 92.66 368 PHE B CA 1
ATOM 5610 C C . PHE B 1 418 ? 173.837 183.375 203.818 1.00 92.66 368 PHE B C 1
ATOM 5611 O O . PHE B 1 418 ? 172.967 184.207 203.536 1.00 92.66 368 PHE B O 1
ATOM 5619 N N . PHE B 1 419 ? 174.807 183.043 202.965 1.00 90.87 369 PHE B N 1
ATOM 5620 C CA . PHE B 1 419 ? 174.853 183.627 201.629 1.00 90.87 369 PHE B CA 1
ATOM 5621 C C . PHE B 1 419 ? 173.587 183.297 200.851 1.00 90.87 369 PHE B C 1
ATOM 5622 O O . PHE B 1 419 ? 172.981 184.169 200.214 1.00 90.87 369 PHE B O 1
ATOM 5630 N N . ALA B 1 420 ? 173.177 182.027 200.884 1.00 89.28 370 ALA B N 1
ATOM 5631 C CA . ALA B 1 420 ? 172.008 181.604 200.128 1.00 89.28 370 ALA B CA 1
ATOM 5632 C C . ALA B 1 420 ? 170.756 182.315 200.620 1.00 89.28 370 ALA B C 1
ATOM 5633 O O . ALA B 1 420 ? 169.926 182.753 199.819 1.00 89.28 370 ALA B O 1
ATOM 5635 N N . VAL B 1 421 ? 170.586 182.414 201.937 1.00 89.53 371 VAL B N 1
ATOM 5636 C CA . VAL B 1 421 ? 169.398 183.069 202.469 1.00 89.53 371 VAL B CA 1
ATOM 5637 C C . VAL B 1 421 ? 169.418 184.559 202.149 1.00 89.53 371 VAL B C 1
ATOM 5638 O O . VAL B 1 421 ? 168.381 185.149 201.825 1.00 89.53 371 VAL B O 1
ATOM 5642 N N . GLN B 1 422 ? 170.596 185.189 202.210 1.00 86.84 372 GLN B N 1
ATOM 5643 C CA . GLN B 1 422 ? 170.684 186.604 201.865 1.00 86.84 372 GLN B CA 1
ATOM 5644 C C . GLN B 1 422 ? 170.305 186.848 200.412 1.00 86.84 372 GLN B C 1
ATOM 5645 O O . GLN B 1 422 ? 169.580 187.800 200.103 1.00 86.84 372 GLN B O 1
ATOM 5651 N N . VAL B 1 423 ? 170.786 186.000 199.501 1.00 86.04 373 VAL B N 1
ATOM 5652 C CA . VAL B 1 423 ? 170.405 186.153 198.099 1.00 86.04 373 VAL B CA 1
ATOM 5653 C C . VAL B 1 423 ? 168.922 185.876 197.898 1.00 86.04 373 VAL B C 1
ATOM 5654 O O . VAL B 1 423 ? 168.233 186.613 197.185 1.00 86.04 373 VAL B O 1
ATOM 5658 N N . LEU B 1 424 ? 168.405 184.818 198.521 1.00 84.24 374 LEU B N 1
ATOM 5659 C CA . LEU B 1 424 ? 167.016 184.453 198.292 1.00 84.24 374 LEU B CA 1
ATOM 5660 C C . LEU B 1 424 ? 166.070 185.510 198.841 1.00 84.24 374 LEU B C 1
ATOM 5661 O O . LEU B 1 424 ? 164.971 185.693 198.305 1.00 84.24 374 LEU B O 1
ATOM 5666 N N . GLU B 1 425 ? 166.474 186.207 199.904 1.00 90.50 375 GLU B N 1
ATOM 5667 C CA . GLU B 1 425 ? 165.618 187.230 200.492 1.00 90.50 375 GLU B CA 1
ATOM 5668 C C . GLU B 1 425 ? 165.136 188.212 199.434 1.00 90.50 375 GLU B C 1
ATOM 5669 O O . GLU B 1 425 ? 163.955 188.576 199.403 1.00 90.50 375 GLU B O 1
ATOM 5675 N N . CYS B 1 426 ? 166.038 188.654 198.558 1.00 87.18 376 CYS B N 1
ATOM 5676 C CA . CYS B 1 426 ? 165.669 189.642 197.550 1.00 87.18 376 CYS B CA 1
ATOM 5677 C C . CYS B 1 426 ? 164.643 189.083 196.573 1.00 87.18 376 CYS B C 1
ATOM 5678 O O . CYS B 1 426 ? 163.725 189.797 196.154 1.00 87.18 376 CYS B O 1
ATOM 5681 N N . HIS B 1 427 ? 164.776 187.812 196.200 1.00 85.39 377 HIS B N 1
ATOM 5682 C CA . HIS B 1 427 ? 163.906 187.199 195.198 1.00 85.39 377 HIS B CA 1
ATOM 5683 C C . HIS B 1 427 ? 162.745 186.535 195.927 1.00 85.39 377 HIS B C 1
ATOM 5684 O O . HIS B 1 427 ? 162.858 185.404 196.404 1.00 85.39 377 HIS B O 1
ATOM 5691 N N . PHE B 1 428 ? 161.625 187.246 196.009 1.00 82.71 378 PHE B N 1
ATOM 5692 C CA . PHE B 1 428 ? 160.398 186.748 196.615 1.00 82.71 378 PHE B CA 1
ATOM 5693 C C . PHE B 1 428 ? 159.271 186.521 195.625 1.00 82.71 378 PHE B C 1
ATOM 5694 O O . PHE B 1 428 ? 158.513 185.561 195.775 1.00 82.71 378 PHE B O 1
ATOM 5702 N N . GLN B 1 429 ? 159.138 187.376 194.614 1.00 80.28 379 GLN B N 1
ATOM 5703 C CA . GLN B 1 429 ? 158.063 187.201 193.644 1.00 80.28 379 GLN B CA 1
ATOM 5704 C C . GLN B 1 429 ? 158.204 185.875 192.908 1.00 80.28 379 GLN B C 1
ATOM 5705 O O . GLN B 1 429 ? 157.223 185.142 192.736 1.00 80.28 379 GLN B O 1
ATOM 5711 N N . VAL B 1 430 ? 159.420 185.547 192.465 1.00 77.78 380 VAL B N 1
ATOM 5712 C CA . VAL B 1 430 ? 159.631 184.283 191.763 1.00 77.78 380 VAL B CA 1
ATOM 5713 C C . VAL B 1 430 ? 159.228 183.111 192.650 1.00 77.78 380 VAL B C 1
ATOM 5714 O O . VAL B 1 430 ? 158.489 182.216 192.225 1.00 77.78 380 VAL B O 1
ATOM 5718 N N . LEU B 1 431 ? 159.698 183.102 193.900 1.00 81.61 381 LEU B N 1
ATOM 5719 C CA . LEU B 1 431 ? 159.316 182.035 194.821 1.00 81.61 381 LEU B CA 1
ATOM 5720 C C . LEU B 1 431 ? 157.820 182.043 195.099 1.00 81.61 381 LEU B C 1
ATOM 5721 O O . LEU B 1 431 ? 157.188 180.983 195.170 1.00 81.61 381 LEU B O 1
ATOM 5726 N N . SER B 1 432 ? 157.233 183.229 195.262 1.00 81.27 382 SER B N 1
ATOM 5727 C CA . SER B 1 432 ? 155.813 183.302 195.585 1.00 81.27 382 SER B CA 1
ATOM 5728 C C . SER B 1 432 ? 154.956 182.670 194.498 1.00 81.27 382 SER B C 1
ATOM 5729 O O . SER B 1 432 ? 153.871 182.152 194.788 1.00 81.27 382 SER B O 1
ATOM 5732 N N . ASN B 1 433 ? 155.414 182.699 193.250 1.00 78.19 383 ASN B N 1
ATOM 5733 C CA . ASN B 1 433 ? 154.641 182.195 192.126 1.00 78.19 383 ASN B CA 1
ATOM 5734 C C . ASN B 1 433 ? 154.994 180.760 191.753 1.00 78.19 383 ASN B C 1
ATOM 5735 O O . ASN B 1 433 ? 154.578 180.290 190.690 1.00 78.19 383 ASN B O 1
ATOM 5740 N N . LEU B 1 434 ? 155.741 180.049 192.595 1.00 81.62 384 LEU B N 1
ATOM 5741 C CA . LEU B 1 434 ? 156.096 178.666 192.304 1.00 81.62 384 LEU B CA 1
ATOM 5742 C C . LEU B 1 434 ? 154.935 177.763 192.712 1.00 81.62 384 LEU B C 1
ATOM 5743 O O . LEU B 1 434 ? 153.855 178.230 193.085 1.00 81.62 384 LEU B O 1
ATOM 5748 N N . ASP B 1 435 ? 155.139 176.450 192.639 1.00 87.27 385 ASP B N 1
ATOM 5749 C CA . ASP B 1 435 ? 154.067 175.526 192.968 1.00 87.27 385 ASP B CA 1
ATOM 5750 C C . ASP B 1 435 ? 153.668 175.669 194.433 1.00 87.27 385 ASP B C 1
ATOM 5751 O O . ASP B 1 435 ? 154.397 176.224 195.258 1.00 87.27 385 ASP B O 1
ATOM 5756 N N . LYS B 1 436 ? 152.479 175.161 194.747 1.00 92.88 386 LYS B N 1
ATOM 5757 C CA . LYS B 1 436 ? 152.037 175.117 196.135 1.00 92.88 386 LYS B CA 1
ATOM 5758 C C . LYS B 1 436 ? 152.904 174.168 196.956 1.00 92.88 386 LYS B C 1
ATOM 5759 O O . LYS B 1 436 ? 153.286 174.483 198.091 1.00 92.88 386 LYS B O 1
ATOM 5765 N N . GLY B 1 437 ? 153.235 173.006 196.391 1.00 92.76 387 GLY B N 1
ATOM 5766 C CA 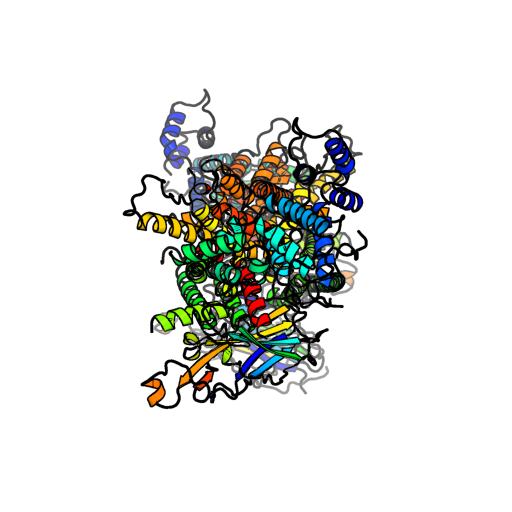. GLY B 1 437 ? 154.015 172.030 197.134 1.00 92.76 387 GLY B CA 1
ATOM 5767 C C . GLY B 1 437 ? 155.413 172.526 197.451 1.00 92.76 387 GLY B C 1
ATOM 5768 O O . GLY B 1 437 ? 155.878 172.420 198.590 1.00 92.76 387 GLY B O 1
ATOM 5769 N N . THR B 1 438 ? 156.090 173.101 196.457 1.00 89.90 388 THR B N 1
ATOM 5770 C CA . THR B 1 438 ? 157.425 173.634 196.702 1.00 89.90 388 THR B CA 1
ATOM 5771 C C . THR B 1 438 ? 157.363 174.755 197.726 1.00 89.90 388 THR B C 1
ATOM 5772 O O . THR B 1 438 ? 158.264 174.897 198.563 1.00 89.90 388 THR B O 1
ATOM 5776 N N . LEU B 1 439 ? 156.300 175.559 197.681 1.00 88.39 389 LEU B N 1
ATOM 5777 C CA . LEU B 1 439 ? 156.124 176.585 198.698 1.00 88.39 389 LEU B CA 1
ATOM 5778 C C . LEU B 1 439 ? 156.028 175.958 200.080 1.00 88.39 389 LEU B C 1
ATOM 5779 O O . LEU B 1 439 ? 156.612 176.469 201.038 1.00 88.39 389 LEU B O 1
ATOM 5784 N N . LYS B 1 440 ? 155.282 174.858 200.211 1.00 94.21 390 LYS B N 1
ATOM 5785 C CA . LYS B 1 440 ? 155.189 174.191 201.507 1.00 94.21 390 LYS B CA 1
ATOM 5786 C C . LYS B 1 440 ? 156.551 173.684 201.977 1.00 94.21 390 LYS B C 1
ATOM 5787 O O . LYS B 1 440 ? 156.923 173.868 203.144 1.00 94.21 390 LYS B O 1
ATOM 5793 N N . LEU B 1 441 ? 157.312 173.033 201.089 1.00 92.95 391 LEU B N 1
ATOM 5794 C CA . LEU B 1 441 ? 158.625 172.550 201.518 1.00 92.95 391 LEU B CA 1
ATOM 5795 C C . LEU B 1 441 ? 159.517 173.707 201.945 1.00 92.95 391 LEU B C 1
ATOM 5796 O O . LEU B 1 441 ? 160.262 173.595 202.926 1.00 92.95 391 LEU B O 1
ATOM 5801 N N . LEU B 1 442 ? 159.463 174.828 201.223 1.00 88.87 392 LEU B N 1
ATOM 5802 C CA . LEU B 1 442 ? 160.213 176.007 201.647 1.00 88.87 392 LEU B CA 1
ATOM 5803 C C . LEU B 1 442 ? 159.728 176.482 203.007 1.00 88.87 392 LEU B C 1
ATOM 5804 O O . LEU B 1 442 ? 160.522 176.891 203.864 1.00 88.87 392 LEU B O 1
ATOM 5809 N N . ALA B 1 443 ? 158.415 176.422 203.215 1.00 89.18 393 ALA B N 1
ATOM 5810 C CA . ALA B 1 443 ? 157.798 176.881 204.448 1.00 89.18 393 ALA B CA 1
ATOM 5811 C C . ALA B 1 443 ? 158.294 176.105 205.660 1.00 89.18 393 ALA B C 1
ATOM 5812 O O . ALA B 1 443 ? 158.606 176.699 206.700 1.00 89.18 393 ALA B O 1
ATOM 5814 N N . GLU B 1 444 ? 158.380 174.782 205.550 1.00 93.03 394 GLU B N 1
ATOM 5815 C CA . GLU B 1 444 ? 158.784 173.967 206.692 1.00 93.03 394 GLU B CA 1
ATOM 5816 C C . GLU B 1 444 ? 160.292 173.905 206.884 1.00 93.03 394 GLU B C 1
ATOM 5817 O O . GLU B 1 444 ? 160.746 173.300 207.862 1.00 93.03 394 GLU B O 1
ATOM 5823 N N . ASN B 1 445 ? 161.079 174.504 205.996 1.00 89.20 395 ASN B N 1
ATOM 5824 C CA . ASN B 1 445 ? 162.526 174.429 206.129 1.00 89.20 395 ASN B CA 1
ATOM 5825 C C . ASN B 1 445 ? 162.983 175.108 207.416 1.00 89.20 395 ASN B C 1
ATOM 5826 O O . ASN B 1 445 ? 162.530 176.204 207.759 1.00 89.20 395 ASN B O 1
ATOM 5831 N N . GLU B 1 446 ? 163.889 174.439 208.130 1.00 92.73 396 GLU B N 1
ATOM 5832 C CA . GLU B 1 446 ? 164.387 174.950 209.404 1.00 92.73 396 GLU B CA 1
ATOM 5833 C C . GLU B 1 446 ? 165.387 176.082 209.206 1.00 92.73 396 GLU B C 1
ATOM 5834 O O . GLU B 1 446 ? 165.369 177.071 209.950 1.00 92.73 396 GLU B O 1
ATOM 5840 N N . ARG B 1 447 ? 166.268 175.949 208.212 1.00 95.76 397 ARG B N 1
ATOM 5841 C CA . ARG B 1 447 ? 167.334 176.925 208.024 1.00 95.76 397 ARG B CA 1
ATOM 5842 C C . ARG B 1 447 ? 166.769 178.297 207.678 1.00 95.76 397 ARG B C 1
ATOM 5843 O O . ARG B 1 447 ? 167.270 179.327 208.154 1.00 95.76 397 ARG B O 1
ATOM 5851 N N . LEU B 1 448 ? 165.708 178.330 206.871 1.00 89.38 398 LEU B N 1
ATOM 5852 C CA . LEU B 1 448 ? 165.072 179.599 206.543 1.00 89.38 398 LEU B CA 1
ATOM 5853 C C . LEU B 1 448 ? 164.534 180.271 207.800 1.00 89.38 398 LEU B C 1
ATOM 5854 O O . LEU B 1 448 ? 164.700 181.482 207.985 1.00 89.38 398 LEU B O 1
ATOM 5859 N N . LEU B 1 449 ? 163.884 179.501 208.679 1.00 89.81 399 LEU B N 1
ATOM 5860 C CA . LEU B 1 449 ? 163.388 180.074 209.925 1.00 89.81 399 LEU B CA 1
ATOM 5861 C C . LEU B 1 449 ? 164.536 180.592 210.774 1.00 89.81 399 LEU B C 1
ATOM 5862 O O . LEU B 1 449 ? 164.441 181.666 211.380 1.00 89.81 399 LEU B O 1
ATOM 5867 N N . CYS B 1 450 ? 165.632 179.838 210.827 1.00 95.13 400 CYS B N 1
ATOM 5868 C CA . CYS B 1 450 ? 166.766 180.236 211.648 1.00 95.13 400 CYS B CA 1
ATOM 5869 C C . CYS B 1 450 ? 167.365 181.550 211.165 1.00 95.13 400 CYS B C 1
ATOM 5870 O O . CYS B 1 450 ? 167.740 182.403 211.976 1.00 95.13 400 CYS B O 1
ATOM 5873 N N . PHE B 1 451 ? 167.459 181.739 209.847 1.00 93.35 401 PHE B N 1
ATOM 5874 C CA . PHE B 1 451 ? 168.160 182.898 209.307 1.00 93.35 401 PHE B CA 1
ATOM 5875 C C . PHE B 1 451 ? 167.267 184.075 208.933 1.00 93.35 401 PHE B C 1
ATOM 5876 O O . PHE B 1 451 ? 167.750 185.212 208.943 1.00 93.35 401 PHE B O 1
ATOM 5884 N N . SER B 1 452 ? 165.994 183.869 208.599 1.00 87.37 402 SER B N 1
ATOM 5885 C CA . SER B 1 452 ? 165.123 184.971 208.179 1.00 87.37 402 SER B CA 1
ATOM 5886 C C . SER B 1 452 ? 163.667 184.661 208.496 1.00 87.37 402 SER B C 1
ATOM 5887 O O . SER B 1 452 ? 162.917 184.165 207.646 1.00 87.37 402 SER B O 1
ATOM 5890 N N . PRO B 1 453 ? 163.227 184.942 209.725 1.00 85.16 403 PRO B N 1
ATOM 5891 C CA . PRO B 1 453 ? 161.812 184.699 210.060 1.00 85.16 403 PRO B CA 1
ATOM 5892 C C . PRO B 1 453 ? 160.829 185.487 209.206 1.00 85.16 403 PRO B C 1
ATOM 5893 O O . PRO B 1 453 ? 159.739 184.978 208.916 1.00 85.16 403 PRO B O 1
ATOM 5897 N N . ALA B 1 454 ? 161.163 186.720 208.807 1.00 88.22 404 ALA B N 1
ATOM 5898 C CA . ALA B 1 454 ? 160.227 187.520 208.019 1.00 88.22 404 ALA B CA 1
ATOM 5899 C C . ALA B 1 454 ? 159.946 186.854 206.680 1.00 88.22 404 ALA B C 1
ATOM 5900 O O . ALA B 1 454 ? 158.790 186.774 206.231 1.00 88.22 404 ALA B O 1
ATOM 5902 N N . LEU B 1 455 ? 160.998 186.345 206.038 1.00 89.30 405 LEU B N 1
ATOM 5903 C CA . LEU B 1 455 ? 160.827 185.669 204.763 1.00 89.30 405 LEU B CA 1
ATOM 5904 C C . LEU B 1 455 ? 159.924 184.463 204.940 1.00 89.30 405 LEU B C 1
ATOM 5905 O O . LEU B 1 455 ? 159.086 184.167 204.081 1.00 89.30 405 LEU B O 1
ATOM 5910 N N . GLN B 1 456 ? 160.111 183.727 206.037 1.00 89.28 406 GLN B N 1
ATOM 5911 C CA . GLN B 1 456 ? 159.246 182.588 206.300 1.00 89.28 406 GLN B CA 1
ATOM 5912 C C . GLN B 1 456 ? 157.802 183.016 206.508 1.00 89.28 406 GLN B C 1
ATOM 5913 O O . GLN B 1 456 ? 156.894 182.379 205.985 1.00 89.28 406 GLN B O 1
ATOM 5919 N N . GLY B 1 457 ? 157.564 184.118 207.221 1.00 92.18 407 GLY B N 1
ATOM 5920 C CA . GLY B 1 457 ? 156.190 184.561 207.407 1.00 92.18 407 GLY B CA 1
ATOM 5921 C C . GLY B 1 457 ? 155.543 184.932 206.093 1.00 92.18 407 GLY B C 1
ATOM 5922 O O . GLY B 1 457 ? 154.358 184.642 205.862 1.00 92.18 407 GLY B O 1
ATOM 5923 N N . ARG B 1 458 ? 156.359 185.376 205.147 1.00 89.70 408 ARG B N 1
ATOM 5924 C CA . ARG B 1 458 ? 155.838 185.739 203.838 1.00 89.70 408 ARG B CA 1
ATOM 5925 C C . ARG B 1 458 ? 155.535 184.470 203.052 1.00 89.70 408 ARG B C 1
ATOM 5926 O O . ARG B 1 458 ? 154.447 184.333 202.477 1.00 89.70 408 ARG B O 1
ATOM 5934 N N . LEU B 1 459 ? 156.465 183.516 203.024 1.00 88.44 409 LEU B N 1
ATOM 5935 C CA . LEU B 1 459 ? 156.228 182.343 202.195 1.00 88.44 409 LEU B CA 1
ATOM 5936 C C . LEU B 1 459 ? 155.176 181.444 202.851 1.00 88.44 409 LEU B C 1
ATOM 5937 O O . LEU B 1 459 ? 154.547 180.624 202.166 1.00 88.44 409 LEU B O 1
ATOM 5942 N N . ARG B 1 460 ? 154.923 181.636 204.154 1.00 93.36 410 ARG B N 1
ATOM 5943 C CA . ARG B 1 460 ? 153.837 180.926 204.821 1.00 93.36 410 ARG B CA 1
ATOM 5944 C C . ARG B 1 460 ? 152.524 181.492 204.319 1.00 93.36 410 ARG B C 1
ATOM 5945 O O . ARG B 1 460 ? 151.634 180.745 203.894 1.00 93.36 410 ARG B O 1
ATOM 5953 N N . ALA B 1 461 ? 152.379 182.823 204.392 1.00 96.31 411 ALA B N 1
ATOM 5954 C CA . ALA B 1 461 ? 151.198 183.457 203.816 1.00 96.31 411 ALA B CA 1
ATOM 5955 C C . ALA B 1 461 ? 151.000 182.961 202.390 1.00 96.31 411 ALA B C 1
ATOM 5956 O O . ALA B 1 461 ? 149.865 182.778 201.925 1.00 96.31 411 ALA B O 1
ATOM 5958 N N . ALA B 1 462 ? 152.112 182.759 201.676 1.00 94.60 412 ALA B N 1
ATOM 5959 C CA . ALA B 1 462 ? 152.074 182.245 200.316 1.00 94.60 412 ALA B CA 1
ATOM 5960 C C . ALA B 1 462 ? 151.349 180.909 200.336 1.00 94.60 412 ALA B C 1
ATOM 5961 O O . ALA B 1 462 ? 150.199 180.843 199.898 1.00 94.60 412 ALA B O 1
ATOM 5963 N N . TYR B 1 463 ? 151.985 179.859 200.874 1.00 94.49 413 TYR B N 1
ATOM 5964 C CA . TYR B 1 463 ? 151.383 178.524 200.861 1.00 94.49 413 TYR B CA 1
ATOM 5965 C C . TYR B 1 463 ? 149.907 178.641 201.236 1.00 94.49 413 TYR B C 1
ATOM 5966 O O . TYR B 1 463 ? 149.050 177.961 200.660 1.00 94.49 413 TYR B O 1
ATOM 5975 N N . GLU B 1 464 ? 149.606 179.516 202.196 1.00 101.02 414 GLU B N 1
ATOM 5976 C CA . GLU B 1 464 ? 148.256 179.672 202.725 1.00 101.02 414 GLU B CA 1
ATOM 5977 C C . GLU B 1 464 ? 147.301 180.042 201.599 1.00 101.02 414 GLU B C 1
ATOM 5978 O O . GLU B 1 464 ? 146.392 179.276 201.255 1.00 101.02 414 GLU B O 1
ATOM 5984 N N . GLY B 1 465 ? 147.493 181.231 201.028 1.00 103.29 415 GLY B N 1
ATOM 5985 C CA . GLY B 1 465 ? 146.656 181.627 199.906 1.00 103.29 415 GLY B CA 1
ATOM 5986 C C . GLY B 1 465 ? 146.678 180.607 198.783 1.00 103.29 415 GLY B C 1
ATOM 5987 O O . GLY B 1 465 ? 145.645 180.319 198.175 1.00 103.29 415 GLY B O 1
ATOM 5988 N N . SER B 1 466 ? 147.854 180.045 198.492 1.00 98.30 416 SER B N 1
ATOM 5989 C CA . SER B 1 466 ? 147.974 179.139 197.357 1.00 98.30 416 SER B CA 1
ATOM 5990 C C . SER B 1 466 ? 147.067 177.930 197.538 1.00 98.30 416 SER B C 1
ATOM 5991 O O . SER B 1 466 ? 146.549 177.385 196.558 1.00 98.30 416 SER B O 1
ATOM 5994 N N . VAL B 1 467 ? 146.867 177.504 198.787 1.00 103.31 417 VAL B N 1
ATOM 5995 C CA . VAL B 1 467 ? 145.971 176.384 199.056 1.00 103.31 417 VAL B CA 1
ATOM 5996 C C . VAL B 1 467 ? 144.530 176.866 199.144 1.00 103.31 417 VAL B C 1
ATOM 5997 O O . VAL B 1 467 ? 143.598 176.092 198.898 1.00 103.31 417 VAL B O 1
ATOM 6001 N N . ALA B 1 468 ? 144.315 178.138 199.490 1.00 107.34 418 ALA B N 1
ATOM 6002 C CA . ALA B 1 468 ? 142.954 178.658 199.518 1.00 107.34 418 ALA B CA 1
ATOM 6003 C C . ALA B 1 468 ? 142.308 178.648 198.139 1.00 107.34 418 ALA B C 1
ATOM 6004 O O . ALA B 1 468 ? 141.077 178.702 198.044 1.00 107.34 418 ALA B O 1
ATOM 6006 N N . VAL B 1 469 ? 143.101 178.578 197.073 1.00 109.25 419 VAL B N 1
ATOM 6007 C CA . VAL B 1 469 ? 142.564 178.488 195.721 1.00 109.25 419 VAL B CA 1
ATOM 6008 C C . VAL B 1 469 ? 142.230 177.037 195.395 1.00 109.25 419 VAL B C 1
ATOM 6009 O O . VAL B 1 469 ? 141.519 176.369 196.145 1.00 109.25 419 VAL B O 1
ATOM 6013 N N . ASN B 1 489 ? 138.214 160.394 151.844 1.00 90.89 439 ASN B N 1
ATOM 6014 C CA . ASN B 1 489 ? 137.230 160.358 150.768 1.00 90.89 439 ASN B CA 1
ATOM 6015 C C . ASN B 1 489 ? 137.835 159.785 149.490 1.00 90.89 439 ASN B C 1
ATOM 6016 O O . ASN B 1 489 ? 139.047 159.605 149.390 1.00 90.89 439 ASN B O 1
ATOM 6021 N N . ARG B 1 490 ? 136.972 159.500 148.516 1.00 90.39 440 ARG B N 1
ATOM 6022 C CA . ARG B 1 490 ? 137.417 158.967 147.236 1.00 90.39 440 ARG B CA 1
ATOM 6023 C C . ARG B 1 490 ? 137.977 160.037 146.308 1.00 90.39 440 ARG B C 1
ATOM 6024 O O . ARG B 1 490 ? 138.675 159.700 145.345 1.00 90.39 440 ARG B O 1
ATOM 6032 N N . ALA B 1 491 ? 137.687 161.311 146.570 1.00 92.71 441 ALA B N 1
ATOM 6033 C CA . ALA B 1 491 ? 138.185 162.390 145.724 1.00 92.71 441 ALA B CA 1
ATOM 6034 C C . ALA B 1 491 ? 139.663 162.670 145.969 1.00 92.71 441 ALA B C 1
ATOM 6035 O O . ALA B 1 491 ? 140.417 162.922 145.023 1.00 92.71 441 ALA B O 1
ATOM 6037 N N . ASN B 1 492 ? 140.090 162.631 147.232 1.00 90.12 442 ASN B N 1
ATOM 6038 C CA . ASN B 1 492 ? 141.473 162.956 147.569 1.00 90.12 442 ASN B CA 1
ATOM 6039 C C . ASN B 1 492 ? 142.463 162.012 146.898 1.00 90.12 442 ASN B C 1
ATOM 6040 O O . ASN B 1 492 ? 143.510 162.449 146.406 1.00 90.12 442 ASN B O 1
ATOM 6045 N N . PHE B 1 493 ? 142.153 160.721 146.858 1.00 81.51 443 PHE B N 1
ATOM 6046 C CA . PHE B 1 493 ? 143.079 159.717 146.351 1.00 81.51 443 PHE B CA 1
ATOM 6047 C C . PHE B 1 493 ? 142.907 159.512 144.850 1.00 81.51 443 PHE B C 1
ATOM 6048 O O . PHE B 1 493 ? 141.856 159.048 144.393 1.00 81.51 443 PHE B O 1
ATOM 6056 N N . SER B 1 494 ? 143.944 159.866 144.095 1.00 88.46 444 SER B N 1
ATOM 6057 C CA . SER B 1 494 ? 143.948 159.660 142.653 1.00 88.46 444 SER B CA 1
ATOM 6058 C C . SER B 1 494 ? 143.818 158.176 142.335 1.00 88.46 444 SER B C 1
ATOM 6059 O O . SER B 1 494 ? 144.502 157.340 142.931 1.00 88.46 444 SER B O 1
ATOM 6062 N N . SER B 1 495 ? 142.937 157.850 141.392 1.00 88.53 445 SER B N 1
ATOM 6063 C CA . SER B 1 495 ? 142.698 156.463 141.002 1.00 88.53 445 SER B CA 1
ATOM 6064 C C . SER B 1 495 ? 142.037 155.718 142.152 1.00 88.53 445 SER B C 1
ATOM 6065 O O . SER B 1 495 ? 141.661 156.332 143.154 1.00 88.53 445 SER B O 1
ATOM 6068 N N . ASP B 1 496 ? 141.910 154.396 142.034 1.00 88.14 446 ASP B N 1
ATOM 6069 C CA . ASP B 1 496 ? 141.310 153.588 143.087 1.00 88.14 446 ASP B CA 1
ATOM 6070 C C . ASP B 1 496 ? 142.273 152.595 143.714 1.00 88.14 446 ASP B C 1
ATOM 6071 O O . ASP B 1 496 ? 142.109 152.262 144.890 1.00 88.14 446 ASP B O 1
ATOM 6076 N N . ARG B 1 497 ? 143.275 152.122 142.974 1.00 85.48 447 ARG B N 1
ATOM 6077 C CA . ARG B 1 497 ? 144.289 151.264 143.573 1.00 85.48 447 ARG B CA 1
ATOM 6078 C C . ARG B 1 497 ? 145.054 152.024 144.653 1.00 85.48 447 ARG B C 1
ATOM 6079 O O . ARG B 1 497 ? 145.368 151.469 145.712 1.00 85.48 447 ARG B O 1
ATOM 6087 N N . ALA B 1 498 ? 145.367 153.299 144.398 1.00 86.15 448 ALA B N 1
ATOM 6088 C CA . ALA B 1 498 ? 146.056 154.110 145.399 1.00 86.15 448 ALA B CA 1
ATOM 6089 C C . ALA B 1 498 ? 145.225 154.247 146.670 1.00 86.15 448 ALA B C 1
ATOM 6090 O O . ALA B 1 498 ? 145.766 154.199 147.779 1.00 86.15 448 ALA B O 1
ATOM 6092 N N . PHE B 1 499 ? 143.910 154.427 146.530 1.00 83.11 449 PHE B N 1
ATOM 6093 C CA . PHE B 1 499 ? 143.048 154.558 147.702 1.00 83.11 449 PHE B CA 1
ATOM 6094 C C . PHE B 1 499 ? 143.092 153.291 148.544 1.00 83.11 449 PHE B C 1
ATOM 6095 O O . PHE B 1 499 ? 143.224 153.343 149.777 1.00 83.11 449 PHE B O 1
ATOM 6103 N N . HIS B 1 500 ? 143.014 152.138 147.885 1.00 84.40 450 HIS B N 1
ATOM 6104 C CA . HIS B 1 500 ? 143.052 150.863 148.588 1.00 84.40 450 HIS B CA 1
ATOM 6105 C C . HIS B 1 500 ? 144.400 150.670 149.278 1.00 84.40 450 HIS B C 1
ATOM 6106 O O . HIS B 1 500 ? 144.468 150.218 150.433 1.00 84.40 450 HIS B O 1
ATOM 6113 N N . THR B 1 501 ? 145.488 151.005 148.582 1.00 80.47 451 THR B N 1
ATOM 6114 C CA . THR B 1 501 ? 146.809 150.861 149.177 1.00 80.47 451 THR B CA 1
ATOM 6115 C C . THR B 1 501 ? 146.995 151.794 150.360 1.00 80.47 451 THR B C 1
ATOM 6116 O O . THR B 1 501 ? 147.642 151.423 151.349 1.00 80.47 451 THR B O 1
ATOM 6120 N N . PHE B 1 502 ? 146.397 152.981 150.307 1.00 78.31 452 PHE B N 1
ATOM 6121 C CA . PHE B 1 502 ? 146.465 153.867 151.457 1.00 78.31 452 PHE B CA 1
ATOM 6122 C C . PHE B 1 502 ? 145.687 153.286 152.625 1.00 78.31 452 PHE B C 1
ATOM 6123 O O . PHE B 1 502 ? 146.103 153.422 153.779 1.00 78.31 452 PHE B O 1
ATOM 6131 N N . LYS B 1 503 ? 144.541 152.660 152.353 1.00 79.44 453 LYS B N 1
ATOM 6132 C CA . LYS B 1 503 ? 143.809 152.011 153.436 1.00 79.44 453 LYS B CA 1
ATOM 6133 C C . LYS B 1 503 ? 144.654 150.933 154.105 1.00 79.44 453 LYS B C 1
ATOM 6134 O O . LYS B 1 503 ? 144.730 150.870 155.340 1.00 79.44 453 LYS B O 1
ATOM 6140 N N . LYS B 1 504 ? 145.316 150.081 153.315 1.00 80.75 454 LYS B N 1
ATOM 6141 C CA . LYS B 1 504 ? 146.173 149.074 153.950 1.00 80.75 454 LYS B CA 1
ATOM 6142 C C . LYS B 1 504 ? 147.304 149.712 154.741 1.00 80.75 454 LYS B C 1
ATOM 6143 O O . LYS B 1 504 ? 147.630 149.251 155.841 1.00 80.75 454 LYS B O 1
ATOM 6149 N N . GLN B 1 505 ? 147.942 150.746 154.197 1.00 74.40 455 GLN B N 1
ATOM 6150 C CA . GLN B 1 505 ? 149.073 151.321 154.913 1.00 74.40 455 GLN B CA 1
ATOM 6151 C C . GLN B 1 505 ? 148.624 152.024 156.187 1.00 74.40 455 GLN B C 1
ATOM 6152 O O . GLN B 1 505 ? 149.331 151.979 157.199 1.00 74.40 455 GLN B O 1
ATOM 6158 N N . ARG B 1 506 ? 147.448 152.649 156.173 1.00 76.44 456 ARG B N 1
ATOM 6159 C CA . ARG B 1 506 ? 146.906 153.233 157.394 1.00 76.44 456 ARG B CA 1
ATOM 6160 C C . ARG B 1 506 ? 146.610 152.150 158.422 1.00 76.44 456 ARG B C 1
ATOM 6161 O O . ARG B 1 506 ? 146.884 152.322 159.617 1.00 76.44 456 ARG B O 1
ATOM 6169 N N . ASP B 1 507 ? 146.045 151.025 157.978 1.00 79.70 457 ASP B N 1
ATOM 6170 C CA . ASP B 1 507 ? 145.809 149.913 158.893 1.00 79.70 457 ASP B CA 1
ATOM 6171 C C . ASP B 1 507 ? 147.112 149.404 159.498 1.00 79.70 457 ASP B C 1
ATOM 6172 O O . ASP B 1 507 ? 147.186 149.149 160.705 1.00 79.70 457 ASP B O 1
ATOM 6177 N N . VAL B 1 508 ? 148.157 149.268 158.679 1.00 76.05 458 VAL B N 1
ATOM 6178 C CA . VAL B 1 508 ? 149.442 148.797 159.191 1.00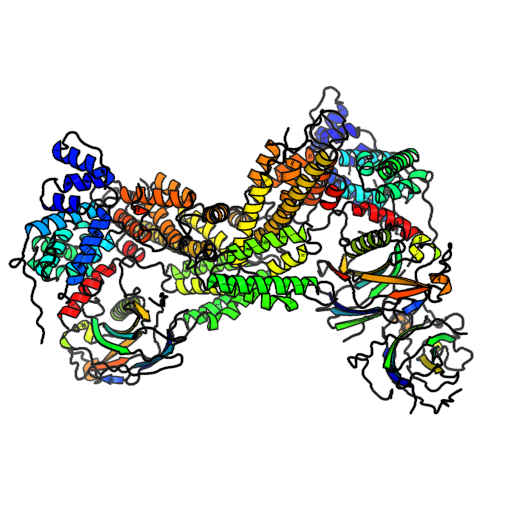 76.05 458 VAL B CA 1
ATOM 6179 C C . VAL B 1 508 ? 150.018 149.798 160.181 1.00 76.05 458 VAL B C 1
ATOM 6180 O O . VAL B 1 508 ? 150.605 149.420 161.201 1.00 76.05 458 VAL B O 1
ATOM 6184 N N . PHE B 1 509 ? 149.890 151.089 159.879 1.00 72.64 459 PHE B N 1
ATOM 6185 C CA . PHE B 1 509 ? 150.411 152.115 160.772 1.00 72.64 459 PHE B CA 1
ATOM 6186 C C . PHE B 1 509 ? 149.708 152.077 162.124 1.00 72.64 459 PHE B C 1
ATOM 6187 O O . PHE B 1 509 ? 150.355 152.131 163.178 1.00 72.64 459 PHE B O 1
ATOM 6195 N N . TYR B 1 510 ? 148.378 151.968 162.116 1.00 71.92 460 TYR B N 1
ATOM 6196 C CA . TYR B 1 510 ? 147.667 151.868 163.385 1.00 71.92 460 TYR B CA 1
ATOM 6197 C C . TYR B 1 510 ? 148.015 150.577 164.109 1.00 71.92 460 TYR B C 1
ATOM 6198 O O . TYR B 1 510 ? 148.082 150.561 165.339 1.00 71.92 460 TYR B O 1
ATOM 6207 N N . GLU B 1 511 ? 148.258 149.494 163.368 1.00 78.34 461 GLU B N 1
ATOM 6208 C CA . GLU B 1 511 ? 148.674 148.245 163.996 1.00 78.34 461 GLU B CA 1
ATOM 6209 C C . GLU B 1 511 ? 150.014 148.396 164.708 1.00 78.34 461 GLU B C 1
ATOM 6210 O O . GLU B 1 511 ? 150.176 147.956 165.852 1.00 78.34 461 GLU B O 1
ATOM 6216 N N . VAL B 1 512 ? 150.990 149.024 164.049 1.00 75.83 462 VAL B N 1
ATOM 6217 C CA . VAL B 1 512 ? 152.299 149.164 164.680 1.00 75.83 462 VAL B CA 1
ATOM 6218 C C . VAL B 1 512 ? 152.205 150.096 165.878 1.00 75.83 462 VAL B C 1
ATOM 6219 O O . VAL B 1 512 ? 152.857 149.879 166.907 1.00 75.83 462 VAL B O 1
ATOM 6223 N N . LEU B 1 513 ? 151.394 151.149 165.770 1.00 74.87 463 LEU B N 1
ATOM 6224 C CA . LEU B 1 513 ? 151.213 152.044 166.906 1.00 74.87 463 LEU B CA 1
ATOM 6225 C C . LEU B 1 513 ? 150.552 151.328 168.074 1.00 74.87 463 LEU B C 1
ATOM 6226 O O . LEU B 1 513 ? 150.907 151.563 169.231 1.00 74.87 463 LEU B O 1
ATOM 6231 N N . ARG B 1 514 ? 149.552 150.490 167.798 1.00 81.60 464 ARG B N 1
ATOM 6232 C CA . ARG B 1 514 ? 148.914 149.735 168.869 1.00 81.60 464 ARG B CA 1
ATOM 6233 C C . ARG B 1 514 ? 149.916 148.791 169.512 1.00 81.60 464 ARG B C 1
ATOM 6234 O O . ARG B 1 514 ? 149.914 148.608 170.734 1.00 81.60 464 ARG B O 1
ATOM 6242 N N . GLU B 1 515 ? 150.774 148.170 168.701 1.00 83.60 465 GLU B N 1
ATOM 6243 C CA . GLU B 1 515 ? 151.818 147.318 169.257 1.00 83.60 465 GLU B CA 1
ATOM 6244 C C . GLU B 1 515 ? 152.737 148.120 170.168 1.00 83.60 465 GLU B C 1
ATOM 6245 O O . GLU B 1 515 ? 153.117 147.653 171.247 1.00 83.60 465 GLU B O 1
ATOM 6251 N N . TRP B 1 516 ? 153.111 149.331 169.746 1.00 84.17 466 TRP B N 1
ATOM 6252 C CA . TRP B 1 516 ? 153.935 150.182 170.598 1.00 84.17 466 TRP B CA 1
ATOM 6253 C C . TRP B 1 516 ? 153.211 150.505 171.899 1.00 84.17 466 TRP B C 1
ATOM 6254 O O . TRP B 1 516 ? 153.765 150.335 172.989 1.00 84.17 466 TRP B O 1
ATOM 6265 N N . GLU B 1 517 ? 151.962 150.962 171.801 1.00 84.13 467 GLU B N 1
ATOM 6266 C CA . GLU B 1 517 ? 151.206 151.315 172.997 1.00 84.13 467 GLU B CA 1
ATOM 6267 C C . GLU B 1 517 ? 151.167 150.137 173.957 1.00 84.13 467 GLU B C 1
ATOM 6268 O O . GLU B 1 517 ? 151.395 150.290 175.163 1.00 84.13 467 GLU B O 1
ATOM 6274 N N . ASP B 1 518 ? 150.881 148.945 173.433 1.00 90.86 468 ASP B N 1
ATOM 6275 C CA . ASP B 1 518 ? 150.883 147.758 174.274 1.00 90.86 468 ASP B CA 1
ATOM 6276 C C . ASP B 1 518 ? 152.283 147.484 174.801 1.00 90.86 468 ASP B C 1
ATOM 6277 O O . ASP B 1 518 ? 152.455 147.120 175.970 1.00 90.86 468 ASP B O 1
ATOM 6282 N N . HIS B 1 519 ? 153.299 147.655 173.951 1.00 98.38 469 HIS B N 1
ATOM 6283 C CA . HIS B 1 519 ? 154.681 147.337 174.307 1.00 98.38 469 HIS B CA 1
ATOM 6284 C C . HIS B 1 519 ? 155.593 148.512 173.966 1.00 98.38 469 HIS B C 1
ATOM 6285 O O . HIS B 1 519 ? 156.201 148.550 172.894 1.00 98.38 469 HIS B O 1
ATOM 6292 N N . HIS B 1 520 ? 155.680 149.474 174.885 1.00 97.86 470 HIS B N 1
ATOM 6293 C CA . HIS B 1 520 ? 156.706 150.507 174.828 1.00 97.86 470 HIS B CA 1
ATOM 6294 C C . HIS B 1 520 ? 157.213 150.797 176.231 1.00 97.86 470 HIS B C 1
ATOM 6295 O O . HIS B 1 520 ? 157.933 151.784 176.425 1.00 97.86 470 HIS B O 1
ATOM 6302 N N . GLU B 1 521 ? 156.853 149.967 177.205 1.00 114.99 471 GLU B N 1
ATOM 6303 C CA . GLU B 1 521 ? 157.294 150.118 178.579 1.00 114.99 471 GLU B CA 1
ATOM 6304 C C . GLU B 1 521 ? 157.868 148.844 179.177 1.00 114.99 471 GLU B C 1
ATOM 6305 O O . GLU B 1 521 ? 158.571 148.925 180.192 1.00 114.99 471 GLU B O 1
ATOM 6311 N N . GLU B 1 522 ? 157.596 147.684 178.592 1.00 120.59 472 GLU B N 1
ATOM 6312 C CA . GLU B 1 522 ? 158.175 146.435 179.064 1.00 120.59 472 GLU B CA 1
ATOM 6313 C C . GLU B 1 522 ? 159.692 146.467 178.899 1.00 120.59 472 GLU B C 1
ATOM 6314 O O . GLU B 1 522 ? 160.195 146.981 177.893 1.00 120.59 472 GLU B O 1
ATOM 6320 N N . PRO B 1 523 ? 160.449 145.939 179.856 1.00 131.81 473 PRO B N 1
ATOM 6321 C CA . PRO B 1 523 ? 161.909 145.965 179.724 1.00 131.81 473 PRO B CA 1
ATOM 6322 C C . PRO B 1 523 ? 162.361 145.222 178.473 1.00 131.81 473 PRO B C 1
ATOM 6323 O O . PRO B 1 523 ? 161.779 144.206 178.086 1.00 131.81 473 PRO B O 1
ATOM 6327 N N . GLY B 1 524 ? 163.409 145.746 177.836 1.00 125.56 474 GLY B N 1
ATOM 6328 C CA . GLY B 1 524 ? 164.027 145.099 176.697 1.00 125.56 474 GLY B CA 1
ATOM 6329 C C . GLY B 1 524 ? 163.448 145.465 175.346 1.00 125.56 474 GLY B C 1
ATOM 6330 O O . GLY B 1 524 ? 164.081 145.177 174.322 1.00 125.56 474 GLY B O 1
ATOM 6331 N N . TRP B 1 525 ? 162.271 146.086 175.304 1.00 99.06 475 TRP B N 1
ATOM 6332 C CA . TRP B 1 525 ? 161.617 146.411 174.039 1.00 99.06 475 TRP B CA 1
ATOM 6333 C C . TRP B 1 525 ? 162.406 147.488 173.304 1.00 99.06 475 TRP B C 1
ATOM 6334 O O . TRP B 1 525 ? 162.382 148.660 173.695 1.00 99.06 475 TRP B O 1
ATOM 6345 N N . ASP B 1 526 ? 163.101 147.101 172.238 1.00 92.38 476 ASP B N 1
ATOM 6346 C CA . ASP B 1 526 ? 163.845 148.036 171.405 1.00 92.38 476 ASP B CA 1
ATOM 6347 C C . ASP B 1 526 ? 163.009 148.412 170.190 1.00 92.38 476 ASP B C 1
ATOM 6348 O O . ASP B 1 526 ? 162.497 147.537 169.486 1.00 92.38 476 ASP B O 1
ATOM 6353 N N . PHE B 1 527 ? 162.874 149.719 169.951 1.00 80.22 477 PHE B N 1
ATOM 6354 C CA . PHE B 1 527 ? 162.019 150.192 168.867 1.00 80.22 477 PHE B CA 1
ATOM 6355 C C . PHE B 1 527 ? 162.519 149.710 167.511 1.00 80.22 477 PHE B C 1
ATOM 6356 O O . PHE B 1 527 ? 161.724 149.279 166.666 1.00 80.22 477 PHE B O 1
ATOM 6364 N N . GLU B 1 528 ? 163.830 149.788 167.279 1.00 88.35 478 GLU B N 1
ATOM 6365 C CA . GLU B 1 528 ? 164.377 149.413 165.980 1.00 88.35 478 GLU B CA 1
ATOM 6366 C C . GLU B 1 528 ? 164.012 147.975 165.637 1.00 88.35 478 GLU B C 1
ATOM 6367 O O . GLU B 1 528 ? 163.247 147.722 164.703 1.00 88.35 478 GLU B O 1
ATOM 6373 N N . LYS B 1 529 ? 164.522 147.017 166.410 1.00 92.28 479 LYS B N 1
ATOM 6374 C CA . LYS B 1 529 ? 164.258 145.615 166.106 1.00 92.28 479 LYS B CA 1
ATOM 6375 C C . LYS B 1 529 ? 162.763 145.352 166.003 1.00 92.28 479 LYS B C 1
ATOM 6376 O O . LYS B 1 529 ? 162.318 144.549 165.174 1.00 92.28 479 LYS B O 1
ATOM 6382 N N . GLY B 1 530 ? 161.970 146.022 166.838 1.00 86.17 480 GLY B N 1
ATOM 6383 C CA . GLY B 1 530 ? 160.540 145.765 166.853 1.00 86.17 480 GLY B CA 1
ATOM 6384 C C . GLY B 1 530 ? 159.827 146.202 165.587 1.00 86.17 480 GLY B C 1
ATOM 6385 O O . GLY B 1 530 ? 158.997 145.462 165.051 1.00 86.17 480 GLY B O 1
ATOM 6386 N N . LEU B 1 531 ? 160.134 147.405 165.084 1.00 79.54 481 LEU B N 1
ATOM 6387 C CA . LEU B 1 531 ? 159.272 148.048 164.098 1.00 79.54 481 LEU B CA 1
ATOM 6388 C C . LEU B 1 531 ? 159.980 148.608 162.869 1.00 79.54 481 LEU B C 1
ATOM 6389 O O . LEU B 1 531 ? 159.297 149.146 161.988 1.00 79.54 481 LEU B O 1
ATOM 6394 N N . GLY B 1 532 ? 161.306 148.510 162.772 1.00 77.67 482 GLY B N 1
ATOM 6395 C CA . GLY B 1 532 ? 161.998 149.142 161.663 1.00 77.67 482 GLY B CA 1
ATOM 6396 C C . GLY B 1 532 ? 161.660 148.522 160.323 1.00 77.67 482 GLY B C 1
ATOM 6397 O O . GLY B 1 532 ? 161.442 149.235 159.340 1.00 77.67 482 GLY B O 1
ATOM 6398 N N . SER B 1 533 ? 161.604 147.192 160.260 1.00 77.57 483 SER B N 1
ATOM 6399 C CA . SER B 1 533 ? 161.274 146.532 159.003 1.00 77.57 483 SER B CA 1
ATOM 6400 C C . SER B 1 533 ? 159.887 146.939 158.521 1.00 77.57 483 SER B C 1
ATOM 6401 O O . SER B 1 533 ? 159.696 147.276 157.347 1.00 77.57 483 SER B O 1
ATOM 6404 N N . ARG B 1 534 ? 158.904 146.922 159.423 1.00 78.40 484 ARG B N 1
ATOM 6405 C CA . ARG B 1 534 ? 157.544 147.286 159.039 1.00 78.40 484 ARG B CA 1
ATOM 6406 C C . ARG B 1 534 ? 157.453 148.749 158.629 1.00 78.40 484 ARG B C 1
ATOM 6407 O O . ARG B 1 534 ? 156.799 149.078 157.632 1.00 78.40 484 ARG B O 1
ATOM 6415 N N . ILE B 1 535 ? 158.114 149.644 159.365 1.00 71.73 485 ILE B N 1
ATOM 6416 C CA . ILE B 1 535 ? 158.036 151.059 159.023 1.00 71.73 485 ILE B CA 1
ATOM 6417 C C . ILE B 1 535 ? 158.701 151.317 157.678 1.00 71.73 485 ILE B C 1
ATOM 6418 O O . ILE B 1 535 ? 158.193 152.087 156.858 1.00 71.73 485 ILE B O 1
ATOM 6423 N N . ARG B 1 536 ? 159.844 150.677 157.427 1.00 72.22 486 ARG B N 1
ATOM 6424 C CA . ARG B 1 536 ? 160.545 150.869 156.162 1.00 72.22 486 ARG B CA 1
ATOM 6425 C C . ARG B 1 536 ? 159.753 150.294 154.994 1.00 72.22 486 ARG B C 1
ATOM 6426 O O . ARG B 1 536 ? 159.690 150.905 153.918 1.00 72.22 486 ARG B O 1
ATOM 6434 N N . ALA B 1 537 ? 159.138 149.123 155.178 1.00 74.41 487 ALA B N 1
ATOM 6435 C CA . ALA B 1 537 ? 158.282 148.578 154.131 1.00 74.41 487 ALA B CA 1
ATOM 6436 C C . ALA B 1 537 ? 157.105 149.501 153.854 1.00 74.41 487 ALA B C 1
ATOM 6437 O O . ALA B 1 537 ? 156.723 149.703 152.696 1.00 74.41 487 ALA B O 1
ATOM 6439 N N . MET B 1 538 ? 156.510 150.065 154.908 1.00 71.76 488 MET B N 1
ATOM 6440 C CA . MET B 1 538 ? 155.434 151.027 154.709 1.00 71.76 488 MET B CA 1
ATOM 6441 C C . MET B 1 538 ? 155.923 152.243 153.937 1.00 71.76 488 MET B C 1
ATOM 6442 O O . MET B 1 538 ? 155.228 152.740 153.045 1.00 71.76 488 MET B O 1
ATOM 6447 N N . MET B 1 539 ? 157.105 152.753 154.283 1.00 70.05 489 MET B N 1
ATOM 6448 C CA . MET B 1 539 ? 157.633 153.912 153.574 1.00 70.05 489 MET B CA 1
ATOM 6449 C C . MET B 1 539 ? 157.803 153.598 152.097 1.00 70.05 489 MET B C 1
ATOM 6450 O O . MET B 1 539 ? 157.429 154.399 151.232 1.00 70.05 489 MET B O 1
ATOM 6455 N N . GLY B 1 540 ? 158.361 152.427 151.789 1.00 75.59 490 GLY B N 1
ATOM 6456 C CA . GLY B 1 540 ? 158.541 152.051 150.397 1.00 75.59 490 GLY B CA 1
ATOM 6457 C C . GLY B 1 540 ? 157.221 151.923 149.663 1.00 75.59 490 GLY B C 1
ATOM 6458 O O . GLY B 1 540 ? 157.056 152.437 148.555 1.00 75.59 490 GLY B O 1
ATOM 6459 N N . GLN B 1 541 ? 156.260 151.230 150.278 1.00 75.59 491 GLN B N 1
ATOM 6460 C CA . GLN B 1 541 ? 154.971 151.005 149.635 1.00 75.59 491 GLN B CA 1
ATOM 6461 C C . GLN B 1 541 ? 154.220 152.320 149.435 1.00 75.59 491 GLN B C 1
ATOM 6462 O O . GLN B 1 541 ? 153.482 152.469 148.456 1.00 75.59 491 GLN B O 1
ATOM 6468 N N . LEU B 1 542 ? 154.385 153.279 150.353 1.00 71.55 492 LEU B N 1
ATOM 6469 C CA . LEU B 1 542 ? 153.712 154.569 150.223 1.00 71.55 492 LEU B CA 1
ATOM 6470 C C . LEU B 1 542 ? 154.390 155.447 149.182 1.00 71.55 492 LEU B C 1
ATOM 6471 O O . LEU B 1 542 ? 153.714 156.169 148.442 1.00 71.55 492 LEU B O 1
ATOM 6476 N N . SER B 1 543 ? 155.723 155.403 149.110 1.00 75.10 493 SER B N 1
ATOM 6477 C CA . SER B 1 543 ? 156.410 156.140 148.060 1.00 75.10 493 SER B CA 1
ATOM 6478 C C . SER B 1 543 ? 156.074 155.560 146.699 1.00 75.10 493 SER B C 1
ATOM 6479 O O . SER B 1 543 ? 156.015 156.298 145.708 1.00 75.10 493 SER B O 1
ATOM 6482 N N . ALA B 1 544 ? 155.860 154.246 146.632 1.00 74.87 494 ALA B N 1
ATOM 6483 C CA . ALA B 1 544 ? 155.474 153.618 145.377 1.00 74.87 494 ALA B CA 1
ATOM 6484 C C . ALA B 1 544 ? 154.285 154.348 144.771 1.00 74.87 494 ALA B C 1
ATOM 6485 O O . ALA B 1 544 ? 154.380 154.927 143.684 1.00 74.87 494 ALA B O 1
ATOM 6487 N N . ALA B 1 545 ? 153.151 154.330 145.467 1.00 79.97 495 ALA B N 1
ATOM 6488 C CA . ALA B 1 545 ? 151.969 155.037 144.982 1.00 79.97 495 ALA B CA 1
ATOM 6489 C C . ALA B 1 545 ? 151.845 156.437 145.574 1.00 79.97 495 ALA B C 1
ATOM 6490 O O . ALA B 1 545 ? 150.768 156.840 146.011 1.00 79.97 495 ALA B O 1
ATOM 6492 N N . CYS B 1 546 ? 152.947 157.188 145.581 1.00 76.70 496 CYS B N 1
ATOM 6493 C CA . CYS B 1 546 ? 152.919 158.636 145.762 1.00 76.70 496 CYS B CA 1
ATOM 6494 C C . CYS B 1 546 ? 151.811 159.133 146.685 1.00 76.70 496 CYS B C 1
ATOM 6495 O O . CYS B 1 546 ? 151.091 160.074 146.335 1.00 76.70 496 CYS B O 1
ATOM 6498 N N . SER B 1 547 ? 151.657 158.519 147.859 1.00 71.54 497 SER B N 1
ATOM 6499 C CA . SER B 1 547 ? 150.590 158.873 148.789 1.00 71.54 497 SER B CA 1
ATOM 6500 C C . SER B 1 547 ? 151.139 159.430 150.097 1.00 71.54 497 SER B C 1
ATOM 6501 O O . SER B 1 547 ? 150.486 159.345 151.138 1.00 71.54 497 SER B O 1
ATOM 6504 N N . HIS B 1 548 ? 152.339 160.010 150.059 1.00 64.86 498 HIS B N 1
ATOM 6505 C CA . HIS B 1 548 ? 152.958 160.488 151.290 1.00 64.86 498 HIS B CA 1
ATOM 6506 C C . HIS B 1 548 ? 152.194 161.655 151.904 1.00 64.86 498 HIS B C 1
ATOM 6507 O O . HIS B 1 548 ? 152.209 161.821 153.126 1.00 64.86 498 HIS B O 1
ATOM 6514 N N . SER B 1 549 ? 151.521 162.467 151.086 1.00 64.89 499 SER B N 1
ATOM 6515 C CA . SER B 1 549 ? 150.829 163.640 151.617 1.00 64.89 499 SER B CA 1
ATOM 6516 C C . SER B 1 549 ? 149.711 163.232 152.569 1.00 64.89 499 SER B C 1
ATOM 6517 O O . SER B 1 549 ? 149.569 163.784 153.668 1.00 64.89 499 SER B O 1
ATOM 6520 N N . HIS B 1 550 ? 148.904 162.260 152.157 1.00 70.20 500 HIS B N 1
ATOM 6521 C CA . HIS B 1 550 ? 147.785 161.823 152.983 1.00 70.20 500 HIS B CA 1
ATOM 6522 C C . HIS B 1 550 ? 148.273 161.146 154.259 1.00 70.20 500 HIS B C 1
ATOM 6523 O O . HIS B 1 550 ? 147.734 161.388 155.349 1.00 70.20 500 HIS B O 1
ATOM 6530 N N . PHE B 1 551 ? 149.315 160.318 154.150 1.00 64.44 501 PHE B N 1
ATOM 6531 C CA . PHE B 1 551 ? 149.844 159.663 155.339 1.00 64.44 501 PHE B CA 1
ATOM 6532 C C . PHE B 1 551 ? 150.451 160.671 156.303 1.00 64.44 501 PHE B C 1
ATOM 6533 O O . PHE B 1 551 ? 150.330 160.515 157.520 1.00 64.44 501 PHE B O 1
ATOM 6541 N N . VAL B 1 552 ? 151.113 161.706 155.787 1.00 61.20 502 VAL B N 1
ATOM 6542 C CA . VAL B 1 552 ? 151.680 162.712 156.677 1.00 61.20 502 VAL B CA 1
ATOM 6543 C C . VAL B 1 552 ? 150.576 163.525 157.340 1.00 61.20 502 VAL B C 1
ATOM 6544 O O . VAL B 1 552 ? 150.697 163.911 158.508 1.00 61.20 502 VAL B O 1
ATOM 6548 N N . ARG B 1 553 ? 149.496 163.823 156.615 1.00 64.30 503 ARG B N 1
ATOM 6549 C CA . ARG B 1 553 ? 148.366 164.482 157.267 1.00 64.30 503 ARG B CA 1
ATOM 6550 C C . ARG B 1 553 ? 147.837 163.633 158.418 1.00 64.30 503 ARG B C 1
ATOM 6551 O O . ARG B 1 553 ? 147.600 164.141 159.519 1.00 64.30 503 ARG B O 1
ATOM 6559 N N . LEU B 1 554 ? 147.644 162.334 158.179 1.00 64.59 504 LEU B N 1
ATOM 6560 C CA . LEU B 1 554 ? 147.183 161.463 159.259 1.00 64.59 504 LEU B CA 1
ATOM 6561 C C . LEU B 1 554 ? 148.182 161.441 160.412 1.00 64.59 504 LEU B C 1
ATOM 6562 O O . LEU B 1 554 ? 147.794 161.474 161.587 1.00 64.59 504 LEU B O 1
ATOM 6567 N N . PHE B 1 555 ? 149.473 161.367 160.089 1.00 58.01 505 PHE B N 1
ATOM 6568 C CA . PHE B 1 555 ? 150.516 161.329 161.105 1.00 58.01 505 PHE B CA 1
ATOM 6569 C C . PHE B 1 555 ? 150.461 162.569 161.987 1.00 58.01 505 PHE B C 1
ATOM 6570 O O . PHE B 1 555 ? 150.475 162.471 163.218 1.00 58.01 505 PHE B O 1
ATOM 6578 N N . GLN B 1 556 ? 150.392 163.750 161.370 1.00 55.15 506 GLN B N 1
ATOM 6579 C CA . GLN B 1 556 ? 150.331 164.988 162.139 1.00 55.15 506 GLN B CA 1
ATOM 6580 C C . GLN B 1 556 ? 149.047 165.078 162.955 1.00 55.15 506 GLN B C 1
ATOM 6581 O O . GLN B 1 556 ? 149.064 165.531 164.109 1.00 55.15 506 GLN B O 1
ATOM 6587 N N . LYS B 1 557 ? 147.923 164.648 162.379 1.00 60.91 507 LYS B N 1
ATOM 6588 C CA . LYS B 1 557 ? 146.669 164.686 163.120 1.00 60.91 507 LYS B CA 1
ATOM 6589 C C . LYS B 1 557 ? 146.740 163.828 164.368 1.00 60.91 507 LYS B C 1
ATOM 6590 O O . LYS B 1 557 ? 146.370 164.266 165.464 1.00 60.91 507 LYS B O 1
ATOM 6596 N N . GLN B 1 558 ? 147.229 162.600 164.224 1.00 65.38 508 GLN B N 1
ATOM 6597 C CA . GLN B 1 558 ? 147.373 161.728 165.380 1.00 65.38 508 GLN B CA 1
ATOM 6598 C C . GLN B 1 558 ? 148.378 162.297 166.376 1.00 65.38 508 GLN B C 1
ATOM 6599 O O . GLN B 1 558 ? 148.191 162.172 167.589 1.00 65.38 508 GLN B O 1
ATOM 6605 N N . LEU B 1 559 ? 149.479 162.872 165.884 1.00 59.73 509 LEU B N 1
ATOM 6606 C CA . LEU B 1 559 ? 150.467 163.458 166.784 1.00 59.73 509 LEU B CA 1
ATOM 6607 C C . LEU B 1 559 ? 149.798 164.492 167.674 1.00 59.73 509 LEU B C 1
ATOM 6608 O O . LEU B 1 559 ? 149.929 164.455 168.903 1.00 59.73 509 LEU B O 1
ATOM 6613 N N . LEU B 1 560 ? 149.058 165.419 167.065 1.00 62.14 510 LEU B N 1
ATOM 6614 C CA . LEU B 1 560 ? 148.379 166.443 167.851 1.00 62.14 510 LEU B CA 1
ATOM 6615 C C . LEU B 1 560 ? 147.355 165.810 168.786 1.00 62.14 510 LEU B C 1
ATOM 6616 O O . LEU B 1 560 ? 147.222 166.221 169.944 1.00 62.14 510 LEU B O 1
ATOM 6621 N N . GLN B 1 561 ? 146.618 164.807 168.300 1.00 65.38 511 GLN B N 1
ATOM 6622 C CA . GLN B 1 561 ? 145.551 164.214 169.099 1.00 65.38 511 GLN B CA 1
ATOM 6623 C C . GLN B 1 561 ? 146.102 163.507 170.331 1.00 65.38 511 GLN B C 1
ATOM 6624 O O . GLN B 1 561 ? 145.489 163.547 171.403 1.00 65.38 511 GLN B O 1
ATOM 6630 N N . MET B 1 562 ? 147.258 162.860 170.199 1.00 67.56 512 MET B N 1
ATOM 6631 C CA . MET B 1 562 ? 147.787 161.998 171.249 1.00 67.56 512 MET B CA 1
ATOM 6632 C C . MET B 1 562 ? 148.736 162.749 172.177 1.00 67.56 512 MET B C 1
ATOM 6633 O O . MET B 1 562 ? 148.525 162.787 173.393 1.00 67.56 512 MET B O 1
ATOM 6638 N N . CYS B 1 563 ? 149.781 163.357 171.616 1.00 65.57 513 CYS B N 1
ATOM 6639 C CA . CYS B 1 563 ? 150.801 163.978 172.453 1.00 65.57 513 CYS B CA 1
ATOM 6640 C C . CYS B 1 563 ? 150.222 165.132 173.263 1.00 65.57 513 CYS B C 1
ATOM 6641 O O . CYS B 1 563 ? 150.545 165.292 174.444 1.00 65.57 513 CYS B O 1
ATOM 6644 N N . GLN B 1 564 ? 149.367 165.947 172.644 1.00 72.22 514 GLN B N 1
ATOM 6645 C CA . GLN B 1 564 ? 148.852 167.127 173.328 1.00 72.22 514 GLN B CA 1
ATOM 6646 C C . GLN B 1 564 ? 147.993 166.751 174.528 1.00 72.22 514 GLN B C 1
ATOM 6647 O O . GLN B 1 564 ? 147.889 167.532 175.481 1.00 72.22 514 GLN B O 1
ATOM 6653 N N . SER B 1 565 ? 147.376 165.573 174.505 1.00 73.86 515 SER B N 1
ATOM 6654 C CA . SER B 1 565 ? 146.512 165.136 175.597 1.00 73.86 515 SER B CA 1
ATOM 6655 C C . SER B 1 565 ? 147.228 165.226 176.940 1.00 73.86 515 SER B C 1
ATOM 6656 O O . SER B 1 565 ? 146.681 164.842 177.974 1.00 73.86 515 SER B O 1
ATOM 6659 N N . GLY B 1 585 ? 137.943 153.803 193.814 1.00 154.84 535 GLY B N 1
ATOM 6660 C CA . GLY B 1 585 ? 137.539 155.048 194.441 1.00 154.84 535 GLY B CA 1
ATOM 6661 C C . GLY B 1 585 ? 138.124 156.265 193.752 1.00 154.84 535 GLY B C 1
ATOM 6662 O O . GLY B 1 585 ? 139.232 156.216 193.218 1.00 154.84 535 GLY B O 1
ATOM 6663 N N . ALA B 1 586 ? 137.372 157.369 193.769 1.00 158.15 536 ALA B N 1
ATOM 6664 C CA . ALA B 1 586 ? 137.844 158.594 193.131 1.00 158.15 536 ALA B CA 1
ATOM 6665 C C . ALA B 1 586 ? 139.133 159.091 193.773 1.00 158.15 536 ALA B C 1
ATOM 6666 O O . ALA B 1 586 ? 140.051 159.537 193.076 1.00 158.15 536 ALA B O 1
ATOM 6668 N N . ASP B 1 587 ? 139.219 159.032 195.105 1.00 158.67 537 ASP B N 1
ATOM 6669 C CA . ASP B 1 587 ? 140.470 159.366 195.777 1.00 158.67 537 ASP B CA 1
ATOM 6670 C C . ASP B 1 587 ? 141.578 158.411 195.351 1.00 158.67 537 ASP B C 1
ATOM 6671 O O . ASP B 1 587 ? 142.725 158.827 195.131 1.00 158.67 537 ASP B O 1
ATOM 6676 N N . LYS B 1 588 ? 141.248 157.123 195.220 1.00 155.04 538 LYS B N 1
ATOM 6677 C CA . LYS B 1 588 ? 142.230 156.157 194.743 1.00 155.04 538 LYS B CA 1
ATOM 6678 C C . LYS B 1 588 ? 142.683 156.499 193.332 1.00 155.04 538 LYS B C 1
ATOM 6679 O O . LYS B 1 588 ? 143.874 156.418 193.019 1.00 155.04 538 LYS B O 1
ATOM 6685 N N . LEU B 1 589 ? 141.748 156.909 192.473 1.00 153.40 539 LEU B N 1
ATOM 6686 C CA . LEU B 1 589 ? 142.108 157.293 191.111 1.00 153.40 539 LEU B CA 1
ATOM 6687 C C . LEU B 1 589 ? 143.004 158.527 191.089 1.00 153.40 539 LEU B C 1
ATOM 6688 O O . LEU B 1 589 ? 143.967 158.584 190.319 1.00 153.40 539 LEU B O 1
ATOM 6693 N N . GLY B 1 590 ? 142.699 159.532 191.912 1.00 151.37 540 GLY B N 1
ATOM 6694 C CA . GLY B 1 590 ? 143.549 160.714 191.953 1.00 151.37 540 GLY B CA 1
ATOM 6695 C C . GLY B 1 590 ? 144.953 160.422 192.453 1.00 151.37 540 GLY B C 1
ATOM 6696 O O . GLY B 1 590 ? 145.945 160.884 191.871 1.00 151.37 540 GLY B O 1
ATOM 6697 N N . ARG B 1 591 ? 145.065 159.638 193.527 1.00 148.43 541 ARG B N 1
ATOM 6698 C CA . ARG B 1 591 ? 146.395 159.274 194.001 1.00 148.43 541 ARG B CA 1
ATOM 6699 C C . ARG B 1 591 ? 147.122 158.439 192.956 1.00 148.43 541 ARG B C 1
ATOM 6700 O O . ARG B 1 591 ? 148.332 158.590 192.762 1.00 148.43 541 ARG B O 1
ATOM 6708 N N . LEU B 1 592 ? 146.402 157.537 192.281 1.00 149.47 542 LEU B N 1
ATOM 6709 C CA . LEU B 1 592 ? 147.017 156.746 191.224 1.00 149.47 542 LEU B CA 1
ATOM 6710 C C . LEU B 1 592 ? 147.514 157.642 190.101 1.00 149.47 542 LEU B C 1
ATOM 6711 O O . LEU B 1 592 ? 148.553 157.370 189.496 1.00 149.47 542 LEU B O 1
ATOM 6716 N N . TRP B 1 593 ? 146.766 158.702 189.787 1.00 148.04 543 TRP B N 1
ATOM 6717 C CA . TRP B 1 593 ? 147.224 159.660 188.790 1.00 148.04 543 TRP B CA 1
ATOM 6718 C C . TRP B 1 593 ? 148.523 160.318 189.231 1.00 148.04 543 TRP B C 1
ATOM 6719 O O . TRP B 1 593 ? 149.442 160.504 188.425 1.00 148.04 543 TRP B O 1
ATOM 6730 N N . ARG B 1 594 ? 148.611 160.695 190.509 1.00 143.66 544 ARG B N 1
ATOM 6731 C CA . ARG B 1 594 ? 149.854 161.289 191.000 1.00 143.66 544 ARG B CA 1
ATOM 6732 C C . ARG B 1 594 ? 151.013 160.300 190.893 1.00 143.66 544 ARG B C 1
ATOM 6733 O O . ARG B 1 594 ? 152.116 160.662 190.465 1.00 143.66 544 ARG B O 1
ATOM 6741 N N . LEU B 1 595 ? 150.781 159.042 191.270 1.00 143.57 545 LEU B N 1
ATOM 6742 C CA . LEU B 1 595 ? 151.819 158.026 191.115 1.00 143.57 545 LEU B CA 1
ATOM 6743 C C . LEU B 1 595 ? 152.220 157.875 189.651 1.00 143.57 545 LEU B C 1
ATOM 6744 O O . LEU B 1 595 ? 153.409 157.781 189.328 1.00 143.57 545 LEU B O 1
ATOM 6749 N N . GLN B 1 596 ? 151.236 157.835 188.752 1.00 144.51 546 GLN B N 1
ATOM 6750 C CA . GLN B 1 596 ? 151.524 157.687 187.332 1.00 144.51 546 GLN B CA 1
ATOM 6751 C C . GLN B 1 596 ? 152.348 158.862 186.824 1.00 144.51 546 GLN B C 1
ATOM 6752 O O . GLN B 1 596 ? 153.225 158.694 185.969 1.00 144.51 546 GLN B O 1
ATOM 6758 N N . GLU B 1 597 ? 152.086 160.060 187.349 1.00 139.07 547 GLU B N 1
ATOM 6759 C CA . GLU B 1 597 ? 152.944 161.199 187.043 1.00 139.07 547 GLU B CA 1
ATOM 6760 C C . GLU B 1 597 ? 154.351 160.951 187.563 1.00 139.07 547 GLU B C 1
ATOM 6761 O O . GLU B 1 597 ? 155.340 161.319 186.918 1.00 139.07 547 GLU B O 1
ATOM 6767 N N . ARG B 1 598 ? 154.453 160.323 188.734 1.00 135.21 548 ARG B N 1
ATOM 6768 C CA . ARG B 1 598 ? 155.760 159.977 189.281 1.00 135.21 548 ARG B CA 1
ATOM 6769 C C . ARG B 1 598 ? 156.514 159.044 188.341 1.00 135.21 548 ARG B C 1
ATOM 6770 O O . ARG B 1 598 ? 157.734 159.168 188.180 1.00 135.21 548 ARG B O 1
ATOM 6778 N N . LEU B 1 599 ? 155.811 158.098 187.716 1.00 135.59 549 LEU B N 1
ATOM 6779 C CA . LEU B 1 599 ? 156.493 157.158 186.831 1.00 135.59 549 LEU B CA 1
ATOM 6780 C C . LEU B 1 599 ? 157.159 157.891 185.672 1.00 135.59 549 LEU B C 1
ATOM 6781 O O . LEU B 1 599 ? 158.287 157.560 185.289 1.00 135.59 549 LEU B O 1
ATOM 6786 N N . MET B 1 600 ? 156.482 158.889 185.099 1.00 133.69 550 MET B N 1
ATOM 6787 C CA . MET B 1 600 ? 156.994 159.613 183.943 1.00 133.69 550 MET B CA 1
ATOM 6788 C C . MET B 1 600 ? 157.679 160.914 184.351 1.00 133.69 550 MET B C 1
ATOM 6789 O O . MET B 1 600 ? 157.786 161.838 183.539 1.00 133.69 550 MET B O 1
ATOM 6794 N N . ALA B 1 601 ? 158.143 160.994 185.595 1.00 131.54 551 ALA B N 1
ATOM 6795 C CA . ALA B 1 601 ? 158.835 162.173 186.088 1.00 131.54 551 ALA B CA 1
ATOM 6796 C C . ALA B 1 601 ? 160.116 162.419 185.291 1.00 131.54 551 ALA B C 1
ATOM 6797 O O . ALA B 1 601 ? 160.687 161.489 184.714 1.00 131.54 551 ALA B O 1
ATOM 6799 N N . PRO B 1 602 ? 160.592 163.672 185.239 1.00 123.85 552 PRO B N 1
ATOM 6800 C CA . PRO B 1 602 ? 161.764 163.989 184.410 1.00 123.85 552 PRO B CA 1
ATOM 6801 C C . PRO B 1 602 ? 162.998 163.165 184.747 1.00 123.85 552 PRO B C 1
ATOM 6802 O O . PRO B 1 602 ? 162.976 162.325 185.652 1.00 123.85 552 PRO B O 1
ATOM 6806 N N . GLN B 1 603 ? 164.082 163.407 184.006 1.00 123.15 553 GLN B N 1
ATOM 6807 C CA . GLN B 1 603 ? 165.292 162.597 184.115 1.00 123.15 553 GLN B CA 1
ATOM 6808 C C . GLN B 1 603 ? 165.776 162.405 185.552 1.00 123.15 553 GLN B C 1
ATOM 6809 O O . GLN B 1 603 ? 166.502 161.440 185.818 1.00 123.15 553 GLN B O 1
ATOM 6815 N N . SER B 1 604 ? 165.420 163.297 186.479 1.00 114.84 554 SER B N 1
ATOM 6816 C CA . SER B 1 604 ? 165.782 163.139 187.888 1.00 114.84 554 SER B CA 1
ATOM 6817 C C . SER B 1 604 ? 167.273 163.276 188.182 1.00 114.84 554 SER B C 1
ATOM 6818 O O . SER B 1 604 ? 167.652 163.522 189.332 1.00 114.84 554 SER B O 1
ATOM 6821 N N . SER B 1 605 ? 168.133 163.116 187.172 1.00 117.86 555 SER B N 1
ATOM 6822 C CA . SER B 1 605 ? 169.568 163.178 187.427 1.00 117.86 555 SER B CA 1
ATOM 6823 C C . SER B 1 605 ? 169.955 164.531 187.998 1.00 117.86 555 SER B C 1
ATOM 6824 O O . SER B 1 605 ? 170.763 164.614 188.931 1.00 117.86 555 SER B O 1
ATOM 6827 N N . GLY B 1 606 ? 169.393 165.601 187.451 1.00 96.12 556 GLY B N 1
ATOM 6828 C CA . GLY B 1 606 ? 169.713 166.936 187.904 1.00 96.12 556 GLY B CA 1
ATOM 6829 C C . GLY B 1 606 ? 169.840 167.904 186.754 1.00 96.12 556 GLY B C 1
ATOM 6830 O O . GLY B 1 606 ? 169.764 167.513 185.585 1.00 96.12 556 GLY B O 1
ATOM 6831 N N . GLY B 1 607 ? 170.025 169.177 187.078 1.00 80.20 557 GLY B N 1
ATOM 6832 C CA . GLY B 1 607 ? 170.170 170.195 186.075 1.00 80.20 557 GLY B CA 1
ATOM 6833 C C . GLY B 1 607 ? 168.861 170.904 185.802 1.00 80.20 557 GLY B C 1
ATOM 6834 O O . GLY B 1 607 ? 167.901 170.303 185.311 1.00 80.20 557 GLY B O 1
ATOM 6835 N N . PRO B 1 608 ? 168.789 172.200 186.109 1.00 74.06 558 PRO B N 1
ATOM 6836 C CA . PRO B 1 608 ? 167.577 172.963 185.800 1.00 74.06 558 PRO B CA 1
ATOM 6837 C C . PRO B 1 608 ? 167.495 173.374 184.341 1.00 74.06 558 PRO B C 1
ATOM 6838 O O . PRO B 1 608 ? 166.539 174.053 183.953 1.00 74.06 558 PRO B O 1
ATOM 6842 N N . CYS B 1 609 ? 168.484 172.979 183.541 1.00 71.76 559 CYS B N 1
ATOM 6843 C CA . CYS B 1 609 ? 168.525 173.242 182.105 1.00 71.76 559 CYS B CA 1
ATOM 6844 C C . CYS B 1 609 ? 168.867 171.933 181.408 1.00 71.76 559 CYS B C 1
ATOM 6845 O O . CYS B 1 609 ? 169.946 171.781 180.823 1.00 71.76 559 CYS B O 1
ATOM 6848 N N . PRO B 1 610 ? 167.964 170.958 181.458 1.00 69.38 560 PRO B N 1
ATOM 6849 C CA . PRO B 1 610 ? 168.218 169.667 180.815 1.00 69.38 560 PRO B CA 1
ATOM 6850 C C . PRO B 1 610 ? 168.197 169.794 179.304 1.00 69.38 560 PRO B C 1
ATOM 6851 O O . PRO B 1 610 ? 167.576 170.718 178.758 1.00 69.38 560 PRO B O 1
ATOM 6855 N N . PRO B 1 611 ? 168.857 168.886 178.592 1.00 69.21 561 PRO B N 1
ATOM 6856 C CA . PRO B 1 611 ? 168.857 168.949 177.132 1.00 69.21 561 PRO B CA 1
ATOM 6857 C C . PRO B 1 611 ? 167.496 168.577 176.575 1.00 69.21 561 PRO B C 1
ATOM 6858 O O . PRO B 1 611 ? 166.676 167.961 177.272 1.00 69.21 561 PRO B O 1
ATOM 6862 N N . PRO B 1 612 ? 167.215 168.936 175.324 1.00 65.95 562 PRO B N 1
ATOM 6863 C CA . PRO B 1 612 ? 165.905 168.621 174.745 1.00 65.95 562 PRO B CA 1
ATOM 6864 C C . PRO B 1 612 ? 165.652 167.121 174.710 1.00 65.95 562 PRO B C 1
ATOM 6865 O O . PRO B 1 612 ? 166.563 166.321 174.489 1.00 65.95 562 PRO B O 1
ATOM 6869 N N . THR B 1 613 ? 164.395 166.746 174.932 1.00 66.89 563 THR B N 1
ATOM 6870 C CA . THR B 1 613 ? 164.015 165.344 175.012 1.00 66.89 563 THR B CA 1
ATOM 6871 C C . THR B 1 613 ? 162.552 165.219 174.611 1.00 66.89 563 THR B C 1
ATOM 6872 O O . THR B 1 613 ? 161.813 166.206 174.570 1.00 66.89 563 THR B O 1
ATOM 6876 N N . PHE B 1 614 ? 162.139 163.986 174.316 1.00 60.39 564 PHE B N 1
ATOM 6877 C CA . PHE B 1 614 ? 160.772 163.693 173.895 1.00 60.39 564 PHE B CA 1
ATOM 6878 C C . PHE B 1 614 ? 160.092 162.850 174.965 1.00 60.39 564 PHE B C 1
ATOM 6879 O O . PHE B 1 614 ? 160.311 161.629 175.024 1.00 60.39 564 PHE B O 1
ATOM 6887 N N . PRO B 1 615 ? 159.267 163.438 175.835 1.00 64.64 565 PRO B N 1
ATOM 6888 C CA . PRO B 1 615 ? 158.678 162.656 176.927 1.00 64.64 565 PRO B CA 1
ATOM 6889 C C . PRO B 1 615 ? 157.367 161.993 176.542 1.00 64.64 565 PRO B C 1
ATOM 6890 O O . PRO B 1 615 ? 156.452 162.652 176.037 1.00 64.64 565 PRO B O 1
ATOM 6894 N N . GLY B 1 616 ? 157.266 160.690 176.787 1.00 68.20 566 GLY B N 1
ATOM 6895 C CA . GLY B 1 616 ? 156.015 159.983 176.602 1.00 68.20 566 GLY B CA 1
ATOM 6896 C C . GLY B 1 616 ? 155.709 159.677 175.151 1.00 68.20 566 GLY B C 1
ATOM 6897 O O . GLY B 1 616 ? 156.586 159.250 174.393 1.00 68.20 566 GLY B O 1
ATOM 6898 N N . CYS B 1 617 ? 154.455 159.909 174.754 1.00 68.79 567 CYS B N 1
ATOM 6899 C CA . CYS B 1 617 ? 154.021 159.539 173.412 1.00 68.79 567 CYS B CA 1
ATOM 6900 C C . CYS B 1 617 ? 154.908 160.172 172.350 1.00 68.79 567 CYS B C 1
ATOM 6901 O O . CYS B 1 617 ? 155.238 159.531 171.344 1.00 68.79 567 CYS B O 1
ATOM 6904 N N . GLN B 1 618 ? 155.324 161.423 172.562 1.00 64.15 568 GLN B N 1
ATOM 6905 C CA . GLN B 1 618 ? 156.172 162.091 171.581 1.00 64.15 568 GLN B CA 1
ATOM 6906 C C . GLN B 1 618 ? 157.369 161.227 171.215 1.00 64.15 568 GLN B C 1
ATOM 6907 O O . GLN B 1 618 ? 157.718 161.103 170.034 1.00 64.15 568 GLN B O 1
ATOM 6913 N N . GLY B 1 619 ? 157.986 160.590 172.208 1.00 63.50 569 GLY B N 1
ATOM 6914 C CA . GLY B 1 619 ? 159.108 159.713 171.953 1.00 63.50 569 GLY B CA 1
ATOM 6915 C C . GLY B 1 619 ? 158.851 158.797 170.778 1.00 63.50 569 GLY B C 1
ATOM 6916 O O . GLY B 1 619 ? 159.637 158.765 169.824 1.00 63.50 569 GLY B O 1
ATOM 6917 N N . PHE B 1 620 ? 157.723 158.084 170.818 1.00 71.00 570 PHE B N 1
ATOM 6918 C CA . PHE B 1 620 ? 157.366 157.172 169.741 1.00 71.00 570 PHE B CA 1
ATOM 6919 C C . PHE B 1 620 ? 157.609 157.814 168.385 1.00 71.00 570 PHE B C 1
ATOM 6920 O O . PHE B 1 620 ? 158.377 157.299 167.562 1.00 71.00 570 PHE B O 1
ATOM 6928 N N . PHE B 1 621 ? 156.982 158.967 168.155 1.00 60.13 571 PHE B N 1
ATOM 6929 C CA . PHE B 1 621 ? 157.053 159.575 166.835 1.00 60.13 571 PHE B CA 1
ATOM 6930 C C . PHE B 1 621 ? 158.495 159.861 166.445 1.00 60.13 571 PHE B C 1
ATOM 6931 O O . PHE B 1 621 ? 158.903 159.573 165.314 1.00 60.13 571 PHE B O 1
ATOM 6939 N N . ARG B 1 622 ? 159.297 160.384 167.375 1.00 63.46 572 ARG B N 1
ATOM 6940 C CA . ARG B 1 622 ? 160.709 160.574 167.067 1.00 63.46 572 ARG B CA 1
ATOM 6941 C C . ARG B 1 622 ? 161.311 159.271 166.569 1.00 63.46 572 ARG B C 1
ATOM 6942 O O . ARG B 1 622 ? 161.855 159.204 165.460 1.00 63.46 572 ARG B O 1
ATOM 6950 N N . ASP B 1 623 ? 161.151 158.204 167.351 1.00 70.93 573 ASP B N 1
ATOM 6951 C CA . ASP B 1 623 ? 161.662 156.906 166.936 1.00 70.93 573 ASP B CA 1
ATOM 6952 C C . ASP B 1 623 ? 161.145 156.571 165.548 1.00 70.93 573 ASP B C 1
ATOM 6953 O O . ASP B 1 623 ? 161.910 156.173 164.660 1.00 70.93 573 ASP B O 1
ATOM 6958 N N . PHE B 1 624 ? 159.848 156.790 165.329 1.00 65.05 574 PHE B N 1
ATOM 6959 C CA . PHE B 1 624 ? 159.268 156.517 164.024 1.00 65.05 574 PHE B CA 1
ATOM 6960 C C . PHE B 1 624 ? 160.055 157.216 162.927 1.00 65.05 574 PHE B C 1
ATOM 6961 O O . PHE B 1 624 ? 160.540 156.573 161.988 1.00 65.05 574 PHE B O 1
ATOM 6969 N N . ILE B 1 625 ? 160.253 158.530 163.059 1.00 60.76 575 ILE B N 1
ATOM 6970 C CA . ILE B 1 625 ? 160.966 159.248 162.009 1.00 60.76 575 ILE B CA 1
ATOM 6971 C C . ILE B 1 625 ? 162.353 158.652 161.833 1.00 60.76 575 ILE B C 1
ATOM 6972 O O . ILE B 1 625 ? 162.772 158.344 160.709 1.00 60.76 575 ILE B O 1
ATOM 6977 N N . LEU B 1 626 ? 163.005 158.308 162.946 1.00 63.00 576 LEU B N 1
ATOM 6978 C CA . LEU B 1 626 ? 164.359 157.783 162.854 1.00 63.00 576 LEU B CA 1
ATOM 6979 C C . LEU B 1 626 ? 164.339 156.460 162.116 1.00 63.00 576 LEU B C 1
ATOM 6980 O O . LEU B 1 626 ? 165.247 156.161 161.330 1.00 63.00 576 LEU B O 1
ATOM 6985 N N . SER B 1 627 ? 163.315 155.652 162.363 1.00 68.91 577 SER B N 1
ATOM 6986 C CA . SER B 1 627 ? 163.245 154.352 161.725 1.00 68.91 577 SER B CA 1
ATOM 6987 C C . SER B 1 627 ? 162.827 154.508 160.272 1.00 68.91 577 SER B C 1
ATOM 6988 O O . SER B 1 627 ? 163.251 153.720 159.419 1.00 68.91 577 SER B O 1
ATOM 6991 N N . ALA B 1 628 ? 161.999 155.514 159.975 1.00 64.77 578 ALA B N 1
ATOM 6992 C CA . ALA B 1 628 ? 161.578 155.729 158.595 1.00 64.77 578 ALA B CA 1
ATOM 6993 C C . ALA B 1 628 ? 162.774 155.976 157.687 1.00 64.77 578 ALA B C 1
ATOM 6994 O O . ALA B 1 628 ? 162.941 155.302 156.664 1.00 64.77 578 ALA B O 1
ATOM 6996 N N . SER B 1 629 ? 163.624 156.932 158.054 1.00 69.07 579 SER B N 1
ATOM 6997 C CA . SER B 1 629 ? 164.826 157.246 157.286 1.00 69.07 579 SER B CA 1
ATOM 6998 C C . SER B 1 629 ? 164.477 157.445 155.814 1.00 69.07 579 SER B C 1
ATOM 6999 O O . SER B 1 629 ? 165.204 157.020 154.915 1.00 69.07 579 SER B O 1
ATOM 7002 N N . SER B 1 630 ? 163.345 158.100 155.569 1.00 65.95 580 SER B N 1
ATOM 7003 C CA . SER B 1 630 ? 162.826 158.297 154.223 1.00 65.95 580 SER B CA 1
ATOM 7004 C C . SER B 1 630 ? 162.897 159.770 153.855 1.00 65.95 580 SER B C 1
ATOM 7005 O O . SER B 1 630 ? 162.381 160.624 154.584 1.00 65.95 580 SER B O 1
ATOM 7008 N N . PHE B 1 631 ? 163.529 160.060 152.719 1.00 59.46 581 PHE B N 1
ATOM 7009 C CA . PHE B 1 631 ? 163.582 161.432 152.230 1.00 59.46 581 PHE B CA 1
ATOM 7010 C C . PHE B 1 631 ? 162.186 161.950 151.913 1.00 59.46 581 PHE B C 1
ATOM 7011 O O . PHE B 1 631 ? 161.841 163.088 152.258 1.00 59.46 581 PHE B O 1
ATOM 7019 N N . GLN B 1 632 ? 161.362 161.123 151.265 1.00 63.30 582 GLN B N 1
ATOM 7020 C CA . GLN B 1 632 ? 160.034 161.561 150.844 1.00 63.30 582 GLN B CA 1
ATOM 7021 C C . GLN B 1 632 ? 159.167 161.912 152.045 1.00 63.30 582 GLN B C 1
ATOM 7022 O O . GLN B 1 632 ? 158.574 163.000 152.112 1.00 63.30 582 GLN B O 1
ATOM 7028 N N . PHE B 1 633 ? 159.075 160.991 153.006 1.00 60.18 583 PHE B N 1
ATOM 7029 C CA . PHE B 1 633 ? 158.246 161.229 154.178 1.00 60.18 583 PHE B CA 1
ATOM 7030 C C . PHE B 1 633 ? 158.768 162.411 154.976 1.00 60.18 583 PHE B C 1
ATOM 7031 O O . PHE B 1 633 ? 157.985 163.218 155.486 1.00 60.18 583 PHE B O 1
ATOM 7039 N N . ASN B 1 634 ? 160.091 162.528 155.096 1.00 58.23 584 ASN B N 1
ATOM 7040 C CA . ASN B 1 634 ? 160.663 163.635 155.851 1.00 58.23 584 ASN B CA 1
ATOM 7041 C C . ASN B 1 634 ? 160.316 164.969 155.205 1.00 58.23 584 ASN B C 1
ATOM 7042 O O . ASN B 1 634 ? 159.943 165.923 155.896 1.00 58.23 584 ASN B O 1
ATOM 7047 N N . GLN B 1 635 ? 160.418 165.050 153.877 1.00 57.84 585 GLN B N 1
ATOM 7048 C CA . GLN B 1 635 ? 160.085 166.293 153.188 1.00 57.84 585 GLN B CA 1
ATOM 7049 C C . GLN B 1 635 ? 158.610 166.638 153.350 1.00 57.84 585 GLN B C 1
ATOM 7050 O O . GLN B 1 635 ? 158.257 167.795 153.623 1.00 57.84 585 GLN B O 1
ATOM 7056 N N . HIS B 1 636 ? 157.729 165.649 153.183 1.00 58.30 586 HIS B N 1
ATOM 7057 C CA . HIS B 1 636 ? 156.302 165.929 153.324 1.00 58.30 586 HIS B CA 1
ATOM 7058 C C . HIS B 1 636 ? 155.964 166.343 154.750 1.00 58.30 586 HIS B C 1
ATOM 7059 O O . HIS B 1 636 ? 155.144 167.245 154.966 1.00 58.30 586 HIS B O 1
ATOM 7066 N N . LEU B 1 637 ? 156.594 165.704 155.738 1.00 56.41 587 LEU B N 1
ATOM 7067 C CA . LEU B 1 637 ? 156.368 166.076 157.128 1.00 56.41 587 LEU B CA 1
ATOM 7068 C C . LEU B 1 637 ? 156.850 167.492 157.396 1.00 56.41 587 LEU B C 1
ATOM 7069 O O . LEU B 1 637 ? 156.190 168.256 158.107 1.00 56.41 587 LEU B O 1
ATOM 7074 N N . MET B 1 638 ? 158.004 167.859 156.837 1.00 56.17 588 MET B N 1
ATOM 7075 C CA . MET B 1 638 ? 158.504 169.216 157.001 1.00 56.17 588 MET B CA 1
ATOM 7076 C C . MET B 1 638 ? 157.528 170.231 156.424 1.00 56.17 588 MET B C 1
ATOM 7077 O O . MET B 1 638 ? 157.211 171.239 157.069 1.00 56.17 588 MET B O 1
ATOM 7082 N N . ASP B 1 639 ? 157.011 169.964 155.224 1.00 57.86 589 ASP B N 1
ATOM 7083 C CA . ASP B 1 639 ? 156.050 170.881 154.617 1.00 57.86 589 ASP B CA 1
ATOM 7084 C C . ASP B 1 639 ? 154.791 171.005 155.468 1.00 57.86 589 ASP B C 1
ATOM 7085 O O . ASP B 1 639 ? 154.318 172.117 155.745 1.00 57.86 589 ASP B O 1
ATOM 7090 N N . SER B 1 640 ? 154.234 169.870 155.894 1.00 57.66 590 SER B N 1
ATOM 7091 C CA . SER B 1 640 ? 153.000 169.907 156.672 1.00 57.66 590 SER B CA 1
ATOM 7092 C C . SER B 1 640 ? 153.205 170.630 157.995 1.00 57.66 590 SER B C 1
ATOM 7093 O O . SER B 1 640 ? 152.361 171.433 158.408 1.00 57.66 590 SER B O 1
ATOM 7096 N N . LEU B 1 641 ? 154.314 170.350 158.684 1.00 55.60 591 LEU B N 1
ATOM 7097 C CA . LEU B 1 641 ? 154.563 170.986 159.969 1.00 55.60 591 LEU B CA 1
ATOM 7098 C C . LEU B 1 641 ? 154.760 172.486 159.806 1.00 55.60 591 LEU B C 1
ATOM 7099 O O . LEU B 1 641 ? 154.265 173.270 160.622 1.00 55.60 591 LEU B O 1
ATOM 7104 N N . SER B 1 642 ? 155.474 172.908 158.761 1.00 57.18 592 SER B N 1
ATOM 7105 C CA . SER B 1 642 ? 155.636 174.338 158.520 1.00 57.18 592 SER B CA 1
ATOM 7106 C C . SER B 1 642 ? 154.287 175.003 158.281 1.00 57.18 592 SER B C 1
ATOM 7107 O O . SER B 1 642 ? 153.988 176.059 158.857 1.00 57.18 592 SER B O 1
ATOM 7110 N N . LEU B 1 643 ? 153.449 174.389 157.443 1.00 60.57 593 LEU B N 1
ATOM 7111 C CA . LEU B 1 643 ? 152.137 174.963 157.171 1.00 60.57 593 LEU B CA 1
ATOM 7112 C C . LEU B 1 643 ? 151.313 175.067 158.447 1.00 60.57 593 LEU B C 1
ATOM 7113 O O . LEU B 1 643 ? 150.699 176.104 158.723 1.00 60.57 593 LEU B O 1
ATOM 7118 N N . LYS B 1 644 ? 151.290 173.996 159.242 1.00 58.55 594 LYS B N 1
ATOM 7119 C CA . LYS B 1 644 ? 150.470 173.997 160.449 1.00 58.55 594 LYS B CA 1
ATOM 7120 C C . LYS B 1 644 ? 150.982 175.012 161.461 1.00 58.55 594 LYS B C 1
ATOM 7121 O O . LYS B 1 644 ? 150.187 175.678 162.132 1.00 58.55 594 LYS B O 1
ATOM 7127 N N . ILE B 1 645 ? 152.303 175.139 161.594 1.00 57.75 595 ILE B N 1
ATOM 7128 C CA . ILE B 1 645 ? 152.858 176.102 162.539 1.00 57.75 595 ILE B CA 1
ATOM 7129 C C . ILE B 1 645 ? 152.504 177.519 162.119 1.00 57.75 595 ILE B C 1
ATOM 7130 O O . ILE B 1 645 ? 152.098 178.343 162.949 1.00 57.75 595 ILE B O 1
ATOM 7135 N N . GLN B 1 646 ? 152.636 177.832 160.826 1.00 58.83 596 GLN B N 1
ATOM 7136 C CA . GLN B 1 646 ? 152.263 179.170 160.380 1.00 58.83 596 GLN B CA 1
ATOM 7137 C C . GLN B 1 646 ? 150.776 179.419 160.588 1.00 58.83 596 GLN B C 1
ATOM 7138 O O . GLN B 1 646 ? 150.372 180.526 160.963 1.00 58.83 596 GLN B O 1
ATOM 7144 N N . GLU B 1 647 ? 149.942 178.406 160.350 1.00 64.74 597 GLU B N 1
ATOM 7145 C CA . GLU B 1 647 ? 148.506 178.587 160.532 1.00 64.74 597 GLU B CA 1
ATOM 7146 C C . GLU B 1 647 ? 148.177 178.857 161.994 1.00 64.74 597 GLU B C 1
ATOM 7147 O O . GLU B 1 647 ? 147.398 179.763 162.312 1.00 64.74 597 GLU B O 1
ATOM 7153 N N . LEU B 1 648 ? 148.767 178.077 162.901 1.00 64.57 598 LEU B N 1
ATOM 7154 C CA . LEU B 1 648 ? 148.476 178.239 164.322 1.00 64.57 598 LEU B CA 1
ATOM 7155 C C . LEU B 1 648 ? 148.982 179.578 164.843 1.00 64.57 598 LEU B C 1
ATOM 7156 O O . LEU B 1 648 ? 148.283 180.255 165.606 1.00 64.57 598 LEU B O 1
ATOM 7161 N N . ASN B 1 649 ? 150.190 179.983 164.440 1.00 63.95 599 ASN B N 1
ATOM 7162 C CA . ASN B 1 649 ? 150.760 181.223 164.963 1.00 63.95 599 ASN B CA 1
ATOM 7163 C C . ASN B 1 649 ? 149.889 182.429 164.636 1.00 63.95 599 ASN B C 1
ATOM 7164 O O . ASN B 1 649 ? 149.939 183.438 165.348 1.00 63.95 599 ASN B O 1
ATOM 7169 N N . GLY B 1 650 ? 149.096 182.352 163.574 1.00 67.55 600 GLY B N 1
ATOM 7170 C CA . GLY B 1 650 ? 148.243 183.450 163.179 1.00 67.55 600 GLY B CA 1
ATOM 7171 C C . GLY B 1 650 ? 146.869 183.478 163.805 1.00 67.55 600 GLY B C 1
ATOM 7172 O O . GLY B 1 650 ? 146.061 184.342 163.450 1.00 67.55 600 GLY B O 1
ATOM 7173 N N . LEU B 1 651 ? 146.565 182.566 164.725 1.00 71.72 601 LEU B N 1
ATOM 7174 C CA . LEU B 1 651 ? 145.248 182.560 165.348 1.00 71.72 601 LEU B CA 1
ATOM 7175 C C . LEU B 1 651 ? 145.009 183.862 166.103 1.00 71.72 601 LEU B C 1
ATOM 7176 O O . LEU B 1 651 ? 145.915 184.411 166.736 1.00 71.72 601 LEU B O 1
ATOM 7181 N N . ALA B 1 652 ? 143.773 184.358 166.030 1.00 81.42 602 ALA B N 1
ATOM 7182 C CA . ALA B 1 652 ? 143.429 185.602 166.713 1.00 81.42 602 ALA B CA 1
ATOM 7183 C C . ALA B 1 652 ? 143.498 185.438 168.227 1.00 81.42 602 ALA B C 1
ATOM 7184 O O . ALA B 1 652 ? 144.073 186.279 168.927 1.00 81.42 602 ALA B O 1
ATOM 7186 N N . LEU B 1 653 ? 142.921 184.360 168.747 1.00 80.57 603 LEU B N 1
ATOM 7187 C CA . LEU B 1 653 ? 142.877 184.095 170.180 1.00 80.57 603 LEU B CA 1
ATOM 7188 C C . LEU B 1 653 ? 142.405 185.325 170.965 1.00 80.57 603 LEU B C 1
ATOM 7189 O O . LEU B 1 653 ? 143.123 185.832 171.826 1.00 80.57 603 LEU B O 1
ATOM 7194 N N . PRO B 1 654 ? 141.203 185.829 170.677 1.00 88.00 604 PRO B N 1
ATOM 7195 C CA . PRO B 1 654 ? 140.703 187.005 171.409 1.00 88.00 604 PRO B CA 1
ATOM 7196 C C . PRO B 1 654 ? 140.699 186.760 172.910 1.00 88.00 604 PRO B C 1
ATOM 7197 O O . PRO B 1 654 ? 139.975 185.900 173.416 1.00 88.00 604 PRO B O 1
ATOM 7201 N N . GLN B 1 655 ? 141.520 187.524 173.623 1.00 93.27 605 GLN B N 1
ATOM 7202 C CA . GLN B 1 655 ? 141.621 187.399 175.068 1.00 93.27 605 GLN B CA 1
ATOM 7203 C C . GLN B 1 655 ? 140.605 188.303 175.760 1.00 93.27 605 GLN B C 1
ATOM 7204 O O . GLN B 1 655 ? 139.960 189.153 175.141 1.00 93.27 605 GLN B O 1
ATOM 7210 N N . HIS B 1 656 ? 140.465 188.106 177.069 1.00 115.03 606 HIS B N 1
ATOM 7211 C CA . HIS B 1 656 ? 139.449 188.818 177.828 1.00 115.03 606 HIS B CA 1
ATOM 7212 C C . HIS B 1 656 ? 139.745 190.314 177.858 1.00 115.03 606 HIS B C 1
ATOM 7213 O O . HIS B 1 656 ? 140.898 190.746 177.776 1.00 115.03 606 HIS B O 1
ATOM 7220 N N . GLU B 1 657 ? 138.680 191.105 177.980 1.00 133.53 607 GLU B N 1
ATOM 7221 C CA . GLU B 1 657 ? 138.799 192.541 178.182 1.00 133.53 607 GLU B CA 1
ATOM 7222 C C . GLU B 1 657 ? 138.609 192.857 179.659 1.00 133.53 607 GLU B C 1
ATOM 7223 O O . GLU B 1 657 ? 137.517 192.617 180.197 1.00 133.53 607 GLU B O 1
ATOM 7229 N N . PRO B 1 658 ? 139.628 193.361 180.366 1.00 137.90 608 PRO B N 1
ATOM 7230 C CA . PRO B 1 658 ? 139.499 193.506 181.823 1.00 137.90 608 PRO B CA 1
ATOM 7231 C C . PRO B 1 658 ? 138.531 194.615 182.204 1.00 137.90 608 PRO B C 1
ATOM 7232 O O . PRO B 1 658 ? 138.945 195.733 182.525 1.00 137.90 608 PRO B O 1
ATOM 7236 N N . ASN B 1 659 ? 137.236 194.310 182.168 1.00 142.51 609 ASN B N 1
ATOM 7237 C CA . ASN B 1 659 ? 136.183 195.256 182.513 1.00 142.51 609 ASN B CA 1
ATOM 7238 C C . ASN B 1 659 ? 135.364 194.694 183.665 1.00 142.51 609 ASN B C 1
ATOM 7239 O O . ASN B 1 659 ? 134.998 193.514 183.653 1.00 142.51 609 ASN B O 1
ATOM 7244 N N . ASP B 1 660 ? 135.078 195.540 184.654 1.00 146.03 610 ASP B N 1
ATOM 7245 C CA . ASP B 1 660 ? 134.233 195.160 185.782 1.00 146.03 610 ASP B CA 1
ATOM 7246 C C . ASP B 1 660 ? 134.852 194.006 186.563 1.00 146.03 610 ASP B C 1
ATOM 7247 O O . ASP B 1 660 ? 135.821 193.388 186.110 1.00 146.03 610 ASP B O 1
ATOM 7252 N N . GLU B 1 661 ? 134.299 193.713 187.742 1.00 147.49 611 GLU B N 1
ATOM 7253 C CA . GLU B 1 661 ? 134.746 192.599 188.567 1.00 147.49 611 GLU B CA 1
ATOM 7254 C C . GLU B 1 661 ? 133.704 191.490 188.657 1.00 147.49 611 GLU B C 1
ATOM 7255 O O . GLU B 1 661 ? 133.740 190.683 189.591 1.00 147.49 611 GLU B O 1
ATOM 7261 N N . ASP B 1 662 ? 132.772 191.436 187.707 1.00 145.16 612 ASP B N 1
ATOM 7262 C CA . ASP B 1 662 ? 131.712 190.441 187.765 1.00 145.16 612 ASP B CA 1
ATOM 7263 C C . ASP B 1 662 ? 132.297 189.039 187.659 1.00 145.16 612 ASP B C 1
ATOM 7264 O O . ASP B 1 662 ? 133.188 188.778 186.844 1.00 145.16 612 ASP B O 1
ATOM 7269 N N . GLY B 1 663 ? 131.790 188.132 188.491 1.00 140.00 613 GLY B N 1
ATOM 7270 C CA . GLY B 1 663 ? 132.240 186.755 188.468 1.00 140.00 613 GLY B CA 1
ATOM 7271 C C . GLY B 1 663 ? 131.360 185.846 187.635 1.00 140.00 613 GLY B C 1
ATOM 7272 O O . GLY B 1 663 ? 131.709 184.685 187.404 1.00 140.00 613 GLY B O 1
ATOM 7273 N N . GLU B 1 664 ? 130.213 186.356 187.177 1.00 137.36 614 GLU B N 1
ATOM 7274 C CA . GLU B 1 664 ? 129.335 185.536 186.349 1.00 137.36 614 GLU B CA 1
ATOM 7275 C C . GLU B 1 664 ? 130.006 185.148 185.040 1.00 137.36 614 GLU B C 1
ATOM 7276 O O . GLU B 1 664 ? 129.699 184.092 184.474 1.00 137.36 614 GLU B O 1
ATOM 7282 N N . SER B 1 665 ? 130.923 185.980 184.541 1.00 133.79 615 SER B N 1
ATOM 7283 C CA . SER B 1 665 ? 131.669 185.671 183.330 1.00 133.79 615 SER B CA 1
ATOM 7284 C C . SER B 1 665 ? 132.851 184.748 183.593 1.00 133.79 615 SER B C 1
ATOM 7285 O O . SER B 1 665 ? 133.739 184.637 182.739 1.00 133.79 615 SER B O 1
ATOM 7288 N N . ASP B 1 666 ? 132.880 184.108 184.764 1.00 132.48 616 ASP B N 1
ATOM 7289 C CA . ASP B 1 666 ? 134.002 183.258 185.146 1.00 132.48 616 ASP B CA 1
ATOM 7290 C C . ASP B 1 666 ? 134.412 182.337 184.004 1.00 132.48 616 ASP B C 1
ATOM 7291 O O . ASP B 1 666 ? 135.523 182.440 183.471 1.00 132.48 616 ASP B O 1
ATOM 7296 N N . VAL B 1 667 ? 133.498 181.452 183.594 1.00 126.80 617 VAL B N 1
ATOM 7297 C CA . VAL B 1 667 ? 133.804 180.427 182.596 1.00 126.80 617 VAL B CA 1
ATOM 7298 C C . VAL B 1 667 ? 134.552 181.015 181.406 1.00 126.80 617 VAL B C 1
ATOM 7299 O O . VAL B 1 667 ? 135.511 180.414 180.913 1.00 126.80 617 VAL B O 1
ATOM 7303 N N . ASP B 1 668 ? 134.108 182.173 180.913 1.00 124.71 618 ASP B N 1
ATOM 7304 C CA . ASP B 1 668 ? 134.691 182.767 179.709 1.00 124.71 618 ASP B CA 1
ATOM 7305 C C . ASP B 1 668 ? 136.211 182.870 179.800 1.00 124.71 618 ASP B C 1
ATOM 7306 O O . ASP B 1 668 ? 136.931 182.494 178.863 1.00 124.71 618 ASP B O 1
ATOM 7311 N N . TRP B 1 669 ? 136.709 183.483 180.878 1.00 119.53 619 TRP B N 1
ATOM 7312 C CA . TRP B 1 669 ? 138.147 183.563 181.112 1.00 119.53 619 TRP B CA 1
ATOM 7313 C C . TRP B 1 669 ? 138.804 182.218 180.839 1.00 119.53 619 TRP B C 1
ATOM 7314 O O . TRP B 1 669 ? 139.607 182.114 179.907 1.00 119.53 619 TRP B O 1
ATOM 7325 N N . GLN B 1 670 ? 138.470 181.198 181.635 1.00 115.69 620 GLN B N 1
ATOM 7326 C CA . GLN B 1 670 ? 139.072 179.880 181.450 1.00 115.69 620 GLN B CA 1
ATOM 7327 C C . GLN B 1 670 ? 138.948 179.418 180.005 1.00 115.69 620 GLN B C 1
ATOM 7328 O O . GLN B 1 670 ? 139.888 178.852 179.453 1.00 115.69 620 GLN B O 1
ATOM 7334 N N . GLY B 1 671 ? 137.761 179.527 179.421 1.00 107.02 621 GLY B N 1
ATOM 7335 C CA . GLY B 1 671 ? 137.587 179.151 178.032 1.00 107.02 621 GLY B CA 1
ATOM 7336 C C . GLY B 1 671 ? 138.717 179.676 177.167 1.00 107.02 621 GLY B C 1
ATOM 7337 O O . GLY B 1 671 ? 139.483 178.905 176.574 1.00 107.02 621 GLY B O 1
ATOM 7338 N N . GLU B 1 672 ? 138.796 181.005 177.073 1.00 104.42 622 GLU B N 1
ATOM 7339 C CA . GLU B 1 672 ? 139.828 181.649 176.257 1.00 104.42 622 GLU B CA 1
ATOM 7340 C C . GLU B 1 672 ? 141.230 181.194 176.658 1.00 104.42 622 GLU B C 1
ATOM 7341 O O . GLU B 1 672 ? 142.063 180.862 175.803 1.00 104.42 622 GLU B O 1
ATOM 7347 N N . ARG B 1 673 ? 141.525 181.252 177.957 1.00 95.35 623 ARG B N 1
ATOM 7348 C CA . ARG B 1 673 ? 142.824 180.844 178.480 1.00 95.35 623 ARG B CA 1
ATOM 7349 C C . ARG B 1 673 ? 143.200 179.446 178.012 1.00 95.35 623 ARG B C 1
ATOM 7350 O O . ARG B 1 673 ? 144.298 179.220 177.495 1.00 95.35 623 ARG B O 1
ATOM 7358 N N . LYS B 1 674 ? 142.310 178.484 178.248 1.00 88.57 624 LYS B N 1
ATOM 7359 C CA . LYS B 1 674 ? 142.523 177.103 177.843 1.00 88.57 624 LYS B CA 1
ATOM 7360 C C . LYS B 1 674 ? 142.801 177.040 176.351 1.00 88.57 624 LYS B C 1
ATOM 7361 O O . LYS B 1 674 ? 143.691 176.311 175.902 1.00 88.57 624 LYS B O 1
ATOM 7367 N N . GLN B 1 675 ? 141.964 177.716 175.558 1.00 84.46 625 GLN B N 1
ATOM 7368 C CA . GLN B 1 675 ? 142.188 177.782 174.119 1.00 84.46 625 GLN B CA 1
ATOM 7369 C C . GLN B 1 675 ? 143.643 178.131 173.844 1.00 84.46 625 GLN B C 1
ATOM 7370 O O . GLN B 1 675 ? 144.346 177.422 173.114 1.00 84.46 625 GLN B O 1
ATOM 7376 N N . PHE B 1 676 ? 144.075 179.283 174.363 1.00 80.44 626 PHE B N 1
ATOM 7377 C CA . PHE B 1 676 ? 145.445 179.733 174.152 1.00 80.44 626 PHE B CA 1
ATOM 7378 C C . PHE B 1 676 ? 146.435 178.643 174.532 1.00 80.44 626 PHE B C 1
ATOM 7379 O O . PHE B 1 676 ? 147.399 178.384 173.807 1.00 80.44 626 PHE B O 1
ATOM 7387 N N . ALA B 1 677 ? 146.276 178.081 175.730 1.00 75.75 627 ALA B N 1
ATOM 7388 C CA . ALA B 1 677 ? 147.195 177.054 176.206 1.00 75.75 627 ALA B CA 1
ATOM 7389 C C . ALA B 1 677 ? 147.306 175.933 175.185 1.00 75.75 627 ALA B C 1
ATOM 7390 O O . ALA B 1 677 ? 148.407 175.500 174.831 1.00 75.75 627 ALA B O 1
ATOM 7392 N N . VAL B 1 678 ? 146.158 175.395 174.772 1.00 73.52 628 VAL B N 1
ATOM 7393 C CA . VAL B 1 678 ? 146.113 174.353 173.747 1.00 73.52 628 VAL B CA 1
ATOM 7394 C C . VAL B 1 678 ? 146.936 174.772 172.537 1.00 73.52 628 VAL B C 1
ATOM 7395 O O . VAL B 1 678 ? 147.827 174.047 172.081 1.00 73.52 628 VAL B O 1
ATOM 7399 N N . VAL B 1 679 ? 146.560 175.904 171.935 1.00 70.20 629 VAL B N 1
ATOM 7400 C CA . VAL B 1 679 ? 147.265 176.415 170.759 1.00 70.20 629 VAL B CA 1
ATOM 7401 C C . VAL B 1 679 ? 148.770 176.393 170.993 1.00 70.20 629 VAL B C 1
ATOM 7402 O O . VAL B 1 679 ? 149.533 175.823 170.208 1.00 70.20 629 VAL B O 1
ATOM 7406 N N . LEU B 1 680 ? 149.214 177.083 172.043 1.00 68.20 630 LEU B N 1
ATOM 7407 C CA . LEU B 1 680 ? 150.638 177.212 172.333 1.00 68.20 630 LEU B CA 1
ATOM 7408 C C . LEU B 1 680 ? 151.302 175.845 172.430 1.00 68.20 630 LEU B C 1
ATOM 7409 O O . LEU B 1 680 ? 152.368 175.617 171.849 1.00 68.20 630 LEU B O 1
ATOM 7414 N N . LEU B 1 681 ? 150.733 174.955 173.244 1.00 67.05 631 LEU B N 1
ATOM 7415 C CA . LEU B 1 681 ? 151.295 173.619 173.419 1.00 67.05 631 LEU B CA 1
ATOM 7416 C C . LEU B 1 681 ? 151.453 172.926 172.072 1.00 67.05 631 LEU B C 1
ATOM 7417 O O . LEU B 1 681 ? 152.505 172.347 171.772 1.00 67.05 631 LEU B O 1
ATOM 7422 N N . SER B 1 682 ? 150.375 172.904 171.285 1.00 64.87 632 SER B N 1
ATOM 7423 C CA . SER B 1 682 ? 150.427 172.303 169.958 1.00 64.87 632 SER B CA 1
ATOM 7424 C C . SER B 1 682 ? 151.589 172.887 169.168 1.00 64.87 632 SER B C 1
ATOM 7425 O O . SER B 1 682 ? 152.350 172.159 168.521 1.00 64.87 632 SER B O 1
ATOM 7428 N N . LEU B 1 683 ? 151.669 174.219 169.136 1.00 63.50 633 LEU B N 1
ATOM 7429 C CA . LEU B 1 683 ? 152.746 174.893 168.425 1.00 63.50 633 LEU B CA 1
ATOM 7430 C C . LEU B 1 683 ? 154.089 174.347 168.873 1.00 63.50 633 LEU B C 1
ATOM 7431 O O . LEU B 1 683 ? 154.941 174.014 168.050 1.00 63.50 633 LEU B O 1
ATOM 7436 N N . ARG B 1 684 ? 154.330 174.354 170.184 1.00 61.93 634 ARG B N 1
ATOM 7437 C CA . ARG B 1 684 ? 155.578 173.827 170.724 1.00 61.93 634 ARG B CA 1
ATOM 7438 C C . ARG B 1 684 ? 155.871 172.449 170.152 1.00 61.93 634 ARG B C 1
ATOM 7439 O O . ARG B 1 684 ? 156.958 172.198 169.630 1.00 61.93 634 ARG B O 1
ATOM 7447 N N . LEU B 1 685 ? 154.938 171.517 170.338 1.00 58.86 635 LEU B N 1
ATOM 7448 C CA . LEU B 1 685 ? 155.094 170.156 169.829 1.00 58.86 635 LEU B CA 1
ATOM 7449 C C . LEU B 1 685 ? 155.519 170.149 168.359 1.00 58.86 635 LEU B C 1
ATOM 7450 O O . LEU B 1 685 ? 156.549 169.563 167.981 1.00 58.86 635 LEU B O 1
ATOM 7455 N N . LEU B 1 686 ? 154.684 170.751 167.507 1.00 57.13 636 LEU B N 1
ATOM 7456 C CA . LEU B 1 686 ? 154.946 170.771 166.071 1.00 57.13 636 LEU B CA 1
ATOM 7457 C C . LEU B 1 686 ? 156.327 171.345 165.789 1.00 57.13 636 LEU B C 1
ATOM 7458 O O . LEU B 1 686 ? 157.111 170.764 165.033 1.00 57.13 636 LEU B O 1
ATOM 7463 N N . ALA B 1 687 ? 156.607 172.525 166.342 1.00 57.64 637 ALA B N 1
ATOM 7464 C CA . ALA B 1 687 ? 157.897 173.171 166.157 1.00 57.64 637 ALA B CA 1
ATOM 7465 C C . ALA B 1 687 ? 159.012 172.209 166.524 1.00 57.64 637 ALA B C 1
ATOM 7466 O O . ALA B 1 687 ? 160.036 172.137 165.845 1.00 57.64 637 ALA B O 1
ATOM 7468 N N . LYS B 1 688 ? 158.870 171.542 167.670 1.00 57.07 638 LYS B N 1
ATOM 7469 C CA . LYS B 1 688 ? 159.892 170.614 168.128 1.00 57.07 638 LYS B CA 1
ATOM 7470 C C . LYS B 1 688 ? 160.193 169.607 167.036 1.00 57.07 638 LYS B C 1
ATOM 7471 O O . LYS B 1 688 ? 161.351 169.390 166.670 1.00 57.07 638 LYS B O 1
ATOM 7477 N N . PHE B 1 689 ? 159.149 168.956 166.524 1.00 57.00 639 PHE B N 1
ATOM 7478 C CA . PHE B 1 689 ? 159.369 167.921 165.515 1.00 57.00 639 PHE B CA 1
ATOM 7479 C C . PHE B 1 689 ? 159.972 168.507 164.239 1.00 57.00 639 PHE B C 1
ATOM 7480 O O . PHE B 1 689 ? 160.849 167.895 163.610 1.00 57.00 639 PHE B O 1
ATOM 7488 N N . LEU B 1 690 ? 159.507 169.692 163.838 1.00 55.21 640 LEU B N 1
ATOM 7489 C CA . LEU B 1 690 ? 160.098 170.378 162.693 1.00 55.21 640 LEU B CA 1
ATOM 7490 C C . LEU B 1 690 ? 161.591 170.592 162.895 1.00 55.21 640 LEU B C 1
ATOM 7491 O O . LEU B 1 690 ? 162.398 170.256 162.026 1.00 55.21 640 LEU B O 1
ATOM 7496 N N . GLY B 1 691 ? 161.974 171.197 164.017 1.00 56.98 641 GLY B N 1
ATOM 7497 C CA . GLY B 1 691 ? 163.380 171.401 164.319 1.00 56.98 641 GLY B CA 1
ATOM 7498 C C . GLY B 1 691 ? 164.147 170.109 164.465 1.00 56.98 641 GLY B C 1
ATOM 7499 O O . GLY B 1 691 ? 165.374 170.101 164.318 1.00 56.98 641 GLY B O 1
ATOM 7500 N N . PHE B 1 692 ? 163.450 169.011 164.752 1.00 55.12 642 PHE B N 1
ATOM 7501 C CA . PHE B 1 692 ? 164.106 167.717 164.859 1.00 55.12 642 PHE B CA 1
ATOM 7502 C C . PHE B 1 692 ? 164.449 167.169 163.486 1.00 55.12 642 PHE B C 1
ATOM 7503 O O . PHE B 1 692 ? 165.509 166.562 163.302 1.00 55.12 642 PHE B O 1
ATOM 7511 N N . VAL B 1 693 ? 163.566 167.378 162.514 1.00 56.63 643 VAL B N 1
ATOM 7512 C CA . VAL B 1 693 ? 163.766 166.762 161.207 1.00 56.63 643 VAL B CA 1
ATOM 7513 C C . VAL B 1 693 ? 164.516 167.690 160.252 1.00 56.63 643 VAL B C 1
ATOM 7514 O O . VAL B 1 693 ? 165.262 167.215 159.389 1.00 56.63 643 VAL B O 1
ATOM 7518 N N . ALA B 1 694 ? 164.338 169.005 160.391 1.00 55.74 644 ALA B N 1
ATOM 7519 C CA . ALA B 1 694 ? 165.005 169.960 159.510 1.00 55.74 644 ALA B CA 1
ATOM 7520 C C . ALA B 1 694 ? 166.518 169.896 159.666 1.00 55.74 644 ALA B C 1
ATOM 7521 O O . ALA B 1 694 ? 167.252 169.899 158.671 1.00 55.74 644 ALA B O 1
ATOM 7523 N N . PHE B 1 695 ? 167.002 169.836 160.904 1.00 56.89 645 PHE B N 1
ATOM 7524 C CA . PHE B 1 695 ? 168.429 169.807 161.185 1.00 56.89 645 PHE B CA 1
ATOM 7525 C C . PHE B 1 695 ? 168.942 168.395 161.412 1.00 56.89 645 PHE B C 1
ATOM 7526 O O . PHE B 1 695 ? 170.106 168.221 161.784 1.00 56.89 645 PHE B O 1
ATOM 7534 N N . LEU B 1 696 ? 168.100 167.387 161.205 1.00 54.82 646 LEU B N 1
ATOM 7535 C CA . LEU B 1 696 ? 168.537 166.004 161.371 1.00 54.82 646 LEU B CA 1
ATOM 7536 C C . LEU B 1 696 ? 169.764 165.680 160.531 1.00 54.82 646 LEU B C 1
ATOM 7537 O O . LEU B 1 696 ? 170.713 165.089 161.070 1.00 54.82 646 LEU B O 1
ATOM 7542 N N . PRO B 1 697 ? 169.821 166.020 159.240 1.00 57.22 647 PRO B N 1
ATOM 7543 C CA . PRO B 1 697 ? 171.006 165.655 158.448 1.00 57.22 647 PRO B CA 1
ATOM 7544 C C . PRO B 1 697 ? 172.285 166.323 158.908 1.00 57.22 647 PRO B C 1
ATOM 7545 O O . PRO B 1 697 ? 173.371 165.810 158.612 1.00 57.22 647 PRO B O 1
ATOM 7549 N N . TYR B 1 698 ? 172.200 167.442 159.622 1.00 60.08 648 TYR B N 1
ATOM 7550 C CA . TYR B 1 698 ? 173.386 168.207 159.982 1.00 60.08 648 TYR B CA 1
ATOM 7551 C C . TYR B 1 698 ? 173.848 167.974 161.411 1.00 60.08 648 TYR B C 1
ATOM 7552 O O . TYR B 1 698 ? 175.048 168.081 161.684 1.00 60.08 648 TYR B O 1
ATOM 7561 N N . ARG B 1 699 ? 172.934 167.663 162.326 1.00 59.48 649 ARG B N 1
ATOM 7562 C CA . ARG B 1 699 ? 173.322 167.418 163.708 1.00 59.48 649 ARG B CA 1
ATOM 7563 C C . ARG B 1 699 ? 174.313 166.266 163.784 1.00 59.48 649 ARG B C 1
ATOM 7564 O O . ARG B 1 699 ? 174.173 165.256 163.087 1.00 59.48 649 ARG B O 1
ATOM 7572 N N . GLY B 1 700 ? 175.317 166.419 164.640 1.00 79.34 650 GLY B N 1
ATOM 7573 C CA . GLY B 1 700 ? 176.293 165.379 164.857 1.00 79.34 650 GLY B CA 1
ATOM 7574 C C . GLY B 1 700 ? 177.346 165.796 165.861 1.00 79.34 650 GLY B C 1
ATOM 7575 O O . GLY B 1 700 ? 177.538 166.985 166.135 1.00 79.34 650 GLY B O 1
ATOM 7576 N N . PRO B 1 701 ? 178.055 164.821 166.435 1.00 93.87 651 PRO B N 1
ATOM 7577 C CA . PRO B 1 701 ? 179.121 165.152 167.391 1.00 93.87 651 PRO B CA 1
ATOM 7578 C C . PRO B 1 701 ? 180.326 165.791 166.717 1.00 93.87 651 PRO B C 1
ATOM 7579 O O . PRO B 1 701 ? 181.442 165.267 166.794 1.00 93.87 651 PRO B O 1
ATOM 7583 N N . GLU B 1 702 ? 180.112 166.923 166.050 1.00 98.18 652 GLU B N 1
ATOM 7584 C CA . GLU B 1 702 ? 181.175 167.660 165.368 1.00 98.18 652 GLU B CA 1
ATOM 7585 C C . GLU B 1 702 ? 181.111 169.117 165.808 1.00 98.18 652 GLU B C 1
ATOM 7586 O O . GLU B 1 702 ? 180.504 169.957 165.128 1.00 98.18 652 GLU B O 1
ATOM 7592 N N . PRO B 1 703 ? 181.709 169.449 166.948 1.00 95.06 653 PRO B N 1
ATOM 7593 C CA . PRO B 1 703 ? 181.758 170.850 167.386 1.00 95.06 653 PRO B CA 1
ATOM 7594 C C . PRO B 1 703 ? 182.368 171.732 166.310 1.00 95.06 653 PRO B C 1
ATOM 7595 O O . PRO B 1 703 ? 182.881 171.223 165.302 1.00 95.06 653 PRO B O 1
ATOM 7599 N N . PRO B 1 704 ? 182.318 173.051 166.476 1.00 93.85 654 PRO B N 1
ATOM 7600 C CA . PRO B 1 704 ? 182.853 173.951 165.458 1.00 93.85 654 PRO B CA 1
ATOM 7601 C C . PRO B 1 704 ? 184.216 173.486 164.978 1.00 93.85 654 PRO B C 1
ATOM 7602 O O . PRO B 1 704 ? 185.117 173.254 165.798 1.00 93.85 654 PRO B O 1
ATOM 7606 N N . PRO B 1 705 ? 184.407 173.320 163.655 1.00 96.00 655 PRO B N 1
ATOM 7607 C CA . PRO B 1 705 ? 185.649 172.705 163.162 1.00 96.00 655 PRO B CA 1
ATOM 7608 C C . PRO B 1 705 ? 186.893 173.315 163.788 1.00 96.00 655 PRO B C 1
ATOM 7609 O O . PRO B 1 705 ? 187.682 172.617 164.431 1.00 96.00 655 PRO B O 1
ATOM 7613 N N . THR B 1 706 ? 187.067 174.619 163.608 1.00 100.43 656 THR B N 1
ATOM 7614 C CA . THR B 1 706 ? 188.168 175.362 164.213 1.00 100.43 656 THR B CA 1
ATOM 7615 C C . THR B 1 706 ? 187.960 176.835 163.885 1.00 100.43 656 THR B C 1
ATOM 7616 O O . THR B 1 706 ? 187.007 177.209 163.194 1.00 100.43 656 THR B O 1
ATOM 7620 N N . GLY B 1 707 ? 188.865 177.675 164.390 1.00 101.35 657 GLY B N 1
ATOM 7621 C CA . GLY B 1 707 ? 188.720 179.108 164.195 1.00 101.35 657 GLY B CA 1
ATOM 7622 C C . GLY B 1 707 ? 188.668 179.502 162.731 1.00 101.35 657 GLY B C 1
ATOM 7623 O O . GLY B 1 707 ? 187.870 180.355 162.335 1.00 101.35 657 GLY B O 1
ATOM 7624 N N . GLU B 1 708 ? 189.513 178.890 161.910 1.00 98.00 658 GLU B N 1
ATOM 7625 C CA . GLU B 1 708 ? 189.588 179.170 160.483 1.00 98.00 658 GLU B CA 1
ATOM 7626 C C . GLU B 1 708 ? 189.220 177.912 159.698 1.00 98.00 658 GLU B C 1
ATOM 7627 O O . GLU B 1 708 ? 188.787 176.905 160.262 1.00 98.00 658 GLU B O 1
ATOM 7633 N N . LEU B 1 709 ? 189.378 177.985 158.379 1.00 91.28 659 LEU B N 1
ATOM 7634 C CA . LEU B 1 709 ? 189.077 176.892 157.460 1.00 91.28 659 LEU B CA 1
ATOM 7635 C C . LEU B 1 709 ? 187.609 176.481 157.497 1.00 91.28 659 LEU B C 1
ATOM 7636 O O . LEU B 1 709 ? 187.223 175.511 156.836 1.00 91.28 659 LEU B O 1
ATOM 7641 N N . GLN B 1 710 ? 186.766 177.222 158.217 1.00 83.45 660 GLN B N 1
ATOM 7642 C CA . GLN B 1 710 ? 185.343 176.935 158.290 1.00 83.45 660 GLN B CA 1
ATOM 7643 C C . GLN B 1 710 ? 184.514 177.829 157.381 1.00 83.45 660 GLN B C 1
ATOM 7644 O O . GLN B 1 710 ? 183.309 177.594 157.241 1.00 83.45 660 GLN B O 1
ATOM 7650 N N . ASP B 1 711 ? 185.123 178.845 156.769 1.00 78.42 661 ASP B N 1
ATOM 7651 C CA . ASP B 1 711 ? 184.391 179.677 155.822 1.00 78.42 661 ASP B CA 1
ATOM 7652 C C . ASP B 1 711 ? 183.769 178.846 154.710 1.00 78.42 661 ASP B C 1
ATOM 7653 O O . ASP B 1 711 ? 182.678 179.173 154.230 1.00 78.42 661 ASP B O 1
ATOM 7658 N N . SER B 1 712 ? 184.435 177.766 154.290 1.00 71.94 662 SER B N 1
ATOM 7659 C CA . SER B 1 712 ? 183.839 176.885 153.292 1.00 71.94 662 SER B CA 1
ATOM 7660 C C . SER B 1 712 ? 182.561 176.241 153.814 1.00 71.94 662 SER B C 1
ATOM 7661 O O . SER B 1 712 ? 181.544 176.203 153.111 1.00 71.94 662 SER B O 1
ATOM 7664 N N . ILE B 1 713 ? 182.585 175.748 155.053 1.00 71.69 663 ILE B N 1
ATOM 7665 C CA . ILE B 1 713 ? 181.400 175.114 155.623 1.00 71.69 663 ILE B CA 1
ATOM 7666 C C . ILE B 1 713 ? 180.277 176.130 155.797 1.00 71.69 663 ILE B C 1
ATOM 7667 O O . ILE B 1 713 ? 179.116 175.849 155.482 1.00 71.69 663 ILE B O 1
ATOM 7672 N N . LEU B 1 714 ? 180.597 177.320 156.310 1.00 68.93 664 LEU B N 1
ATOM 7673 C CA . LEU B 1 714 ? 179.562 178.333 156.488 1.00 68.93 664 LEU B CA 1
ATOM 7674 C C . LEU B 1 714 ? 178.966 178.751 155.150 1.00 68.93 664 LEU B C 1
ATOM 7675 O O . LEU B 1 714 ? 177.748 178.932 155.036 1.00 68.93 664 LEU B O 1
ATOM 7680 N N . ALA B 1 715 ? 179.805 178.910 154.125 1.00 66.43 665 ALA B N 1
ATOM 7681 C CA . ALA B 1 715 ? 179.294 179.245 152.802 1.00 66.43 665 ALA B CA 1
ATOM 7682 C C . ALA B 1 715 ? 178.394 178.139 152.269 1.00 66.43 665 ALA B C 1
ATOM 7683 O O . ALA B 1 715 ? 177.335 178.411 151.693 1.00 66.43 665 ALA B O 1
ATOM 7685 N N . LEU B 1 716 ? 178.799 176.883 152.460 1.00 61.84 666 LEU B N 1
ATOM 7686 C CA . LEU B 1 716 ? 178.008 175.764 151.959 1.00 61.84 666 LEU B CA 1
ATOM 7687 C C . LEU B 1 716 ? 176.660 175.692 152.659 1.00 61.84 666 LEU B C 1
ATOM 7688 O O . LEU B 1 716 ? 175.632 175.442 152.020 1.00 61.84 666 LEU B O 1
ATOM 7693 N N . ARG B 1 717 ? 176.645 175.915 153.969 1.00 63.27 667 ARG B N 1
ATOM 7694 C CA . ARG B 1 717 ? 175.444 175.762 154.771 1.00 63.27 667 ARG B CA 1
ATOM 7695 C C . ARG B 1 717 ? 174.619 177.037 154.878 1.00 63.27 667 ARG B C 1
ATOM 7696 O O . ARG B 1 717 ? 173.508 176.990 155.415 1.00 63.27 667 ARG B O 1
ATOM 7704 N N . SER B 1 718 ? 175.116 178.163 154.375 1.00 63.56 668 SER B N 1
ATOM 7705 C CA . SER B 1 718 ? 174.364 179.409 154.418 1.00 63.56 668 SER B CA 1
ATOM 7706 C C . SER B 1 718 ? 173.534 179.638 1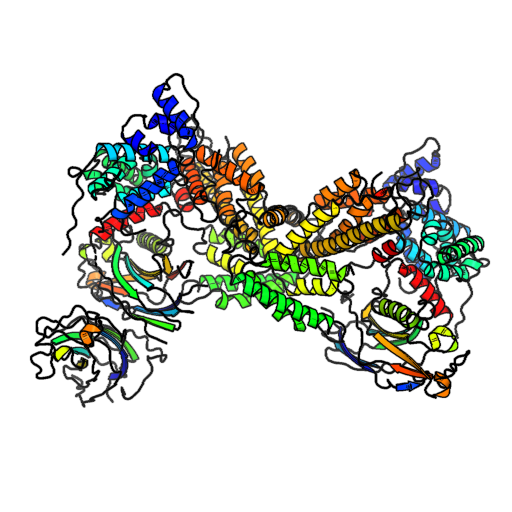53.163 1.00 63.56 668 SER B C 1
ATOM 7707 O O . SER B 1 718 ? 172.908 180.695 153.036 1.00 63.56 668 SER B O 1
ATOM 7710 N N . GLN B 1 719 ? 173.511 178.677 152.243 1.00 58.07 669 GLN B N 1
ATOM 7711 C CA . GLN B 1 719 ? 172.799 178.829 150.978 1.00 58.07 669 GLN B CA 1
ATOM 7712 C C . GLN B 1 719 ? 171.366 178.317 151.073 1.00 58.07 669 GLN B C 1
ATOM 7713 O O . GLN B 1 719 ? 170.420 179.053 150.777 1.00 58.07 669 GLN B O 1
ATOM 7719 N N . VAL B 1 720 ? 171.191 177.062 151.470 1.00 54.97 670 VAL B N 1
ATOM 7720 C CA . VAL B 1 720 ? 169.837 176.506 151.466 1.00 54.97 670 VAL B CA 1
ATOM 7721 C C . VAL B 1 720 ? 168.961 177.340 152.392 1.00 54.97 670 VAL B C 1
ATOM 7722 O O . VAL B 1 720 ? 169.336 177.572 153.559 1.00 54.97 670 VAL B O 1
ATOM 7726 N N . PRO B 1 721 ? 167.806 177.830 151.937 1.00 50.80 671 PRO B N 1
ATOM 7727 C CA . PRO B 1 721 ? 166.977 178.651 152.810 1.00 50.80 671 PRO B CA 1
ATOM 7728 C C . PRO B 1 721 ? 166.427 177.827 153.957 1.00 50.80 671 PRO B C 1
ATOM 7729 O O . PRO B 1 721 ? 166.270 176.599 153.840 1.00 50.80 671 PRO B O 1
ATOM 7733 N N . PRO B 1 722 ? 166.121 178.454 155.090 1.00 55.23 672 PRO B N 1
ATOM 7734 C CA . PRO B 1 722 ? 165.590 177.693 156.222 1.00 55.23 672 PRO B CA 1
ATOM 7735 C C . PRO B 1 722 ? 164.240 177.079 155.887 1.00 55.23 672 PRO B C 1
ATOM 7736 O O . PRO B 1 722 ? 163.474 177.609 155.079 1.00 55.23 672 PRO B O 1
ATOM 7740 N N . VAL B 1 723 ? 163.956 175.945 156.526 1.00 53.91 673 VAL B N 1
ATOM 7741 C CA . VAL B 1 723 ? 162.704 175.240 156.266 1.00 53.91 673 VAL B CA 1
ATOM 7742 C C . VAL B 1 723 ? 161.519 176.128 156.616 1.00 53.91 673 VAL B C 1
ATOM 7743 O O . VAL B 1 723 ? 160.490 176.120 155.928 1.00 53.91 673 VAL B O 1
ATOM 7747 N N . LEU B 1 724 ? 161.642 176.899 157.692 1.00 56.33 674 LEU B N 1
ATOM 7748 C CA . LEU B 1 724 ? 160.602 177.809 158.144 1.00 56.33 674 LEU B CA 1
ATOM 7749 C C . LEU B 1 724 ? 161.234 179.172 158.372 1.00 56.33 674 LEU B C 1
ATOM 7750 O O . LEU B 1 724 ? 162.303 179.268 158.980 1.00 56.33 674 LEU B O 1
ATOM 7755 N N . ASP B 1 725 ? 160.578 180.223 157.886 1.00 59.70 675 ASP B N 1
ATOM 7756 C CA . ASP B 1 725 ? 161.116 181.568 158.037 1.00 59.70 675 ASP B CA 1
ATOM 7757 C C . ASP B 1 725 ? 160.951 182.010 159.483 1.00 59.70 675 ASP B C 1
ATOM 7758 O O . ASP B 1 725 ? 160.099 182.847 159.797 1.00 59.70 675 ASP B O 1
ATOM 7763 N N . VAL B 1 726 ? 161.789 181.467 160.367 1.00 59.23 676 VAL B N 1
ATOM 7764 C CA . VAL B 1 726 ? 161.623 181.712 161.795 1.00 59.23 676 VAL B CA 1
ATOM 7765 C C . VAL B 1 726 ? 161.964 183.152 162.156 1.00 59.23 676 VAL B C 1
ATOM 7766 O O . VAL B 1 726 ? 161.356 183.725 163.067 1.00 59.23 676 VAL B O 1
ATOM 7770 N N . ARG B 1 727 ? 162.923 183.768 161.462 1.00 60.63 677 ARG B N 1
ATOM 7771 C CA . ARG B 1 727 ? 163.280 185.146 161.783 1.00 60.63 677 ARG B CA 1
ATOM 7772 C C . ARG B 1 727 ? 162.109 186.085 161.526 1.00 60.63 677 ARG B C 1
ATOM 7773 O O . ARG B 1 727 ? 161.793 186.943 162.356 1.00 60.63 677 ARG B O 1
ATOM 7781 N N . THR B 1 728 ? 161.465 185.950 160.364 1.00 62.46 678 THR B N 1
ATOM 7782 C CA . THR B 1 728 ? 160.334 186.815 160.045 1.00 62.46 678 THR B CA 1
ATOM 7783 C C . THR B 1 728 ? 159.178 186.598 161.012 1.00 62.46 678 THR B C 1
ATOM 7784 O O . THR B 1 728 ? 158.543 187.561 161.458 1.00 62.46 678 THR B O 1
ATOM 7788 N N . LEU B 1 729 ? 158.881 185.339 161.343 1.00 61.83 679 LEU B N 1
ATOM 7789 C CA . LEU B 1 729 ? 157.811 185.072 162.297 1.00 61.83 679 LEU B CA 1
ATOM 7790 C C . LEU B 1 729 ? 158.125 185.683 163.656 1.00 61.83 679 LEU B C 1
ATOM 7791 O O . LEU B 1 729 ? 157.257 186.301 164.282 1.00 61.83 679 LEU B O 1
ATOM 7796 N N . LEU B 1 730 ? 159.367 185.537 164.119 1.00 63.10 680 LEU B N 1
ATOM 7797 C CA . LEU B 1 730 ? 159.750 186.115 165.403 1.00 63.10 680 LEU B CA 1
ATOM 7798 C C . LEU B 1 730 ? 159.636 187.632 165.378 1.00 63.10 680 LEU B C 1
ATOM 7799 O O . LEU B 1 730 ? 159.124 188.239 166.326 1.00 63.10 680 LEU B O 1
ATOM 7804 N N . GLN B 1 731 ? 160.116 188.264 164.306 1.00 63.32 681 GLN B N 1
ATOM 7805 C CA . GLN B 1 731 ? 160.054 189.717 164.220 1.00 63.32 681 GLN B CA 1
ATOM 7806 C C . GLN B 1 731 ? 158.611 190.204 164.205 1.00 63.32 681 GLN B C 1
ATOM 7807 O O . GLN B 1 731 ? 158.262 191.159 164.908 1.00 63.32 681 GLN B O 1
ATOM 7813 N N . ARG B 1 732 ? 157.752 189.550 163.420 1.00 67.39 682 ARG B N 1
ATOM 7814 C CA . ARG B 1 732 ? 156.354 189.961 163.366 1.00 67.39 682 ARG B CA 1
ATOM 7815 C C . ARG B 1 732 ? 155.674 189.754 164.711 1.00 67.39 682 ARG B C 1
ATOM 7816 O O . ARG B 1 732 ? 154.864 190.586 165.139 1.00 67.39 682 ARG B O 1
ATOM 7824 N N . GLY B 1 733 ? 155.985 188.653 165.396 1.00 67.86 683 GLY B N 1
ATOM 7825 C CA . GLY B 1 733 ? 155.397 188.423 166.703 1.00 67.86 683 GLY B CA 1
ATOM 7826 C C . GLY B 1 733 ? 155.827 189.459 167.723 1.00 67.86 683 GLY B C 1
ATOM 7827 O O . GLY B 1 733 ? 155.003 189.980 168.479 1.00 67.86 683 GLY B O 1
ATOM 7828 N N . LEU B 1 734 ? 157.122 189.779 167.755 1.00 67.34 684 LEU B N 1
ATOM 7829 C CA . LEU B 1 734 ? 157.604 190.792 168.686 1.00 67.34 684 LEU B CA 1
ATOM 7830 C C . LEU B 1 734 ? 156.996 192.155 168.381 1.00 67.34 684 LEU B C 1
ATOM 7831 O O . LEU B 1 734 ? 156.592 192.880 169.297 1.00 67.34 684 LEU B O 1
ATOM 7836 N N . GLN B 1 735 ? 156.918 192.520 167.100 1.00 72.04 685 GLN B N 1
ATOM 7837 C CA . GLN B 1 735 ? 156.325 193.805 166.741 1.00 72.04 685 GLN B CA 1
ATOM 7838 C C . GLN B 1 735 ? 154.851 193.858 167.122 1.00 72.04 685 GLN B C 1
ATOM 7839 O O . GLN B 1 735 ? 154.361 194.890 167.596 1.00 72.04 685 GLN B O 1
ATOM 7845 N N . ALA B 1 736 ? 154.128 192.759 166.922 1.00 71.71 686 ALA B N 1
ATOM 7846 C CA . ALA B 1 736 ? 152.700 192.716 167.205 1.00 71.71 686 ALA B CA 1
ATOM 7847 C C . ALA B 1 736 ? 152.393 192.425 168.668 1.00 71.71 686 ALA B C 1
ATOM 7848 O O . ALA B 1 736 ? 151.213 192.345 169.030 1.00 71.71 686 ALA B O 1
ATOM 7850 N N . ARG B 1 737 ? 153.411 192.260 169.511 1.00 75.15 687 ARG B N 1
ATOM 7851 C CA . ARG B 1 737 ? 153.224 191.946 170.926 1.00 75.15 687 ARG B CA 1
ATOM 7852 C C . ARG B 1 737 ? 152.503 190.607 171.095 1.00 75.15 687 ARG B C 1
ATOM 7853 O O . ARG B 1 737 ? 151.435 190.507 171.703 1.00 75.15 687 ARG B O 1
ATOM 7861 N N . ARG B 1 738 ? 153.119 189.570 170.531 1.00 73.53 688 ARG B N 1
ATOM 7862 C CA . ARG B 1 738 ? 152.660 188.194 170.674 1.00 73.53 688 ARG B CA 1
ATOM 7863 C C . ARG B 1 738 ? 153.827 187.303 171.073 1.00 73.53 688 ARG B C 1
ATOM 7864 O O . ARG B 1 738 ? 153.886 186.130 170.696 1.00 73.53 688 ARG B O 1
ATOM 7872 N N . ALA B 1 739 ? 154.765 187.863 171.840 1.00 70.13 689 ALA B N 1
ATOM 7873 C CA . ALA B 1 739 ? 155.980 187.135 172.184 1.00 70.13 689 ALA B CA 1
ATOM 7874 C C . ALA B 1 739 ? 155.656 185.839 172.909 1.00 70.13 689 ALA B C 1
ATOM 7875 O O . ALA B 1 739 ? 156.286 184.805 172.662 1.00 70.13 689 ALA B O 1
ATOM 7877 N N . VAL B 1 740 ? 154.671 185.871 173.808 1.00 73.42 690 VAL B N 1
ATOM 7878 C CA . VAL B 1 740 ? 154.344 184.683 174.587 1.00 73.42 690 VAL B CA 1
ATOM 7879 C C . VAL B 1 740 ? 153.969 183.527 173.672 1.00 73.42 690 VAL B C 1
ATOM 7880 O O . VAL B 1 740 ? 154.209 182.361 174.004 1.00 73.42 690 VAL B O 1
ATOM 7884 N N . LEU B 1 741 ? 153.385 183.821 172.512 1.00 70.45 691 LEU B N 1
ATOM 7885 C CA . LEU B 1 741 ? 152.967 182.775 171.592 1.00 70.45 691 LEU B CA 1
ATOM 7886 C C . LEU B 1 741 ? 154.025 182.436 170.554 1.00 70.45 691 LEU B C 1
ATOM 7887 O O . LEU B 1 741 ? 154.073 181.295 170.084 1.00 70.45 691 LEU B O 1
ATOM 7892 N N . THR B 1 742 ? 154.872 183.395 170.184 1.00 65.10 692 THR B N 1
ATOM 7893 C CA . THR B 1 742 ? 155.825 183.185 169.103 1.00 65.10 692 THR B CA 1
ATOM 7894 C C . THR B 1 742 ? 157.183 182.691 169.580 1.00 65.10 692 THR B C 1
ATOM 7895 O O . THR B 1 742 ? 157.849 181.945 168.856 1.00 65.10 692 THR B O 1
ATOM 7899 N N . VAL B 1 743 ? 157.611 183.083 170.776 1.00 64.77 693 VAL B N 1
ATOM 7900 C CA . VAL B 1 743 ? 158.955 182.771 171.251 1.00 64.77 693 VAL B CA 1
ATOM 7901 C C . VAL B 1 743 ? 159.042 181.322 171.715 1.00 64.77 693 VAL B C 1
ATOM 7902 O O . VAL B 1 743 ? 159.925 180.595 171.243 1.00 64.77 693 VAL B O 1
ATOM 7906 N N . PRO B 1 744 ? 158.176 180.852 172.621 1.00 63.55 694 PRO B N 1
ATOM 7907 C CA . PRO B 1 744 ? 158.359 179.488 173.152 1.00 63.55 694 PRO B CA 1
ATOM 7908 C C . PRO B 1 744 ? 158.563 178.424 172.083 1.00 63.55 694 PRO B C 1
ATOM 7909 O O . PRO B 1 744 ? 159.486 177.604 172.194 1.00 63.55 694 PRO B O 1
ATOM 7913 N N . TRP B 1 745 ? 157.729 178.411 171.041 1.00 60.42 695 TRP B N 1
ATOM 7914 C CA . TRP B 1 745 ? 157.890 177.390 170.014 1.00 60.42 695 TRP B CA 1
ATOM 7915 C C . TRP B 1 745 ? 159.144 177.625 169.183 1.00 60.42 695 TRP B C 1
ATOM 7916 O O . TRP B 1 745 ? 159.751 176.665 168.702 1.00 60.42 695 TRP B O 1
ATOM 7927 N N . LEU B 1 746 ? 159.565 178.881 169.019 1.00 58.74 696 LEU B N 1
ATOM 7928 C CA . LEU B 1 746 ? 160.838 179.142 168.353 1.00 58.74 696 LEU B CA 1
ATOM 7929 C C . LEU B 1 746 ? 162.003 178.583 169.158 1.00 58.74 696 LEU B C 1
ATOM 7930 O O . LEU B 1 746 ? 162.952 178.029 168.593 1.00 58.74 696 LEU B O 1
ATOM 7935 N N . VAL B 1 747 ? 161.953 178.735 170.481 1.00 60.21 697 VAL B N 1
ATOM 7936 C CA . VAL B 1 747 ? 162.984 178.167 171.340 1.00 60.21 697 VAL B CA 1
ATOM 7937 C C . VAL B 1 747 ? 162.984 176.653 171.230 1.00 60.21 697 VAL B C 1
ATOM 7938 O O . VAL B 1 747 ? 164.043 176.014 171.146 1.00 60.21 697 VAL B O 1
ATOM 7942 N N . GLU B 1 748 ? 161.796 176.055 171.227 1.00 58.29 698 GLU B N 1
ATOM 7943 C CA . GLU B 1 748 ? 161.703 174.612 171.057 1.00 58.29 698 GLU B CA 1
ATOM 7944 C C . GLU B 1 748 ? 162.309 174.186 169.724 1.00 58.29 698 GLU B C 1
ATOM 7945 O O . GLU B 1 748 ? 163.019 173.177 169.647 1.00 58.29 698 GLU B O 1
ATOM 7951 N N . PHE B 1 749 ? 162.043 174.953 168.666 1.00 56.61 699 PHE B N 1
ATOM 7952 C CA . PHE B 1 749 ? 162.594 174.646 167.349 1.00 56.61 699 PHE B CA 1
ATOM 7953 C C . PHE B 1 749 ? 164.113 174.744 167.342 1.00 56.61 699 PHE B C 1
ATOM 7954 O O . PHE B 1 749 ? 164.798 173.871 166.797 1.00 56.61 699 PHE B O 1
ATOM 7962 N N . LEU B 1 750 ? 164.658 175.794 167.952 1.00 58.26 700 LEU B N 1
ATOM 7963 C CA . LEU B 1 750 ? 166.094 176.037 167.900 1.00 58.26 700 LEU B CA 1
ATOM 7964 C C . LEU B 1 750 ? 166.878 175.102 168.805 1.00 58.26 700 LEU B C 1
ATOM 7965 O O . LEU B 1 750 ? 168.062 174.864 168.547 1.00 58.26 700 LEU B O 1
ATOM 7970 N N . SER B 1 751 ? 166.250 174.559 169.849 1.00 63.68 701 SER B N 1
ATOM 7971 C CA . SER B 1 751 ? 166.980 173.693 170.766 1.00 63.68 701 SER B CA 1
ATOM 7972 C C . SER B 1 751 ? 167.545 172.455 170.081 1.00 63.68 701 SER B C 1
ATOM 7973 O O . SER B 1 751 ? 168.458 171.826 170.625 1.00 63.68 701 SER B O 1
ATOM 7976 N N . PHE B 1 752 ? 167.032 172.090 168.906 1.00 59.54 702 PHE B N 1
ATOM 7977 C CA . PHE B 1 752 ? 167.523 170.939 168.159 1.00 59.54 702 PHE B CA 1
ATOM 7978 C C . PHE B 1 752 ? 168.484 171.318 167.038 1.00 59.54 702 PHE B C 1
ATOM 7979 O O . PHE B 1 752 ? 168.664 170.537 166.097 1.00 59.54 702 PHE B O 1
ATOM 7987 N N . ALA B 1 753 ? 169.107 172.489 167.112 1.00 65.54 703 ALA B N 1
ATOM 7988 C CA . ALA B 1 753 ? 170.072 172.862 166.093 1.00 65.54 703 ALA B CA 1
ATOM 7989 C C . ALA B 1 753 ? 171.336 172.023 166.263 1.00 65.54 703 ALA B C 1
ATOM 7990 O O . ALA B 1 753 ? 171.425 171.145 167.125 1.00 65.54 703 ALA B O 1
ATOM 7992 N N . ASP B 1 754 ? 172.331 172.297 165.430 1.00 68.12 704 ASP B N 1
ATOM 7993 C CA . ASP B 1 754 ? 173.582 171.559 165.438 1.00 68.12 704 ASP B CA 1
ATOM 7994 C C . ASP B 1 754 ? 174.633 172.462 166.079 1.00 68.12 704 ASP B C 1
ATOM 7995 O O . ASP B 1 754 ? 174.326 173.554 166.569 1.00 68.12 704 ASP B O 1
ATOM 8000 N N . HIS B 1 755 ? 175.880 172.013 166.069 1.00 79.21 705 HIS B N 1
ATOM 8001 C CA . HIS B 1 755 ? 176.967 172.844 166.564 1.00 79.21 705 HIS B CA 1
ATOM 8002 C C . HIS B 1 755 ? 177.446 173.899 165.571 1.00 79.21 705 HIS B C 1
ATOM 8003 O O . HIS B 1 755 ? 178.273 174.736 165.949 1.00 79.21 705 HIS B O 1
ATOM 8010 N N . VAL B 1 756 ? 176.964 173.895 164.328 1.00 66.73 706 VAL B N 1
ATOM 8011 C CA . VAL B 1 756 ? 177.372 174.888 163.336 1.00 66.73 706 VAL B CA 1
ATOM 8012 C C . VAL B 1 756 ? 176.262 175.863 162.948 1.00 66.73 706 VAL B C 1
ATOM 8013 O O . VAL B 1 756 ? 176.481 176.692 162.053 1.00 66.73 706 VAL B O 1
ATOM 8017 N N . VAL B 1 757 ? 175.091 175.800 163.574 1.00 64.97 707 VAL B N 1
ATOM 8018 C CA . VAL B 1 757 ? 174.035 176.780 163.298 1.00 64.97 707 VAL B CA 1
ATOM 8019 C C . VAL B 1 757 ? 174.262 178.112 164.008 1.00 64.97 707 VAL B C 1
ATOM 8020 O O . VAL B 1 757 ? 174.058 179.162 163.383 1.00 64.97 707 VAL B O 1
ATOM 8024 N N . PRO B 1 758 ? 174.669 178.152 165.283 1.00 65.41 708 PRO B N 1
ATOM 8025 C CA . PRO B 1 758 ? 174.884 179.466 165.914 1.00 65.41 708 PRO B CA 1
ATOM 8026 C C . PRO B 1 758 ? 176.067 180.262 165.371 1.00 65.41 708 PRO B C 1
ATOM 8027 O O . PRO B 1 758 ? 176.763 180.927 166.141 1.00 65.41 708 PRO B O 1
ATOM 8031 N N . LEU B 1 759 ? 176.245 180.266 164.047 1.00 64.55 709 LEU B N 1
ATOM 8032 C CA . LEU B 1 759 ? 177.281 181.037 163.356 1.00 64.55 709 LEU B CA 1
ATOM 8033 C C . LEU B 1 759 ? 176.801 181.673 162.062 1.00 64.55 709 LEU B C 1
ATOM 8034 O O . LEU B 1 759 ? 177.436 182.624 161.596 1.00 64.55 709 LEU B O 1
ATOM 8039 N N . LEU B 1 760 ? 175.711 181.198 161.467 1.00 63.11 710 LEU B N 1
ATOM 8040 C CA . LEU B 1 760 ? 175.177 181.800 160.258 1.00 63.11 710 LEU B CA 1
ATOM 8041 C C . LEU B 1 760 ? 174.574 183.166 160.562 1.00 63.11 710 LEU B C 1
ATOM 8042 O O . LEU B 1 760 ? 174.084 183.423 161.663 1.00 63.11 710 LEU B O 1
ATOM 8047 N N . GLU B 1 761 ? 174.617 184.051 159.564 1.00 68.20 711 GLU B N 1
ATOM 8048 C CA . GLU B 1 761 ? 174.120 185.407 159.768 1.00 68.20 711 GLU B CA 1
ATOM 8049 C C . GLU B 1 761 ? 172.643 185.394 160.135 1.00 68.20 711 GLU B C 1
ATOM 8050 O O . GLU B 1 761 ? 172.203 186.152 161.006 1.00 68.20 711 GLU B O 1
ATOM 8056 N N . TYR B 1 762 ? 171.865 184.530 159.486 1.00 61.33 712 TYR B N 1
ATOM 8057 C CA . TYR B 1 762 ? 170.441 184.428 159.778 1.00 61.33 712 TYR B CA 1
ATOM 8058 C C . TYR B 1 762 ? 170.217 184.063 161.242 1.00 61.33 712 TYR B C 1
ATOM 8059 O O . TYR B 1 762 ? 169.588 184.809 162.007 1.00 61.33 712 TYR B O 1
ATOM 8068 N N . TYR B 1 763 ? 170.748 182.912 161.653 1.00 60.14 713 TYR B N 1
ATOM 8069 C CA . TYR B 1 763 ? 170.561 182.455 163.022 1.00 60.14 713 TYR B CA 1
ATOM 8070 C C . TYR B 1 763 ? 171.348 183.298 164.018 1.00 60.14 713 TYR B C 1
ATOM 8071 O O . TYR B 1 763 ? 170.943 183.411 165.180 1.00 60.14 713 TYR B O 1
ATOM 8080 N N . ARG B 1 764 ? 172.448 183.920 163.592 1.00 64.29 714 ARG B N 1
ATOM 8081 C CA . ARG B 1 764 ? 173.128 184.865 164.475 1.00 64.29 714 ARG B CA 1
ATOM 8082 C C . ARG B 1 764 ? 172.216 186.037 164.805 1.00 64.29 714 ARG B C 1
ATOM 8083 O O . ARG B 1 764 ? 172.127 186.464 165.960 1.00 64.29 714 ARG B O 1
ATOM 8091 N N . ASP B 1 765 ? 171.537 186.583 163.794 1.00 65.08 715 ASP B N 1
ATOM 8092 C CA . ASP B 1 765 ? 170.593 187.664 164.048 1.00 65.08 715 ASP B CA 1
ATOM 8093 C C . ASP B 1 765 ? 169.437 187.183 164.911 1.00 65.08 715 ASP B C 1
ATOM 8094 O O . ASP B 1 765 ? 168.950 187.916 165.778 1.00 65.08 715 ASP B O 1
ATOM 8099 N N . ILE B 1 766 ? 168.973 185.955 164.678 1.00 61.26 716 ILE B N 1
ATOM 8100 C CA . ILE B 1 766 ? 167.905 185.400 165.511 1.00 61.26 716 ILE B CA 1
ATOM 8101 C C . ILE B 1 766 ? 168.334 185.379 166.975 1.00 61.26 716 ILE B C 1
ATOM 8102 O O . ILE B 1 766 ? 167.593 185.811 167.870 1.00 61.26 716 ILE B O 1
ATOM 8107 N N . PHE B 1 767 ? 169.543 184.881 167.240 1.00 59.25 717 PHE B N 1
ATOM 8108 C CA . PHE B 1 767 ? 170.024 184.789 168.616 1.00 59.25 717 PHE B CA 1
ATOM 8109 C C . PHE B 1 767 ? 170.266 186.168 169.212 1.00 59.25 717 PHE B C 1
ATOM 8110 O O . PHE B 1 767 ? 170.028 186.383 170.403 1.00 59.25 717 PHE B O 1
ATOM 8118 N N . THR B 1 768 ? 170.743 187.116 168.404 1.00 63.03 718 THR B N 1
ATOM 8119 C CA . THR B 1 768 ? 170.917 188.480 168.894 1.00 63.03 718 THR B CA 1
ATOM 8120 C C . THR B 1 768 ? 169.580 189.083 169.300 1.00 63.03 718 THR B C 1
ATOM 8121 O O . THR B 1 768 ? 169.477 189.756 170.333 1.00 63.03 718 THR B O 1
ATOM 8125 N N . LEU B 1 769 ? 168.545 188.864 168.489 1.00 61.71 719 LEU B N 1
ATOM 8126 C CA . LEU B 1 769 ? 167.222 189.369 168.833 1.00 61.71 719 LEU B CA 1
ATOM 8127 C C . LEU B 1 769 ? 166.711 188.718 170.111 1.00 61.71 719 LEU B C 1
ATOM 8128 O O . LEU B 1 769 ? 166.121 189.390 170.965 1.00 61.71 719 LEU B O 1
ATOM 8133 N N . LEU B 1 770 ? 166.926 187.409 170.262 1.00 60.27 720 LEU B N 1
ATOM 8134 C CA . LEU B 1 770 ? 166.516 186.747 171.496 1.00 60.27 720 LEU B CA 1
ATOM 8135 C C . LEU B 1 770 ? 167.267 187.308 172.699 1.00 60.27 720 LEU B C 1
ATOM 8136 O O . LEU B 1 770 ? 166.681 187.492 173.772 1.00 60.27 720 LEU B O 1
ATOM 8141 N N . LEU B 1 771 ? 168.562 187.593 172.541 1.00 64.11 721 LEU B N 1
ATOM 8142 C CA . LEU B 1 771 ? 169.331 188.184 173.634 1.00 64.11 721 LEU B CA 1
ATOM 8143 C C . LEU B 1 771 ? 168.795 189.556 174.010 1.00 64.11 721 LEU B C 1
ATOM 8144 O O . LEU B 1 771 ? 168.655 189.873 175.196 1.00 64.11 721 LEU B O 1
ATOM 8149 N N . ARG B 1 772 ? 168.501 190.388 173.013 1.00 67.66 722 ARG B N 1
ATOM 8150 C CA . ARG B 1 772 ? 167.941 191.704 173.301 1.00 67.66 722 ARG B CA 1
ATOM 8151 C C . ARG B 1 772 ? 166.609 191.577 174.026 1.00 67.66 722 ARG B C 1
ATOM 8152 O O . ARG B 1 772 ? 166.352 192.287 175.005 1.00 67.66 722 ARG B O 1
ATOM 8160 N N . LEU B 1 773 ? 165.743 190.679 173.555 1.00 66.99 723 LEU B N 1
ATOM 8161 C CA . LEU B 1 773 ? 164.458 190.485 174.215 1.00 66.99 723 LEU B CA 1
ATOM 8162 C C . LEU B 1 773 ? 164.652 190.035 175.659 1.00 66.99 723 LEU B C 1
ATOM 8163 O O . LEU B 1 773 ? 163.999 190.550 176.573 1.00 66.99 723 LEU B O 1
ATOM 8168 N N . HIS B 1 774 ? 165.566 189.089 175.884 1.00 64.07 724 HIS B N 1
ATOM 8169 C CA . HIS B 1 774 ? 165.811 188.576 177.228 1.00 64.07 724 HIS B CA 1
ATOM 8170 C C . HIS B 1 774 ? 166.343 189.665 178.152 1.00 64.07 724 HIS B C 1
ATOM 8171 O O . HIS B 1 774 ? 165.926 189.763 179.312 1.00 64.07 724 HIS B O 1
ATOM 8178 N N . ARG B 1 775 ? 167.262 190.497 177.657 1.00 73.99 725 ARG B N 1
ATOM 8179 C CA . ARG B 1 775 ? 167.751 191.620 178.449 1.00 73.99 725 ARG B CA 1
ATOM 8180 C C . ARG B 1 775 ? 166.666 192.652 178.714 1.00 73.99 725 ARG B C 1
ATOM 8181 O O . ARG B 1 775 ? 166.788 193.431 179.665 1.00 73.99 725 ARG B O 1
ATOM 8189 N N . SER B 1 776 ? 165.607 192.673 177.911 1.00 71.80 726 SER B N 1
ATOM 8190 C CA . SER B 1 776 ? 164.511 193.611 178.099 1.00 71.80 726 SER B CA 1
ATOM 8191 C C . SER B 1 776 ? 163.426 193.072 179.019 1.00 71.80 726 SER B C 1
ATOM 8192 O O . SER B 1 776 ? 162.415 193.752 179.226 1.00 71.80 726 SER B O 1
ATOM 8195 N N . LEU B 1 777 ? 163.606 191.875 179.567 1.00 74.32 727 LEU B N 1
ATOM 8196 C CA . LEU B 1 777 ? 162.612 191.213 180.410 1.00 74.32 727 LEU B CA 1
ATOM 8197 C C . LEU B 1 777 ? 163.187 191.142 181.822 1.00 74.32 727 LEU B C 1
ATOM 8198 O O . LEU B 1 777 ? 163.792 190.141 182.206 1.00 74.32 727 LEU B O 1
ATOM 8203 N N . VAL B 1 778 ? 162.947 192.188 182.609 1.00 81.27 728 VAL B N 1
ATOM 8204 C CA . VAL B 1 778 ? 163.409 192.270 183.990 1.00 81.27 728 VAL B CA 1
ATOM 8205 C C . VAL B 1 778 ? 162.213 192.087 184.910 1.00 81.27 728 VAL B C 1
ATOM 8206 O O . VAL B 1 778 ? 161.203 192.788 184.777 1.00 81.27 728 VAL B O 1
ATOM 8210 N N . LEU B 1 779 ? 162.331 191.144 185.844 1.00 75.82 729 LEU B N 1
ATOM 8211 C CA . LEU B 1 779 ? 161.230 190.802 186.734 1.00 75.82 729 LEU B CA 1
ATOM 8212 C C . LEU B 1 779 ? 161.169 191.725 187.945 1.00 75.82 729 LEU B C 1
ATOM 8213 O O . LEU B 1 779 ? 161.084 191.251 189.082 1.00 75.82 729 LEU B O 1
ATOM 8218 N N . SER B 1 780 ? 161.221 193.040 187.724 1.00 85.25 730 SER B N 1
ATOM 8219 C CA . SER B 1 780 ? 160.987 193.978 188.817 1.00 85.25 730 SER B CA 1
ATOM 8220 C C . SER B 1 780 ? 160.175 195.207 188.438 1.00 85.25 730 SER B C 1
ATOM 8221 O O . SER B 1 780 ? 159.700 195.896 189.347 1.00 85.25 730 SER B O 1
ATOM 8224 N N . GLN B 1 781 ? 159.991 195.513 187.159 1.00 91.41 731 GLN B N 1
ATOM 8225 C CA . GLN B 1 781 ? 159.361 196.758 186.746 1.00 91.41 731 GLN B CA 1
ATOM 8226 C C . GLN B 1 781 ? 157.873 196.549 186.483 1.00 91.41 731 GLN B C 1
ATOM 8227 O O . GLN B 1 781 ? 157.386 195.424 186.355 1.00 91.41 731 GLN B O 1
ATOM 8233 N N . GLU B 1 782 ? 157.165 197.668 186.333 1.00 98.69 732 GLU B N 1
ATOM 8234 C CA . GLU B 1 782 ? 155.741 197.670 186.016 1.00 98.69 732 GLU B CA 1
ATOM 8235 C C . GLU B 1 782 ? 155.404 199.063 185.507 1.00 98.69 732 GLU B C 1
ATOM 8236 O O . GLU B 1 782 ? 155.770 200.057 186.141 1.00 98.69 732 GLU B O 1
ATOM 8242 N N . SER B 1 783 ? 154.715 199.131 184.372 1.00 104.69 733 SER B N 1
ATOM 8243 C CA . SER B 1 783 ? 154.323 200.394 183.755 1.00 104.69 733 SER B CA 1
ATOM 8244 C C . SER B 1 783 ? 152.841 200.373 183.408 1.00 104.69 733 SER B C 1
ATOM 8245 O O . SER B 1 783 ? 152.414 200.890 182.371 1.00 104.69 733 SER B O 1
ATOM 8248 N N . GLU B 1 784 ? 152.035 199.768 184.279 1.00 112.18 734 GLU B N 1
ATOM 8249 C CA . GLU B 1 784 ? 150.581 199.725 184.134 1.00 112.18 734 GLU B CA 1
ATOM 8250 C C . GLU B 1 784 ? 150.160 199.047 182.827 1.00 112.18 734 GLU B C 1
ATOM 8251 O O . GLU B 1 784 ? 149.537 199.652 181.950 1.00 112.18 734 GLU B O 1
ATOM 8257 N N . GLY B 1 785 ? 150.514 197.769 182.712 1.00 103.30 735 GLY B N 1
ATOM 8258 C CA . GLY B 1 785 ? 150.057 196.953 181.603 1.00 103.30 735 GLY B CA 1
ATOM 8259 C C . GLY B 1 785 ? 151.050 196.705 180.486 1.00 103.30 735 GLY B C 1
ATOM 8260 O O . GLY B 1 785 ? 150.686 196.786 179.308 1.00 103.30 735 GLY B O 1
ATOM 8261 N N . LYS B 1 786 ? 152.303 196.415 180.830 1.00 96.31 736 LYS B N 1
ATOM 8262 C CA . LYS B 1 786 ? 153.301 196.032 179.835 1.00 96.31 736 LYS B CA 1
ATOM 8263 C C . LYS B 1 786 ? 153.314 194.523 179.613 1.00 96.31 736 LYS B C 1
ATOM 8264 O O . LYS B 1 786 ? 153.172 194.051 178.481 1.00 96.31 736 LYS B O 1
ATOM 8270 N N . MET B 1 787 ? 153.512 193.757 180.681 1.00 81.70 737 MET B N 1
ATOM 8271 C CA . MET B 1 787 ? 153.572 192.309 180.565 1.00 81.70 737 MET B CA 1
ATOM 8272 C C . MET B 1 787 ? 153.387 191.707 181.948 1.00 81.70 737 MET B C 1
ATOM 8273 O O . MET B 1 787 ? 154.102 192.072 182.885 1.00 81.70 737 MET B O 1
ATOM 8278 N N . CYS B 1 788 ? 152.428 190.793 182.068 1.00 85.30 738 CYS B N 1
ATOM 8279 C CA . CYS B 1 788 ? 152.136 190.179 183.354 1.00 85.30 738 CYS B CA 1
ATOM 8280 C C . CYS B 1 788 ? 153.333 189.380 183.854 1.00 85.30 738 CYS B C 1
ATOM 8281 O O . CYS B 1 788 ? 154.153 188.887 183.074 1.00 85.30 738 CYS B O 1
ATOM 8284 N N . PHE B 1 789 ? 153.426 189.258 185.178 1.00 79.24 739 PHE B N 1
ATOM 8285 C CA . PHE B 1 789 ? 154.613 188.667 185.786 1.00 79.24 739 PHE B CA 1
ATOM 8286 C C . PHE B 1 789 ? 154.837 187.246 185.290 1.00 79.24 739 PHE B C 1
ATOM 8287 O O . PHE B 1 789 ? 155.956 186.876 184.918 1.00 79.24 739 PHE B O 1
ATOM 8295 N N . LEU B 1 790 ? 153.789 186.422 185.303 1.00 73.13 740 LEU B N 1
ATOM 8296 C CA . LEU B 1 790 ? 153.968 185.023 184.935 1.00 73.13 740 LEU B CA 1
ATOM 8297 C C . LEU B 1 790 ? 154.393 184.883 183.479 1.00 73.13 740 LEU B C 1
ATOM 8298 O O . LEU B 1 790 ? 155.156 183.969 183.139 1.00 73.13 740 LEU B O 1
ATOM 8303 N N . ASN B 1 791 ? 153.939 185.789 182.611 1.00 73.82 741 ASN B N 1
ATOM 8304 C CA . ASN B 1 791 ? 154.421 185.792 181.235 1.00 73.82 741 ASN B CA 1
ATOM 8305 C C . ASN B 1 791 ? 155.923 186.037 181.203 1.00 73.82 741 ASN B C 1
ATOM 8306 O O . ASN B 1 791 ? 156.670 185.352 180.487 1.00 73.82 741 ASN B O 1
ATOM 8311 N N . LYS B 1 792 ? 156.376 187.014 181.991 1.00 77.24 742 LYS B N 1
ATOM 8312 C CA . LYS B 1 792 ? 157.797 187.313 182.084 1.00 77.24 742 LYS B CA 1
ATOM 8313 C C . LYS B 1 792 ? 158.570 186.097 182.563 1.00 77.24 742 LYS B C 1
ATOM 8314 O O . LYS B 1 792 ? 159.638 185.780 182.034 1.00 77.24 742 LYS B O 1
ATOM 8320 N N . LEU B 1 793 ? 158.040 185.406 183.572 1.00 72.69 743 LEU B N 1
ATOM 8321 C CA . LEU B 1 793 ? 158.721 184.237 184.110 1.00 72.69 743 LEU B CA 1
ATOM 8322 C C . LEU B 1 793 ? 158.838 183.149 183.054 1.00 72.69 743 LEU B C 1
ATOM 8323 O O . LEU B 1 793 ? 159.901 182.542 182.887 1.00 72.69 743 LEU B O 1
ATOM 8328 N N . LEU B 1 794 ? 157.753 182.888 182.325 1.00 68.63 744 LEU B N 1
ATOM 8329 C CA . LEU B 1 794 ? 157.795 181.846 181.305 1.00 68.63 744 LEU B CA 1
ATOM 8330 C C . LEU B 1 794 ? 158.836 182.171 180.243 1.00 68.63 744 LEU B C 1
ATOM 8331 O O . LEU B 1 794 ? 159.678 181.329 179.899 1.00 68.63 744 LEU B O 1
ATOM 8336 N N . LEU B 1 795 ? 158.798 183.397 179.711 1.00 70.81 745 LEU B N 1
ATOM 8337 C CA . LEU B 1 795 ? 159.747 183.758 178.664 1.00 70.81 745 LEU B CA 1
ATOM 8338 C C . LEU B 1 795 ? 161.181 183.725 179.177 1.00 70.81 745 LEU B C 1
ATOM 8339 O O . LEU B 1 795 ? 162.081 183.233 178.489 1.00 70.81 745 LEU B O 1
ATOM 8344 N N . LEU B 1 796 ? 161.419 184.247 180.381 1.00 67.14 746 LEU B N 1
ATOM 8345 C CA . LEU B 1 796 ? 162.773 184.254 180.921 1.00 67.14 746 LEU B CA 1
ATOM 8346 C C . LEU B 1 796 ? 163.290 182.838 181.130 1.00 67.14 746 LEU B C 1
ATOM 8347 O O . LEU B 1 796 ? 164.443 182.536 180.801 1.00 67.14 746 LEU B O 1
ATOM 8352 N N . ALA B 1 797 ? 162.443 181.946 181.648 1.00 65.96 747 ALA B N 1
ATOM 8353 C CA . ALA B 1 797 ? 162.866 180.568 181.866 1.00 65.96 747 ALA B CA 1
ATOM 8354 C C . ALA B 1 797 ? 163.206 179.888 180.548 1.00 65.96 747 ALA B C 1
ATOM 8355 O O . ALA B 1 797 ? 164.261 179.254 180.417 1.00 65.96 747 ALA B O 1
ATOM 8357 N N . VAL B 1 798 ? 162.329 180.020 179.550 1.00 62.41 748 VAL B N 1
ATOM 8358 C CA . VAL B 1 798 ? 162.580 179.342 178.282 1.00 62.41 748 VAL B CA 1
ATOM 8359 C C . VAL B 1 798 ? 163.828 179.904 177.613 1.00 62.41 748 VAL B C 1
ATOM 8360 O O . VAL B 1 798 ? 164.646 179.152 177.074 1.00 62.41 748 VAL B O 1
ATOM 8364 N N . LEU B 1 799 ? 163.997 181.229 177.626 1.00 60.51 749 LEU B N 1
ATOM 8365 C CA . LEU B 1 799 ? 165.170 181.817 176.990 1.00 60.51 749 LEU B CA 1
ATOM 8366 C C . LEU B 1 799 ? 166.456 181.405 177.693 1.00 60.51 749 LEU B C 1
ATOM 8367 O O . LEU B 1 799 ? 167.453 181.098 177.032 1.00 60.51 749 LEU B O 1
ATOM 8372 N N . GLY B 1 800 ? 166.472 181.410 179.026 1.00 63.85 750 GLY B N 1
ATOM 8373 C CA . GLY B 1 800 ? 167.666 180.962 179.725 1.00 63.85 750 GLY B CA 1
ATOM 8374 C C . GLY B 1 800 ? 167.981 179.509 179.435 1.00 63.85 750 GLY B C 1
ATOM 8375 O O . GLY B 1 800 ? 169.141 179.141 179.193 1.00 63.85 750 GLY B O 1
ATOM 8376 N N . TRP B 1 801 ? 166.944 178.670 179.379 1.00 63.63 751 TRP B N 1
ATOM 8377 C CA . TRP B 1 801 ? 167.166 177.278 179.024 1.00 63.63 751 TRP B CA 1
ATOM 8378 C C . TRP B 1 801 ? 167.750 177.176 177.625 1.00 63.63 751 TRP B C 1
ATOM 8379 O O . TRP B 1 801 ? 168.679 176.398 177.395 1.00 63.63 751 TRP B O 1
ATOM 8390 N N . LEU B 1 802 ? 167.235 177.976 176.686 1.00 60.72 752 LEU B N 1
ATOM 8391 C CA . LEU B 1 802 ? 167.767 177.962 175.326 1.00 60.72 752 LEU B CA 1
ATOM 8392 C C . LEU B 1 802 ? 169.231 178.363 175.323 1.00 60.72 752 LEU B C 1
ATOM 8393 O O . LEU B 1 802 ? 170.053 177.769 174.617 1.00 60.72 752 LEU B O 1
ATOM 8398 N N . PHE B 1 803 ? 169.563 179.406 176.066 1.00 59.94 753 PHE B N 1
ATOM 8399 C CA . PHE B 1 803 ? 170.919 179.919 176.076 1.00 59.94 753 PHE B CA 1
ATOM 8400 C C . PHE B 1 803 ? 171.861 179.036 176.876 1.00 59.94 753 PHE B C 1
ATOM 8401 O O . PHE B 1 803 ? 173.058 179.340 176.927 1.00 59.94 753 PHE B O 1
ATOM 8409 N N . GLN B 1 804 ? 171.367 177.958 177.500 1.00 65.34 754 GLN B N 1
ATOM 8410 C CA . GLN B 1 804 ? 172.242 177.039 178.224 1.00 65.34 754 GLN B CA 1
ATOM 8411 C C . GLN B 1 804 ? 172.294 175.627 177.622 1.00 65.34 754 GLN B C 1
ATOM 8412 O O . GLN B 1 804 ? 172.498 174.655 178.350 1.00 65.34 754 GLN B O 1
ATOM 8418 N N . ILE B 1 805 ? 172.118 175.484 176.309 1.00 67.80 755 ILE B N 1
ATOM 8419 C CA . ILE B 1 805 ? 172.300 174.188 175.640 1.00 67.80 755 ILE B CA 1
ATOM 8420 C C . ILE B 1 805 ? 173.729 174.101 175.117 1.00 67.80 755 ILE B C 1
ATOM 8421 O O . ILE B 1 805 ? 174.293 175.121 174.696 1.00 67.80 755 ILE B O 1
ATOM 8426 N N . PRO B 1 806 ? 174.359 172.922 175.124 1.00 69.48 756 PRO B N 1
ATOM 8427 C CA . PRO B 1 806 ? 175.742 172.840 174.625 1.00 69.48 756 PRO B CA 1
ATOM 8428 C C . PRO B 1 806 ? 175.908 173.349 173.205 1.00 69.48 756 PRO B C 1
ATOM 8429 O O . PRO B 1 806 ? 176.958 173.920 172.887 1.00 69.48 756 PRO B O 1
ATOM 8433 N N . THR B 1 807 ? 174.910 173.165 172.336 1.00 74.10 757 THR B N 1
ATOM 8434 C CA . THR B 1 807 ? 175.053 173.622 170.957 1.00 74.10 757 THR B CA 1
ATOM 8435 C C . THR B 1 807 ? 175.282 175.125 170.907 1.00 74.10 757 THR B C 1
ATOM 8436 O O . THR B 1 807 ? 176.138 175.606 170.155 1.00 74.10 757 THR B O 1
ATOM 8440 N N . VAL B 1 808 ? 174.531 175.882 171.695 1.00 69.97 758 VAL B N 1
ATOM 8441 C CA . VAL B 1 808 ? 174.711 177.337 171.715 1.00 69.97 758 VAL B CA 1
ATOM 8442 C C . VAL B 1 808 ? 176.032 177.657 172.407 1.00 69.97 758 VAL B C 1
ATOM 8443 O O . VAL B 1 808 ? 176.252 177.208 173.546 1.00 69.97 758 VAL B O 1
ATOM 8447 N N . PRO B 1 809 ? 176.939 178.406 171.781 1.00 74.51 759 PRO B N 1
ATOM 8448 C CA . PRO B 1 809 ? 178.206 178.705 172.448 1.00 74.51 759 PRO B CA 1
ATOM 8449 C C . PRO B 1 809 ? 178.000 179.512 173.720 1.00 74.51 759 PRO B C 1
ATOM 8450 O O . PRO B 1 809 ? 177.112 180.364 173.809 1.00 74.51 759 PRO B O 1
ATOM 8454 N N . GLU B 1 810 ? 178.846 179.235 174.715 1.00 79.12 760 GLU B N 1
ATOM 8455 C CA . GLU B 1 810 ? 178.756 179.952 175.983 1.00 79.12 760 GLU B CA 1
ATOM 8456 C C . GLU B 1 810 ? 179.065 181.433 175.815 1.00 79.12 760 GLU B C 1
ATOM 8457 O O . GLU B 1 810 ? 178.542 182.265 176.565 1.00 79.12 760 GLU B O 1
ATOM 8463 N N . ASP B 1 811 ? 179.905 181.782 174.842 1.00 78.92 761 ASP B N 1
ATOM 8464 C CA . ASP B 1 811 ? 180.291 183.169 174.627 1.00 78.92 761 ASP B CA 1
ATOM 8465 C C . ASP B 1 811 ? 179.229 183.980 173.897 1.00 78.92 761 ASP B C 1
ATOM 8466 O O . ASP B 1 811 ? 179.324 185.211 173.881 1.00 78.92 761 ASP B O 1
ATOM 8471 N N . LEU B 1 812 ? 178.214 183.331 173.319 1.00 73.31 762 LEU B N 1
ATOM 8472 C CA . LEU B 1 812 ? 177.202 184.067 172.566 1.00 73.31 762 LEU B CA 1
ATOM 8473 C C . LEU B 1 812 ? 176.466 185.060 173.453 1.00 73.31 762 LEU B C 1
ATOM 8474 O O . LEU B 1 812 ? 176.222 186.202 173.048 1.00 73.31 762 LEU B O 1
ATOM 8479 N N . PHE B 1 813 ? 176.101 184.645 174.666 1.00 74.92 763 PHE B N 1
ATOM 8480 C CA . PHE B 1 813 ? 175.368 185.546 175.548 1.00 74.92 763 PHE B CA 1
ATOM 8481 C C . PHE B 1 813 ? 176.254 186.711 175.970 1.00 74.92 763 PHE B C 1
ATOM 8482 O O . PHE B 1 813 ? 175.784 187.848 176.095 1.00 74.92 763 PHE B O 1
ATOM 8490 N N . PHE B 1 814 ? 177.543 186.455 176.156 1.00 81.95 764 PHE B N 1
ATOM 8491 C CA . PHE B 1 814 ? 178.480 187.461 176.628 1.00 81.95 764 PHE B CA 1
ATOM 8492 C C . PHE B 1 814 ? 179.045 188.325 175.510 1.00 81.95 764 PHE B C 1
ATOM 8493 O O . PHE B 1 814 ? 179.895 189.180 175.779 1.00 81.95 764 PHE B O 1
ATOM 8501 N N . LEU B 1 815 ? 178.601 188.133 174.270 1.00 81.75 765 LEU B N 1
ATOM 8502 C CA . LEU B 1 815 ? 179.032 189.009 173.194 1.00 81.75 765 LEU B CA 1
ATOM 8503 C C . LEU B 1 815 ? 178.477 190.415 173.398 1.00 81.75 765 LEU B C 1
ATOM 8504 O O . LEU B 1 815 ? 177.516 190.637 174.140 1.00 81.75 765 LEU B O 1
ATOM 8509 N N . GLU B 1 816 ? 179.103 191.372 172.724 1.00 96.00 766 GLU B N 1
ATOM 8510 C CA . GLU B 1 816 ? 178.724 192.774 172.843 1.00 96.00 766 GLU B CA 1
ATOM 8511 C C . GLU B 1 816 ? 177.261 192.984 172.467 1.00 96.00 766 GLU B C 1
ATOM 8512 O O . GLU B 1 816 ? 176.621 192.097 171.903 1.00 96.00 766 GLU B O 1
ATOM 8518 N N . HIS B 1 832 ? 146.165 195.999 175.094 1.00 83.46 782 HIS B N 1
ATOM 8519 C CA . HIS B 1 832 ? 145.834 195.255 173.885 1.00 83.46 782 HIS B CA 1
ATOM 8520 C C . HIS B 1 832 ? 146.862 194.160 173.644 1.00 83.46 782 HIS B C 1
ATOM 8521 O O . HIS B 1 832 ? 147.917 194.145 174.265 1.00 83.46 782 HIS B O 1
ATOM 8528 N N . GLY B 1 833 ? 146.568 193.271 172.700 1.00 82.32 783 GLY B N 1
ATOM 8529 C CA . GLY B 1 833 ? 147.472 192.190 172.366 1.00 82.32 783 GLY B CA 1
ATOM 8530 C C . GLY B 1 833 ? 147.455 191.029 173.341 1.00 82.32 783 GLY B C 1
ATOM 8531 O O . GLY B 1 833 ? 147.150 191.183 174.528 1.00 82.32 783 GLY B O 1
ATOM 8532 N N . LEU B 1 834 ? 147.791 189.848 172.819 1.00 78.14 784 LEU B N 1
ATOM 8533 C CA . LEU B 1 834 ? 147.848 188.635 173.629 1.00 78.14 784 LEU B CA 1
ATOM 8534 C C . LEU B 1 834 ? 148.877 188.725 174.750 1.00 78.14 784 LEU B C 1
ATOM 8535 O O . LEU B 1 834 ? 148.626 188.268 175.870 1.00 78.14 784 LEU B O 1
ATOM 8540 N N . ASP B 1 835 ? 150.041 189.316 174.474 1.00 79.14 785 ASP B N 1
ATOM 8541 C CA . ASP B 1 835 ? 151.085 189.409 175.492 1.00 79.14 785 ASP B CA 1
ATOM 8542 C C . ASP B 1 835 ? 150.644 190.234 176.697 1.00 79.14 785 ASP B C 1
ATOM 8543 O O . ASP B 1 835 ? 150.926 189.865 177.843 1.00 79.14 785 ASP B O 1
ATOM 8548 N N . ASN B 1 836 ? 149.951 191.347 176.466 1.00 86.99 786 ASN B N 1
ATOM 8549 C CA . ASN B 1 836 ? 149.530 192.192 177.581 1.00 86.99 786 ASN B CA 1
ATOM 8550 C C . ASN B 1 836 ? 148.498 191.503 178.463 1.00 86.99 786 ASN B C 1
ATOM 8551 O O . ASN B 1 836 ? 148.503 191.687 179.686 1.00 86.99 786 ASN B O 1
ATOM 8556 N N . ALA B 1 837 ? 147.611 190.708 177.876 1.00 86.50 787 ALA B N 1
ATOM 8557 C CA . ALA B 1 837 ? 146.648 189.998 178.700 1.00 86.50 787 ALA B CA 1
ATOM 8558 C C . ALA B 1 837 ? 147.271 188.759 179.343 1.00 86.50 787 ALA B C 1
ATOM 8559 O O . ALA B 1 837 ? 148.201 188.163 178.794 1.00 86.50 787 ALA B O 1
ATOM 8561 N N . PRO B 1 838 ? 146.770 188.353 180.514 1.00 87.71 788 PRO B N 1
ATOM 8562 C CA . PRO B 1 838 ? 147.309 187.169 181.199 1.00 87.71 788 PRO B CA 1
ATOM 8563 C C . PRO B 1 838 ? 146.820 185.890 180.536 1.00 87.71 788 PRO B C 1
ATOM 8564 O O . PRO B 1 838 ? 145.613 185.655 180.437 1.00 87.71 788 PRO B O 1
ATOM 8568 N N . VAL B 1 839 ? 147.758 185.062 180.083 1.00 80.87 789 VAL B N 1
ATOM 8569 C CA . VAL B 1 839 ? 147.402 183.844 179.363 1.00 80.87 789 VAL B CA 1
ATOM 8570 C C . VAL B 1 839 ? 148.132 182.612 179.869 1.00 80.87 789 VAL B C 1
ATOM 8571 O O . VAL B 1 839 ? 147.708 181.484 179.564 1.00 80.87 789 VAL B O 1
ATOM 8575 N N . VAL B 1 840 ? 149.216 182.749 180.630 1.00 73.18 790 VAL B N 1
ATOM 8576 C CA . VAL B 1 840 ? 149.947 181.614 181.181 1.00 73.18 790 VAL B CA 1
ATOM 8577 C C . VAL B 1 840 ? 149.695 181.580 182.681 1.00 73.18 790 VAL B C 1
ATOM 8578 O O . VAL B 1 840 ? 149.915 182.577 183.379 1.00 73.18 790 VAL B O 1
ATOM 8582 N N . ASP B 1 841 ? 149.225 180.443 183.169 1.00 79.51 791 ASP B N 1
ATOM 8583 C CA . ASP B 1 841 ? 149.019 180.197 184.586 1.00 79.51 791 ASP B CA 1
ATOM 8584 C C . ASP B 1 841 ? 150.003 179.140 185.080 1.00 79.51 791 ASP B C 1
ATOM 8585 O O . ASP B 1 841 ? 150.810 178.600 184.320 1.00 79.51 791 ASP B O 1
ATOM 8590 N N . GLN B 1 842 ? 149.922 178.843 186.379 1.00 75.77 792 GLN B N 1
ATOM 8591 C CA . GLN B 1 842 ? 150.871 177.914 186.983 1.00 75.77 792 GLN B CA 1
ATOM 8592 C C . GLN B 1 842 ? 150.881 176.568 186.272 1.00 75.77 792 GLN B C 1
ATOM 8593 O O . GLN B 1 842 ? 151.952 176.005 186.015 1.00 75.77 792 GLN B O 1
ATOM 8599 N N . GLN B 1 843 ? 149.706 176.028 185.943 1.00 74.15 793 GLN B N 1
ATOM 8600 C CA . GLN B 1 843 ? 149.676 174.735 185.265 1.00 74.15 793 GLN B CA 1
ATOM 8601 C C . GLN B 1 843 ? 150.381 174.818 183.917 1.00 74.15 793 GLN B C 1
ATOM 8602 O O . GLN B 1 843 ? 151.196 173.951 183.578 1.00 74.15 793 GLN B O 1
ATOM 8608 N N . LEU B 1 844 ? 150.110 175.875 183.151 1.00 72.46 794 LEU B N 1
ATOM 8609 C CA . LEU B 1 844 ? 150.766 176.029 181.857 1.00 72.46 794 LEU B CA 1
ATOM 8610 C C . LEU B 1 844 ? 152.260 176.252 182.033 1.00 72.46 794 LEU B C 1
ATOM 8611 O O . LEU B 1 844 ? 153.068 175.722 181.262 1.00 72.46 794 LEU B O 1
ATOM 8616 N N . LEU B 1 845 ? 152.647 177.036 183.039 1.00 71.12 795 LEU B N 1
ATOM 8617 C CA . LEU B 1 845 ? 154.063 177.285 183.281 1.00 71.12 795 LEU B CA 1
ATOM 8618 C C . LEU B 1 845 ? 154.803 175.992 183.588 1.00 71.12 795 LEU B C 1
ATOM 8619 O O . LEU B 1 845 ? 155.895 175.752 183.062 1.00 71.12 795 LEU B O 1
ATOM 8624 N N . TYR B 1 846 ? 154.219 175.136 184.424 1.00 73.01 796 TYR B N 1
ATOM 8625 C CA . TYR B 1 846 ? 154.885 173.894 184.784 1.00 73.01 796 TYR B CA 1
ATOM 8626 C C . TYR B 1 846 ? 154.815 172.853 183.677 1.00 73.01 796 TYR B C 1
ATOM 8627 O O . TYR B 1 846 ? 155.669 171.961 183.635 1.00 73.01 796 TYR B O 1
ATOM 8636 N N . THR B 1 847 ? 153.829 172.942 182.782 1.00 71.16 797 THR B N 1
ATOM 8637 C CA . THR B 1 847 ? 153.805 172.040 181.636 1.00 71.16 797 THR B CA 1
ATOM 8638 C C . THR B 1 847 ? 154.838 172.447 180.592 1.00 71.16 797 THR B C 1
ATOM 8639 O O . THR B 1 847 ? 155.516 171.589 180.017 1.00 71.16 797 THR B O 1
ATOM 8643 N N . CYS B 1 848 ? 154.968 173.751 180.338 1.00 70.30 798 CYS B N 1
ATOM 8644 C CA . CYS B 1 848 ? 155.941 174.233 179.363 1.00 70.30 798 CYS B CA 1
ATOM 8645 C C . CYS B 1 848 ? 157.371 174.066 179.858 1.00 70.30 798 CYS B C 1
ATOM 8646 O O . CYS B 1 848 ? 158.273 173.800 179.059 1.00 70.30 798 CYS B O 1
ATOM 8649 N N . CYS B 1 849 ? 157.595 174.216 181.161 1.00 69.47 799 CYS B N 1
ATOM 8650 C CA . CYS B 1 849 ? 158.931 174.190 181.752 1.00 69.47 799 CYS B CA 1
ATOM 8651 C C . CYS B 1 849 ? 158.944 173.167 182.878 1.00 69.47 799 CYS B C 1
ATOM 8652 O O . CYS B 1 849 ? 158.828 173.524 184.058 1.00 69.47 799 CYS B O 1
ATOM 8655 N N . PRO B 1 850 ? 159.086 171.876 182.551 1.00 73.38 800 PRO B N 1
ATOM 8656 C CA . PRO B 1 850 ? 159.092 170.823 183.574 1.00 73.38 800 PRO B CA 1
ATOM 8657 C C . PRO B 1 850 ? 160.455 170.649 184.241 1.00 73.38 800 PRO B C 1
ATOM 8658 O O . PRO B 1 850 ? 160.946 169.533 184.414 1.00 73.38 800 PRO B O 1
ATOM 8662 N N . TYR B 1 851 ? 161.067 171.770 184.616 1.00 69.49 801 TYR B N 1
ATOM 8663 C CA . TYR B 1 851 ? 162.313 171.763 185.366 1.00 69.49 801 TYR B CA 1
ATOM 8664 C C . TYR B 1 851 ? 162.299 172.758 186.518 1.00 69.49 801 TYR B C 1
ATOM 8665 O O . TYR B 1 851 ? 163.276 172.818 187.269 1.00 69.49 801 TYR B O 1
ATOM 8674 N N . ILE B 1 852 ? 161.225 173.533 186.680 1.00 73.64 802 ILE B N 1
ATOM 8675 C CA . ILE B 1 852 ? 161.054 174.333 187.888 1.00 73.64 802 ILE B CA 1
ATOM 8676 C C . ILE B 1 852 ? 160.898 173.427 189.100 1.00 73.64 802 ILE B C 1
ATOM 8677 O O . ILE B 1 852 ? 161.410 173.721 190.189 1.00 73.64 802 ILE B O 1
ATOM 8682 N N . GLY B 1 853 ? 160.229 172.293 188.919 1.00 78.76 803 GLY B N 1
ATOM 8683 C CA . GLY B 1 853 ? 160.078 171.316 189.977 1.00 78.76 803 GLY B CA 1
ATOM 8684 C C . GLY B 1 853 ? 161.399 170.888 190.573 1.00 78.76 803 GLY B C 1
ATOM 8685 O O . GLY B 1 853 ? 161.444 170.404 191.709 1.00 78.76 803 GLY B O 1
ATOM 8686 N N . GLU B 1 854 ? 162.488 171.071 189.823 1.00 82.57 804 GLU B N 1
ATOM 8687 C CA . GLU B 1 854 ? 163.808 170.773 190.364 1.00 82.57 804 GLU B CA 1
ATOM 8688 C C . GLU B 1 854 ? 163.989 171.416 191.731 1.00 82.57 804 GLU B C 1
ATOM 8689 O O . GLU B 1 854 ? 164.425 170.760 192.684 1.00 82.57 804 GLU B O 1
ATOM 8695 N N . LEU B 1 855 ? 163.604 172.687 191.863 1.00 82.04 805 LEU B N 1
ATOM 8696 C CA . LEU B 1 855 ? 163.724 173.341 193.161 1.00 82.04 805 LEU B CA 1
ATOM 8697 C C . LEU B 1 855 ? 163.034 172.512 194.234 1.00 82.04 805 LEU B C 1
ATOM 8698 O O . LEU B 1 855 ? 163.660 172.093 195.216 1.00 82.04 805 LEU B O 1
ATOM 8703 N N . ARG B 1 856 ? 161.765 172.180 194.000 1.00 90.33 806 ARG B N 1
ATOM 8704 C CA . ARG B 1 856 ? 161.030 171.329 194.927 1.00 90.33 806 ARG B CA 1
ATOM 8705 C C . ARG B 1 856 ? 161.818 170.067 195.235 1.00 90.33 806 ARG B C 1
ATOM 8706 O O . ARG B 1 856 ? 162.067 169.743 196.403 1.00 90.33 806 ARG B O 1
ATOM 8714 N N . LYS B 1 857 ? 162.291 169.388 194.188 1.00 94.08 807 LYS B N 1
ATOM 8715 C CA . LYS B 1 857 ? 163.050 168.160 194.386 1.00 94.08 807 LYS B CA 1
ATOM 8716 C C . LYS B 1 857 ? 164.161 168.371 195.402 1.00 94.08 807 LYS B C 1
ATOM 8717 O O . LYS B 1 857 ? 164.264 167.629 196.389 1.00 94.08 807 LYS B O 1
ATOM 8723 N N . LEU B 1 858 ? 164.951 169.433 195.228 1.00 88.02 808 LEU B N 1
ATOM 8724 C CA . LEU B 1 858 ? 166.052 169.673 196.151 1.00 88.02 808 LEU B CA 1
ATOM 8725 C C . LEU B 1 858 ? 165.559 169.665 197.589 1.00 88.02 808 LEU B C 1
ATOM 8726 O O . LEU B 1 858 ? 166.038 168.881 198.417 1.00 88.02 808 LEU B O 1
ATOM 8731 N N . LEU B 1 859 ? 164.537 170.470 197.883 1.00 88.59 809 LEU B N 1
ATOM 8732 C CA . LEU B 1 859 ? 164.018 170.499 199.244 1.00 88.59 809 LEU B CA 1
ATOM 8733 C C . LEU B 1 859 ? 163.628 169.103 199.695 1.00 88.59 809 LEU B C 1
ATOM 8734 O O . LEU B 1 859 ? 164.062 168.637 200.757 1.00 88.59 809 LEU B O 1
ATOM 8739 N N . ALA B 1 860 ? 162.836 168.400 198.884 1.00 101.42 810 ALA B N 1
ATOM 8740 C CA . ALA B 1 860 ? 162.442 167.051 199.262 1.00 101.42 810 ALA B CA 1
ATOM 8741 C C . ALA B 1 860 ? 163.668 166.219 199.601 1.00 101.42 810 ALA B C 1
ATOM 8742 O O . ALA B 1 860 ? 163.740 165.604 200.672 1.00 101.42 810 ALA B O 1
ATOM 8744 N N . SER B 1 861 ? 164.683 166.258 198.732 1.00 100.53 811 SER B N 1
ATOM 8745 C CA . SER B 1 861 ? 165.894 165.493 198.999 1.00 100.53 811 SER B CA 1
ATOM 8746 C C . SER B 1 861 ? 166.419 165.812 200.390 1.00 100.53 811 SER B C 1
ATOM 8747 O O . SER B 1 861 ? 166.620 164.913 201.217 1.00 100.53 811 SER B O 1
ATOM 8750 N N . TRP B 1 862 ? 166.566 167.104 200.690 1.00 98.97 812 TRP B N 1
ATOM 8751 C CA . TRP B 1 862 ? 167.075 167.501 201.996 1.00 98.97 812 TRP B CA 1
ATOM 8752 C C . TRP B 1 862 ? 166.255 166.848 203.093 1.00 98.97 812 TRP B C 1
ATOM 8753 O O . TRP B 1 862 ? 166.798 166.175 203.978 1.00 98.97 812 TRP B O 1
ATOM 8764 N N . VAL B 1 863 ? 164.930 166.989 203.016 1.00 102.56 813 VAL B N 1
ATOM 8765 C CA . VAL B 1 863 ? 164.083 166.430 204.061 1.00 102.56 813 VAL B CA 1
ATOM 8766 C C . VAL B 1 863 ? 164.385 164.948 204.207 1.00 102.56 813 VAL B C 1
ATOM 8767 O O . VAL B 1 863 ? 164.642 164.453 205.311 1.00 102.56 813 VAL B O 1
ATOM 8771 N N . SER B 1 864 ? 164.420 164.228 203.084 1.00 107.08 814 SER B N 1
ATOM 8772 C CA . SER B 1 864 ? 164.714 162.804 203.154 1.00 107.08 814 SER B CA 1
ATOM 8773 C C . SER B 1 864 ? 166.067 162.588 203.813 1.00 107.08 814 SER B C 1
ATOM 8774 O O . SER B 1 864 ? 166.190 161.822 204.777 1.00 107.08 814 SER B O 1
ATOM 8777 N N . GLY B 1 865 ? 167.088 163.310 203.345 1.00 108.33 815 GLY B N 1
ATOM 8778 C CA . GLY B 1 865 ? 168.405 163.149 203.922 1.00 108.33 815 GLY B CA 1
ATOM 8779 C C . GLY B 1 865 ? 168.494 163.655 205.342 1.00 108.33 815 GLY B C 1
ATOM 8780 O O . GLY B 1 865 ? 169.415 163.272 206.071 1.00 108.33 815 GLY B O 1
ATOM 8781 N N . SER B 1 866 ? 167.555 164.511 205.755 1.00 108.22 816 SER B N 1
ATOM 8782 C CA . SER B 1 866 ? 167.489 164.887 207.160 1.00 108.22 816 SER B CA 1
ATOM 8783 C C . SER B 1 866 ? 167.088 163.695 208.018 1.00 108.22 816 SER B C 1
ATOM 8784 O O . SER B 1 866 ? 167.618 163.507 209.118 1.00 108.22 816 SER B O 1
ATOM 8787 N N . SER B 1 867 ? 166.152 162.878 207.526 1.00 116.62 817 SER B N 1
ATOM 8788 C CA . SER B 1 867 ? 165.707 161.717 208.287 1.00 116.62 817 SER B CA 1
ATOM 8789 C C . SER B 1 867 ? 166.739 160.595 208.260 1.00 116.62 817 SER B C 1
ATOM 8790 O O . SER B 1 867 ? 166.986 159.952 209.286 1.00 116.62 817 SER B O 1
ATOM 8793 N N . GLY B 1 868 ? 167.346 160.348 207.104 1.00 117.22 818 GLY B N 1
ATOM 8794 C CA . GLY B 1 868 ? 168.312 159.274 206.964 1.00 117.22 818 GLY B CA 1
ATOM 8795 C C . GLY B 1 868 ? 169.514 159.437 207.873 1.00 117.22 818 GLY B C 1
ATOM 8796 O O . GLY B 1 868 ? 170.189 160.466 207.848 1.00 117.22 818 GLY B O 1
ATOM 8797 N N . MET C 2 38 ? 160.946 149.816 136.748 1.00 123.36 1 MET C N 1
ATOM 8798 C CA . MET C 2 38 ? 160.009 148.655 136.756 1.00 123.36 1 MET C CA 1
ATOM 8799 C C . MET C 2 38 ? 159.704 148.188 135.338 1.00 123.36 1 MET C C 1
ATOM 8800 O O . MET C 2 38 ? 158.542 148.023 134.970 1.00 123.36 1 MET C O 1
ATOM 8805 N N . ALA C 2 39 ? 160.752 147.979 134.543 1.00 112.66 2 ALA C N 1
ATOM 8806 C CA . ALA C 2 39 ? 160.558 147.553 133.165 1.00 112.66 2 ALA C CA 1
ATOM 8807 C C . ALA C 2 39 ? 159.823 146.220 133.132 1.00 112.66 2 ALA C C 1
ATOM 8808 O O . ALA C 2 39 ? 160.184 145.280 133.845 1.00 112.66 2 ALA C O 1
ATOM 8810 N N . LYS C 2 40 ? 158.786 146.140 132.296 1.00 109.18 3 LYS C N 1
ATOM 8811 C CA . LYS C 2 40 ? 158.037 144.894 132.182 1.00 109.18 3 LYS C CA 1
ATOM 8812 C C . LYS C 2 40 ? 158.912 143.789 131.608 1.00 109.18 3 LYS C C 1
ATOM 8813 O O . LYS C 2 40 ? 158.800 142.623 132.006 1.00 109.18 3 LYS C O 1
ATOM 8819 N N . VAL C 2 41 ? 159.790 144.139 130.672 1.00 104.20 4 VAL C N 1
ATOM 8820 C CA . VAL C 2 41 ? 160.670 143.195 129.995 1.00 104.20 4 VAL C CA 1
ATOM 8821 C C . VAL C 2 41 ? 162.105 143.510 130.387 1.00 104.20 4 VAL C C 1
ATOM 8822 O O . VAL C 2 41 ? 162.538 144.665 130.303 1.00 104.20 4 VAL C O 1
ATOM 8826 N N . GLN C 2 42 ? 162.838 142.489 130.817 1.00 103.04 5 GLN C N 1
ATOM 8827 C CA . GLN C 2 42 ? 164.258 142.613 131.097 1.00 103.04 5 GLN C CA 1
ATOM 8828 C C . GLN C 2 42 ? 165.020 141.714 130.134 1.00 103.04 5 GLN C C 1
ATOM 8829 O O . GLN C 2 42 ? 164.455 140.804 129.522 1.00 103.04 5 GLN C O 1
ATOM 8835 N N . VAL C 2 43 ? 166.318 141.981 129.999 1.00 97.49 6 VAL C N 1
ATOM 8836 C CA . VAL C 2 43 ? 167.164 141.256 129.064 1.00 97.49 6 VAL C CA 1
ATOM 8837 C C . VAL C 2 43 ? 168.391 140.742 129.800 1.00 97.49 6 VAL C C 1
ATOM 8838 O O . VAL C 2 43 ? 168.806 141.285 130.826 1.00 97.49 6 VAL C O 1
ATOM 8842 N N . ASN C 2 44 ? 168.970 139.676 129.257 1.00 100.26 7 ASN C N 1
ATOM 8843 C CA . ASN C 2 44 ? 170.120 139.017 129.858 1.00 100.26 7 ASN C CA 1
ATOM 8844 C C . ASN C 2 44 ? 171.086 138.659 128.736 1.00 100.26 7 ASN C C 1
ATOM 8845 O O . ASN C 2 44 ? 170.971 139.164 127.614 1.00 100.26 7 ASN C O 1
ATOM 8850 N N . ASN C 2 45 ? 172.051 137.794 129.043 1.00 102.63 8 ASN C N 1
ATOM 8851 C CA . ASN C 2 45 ? 173.093 137.465 128.080 1.00 102.63 8 ASN C CA 1
ATOM 8852 C C . ASN C 2 45 ? 172.502 137.173 126.707 1.00 102.63 8 ASN C C 1
ATOM 8853 O O . ASN C 2 45 ? 171.471 136.510 126.581 1.00 102.63 8 ASN C O 1
ATOM 8858 N N . VAL C 2 46 ? 173.163 137.693 125.676 1.00 106.07 9 VAL C N 1
ATOM 8859 C CA . VAL C 2 46 ? 172.816 137.429 124.285 1.00 106.07 9 VAL C CA 1
ATOM 8860 C C . VAL C 2 46 ? 174.015 136.760 123.635 1.00 106.07 9 VAL C C 1
ATOM 8861 O O . VAL C 2 46 ? 175.137 137.269 123.737 1.00 106.07 9 VAL C O 1
ATOM 8865 N N . VAL C 2 47 ? 173.788 135.633 122.971 1.00 117.02 10 VAL C N 1
ATOM 8866 C CA . VAL C 2 47 ? 174.877 134.882 122.343 1.00 117.02 10 VAL C CA 1
ATOM 8867 C C . VAL C 2 47 ? 174.654 134.875 120.838 1.00 117.02 10 VAL C C 1
ATOM 8868 O O . VAL C 2 47 ? 173.646 134.349 120.352 1.00 117.02 10 VAL C O 1
ATOM 8872 N N . VAL C 2 48 ? 175.569 135.499 120.104 1.00 114.99 11 VAL C N 1
ATOM 8873 C CA . VAL C 2 48 ? 175.497 135.507 118.648 1.00 114.99 11 VAL C CA 1
ATOM 8874 C C . VAL C 2 48 ? 176.113 134.207 118.150 1.00 114.99 11 VAL C C 1
ATOM 8875 O O . VAL C 2 48 ? 177.273 133.899 118.448 1.00 114.99 11 VAL C O 1
ATOM 8879 N N . LEU C 2 49 ? 175.329 133.427 117.413 1.00 127.75 12 LEU C N 1
ATOM 8880 C CA . LEU C 2 49 ? 175.748 132.094 117.010 1.00 127.75 12 LEU C CA 1
ATOM 8881 C C . LEU C 2 49 ? 176.588 132.166 115.744 1.00 127.75 12 LEU C C 1
ATOM 8882 O O . LEU C 2 49 ? 176.218 132.842 114.779 1.00 127.75 12 LEU C O 1
ATOM 8887 N N . ASP C 2 50 ? 177.721 131.465 115.749 1.00 135.11 13 ASP C N 1
ATOM 8888 C CA . ASP C 2 50 ? 178.592 131.385 114.582 1.00 135.11 13 ASP C CA 1
ATOM 8889 C C . ASP C 2 50 ? 179.037 132.781 114.149 1.00 135.11 13 ASP C C 1
ATOM 8890 O O . ASP C 2 50 ? 178.756 133.239 113.040 1.00 135.11 13 ASP C O 1
ATOM 8895 N N . ASN C 2 51 ? 179.745 133.459 115.051 1.00 122.76 14 ASN C N 1
ATOM 8896 C CA . ASN C 2 51 ? 180.201 134.804 114.728 1.00 122.76 14 ASN C CA 1
ATOM 8897 C C . ASN C 2 51 ? 181.242 134.760 113.611 1.00 122.76 14 ASN C C 1
ATOM 8898 O O . ASN C 2 51 ? 181.312 135.712 112.823 1.00 122.76 14 ASN C O 1
ATOM 8903 N N . PRO C 2 52 ? 182.074 133.699 113.482 1.00 127.05 15 PRO C N 1
ATOM 8904 C CA . PRO C 2 52 ? 182.979 133.662 112.332 1.00 127.05 15 PRO C CA 1
ATOM 8905 C C . PRO C 2 52 ? 182.299 133.049 111.120 1.00 127.05 15 PRO C C 1
ATOM 8906 O O . PRO C 2 52 ? 181.995 131.853 111.123 1.00 127.05 15 PRO C O 1
ATOM 8910 N N . SER C 2 53 ? 182.057 133.839 110.079 1.00 125.64 16 SER C N 1
ATOM 8911 C CA . SER C 2 53 ? 181.330 133.359 108.914 1.00 125.64 16 SER C CA 1
ATOM 8912 C C . SER C 2 53 ? 181.605 134.305 107.754 1.00 125.64 16 SER C C 1
ATOM 8913 O O . SER C 2 53 ? 182.039 135.443 107.967 1.00 125.64 16 SER C O 1
ATOM 8916 N N . PRO C 2 54 ? 181.358 133.866 106.513 1.00 122.62 17 PRO C N 1
ATOM 8917 C CA . PRO C 2 54 ? 181.515 134.774 105.369 1.00 122.62 17 PRO C CA 1
ATOM 8918 C C . PRO C 2 54 ? 180.545 135.940 105.427 1.00 122.62 17 PRO C C 1
ATOM 8919 O O . PRO C 2 54 ? 179.697 136.006 106.322 1.00 122.62 17 PRO C O 1
ATOM 8923 N N . PHE C 2 55 ? 180.656 136.864 104.473 1.00 114.31 18 PHE C N 1
ATOM 8924 C CA . PHE C 2 55 ? 179.815 138.052 104.505 1.00 114.31 18 PHE C CA 1
ATOM 8925 C C . PHE C 2 55 ? 178.368 137.750 104.147 1.00 114.31 18 PHE C C 1
ATOM 8926 O O . PHE C 2 55 ? 177.491 138.573 104.428 1.00 114.31 18 PHE C O 1
ATOM 8934 N N . TYR C 2 56 ? 178.094 136.593 103.544 1.00 118.96 19 TYR C N 1
ATOM 8935 C CA . TYR C 2 56 ? 176.746 136.259 103.113 1.00 118.96 19 TYR C CA 1
ATOM 8936 C C . TYR C 2 56 ? 176.012 135.362 104.100 1.00 118.96 19 TYR C C 1
ATOM 8937 O O . TYR C 2 56 ? 174.809 135.141 103.930 1.00 118.96 19 TYR C O 1
ATOM 8946 N N . ASN C 2 57 ? 176.694 134.850 105.117 1.00 125.92 20 ASN C N 1
ATOM 8947 C CA . ASN C 2 57 ? 176.016 134.024 106.101 1.00 125.92 20 ASN C CA 1
ATOM 8948 C C . ASN C 2 57 ? 175.016 134.874 106.883 1.00 125.92 20 ASN C C 1
ATOM 8949 O O . ASN C 2 57 ? 175.335 135.997 107.285 1.00 125.92 20 ASN C O 1
ATOM 8954 N N . PRO C 2 58 ? 173.807 134.373 107.114 1.00 119.03 21 PRO C N 1
ATOM 8955 C CA . PRO C 2 58 ? 172.835 135.142 107.893 1.00 119.03 21 PRO C CA 1
ATOM 8956 C C . PRO C 2 58 ? 173.250 135.273 109.349 1.00 119.03 21 PRO C C 1
ATOM 8957 O O . PRO C 2 58 ? 173.979 134.440 109.892 1.00 119.03 21 PRO C O 1
ATOM 8961 N N . PHE C 2 59 ? 172.776 136.344 109.978 1.00 111.98 22 PHE C N 1
ATOM 8962 C CA . PHE C 2 59 ? 173.016 136.541 111.398 1.00 111.98 22 PHE C CA 1
ATOM 8963 C C . PHE C 2 59 ? 172.274 135.478 112.204 1.00 111.98 22 PHE C C 1
ATOM 8964 O O . PHE C 2 59 ? 171.339 134.837 111.723 1.00 111.98 22 PHE C O 1
ATOM 8972 N N . GLN C 2 60 ? 172.702 135.305 113.454 1.00 121.49 23 GLN C N 1
ATOM 8973 C CA . GLN C 2 60 ? 172.092 134.331 114.361 1.00 121.49 23 GLN C CA 1
ATOM 8974 C C . GLN C 2 60 ? 172.333 134.792 115.789 1.00 121.49 23 GLN C C 1
ATOM 8975 O O . GLN C 2 60 ? 173.473 134.784 116.263 1.00 121.49 23 GLN C O 1
ATOM 8981 N N . PHE C 2 61 ? 171.260 135.190 116.466 1.00 110.83 24 PHE C N 1
ATOM 8982 C CA . PHE C 2 61 ? 171.314 135.673 117.834 1.00 110.83 24 PHE C CA 1
ATOM 8983 C C . PHE C 2 61 ? 170.398 134.824 118.703 1.00 110.83 24 PHE C C 1
ATOM 8984 O O . PHE C 2 61 ? 169.358 134.352 118.241 1.00 110.83 24 PHE C O 1
ATOM 8992 N N . GLU C 2 62 ? 170.784 134.613 119.961 1.00 115.71 25 GLU C N 1
ATOM 8993 C CA . GLU C 2 62 ? 169.923 133.937 120.929 1.00 115.71 25 GLU C CA 1
ATOM 8994 C C . GLU C 2 62 ? 169.799 134.909 122.095 1.00 115.71 25 GLU C C 1
ATOM 8995 O O . GLU C 2 62 ? 170.798 135.214 122.765 1.00 115.71 25 GLU C O 1
ATOM 9001 N N . ILE C 2 63 ? 168.599 135.462 122.260 1.00 107.87 26 ILE C N 1
ATOM 9002 C CA . ILE C 2 63 ? 168.299 136.475 123.264 1.00 107.87 26 ILE C CA 1
ATOM 9003 C C . ILE C 2 63 ? 167.355 135.862 124.287 1.00 107.87 26 ILE C C 1
ATOM 9004 O O . ILE C 2 63 ? 166.302 135.325 123.925 1.00 107.87 26 ILE C O 1
ATOM 9009 N N . THR C 2 64 ? 167.731 135.942 125.559 1.00 108.37 27 THR C N 1
ATOM 9010 C CA . THR C 2 64 ? 166.947 135.389 126.663 1.00 108.37 27 THR C CA 1
ATOM 9011 C C . THR C 2 64 ? 166.360 136.550 127.464 1.00 108.37 27 THR C C 1
ATOM 9012 O O . THR C 2 64 ? 166.963 137.022 128.428 1.00 108.37 27 THR C O 1
ATOM 9016 N N . PHE C 2 65 ? 165.178 137.006 127.060 1.00 106.91 28 PHE C N 1
ATOM 9017 C CA . PHE C 2 65 ? 164.523 138.131 127.715 1.00 106.91 28 PHE C CA 1
ATOM 9018 C C . PHE C 2 65 ? 163.572 137.620 128.791 1.00 106.91 28 PHE C C 1
ATOM 9019 O O . PHE C 2 65 ? 162.721 136.765 128.525 1.00 106.91 28 PHE C O 1
ATOM 9027 N N . GLU C 2 66 ? 163.728 138.141 130.006 1.00 108.08 29 GLU C N 1
ATOM 9028 C CA . GLU C 2 66 ? 162.922 137.741 131.155 1.00 108.08 29 GLU C CA 1
ATOM 9029 C C . GLU C 2 66 ? 161.806 138.761 131.361 1.00 108.08 29 GLU C C 1
ATOM 9030 O O . GLU C 2 66 ? 162.072 139.924 131.679 1.00 108.08 29 GLU C O 1
ATOM 9036 N N . CYS C 2 67 ? 160.561 138.328 131.181 1.00 109.73 30 CYS C N 1
ATOM 9037 C CA . CYS C 2 67 ? 159.394 139.176 131.392 1.00 109.73 30 CYS C CA 1
ATOM 9038 C C . CYS C 2 67 ? 158.824 138.909 132.782 1.00 109.73 30 CYS C C 1
ATOM 9039 O O . CYS C 2 67 ? 158.718 137.754 133.204 1.00 109.73 30 CYS C O 1
ATOM 9042 N N . ILE C 2 68 ? 158.445 139.976 133.494 1.00 112.15 31 ILE C N 1
ATOM 9043 C CA . ILE C 2 68 ? 158.060 139.839 134.897 1.00 112.15 31 ILE C CA 1
ATOM 9044 C C . ILE C 2 68 ? 156.583 139.462 134.980 1.00 112.15 31 ILE C C 1
ATOM 9045 O O . ILE C 2 68 ? 156.243 138.371 135.450 1.00 112.15 31 ILE C O 1
ATOM 9050 N N . GLU C 2 69 ? 155.690 140.356 134.540 1.00 112.82 32 GLU C N 1
ATOM 9051 C CA . GLU C 2 69 ? 154.270 140.040 134.401 1.00 112.82 32 GLU C CA 1
ATOM 9052 C C . GLU C 2 69 ? 153.874 140.092 132.926 1.00 112.82 32 GLU C C 1
ATOM 9053 O O . GLU C 2 69 ? 154.696 140.336 132.045 1.00 112.82 32 GLU C O 1
ATOM 9059 N N . ASP C 2 70 ? 152.590 139.878 132.666 1.00 114.28 33 ASP C N 1
ATOM 9060 C CA . ASP C 2 70 ? 152.122 139.626 131.311 1.00 114.28 33 ASP C CA 1
ATOM 9061 C C . ASP C 2 70 ? 152.043 140.916 130.505 1.00 114.28 33 ASP C C 1
ATOM 9062 O O . ASP C 2 70 ? 151.681 141.976 131.028 1.00 114.28 33 ASP C O 1
ATOM 9067 N N . LEU C 2 71 ? 152.383 140.823 129.222 1.00 109.81 34 LEU C N 1
ATOM 9068 C CA . LEU C 2 71 ? 152.227 141.931 128.287 1.00 109.81 34 LEU C CA 1
ATOM 9069 C C . LEU C 2 71 ? 150.874 141.852 127.585 1.00 109.81 34 LEU C C 1
ATOM 9070 O O . LEU C 2 71 ? 150.243 140.792 127.511 1.00 109.81 34 LEU C O 1
ATOM 9075 N N . SER C 2 72 ? 150.433 142.997 127.074 1.00 113.02 35 SER C N 1
ATOM 9076 C CA . SER C 2 72 ? 149.191 143.093 126.322 1.00 113.02 35 SER C CA 1
ATOM 9077 C C . SER C 2 72 ? 149.400 143.159 124.815 1.00 113.02 35 SER C C 1
ATOM 9078 O O . SER C 2 72 ? 148.422 143.070 124.067 1.00 113.02 35 SER C O 1
ATOM 9081 N N . GLU C 2 73 ? 150.639 143.307 124.349 1.00 111.66 36 GLU C N 1
ATOM 9082 C CA . GLU C 2 73 ? 150.933 143.367 122.922 1.00 111.66 36 GLU C CA 1
ATOM 9083 C C . GLU C 2 73 ? 152.232 142.611 122.660 1.00 111.66 36 GLU C C 1
ATOM 9084 O O . GLU C 2 73 ? 152.742 141.894 123.526 1.00 111.66 36 GLU C O 1
ATOM 9090 N N . ASP C 2 74 ? 152.768 142.772 121.453 1.00 113.54 37 ASP C N 1
ATOM 9091 C CA . ASP C 2 74 ? 153.900 141.990 120.977 1.00 113.54 37 ASP C CA 1
ATOM 9092 C C . ASP C 2 74 ? 155.140 142.866 120.854 1.00 113.54 37 ASP C C 1
ATOM 9093 O O . ASP C 2 74 ? 155.080 143.953 120.269 1.00 113.54 37 ASP C O 1
ATOM 9098 N N . LEU C 2 75 ? 156.258 142.395 121.404 1.00 104.06 38 LEU C N 1
ATOM 9099 C CA . LEU C 2 75 ? 157.519 143.113 121.256 1.00 104.06 38 LEU C CA 1
ATOM 9100 C C . LEU C 2 75 ? 157.928 143.156 119.787 1.00 104.06 38 LEU C C 1
ATOM 9101 O O . LEU C 2 75 ? 157.681 142.219 119.028 1.00 104.06 38 LEU C O 1
ATOM 9106 N N . GLU C 2 76 ? 158.554 144.257 119.376 1.00 103.88 39 GLU C N 1
ATOM 9107 C CA . GLU C 2 76 ? 159.010 144.428 117.998 1.00 103.88 39 GLU C CA 1
ATOM 9108 C C . GLU C 2 76 ? 160.531 144.501 117.996 1.00 103.88 39 GLU C C 1
ATOM 9109 O O . GLU C 2 76 ? 161.107 145.508 118.418 1.00 103.88 39 GLU C O 1
ATOM 9115 N N . TRP C 2 77 ? 161.182 143.444 117.520 1.00 98.02 40 TRP C N 1
ATOM 9116 C CA . TRP C 2 77 ? 162.634 143.398 117.440 1.00 98.02 40 TRP C CA 1
ATOM 9117 C C . TRP C 2 77 ? 163.099 143.755 116.032 1.00 98.02 40 TRP C C 1
ATOM 9118 O O . TRP C 2 77 ? 162.437 143.435 115.042 1.00 98.02 40 TRP C O 1
ATOM 9129 N N . LYS C 2 78 ? 164.251 144.423 115.951 1.00 96.78 41 LYS C N 1
ATOM 9130 C CA . LYS C 2 78 ? 164.796 144.890 114.683 1.00 96.78 41 LYS C CA 1
ATOM 9131 C C . LYS C 2 78 ? 166.305 144.695 114.651 1.00 96.78 41 LYS C C 1
ATOM 9132 O O . LYS C 2 78 ? 166.980 144.718 115.687 1.00 96.78 41 LYS C O 1
ATOM 9138 N N . ILE C 2 79 ? 166.824 144.551 113.431 1.00 99.40 42 ILE C N 1
ATOM 9139 C CA . ILE C 2 79 ? 168.253 144.516 113.147 1.00 99.40 42 ILE C CA 1
ATOM 9140 C C . ILE C 2 79 ? 168.585 145.715 112.273 1.00 99.40 42 ILE C C 1
ATOM 9141 O O . ILE C 2 79 ? 167.958 145.913 111.226 1.00 99.40 42 ILE C O 1
ATOM 9146 N N . ILE C 2 80 ? 169.567 146.510 112.692 1.00 97.56 43 ILE C N 1
ATOM 9147 C CA . ILE C 2 80 ? 170.047 147.640 111.906 1.00 97.56 43 ILE C CA 1
ATOM 9148 C C . ILE C 2 80 ? 171.517 147.379 111.619 1.00 97.56 43 ILE C C 1
ATOM 9149 O O . ILE C 2 80 ? 172.345 147.380 112.539 1.00 97.56 43 ILE C O 1
ATOM 9154 N N . TYR C 2 81 ? 171.850 147.154 110.352 1.00 101.15 44 TYR C N 1
ATOM 9155 C CA . TYR C 2 81 ? 173.237 146.953 109.955 1.00 101.15 44 TYR C CA 1
ATOM 9156 C C . TYR C 2 81 ? 173.818 148.285 109.503 1.00 101.15 44 TYR C C 1
ATOM 9157 O O . TYR C 2 81 ? 173.326 148.887 108.541 1.00 101.15 44 TYR C O 1
ATOM 9166 N N . VAL C 2 82 ? 174.864 148.741 110.188 1.00 101.74 45 VAL C N 1
ATOM 9167 C CA . VAL C 2 82 ? 175.492 150.022 109.876 1.00 101.74 45 VAL C CA 1
ATOM 9168 C C . VAL C 2 82 ? 176.348 149.806 108.631 1.00 101.74 45 VAL C C 1
ATOM 9169 O O . VAL C 2 82 ? 177.487 149.347 108.721 1.00 101.74 45 VAL C O 1
ATOM 9173 N N . GLY C 2 83 ? 175.800 150.137 107.461 1.00 103.49 46 GLY C N 1
ATOM 9174 C CA . GLY C 2 83 ? 176.553 149.949 106.234 1.00 103.49 46 GLY C CA 1
ATOM 9175 C C . GLY C 2 83 ? 177.815 150.788 106.201 1.00 103.49 46 GLY C C 1
ATOM 9176 O O . GLY C 2 83 ? 178.879 150.311 105.803 1.00 103.49 46 GLY C O 1
ATOM 9177 N N . SER C 2 84 ? 177.714 152.044 106.622 1.00 103.75 47 SER C N 1
ATOM 9178 C CA . SER C 2 84 ? 178.839 152.964 106.637 1.00 103.75 47 SER C CA 1
ATOM 9179 C C . SER C 2 84 ? 178.857 153.711 107.961 1.00 103.75 47 SER C C 1
ATOM 9180 O O . SER C 2 84 ? 177.804 154.077 108.491 1.00 103.75 47 SER C O 1
ATOM 9183 N N . ALA C 2 85 ? 180.058 153.944 108.486 1.00 103.83 48 ALA C N 1
ATOM 9184 C CA . ALA C 2 85 ? 180.190 154.741 109.696 1.00 103.83 48 ALA C CA 1
ATOM 9185 C C . ALA C 2 85 ? 179.970 156.222 109.427 1.00 103.83 48 ALA C C 1
ATOM 9186 O O . ALA C 2 85 ? 179.735 156.983 110.372 1.00 103.83 48 ALA C O 1
ATOM 9188 N N . GLU C 2 86 ? 180.039 156.647 108.164 1.00 100.63 49 GLU C N 1
ATOM 9189 C CA . GLU C 2 86 ? 179.931 158.068 107.855 1.00 100.63 49 GLU C CA 1
ATOM 9190 C C . GLU C 2 86 ? 178.576 158.627 108.265 1.00 100.63 49 GLU C C 1
ATOM 9191 O O . GLU C 2 86 ? 178.497 159.709 108.857 1.00 100.63 49 GLU C O 1
ATOM 9197 N N . SER C 2 87 ? 177.497 157.909 107.965 1.00 97.20 50 SER C N 1
ATOM 9198 C CA . SER C 2 87 ? 176.162 158.398 108.278 1.00 97.20 50 SER C CA 1
ATOM 9199 C C . SER C 2 87 ? 175.187 157.231 108.277 1.00 97.20 50 SER C C 1
ATOM 9200 O O . SER C 2 87 ? 175.487 156.146 107.771 1.00 97.20 50 SER C O 1
ATOM 9203 N N . GLU C 2 88 ? 174.010 157.474 108.854 1.00 95.75 51 GLU C N 1
ATOM 9204 C CA . GLU C 2 88 ? 172.928 156.497 108.829 1.00 95.75 51 GLU C CA 1
ATOM 9205 C C . GLU C 2 88 ? 172.349 156.299 107.435 1.00 95.75 51 GLU C C 1
ATOM 9206 O O . GLU C 2 88 ? 171.570 155.362 107.236 1.00 95.75 51 GLU C O 1
ATOM 9212 N N . GLU C 2 89 ? 172.705 157.158 106.475 1.00 95.14 52 GLU C N 1
ATOM 9213 C CA . GLU C 2 89 ? 172.142 157.069 105.131 1.00 95.14 52 GLU C CA 1
ATOM 9214 C C . GLU C 2 89 ? 172.228 155.662 104.553 1.00 95.14 52 GLU C C 1
ATOM 9215 O O . GLU C 2 89 ? 171.390 155.282 103.729 1.00 95.14 52 GLU C O 1
ATOM 9221 N N . TYR C 2 90 ? 173.220 154.875 104.966 1.00 99.30 53 TYR C N 1
ATOM 9222 C CA . TYR C 2 90 ? 173.449 153.551 104.402 1.00 99.30 53 TYR C CA 1
ATOM 9223 C C . TYR C 2 90 ? 173.018 152.435 105.345 1.00 99.30 53 TYR C C 1
ATOM 9224 O O . TYR C 2 90 ? 173.371 151.274 105.117 1.00 99.30 53 TYR C O 1
ATOM 9233 N N . ASP C 2 91 ? 172.268 152.754 106.397 1.00 100.01 54 ASP C N 1
ATOM 9234 C CA . ASP C 2 91 ? 171.786 151.725 107.306 1.00 100.01 54 ASP C CA 1
ATOM 9235 C C . ASP C 2 91 ? 170.779 150.820 106.605 1.00 100.01 54 ASP C C 1
ATOM 9236 O O . ASP C 2 91 ? 169.910 151.286 105.863 1.00 100.01 54 ASP C O 1
ATOM 9241 N N . GLN C 2 92 ? 170.901 149.515 106.845 1.00 101.27 55 GLN C N 1
ATOM 9242 C CA . GLN C 2 92 ? 170.035 148.507 106.244 1.00 101.27 55 GLN C CA 1
ATOM 9243 C C . GLN C 2 92 ? 169.223 147.823 107.334 1.00 101.27 55 GLN C C 1
ATOM 9244 O O . GLN C 2 92 ? 169.796 147.222 108.251 1.00 101.27 55 GLN C O 1
ATOM 9250 N N . VAL C 2 93 ? 167.899 147.906 107.232 1.00 100.24 56 VAL C N 1
ATOM 9251 C CA . VAL C 2 93 ? 167.007 147.204 108.153 1.00 100.24 56 VAL C CA 1
ATOM 9252 C C . VAL C 2 93 ? 166.881 145.772 107.642 1.00 100.24 56 VAL C C 1
ATOM 9253 O O . VAL C 2 93 ? 166.122 145.498 106.712 1.00 100.24 56 VAL C O 1
ATOM 9257 N N . LEU C 2 94 ? 167.627 144.848 108.252 1.00 103.12 57 LEU C N 1
ATOM 9258 C CA . LEU C 2 94 ? 167.673 143.484 107.736 1.00 103.12 57 LEU C CA 1
ATOM 9259 C C . LEU C 2 94 ? 166.310 142.811 107.831 1.00 103.12 57 LEU C C 1
ATOM 9260 O O . LEU C 2 94 ? 165.798 142.279 106.839 1.00 103.12 57 LEU C O 1
ATOM 9265 N N . ASP C 2 95 ? 165.703 142.822 109.016 1.00 104.69 58 ASP C N 1
ATOM 9266 C CA . ASP C 2 95 ? 164.393 142.210 109.189 1.00 104.69 58 ASP C CA 1
ATOM 9267 C C . ASP C 2 95 ? 163.826 142.593 110.546 1.00 104.69 58 ASP C C 1
ATOM 9268 O O . ASP C 2 95 ? 164.548 142.587 111.546 1.00 104.69 58 ASP C O 1
ATOM 9273 N N . SER C 2 96 ? 162.537 142.922 110.570 1.00 105.93 59 SER C N 1
ATOM 9274 C CA . SER C 2 96 ? 161.824 143.251 111.796 1.00 105.93 59 SER C CA 1
ATOM 9275 C C . SER C 2 96 ? 160.867 142.114 112.129 1.00 105.93 59 SER C C 1
ATOM 9276 O O . SER C 2 96 ? 160.062 141.708 111.284 1.00 105.93 59 SER C O 1
ATOM 9279 N N . VAL C 2 97 ? 160.956 141.610 113.356 1.00 112.20 60 VAL C N 1
ATOM 9280 C CA . VAL C 2 97 ? 160.136 140.495 113.813 1.00 112.20 60 VAL C CA 1
ATOM 9281 C C . VAL C 2 97 ? 159.215 140.969 114.927 1.00 112.20 60 VAL C C 1
ATOM 9282 O O . VAL C 2 97 ? 159.531 141.906 115.672 1.00 112.20 60 VAL C O 1
ATOM 9286 N N . LEU C 2 98 ? 158.064 140.312 115.034 1.00 112.93 61 LEU C N 1
ATOM 9287 C CA . LEU C 2 98 ? 157.097 140.554 116.096 1.00 112.93 61 LEU C CA 1
ATOM 9288 C C . LEU C 2 98 ? 157.022 139.317 116.979 1.00 112.93 61 LEU C C 1
ATOM 9289 O O . LEU C 2 98 ? 156.863 138.200 116.477 1.00 112.93 61 LEU C O 1
ATOM 9294 N N . VAL C 2 99 ? 157.135 139.520 118.290 1.00 111.57 62 VAL C N 1
ATOM 9295 C CA . VAL C 2 99 ? 157.311 138.443 119.257 1.00 111.57 62 VAL C CA 1
ATOM 9296 C C . VAL C 2 99 ? 156.151 138.506 120.237 1.00 111.57 62 VAL C C 1
ATOM 9297 O O . VAL C 2 99 ? 155.961 139.524 120.918 1.00 111.57 62 VAL C O 1
ATOM 9301 N N . GLY C 2 100 ? 155.371 137.429 120.300 1.00 117.30 63 GLY C N 1
ATOM 9302 C CA . GLY C 2 100 ? 154.262 137.339 121.219 1.00 117.30 63 GLY C CA 1
ATOM 9303 C C . GLY C 2 100 ? 153.409 136.112 120.971 1.00 117.30 63 GLY C C 1
ATOM 9304 O O . GLY C 2 100 ? 153.581 135.403 119.975 1.00 117.30 63 GLY C O 1
ATOM 9305 N N . PRO C 2 101 ? 152.458 135.832 121.879 1.00 114.43 64 PRO C N 1
ATOM 9306 C CA . PRO C 2 101 ? 152.174 136.610 123.092 1.00 114.43 64 PRO C CA 1
ATOM 9307 C C . PRO C 2 101 ? 153.229 136.384 124.167 1.00 114.43 64 PRO C C 1
ATOM 9308 O O . PRO C 2 101 ? 153.957 135.393 124.099 1.00 114.43 64 PRO C O 1
ATOM 9312 N N . VAL C 2 102 ? 153.310 137.282 125.144 1.00 110.01 65 VAL C N 1
ATOM 9313 C CA . VAL C 2 102 ? 154.424 137.276 126.087 1.00 110.01 65 VAL C CA 1
ATOM 9314 C C . VAL C 2 102 ? 153.885 137.228 127.512 1.00 110.01 65 VAL C C 1
ATOM 9315 O O . VAL C 2 102 ? 153.886 138.251 128.211 1.00 110.01 65 VAL C O 1
ATOM 9319 N N . PRO C 2 103 ? 153.396 136.080 127.975 1.00 111.42 66 PRO C N 1
ATOM 9320 C CA . PRO C 2 103 ? 153.068 135.940 129.396 1.00 111.42 66 PRO C CA 1
ATOM 9321 C C . PRO C 2 103 ? 154.329 135.928 130.246 1.00 111.42 66 PRO C C 1
ATOM 9322 O O . PRO C 2 103 ? 155.446 135.758 129.752 1.00 111.42 66 PRO C O 1
ATOM 9326 N N . ALA C 2 104 ? 154.135 136.122 131.549 1.00 111.70 67 ALA C N 1
ATOM 9327 C CA . ALA C 2 104 ? 155.254 136.201 132.480 1.00 111.70 67 ALA C CA 1
ATOM 9328 C C . ALA C 2 104 ? 156.167 134.989 132.345 1.00 111.70 67 ALA C C 1
ATOM 9329 O O . ALA C 2 104 ? 155.739 133.935 131.863 1.00 111.70 67 ALA C O 1
ATOM 9331 N N . GLY C 2 105 ? 157.416 135.129 132.763 1.00 109.75 68 GLY C N 1
ATOM 9332 C CA . GLY C 2 105 ? 158.376 134.044 132.736 1.00 109.75 68 GLY C CA 1
ATOM 9333 C C . GLY C 2 105 ? 159.620 134.400 131.940 1.00 109.75 68 GLY C C 1
ATOM 9334 O O . GLY C 2 105 ? 159.674 135.388 131.211 1.00 109.75 68 GLY C O 1
ATOM 9335 N N . ARG C 2 106 ? 160.631 133.548 132.099 1.00 105.83 69 ARG C N 1
ATOM 9336 C CA . ARG C 2 106 ? 161.871 133.687 131.347 1.00 105.83 69 ARG C CA 1
ATOM 9337 C C . ARG C 2 106 ? 161.688 133.075 129.965 1.00 105.83 69 ARG C C 1
ATOM 9338 O O . ARG C 2 106 ? 161.349 131.894 129.846 1.00 105.83 69 ARG C O 1
ATOM 9346 N N . HIS C 2 107 ? 161.904 133.874 128.925 1.00 108.93 70 HIS C N 1
ATOM 9347 C CA . HIS C 2 107 ? 161.726 133.425 127.554 1.00 108.93 70 HIS C CA 1
ATOM 9348 C C . HIS C 2 107 ? 162.991 133.710 126.758 1.00 108.93 70 HIS C C 1
ATOM 9349 O O . HIS C 2 107 ? 163.839 134.509 127.162 1.00 108.93 70 HIS C O 1
ATOM 9356 N N . MET C 2 108 ? 163.111 133.037 125.615 1.00 111.15 71 MET C N 1
ATOM 9357 C CA . MET C 2 108 ? 164.219 133.274 124.702 1.00 111.15 71 MET C CA 1
ATOM 9358 C C . MET C 2 108 ? 163.781 132.900 123.293 1.00 111.15 71 MET C C 1
ATOM 9359 O O . MET C 2 108 ? 162.759 132.239 123.093 1.00 111.15 71 MET C O 1
ATOM 9364 N N . PHE C 2 109 ? 164.568 133.330 122.313 1.00 108.87 72 PHE C N 1
ATOM 9365 C CA . PHE C 2 109 ? 164.279 133.039 120.912 1.00 108.87 72 PHE C CA 1
ATOM 9366 C C . PHE C 2 109 ? 165.525 133.332 120.083 1.00 108.87 72 PHE C C 1
ATOM 9367 O O . PHE C 2 109 ? 166.602 133.612 120.621 1.00 108.87 72 PHE C O 1
ATOM 9375 N N . VAL C 2 110 ? 165.374 133.261 118.761 1.00 118.32 73 VAL C N 1
ATOM 9376 C CA . VAL C 2 110 ? 166.440 133.554 117.813 1.00 118.32 73 VAL C CA 1
ATOM 9377 C C . VAL C 2 110 ? 165.899 134.520 116.768 1.00 118.32 73 VAL C C 1
ATOM 9378 O O . VAL C 2 110 ? 164.699 134.540 116.478 1.00 118.32 73 VAL C O 1
ATOM 9382 N N . PHE C 2 111 ? 166.794 135.326 116.201 1.00 108.37 74 PHE C N 1
ATOM 9383 C CA . PHE C 2 111 ? 166.432 136.425 115.310 1.00 108.37 74 PHE C CA 1
ATOM 9384 C C . PHE C 2 111 ? 167.167 136.316 113.979 1.00 108.37 74 PHE C C 1
ATOM 9385 O O . PHE C 2 111 ? 167.877 137.231 113.557 1.00 108.37 74 PHE C O 1
ATOM 9393 N N . GLN C 2 112 ? 167.051 135.175 113.309 1.00 119.23 75 GLN C N 1
ATOM 9394 C CA . GLN C 2 112 ? 167.688 135.043 112.007 1.00 119.23 75 GLN C CA 1
ATOM 9395 C C . GLN C 2 112 ? 167.163 136.100 111.045 1.00 119.23 75 GLN C C 1
ATOM 9396 O O . GLN C 2 112 ? 165.951 136.297 110.913 1.00 119.23 75 GLN C O 1
ATOM 9402 N N . ALA C 2 113 ? 168.088 136.779 110.372 1.00 109.02 76 ALA C N 1
ATOM 9403 C CA . ALA C 2 113 ? 167.759 137.793 109.384 1.00 109.02 76 ALA C CA 1
ATOM 9404 C C . ALA C 2 113 ? 168.714 137.655 108.208 1.00 109.02 76 ALA C C 1
ATOM 9405 O O . ALA C 2 113 ? 169.856 137.217 108.366 1.00 109.02 76 ALA C O 1
ATOM 9407 N N . ASP C 2 114 ? 168.238 138.032 107.026 1.00 107.55 77 ASP C N 1
ATOM 9408 C CA . ASP C 2 114 ? 169.055 137.904 105.830 1.00 107.55 77 ASP C CA 1
ATOM 9409 C C . ASP C 2 114 ? 170.261 138.832 105.912 1.00 107.55 77 ASP C C 1
ATOM 9410 O O . ASP C 2 114 ? 170.219 139.889 106.547 1.00 107.55 77 ASP C O 1
ATOM 9415 N N . ALA C 2 115 ? 171.347 138.427 105.259 1.00 108.35 78 ALA C N 1
ATOM 9416 C CA . ALA C 2 115 ? 172.566 139.209 105.302 1.00 108.35 78 ALA C CA 1
ATOM 9417 C C . ALA C 2 115 ? 172.359 140.535 104.574 1.00 108.35 78 ALA C C 1
ATOM 9418 O O . ALA C 2 115 ? 171.498 140.646 103.699 1.00 108.35 78 ALA C O 1
ATOM 9420 N N . PRO C 2 116 ? 173.137 141.560 104.919 1.00 103.27 79 PRO C N 1
ATOM 9421 C CA . PRO C 2 116 ? 172.974 142.854 104.250 1.00 103.27 79 PRO C CA 1
ATOM 9422 C C . PRO C 2 116 ? 173.280 142.751 102.764 1.00 103.27 79 PRO C C 1
ATOM 9423 O O . PRO C 2 116 ? 174.118 141.958 102.333 1.00 103.27 79 PRO C O 1
ATOM 9427 N N . ASN C 2 117 ? 172.587 143.567 101.982 1.00 106.13 80 ASN C N 1
ATOM 9428 C CA . ASN C 2 117 ? 172.829 143.597 100.547 1.00 106.13 80 ASN C CA 1
ATOM 9429 C C . ASN C 2 117 ? 174.158 144.293 100.285 1.00 106.13 80 ASN C C 1
ATOM 9430 O O . ASN C 2 117 ? 174.305 145.472 100.635 1.00 106.13 80 ASN C O 1
ATOM 9435 N N . PRO C 2 118 ? 175.144 143.628 99.678 1.00 111.71 81 PRO C N 1
ATOM 9436 C CA . PRO C 2 118 ? 176.446 144.284 99.480 1.00 111.71 81 PRO C CA 1
ATOM 9437 C C . PRO C 2 118 ? 176.390 145.484 98.553 1.00 111.71 81 PRO C C 1
ATOM 9438 O O . PRO C 2 118 ? 177.293 146.327 98.603 1.00 111.71 81 PRO C O 1
ATOM 9442 N N . GLY C 2 119 ? 175.363 145.588 97.709 1.00 105.74 82 GLY C N 1
ATOM 9443 C CA . GLY C 2 119 ? 175.312 146.686 96.756 1.00 105.74 82 GLY C CA 1
ATOM 9444 C C . GLY C 2 119 ? 175.282 148.047 97.427 1.00 105.74 82 GLY C C 1
ATOM 9445 O O . GLY C 2 119 ? 175.932 148.989 96.970 1.00 105.74 82 GLY C O 1
ATOM 9446 N N . LEU C 2 120 ? 174.527 148.167 98.519 1.00 100.91 83 LEU C N 1
ATOM 9447 C CA . LEU C 2 120 ? 174.366 149.461 99.173 1.00 100.91 83 LEU C CA 1
ATOM 9448 C C . LEU C 2 120 ? 175.604 149.870 99.959 1.00 100.91 83 LEU C C 1
ATOM 9449 O O . LEU C 2 120 ? 175.886 151.067 100.082 1.00 100.91 83 LEU C O 1
ATOM 9454 N N . ILE C 2 121 ? 176.347 148.906 100.493 1.00 107.39 84 ILE C N 1
ATOM 9455 C CA . ILE C 2 121 ? 177.516 149.241 101.315 1.00 107.39 84 ILE C CA 1
ATOM 9456 C C . ILE C 2 121 ? 178.548 149.966 100.457 1.00 107.39 84 ILE C C 1
ATOM 9457 O O . ILE C 2 121 ? 178.896 149.478 99.363 1.00 107.39 84 ILE C O 1
ATOM 9462 N N . PRO C 2 122 ? 179.076 151.120 100.891 1.00 109.37 85 PRO C N 1
ATOM 9463 C CA . PRO C 2 122 ? 180.092 151.815 100.088 1.00 109.37 85 PRO C CA 1
ATOM 9464 C C . PRO C 2 122 ? 181.372 151.014 99.920 1.00 109.37 85 PRO C C 1
ATOM 9465 O O . PRO C 2 122 ? 181.512 149.915 100.464 1.00 109.37 85 PRO C O 1
ATOM 9469 N N . ASP C 2 123 ? 182.315 151.572 99.161 1.00 118.79 86 ASP C N 1
ATOM 9470 C CA . ASP C 2 123 ? 183.542 150.858 98.835 1.00 118.79 86 ASP C CA 1
ATOM 9471 C C . ASP C 2 123 ? 184.519 150.864 100.006 1.00 118.79 86 ASP C C 1
ATOM 9472 O O . ASP C 2 123 ? 184.984 149.805 100.443 1.00 118.79 86 ASP C O 1
ATOM 9477 N N . ALA C 2 124 ? 184.841 152.050 100.526 1.00 115.27 87 ALA C N 1
ATOM 9478 C CA . ALA C 2 124 ? 185.843 152.156 101.582 1.00 115.27 87 ALA C CA 1
ATOM 9479 C C . ALA C 2 124 ? 185.420 151.404 102.838 1.00 115.27 87 ALA C C 1
ATOM 9480 O O . ALA C 2 124 ? 186.241 150.739 103.481 1.00 115.27 87 ALA C O 1
ATOM 9482 N N . ASP C 2 125 ? 184.142 151.497 103.202 1.00 111.14 88 ASP C N 1
ATOM 9483 C CA . ASP C 2 125 ? 183.642 150.934 104.451 1.00 111.14 88 ASP C CA 1
ATOM 9484 C C . ASP C 2 125 ? 183.383 149.435 104.394 1.00 111.14 88 ASP C C 1
ATOM 9485 O O . ASP C 2 125 ? 183.085 148.841 105.435 1.00 111.14 88 ASP C O 1
ATOM 9490 N N . ALA C 2 126 ? 183.487 148.806 103.223 1.00 113.78 89 ALA C N 1
ATOM 9491 C CA . ALA C 2 126 ? 183.250 147.369 103.148 1.00 113.78 89 ALA C CA 1
ATOM 9492 C C . ALA C 2 126 ? 184.302 146.594 103.932 1.00 113.78 89 ALA C C 1
ATOM 9493 O O . ALA C 2 126 ? 183.974 145.635 104.641 1.00 113.78 89 ALA C O 1
ATOM 9495 N N . VAL C 2 127 ? 185.568 146.995 103.821 1.00 117.28 90 VAL C N 1
ATOM 9496 C CA . VAL C 2 127 ? 186.653 146.238 104.432 1.00 117.28 90 VAL C CA 1
ATOM 9497 C C . VAL C 2 127 ? 186.885 146.600 105.896 1.00 117.28 90 VAL C C 1
ATOM 9498 O O . VAL C 2 127 ? 187.523 145.822 106.621 1.00 117.28 90 VAL C O 1
ATOM 9502 N N . GLY C 2 128 ? 186.382 147.740 106.356 1.00 109.82 91 GLY C N 1
ATOM 9503 C CA . GLY C 2 128 ? 186.615 148.183 107.712 1.00 109.82 91 GLY C CA 1
ATOM 9504 C C . GLY C 2 128 ? 185.721 147.480 108.716 1.00 109.82 91 GLY C C 1
ATOM 9505 O O . GLY C 2 128 ? 185.027 146.507 108.417 1.00 109.82 91 GLY C O 1
ATOM 9506 N N . VAL C 2 129 ? 185.749 147.997 109.942 1.00 105.81 92 VAL C N 1
ATOM 9507 C CA . VAL C 2 129 ? 184.940 147.481 111.041 1.00 105.81 92 VAL C CA 1
ATOM 9508 C C . VAL C 2 129 ? 183.684 148.330 111.162 1.00 105.81 92 VAL C C 1
ATOM 9509 O O . VAL C 2 129 ? 183.739 149.563 111.072 1.00 105.81 92 VAL C O 1
ATOM 9513 N N . THR C 2 130 ? 182.546 147.666 111.361 1.00 102.33 93 THR C N 1
ATOM 9514 C CA . THR C 2 130 ? 181.259 148.343 111.452 1.00 102.33 93 THR C CA 1
ATOM 9515 C C . THR C 2 130 ? 180.509 147.901 112.701 1.00 102.33 93 THR C C 1
ATOM 9516 O O . THR C 2 130 ? 181.074 147.232 113.573 1.00 102.33 93 THR C O 1
ATOM 9520 N N . VAL C 2 131 ? 179.232 148.264 112.794 1.00 100.88 94 VAL C N 1
ATOM 9521 C CA . VAL C 2 131 ? 178.414 147.946 113.955 1.00 100.88 94 VAL C CA 1
ATOM 9522 C C . VAL C 2 131 ? 177.086 147.384 113.479 1.00 100.88 94 VAL C C 1
ATOM 9523 O O . VAL C 2 131 ? 176.549 147.790 112.444 1.00 100.88 94 VAL C O 1
ATOM 9527 N N . VAL C 2 132 ? 176.555 146.438 114.249 1.00 100.93 95 VAL C N 1
ATOM 9528 C CA . VAL C 2 132 ? 175.208 145.920 114.046 1.00 100.93 95 VAL C CA 1
ATOM 9529 C C . VAL C 2 132 ? 174.425 146.149 115.332 1.00 100.93 95 VAL C C 1
ATOM 9530 O O . VAL C 2 132 ? 174.886 145.786 116.424 1.00 100.93 95 VAL C O 1
ATOM 9534 N N . LEU C 2 133 ? 173.257 146.770 115.200 1.00 95.37 96 LEU C N 1
ATOM 9535 C CA . LEU C 2 133 ? 172.426 147.167 116.326 1.00 95.37 96 LEU C CA 1
ATOM 9536 C C . LEU C 2 133 ? 171.218 146.247 116.409 1.00 95.37 96 LEU C C 1
ATOM 9537 O O . LEU C 2 133 ? 170.541 146.009 115.401 1.00 95.37 96 LEU C O 1
ATOM 9542 N N . ILE C 2 134 ? 170.953 145.737 117.605 1.00 93.39 97 ILE C N 1
ATOM 9543 C CA . ILE C 2 134 ? 169.808 144.878 117.868 1.00 93.39 97 ILE C CA 1
ATOM 9544 C C . ILE C 2 134 ? 168.873 145.705 118.737 1.00 93.39 97 ILE C C 1
ATOM 9545 O O . ILE C 2 134 ? 169.208 146.008 119.889 1.00 93.39 97 ILE C O 1
ATOM 9550 N N . THR C 2 135 ? 167.709 146.081 118.218 1.00 89.42 98 THR C N 1
ATOM 9551 C CA . THR C 2 135 ? 166.815 146.964 118.958 1.00 89.42 98 THR C CA 1
ATOM 9552 C C . THR C 2 135 ? 165.505 146.253 119.260 1.00 89.42 98 THR C C 1
ATOM 9553 O O . THR C 2 135 ? 165.094 145.348 118.533 1.00 89.42 98 THR C O 1
ATOM 9557 N N . CYS C 2 136 ? 164.856 146.658 120.352 1.00 93.42 99 CYS C N 1
ATOM 9558 C CA . CYS C 2 136 ? 163.516 146.177 120.665 1.00 93.42 99 CYS C CA 1
ATOM 9559 C C . CYS C 2 136 ? 162.631 147.354 121.043 1.00 93.42 99 CYS C C 1
ATOM 9560 O O . CYS C 2 136 ? 163.084 148.300 121.693 1.00 93.42 99 CYS C O 1
ATOM 9563 N N . THR C 2 137 ? 161.366 147.291 120.634 1.00 96.52 100 THR C N 1
ATOM 9564 C CA . THR C 2 137 ? 160.405 148.350 120.894 1.00 96.52 100 THR C CA 1
ATOM 9565 C C . THR C 2 137 ? 159.093 147.755 121.388 1.00 96.52 100 THR C C 1
ATOM 9566 O O . THR C 2 137 ? 158.765 146.599 121.104 1.00 96.52 100 THR C O 1
ATOM 9570 N N . TYR C 2 138 ? 158.356 148.562 122.147 1.00 105.08 101 TYR C N 1
ATOM 9571 C CA . TYR C 2 138 ? 157.049 148.186 122.674 1.00 105.08 101 TYR C CA 1
ATOM 9572 C C . TYR C 2 138 ? 156.114 149.374 122.509 1.00 105.08 101 TYR C C 1
ATOM 9573 O O . TYR C 2 138 ? 156.409 150.465 123.002 1.00 105.08 101 TYR C O 1
ATOM 9582 N N . ARG C 2 139 ? 154.992 149.163 121.823 1.00 107.03 102 ARG C N 1
ATOM 9583 C CA . ARG C 2 139 ? 154.082 150.254 121.475 1.00 107.03 102 ARG C CA 1
ATOM 9584 C C . ARG C 2 139 ? 154.821 151.358 120.725 1.00 107.03 102 ARG C C 1
ATOM 9585 O O . ARG C 2 139 ? 154.615 152.550 120.963 1.00 107.03 102 ARG C O 1
ATOM 9593 N N . GLY C 2 140 ? 155.694 150.956 119.805 1.00 99.37 103 GLY C N 1
ATOM 9594 C CA . GLY C 2 140 ? 156.486 151.926 119.077 1.00 99.37 103 GLY C CA 1
ATOM 9595 C C . GLY C 2 140 ? 157.488 152.667 119.928 1.00 99.37 103 GLY C C 1
ATOM 9596 O O . GLY C 2 140 ? 157.969 153.728 119.522 1.00 99.37 103 GLY C O 1
ATOM 9597 N N . GLN C 2 141 ? 157.816 152.139 121.105 1.00 99.71 104 GLN C N 1
ATOM 9598 C CA . GLN C 2 141 ? 158.752 152.763 122.029 1.00 99.71 104 GLN C CA 1
ATOM 9599 C C . GLN C 2 141 ? 159.906 151.806 122.281 1.00 99.71 104 GLN C C 1
ATOM 9600 O O . GLN C 2 141 ? 159.685 150.648 122.649 1.00 99.71 104 GLN C O 1
ATOM 9606 N N . GLU C 2 142 ? 161.127 152.293 122.096 1.00 90.87 105 GLU C N 1
ATOM 9607 C CA . GLU C 2 142 ? 162.320 151.474 122.239 1.00 90.87 105 GLU C CA 1
ATOM 9608 C C . GLU C 2 142 ? 162.802 151.486 123.681 1.00 90.87 105 GLU C C 1
ATOM 9609 O O . GLU C 2 142 ? 162.727 152.509 124.365 1.00 90.87 105 GLU C O 1
ATOM 9615 N N . PHE C 2 143 ? 163.295 150.335 124.141 1.00 94.36 106 PHE C N 1
ATOM 9616 C CA . PHE C 2 143 ? 163.798 150.230 125.503 1.00 94.36 106 PHE C CA 1
ATOM 9617 C C . PHE C 2 143 ? 165.079 149.419 125.625 1.00 94.36 106 PHE C C 1
ATOM 9618 O O . PHE C 2 143 ? 165.565 149.244 126.748 1.00 94.36 106 PHE C O 1
ATOM 9626 N N . ILE C 2 144 ? 165.642 148.917 124.531 1.00 87.97 107 ILE C N 1
ATOM 9627 C CA . ILE C 2 144 ? 166.936 148.249 124.594 1.00 87.97 107 ILE C CA 1
ATOM 9628 C C . ILE C 2 144 ? 167.505 148.175 123.185 1.00 87.97 107 ILE C C 1
ATOM 9629 O O . ILE C 2 144 ? 166.791 147.878 122.220 1.00 87.97 107 ILE C O 1
ATOM 9634 N N . ARG C 2 145 ? 168.806 148.430 123.086 1.00 82.88 108 ARG C N 1
ATOM 9635 C CA . ARG C 2 145 ? 169.519 148.547 121.819 1.00 82.88 108 ARG C CA 1
ATOM 9636 C C . ARG C 2 145 ? 170.847 147.808 121.909 1.00 82.88 108 ARG C C 1
ATOM 9637 O O . ARG C 2 145 ? 171.904 148.350 121.583 1.00 82.88 108 ARG C O 1
ATOM 9645 N N . VAL C 2 146 ? 170.818 146.561 122.375 1.00 86.47 109 VAL C N 1
ATOM 9646 C CA . VAL C 2 146 ? 172.052 145.799 122.513 1.00 86.47 109 VAL C CA 1
ATOM 9647 C C . VAL C 2 146 ? 172.786 145.849 121.177 1.00 86.47 109 VAL C C 1
ATOM 9648 O O . VAL C 2 146 ? 172.257 145.403 120.154 1.00 86.47 109 VAL C O 1
ATOM 9652 N N . GLY C 2 147 ? 174.002 146.404 121.166 1.00 89.62 110 GLY C N 1
ATOM 9653 C CA . GLY C 2 147 ? 174.751 146.572 119.941 1.00 89.62 110 GLY C CA 1
ATOM 9654 C C . GLY C 2 147 ? 175.851 145.529 119.858 1.00 89.62 110 GLY C C 1
ATOM 9655 O O . GLY C 2 147 ? 176.101 144.815 120.818 1.00 89.62 110 GLY C O 1
ATOM 9656 N N . TYR C 2 148 ? 176.640 145.611 118.785 1.00 99.03 111 TYR C N 1
ATOM 9657 C CA . TYR C 2 148 ? 177.718 144.656 118.512 1.00 99.03 111 TYR C CA 1
ATOM 9658 C C . TYR C 2 148 ? 178.717 145.276 117.549 1.00 99.03 111 TYR C C 1
ATOM 9659 O O . TYR C 2 148 ? 178.329 145.811 116.503 1.00 99.03 111 TYR C O 1
ATOM 9668 N N . TYR C 2 149 ? 180.000 145.193 117.902 1.00 101.09 112 TYR C N 1
ATOM 9669 C CA . TYR C 2 149 ? 181.095 145.585 117.018 1.00 101.09 112 TYR C CA 1
ATOM 9670 C C . TYR C 2 149 ? 181.420 144.432 116.074 1.00 101.09 112 TYR C C 1
ATOM 9671 O O . TYR C 2 149 ? 181.934 143.396 116.506 1.00 101.09 112 TYR C O 1
ATOM 9680 N N . VAL C 2 150 ? 181.122 144.605 114.787 1.00 104.96 113 VAL C N 1
ATOM 9681 C CA . VAL C 2 150 ? 181.391 143.593 113.774 1.00 104.96 113 VAL C CA 1
ATOM 9682 C C . VAL C 2 150 ? 182.636 144.003 113.000 1.00 104.96 113 VAL C C 1
ATOM 9683 O O . VAL C 2 150 ? 182.901 145.193 112.798 1.00 104.96 113 VAL C O 1
ATOM 9687 N N . ASN C 2 151 ? 183.414 143.012 112.565 1.00 110.90 114 ASN C N 1
ATOM 9688 C CA . ASN C 2 151 ? 184.633 143.240 111.807 1.00 110.90 114 ASN C CA 1
ATOM 9689 C C . ASN C 2 151 ? 184.573 142.434 110.518 1.00 110.90 114 ASN C C 1
ATOM 9690 O O . ASN C 2 151 ? 183.934 141.381 110.458 1.00 110.90 114 ASN C O 1
ATOM 9695 N N . ASN C 2 152 ? 185.263 142.929 109.491 1.00 115.77 115 ASN C N 1
ATOM 9696 C CA . ASN C 2 152 ? 185.219 142.348 108.150 1.00 115.77 115 ASN C CA 1
ATOM 9697 C C . ASN C 2 152 ? 186.650 142.254 107.628 1.00 115.77 115 ASN C C 1
ATOM 9698 O O . ASN C 2 152 ? 187.224 143.255 107.193 1.00 115.77 115 ASN C O 1
ATOM 9703 N N . GLU C 2 153 ? 187.220 141.053 107.672 1.00 129.75 116 GLU C N 1
ATOM 9704 C CA . GLU C 2 153 ? 188.579 140.804 107.211 1.00 129.75 116 GLU C CA 1
ATOM 9705 C C . GLU C 2 153 ? 188.555 140.028 105.896 1.00 129.75 116 GLU C C 1
ATOM 9706 O O . GLU C 2 153 ? 187.500 139.639 105.389 1.00 129.75 116 GLU C O 1
ATOM 9712 N N . TYR C 2 154 ? 189.747 139.795 105.352 1.00 132.16 117 TYR C N 1
ATOM 9713 C CA . TYR C 2 154 ? 189.950 138.902 104.220 1.00 132.16 117 TYR C CA 1
ATOM 9714 C C . TYR C 2 154 ? 190.679 137.661 104.721 1.00 132.16 117 TYR C C 1
ATOM 9715 O O . TYR C 2 154 ? 191.714 137.779 105.385 1.00 132.16 117 TYR C O 1
ATOM 9724 N N . THR C 2 155 ? 190.149 136.473 104.410 1.00 133.67 118 THR C N 1
ATOM 9725 C CA . THR C 2 155 ? 190.736 135.260 104.977 1.00 133.67 118 THR C CA 1
ATOM 9726 C C . THR C 2 155 ? 192.101 134.970 104.370 1.00 133.67 118 THR C C 1
ATOM 9727 O O . THR C 2 155 ? 193.096 134.820 105.090 1.00 133.67 118 THR C O 1
ATOM 9731 N N . GLU C 2 156 ? 192.169 134.891 103.046 1.00 136.48 119 GLU C N 1
ATOM 9732 C CA . GLU C 2 156 ? 193.418 134.562 102.378 1.00 136.48 119 GLU C CA 1
ATOM 9733 C C . GLU C 2 156 ? 194.435 135.685 102.561 1.00 136.48 119 GLU C C 1
ATOM 9734 O O . GLU C 2 156 ? 194.095 136.871 102.542 1.00 136.48 119 GLU C O 1
ATOM 9740 N N . THR C 2 157 ? 195.697 135.289 102.740 1.00 138.05 120 THR C N 1
ATOM 9741 C CA . THR C 2 157 ? 196.766 136.234 103.058 1.00 138.05 120 THR C CA 1
ATOM 9742 C C . THR C 2 157 ? 197.080 137.206 101.924 1.00 138.05 120 THR C C 1
ATOM 9743 O O . THR C 2 157 ? 197.451 138.354 102.194 1.00 138.05 120 THR C O 1
ATOM 9747 N N . GLU C 2 158 ? 196.946 136.790 100.663 1.00 137.45 121 GLU C N 1
ATOM 9748 C CA . GLU C 2 158 ? 197.286 137.704 99.574 1.00 137.45 121 GLU C CA 1
ATOM 9749 C C . GLU C 2 158 ? 196.328 138.891 99.507 1.00 137.45 121 GLU C C 1
ATOM 9750 O O . GLU C 2 158 ? 196.747 140.008 99.184 1.00 137.45 121 GLU C O 1
ATOM 9756 N N . LEU C 2 159 ? 195.046 138.679 99.807 1.00 136.38 122 LEU C N 1
ATOM 9757 C CA . LEU C 2 159 ? 194.105 139.797 99.827 1.00 136.38 122 LEU C CA 1
ATOM 9758 C C . LEU C 2 159 ? 194.471 140.821 100.896 1.00 136.38 122 LEU C C 1
ATOM 9759 O O . LEU C 2 159 ? 194.432 142.030 100.639 1.00 136.38 122 LEU C O 1
ATOM 9764 N N . ARG C 2 160 ? 194.820 140.369 102.104 1.00 136.83 123 ARG C N 1
ATOM 9765 C CA . ARG C 2 160 ? 195.270 141.322 103.114 1.00 136.83 123 ARG C CA 1
ATOM 9766 C C . ARG C 2 160 ? 196.550 142.012 102.669 1.00 136.83 123 ARG C C 1
ATOM 9767 O O . ARG C 2 160 ? 196.698 143.230 102.830 1.00 136.83 123 ARG C O 1
ATOM 9775 N N . GLU C 2 161 ? 197.488 141.251 102.102 1.00 139.25 124 GLU C N 1
ATOM 9776 C CA . GLU C 2 161 ? 198.716 141.854 101.597 1.00 139.25 124 GLU C CA 1
ATOM 9777 C C . GLU C 2 161 ? 198.410 142.829 100.469 1.00 139.25 124 GLU C C 1
ATOM 9778 O O . GLU C 2 161 ? 199.007 143.910 100.389 1.00 139.25 124 GLU C O 1
ATOM 9784 N N . ASN C 2 162 ? 197.481 142.463 99.587 1.00 138.60 125 ASN C N 1
ATOM 9785 C CA . ASN C 2 162 ? 197.104 143.274 98.430 1.00 138.60 125 ASN C CA 1
ATOM 9786 C C . ASN C 2 162 ? 195.597 143.483 98.482 1.00 138.60 125 ASN C C 1
ATOM 9787 O O . ASN C 2 162 ? 194.834 142.743 97.846 1.00 138.60 125 ASN C O 1
ATOM 9792 N N . PRO C 2 163 ? 195.130 144.480 99.229 1.00 136.71 126 PRO C N 1
ATOM 9793 C CA . PRO C 2 163 ? 193.692 144.748 99.284 1.00 136.71 126 PRO C CA 1
ATOM 9794 C C . PRO C 2 163 ? 193.182 145.256 97.947 1.00 136.71 126 PRO C C 1
ATOM 9795 O O . PRO C 2 163 ? 193.607 146.324 97.479 1.00 136.71 126 PRO C O 1
ATOM 9799 N N . PRO C 2 164 ? 192.274 144.527 97.299 1.00 130.16 127 PRO C N 1
ATOM 9800 C CA . PRO C 2 164 ? 191.795 144.960 95.983 1.00 130.16 127 PRO C CA 1
ATOM 9801 C C . PRO C 2 164 ? 191.047 146.278 96.081 1.00 130.16 127 PRO C C 1
ATOM 9802 O O . PRO C 2 164 ? 190.408 146.584 97.089 1.00 130.16 127 PRO C O 1
ATOM 9806 N N . VAL C 2 165 ? 191.134 147.065 95.008 1.00 129.87 128 VAL C N 1
ATOM 9807 C CA . VAL C 2 165 ? 190.461 148.359 94.993 1.00 129.87 128 VAL C CA 1
ATOM 9808 C C . VAL C 2 165 ? 188.956 148.172 95.122 1.00 129.87 128 VAL C C 1
ATOM 9809 O O . VAL C 2 165 ? 188.290 148.866 95.900 1.00 129.87 128 VAL C O 1
ATOM 9813 N N . LYS C 2 166 ? 188.396 147.228 94.364 1.00 126.47 129 LYS C N 1
ATOM 9814 C CA . LYS C 2 166 ? 186.969 146.956 94.422 1.00 126.47 129 LYS C CA 1
ATOM 9815 C C . LYS C 2 166 ? 186.711 145.744 95.307 1.00 126.47 129 LYS C C 1
ATOM 9816 O O . LYS C 2 166 ? 187.098 144.628 94.929 1.00 126.47 129 LYS C O 1
ATOM 9822 N N . PRO C 2 167 ? 186.085 145.896 96.475 1.00 123.86 130 PRO C N 1
ATOM 9823 C CA . PRO C 2 167 ? 185.849 144.730 97.333 1.00 123.86 130 PRO C CA 1
ATOM 9824 C C . PRO C 2 167 ? 185.033 143.668 96.611 1.00 123.86 130 PRO C C 1
ATOM 9825 O O . PRO C 2 167 ? 184.081 143.969 95.887 1.00 123.86 130 PRO C O 1
ATOM 9829 N N . ASP C 2 168 ? 185.423 142.419 96.818 1.00 124.85 131 ASP C N 1
ATOM 9830 C CA . ASP C 2 168 ? 184.749 141.248 96.266 1.00 124.85 131 ASP C CA 1
ATOM 9831 C C . ASP C 2 168 ? 184.131 140.525 97.457 1.00 124.85 131 ASP C C 1
ATOM 9832 O O . ASP C 2 168 ? 184.810 139.767 98.152 1.00 124.85 131 ASP C O 1
ATOM 9837 N N . PHE C 2 169 ? 182.824 140.725 97.652 1.00 121.92 132 PHE C N 1
ATOM 9838 C CA . PHE C 2 169 ? 182.163 140.245 98.860 1.00 121.92 132 PHE C CA 1
ATOM 9839 C C . PHE C 2 169 ? 182.216 138.733 99.011 1.00 121.92 132 PHE C C 1
ATOM 9840 O O . PHE C 2 169 ? 182.003 138.226 100.118 1.00 121.92 132 PHE C O 1
ATOM 9848 N N . SER C 2 170 ? 182.486 137.999 97.936 1.00 124.68 133 SER C N 1
ATOM 9849 C CA . SER C 2 170 ? 182.487 136.545 98.024 1.00 124.68 133 SER C CA 1
ATOM 9850 C C . SER C 2 170 ? 183.572 136.007 98.961 1.00 124.68 133 SER C C 1
ATOM 9851 O O . SER C 2 170 ? 183.377 134.952 99.576 1.00 124.68 133 SER C O 1
ATOM 9854 N N . LYS C 2 171 ? 184.711 136.703 99.098 1.00 127.72 134 LYS C N 1
ATOM 9855 C CA . LYS C 2 171 ? 185.823 136.192 99.902 1.00 127.72 134 LYS C CA 1
ATOM 9856 C C . LYS C 2 171 ? 186.071 136.919 101.231 1.00 127.72 134 LYS C C 1
ATOM 9857 O O . LYS C 2 171 ? 187.145 136.750 101.817 1.00 127.72 134 LYS C O 1
ATOM 9863 N N . LEU C 2 172 ? 185.128 137.714 101.729 1.00 125.07 135 LEU C N 1
ATOM 9864 C CA . LEU C 2 172 ? 185.296 138.401 103.012 1.00 125.07 135 LEU C CA 1
ATOM 9865 C C . LEU C 2 172 ? 184.701 137.599 104.158 1.00 125.07 135 LEU C C 1
ATOM 9866 O O . LEU C 2 172 ? 183.681 136.921 104.002 1.00 125.07 135 LEU C O 1
ATOM 9871 N N . GLN C 2 173 ? 185.357 137.684 105.309 1.00 126.30 136 GLN C N 1
ATOM 9872 C CA . GLN C 2 173 ? 184.982 136.953 106.507 1.00 126.30 136 GLN C CA 1
ATOM 9873 C C . GLN C 2 173 ? 184.508 137.967 107.536 1.00 126.30 136 GLN C C 1
ATOM 9874 O O . GLN C 2 173 ? 185.219 138.933 107.836 1.00 126.30 136 GLN C O 1
ATOM 9880 N N . ARG C 2 174 ? 183.310 137.748 108.071 1.00 117.83 137 ARG C N 1
ATOM 9881 C CA . ARG C 2 174 ? 182.710 138.645 109.049 1.00 117.83 137 ARG C CA 1
ATOM 9882 C C . ARG C 2 174 ? 182.803 137.987 110.416 1.00 117.83 137 ARG C C 1
ATOM 9883 O O . ARG C 2 174 ? 182.276 136.887 110.616 1.00 117.83 137 ARG C O 1
ATOM 9891 N N . ASN C 2 175 ? 183.467 138.659 111.348 1.00 112.70 138 ASN C N 1
ATOM 9892 C CA . ASN C 2 175 ? 183.611 138.181 112.713 1.00 112.70 138 ASN C CA 1
ATOM 9893 C C . ASN C 2 175 ? 182.891 139.139 113.649 1.00 112.70 138 ASN C C 1
ATOM 9894 O O . ASN C 2 175 ? 183.166 140.343 113.644 1.00 112.70 138 ASN C O 1
ATOM 9899 N N . ILE C 2 176 ? 181.978 138.606 114.451 1.00 114.25 139 ILE C N 1
ATOM 9900 C CA . ILE C 2 176 ? 181.223 139.402 115.411 1.00 114.25 139 ILE C CA 1
ATOM 9901 C C . ILE C 2 176 ? 181.885 139.210 116.767 1.00 114.25 139 ILE C C 1
ATOM 9902 O O . ILE C 2 176 ? 181.914 138.096 117.302 1.00 114.25 139 ILE C O 1
ATOM 9907 N N . LEU C 2 177 ? 182.412 140.297 117.322 1.00 105.73 140 LEU C N 1
ATOM 9908 C CA . LEU C 2 177 ? 183.070 140.268 118.624 1.00 105.73 140 LEU C CA 1
ATOM 9909 C C . LEU C 2 177 ? 181.985 140.183 119.690 1.00 105.73 140 LEU C C 1
ATOM 9910 O O . LEU C 2 177 ? 181.526 141.189 120.232 1.00 105.73 140 LEU C O 1
ATOM 9915 N N . ALA C 2 178 ? 181.552 138.955 119.973 1.00 109.96 141 ALA C N 1
ATOM 9916 C CA . ALA C 2 178 ? 180.502 138.703 120.951 1.00 109.96 141 ALA C CA 1
ATOM 9917 C C . ALA C 2 178 ? 180.938 138.932 122.394 1.00 109.96 141 ALA C C 1
ATOM 9918 O O . ALA C 2 178 ? 180.073 139.000 123.272 1.00 109.96 141 ALA C O 1
ATOM 9920 N N . SER C 2 179 ? 182.239 139.046 122.670 1.00 106.06 142 SER C N 1
ATOM 9921 C CA . SER C 2 179 ? 182.697 139.151 124.052 1.00 106.06 142 SER C CA 1
ATOM 9922 C C . SER C 2 179 ? 182.525 140.538 124.661 1.00 106.06 142 SER C C 1
ATOM 9923 O O . SER C 2 179 ? 182.644 140.671 125.883 1.00 106.06 142 SER C O 1
ATOM 9926 N N . ASN C 2 180 ? 182.257 141.566 123.861 1.00 100.68 143 ASN C N 1
ATOM 9927 C CA . ASN C 2 180 ? 182.116 142.941 124.344 1.00 100.68 143 ASN C CA 1
ATOM 9928 C C . ASN C 2 180 ? 180.854 143.563 123.761 1.00 100.68 143 ASN C C 1
ATOM 9929 O O . ASN C 2 180 ? 180.917 144.506 122.961 1.00 100.68 143 ASN C O 1
ATOM 9934 N N . PRO C 2 181 ? 179.685 143.058 124.146 1.00 95.23 144 PRO C N 1
ATOM 9935 C CA . PRO C 2 181 ? 178.435 143.723 123.762 1.00 95.23 144 PRO C CA 1
ATOM 9936 C C . PRO C 2 181 ? 178.275 145.040 124.502 1.00 95.23 144 PRO C C 1
ATOM 9937 O O . PRO C 2 181 ? 178.651 145.167 125.670 1.00 95.23 144 PRO C O 1
ATOM 9941 N N . ARG C 2 182 ? 177.713 146.027 123.809 1.00 89.26 145 ARG C N 1
ATOM 9942 C CA . ARG C 2 182 ? 177.519 147.369 124.352 1.00 89.26 145 ARG C CA 1
ATOM 9943 C C . ARG C 2 182 ? 176.027 147.681 124.337 1.00 89.26 145 ARG C C 1
ATOM 9944 O O . ARG C 2 182 ? 175.487 148.136 123.323 1.00 89.26 145 ARG C O 1
ATOM 9952 N N . VAL C 2 183 ? 175.377 147.440 125.464 1.00 85.98 146 VAL C N 1
ATOM 9953 C CA . VAL C 2 183 ? 173.936 147.599 125.610 1.00 85.98 146 VAL C CA 1
ATOM 9954 C C . VAL C 2 183 ? 173.615 148.989 126.132 1.00 85.98 146 VAL C C 1
ATOM 9955 O O . VAL C 2 183 ? 174.410 149.618 126.837 1.00 85.98 146 VAL C O 1
ATOM 9959 N N . THR C 2 184 ? 172.426 149.469 125.779 1.00 81.58 147 THR C N 1
ATOM 9960 C CA . THR C 2 184 ? 171.915 150.741 126.268 1.00 81.58 147 THR C CA 1
ATOM 9961 C C . THR C 2 184 ? 170.430 150.574 126.539 1.00 81.58 147 THR C C 1
ATOM 9962 O O . THR C 2 184 ? 169.709 150.006 125.715 1.00 81.58 147 THR C O 1
ATOM 9966 N N . ARG C 2 185 ? 169.977 151.066 127.688 1.00 85.24 148 ARG C N 1
ATOM 9967 C CA . ARG C 2 185 ? 168.615 150.855 128.151 1.00 85.24 148 ARG C CA 1
ATOM 9968 C C . ARG C 2 185 ? 167.928 152.193 128.368 1.00 85.24 148 ARG C C 1
ATOM 9969 O O . ARG C 2 185 ? 168.536 153.141 128.875 1.00 85.24 148 ARG C O 1
ATOM 9977 N N . PHE C 2 186 ? 166.659 152.263 127.984 1.00 85.63 149 PHE C N 1
ATOM 9978 C CA . PHE C 2 186 ? 165.848 153.455 128.157 1.00 85.63 149 PHE C CA 1
ATOM 9979 C C . PHE C 2 186 ? 164.617 153.100 128.976 1.00 85.63 149 PHE C C 1
ATOM 9980 O O . PHE C 2 186 ? 164.262 151.927 129.124 1.00 85.63 149 PHE C O 1
ATOM 9988 N N . HIS C 2 187 ? 163.959 154.126 129.503 1.00 92.77 150 HIS C N 1
ATOM 9989 C CA . HIS C 2 187 ? 162.797 153.954 130.364 1.00 92.77 150 HIS C CA 1
ATOM 9990 C C . HIS C 2 187 ? 161.556 154.358 129.583 1.00 92.77 150 HIS C C 1
ATOM 9991 O O . HIS C 2 187 ? 161.505 155.452 129.009 1.00 92.77 150 HIS C O 1
ATOM 9998 N N . ILE C 2 188 ? 160.558 153.473 129.562 1.00 96.84 151 ILE C N 1
ATOM 9999 C CA . ILE C 2 188 ? 159.294 153.716 128.884 1.00 96.84 151 ILE C CA 1
ATOM 10000 C C . ILE C 2 188 ? 158.159 153.338 129.827 1.00 96.84 151 ILE C C 1
ATOM 10001 O O . ILE C 2 188 ? 158.355 152.663 130.837 1.00 96.84 151 ILE C O 1
ATOM 10006 N N . ASN C 2 189 ? 156.959 153.787 129.475 1.00 100.87 152 ASN C N 1
ATOM 10007 C CA . ASN C 2 189 ? 155.761 153.518 130.264 1.00 100.87 152 ASN C CA 1
ATOM 10008 C C . ASN C 2 189 ? 155.143 152.209 129.788 1.00 100.87 152 ASN C C 1
ATOM 10009 O O . ASN C 2 189 ? 154.713 152.096 128.636 1.00 100.87 152 ASN C O 1
ATOM 10014 N N . TRP C 2 190 ? 155.138 151.206 130.663 1.00 102.56 153 TRP C N 1
ATOM 10015 C CA . TRP C 2 190 ? 154.556 149.902 130.351 1.00 102.56 153 TRP C CA 1
ATOM 10016 C C . TRP C 2 190 ? 153.107 149.829 130.839 1.00 102.56 153 TRP C C 1
ATOM 10017 O O . TRP C 2 190 ? 152.729 148.969 131.634 1.00 102.56 153 TRP C O 1
ATOM 10028 N N . GLU C 2 191 ? 152.287 150.755 130.346 1.00 110.86 154 GLU C N 1
ATOM 10029 C CA . GLU C 2 191 ? 150.916 150.840 130.821 1.00 110.86 154 GLU C CA 1
ATOM 10030 C C . GLU C 2 191 ? 150.031 149.848 130.070 1.00 110.86 154 GLU C C 1
ATOM 10031 O O . GLU C 2 191 ? 150.449 149.195 129.109 1.00 110.86 154 GLU C O 1
ATOM 10037 N N . ASP C 2 192 ? 148.783 149.737 130.526 1.00 115.87 155 ASP C N 1
ATOM 10038 C CA . ASP C 2 192 ? 147.837 148.838 129.876 1.00 115.87 155 ASP C CA 1
ATOM 10039 C C . ASP C 2 192 ? 147.369 149.402 128.539 1.00 115.87 155 ASP C C 1
ATOM 10040 O O . ASP C 2 192 ? 147.222 148.659 127.563 1.00 115.87 155 ASP C O 1
ATOM 10045 N N . ASN C 2 193 ? 147.133 150.709 128.476 1.00 115.10 156 ASN C N 1
ATOM 10046 C CA . ASN C 2 193 ? 146.683 151.346 127.244 1.00 115.10 156 ASN C CA 1
ATOM 10047 C C . ASN C 2 193 ? 146.854 152.860 127.321 1.00 115.10 156 ASN C C 1
ATOM 10048 O O . ASN C 2 193 ? 147.130 153.409 128.388 1.00 115.10 156 ASN C O 1
ATOM 10053 N N . MET D 2 38 ? 181.742 105.146 120.461 1.00 183.54 1 MET D N 1
ATOM 10054 C CA . MET D 2 38 ? 183.035 105.424 119.771 1.00 183.54 1 MET D CA 1
ATOM 10055 C C . MET D 2 38 ? 182.853 106.476 118.678 1.00 183.54 1 MET D C 1
ATOM 10056 O O . MET D 2 38 ? 183.828 107.010 118.150 1.00 183.54 1 MET D O 1
ATOM 10061 N N . ALA D 2 39 ? 181.597 106.767 118.344 1.00 183.47 2 ALA D N 1
ATOM 10062 C CA . ALA D 2 39 ? 181.308 107.763 117.320 1.00 183.47 2 ALA D CA 1
ATOM 10063 C C . ALA D 2 39 ? 181.805 109.136 117.755 1.00 183.47 2 ALA D C 1
ATOM 10064 O O . ALA D 2 39 ? 181.668 109.528 118.916 1.00 183.47 2 ALA D O 1
ATOM 10066 N N . LYS D 2 40 ? 182.390 109.868 116.806 1.00 182.46 3 LYS D N 1
ATOM 10067 C CA . LYS D 2 40 ? 182.899 111.204 117.091 1.00 182.46 3 LYS D CA 1
ATOM 10068 C C . LYS D 2 40 ? 181.798 112.243 117.226 1.00 182.46 3 LYS D C 1
ATOM 10069 O O . LYS D 2 40 ? 182.071 113.340 117.722 1.00 182.46 3 LYS D O 1
ATOM 10075 N N . VAL D 2 41 ? 180.576 111.937 116.800 1.00 178.82 4 VAL D N 1
ATOM 10076 C CA . VAL D 2 41 ? 179.461 112.875 116.838 1.00 178.82 4 VAL D CA 1
ATOM 10077 C C . VAL D 2 41 ? 178.353 112.255 117.674 1.00 178.82 4 VAL D C 1
ATOM 10078 O O . VAL D 2 41 ? 178.100 111.049 117.582 1.00 178.82 4 VAL D O 1
ATOM 10082 N N . GLN D 2 42 ? 177.685 113.079 118.484 1.00 177.11 5 GLN D N 1
ATOM 10083 C CA . GLN D 2 42 ? 176.651 112.554 119.378 1.00 177.11 5 GLN D CA 1
ATOM 10084 C C . GLN D 2 42 ? 175.682 113.684 119.728 1.00 177.11 5 GLN D C 1
ATOM 10085 O O . GLN D 2 42 ? 175.990 114.525 120.575 1.00 177.11 5 GLN D O 1
ATOM 10091 N N . VAL D 2 43 ? 174.550 113.726 119.023 1.00 172.96 6 VAL D N 1
ATOM 10092 C CA . VAL D 2 43 ? 173.550 114.746 119.300 1.00 172.96 6 VAL D CA 1
ATOM 10093 C C . VAL D 2 43 ? 173.111 114.585 120.754 1.00 172.96 6 VAL D C 1
ATOM 10094 O O . VAL D 2 43 ? 173.145 113.482 121.314 1.00 172.96 6 VAL D O 1
ATOM 10098 N N . ASN D 2 44 ? 172.690 115.689 121.377 1.00 175.77 7 ASN D N 1
ATOM 10099 C CA . ASN D 2 44 ? 172.267 115.635 122.770 1.00 175.77 7 ASN D CA 1
ATOM 10100 C C . ASN D 2 44 ? 170.949 116.360 123.010 1.00 175.77 7 ASN D C 1
ATOM 10101 O O . ASN D 2 44 ? 170.516 116.456 124.164 1.00 175.77 7 ASN D O 1
ATOM 10106 N N . ASN D 2 45 ? 170.291 116.836 121.950 1.00 172.60 8 ASN D N 1
ATOM 10107 C CA . ASN D 2 45 ? 168.962 117.439 122.006 1.00 172.60 8 ASN D CA 1
ATOM 10108 C C . ASN D 2 45 ? 168.674 118.117 120.673 1.00 172.60 8 ASN D C 1
ATOM 10109 O O . ASN D 2 45 ? 169.570 118.245 119.832 1.00 172.60 8 ASN D O 1
ATOM 10114 N N . VAL D 2 46 ? 167.435 118.557 120.470 1.00 169.21 9 VAL D N 1
ATOM 10115 C CA . VAL D 2 46 ? 167.079 119.334 119.290 1.00 169.21 9 VAL D CA 1
ATOM 10116 C C . VAL D 2 46 ? 165.896 120.224 119.644 1.00 169.21 9 VAL D C 1
ATOM 10117 O O . VAL D 2 46 ? 164.746 119.913 119.316 1.00 169.21 9 VAL D O 1
ATOM 10121 N N . VAL D 2 47 ? 166.173 121.339 120.321 1.00 159.42 10 VAL D N 1
ATOM 10122 C CA . VAL D 2 47 ? 165.098 122.203 120.784 1.00 159.42 10 VAL D CA 1
ATOM 10123 C C . VAL D 2 47 ? 164.282 122.660 119.586 1.00 159.42 10 VAL D C 1
ATOM 10124 O O . VAL D 2 47 ? 164.835 123.071 118.558 1.00 159.42 10 VAL D O 1
ATOM 10128 N N . VAL D 2 48 ? 162.964 122.599 119.712 1.00 159.08 11 VAL D N 1
ATOM 10129 C CA . VAL D 2 48 ? 162.071 123.169 118.714 1.00 159.08 11 VAL D CA 1
ATOM 10130 C C . VAL D 2 48 ? 161.729 124.589 119.136 1.00 159.08 11 VAL D C 1
ATOM 10131 O O . VAL D 2 48 ? 161.300 124.825 120.273 1.00 159.08 11 VAL D O 1
ATOM 10135 N N . LEU D 2 49 ? 161.927 125.538 118.228 1.00 148.70 12 LEU D N 1
ATOM 10136 C CA . LEU D 2 49 ? 161.711 126.948 118.506 1.00 148.70 12 LEU D CA 1
ATOM 10137 C C . LEU D 2 49 ? 160.432 127.394 117.816 1.00 148.70 12 LEU D C 1
ATOM 10138 O O . LEU D 2 49 ? 160.220 127.086 116.638 1.00 148.70 12 LEU D O 1
ATOM 10143 N N . ASP D 2 50 ? 159.580 128.110 118.547 1.00 146.93 13 ASP D N 1
ATOM 10144 C CA . ASP D 2 50 ? 158.343 128.643 117.985 1.00 146.93 13 ASP D CA 1
ATOM 10145 C C . ASP D 2 50 ? 157.412 127.504 117.563 1.00 146.93 13 ASP D C 1
ATOM 10146 O O . ASP D 2 50 ? 156.916 127.456 116.437 1.00 146.93 13 ASP D O 1
ATOM 10151 N N . ASN D 2 51 ? 157.178 126.578 118.496 1.00 158.06 14 ASN D N 1
ATOM 10152 C CA . ASN D 2 51 ? 156.335 125.419 118.205 1.00 158.06 14 ASN D CA 1
ATOM 10153 C C . ASN D 2 51 ? 154.941 125.807 117.732 1.00 158.06 14 ASN D C 1
ATOM 10154 O O . ASN D 2 51 ? 154.514 125.315 116.673 1.00 158.06 14 ASN D O 1
ATOM 10159 N N . PRO D 2 52 ? 154.186 126.664 118.433 1.00 153.21 15 PRO D N 1
ATOM 10160 C CA . PRO D 2 52 ? 152.923 127.173 117.878 1.00 153.21 15 PRO D CA 1
ATOM 10161 C C . PRO D 2 52 ? 153.184 128.342 116.941 1.00 153.21 15 PRO D C 1
ATOM 10162 O O . PRO D 2 52 ? 153.556 129.435 117.376 1.00 153.21 15 PRO D O 1
ATOM 10166 N N . SER D 2 53 ? 152.986 128.112 115.640 1.00 158.97 16 SER D N 1
ATOM 10167 C CA . SER D 2 53 ? 153.332 129.107 114.640 1.00 158.97 16 SER D CA 1
ATOM 10168 C C . SER D 2 53 ? 152.295 129.177 113.524 1.00 158.97 16 SER D C 1
ATOM 10169 O O . SER D 2 53 ? 151.866 128.126 113.016 1.00 158.97 16 SER D O 1
ATOM 10172 N N . PRO D 2 54 ? 151.867 130.373 113.120 1.00 157.85 17 PRO D N 1
ATOM 10173 C CA . PRO D 2 54 ? 151.026 130.473 111.926 1.00 157.85 17 PRO D CA 1
ATOM 10174 C C . PRO D 2 54 ? 151.795 130.021 110.693 1.00 157.85 17 PRO D C 1
ATOM 10175 O O . PRO D 2 54 ? 153.026 130.029 110.656 1.00 157.85 17 PRO D O 1
ATOM 10179 N N . PHE D 2 55 ? 151.045 129.606 109.675 1.00 171.07 18 PHE D N 1
ATOM 10180 C CA . PHE D 2 55 ? 151.653 129.045 108.479 1.00 171.07 18 PHE D CA 1
ATOM 10181 C C . PHE D 2 55 ? 152.650 130.026 107.866 1.00 171.07 18 PHE D C 1
ATOM 10182 O O . PHE D 2 55 ? 152.681 131.214 108.198 1.00 171.07 18 PHE D O 1
ATOM 10190 N N . TYR D 2 56 ? 153.483 129.503 106.966 1.00 168.90 19 TYR D N 1
ATOM 10191 C CA . TYR D 2 56 ? 154.526 130.228 106.245 1.00 168.90 19 TYR D CA 1
ATOM 10192 C C . TYR D 2 56 ? 155.714 130.584 107.128 1.00 168.90 19 TYR D C 1
ATOM 10193 O O . TYR D 2 56 ? 156.699 131.128 106.618 1.00 168.90 19 TYR D O 1
ATOM 10202 N N . ASN D 2 57 ? 155.663 130.301 108.419 1.00 158.08 20 ASN D N 1
ATOM 10203 C CA . ASN D 2 57 ? 156.781 130.625 109.294 1.00 158.08 20 ASN D CA 1
ATOM 10204 C C . ASN D 2 57 ? 157.907 129.610 109.113 1.00 158.08 20 ASN D C 1
ATOM 10205 O O . ASN D 2 57 ? 157.655 128.402 109.161 1.00 158.08 20 ASN D O 1
ATOM 10210 N N . PRO D 2 58 ? 159.145 130.053 108.906 1.00 154.33 21 PRO D N 1
ATOM 10211 C CA . PRO D 2 58 ? 160.239 129.104 108.705 1.00 154.33 21 PRO D CA 1
ATOM 10212 C C . PRO D 2 58 ? 160.378 128.194 109.915 1.00 154.33 21 PRO D C 1
ATOM 10213 O O . PRO D 2 58 ? 160.024 128.578 111.024 1.00 154.33 21 PRO D O 1
ATOM 10217 N N . PHE D 2 59 ? 160.721 126.931 109.662 1.00 161.95 22 PHE D N 1
ATOM 10218 C CA . PHE D 2 59 ? 161.051 125.988 110.730 1.00 161.95 22 PHE D CA 1
ATOM 10219 C C . PHE D 2 59 ? 162.322 126.428 111.462 1.00 161.95 22 PHE D C 1
ATOM 10220 O O . PHE D 2 59 ? 163.306 126.807 110.823 1.00 161.95 22 PHE D O 1
ATOM 10228 N N . GLN D 2 60 ? 162.322 126.359 112.802 1.00 153.53 23 GLN D N 1
ATOM 10229 C CA . GLN D 2 60 ? 163.508 126.687 113.600 1.00 153.53 23 GLN D CA 1
ATOM 10230 C C . GLN D 2 60 ? 163.864 125.510 114.495 1.00 153.53 23 GLN D C 1
ATOM 10231 O O . GLN D 2 60 ? 162.999 124.986 115.206 1.00 153.53 23 GLN D O 1
ATOM 10237 N N . PHE D 2 61 ? 165.135 125.108 114.477 1.00 161.57 24 PHE D N 1
ATOM 10238 C CA . PHE D 2 61 ? 165.612 124.010 115.319 1.00 161.57 24 PHE D CA 1
ATOM 10239 C C . PHE D 2 61 ? 166.964 124.384 115.910 1.00 161.57 24 PHE D C 1
ATOM 10240 O O . PHE D 2 61 ? 167.915 124.639 115.167 1.00 161.57 24 PHE D O 1
ATOM 10248 N N . GLU D 2 62 ? 167.047 124.423 117.242 1.00 160.74 25 GLU D N 1
ATOM 10249 C CA . GLU D 2 62 ? 168.296 124.702 117.959 1.00 160.74 25 GLU D CA 1
ATOM 10250 C C . GLU D 2 62 ? 168.945 123.381 118.362 1.00 160.74 25 GLU D C 1
ATOM 10251 O O . GLU D 2 62 ? 168.521 122.740 119.326 1.00 160.74 25 GLU D O 1
ATOM 10257 N N . ILE D 2 63 ? 169.941 122.951 117.596 1.00 164.88 26 ILE D N 1
ATOM 10258 C CA . ILE D 2 63 ? 170.618 121.682 117.845 1.00 164.88 26 ILE D CA 1
ATOM 10259 C C . ILE D 2 63 ? 171.857 121.895 118.705 1.00 164.88 26 ILE D C 1
ATOM 10260 O O . ILE D 2 63 ? 172.558 122.906 118.572 1.00 164.88 26 ILE D O 1
ATOM 10265 N N . THR D 2 64 ? 172.134 120.924 119.579 1.00 167.32 27 THR D N 1
ATOM 10266 C CA . THR D 2 64 ? 173.365 120.873 120.363 1.00 167.32 27 THR D CA 1
ATOM 10267 C C . THR D 2 64 ? 173.934 119.463 120.252 1.00 167.32 27 THR D C 1
ATOM 10268 O O . THR D 2 64 ? 173.259 118.493 120.610 1.00 167.32 27 THR D O 1
ATOM 10272 N N . PHE D 2 65 ? 175.170 119.348 119.751 1.00 170.01 28 PHE D N 1
ATOM 10273 C CA . PHE D 2 65 ? 175.815 118.059 119.525 1.00 170.01 28 PHE D CA 1
ATOM 10274 C C . PHE D 2 65 ? 177.240 118.045 120.074 1.00 170.01 28 PHE D C 1
ATOM 10275 O O . PHE D 2 65 ? 177.909 119.082 120.148 1.00 170.01 28 PHE D O 1
ATOM 10283 N N . GLU D 2 66 ? 177.705 116.843 120.426 1.00 178.64 29 GLU D N 1
ATOM 10284 C CA . GLU D 2 66 ? 178.987 116.622 121.083 1.00 178.64 29 GLU D CA 1
ATOM 10285 C C . GLU D 2 66 ? 179.989 115.997 120.123 1.00 178.64 29 GLU D C 1
ATOM 10286 O O . GLU D 2 66 ? 179.673 115.014 119.441 1.00 178.64 29 GLU D O 1
ATOM 10292 N N . CYS D 2 67 ? 181.188 116.578 120.073 1.00 180.94 30 CYS D N 1
ATOM 10293 C CA . CYS D 2 67 ? 182.314 116.071 119.302 1.00 180.94 30 CYS D CA 1
ATOM 10294 C C . CYS D 2 67 ? 183.420 115.702 120.281 1.00 180.94 30 CYS D C 1
ATOM 10295 O O . CYS D 2 67 ? 183.767 116.504 121.156 1.00 180.94 30 CYS D O 1
ATOM 10298 N N . ILE D 2 68 ? 183.987 114.506 120.123 1.00 180.98 31 ILE D N 1
ATOM 10299 C CA . ILE D 2 68 ? 185.034 114.035 121.026 1.00 180.98 31 ILE D CA 1
ATOM 10300 C C . ILE D 2 68 ? 186.403 114.110 120.359 1.00 180.98 31 ILE D C 1
ATOM 10301 O O . ILE D 2 68 ? 187.412 114.366 121.029 1.00 180.98 31 ILE D O 1
ATOM 10306 N N . GLU D 2 69 ? 186.458 113.891 119.046 1.00 181.06 32 GLU D N 1
ATOM 10307 C CA . GLU D 2 69 ? 187.687 114.057 118.285 1.00 181.06 32 GLU D CA 1
ATOM 10308 C C . GLU D 2 69 ? 187.437 114.933 117.066 1.00 181.06 32 GLU D C 1
ATOM 10309 O O . GLU D 2 69 ? 186.333 114.965 116.514 1.00 181.06 32 GLU D O 1
ATOM 10315 N N . ASP D 2 70 ? 188.485 115.648 116.657 1.00 177.72 33 ASP D N 1
ATOM 10316 C CA . ASP D 2 70 ? 188.408 116.638 115.583 1.00 177.72 33 ASP D CA 1
ATOM 10317 C C . ASP D 2 70 ? 188.446 115.921 114.239 1.00 177.72 33 ASP D C 1
ATOM 10318 O O . ASP D 2 70 ? 189.507 115.709 113.651 1.00 177.72 33 ASP D O 1
ATOM 10323 N N . LEU D 2 71 ? 187.271 115.541 113.746 1.00 182.55 34 LEU D N 1
ATOM 10324 C CA . LEU D 2 71 ? 187.182 114.927 112.429 1.00 182.55 34 LEU D CA 1
ATOM 10325 C C . LEU D 2 71 ? 187.469 115.956 111.341 1.00 182.55 34 LEU D C 1
ATOM 10326 O O . LEU D 2 71 ? 187.101 117.128 111.454 1.00 182.55 34 LEU D O 1
ATOM 10331 N N . SER D 2 72 ? 188.150 115.509 110.281 1.00 183.39 35 SER D N 1
ATOM 10332 C CA . SER D 2 72 ? 188.632 116.439 109.263 1.00 183.39 35 SER D CA 1
ATOM 10333 C C . SER D 2 72 ? 187.501 116.945 108.373 1.00 183.39 35 SER D C 1
ATOM 10334 O O . SER D 2 72 ? 187.425 118.144 108.082 1.00 183.39 35 SER D O 1
ATOM 10337 N N . GLU D 2 73 ? 186.615 116.055 107.934 1.00 182.36 36 GLU D N 1
ATOM 10338 C CA . GLU D 2 73 ? 185.598 116.420 106.956 1.00 182.36 36 GLU D CA 1
ATOM 10339 C C . GLU D 2 73 ? 184.535 117.296 107.617 1.00 182.36 36 GLU D C 1
ATOM 10340 O O . GLU D 2 73 ? 184.654 117.705 108.774 1.00 182.36 36 GLU D O 1
ATOM 10346 N N . ASP D 2 74 ? 183.480 117.611 106.867 1.00 169.91 37 ASP D N 1
ATOM 10347 C CA . ASP D 2 74 ? 182.408 118.470 107.346 1.00 169.91 37 ASP D CA 1
ATOM 10348 C C . ASP D 2 74 ? 181.082 117.723 107.318 1.00 169.91 37 ASP D C 1
ATOM 10349 O O . ASP D 2 74 ? 180.761 117.046 106.336 1.00 169.91 37 ASP D O 1
ATOM 10354 N N . LEU D 2 75 ? 180.313 117.844 108.398 1.00 171.77 38 LEU D N 1
ATOM 10355 C CA . LEU D 2 75 ? 179.003 117.207 108.464 1.00 171.77 38 LEU D CA 1
ATOM 10356 C C . LEU D 2 75 ? 178.033 117.902 107.494 1.00 171.77 38 LEU D C 1
ATOM 10357 O O . LEU D 2 75 ? 178.316 118.971 106.953 1.00 171.77 38 LEU D O 1
ATOM 10362 N N . GLU D 2 76 ? 176.863 117.288 107.289 1.00 168.39 39 GLU D N 1
ATOM 10363 C CA . GLU D 2 76 ? 175.865 117.759 106.318 1.00 168.39 39 GLU D CA 1
ATOM 10364 C C . GLU D 2 76 ? 174.467 117.548 106.892 1.00 168.39 39 GLU D C 1
ATOM 10365 O O . GLU D 2 76 ? 173.929 116.439 106.833 1.00 168.39 39 GLU D O 1
ATOM 10371 N N . TRP D 2 77 ? 173.873 118.624 107.414 1.00 169.37 40 TRP D N 1
ATOM 10372 C CA . TRP D 2 77 ? 172.559 118.579 108.049 1.00 169.37 40 TRP D CA 1
ATOM 10373 C C . TRP D 2 77 ? 171.491 118.976 107.040 1.00 169.37 40 TRP D C 1
ATOM 10374 O O . TRP D 2 77 ? 171.560 120.064 106.464 1.00 169.37 40 TRP D O 1
ATOM 10385 N N . LYS D 2 78 ? 170.483 118.130 106.860 1.00 170.02 41 LYS D N 1
ATOM 10386 C CA . LYS D 2 78 ? 169.477 118.357 105.840 1.00 170.02 41 LYS D CA 1
ATOM 10387 C C . LYS D 2 78 ? 168.102 118.035 106.405 1.00 170.02 41 LYS D C 1
ATOM 10388 O O . LYS D 2 78 ? 167.936 117.053 107.137 1.00 170.02 41 LYS D O 1
ATOM 10394 N N . ILE D 2 79 ? 167.114 118.863 106.065 1.00 170.04 42 ILE D N 1
ATOM 10395 C CA . ILE D 2 79 ? 165.809 118.834 106.724 1.00 170.04 42 ILE D CA 1
ATOM 10396 C C . ILE D 2 79 ? 164.727 118.564 105.688 1.00 170.04 42 ILE D C 1
ATOM 10397 O O . ILE D 2 79 ? 164.695 119.206 104.633 1.00 170.04 42 ILE D O 1
ATOM 10402 N N . ILE D 2 80 ? 163.833 117.623 106.002 1.00 173.58 43 ILE D N 1
ATOM 10403 C CA . ILE D 2 80 ? 162.881 117.068 105.050 1.00 173.58 43 ILE D CA 1
ATOM 10404 C C . ILE D 2 80 ? 161.472 117.271 105.591 1.00 173.58 43 ILE D C 1
ATOM 10405 O O . ILE D 2 80 ? 161.193 116.941 106.751 1.00 173.58 43 ILE D O 1
ATOM 10410 N N . TYR D 2 81 ? 160.588 117.806 104.750 1.00 176.58 44 TYR D N 1
ATOM 10411 C CA . TYR D 2 81 ? 159.162 117.904 105.038 1.00 176.58 44 TYR D CA 1
ATOM 10412 C C . TYR D 2 81 ? 158.415 116.888 104.189 1.00 176.58 44 TYR D C 1
ATOM 10413 O O . TYR D 2 81 ? 158.552 116.883 102.961 1.00 176.58 44 TYR D O 1
ATOM 10422 N N . VAL D 2 82 ? 157.604 116.054 104.837 1.00 177.77 45 VAL D N 1
ATOM 10423 C CA . VAL D 2 82 ? 156.816 115.038 104.141 1.00 177.77 45 VAL D CA 1
ATOM 10424 C C . VAL D 2 82 ? 155.565 115.721 103.594 1.00 177.77 45 VAL D C 1
ATOM 10425 O O . VAL D 2 82 ? 154.566 115.874 104.298 1.00 177.77 45 VAL D O 1
ATOM 10429 N N . GLY D 2 83 ? 155.622 116.140 102.328 1.00 183.19 46 GLY D N 1
ATOM 10430 C CA . GLY D 2 83 ? 154.494 116.844 101.743 1.00 183.19 46 GLY D CA 1
ATOM 10431 C C . GLY D 2 83 ? 153.230 116.007 101.721 1.00 183.19 46 GLY D C 1
ATOM 10432 O O . GLY D 2 83 ? 152.137 116.505 102.001 1.00 183.19 46 GLY D O 1
ATOM 10433 N N . SER D 2 84 ? 153.359 114.724 101.387 1.00 183.80 47 SER D N 1
ATOM 10434 C CA . SER D 2 84 ? 152.220 113.822 101.319 1.00 183.80 47 SER D CA 1
ATOM 10435 C C . SER D 2 84 ? 152.608 112.484 101.934 1.00 183.80 47 SER D C 1
ATOM 10436 O O . SER D 2 84 ? 153.788 112.138 102.026 1.00 183.80 47 SER D O 1
ATOM 10439 N N . ALA D 2 85 ? 151.594 111.728 102.349 1.00 183.68 48 ALA D N 1
ATOM 10440 C CA . ALA D 2 85 ? 151.794 110.488 103.087 1.00 183.68 48 ALA D CA 1
ATOM 10441 C C . ALA D 2 85 ? 151.743 109.238 102.217 1.00 183.68 48 ALA D C 1
ATOM 10442 O O . ALA D 2 85 ? 151.854 108.131 102.750 1.00 183.68 48 ALA D O 1
ATOM 10444 N N . GLU D 2 86 ? 151.581 109.375 100.901 1.00 186.19 49 GLU D N 1
ATOM 10445 C CA . GLU D 2 86 ? 151.462 108.213 100.025 1.00 186.19 49 GLU D CA 1
ATOM 10446 C C . GLU D 2 86 ? 152.773 107.810 99.362 1.00 186.19 49 GLU D C 1
ATOM 10447 O O . GLU D 2 86 ? 153.015 106.614 99.170 1.00 186.19 49 GLU D O 1
ATOM 10453 N N . SER D 2 87 ? 153.628 108.765 99.004 1.00 185.46 50 SER D N 1
ATOM 10454 C CA . SER D 2 87 ? 154.858 108.445 98.295 1.00 185.46 50 SER D CA 1
ATOM 10455 C C . SER D 2 87 ? 155.859 109.574 98.505 1.00 185.46 50 SER D C 1
ATOM 10456 O O . SER D 2 87 ? 155.511 110.663 98.966 1.00 185.46 50 SER D O 1
ATOM 10459 N N . GLU D 2 88 ? 157.116 109.292 98.159 1.00 183.73 51 GLU D N 1
ATOM 10460 C CA . GLU D 2 88 ? 158.212 110.228 98.374 1.00 183.73 51 GLU D CA 1
ATOM 10461 C C . GLU D 2 88 ? 158.445 111.191 97.211 1.00 183.73 51 GLU D C 1
ATOM 10462 O O . GLU D 2 88 ? 159.246 112.120 97.359 1.00 183.73 51 GLU D O 1
ATOM 10468 N N . GLU D 2 89 ? 157.780 111.007 96.065 1.00 184.95 52 GLU D N 1
ATOM 10469 C CA . GLU D 2 89 ? 157.983 111.939 94.958 1.00 184.95 52 GLU D CA 1
ATOM 10470 C C . GLU D 2 89 ? 157.510 113.340 95.325 1.00 184.95 52 GLU D C 1
ATOM 10471 O O . GLU D 2 89 ? 158.046 114.331 94.816 1.00 184.95 52 GLU D O 1
ATOM 10477 N N . TYR D 2 90 ? 156.513 113.439 96.203 1.00 185.51 53 TYR D N 1
ATOM 10478 C CA . TYR D 2 90 ? 156.003 114.722 96.668 1.00 185.51 53 TYR D CA 1
ATOM 10479 C C . TYR D 2 90 ? 156.835 115.300 97.803 1.00 185.51 53 TYR D C 1
ATOM 10480 O O . TYR D 2 90 ? 156.629 116.460 98.173 1.00 185.51 53 TYR D O 1
ATOM 10489 N N . ASP D 2 91 ? 157.762 114.523 98.358 1.00 181.20 54 ASP D N 1
ATOM 10490 C CA . ASP D 2 91 ? 158.647 115.036 99.393 1.00 181.20 54 ASP D CA 1
ATOM 10491 C C . ASP D 2 91 ? 159.461 116.195 98.832 1.00 181.20 54 ASP D C 1
ATOM 10492 O O . ASP D 2 91 ? 159.998 116.114 97.723 1.00 181.20 54 ASP D O 1
ATOM 10497 N N . GLN D 2 92 ? 159.555 117.275 99.605 1.00 178.10 55 GLN D N 1
ATOM 10498 C CA . GLN D 2 92 ? 160.294 118.468 99.210 1.00 178.10 55 GLN D CA 1
ATOM 10499 C C . GLN D 2 92 ? 161.446 118.683 100.179 1.00 178.10 55 GLN D C 1
ATOM 10500 O O . GLN D 2 92 ? 161.239 118.768 101.394 1.00 178.10 55 GLN D O 1
ATOM 10506 N N . VAL D 2 93 ? 162.655 118.765 99.630 1.00 173.01 56 VAL D N 1
ATOM 10507 C CA . VAL D 2 93 ? 163.857 119.056 100.404 1.00 173.01 56 VAL D CA 1
ATOM 10508 C C . VAL D 2 93 ? 163.851 120.532 100.787 1.00 173.01 56 VAL D C 1
ATOM 10509 O O . VAL D 2 93 ? 164.109 121.396 99.945 1.00 173.01 56 VAL D O 1
ATOM 10513 N N . LEU D 2 94 ? 163.554 120.829 102.053 1.00 170.79 57 LEU D N 1
ATOM 10514 C CA . LEU D 2 94 ? 163.590 122.219 102.496 1.00 170.79 57 LEU D CA 1
ATOM 10515 C C . LEU D 2 94 ? 164.959 122.846 102.251 1.00 170.79 57 LEU D C 1
ATOM 10516 O O . LEU D 2 94 ? 165.067 123.886 101.591 1.00 170.79 57 LEU D O 1
ATOM 10521 N N . ASP D 2 95 ? 166.018 122.214 102.759 1.00 167.99 58 ASP D N 1
ATOM 10522 C CA . ASP D 2 95 ? 167.376 122.715 102.574 1.00 167.99 58 ASP D CA 1
ATOM 10523 C C . ASP D 2 95 ? 168.380 121.798 103.267 1.00 167.99 58 ASP D C 1
ATOM 10524 O O . ASP D 2 95 ? 168.034 121.013 104.165 1.00 167.99 58 ASP D O 1
ATOM 10529 N N . SER D 2 96 ? 169.647 121.944 102.854 1.00 165.60 59 SER D N 1
ATOM 10530 C CA . SER D 2 96 ? 170.744 121.057 103.250 1.00 165.60 59 SER D CA 1
ATOM 10531 C C . SER D 2 96 ? 171.983 121.916 103.503 1.00 165.60 59 SER D C 1
ATOM 10532 O O . SER D 2 96 ? 172.702 122.265 102.563 1.00 165.60 59 SER D O 1
ATOM 10535 N N . VAL D 2 97 ? 172.232 122.246 104.768 1.00 161.61 60 VAL D N 1
ATOM 10536 C CA . VAL D 2 97 ? 173.422 122.995 105.161 1.00 161.61 60 VAL D CA 1
ATOM 10537 C C . VAL D 2 97 ? 174.592 122.040 105.361 1.00 161.61 60 VAL D C 1
ATOM 10538 O O . VAL D 2 97 ? 174.413 120.862 105.683 1.00 161.61 60 VAL D O 1
ATOM 10542 N N . LEU D 2 98 ? 175.808 122.558 105.202 1.00 164.11 61 LEU D N 1
ATOM 10543 C CA . LEU D 2 98 ? 177.029 121.843 105.544 1.00 164.11 61 LEU D CA 1
ATOM 10544 C C . LEU D 2 98 ? 177.742 122.552 106.690 1.00 164.11 61 LEU D C 1
ATOM 10545 O O . LEU D 2 98 ? 177.786 123.784 106.739 1.00 164.11 61 LEU D O 1
ATOM 10550 N N . VAL D 2 99 ? 178.308 121.766 107.604 1.00 165.53 62 VAL D N 1
ATOM 10551 C CA . VAL D 2 99 ? 178.834 122.262 108.871 1.00 165.53 62 VAL D CA 1
ATOM 10552 C C . VAL D 2 99 ? 180.311 121.916 108.991 1.00 165.53 62 VAL D C 1
ATOM 10553 O O . VAL D 2 99 ? 180.700 120.753 108.814 1.00 165.53 62 VAL D O 1
ATOM 10557 N N . GLY D 2 100 ? 181.122 122.925 109.316 1.00 161.80 63 GLY D N 1
ATOM 10558 C CA . GLY D 2 100 ? 182.526 122.745 109.596 1.00 161.80 63 GLY D CA 1
ATOM 10559 C C . GLY D 2 100 ? 183.280 124.062 109.598 1.00 161.80 63 GLY D C 1
ATOM 10560 O O . GLY D 2 100 ? 182.750 125.098 109.188 1.00 161.80 63 GLY D O 1
ATOM 10561 N N . PRO D 2 101 ? 184.540 124.056 110.071 1.00 162.92 64 PRO D N 1
ATOM 10562 C CA . PRO D 2 101 ? 185.214 122.901 110.673 1.00 162.92 64 PRO D CA 1
ATOM 10563 C C . PRO D 2 101 ? 184.643 122.573 112.047 1.00 162.92 64 PRO D C 1
ATOM 10564 O O . PRO D 2 101 ? 183.985 123.419 112.653 1.00 162.92 64 PRO D O 1
ATOM 10568 N N . VAL D 2 102 ? 184.893 121.359 112.526 1.00 170.82 65 VAL D N 1
ATOM 10569 C CA . VAL D 2 102 ? 184.270 120.872 113.752 1.00 170.82 65 VAL D CA 1
ATOM 10570 C C . VAL D 2 102 ? 185.338 120.400 114.732 1.00 170.82 65 VAL D C 1
ATOM 10571 O O . VAL D 2 102 ? 185.649 119.200 114.775 1.00 170.82 65 VAL D O 1
ATOM 10575 N N . PRO D 2 103 ? 185.925 121.287 115.531 1.00 172.52 66 PRO D N 1
ATOM 10576 C CA . PRO D 2 103 ? 186.853 120.839 116.575 1.00 172.52 66 PRO D CA 1
ATOM 10577 C C . PRO D 2 103 ? 186.117 120.127 117.701 1.00 172.52 66 PRO D C 1
ATOM 10578 O O . PRO D 2 103 ? 184.888 120.064 117.745 1.00 172.52 66 PRO D O 1
ATOM 10582 N N . ALA D 2 104 ? 186.903 119.558 118.610 1.00 177.32 67 ALA D N 1
ATOM 10583 C CA . ALA D 2 104 ? 186.350 118.838 119.750 1.00 177.32 67 ALA D CA 1
ATOM 10584 C C . ALA D 2 104 ? 185.612 119.789 120.686 1.00 177.32 67 ALA D C 1
ATOM 10585 O O . ALA D 2 104 ? 186.063 120.908 120.942 1.00 177.32 67 ALA D O 1
ATOM 10587 N N . GLY D 2 105 ? 184.472 119.341 121.194 1.00 177.45 68 GLY D N 1
ATOM 10588 C CA . GLY D 2 105 ? 183.751 120.086 122.205 1.00 177.45 68 GLY D CA 1
ATOM 10589 C C . GLY D 2 105 ? 182.255 119.900 122.052 1.00 177.45 68 GLY D C 1
ATOM 10590 O O . GLY D 2 105 ? 181.784 119.134 121.219 1.00 177.45 68 GLY D O 1
ATOM 10591 N N . ARG D 2 106 ? 181.509 120.638 122.869 1.00 176.43 69 ARG D N 1
ATOM 10592 C CA . ARG D 2 106 ? 180.050 120.572 122.866 1.00 176.43 69 ARG D CA 1
ATOM 10593 C C . ARG D 2 106 ? 179.536 121.767 122.074 1.00 176.43 69 ARG D C 1
ATOM 10594 O O . ARG D 2 106 ? 179.322 122.849 122.618 1.00 176.43 69 ARG D O 1
ATOM 10602 N N . HIS D 2 107 ? 179.344 121.575 120.777 1.00 170.01 70 HIS D N 1
ATOM 10603 C CA . HIS D 2 107 ? 178.974 122.678 119.906 1.00 170.01 70 HIS D CA 1
ATOM 10604 C C . HIS D 2 107 ? 177.469 122.677 119.673 1.00 170.01 70 HIS D C 1
ATOM 10605 O O . HIS D 2 107 ? 176.757 121.738 120.029 1.00 170.01 70 HIS D O 1
ATOM 10612 N N . MET D 2 108 ? 176.983 123.766 119.088 1.00 163.05 71 MET D N 1
ATOM 10613 C CA . MET D 2 108 ? 175.561 123.900 118.812 1.00 163.05 71 MET D CA 1
ATOM 10614 C C . MET D 2 108 ? 175.355 124.947 117.734 1.00 163.05 71 MET D C 1
ATOM 10615 O O . MET D 2 108 ? 176.260 125.712 117.394 1.00 163.05 71 MET D O 1
ATOM 10620 N N . PHE D 2 109 ? 174.139 124.966 117.201 1.00 156.57 72 PHE D N 1
ATOM 10621 C CA . PHE D 2 109 ? 173.745 125.983 116.240 1.00 156.57 72 PHE D CA 1
ATOM 10622 C C . PHE D 2 109 ? 172.225 126.069 116.233 1.00 156.57 72 PHE D C 1
ATOM 10623 O O . PHE D 2 109 ? 171.532 125.303 116.908 1.00 156.57 72 PHE D O 1
ATOM 10631 N N . VAL D 2 110 ? 171.714 127.009 115.444 1.00 144.23 73 VAL D N 1
ATOM 10632 C CA . VAL D 2 110 ? 170.286 127.179 115.220 1.00 144.23 73 VAL D CA 1
ATOM 10633 C C . VAL D 2 110 ? 170.068 127.201 113.718 1.00 144.23 73 VAL D C 1
ATOM 10634 O O . VAL D 2 110 ? 170.774 127.912 112.995 1.00 144.23 73 VAL D O 1
ATOM 10638 N N . PHE D 2 111 ? 169.100 126.424 113.251 1.00 155.19 74 PHE D N 1
ATOM 10639 C CA . PHE D 2 111 ? 168.854 126.258 111.830 1.00 155.19 74 PHE D CA 1
ATOM 10640 C C . PHE D 2 111 ? 167.449 126.743 111.510 1.00 155.19 74 PHE D C 1
ATOM 10641 O O . PHE D 2 111 ? 166.499 126.448 112.244 1.00 155.19 74 PHE D O 1
ATOM 10649 N N . GLN D 2 112 ? 167.324 127.477 110.406 1.00 144.48 75 GLN D N 1
ATOM 10650 C CA . GLN D 2 112 ? 166.053 128.056 109.983 1.00 144.48 75 GLN D CA 1
ATOM 10651 C C . GLN D 2 112 ? 165.795 127.636 108.543 1.00 144.48 75 GLN D C 1
ATOM 10652 O O . GLN D 2 112 ? 166.454 128.127 107.621 1.00 144.48 75 GLN D O 1
ATOM 10658 N N . ALA D 2 113 ? 164.840 126.733 108.354 1.00 158.91 76 ALA D N 1
ATOM 10659 C CA . ALA D 2 113 ? 164.427 126.302 107.028 1.00 158.91 76 ALA D CA 1
ATOM 10660 C C . ALA D 2 113 ? 163.187 127.071 106.590 1.00 158.91 76 ALA D C 1
ATOM 10661 O O . ALA D 2 113 ? 162.401 127.544 107.411 1.00 158.91 76 ALA D O 1
ATOM 10663 N N . ASP D 2 114 ? 163.003 127.163 105.277 1.00 163.85 77 ASP D N 1
ATOM 10664 C CA . ASP D 2 114 ? 161.893 127.918 104.718 1.00 163.85 77 ASP D CA 1
ATOM 10665 C C . ASP D 2 114 ? 160.593 127.121 104.812 1.00 163.85 77 ASP D C 1
ATOM 10666 O O . ASP D 2 114 ? 160.559 125.979 105.277 1.00 163.85 77 ASP D O 1
ATOM 10671 N N . ALA D 2 115 ? 159.500 127.750 104.383 1.00 168.41 78 ALA D N 1
ATOM 10672 C CA . ALA D 2 115 ? 158.201 127.101 104.351 1.00 168.41 78 ALA D CA 1
ATOM 10673 C C . ALA D 2 115 ? 158.116 126.143 103.163 1.00 168.41 78 ALA D C 1
ATOM 10674 O O . ALA D 2 115 ? 158.771 126.354 102.139 1.00 168.41 78 ALA D O 1
ATOM 10676 N N . PRO D 2 116 ? 157.318 125.083 103.272 1.00 172.57 79 PRO D N 1
ATOM 10677 C CA . PRO D 2 116 ? 157.200 124.145 102.152 1.00 172.57 79 PRO D CA 1
ATOM 10678 C C . PRO D 2 116 ? 156.554 124.800 100.943 1.00 172.57 79 PRO D C 1
ATOM 10679 O O . PRO D 2 116 ? 155.698 125.680 101.062 1.00 172.57 79 PRO D O 1
ATOM 10683 N N . ASN D 2 117 ? 156.978 124.359 99.767 1.00 179.66 80 ASN D N 1
ATOM 10684 C CA . ASN D 2 117 ? 156.431 124.886 98.522 1.00 179.66 80 ASN D CA 1
ATOM 10685 C C . ASN D 2 117 ? 155.011 124.373 98.322 1.00 179.66 80 ASN D C 1
ATOM 10686 O O . ASN D 2 117 ? 154.808 123.152 98.264 1.00 179.66 80 ASN D O 1
ATOM 10691 N N . PRO D 2 118 ? 154.002 125.245 98.214 1.00 181.06 81 PRO D N 1
ATOM 10692 C CA . PRO D 2 118 ? 152.635 124.761 97.983 1.00 181.06 81 PRO D CA 1
ATOM 10693 C C . PRO D 2 118 ? 152.352 124.361 96.544 1.00 181.06 81 PRO D C 1
ATOM 10694 O O . PRO D 2 118 ? 151.306 123.750 96.288 1.00 181.06 81 PRO D O 1
ATOM 10698 N N . GLY D 2 119 ? 153.243 124.683 95.604 1.00 184.28 82 GLY D N 1
ATOM 10699 C CA . GLY D 2 119 ? 152.972 124.379 94.208 1.00 184.28 82 GLY D CA 1
ATOM 10700 C C . GLY D 2 119 ? 152.810 122.893 93.953 1.00 184.28 82 GLY D C 1
ATOM 10701 O O . GLY D 2 119 ? 151.933 122.475 93.192 1.00 184.28 82 GLY D O 1
ATOM 10702 N N . LEU D 2 120 ? 153.650 122.076 94.584 1.00 183.94 83 LEU D N 1
ATOM 10703 C CA . LEU D 2 120 ? 153.616 120.631 94.406 1.00 183.94 83 LEU D CA 1
ATOM 10704 C C . LEU D 2 120 ? 152.678 119.940 95.387 1.00 183.94 83 LEU D C 1
ATOM 10705 O O . LEU D 2 120 ? 152.623 118.706 95.405 1.00 183.94 83 LEU D O 1
ATOM 10710 N N . ILE D 2 121 ? 151.948 120.698 96.199 1.00 186.32 84 ILE D N 1
ATOM 10711 C CA . ILE D 2 121 ? 151.067 120.079 97.193 1.00 186.32 84 ILE D CA 1
ATOM 10712 C C . ILE D 2 121 ? 149.973 119.297 96.473 1.00 186.32 84 ILE D C 1
ATOM 10713 O O . ILE D 2 121 ? 149.284 119.857 95.597 1.00 186.32 84 ILE D O 1
ATOM 10718 N N . PRO D 2 122 ? 149.782 118.000 96.758 1.00 186.31 85 PRO D N 1
ATOM 10719 C CA . PRO D 2 122 ? 148.769 117.240 96.010 1.00 186.31 85 PRO D CA 1
ATOM 10720 C C . PRO D 2 122 ? 147.355 117.726 96.280 1.00 186.31 85 PRO D C 1
ATOM 10721 O O . PRO D 2 122 ? 146.630 118.107 95.354 1.00 186.31 85 PRO D O 1
ATOM 10725 N N . ASP D 2 123 ? 146.960 117.716 97.544 1.00 186.63 86 ASP D N 1
ATOM 10726 C CA . ASP D 2 123 ? 145.600 118.060 97.956 1.00 186.63 86 ASP D CA 1
ATOM 10727 C C . ASP D 2 123 ? 145.606 118.224 99.472 1.00 186.63 86 ASP D C 1
ATOM 10728 O O . ASP D 2 123 ? 146.668 118.302 100.102 1.00 186.63 86 ASP D O 1
ATOM 10733 N N . ALA D 2 124 ? 144.409 118.283 100.061 1.00 187.37 87 ALA D N 1
ATOM 10734 C CA . ALA D 2 124 ? 144.257 118.531 101.490 1.00 187.37 87 ALA D CA 1
ATOM 10735 C C . ALA D 2 124 ? 144.973 117.505 102.362 1.00 187.37 87 ALA D C 1
ATOM 10736 O O . ALA D 2 124 ? 145.000 117.679 103.585 1.00 187.37 87 ALA D O 1
ATOM 10738 N N . ASP D 2 125 ? 145.516 116.428 101.784 1.00 187.99 88 ASP D N 1
ATOM 10739 C CA . ASP D 2 125 ? 146.230 115.440 102.587 1.00 187.99 88 ASP D CA 1
ATOM 10740 C C . ASP D 2 125 ? 147.357 116.071 103.395 1.00 187.99 88 ASP D C 1
ATOM 10741 O O . ASP D 2 125 ? 147.699 115.575 104.475 1.00 187.99 88 ASP D O 1
ATOM 10746 N N . ALA D 2 126 ? 147.947 117.160 102.893 1.00 187.79 89 ALA D N 1
ATOM 10747 C CA . ALA D 2 126 ? 149.001 117.841 103.640 1.00 187.79 89 ALA D CA 1
ATOM 10748 C C . ALA D 2 126 ? 148.487 118.343 104.982 1.00 187.79 89 ALA D C 1
ATOM 10749 O O . ALA D 2 126 ? 149.219 118.340 105.978 1.00 187.79 89 ALA D O 1
ATOM 10751 N N . VAL D 2 127 ? 147.228 118.780 105.026 1.00 185.57 90 VAL D N 1
ATOM 10752 C CA . VAL D 2 127 ? 146.632 119.235 106.277 1.00 185.57 90 VAL D CA 1
ATOM 10753 C C . VAL D 2 127 ? 146.626 118.124 107.314 1.00 185.57 90 VAL D C 1
ATOM 10754 O O . VAL D 2 127 ? 146.622 118.390 108.522 1.00 185.57 90 VAL D O 1
ATOM 10758 N N . GLY D 2 128 ? 146.627 116.870 106.874 1.00 183.72 91 GLY D N 1
ATOM 10759 C CA . GLY D 2 128 ? 146.727 115.775 107.811 1.00 183.72 91 GLY D CA 1
ATOM 10760 C C . GLY D 2 128 ? 148.078 115.743 108.495 1.00 183.72 91 GLY D C 1
ATOM 10761 O O . GLY D 2 128 ? 149.061 116.325 108.036 1.00 183.72 91 GLY D O 1
ATOM 10762 N N . VAL D 2 129 ? 148.117 115.048 109.632 1.00 176.79 92 VAL D N 1
ATOM 10763 C CA . VAL D 2 129 ? 149.344 114.991 110.414 1.00 176.79 92 VAL D CA 1
ATOM 10764 C C . VAL D 2 129 ? 150.443 114.378 109.559 1.00 176.79 92 VAL D C 1
ATOM 10765 O O . VAL D 2 129 ? 150.345 113.223 109.126 1.00 176.79 92 VAL D O 1
ATOM 10769 N N . THR D 2 130 ? 151.492 115.151 109.312 1.00 176.52 93 THR D N 1
ATOM 10770 C CA . THR D 2 130 ? 152.664 114.702 108.575 1.00 176.52 93 THR D CA 1
ATOM 10771 C C . THR D 2 130 ? 153.871 114.747 109.508 1.00 176.52 93 THR D C 1
ATOM 10772 O O . THR D 2 130 ? 153.747 115.029 110.702 1.00 176.52 93 THR D O 1
ATOM 10776 N N . VAL D 2 131 ? 155.049 114.481 108.951 1.00 175.58 94 VAL D N 1
ATOM 10777 C CA . VAL D 2 131 ? 156.280 114.382 109.726 1.00 175.58 94 VAL D CA 1
ATOM 10778 C C . VAL D 2 131 ? 157.356 115.232 109.071 1.00 175.58 94 VAL D C 1
ATOM 10779 O O . VAL D 2 131 ? 157.507 115.227 107.843 1.00 175.58 94 VAL D O 1
ATOM 10783 N N . VAL D 2 132 ? 158.102 115.964 109.893 1.00 175.34 95 VAL D N 1
ATOM 10784 C CA . VAL D 2 132 ? 159.285 116.700 109.465 1.00 175.34 95 VAL D CA 1
ATOM 10785 C C . VAL D 2 132 ? 160.482 116.084 110.172 1.00 175.34 95 VAL D C 1
ATOM 10786 O O . VAL D 2 132 ? 160.468 115.924 111.399 1.00 175.34 95 VAL D O 1
ATOM 10790 N N . LEU D 2 133 ? 161.514 115.740 109.405 1.00 172.87 96 LEU D N 1
ATOM 10791 C CA . LEU D 2 133 ? 162.641 114.986 109.934 1.00 172.87 96 LEU D CA 1
ATOM 10792 C C . LEU D 2 133 ? 163.964 115.648 109.571 1.00 172.87 96 LEU D C 1
ATOM 10793 O O . LEU D 2 133 ? 164.063 116.422 108.617 1.00 172.87 96 LEU D O 1
ATOM 10798 N N . ILE D 2 134 ? 164.977 115.345 110.378 1.00 172.10 97 ILE D N 1
ATOM 10799 C CA . ILE D 2 134 ? 166.313 115.918 110.254 1.00 172.10 97 ILE D CA 1
ATOM 10800 C C . ILE D 2 134 ? 167.296 114.769 110.080 1.00 172.10 97 ILE D C 1
ATOM 10801 O O . ILE D 2 134 ? 167.280 113.813 110.865 1.00 172.10 97 ILE D O 1
ATOM 10806 N N . THR D 2 135 ? 168.148 114.858 109.059 1.00 174.24 98 THR D N 1
ATOM 10807 C CA . THR D 2 135 ? 169.143 113.828 108.792 1.00 174.24 98 THR D CA 1
ATOM 10808 C C . THR D 2 135 ? 170.483 114.497 108.533 1.00 174.24 98 THR D C 1
ATOM 10809 O O . THR D 2 135 ? 170.563 115.431 107.733 1.00 174.24 98 THR D O 1
ATOM 10813 N N . CYS D 2 136 ? 171.536 114.012 109.182 1.00 175.74 99 CYS D N 1
ATOM 10814 C CA . CYS D 2 136 ? 172.886 114.526 108.973 1.00 175.74 99 CYS D CA 1
ATOM 10815 C C . CYS D 2 136 ? 173.746 113.446 108.327 1.00 175.74 99 CYS D C 1
ATOM 10816 O O . CYS D 2 136 ? 173.866 112.340 108.864 1.00 175.74 99 CYS D O 1
ATOM 10819 N N . THR D 2 137 ? 174.341 113.769 107.175 1.00 177.95 100 THR D N 1
ATOM 10820 C CA . THR D 2 137 ? 175.138 112.819 106.402 1.00 177.95 100 THR D CA 1
ATOM 10821 C C . THR D 2 137 ? 176.613 113.144 106.596 1.00 177.95 100 THR D C 1
ATOM 10822 O O . THR D 2 137 ? 177.101 114.162 106.095 1.00 177.95 100 THR D O 1
ATOM 10826 N N . TYR D 2 138 ? 177.321 112.283 107.320 1.00 180.50 101 TYR D N 1
ATOM 10827 C CA . TYR D 2 138 ? 178.758 112.424 107.490 1.00 180.50 101 TYR D CA 1
ATOM 10828 C C . TYR D 2 138 ? 179.447 111.485 106.512 1.00 180.50 101 TYR D C 1
ATOM 10829 O O . TYR D 2 138 ? 178.959 110.383 106.247 1.00 180.50 101 TYR D O 1
ATOM 10838 N N . ARG D 2 139 ? 180.582 111.926 105.972 1.00 184.91 102 ARG D N 1
ATOM 10839 C CA . ARG D 2 139 ? 181.263 111.196 104.904 1.00 184.91 102 ARG D CA 1
ATOM 10840 C C . ARG D 2 139 ? 180.325 110.930 103.727 1.00 184.91 102 ARG D C 1
ATOM 10841 O O . ARG D 2 139 ? 180.594 110.058 102.895 1.00 184.91 102 ARG D O 1
ATOM 10849 N N . GLY D 2 140 ? 179.231 111.686 103.635 1.00 184.84 103 GLY D N 1
ATOM 10850 C CA . GLY D 2 140 ? 178.228 111.459 102.616 1.00 184.84 103 GLY D CA 1
ATOM 10851 C C . GLY D 2 140 ? 177.255 110.332 102.886 1.00 184.84 103 GLY D C 1
ATOM 10852 O O . GLY D 2 140 ? 176.450 110.015 102.004 1.00 184.84 103 GLY D O 1
ATOM 10853 N N . GLN D 2 141 ? 177.296 109.713 104.066 1.00 183.85 104 GLN D N 1
ATOM 10854 C CA . GLN D 2 141 ? 176.351 108.666 104.435 1.00 183.85 104 GLN D CA 1
ATOM 10855 C C . GLN D 2 141 ? 175.552 109.051 105.675 1.00 183.85 104 GLN D C 1
ATOM 10856 O O . GLN D 2 141 ? 176.091 109.636 106.619 1.00 183.85 104 GLN D O 1
ATOM 10862 N N . GLU D 2 142 ? 174.257 108.740 105.646 1.00 180.14 105 GLU D N 1
ATOM 10863 C CA . GLU D 2 142 ? 173.336 109.090 106.720 1.00 180.14 105 GLU D CA 1
ATOM 10864 C C . GLU D 2 142 ? 173.391 108.090 107.869 1.00 180.14 105 GLU D C 1
ATOM 10865 O O . GLU D 2 142 ? 173.592 106.888 107.670 1.00 180.14 105 GLU D O 1
ATOM 10871 N N . PHE D 2 143 ? 173.211 108.608 109.090 1.00 180.60 106 PHE D N 1
ATOM 10872 C CA . PHE D 2 143 ? 173.289 107.777 110.285 1.00 180.60 106 PHE D CA 1
ATOM 10873 C C . PHE D 2 143 ? 172.278 108.157 111.368 1.00 180.60 106 PHE D C 1
ATOM 10874 O O . PHE D 2 143 ? 172.443 107.723 112.515 1.00 180.60 106 PHE D O 1
ATOM 10882 N N . ILE D 2 144 ? 171.244 108.944 111.060 1.00 178.85 107 ILE D N 1
ATOM 10883 C CA . ILE D 2 144 ? 170.261 109.313 112.078 1.00 178.85 107 ILE D CA 1
ATOM 10884 C C . ILE D 2 144 ? 168.990 109.884 111.459 1.00 178.85 107 ILE D C 1
ATOM 10885 O O . ILE D 2 144 ? 169.036 110.541 110.413 1.00 178.85 107 ILE D O 1
ATOM 10890 N N . ARG D 2 145 ? 167.852 109.652 112.120 1.00 178.94 108 ARG D N 1
ATOM 10891 C CA . ARG D 2 145 ? 166.569 110.245 111.760 1.00 178.94 108 ARG D CA 1
ATOM 10892 C C . ARG D 2 145 ? 165.839 110.621 113.042 1.00 178.94 108 ARG D C 1
ATOM 10893 O O . ARG D 2 145 ? 166.081 110.037 114.101 1.00 178.94 108 ARG D O 1
ATOM 10901 N N . VAL D 2 146 ? 164.945 111.603 112.941 1.00 174.93 109 VAL D N 1
ATOM 10902 C CA . VAL D 2 146 ? 164.136 112.041 114.075 1.00 174.93 109 VAL D CA 1
ATOM 10903 C C . VAL D 2 146 ? 162.711 112.270 113.584 1.00 174.93 109 VAL D C 1
ATOM 10904 O O . VAL D 2 146 ? 162.504 112.905 112.545 1.00 174.93 109 VAL D O 1
ATOM 10908 N N . GLY D 2 147 ? 161.734 111.758 114.328 1.00 176.50 110 GLY D N 1
ATOM 10909 C CA . GLY D 2 147 ? 160.333 111.865 113.953 1.00 176.50 110 GLY D CA 1
ATOM 10910 C C . GLY D 2 147 ? 159.601 112.911 114.774 1.00 176.50 110 GLY D C 1
ATOM 10911 O O . GLY D 2 147 ? 159.644 112.891 116.005 1.00 176.50 110 GLY D O 1
ATOM 10912 N N . TYR D 2 148 ? 158.934 113.828 114.074 1.00 173.83 111 TYR D N 1
ATOM 10913 C CA . TYR D 2 148 ? 158.287 114.986 114.695 1.00 173.83 111 TYR D CA 1
ATOM 10914 C C . TYR D 2 148 ? 156.904 115.237 114.095 1.00 173.83 111 TYR D C 1
ATOM 10915 O O . TYR D 2 148 ? 156.604 116.333 113.623 1.00 173.83 111 TYR D O 1
ATOM 10924 N N . TYR D 2 149 ? 156.055 114.208 114.075 1.00 174.68 112 TYR D N 1
ATOM 10925 C CA . TYR D 2 149 ? 154.709 114.324 113.521 1.00 174.68 112 TYR D CA 1
ATOM 10926 C C . TYR D 2 149 ? 154.083 115.673 113.848 1.00 174.68 112 TYR D C 1
ATOM 10927 O O . TYR D 2 149 ? 153.985 116.060 115.017 1.00 174.68 112 TYR D O 1
ATOM 10936 N N . VAL D 2 150 ? 153.666 116.392 112.807 1.00 173.73 113 VAL D N 1
ATOM 10937 C CA . VAL D 2 150 ? 153.188 117.766 112.921 1.00 173.73 113 VAL D CA 1
ATOM 10938 C C . VAL D 2 150 ? 151.696 117.786 112.622 1.00 173.73 113 VAL D C 1
ATOM 10939 O O . VAL D 2 150 ? 151.254 117.241 111.603 1.00 173.73 113 VAL D O 1
ATOM 10943 N N . ASN D 2 151 ? 150.923 118.422 113.502 1.00 174.37 114 ASN D N 1
ATOM 10944 C CA . ASN D 2 151 ? 149.473 118.557 113.333 1.00 174.37 114 ASN D CA 1
ATOM 10945 C C . ASN D 2 151 ? 149.162 119.847 112.574 1.00 174.37 114 ASN D C 1
ATOM 10946 O O . ASN D 2 151 ? 148.923 120.905 113.157 1.00 174.37 114 ASN D O 1
ATOM 10951 N N . ASN D 2 152 ? 149.137 119.750 111.245 1.00 177.24 115 ASN D N 1
ATOM 10952 C CA . ASN D 2 152 ? 148.898 120.911 110.395 1.00 177.24 115 ASN D CA 1
ATOM 10953 C C . ASN D 2 152 ? 147.427 121.302 110.468 1.00 177.24 115 ASN D C 1
ATOM 10954 O O . ASN D 2 152 ? 146.597 120.816 109.694 1.00 177.24 115 ASN D O 1
ATOM 10959 N N . GLU D 2 153 ? 147.112 122.186 111.411 1.00 179.23 116 GLU D N 1
ATOM 10960 C CA . GLU D 2 153 ? 145.754 122.519 111.814 1.00 179.23 116 GLU D CA 1
ATOM 10961 C C . GLU D 2 153 ? 145.390 123.943 111.406 1.00 179.23 116 GLU D C 1
ATOM 10962 O O . GLU D 2 153 ? 146.240 124.837 111.369 1.00 179.23 116 GLU D O 1
ATOM 10968 N N . TYR D 2 154 ? 144.113 124.139 111.081 1.00 184.42 117 TYR D N 1
ATOM 10969 C CA . TYR D 2 154 ? 143.620 125.411 110.565 1.00 184.42 117 TYR D CA 1
ATOM 10970 C C . TYR D 2 154 ? 143.611 126.469 111.666 1.00 184.42 117 TYR D C 1
ATOM 10971 O O . TYR D 2 154 ? 144.079 126.256 112.787 1.00 184.42 117 TYR D O 1
ATOM 10980 N N . THR D 2 155 ? 143.074 127.645 111.335 1.00 187.24 118 THR D N 1
ATOM 10981 C CA . THR D 2 155 ? 142.978 128.765 112.263 1.00 187.24 118 THR D CA 1
ATOM 10982 C C . THR D 2 155 ? 141.519 129.065 112.576 1.00 187.24 118 THR D C 1
ATOM 10983 O O . THR D 2 155 ? 141.119 129.065 113.744 1.00 187.24 118 THR D O 1
ATOM 10987 N N . GLU D 2 156 ? 140.709 129.328 111.552 1.00 189.00 119 GLU D N 1
ATOM 10988 C CA . GLU D 2 156 ? 139.322 129.714 111.767 1.00 189.00 119 GLU D CA 1
ATOM 10989 C C . GLU D 2 156 ? 138.524 128.510 112.257 1.00 189.00 119 GLU D C 1
ATOM 10990 O O . GLU D 2 156 ? 138.769 127.375 111.840 1.00 189.00 119 GLU D O 1
ATOM 10996 N N . THR D 2 157 ? 137.565 128.758 113.150 1.00 190.29 120 THR D N 1
ATOM 10997 C CA . THR D 2 157 ? 136.746 127.663 113.665 1.00 190.29 120 THR D CA 1
ATOM 10998 C C . THR D 2 157 ? 135.941 127.013 112.546 1.00 190.29 120 THR D C 1
ATOM 10999 O O . THR D 2 157 ? 135.931 125.780 112.400 1.00 190.29 120 THR D O 1
ATOM 11003 N N . GLU D 2 158 ? 135.388 127.838 111.657 1.00 189.72 121 GLU D N 1
ATOM 11004 C CA . GLU D 2 158 ? 134.652 127.314 110.515 1.00 189.72 121 GLU D CA 1
ATOM 11005 C C . GLU D 2 158 ? 135.528 126.383 109.702 1.00 189.72 121 GLU D C 1
ATOM 11006 O O . GLU D 2 158 ? 135.076 125.320 109.261 1.00 189.72 121 GLU D O 1
ATOM 11012 N N . LEU D 2 159 ? 136.789 126.756 109.492 1.00 188.84 122 LEU D N 1
ATOM 11013 C CA . LEU D 2 159 ? 137.657 125.901 108.701 1.00 188.84 122 LEU D CA 1
ATOM 11014 C C . LEU D 2 159 ? 137.735 124.495 109.292 1.00 188.84 122 LEU D C 1
ATOM 11015 O O . LEU D 2 159 ? 137.982 123.539 108.550 1.00 188.84 122 LEU D O 1
ATOM 11020 N N . ARG D 2 160 ? 137.535 124.329 110.612 1.00 188.23 123 ARG D N 1
ATOM 11021 C CA . ARG D 2 160 ? 137.442 122.953 111.100 1.00 188.23 123 ARG D CA 1
ATOM 11022 C C . ARG D 2 160 ? 136.035 122.382 110.937 1.00 188.23 123 ARG D C 1
ATOM 11023 O O . ARG D 2 160 ? 135.894 121.189 110.641 1.00 188.23 123 ARG D O 1
ATOM 11031 N N . GLU D 2 161 ? 134.972 123.180 111.122 1.00 192.47 124 GLU D N 1
ATOM 11032 C CA . GLU D 2 161 ? 133.646 122.560 110.990 1.00 192.47 124 GLU D CA 1
ATOM 11033 C C . GLU D 2 161 ? 133.307 122.271 109.531 1.00 192.47 124 GLU D C 1
ATOM 11034 O O . GLU D 2 161 ? 132.724 121.224 109.226 1.00 192.47 124 GLU D O 1
ATOM 11040 N N . ASN D 2 162 ? 133.654 123.172 108.616 1.00 189.56 125 ASN D N 1
ATOM 11041 C CA . ASN D 2 162 ? 133.408 122.978 107.187 1.00 189.56 125 ASN D CA 1
ATOM 11042 C C . ASN D 2 162 ? 134.676 123.278 106.396 1.00 189.56 125 ASN D C 1
ATOM 11043 O O . ASN D 2 162 ? 134.737 124.241 105.623 1.00 189.56 125 ASN D O 1
ATOM 11048 N N . PRO D 2 163 ? 135.708 122.454 106.559 1.00 189.00 126 PRO D N 1
ATOM 11049 C CA . PRO D 2 163 ? 136.981 122.711 105.880 1.00 189.00 126 PRO D CA 1
ATOM 11050 C C . PRO D 2 163 ? 136.808 122.703 104.372 1.00 189.00 126 PRO D C 1
ATOM 11051 O O . PRO D 2 163 ? 136.051 121.882 103.832 1.00 189.00 126 PRO D O 1
ATOM 11055 N N . PRO D 2 164 ? 137.488 123.594 103.656 1.00 191.52 127 PRO D N 1
ATOM 11056 C CA . PRO D 2 164 ? 137.370 123.599 102.197 1.00 191.52 127 PRO D CA 1
ATOM 11057 C C . PRO D 2 164 ? 138.090 122.414 101.575 1.00 191.52 127 PRO D C 1
ATOM 11058 O O . PRO D 2 164 ? 139.069 121.896 102.115 1.00 191.52 127 PRO D O 1
ATOM 11062 N N . VAL D 2 165 ? 137.586 121.986 100.417 1.00 191.33 128 VAL D N 1
ATOM 11063 C CA . VAL D 2 165 ? 138.263 120.935 99.664 1.00 191.33 128 VAL D CA 1
ATOM 11064 C C . VAL D 2 165 ? 139.610 121.434 99.156 1.00 191.33 128 VAL D C 1
ATOM 11065 O O . VAL D 2 165 ? 140.600 120.691 99.144 1.00 191.33 128 VAL D O 1
ATOM 11069 N N . LYS D 2 166 ? 139.670 122.692 98.732 1.00 191.66 129 LYS D N 1
ATOM 11070 C CA . LYS D 2 166 ? 140.923 123.263 98.266 1.00 191.66 129 LYS D CA 1
ATOM 11071 C C . LYS D 2 166 ? 141.903 123.410 99.429 1.00 191.66 129 LYS D C 1
ATOM 11072 O O . LYS D 2 166 ? 141.508 123.817 100.526 1.00 191.66 129 LYS D O 1
ATOM 11078 N N . PRO D 2 167 ? 143.191 123.089 99.226 1.00 188.39 130 PRO D N 1
ATOM 11079 C CA . PRO D 2 167 ? 144.176 123.304 100.313 1.00 188.39 130 PRO D CA 1
ATOM 11080 C C . PRO D 2 167 ? 144.548 124.775 100.471 1.00 188.39 130 PRO D C 1
ATOM 11081 O O . PRO D 2 167 ? 145.661 125.219 100.166 1.00 188.39 130 PRO D O 1
ATOM 11085 N N . ASP D 2 168 ? 143.596 125.568 100.958 1.00 188.35 131 ASP D N 1
ATOM 11086 C CA . ASP D 2 168 ? 143.857 126.983 101.188 1.00 188.35 131 ASP D CA 1
ATOM 11087 C C . ASP D 2 168 ? 144.987 127.146 102.195 1.00 188.35 131 ASP D C 1
ATOM 11088 O O . ASP D 2 168 ? 144.940 126.591 103.298 1.00 188.35 131 ASP D O 1
ATOM 11093 N N . PHE D 2 169 ? 146.005 127.915 101.814 1.00 183.31 132 PHE D N 1
ATOM 11094 C CA . PHE D 2 169 ? 147.159 128.162 102.667 1.00 183.31 132 PHE D CA 1
ATOM 11095 C C . PHE D 2 169 ? 147.091 129.484 103.417 1.00 183.31 132 PHE D C 1
ATOM 11096 O O . PHE D 2 169 ? 148.038 129.813 104.139 1.00 183.31 132 PHE D O 1
ATOM 11104 N N . SER D 2 170 ? 146.012 130.252 103.269 1.00 184.64 133 SER D N 1
ATOM 11105 C CA . SER D 2 170 ? 145.929 131.528 103.971 1.00 184.64 133 SER D CA 1
ATOM 11106 C C . SER D 2 170 ? 146.023 131.323 105.478 1.00 184.64 133 SER D C 1
ATOM 11107 O O . SER D 2 170 ? 146.811 131.990 106.159 1.00 184.64 133 SER D O 1
ATOM 11110 N N . LYS D 2 171 ? 145.223 130.406 106.017 1.00 182.95 134 LYS D N 1
ATOM 11111 C CA . LYS D 2 171 ? 145.242 130.061 107.434 1.00 182.95 134 LYS D CA 1
ATOM 11112 C C . LYS D 2 171 ? 145.580 128.589 107.627 1.00 182.95 134 LYS D C 1
ATOM 11113 O O . LYS D 2 171 ? 144.889 127.715 107.093 1.00 182.95 134 LYS D O 1
ATOM 11119 N N . LEU D 2 172 ? 146.605 128.326 108.435 1.00 177.92 135 LEU D N 1
ATOM 11120 C CA . LEU D 2 172 ? 147.077 126.987 108.780 1.00 177.92 135 LEU D CA 1
ATOM 11121 C C . LEU D 2 172 ? 148.019 127.126 109.967 1.00 177.92 135 LEU D C 1
ATOM 11122 O O . LEU D 2 172 ? 148.538 128.211 110.241 1.00 177.92 135 LEU D O 1
ATOM 11127 N N . GLN D 2 173 ? 148.241 126.008 110.666 1.00 173.73 136 GLN D N 1
ATOM 11128 C CA . GLN D 2 173 ? 149.112 125.974 111.849 1.00 173.73 136 GLN D CA 1
ATOM 11129 C C . GLN D 2 173 ? 150.008 124.741 111.745 1.00 173.73 136 GLN D C 1
ATOM 11130 O O . GLN D 2 173 ? 149.664 123.667 112.247 1.00 173.73 136 GLN D O 1
ATOM 11136 N N . ARG D 2 174 ? 151.156 124.902 111.095 1.00 167.76 137 ARG D N 1
ATOM 11137 C CA . ARG D 2 174 ? 152.157 123.854 110.995 1.00 167.76 137 ARG D CA 1
ATOM 11138 C C . ARG D 2 174 ? 153.215 124.070 112.078 1.00 167.76 137 ARG D C 1
ATOM 11139 O O . ARG D 2 174 ? 153.048 124.892 112.983 1.00 167.76 137 ARG D O 1
ATOM 11147 N N . ASN D 2 175 ? 154.316 123.322 111.997 1.00 164.59 138 ASN D N 1
ATOM 11148 C CA . ASN D 2 175 ? 155.476 123.446 112.878 1.00 164.59 138 ASN D CA 1
ATOM 11149 C C . ASN D 2 175 ? 155.158 123.068 114.322 1.00 164.59 138 ASN D C 1
ATOM 11150 O O . ASN D 2 175 ? 156.048 123.130 115.176 1.00 164.59 138 ASN D O 1
ATOM 11155 N N . ILE D 2 176 ? 153.942 122.614 114.615 1.00 168.20 139 ILE D N 1
ATOM 11156 C CA . ILE D 2 176 ? 153.597 122.168 115.963 1.00 168.20 139 ILE D CA 1
ATOM 11157 C C . ILE D 2 176 ? 154.185 120.769 116.129 1.00 168.20 139 ILE D C 1
ATOM 11158 O O . ILE D 2 176 ? 153.586 119.776 115.713 1.00 168.20 139 ILE D O 1
ATOM 11163 N N . LEU D 2 177 ? 155.364 120.688 116.739 1.00 166.44 140 LEU D N 1
ATOM 11164 C CA . LEU D 2 177 ? 156.074 119.426 116.890 1.00 166.44 140 LEU D CA 1
ATOM 11165 C C . LEU D 2 177 ? 155.633 118.724 118.168 1.00 166.44 140 LEU D C 1
ATOM 11166 O O . LEU D 2 177 ? 155.479 119.354 119.219 1.00 166.44 140 LEU D O 1
ATOM 11171 N N . ALA D 2 178 ? 155.427 117.409 118.068 1.00 170.61 141 ALA D N 1
ATOM 11172 C CA . ALA D 2 178 ? 155.002 116.608 119.209 1.00 170.61 141 ALA D CA 1
ATOM 11173 C C . ALA D 2 178 ? 156.085 116.436 120.267 1.00 170.61 141 ALA D C 1
ATOM 11174 O O . ALA D 2 178 ? 155.776 115.966 121.367 1.00 170.61 141 ALA D O 1
ATOM 11176 N N . SER D 2 179 ? 157.336 116.800 119.975 1.00 169.54 142 SER D N 1
ATOM 11177 C CA . SER D 2 179 ? 158.438 116.639 120.928 1.00 169.54 142 SER D CA 1
ATOM 11178 C C . SER D 2 179 ? 158.710 115.159 121.220 1.00 169.54 142 SER D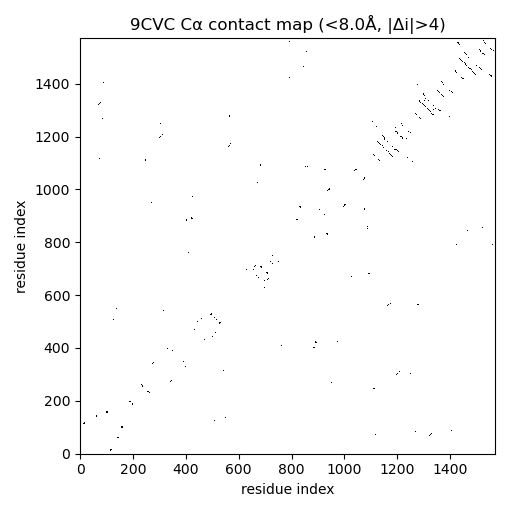 C 1
ATOM 11179 O O . SER D 2 179 ? 158.743 114.732 122.375 1.00 169.54 142 SER D O 1
ATOM 11182 N N . ASN D 2 180 ? 158.904 114.378 120.159 1.00 173.81 143 ASN D N 1
ATOM 11183 C CA . ASN D 2 180 ? 159.176 112.943 120.271 1.00 173.81 143 ASN D CA 1
ATOM 11184 C C . ASN D 2 180 ? 160.569 112.638 119.735 1.00 173.81 143 ASN D C 1
ATOM 11185 O O . ASN D 2 180 ? 160.752 112.519 118.510 1.00 173.81 143 ASN D O 1
ATOM 11190 N N . PRO D 2 181 ? 161.586 112.505 120.599 1.00 175.05 144 PRO D N 1
ATOM 11191 C CA . PRO D 2 181 ? 162.973 112.285 120.122 1.00 175.05 144 PRO D CA 1
ATOM 11192 C C . PRO D 2 181 ? 163.288 110.857 119.681 1.00 175.05 144 PRO D C 1
ATOM 11193 O O . PRO D 2 181 ? 163.855 110.040 120.406 1.00 175.05 144 PRO D O 1
ATOM 11197 N N . ARG D 2 182 ? 162.914 110.536 118.445 1.00 176.86 145 ARG D N 1
ATOM 11198 C CA . ARG D 2 182 ? 163.260 109.249 117.858 1.00 176.86 145 ARG D CA 1
ATOM 11199 C C . ARG D 2 182 ? 164.676 109.300 117.294 1.00 176.86 145 ARG D C 1
ATOM 11200 O O . ARG D 2 182 ? 165.081 110.292 116.682 1.00 176.86 145 ARG D O 1
ATOM 11208 N N . VAL D 2 183 ? 165.430 108.224 117.509 1.00 178.38 146 VAL D N 1
ATOM 11209 C CA . VAL D 2 183 ? 166.842 108.157 117.146 1.00 178.38 146 VAL D CA 1
ATOM 11210 C C . VAL D 2 183 ? 167.068 106.827 116.434 1.00 178.38 146 VAL D C 1
ATOM 11211 O O . VAL D 2 183 ? 167.101 105.772 117.078 1.00 178.38 146 VAL D O 1
ATOM 11215 N N . THR D 2 184 ? 167.224 106.876 115.111 1.00 178.99 147 THR D N 1
ATOM 11216 C CA . THR D 2 184 ? 167.511 105.684 114.311 1.00 178.99 147 THR D CA 1
ATOM 11217 C C . THR D 2 184 ? 169.013 105.595 114.044 1.00 178.99 147 THR D C 1
ATOM 11218 O O . THR D 2 184 ? 169.501 105.791 112.930 1.00 178.99 147 THR D O 1
ATOM 11222 N N . ARG D 2 185 ? 169.749 105.290 115.111 1.00 178.67 148 ARG D N 1
ATOM 11223 C CA . ARG D 2 185 ? 171.198 105.180 115.020 1.00 178.67 148 ARG D CA 1
ATOM 11224 C C . ARG D 2 185 ? 171.601 104.086 114.038 1.00 178.67 148 ARG D C 1
ATOM 11225 O O . ARG D 2 185 ? 171.082 102.967 114.090 1.00 178.67 148 ARG D O 1
ATOM 11233 N N . PHE D 2 186 ? 172.553 104.406 113.160 1.00 179.72 149 PHE D N 1
ATOM 11234 C CA . PHE D 2 186 ? 173.149 103.452 112.234 1.00 179.72 149 PHE D CA 1
ATOM 11235 C C . PHE D 2 186 ? 174.660 103.423 112.424 1.00 179.72 149 PHE D C 1
ATOM 11236 O O . PHE D 2 186 ? 175.265 104.396 112.886 1.00 179.72 149 PHE D O 1
ATOM 11244 N N . HIS D 2 187 ? 175.263 102.291 112.062 1.00 182.04 150 HIS D N 1
ATOM 11245 C CA . HIS D 2 187 ? 176.706 102.086 112.208 1.00 182.04 150 HIS D CA 1
ATOM 11246 C C . HIS D 2 187 ? 177.445 102.612 110.975 1.00 182.04 150 HIS D C 1
ATOM 11247 O O . HIS D 2 187 ? 177.973 101.865 110.150 1.00 182.04 150 HIS D O 1
ATOM 11254 N N . ILE D 2 188 ? 177.472 103.941 110.861 1.00 184.17 151 ILE D N 1
ATOM 11255 C CA . ILE D 2 188 ? 178.168 104.579 109.751 1.00 184.17 151 ILE D CA 1
ATOM 11256 C C . ILE D 2 188 ? 179.664 104.322 109.868 1.00 184.17 151 ILE D C 1
ATOM 11257 O O . ILE D 2 188 ? 180.230 104.335 110.968 1.00 184.17 151 ILE D O 1
ATOM 11262 N N . ASN D 2 189 ? 180.310 104.074 108.734 1.00 186.37 152 ASN D N 1
ATOM 11263 C CA . ASN D 2 189 ? 181.735 103.764 108.721 1.00 186.37 152 ASN D CA 1
ATOM 11264 C C . ASN D 2 189 ? 182.558 105.040 108.874 1.00 186.37 152 ASN D C 1
ATOM 11265 O O . ASN D 2 189 ? 182.430 105.968 108.070 1.00 186.37 152 ASN D O 1
ATOM 11270 N N . TRP D 2 190 ? 183.402 105.084 109.905 1.00 186.14 153 TRP D N 1
ATOM 11271 C CA . TRP D 2 190 ? 184.280 106.231 110.151 1.00 186.14 153 TRP D CA 1
ATOM 11272 C C . TRP D 2 190 ? 185.676 105.945 109.600 1.00 186.14 153 TRP D C 1
ATOM 11273 O O . TRP D 2 190 ? 186.659 105.813 110.332 1.00 186.14 153 TRP D O 1
ATOM 11284 N N . GLU D 2 191 ? 185.748 105.847 108.277 1.00 192.15 154 GLU D N 1
ATOM 11285 C CA . GLU D 2 191 ? 187.021 105.597 107.620 1.00 192.15 154 GLU D CA 1
ATOM 11286 C C . GLU D 2 191 ? 187.940 106.803 107.783 1.00 192.15 154 GLU D C 1
ATOM 11287 O O . GLU D 2 191 ? 187.497 107.953 107.735 1.00 192.15 154 GLU D O 1
ATOM 11293 N N . ASP D 2 192 ? 189.232 106.530 107.981 1.00 203.20 155 ASP D N 1
ATOM 11294 C CA . ASP D 2 192 ? 190.196 107.613 108.152 1.00 203.20 155 ASP D CA 1
ATOM 11295 C C . ASP D 2 192 ? 190.364 108.432 106.879 1.00 203.20 155 ASP D C 1
ATOM 11296 O O . ASP D 2 192 ? 190.723 109.613 106.950 1.00 203.20 155 ASP D O 1
ATOM 11301 N N . ASN D 2 193 ? 190.114 107.836 105.718 1.00 200.88 156 ASN D N 1
ATOM 11302 C CA . ASN D 2 193 ? 190.273 108.537 104.447 1.00 200.88 156 ASN D CA 1
ATOM 11303 C C . ASN D 2 193 ? 188.960 108.555 103.673 1.00 200.88 156 ASN D C 1
ATOM 11304 O O . ASN D 2 193 ? 188.929 108.267 102.476 1.00 200.88 156 ASN D O 1
ATOM 11309 N N . MET E 2 38 ? 173.045 154.588 171.175 1.00 153.15 1 MET E N 1
ATOM 11310 C CA . MET E 2 38 ? 174.021 153.461 171.168 1.00 153.15 1 MET E CA 1
ATOM 11311 C C . MET E 2 38 ? 174.560 153.227 172.580 1.00 153.15 1 MET E C 1
ATOM 11312 O O . MET E 2 38 ? 175.768 153.129 172.798 1.00 153.15 1 MET E O 1
ATOM 11317 N N . ALA E 2 39 ? 173.639 153.140 173.536 1.00 163.02 2 ALA E N 1
ATOM 11318 C CA . ALA E 2 39 ? 174.001 152.941 174.933 1.00 163.02 2 ALA E CA 1
ATOM 11319 C C . ALA E 2 39 ? 174.750 151.625 175.116 1.00 163.02 2 ALA E C 1
ATOM 11320 O O . ALA E 2 39 ? 174.343 150.589 174.582 1.00 163.02 2 ALA E O 1
ATOM 11322 N N . LYS E 2 40 ? 175.860 151.668 175.861 1.00 164.57 3 LYS E N 1
ATOM 11323 C CA . LYS E 2 40 ? 176.605 150.438 176.117 1.00 164.57 3 LYS E CA 1
ATOM 11324 C C . LYS E 2 40 ? 175.784 149.436 176.920 1.00 164.57 3 LYS E C 1
ATOM 11325 O O . LYS E 2 40 ? 175.902 148.223 176.712 1.00 164.57 3 LYS E O 1
ATOM 11331 N N . VAL E 2 41 ? 174.949 149.915 177.839 1.00 161.44 4 VAL E N 1
ATOM 11332 C CA . VAL E 2 41 ? 174.161 149.053 178.713 1.00 161.44 4 VAL E CA 1
ATOM 11333 C C . VAL E 2 41 ? 172.689 149.187 178.353 1.00 161.44 4 VAL E C 1
ATOM 11334 O O . VAL E 2 41 ? 172.152 150.300 178.297 1.00 161.44 4 VAL E O 1
ATOM 11338 N N . GLN E 2 42 ? 172.043 148.049 178.108 1.00 158.85 5 GLN E N 1
ATOM 11339 C CA . GLN E 2 42 ? 170.611 147.952 177.892 1.00 158.85 5 GLN E CA 1
ATOM 11340 C C . GLN E 2 42 ? 170.034 147.068 178.987 1.00 158.85 5 GLN E C 1
ATOM 11341 O O . GLN E 2 42 ? 170.762 146.332 179.656 1.00 158.85 5 GLN E O 1
ATOM 11347 N N . VAL E 2 43 ? 168.720 147.130 179.162 1.00 150.43 6 VAL E N 1
ATOM 11348 C CA . VAL E 2 43 ? 168.051 146.374 180.212 1.00 150.43 6 VAL E CA 1
ATOM 11349 C C . VAL E 2 43 ? 166.929 145.564 179.581 1.00 150.43 6 VAL E C 1
ATOM 11350 O O . VAL E 2 43 ? 166.399 145.920 178.524 1.00 150.43 6 VAL E O 1
ATOM 11354 N N . ASN E 2 44 ? 166.569 144.469 180.239 1.00 147.02 7 ASN E N 1
ATOM 11355 C CA . ASN E 2 44 ? 165.561 143.548 179.725 1.00 147.02 7 ASN E CA 1
ATOM 11356 C C . ASN E 2 44 ? 164.678 143.132 180.897 1.00 147.02 7 ASN E C 1
ATOM 11357 O O . ASN E 2 44 ? 164.685 143.764 181.959 1.00 147.02 7 ASN E O 1
ATOM 11362 N N . ASN E 2 45 ? 163.903 142.064 180.703 1.00 145.24 8 ASN E N 1
ATOM 11363 C CA . ASN E 2 45 ? 162.900 141.643 181.677 1.00 145.24 8 ASN E CA 1
ATOM 11364 C C . ASN E 2 45 ? 163.441 141.684 183.101 1.00 145.24 8 ASN E C 1
ATOM 11365 O O . ASN E 2 45 ? 164.585 141.303 183.361 1.00 145.24 8 ASN E O 1
ATOM 11370 N N . VAL E 2 46 ? 162.600 142.157 184.021 1.00 144.43 9 VAL E N 1
ATOM 11371 C CA . VAL E 2 46 ? 162.910 142.202 185.445 1.00 144.43 9 VAL E CA 1
ATOM 11372 C C . VAL E 2 46 ? 161.922 141.311 186.183 1.00 144.43 9 VAL E C 1
ATOM 11373 O O . VAL E 2 46 ? 160.706 141.437 185.998 1.00 144.43 9 VAL E O 1
ATOM 11377 N N . VAL E 2 47 ? 162.446 140.416 187.017 1.00 148.32 10 VAL E N 1
ATOM 11378 C CA . VAL E 2 47 ? 161.640 139.456 187.763 1.00 148.32 10 VAL E CA 1
ATOM 11379 C C . VAL E 2 47 ? 161.800 139.731 189.255 1.00 148.32 10 VAL E C 1
ATOM 11380 O O . VAL E 2 47 ? 162.896 139.581 189.811 1.00 148.32 10 VAL E O 1
ATOM 11384 N N . VAL E 2 48 ? 160.725 140.184 189.887 1.00 150.31 11 VAL E N 1
ATOM 11385 C CA . VAL E 2 48 ? 160.680 140.370 191.335 1.00 150.31 11 VAL E CA 1
ATOM 11386 C C . VAL E 2 48 ? 160.257 139.045 191.963 1.00 150.31 11 VAL E C 1
ATOM 11387 O O . VAL E 2 48 ? 159.219 138.479 191.604 1.00 150.31 11 VAL E O 1
ATOM 11391 N N . LEU E 2 49 ? 161.084 138.521 192.869 1.00 155.77 12 LEU E N 1
ATOM 11392 C CA . LEU E 2 49 ? 160.864 137.165 193.365 1.00 155.77 12 LEU E CA 1
ATOM 11393 C C . LEU E 2 49 ? 159.837 137.106 194.497 1.00 155.77 12 LEU E C 1
ATOM 11394 O O . LEU E 2 49 ? 158.779 136.483 194.354 1.00 155.77 12 LEU E O 1
ATOM 11399 N N . ASP E 2 50 ? 160.124 137.754 195.628 1.00 154.39 13 ASP E N 1
ATOM 11400 C CA . ASP E 2 50 ? 159.210 137.773 196.773 1.00 154.39 13 ASP E CA 1
ATOM 11401 C C . ASP E 2 50 ? 158.093 138.807 196.596 1.00 154.39 13 ASP E C 1
ATOM 11402 O O . ASP E 2 50 ? 157.952 139.758 197.364 1.00 154.39 13 ASP E O 1
ATOM 11407 N N . ASN E 2 51 ? 157.273 138.603 195.566 1.00 152.43 14 ASN E N 1
ATOM 11408 C CA . ASN E 2 51 ? 156.206 139.567 195.327 1.00 152.43 14 ASN E CA 1
ATOM 11409 C C . ASN E 2 51 ? 155.175 139.509 196.458 1.00 152.43 14 ASN E C 1
ATOM 11410 O O . ASN E 2 51 ? 154.631 140.556 196.835 1.00 152.43 14 ASN E O 1
ATOM 11415 N N . PRO E 2 52 ? 154.864 138.322 197.036 1.00 152.83 15 PRO E N 1
ATOM 11416 C CA . PRO E 2 52 ? 153.977 138.289 198.206 1.00 152.83 15 PRO E CA 1
ATOM 11417 C C . PRO E 2 52 ? 154.753 138.400 199.509 1.00 152.83 15 PRO E C 1
ATOM 11418 O O . PRO E 2 52 ? 155.516 137.470 199.792 1.00 152.83 15 PRO E O 1
ATOM 11422 N N . SER E 2 53 ? 154.629 139.451 200.317 1.00 153.75 16 SER E N 1
ATOM 11423 C CA . SER E 2 53 ? 155.465 139.477 201.513 1.00 153.75 16 SER E CA 1
ATOM 11424 C C . SER E 2 53 ? 154.874 140.456 202.513 1.00 153.75 16 SER E C 1
ATOM 11425 O O . SER E 2 53 ? 153.999 141.245 202.160 1.00 153.75 16 SER E O 1
ATOM 11428 N N . PRO E 2 54 ? 155.244 140.343 203.800 1.00 149.18 17 PRO E N 1
ATOM 11429 C CA . PRO E 2 54 ? 154.828 141.361 204.775 1.00 149.18 17 PRO E CA 1
ATOM 11430 C C . PRO E 2 54 ? 155.471 142.704 204.471 1.00 149.18 17 PRO E C 1
ATOM 11431 O O . PRO E 2 54 ? 156.335 142.790 203.594 1.00 149.18 17 PRO E O 1
ATOM 11435 N N . PHE E 2 55 ? 155.111 143.749 205.219 1.00 148.50 18 PHE E N 1
ATOM 11436 C CA . PHE E 2 55 ? 155.645 145.074 204.928 1.00 148.50 18 PHE E CA 1
ATOM 11437 C C . PHE E 2 55 ? 157.113 145.208 205.325 1.00 148.50 18 PHE E C 1
ATOM 11438 O O . PHE E 2 55 ? 157.779 146.145 204.874 1.00 148.50 18 PHE E O 1
ATOM 11446 N N . TYR E 2 56 ? 157.633 144.295 206.146 1.00 149.85 19 TYR E N 1
ATOM 11447 C CA . TYR E 2 56 ? 159.003 144.384 206.637 1.00 149.85 19 TYR E CA 1
ATOM 11448 C C . TYR E 2 56 ? 159.985 143.518 205.856 1.00 149.85 19 TYR E C 1
ATOM 11449 O O . TYR E 2 56 ? 161.195 143.635 206.074 1.00 149.85 19 TYR E O 1
ATOM 11458 N N . ASN E 2 57 ? 159.503 142.660 204.964 1.00 151.31 20 ASN E N 1
ATOM 11459 C CA . ASN E 2 57 ? 160.399 141.831 204.171 1.00 151.31 20 ASN E CA 1
ATOM 11460 C C . ASN E 2 57 ? 161.220 142.697 203.216 1.00 151.31 20 ASN E C 1
ATOM 11461 O O . ASN E 2 57 ? 160.678 143.611 202.587 1.00 151.31 20 ASN E O 1
ATOM 11466 N N . PRO E 2 58 ? 162.520 142.438 203.082 1.00 150.71 21 PRO E N 1
ATOM 11467 C CA . PRO E 2 58 ? 163.326 143.225 202.142 1.00 150.71 21 PRO E CA 1
ATOM 11468 C C . PRO E 2 58 ? 162.937 142.949 200.698 1.00 150.71 21 PRO E C 1
ATOM 11469 O O . PRO E 2 58 ? 162.448 141.870 200.352 1.00 150.71 21 PRO E O 1
ATOM 11473 N N . PHE E 2 59 ? 163.163 143.950 199.853 1.00 149.97 22 PHE E N 1
ATOM 11474 C CA . PHE E 2 59 ? 162.929 143.819 198.424 1.00 149.97 22 PHE E CA 1
ATOM 11475 C C . PHE E 2 59 ? 163.933 142.850 197.802 1.00 149.97 22 PHE E C 1
ATOM 11476 O O . PHE E 2 59 ? 164.987 142.556 198.370 1.00 149.97 22 PHE E O 1
ATOM 11484 N N . GLN E 2 60 ? 163.589 142.343 196.617 1.00 154.61 23 GLN E N 1
ATOM 11485 C CA . GLN E 2 60 ? 164.481 141.429 195.903 1.00 154.61 23 GLN E CA 1
ATOM 11486 C C . GLN E 2 60 ? 164.123 141.487 194.423 1.00 154.61 23 GLN E C 1
ATOM 11487 O O . GLN E 2 60 ? 163.029 141.062 194.038 1.00 154.61 23 GLN E O 1
ATOM 11493 N N . PHE E 2 61 ? 165.035 142.004 193.602 1.00 150.84 24 PHE E N 1
ATOM 11494 C CA . PHE E 2 61 ? 164.807 142.190 192.175 1.00 150.84 24 PHE E CA 1
ATOM 11495 C C . PHE E 2 61 ? 165.839 141.423 191.356 1.00 150.84 24 PHE E C 1
ATOM 11496 O O . PHE E 2 61 ? 166.986 141.250 191.779 1.00 150.84 24 PHE E O 1
ATOM 11504 N N . GLU E 2 62 ? 165.422 140.961 190.172 1.00 152.24 25 GLU E N 1
ATOM 11505 C CA . GLU E 2 62 ? 166.295 140.281 189.216 1.00 152.24 25 GLU E CA 1
ATOM 11506 C C . GLU E 2 62 ? 166.255 141.051 187.902 1.00 152.24 25 GLU E C 1
ATOM 11507 O O . GLU E 2 62 ? 165.250 141.011 187.190 1.00 152.24 25 GLU E O 1
ATOM 11513 N N . ILE E 2 63 ? 167.349 141.736 187.581 1.00 151.23 26 ILE E N 1
ATOM 11514 C CA . ILE E 2 63 ? 167.457 142.565 186.383 1.00 151.23 26 ILE E CA 1
ATOM 11515 C C . ILE E 2 63 ? 168.500 141.951 185.459 1.00 151.23 26 ILE E C 1
ATOM 11516 O O . ILE E 2 63 ? 169.626 141.666 185.887 1.00 151.23 26 ILE E O 1
ATOM 11521 N N . THR E 2 64 ? 168.127 141.745 184.196 1.00 153.58 27 THR E N 1
ATOM 11522 C CA . THR E 2 64 ? 169.001 141.132 183.198 1.00 153.58 27 THR E CA 1
ATOM 11523 C C . THR E 2 64 ? 169.464 142.236 182.254 1.00 153.58 27 THR E C 1
ATOM 11524 O O . THR E 2 64 ? 168.852 142.482 181.213 1.00 153.58 27 THR E O 1
ATOM 11528 N N . PHE E 2 65 ? 170.556 142.900 182.622 1.00 156.62 28 PHE E N 1
ATOM 11529 C CA . PHE E 2 65 ? 171.086 143.997 181.826 1.00 156.62 28 PHE E CA 1
ATOM 11530 C C . PHE E 2 65 ? 172.172 143.473 180.895 1.00 156.62 28 PHE E C 1
ATOM 11531 O O . PHE E 2 65 ? 173.124 142.822 181.338 1.00 156.62 28 PHE E O 1
ATOM 11539 N N . GLU E 2 66 ? 172.015 143.750 179.607 1.00 160.02 29 GLU E N 1
ATOM 11540 C CA . GLU E 2 66 ? 172.956 143.326 178.580 1.00 160.02 29 GLU E CA 1
ATOM 11541 C C . GLU E 2 66 ? 173.868 144.498 178.232 1.00 160.02 29 GLU E C 1
ATOM 11542 O O . GLU E 2 66 ? 173.401 145.529 177.738 1.00 160.02 29 GLU E O 1
ATOM 11548 N N . CYS E 2 67 ? 175.156 144.355 178.519 1.00 164.52 30 CYS E N 1
ATOM 11549 C CA . CYS E 2 67 ? 176.138 145.378 178.191 1.00 164.52 30 CYS E CA 1
ATOM 11550 C C . CYS E 2 67 ? 176.815 145.009 176.878 1.00 164.52 30 CYS E C 1
ATOM 11551 O O . CYS E 2 67 ? 177.172 143.847 176.659 1.00 164.52 30 CYS E O 1
ATOM 11554 N N . ILE E 2 68 ? 176.984 145.997 175.999 1.00 166.24 31 ILE E N 1
ATOM 11555 C CA . ILE E 2 68 ? 177.461 145.724 174.646 1.00 166.24 31 ILE E CA 1
ATOM 11556 C C . ILE E 2 68 ? 178.991 145.726 174.630 1.00 166.24 31 ILE E C 1
ATOM 11557 O O . ILE E 2 68 ? 179.609 144.693 174.354 1.00 166.24 31 ILE E O 1
ATOM 11562 N N . GLU E 2 69 ? 179.621 146.874 174.911 1.00 168.62 32 GLU E N 1
ATOM 11563 C CA . GLU E 2 69 ? 181.073 146.952 175.097 1.00 168.62 32 GLU E CA 1
ATOM 11564 C C . GLU E 2 69 ? 181.397 147.338 176.541 1.00 168.62 32 GLU E C 1
ATOM 11565 O O . GLU E 2 69 ? 180.515 147.523 177.380 1.00 168.62 32 GLU E O 1
ATOM 11571 N N . ASP E 2 70 ? 182.692 147.479 176.818 1.00 169.41 33 ASP E N 1
ATOM 11572 C CA . ASP E 2 70 ? 183.184 147.593 178.185 1.00 169.41 33 ASP E CA 1
ATOM 11573 C C . ASP E 2 70 ? 182.973 148.999 178.735 1.00 169.41 33 ASP E C 1
ATOM 11574 O O . ASP E 2 70 ? 183.094 149.992 178.013 1.00 169.41 33 ASP E O 1
ATOM 11579 N N . LEU E 2 71 ? 182.654 149.074 180.025 1.00 163.68 34 LEU E N 1
ATOM 11580 C CA . LEU E 2 71 ? 182.548 150.339 180.738 1.00 163.68 34 LEU E CA 1
ATOM 11581 C C . LEU E 2 71 ? 183.876 150.704 181.398 1.00 163.68 34 LEU E C 1
ATOM 11582 O O . LEU E 2 71 ? 184.732 149.854 181.654 1.00 163.68 34 LEU E O 1
ATOM 11587 N N . SER E 2 72 ? 184.032 151.999 181.676 1.00 168.57 35 SER E N 1
ATOM 11588 C CA . SER E 2 72 ? 185.219 152.540 182.326 1.00 168.57 35 SER E CA 1
ATOM 11589 C C . SER E 2 72 ? 185.030 152.841 183.810 1.00 168.57 35 SER E C 1
ATOM 11590 O O . SER E 2 72 ? 186.011 153.178 184.481 1.00 168.57 35 SER E O 1
ATOM 11593 N N . GLU E 2 73 ? 183.813 152.733 184.338 1.00 164.31 36 GLU E N 1
ATOM 11594 C CA . GLU E 2 73 ? 183.548 153.014 185.748 1.00 164.31 36 GLU E CA 1
ATOM 11595 C C . GLU E 2 73 ? 182.567 151.970 186.274 1.00 164.31 36 GLU E C 1
ATOM 11596 O O . GLU E 2 73 ? 182.315 150.945 185.632 1.00 164.31 36 GLU E O 1
ATOM 11602 N N . ASP E 2 74 ? 182.007 152.235 187.453 1.00 161.00 37 ASP E N 1
ATOM 11603 C CA . ASP E 2 74 ? 181.182 151.277 188.178 1.00 161.00 37 ASP E CA 1
ATOM 11604 C C . ASP E 2 74 ? 179.736 151.745 188.092 1.00 161.00 37 ASP E C 1
ATOM 11605 O O . ASP E 2 74 ? 179.434 152.893 188.435 1.00 161.00 37 ASP E O 1
ATOM 11610 N N . LEU E 2 75 ? 178.845 150.859 187.648 1.00 156.43 38 LEU E N 1
ATOM 11611 C CA . LEU E 2 75 ? 177.432 151.208 187.568 1.00 156.43 38 LEU E CA 1
ATOM 11612 C C . LEU E 2 75 ? 176.892 151.389 188.984 1.00 156.43 38 LEU E C 1
ATOM 11613 O O . LEU E 2 75 ? 177.282 150.661 189.899 1.00 156.43 38 LEU E O 1
ATOM 11618 N N . GLU E 2 76 ? 175.998 152.361 189.183 1.00 154.00 39 GLU E N 1
ATOM 11619 C CA . GLU E 2 76 ? 175.426 152.637 190.502 1.00 154.00 39 GLU E CA 1
ATOM 11620 C C . GLU E 2 76 ? 173.910 152.440 190.481 1.00 154.00 39 GLU E C 1
ATOM 11621 O O . GLU E 2 76 ? 173.190 153.232 189.865 1.00 154.00 39 GLU E O 1
ATOM 11627 N N . TRP E 2 77 ? 173.423 151.395 191.145 1.00 152.96 40 TRP E N 1
ATOM 11628 C CA . TRP E 2 77 ? 171.989 151.124 191.234 1.00 152.96 40 TRP E CA 1
ATOM 11629 C C . TRP E 2 77 ? 171.396 151.660 192.534 1.00 152.96 40 TRP E C 1
ATOM 11630 O O . TRP E 2 77 ? 172.049 151.651 193.581 1.00 152.96 40 TRP E O 1
ATOM 11641 N N . LYS E 2 78 ? 170.145 152.129 192.458 1.00 148.95 41 LYS E N 1
ATOM 11642 C CA . LYS E 2 78 ? 169.439 152.687 193.607 1.00 148.95 41 LYS E CA 1
ATOM 11643 C C . LYS E 2 78 ? 167.976 152.257 193.582 1.00 148.95 41 LYS E C 1
ATOM 11644 O O . LYS E 2 78 ? 167.402 152.004 192.519 1.00 148.95 41 LYS E O 1
ATOM 11650 N N . ILE E 2 79 ? 167.381 152.172 194.771 1.00 141.72 42 ILE E N 1
ATOM 11651 C CA . ILE E 2 79 ? 165.947 151.965 194.947 1.00 141.72 42 ILE E CA 1
ATOM 11652 C C . ILE E 2 79 ? 165.377 153.156 195.707 1.00 141.72 42 ILE E C 1
ATOM 11653 O O . ILE E 2 79 ? 165.893 153.521 196.768 1.00 141.72 42 ILE E O 1
ATOM 11658 N N . ILE E 2 80 ? 164.315 153.754 195.170 1.00 135.44 43 ILE E N 1
ATOM 11659 C CA . ILE E 2 80 ? 163.622 154.869 195.807 1.00 135.44 43 ILE E CA 1
ATOM 11660 C C . ILE E 2 80 ? 162.186 154.441 196.088 1.00 135.44 43 ILE E C 1
ATOM 11661 O O . ILE E 2 80 ? 161.410 154.179 195.157 1.00 135.44 43 ILE E O 1
ATOM 11666 N N . TYR E 2 81 ? 161.844 154.332 197.370 1.00 139.89 44 TYR E N 1
ATOM 11667 C CA . TYR E 2 81 ? 160.485 154.015 197.790 1.00 139.89 44 TYR E CA 1
ATOM 11668 C C . TYR E 2 81 ? 159.746 155.315 198.095 1.00 139.89 44 TYR E C 1
ATOM 11669 O O . TYR E 2 81 ? 160.160 156.072 198.979 1.00 139.89 44 TYR E O 1
ATOM 11678 N N . VAL E 2 82 ? 158.660 155.574 197.370 1.00 138.12 45 VAL E N 1
ATOM 11679 C CA . VAL E 2 82 ? 157.885 156.803 197.557 1.00 138.12 45 VAL E CA 1
ATOM 11680 C C . VAL E 2 82 ? 157.040 156.622 198.818 1.00 138.12 45 VAL E C 1
ATOM 11681 O O . VAL E 2 82 ? 155.991 155.976 198.798 1.00 138.12 45 VAL E O 1
ATOM 11685 N N . GLY E 2 83 ? 157.510 157.183 199.932 1.00 137.34 46 GLY E N 1
ATOM 11686 C CA . GLY E 2 83 ? 156.784 157.032 201.182 1.00 137.34 46 GLY E CA 1
ATOM 11687 C C . GLY E 2 83 ? 155.377 157.595 201.120 1.00 137.34 46 GLY E C 1
ATOM 11688 O O . GLY E 2 83 ? 154.435 156.987 201.633 1.00 137.34 46 GLY E O 1
ATOM 11689 N N . SER E 2 84 ? 155.212 158.759 200.495 1.00 136.88 47 SER E N 1
ATOM 11690 C CA . SER E 2 84 ? 153.912 159.406 200.385 1.00 136.88 47 SER E CA 1
ATOM 11691 C C . SER E 2 84 ? 153.683 159.884 198.960 1.00 136.88 47 SER E C 1
ATOM 11692 O O . SER E 2 84 ? 154.607 160.376 198.305 1.00 136.88 47 SER E O 1
ATOM 11695 N N . ALA E 2 85 ? 152.443 159.741 198.484 1.00 139.84 48 ALA E N 1
ATOM 11696 C CA . ALA E 2 85 ? 152.092 160.244 197.162 1.00 139.84 48 ALA E CA 1
ATOM 11697 C C . ALA E 2 85 ? 151.942 161.760 197.127 1.00 139.84 48 ALA E C 1
ATOM 11698 O O . ALA E 2 85 ? 151.980 162.344 196.039 1.00 139.84 48 ALA E O 1
ATOM 11700 N N . GLU E 2 86 ? 151.767 162.411 198.279 1.00 131.80 49 GLU E N 1
ATOM 11701 C CA . GLU E 2 86 ? 151.561 163.856 198.274 1.00 131.80 49 GLU E CA 1
ATOM 11702 C C . GLU E 2 86 ? 152.777 164.584 197.718 1.00 131.80 49 GLU E C 1
ATOM 11703 O O . GLU E 2 86 ? 152.638 165.523 196.925 1.00 131.80 49 GLU E O 1
ATOM 11709 N N . SER E 2 87 ? 153.975 164.170 198.120 1.00 117.16 50 SER E N 1
ATOM 11710 C CA . SER E 2 87 ? 155.189 164.847 197.686 1.00 117.16 50 SER E CA 1
ATOM 11711 C C . SER E 2 87 ? 156.371 163.905 197.857 1.00 117.16 50 SER E C 1
ATOM 11712 O O . SER E 2 87 ? 156.288 162.880 198.537 1.00 117.16 50 SER E O 1
ATOM 11715 N N . GLU E 2 88 ? 157.481 164.276 197.217 1.00 114.34 51 GLU E N 1
ATOM 11716 C CA . GLU E 2 88 ? 158.742 163.556 197.344 1.00 114.34 51 GLU E CA 1
ATOM 11717 C C . GLU E 2 88 ? 159.354 163.672 198.735 1.00 114.34 51 GLU E C 1
ATOM 11718 O O . GLU E 2 88 ? 160.318 162.956 199.025 1.00 114.34 51 GLU E O 1
ATOM 11724 N N . GLU E 2 89 ? 158.823 164.550 199.590 1.00 109.89 52 GLU E N 1
ATOM 11725 C CA . GLU E 2 89 ? 159.403 164.769 200.912 1.00 109.89 52 GLU E CA 1
ATOM 11726 C C . GLU E 2 89 ? 159.660 163.471 201.663 1.00 109.89 52 GLU E C 1
ATOM 11727 O O . GLU E 2 89 ? 160.570 163.406 202.499 1.00 109.89 52 GLU E O 1
ATOM 11733 N N . TYR E 2 90 ? 158.882 162.429 201.383 1.00 123.85 53 TYR E N 1
ATOM 11734 C CA . TYR E 2 90 ? 158.941 161.183 202.133 1.00 123.85 53 TYR E CA 1
ATOM 11735 C C . TYR E 2 90 ? 159.635 160.066 201.365 1.00 123.85 53 TYR E C 1
ATOM 11736 O O . TYR E 2 90 ? 159.531 158.899 201.758 1.00 123.85 53 TYR E O 1
ATOM 11745 N N . ASP E 2 91 ? 160.339 160.389 200.284 1.00 127.38 54 ASP E N 1
ATOM 11746 C CA . ASP E 2 91 ? 161.049 159.365 199.532 1.00 127.38 54 ASP E CA 1
ATOM 11747 C C . ASP E 2 91 ? 162.176 158.779 200.373 1.00 127.38 54 ASP E C 1
ATOM 11748 O O . ASP E 2 91 ? 162.909 159.502 201.053 1.00 127.38 54 ASP E O 1
ATOM 11753 N N . GLN E 2 92 ? 162.312 157.457 200.319 1.00 135.14 55 GLN E N 1
ATOM 11754 C CA . GLN E 2 92 ? 163.316 156.725 201.077 1.00 135.14 55 GLN E CA 1
ATOM 11755 C C . GLN E 2 92 ? 164.293 156.062 200.119 1.00 135.14 55 GLN E C 1
ATOM 11756 O O . GLN E 2 92 ? 163.884 155.266 199.264 1.00 135.14 55 GLN E O 1
ATOM 11762 N N . VAL E 2 93 ? 165.574 156.407 200.247 1.00 135.52 56 VAL E N 1
ATOM 11763 C CA . VAL E 2 93 ? 166.639 155.771 199.473 1.00 135.52 56 VAL E CA 1
ATOM 11764 C C . VAL E 2 93 ? 166.995 154.480 200.204 1.00 135.52 56 VAL E C 1
ATOM 11765 O O . VAL E 2 93 ? 167.729 154.496 201.194 1.00 135.52 56 VAL E O 1
ATOM 11769 N N . LEU E 2 94 ? 166.472 153.353 199.721 1.00 143.19 57 LEU E N 1
ATOM 11770 C CA . LEU E 2 94 ? 166.633 152.097 200.446 1.00 143.19 57 LEU E CA 1
ATOM 11771 C C . LEU E 2 94 ? 168.095 151.669 200.516 1.00 143.19 57 LEU E C 1
ATOM 11772 O O . LEU E 2 94 ? 168.626 151.412 201.603 1.00 143.19 57 LEU E O 1
ATOM 11777 N N . ASP E 2 95 ? 168.767 151.589 199.368 1.00 148.54 58 ASP E N 1
ATOM 11778 C CA . ASP E 2 95 ? 170.166 151.182 199.353 1.00 148.54 58 ASP E CA 1
ATOM 11779 C C . ASP E 2 95 ? 170.749 151.423 197.969 1.00 148.54 58 ASP E C 1
ATOM 11780 O O . ASP E 2 95 ? 170.095 151.141 196.961 1.00 148.54 58 ASP E O 1
ATOM 11785 N N . SER E 2 96 ? 171.971 151.945 197.931 1.00 152.15 59 SER E N 1
ATOM 11786 C CA . SER E 2 96 ? 172.701 152.177 196.691 1.00 152.15 59 SER E CA 1
ATOM 11787 C C . SER E 2 96 ? 173.842 151.174 196.582 1.00 152.15 59 SER E C 1
ATOM 11788 O O . SER E 2 96 ? 174.643 151.038 197.513 1.00 152.15 59 SER E O 1
ATOM 11791 N N . VAL E 2 97 ? 173.917 150.480 195.447 1.00 155.80 60 VAL E N 1
ATOM 11792 C CA . VAL E 2 97 ? 174.940 149.465 195.217 1.00 155.80 60 VAL E CA 1
ATOM 11793 C C . VAL E 2 97 ? 175.851 149.931 194.088 1.00 155.80 60 VAL E C 1
ATOM 11794 O O . VAL E 2 97 ? 175.423 150.630 193.160 1.00 155.80 60 VAL E O 1
ATOM 11798 N N . LEU E 2 98 ? 177.114 149.505 194.159 1.00 156.99 61 LEU E N 1
ATOM 11799 C CA . LEU E 2 98 ? 178.148 149.804 193.165 1.00 156.99 61 LEU E CA 1
ATOM 11800 C C . LEU E 2 98 ? 178.631 148.544 192.441 1.00 156.99 61 LEU E C 1
ATOM 11801 O O . LEU E 2 98 ? 179.540 147.857 192.909 1.00 156.99 61 LEU E O 1
ATOM 11806 N N . VAL E 2 99 ? 178.020 148.241 191.297 1.00 158.62 62 VAL E N 1
ATOM 11807 C CA . VAL E 2 99 ? 178.260 146.995 190.571 1.00 158.62 62 VAL E CA 1
ATOM 11808 C C . VAL E 2 99 ? 178.775 147.361 189.184 1.00 158.62 62 VAL E C 1
ATOM 11809 O O . VAL E 2 99 ? 178.110 148.102 188.448 1.00 158.62 62 VAL E O 1
ATOM 11813 N N . GLY E 2 100 ? 179.990 146.920 188.859 1.00 162.83 63 GLY E N 1
ATOM 11814 C CA . GLY E 2 100 ? 180.539 147.159 187.544 1.00 162.83 63 GLY E CA 1
ATOM 11815 C C . GLY E 2 100 ? 181.465 146.105 186.954 1.00 162.83 63 GLY E C 1
ATOM 11816 O O . GLY E 2 100 ? 182.198 146.403 186.004 1.00 162.83 63 GLY E O 1
ATOM 11817 N N . PRO E 2 101 ? 181.475 144.855 187.471 1.00 163.44 64 PRO E N 1
ATOM 11818 C CA . PRO E 2 101 ? 182.207 143.845 186.671 1.00 163.44 64 PRO E CA 1
ATOM 11819 C C . PRO E 2 101 ? 181.368 143.447 185.460 1.00 163.44 64 PRO E C 1
ATOM 11820 O O . PRO E 2 101 ? 180.675 142.429 185.436 1.00 163.44 64 PRO E O 1
ATOM 11824 N N . VAL E 2 102 ? 181.422 144.265 184.414 1.00 163.81 65 VAL E N 1
ATOM 11825 C CA . VAL E 2 102 ? 180.472 144.113 183.315 1.00 163.81 65 VAL E CA 1
ATOM 11826 C C . VAL E 2 102 ? 181.145 143.983 181.953 1.00 163.81 65 VAL E C 1
ATOM 11827 O O . VAL E 2 102 ? 181.123 144.930 181.153 1.00 163.81 65 VAL E O 1
ATOM 11831 N N . PRO E 2 103 ? 181.761 142.845 181.644 1.00 168.52 66 PRO E N 1
ATOM 11832 C CA . PRO E 2 103 ? 182.160 142.586 180.258 1.00 168.52 66 PRO E CA 1
ATOM 11833 C C . PRO E 2 103 ? 180.907 142.383 179.425 1.00 168.52 66 PRO E C 1
ATOM 11834 O O . PRO E 2 103 ? 179.812 142.203 179.960 1.00 168.52 66 PRO E O 1
ATOM 11838 N N . ALA E 2 104 ? 181.053 142.445 178.103 1.00 168.77 67 ALA E N 1
ATOM 11839 C CA . ALA E 2 104 ? 179.865 142.299 177.270 1.00 168.77 67 ALA E CA 1
ATOM 11840 C C . ALA E 2 104 ? 179.149 141.009 177.658 1.00 168.77 67 ALA E C 1
ATOM 11841 O O . ALA E 2 104 ? 179.780 140.088 178.187 1.00 168.77 67 ALA E O 1
ATOM 11843 N N . GLY E 2 105 ? 177.852 140.919 177.40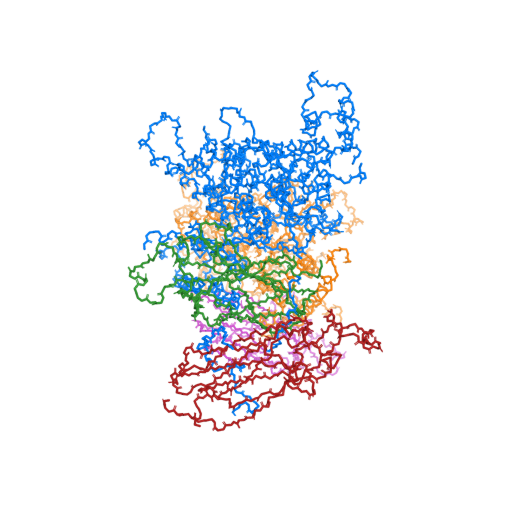2 1.00 165.53 68 GLY E N 1
ATOM 11844 C CA . GLY E 2 105 ? 177.096 139.721 177.705 1.00 165.53 68 GLY E CA 1
ATOM 11845 C C . GLY E 2 105 ? 175.921 139.999 178.629 1.00 165.53 68 GLY E C 1
ATOM 11846 O O . GLY E 2 105 ? 175.767 141.082 179.192 1.00 165.53 68 GLY E O 1
ATOM 11847 N N . ARG E 2 106 ? 175.082 138.974 178.762 1.00 161.61 69 ARG E N 1
ATOM 11848 C CA . ARG E 2 106 ? 173.940 139.003 179.670 1.00 161.61 69 ARG E CA 1
ATOM 11849 C C . ARG E 2 106 ? 174.421 138.714 181.090 1.00 161.61 69 ARG E C 1
ATOM 11850 O O . ARG E 2 106 ? 175.072 137.693 181.333 1.00 161.61 69 ARG E O 1
ATOM 11858 N N . HIS E 2 107 ? 174.102 139.609 182.023 1.00 161.07 70 HIS E N 1
ATOM 11859 C CA . HIS E 2 107 ? 174.582 139.540 183.396 1.00 161.07 70 HIS E CA 1
ATOM 11860 C C . HIS E 2 107 ? 173.417 139.531 184.380 1.00 161.07 70 HIS E C 1
ATOM 11861 O O . HIS E 2 107 ? 172.273 139.839 184.038 1.00 161.07 70 HIS E O 1
ATOM 11868 N N . MET E 2 108 ? 173.738 139.171 185.623 1.00 156.83 71 MET E N 1
ATOM 11869 C CA . MET E 2 108 ? 172.772 139.156 186.712 1.00 156.83 71 MET E CA 1
ATOM 11870 C C . MET E 2 108 ? 173.468 139.435 188.035 1.00 156.83 71 MET E C 1
ATOM 11871 O O . MET E 2 108 ? 174.688 139.311 188.167 1.00 156.83 71 MET E O 1
ATOM 11876 N N . PHE E 2 109 ? 172.650 139.783 189.016 1.00 154.97 72 PHE E N 1
ATOM 11877 C CA . PHE E 2 109 ? 173.030 140.091 190.390 1.00 154.97 72 PHE E CA 1
ATOM 11878 C C . PHE E 2 109 ? 171.736 140.079 191.199 1.00 154.97 72 PHE E C 1
ATOM 11879 O O . PHE E 2 109 ? 170.673 139.705 190.688 1.00 154.97 72 PHE E O 1
ATOM 11887 N N . VAL E 2 110 ? 171.817 140.489 192.461 1.00 157.80 73 VAL E N 1
ATOM 11888 C CA . VAL E 2 110 ? 170.645 140.637 193.310 1.00 157.80 73 VAL E CA 1
ATOM 11889 C C . VAL E 2 110 ? 170.721 142.001 193.975 1.00 157.80 73 VAL E C 1
ATOM 11890 O O . VAL E 2 110 ? 171.810 142.523 194.239 1.00 157.80 73 VAL E O 1
ATOM 11894 N N . PHE E 2 111 ? 169.557 142.580 194.247 1.00 154.50 74 PHE E N 1
ATOM 11895 C CA . PHE E 2 111 ? 169.461 143.938 194.772 1.00 154.50 74 PHE E CA 1
ATOM 11896 C C . PHE E 2 111 ? 168.616 143.953 196.036 1.00 154.50 74 PHE E C 1
ATOM 11897 O O . PHE E 2 111 ? 167.689 144.751 196.192 1.00 154.50 74 PHE E O 1
ATOM 11905 N N . GLN E 2 112 ? 168.935 143.054 196.964 1.00 151.46 75 GLN E N 1
ATOM 11906 C CA . GLN E 2 112 ? 168.240 143.028 198.242 1.00 151.46 75 GLN E CA 1
ATOM 11907 C C . GLN E 2 112 ? 168.500 144.320 199.004 1.00 151.46 75 GLN E C 1
ATOM 11908 O O . GLN E 2 112 ? 169.646 144.764 199.126 1.00 151.46 75 GLN E O 1
ATOM 11914 N N . ALA E 2 113 ? 167.433 144.925 199.518 1.00 148.69 76 ALA E N 1
ATOM 11915 C CA . ALA E 2 113 ? 167.540 146.143 200.303 1.00 148.69 76 ALA E CA 1
ATOM 11916 C C . ALA E 2 113 ? 166.582 146.067 201.480 1.00 148.69 76 ALA E C 1
ATOM 11917 O O . ALA E 2 113 ? 165.532 145.422 201.406 1.00 148.69 76 ALA E O 1
ATOM 11919 N N . ASP E 2 114 ? 166.952 146.734 202.569 1.00 148.93 77 ASP E N 1
ATOM 11920 C CA . ASP E 2 114 ? 166.135 146.707 203.772 1.00 148.93 77 ASP E CA 1
ATOM 11921 C C . ASP E 2 114 ? 164.798 147.396 203.522 1.00 148.93 77 ASP E C 1
ATOM 11922 O O . ASP E 2 114 ? 164.685 148.307 202.698 1.00 148.93 77 ASP E O 1
ATOM 11927 N N . ALA E 2 115 ? 163.774 146.945 204.241 1.00 148.86 78 ALA E N 1
ATOM 11928 C CA . ALA E 2 115 ? 162.447 147.497 204.059 1.00 148.86 78 ALA E CA 1
ATOM 11929 C C . ALA E 2 115 ? 162.411 148.945 204.543 1.00 148.86 78 ALA E C 1
ATOM 11930 O O . ALA E 2 115 ? 163.211 149.347 205.390 1.00 148.86 78 ALA E O 1
ATOM 11932 N N . PRO E 2 116 ? 161.489 149.750 204.015 1.00 144.59 79 PRO E N 1
ATOM 11933 C CA . PRO E 2 116 ? 161.405 151.146 204.455 1.00 144.59 79 PRO E CA 1
ATOM 11934 C C . PRO E 2 116 ? 161.044 151.240 205.928 1.00 144.59 79 PRO E C 1
ATOM 11935 O O . PRO E 2 116 ? 160.329 150.396 206.472 1.00 144.59 79 PRO E O 1
ATOM 11939 N N . ASN E 2 117 ? 161.545 152.283 206.573 1.00 139.85 80 ASN E N 1
ATOM 11940 C CA . ASN E 2 117 ? 161.225 152.508 207.975 1.00 139.85 80 ASN E CA 1
ATOM 11941 C C . ASN E 2 117 ? 159.779 152.977 208.084 1.00 139.85 80 ASN E C 1
ATOM 11942 O O . ASN E 2 117 ? 159.439 154.029 207.524 1.00 139.85 80 ASN E O 1
ATOM 11947 N N . PRO E 2 118 ? 158.901 152.250 208.779 1.00 143.20 81 PRO E N 1
ATOM 11948 C CA . PRO E 2 118 ? 157.489 152.669 208.826 1.00 143.20 81 PRO E CA 1
ATOM 11949 C C . PRO E 2 118 ? 157.267 154.001 209.518 1.00 143.20 81 PRO E C 1
ATOM 11950 O O . PRO E 2 118 ? 156.219 154.624 209.305 1.00 143.20 81 PRO E O 1
ATOM 11954 N N . GLY E 2 119 ? 158.203 154.452 210.353 1.00 137.84 82 GLY E N 1
ATOM 11955 C CA . GLY E 2 119 ? 157.987 155.689 211.085 1.00 137.84 82 GLY E CA 1
ATOM 11956 C C . GLY E 2 119 ? 157.808 156.895 210.183 1.00 137.84 82 GLY E C 1
ATOM 11957 O O . GLY E 2 119 ? 156.954 157.748 210.435 1.00 137.84 82 GLY E O 1
ATOM 11958 N N . LEU E 2 120 ? 158.603 156.982 209.115 1.00 133.31 83 LEU E N 1
ATOM 11959 C CA . LEU E 2 120 ? 158.561 158.164 208.262 1.00 133.31 83 LEU E CA 1
ATOM 11960 C C . LEU E 2 120 ? 157.336 158.196 207.357 1.00 133.31 83 LEU E C 1
ATOM 11961 O O . LEU E 2 120 ? 156.826 159.282 207.058 1.00 133.31 83 LEU E O 1
ATOM 11966 N N . ILE E 2 121 ? 156.850 157.041 206.915 1.00 140.02 84 ILE E N 1
ATOM 11967 C CA . ILE E 2 121 ? 155.703 157.049 205.999 1.00 140.02 84 ILE E CA 1
ATOM 11968 C C . ILE E 2 121 ? 154.483 157.612 206.725 1.00 140.02 84 ILE E C 1
ATOM 11969 O O . ILE E 2 121 ? 154.179 157.176 207.853 1.00 140.02 84 ILE E O 1
ATOM 11974 N N . PRO E 2 122 ? 153.756 158.580 206.148 1.00 138.13 85 PRO E N 1
ATOM 11975 C CA . PRO E 2 122 ? 152.570 159.113 206.835 1.00 138.13 85 PRO E CA 1
ATOM 11976 C C . PRO E 2 122 ? 151.478 158.076 207.039 1.00 138.13 85 PRO E C 1
ATOM 11977 O O . PRO E 2 122 ? 151.606 156.923 206.616 1.00 138.13 85 PRO E O 1
ATOM 11981 N N . ASP E 2 123 ? 150.394 158.493 207.694 1.00 144.96 86 ASP E N 1
ATOM 11982 C CA . ASP E 2 123 ? 149.321 157.572 208.056 1.00 144.96 86 ASP E CA 1
ATOM 11983 C C . ASP E 2 123 ? 148.438 157.244 206.856 1.00 144.96 86 ASP E C 1
ATOM 11984 O O . ASP E 2 123 ? 148.214 156.069 206.546 1.00 144.96 86 ASP E O 1
ATOM 11989 N N . ALA E 2 124 ? 147.928 158.270 206.172 1.00 143.96 87 ALA E N 1
ATOM 11990 C CA . ALA E 2 124 ? 146.982 158.033 205.087 1.00 143.96 87 ALA E CA 1
ATOM 11991 C C . ALA E 2 124 ? 147.605 157.193 203.981 1.00 143.96 87 ALA E C 1
ATOM 11992 O O . ALA E 2 124 ? 146.960 156.288 203.439 1.00 143.96 87 ALA E O 1
ATOM 11994 N N . ASP E 2 125 ? 148.861 157.473 203.630 1.00 145.56 88 ASP E N 1
ATOM 11995 C CA . ASP E 2 125 ? 149.498 156.786 202.514 1.00 145.56 88 ASP E CA 1
ATOM 11996 C C . ASP E 2 125 ? 150.034 155.413 202.892 1.00 145.56 88 ASP E C 1
ATOM 11997 O O . ASP E 2 125 ? 150.456 154.666 202.002 1.00 145.56 88 ASP E O 1
ATOM 12002 N N . ALA E 2 126 ? 150.030 155.061 204.179 1.00 149.24 89 ALA E N 1
ATOM 12003 C CA . ALA E 2 126 ? 150.519 153.748 204.587 1.00 149.24 89 ALA E CA 1
ATOM 12004 C C . ALA E 2 126 ? 149.617 152.638 204.063 1.00 149.24 89 ALA E C 1
ATOM 12005 O O . ALA E 2 126 ? 150.104 151.608 203.582 1.00 149.24 89 ALA E O 1
ATOM 12007 N N . VAL E 2 127 ? 148.299 152.828 204.148 1.00 149.75 90 VAL E N 1
ATOM 12008 C CA . VAL E 2 127 ? 147.357 151.773 203.794 1.00 149.75 90 VAL E CA 1
ATOM 12009 C C . VAL E 2 127 ? 147.037 151.734 202.304 1.00 149.75 90 VAL E C 1
ATOM 12010 O O . VAL E 2 127 ? 146.532 150.712 201.817 1.00 149.75 90 VAL E O 1
ATOM 12014 N N . GLY E 2 128 ? 147.315 152.805 201.568 1.00 149.52 91 GLY E N 1
ATOM 12015 C CA . GLY E 2 128 ? 146.979 152.878 200.163 1.00 149.52 91 GLY E CA 1
ATOM 12016 C C . GLY E 2 128 ? 147.970 152.135 199.288 1.00 149.52 91 GLY E C 1
ATOM 12017 O O . GLY E 2 128 ? 148.846 151.404 199.753 1.00 149.52 91 GLY E O 1
ATOM 12018 N N . VAL E 2 129 ? 147.814 152.334 197.979 1.00 144.67 92 VAL E N 1
ATOM 12019 C CA . VAL E 2 129 ? 148.688 151.733 196.979 1.00 144.67 92 VAL E CA 1
ATOM 12020 C C . VAL E 2 129 ? 149.743 152.752 196.580 1.00 144.67 92 VAL E C 1
ATOM 12021 O O . VAL E 2 129 ? 149.435 153.932 196.366 1.00 144.67 92 VAL E O 1
ATOM 12025 N N . THR E 2 130 ? 150.994 152.302 196.490 1.00 143.35 93 THR E N 1
ATOM 12026 C CA . THR E 2 130 ? 152.099 153.189 196.150 1.00 143.35 93 THR E CA 1
ATOM 12027 C C . THR E 2 130 ? 152.953 152.596 195.035 1.00 143.35 93 THR E C 1
ATOM 12028 O O . THR E 2 130 ? 152.570 151.602 194.411 1.00 143.35 93 THR E O 1
ATOM 12032 N N . VAL E 2 131 ? 154.104 153.207 194.770 1.00 141.23 94 VAL E N 1
ATOM 12033 C CA . VAL E 2 131 ? 155.005 152.763 193.715 1.00 141.23 94 VAL E CA 1
ATOM 12034 C C . VAL E 2 131 ? 156.419 152.738 194.278 1.00 141.23 94 VAL E C 1
ATOM 12035 O O . VAL E 2 131 ? 156.786 153.555 195.128 1.00 141.23 94 VAL E O 1
ATOM 12039 N N . VAL E 2 132 ? 157.218 151.792 193.793 1.00 141.01 95 VAL E N 1
ATOM 12040 C CA . VAL E 2 132 ? 158.638 151.704 194.113 1.00 141.01 95 VAL E CA 1
ATOM 12041 C C . VAL E 2 132 ? 159.419 151.815 192.813 1.00 141.01 95 VAL E C 1
ATOM 12042 O O . VAL E 2 132 ? 159.122 151.109 191.839 1.00 141.01 95 VAL E O 1
ATOM 12046 N N . LEU E 2 133 ? 160.390 152.724 192.793 1.00 135.72 96 LEU E N 1
ATOM 12047 C CA . LEU E 2 133 ? 161.166 153.035 191.604 1.00 135.72 96 LEU E CA 1
ATOM 12048 C C . LEU E 2 133 ? 162.561 152.448 191.743 1.00 135.72 96 LEU E C 1
ATOM 12049 O O . LEU E 2 133 ? 163.206 152.607 192.783 1.00 135.72 96 LEU E O 1
ATOM 12054 N N . ILE E 2 134 ? 163.012 151.747 190.713 1.00 142.84 97 ILE E N 1
ATOM 12055 C CA . ILE E 2 134 ? 164.356 151.189 190.669 1.00 142.84 97 ILE E CA 1
ATOM 12056 C C . ILE E 2 134 ? 165.110 151.969 189.602 1.00 142.84 97 ILE E C 1
ATOM 12057 O O . ILE E 2 134 ? 164.776 151.891 188.413 1.00 142.84 97 ILE E O 1
ATOM 12062 N N . THR E 2 135 ? 166.126 152.721 190.019 1.00 143.39 98 THR E N 1
ATOM 12063 C CA . THR E 2 135 ? 166.856 153.615 189.136 1.00 143.39 98 THR E CA 1
ATOM 12064 C C . THR E 2 135 ? 168.294 153.147 188.987 1.00 143.39 98 THR E C 1
ATOM 12065 O O . THR E 2 135 ? 168.850 152.497 189.880 1.00 143.39 98 THR E O 1
ATOM 12069 N N . CYS E 2 136 ? 168.897 153.486 187.850 1.00 147.06 99 CYS E N 1
ATOM 12070 C CA . CYS E 2 136 ? 170.304 153.196 187.620 1.00 147.06 99 CYS E CA 1
ATOM 12071 C C . CYS E 2 136 ? 171.022 154.430 187.097 1.00 147.06 99 CYS E C 1
ATOM 12072 O O . CYS E 2 136 ? 170.453 155.204 186.320 1.00 147.06 99 CYS E O 1
ATOM 12075 N N . THR E 2 137 ? 172.276 154.603 187.523 1.00 149.12 100 THR E N 1
ATOM 12076 C CA . THR E 2 137 ? 173.087 155.753 187.152 1.00 149.12 100 THR E CA 1
ATOM 12077 C C . THR E 2 137 ? 174.475 155.309 186.715 1.00 149.12 100 THR E C 1
ATOM 12078 O O . THR E 2 137 ? 175.008 154.292 187.175 1.00 149.12 100 THR E O 1
ATOM 12082 N N . TYR E 2 138 ? 175.069 156.121 185.842 1.00 155.16 101 TYR E N 1
ATOM 12083 C CA . TYR E 2 138 ? 176.411 155.896 185.327 1.00 155.16 101 TYR E CA 1
ATOM 12084 C C . TYR E 2 138 ? 177.116 157.241 185.308 1.00 155.16 101 TYR E C 1
ATOM 12085 O O . TYR E 2 138 ? 176.610 158.195 184.710 1.00 155.16 101 TYR E O 1
ATOM 12094 N N . ARG E 2 139 ? 178.274 157.318 185.959 1.00 154.00 102 ARG E N 1
ATOM 12095 C CA . ARG E 2 139 ? 178.981 158.586 186.117 1.00 154.00 102 ARG E CA 1
ATOM 12096 C C . ARG E 2 139 ? 178.075 159.629 186.769 1.00 154.00 102 ARG E C 1
ATOM 12097 O O . ARG E 2 139 ? 178.052 160.797 186.373 1.00 154.00 102 ARG E O 1
ATOM 12105 N N . GLY E 2 140 ? 177.318 159.201 187.778 1.00 146.54 103 GLY E N 1
ATOM 12106 C CA . GLY E 2 140 ? 176.388 160.084 188.457 1.00 146.54 103 GLY E CA 1
ATOM 12107 C C . GLY E 2 140 ? 175.224 160.551 187.615 1.00 146.54 103 GLY E C 1
ATOM 12108 O O . GLY E 2 140 ? 174.571 161.535 187.972 1.00 146.54 103 GLY E O 1
ATOM 12109 N N . GLN E 2 141 ? 174.949 159.881 186.499 1.00 144.91 104 GLN E N 1
ATOM 12110 C CA . GLN E 2 141 ? 173.862 160.239 185.599 1.00 144.91 104 GLN E CA 1
ATOM 12111 C C . GLN E 2 141 ? 172.918 159.053 185.443 1.00 144.91 104 GLN E C 1
ATOM 12112 O O . GLN E 2 141 ? 173.360 157.944 185.129 1.00 144.91 104 GLN E O 1
ATOM 12118 N N . GLU E 2 142 ? 171.623 159.297 185.640 1.00 135.68 105 GLU E N 1
ATOM 12119 C CA . GLU E 2 142 ? 170.611 158.248 185.599 1.00 135.68 105 GLU E CA 1
ATOM 12120 C C . GLU E 2 142 ? 170.128 158.006 184.175 1.00 135.68 105 GLU E C 1
ATOM 12121 O O . GLU E 2 142 ? 169.999 158.946 183.385 1.00 135.68 105 GLU E O 1
ATOM 12127 N N . PHE E 2 143 ? 169.863 156.733 183.845 1.00 145.49 106 PHE E N 1
ATOM 12128 C CA . PHE E 2 143 ? 169.408 156.393 182.503 1.00 145.49 106 PHE E CA 1
ATOM 12129 C C . PHE E 2 143 ? 168.304 155.341 182.442 1.00 145.49 106 PHE E C 1
ATOM 12130 O O . PHE E 2 143 ? 167.920 154.959 181.332 1.00 145.49 106 PHE E O 1
ATOM 12138 N N . ILE E 2 144 ? 167.780 154.858 183.567 1.00 140.74 107 ILE E N 1
ATOM 12139 C CA . ILE E 2 144 ? 166.665 153.912 183.531 1.00 140.74 107 ILE E CA 1
ATOM 12140 C C . ILE E 2 144 ? 165.989 153.894 184.894 1.00 140.74 107 ILE E C 1
ATOM 12141 O O . ILE E 2 144 ? 166.653 153.937 185.938 1.00 140.74 107 ILE E O 1
ATOM 12146 N N . ARG E 2 145 ? 164.658 153.803 184.869 1.00 133.31 108 ARG E N 1
ATOM 12147 C CA . ARG E 2 145 ? 163.798 153.934 186.041 1.00 133.31 108 ARG E CA 1
ATOM 12148 C C . ARG E 2 145 ? 162.736 152.838 186.062 1.00 133.31 108 ARG E C 1
ATOM 12149 O O . ARG E 2 145 ? 161.539 153.105 186.185 1.00 133.31 108 ARG E O 1
ATOM 12157 N N . VAL E 2 146 ? 163.145 151.583 185.880 1.00 139.45 109 VAL E N 1
ATOM 12158 C CA . VAL E 2 146 ? 162.182 150.486 185.903 1.00 139.45 109 VAL E CA 1
ATOM 12159 C C . VAL E 2 146 ? 161.384 150.595 187.198 1.00 139.45 109 VAL E C 1
ATOM 12160 O O . VAL E 2 146 ? 161.950 150.522 188.295 1.00 139.45 109 VAL E O 1
ATOM 12164 N N . GLY E 2 147 ? 160.067 150.774 187.082 1.00 137.56 110 GLY E N 1
ATOM 12165 C CA . GLY E 2 147 ? 159.211 150.979 188.229 1.00 137.56 110 GLY E CA 1
ATOM 12166 C C . GLY E 2 147 ? 158.381 149.752 188.578 1.00 137.56 110 GLY E C 1
ATOM 12167 O O . GLY E 2 147 ? 158.463 148.702 187.947 1.00 137.56 110 GLY E O 1
ATOM 12168 N N . TYR E 2 148 ? 157.554 149.916 189.611 1.00 141.30 111 TYR E N 1
ATOM 12169 C CA . TYR E 2 148 ? 156.693 148.830 190.069 1.00 141.30 111 TYR E CA 1
ATOM 12170 C C . TYR E 2 148 ? 155.578 149.412 190.921 1.00 141.30 111 TYR E C 1
ATOM 12171 O O . TYR E 2 148 ? 155.837 150.194 191.838 1.00 141.30 111 TYR E O 1
ATOM 12180 N N . TYR E 2 149 ? 154.343 149.022 190.616 1.00 139.95 112 TYR E N 1
ATOM 12181 C CA . TYR E 2 149 ? 153.184 149.365 191.436 1.00 139.95 112 TYR E CA 1
ATOM 12182 C C . TYR E 2 149 ? 153.043 148.384 192.588 1.00 139.95 112 TYR E C 1
ATOM 12183 O O . TYR E 2 149 ? 152.728 147.207 192.382 1.00 139.95 112 TYR E O 1
ATOM 12192 N N . VAL E 2 150 ? 153.275 148.868 193.797 1.00 145.95 113 VAL E N 1
ATOM 12193 C CA . VAL E 2 150 ? 153.169 148.072 195.007 1.00 145.95 113 VAL E CA 1
ATOM 12194 C C . VAL E 2 150 ? 151.848 148.422 195.671 1.00 145.95 113 VAL E C 1
ATOM 12195 O O . VAL E 2 150 ? 151.372 149.562 195.607 1.00 145.95 113 VAL E O 1
ATOM 12199 N N . ASN E 2 151 ? 151.248 147.429 196.312 1.00 144.58 114 ASN E N 1
ATOM 12200 C CA . ASN E 2 151 ? 149.989 147.582 197.013 1.00 144.58 114 ASN E CA 1
ATOM 12201 C C . ASN E 2 151 ? 150.186 147.091 198.435 1.00 144.58 114 ASN E C 1
ATOM 12202 O O . ASN E 2 151 ? 150.987 146.187 198.691 1.00 144.58 114 ASN E O 1
ATOM 12207 N N . ASN E 2 152 ? 149.411 147.665 199.348 1.00 149.91 115 ASN E N 1
ATOM 12208 C CA . ASN E 2 152 ? 149.545 147.404 200.777 1.00 149.91 115 ASN E CA 1
ATOM 12209 C C . ASN E 2 152 ? 148.144 147.170 201.325 1.00 149.91 115 ASN E C 1
ATOM 12210 O O . ASN E 2 152 ? 147.393 148.122 201.562 1.00 149.91 115 ASN E O 1
ATOM 12215 N N . GLU E 2 153 ? 147.803 145.906 201.523 1.00 155.09 116 GLU E N 1
ATOM 12216 C CA . GLU E 2 153 ? 146.504 145.517 202.044 1.00 155.09 116 GLU E CA 1
ATOM 12217 C C . GLU E 2 153 ? 146.666 145.023 203.475 1.00 155.09 116 GLU E C 1
ATOM 12218 O O . GLU E 2 153 ? 147.774 144.940 204.013 1.00 155.09 116 GLU E O 1
ATOM 12224 N N . TYR E 2 154 ? 145.543 144.670 204.086 1.00 153.42 117 TYR E N 1
ATOM 12225 C CA . TYR E 2 154 ? 145.533 143.971 205.360 1.00 153.42 117 TYR E CA 1
ATOM 12226 C C . TYR E 2 154 ? 145.080 142.538 205.122 1.00 153.42 117 TYR E C 1
ATOM 12227 O O . TYR E 2 154 ? 144.042 142.308 204.492 1.00 153.42 117 TYR E O 1
ATOM 12236 N N . THR E 2 155 ? 145.857 141.579 205.625 1.00 154.36 118 THR E N 1
ATOM 12237 C CA . THR E 2 155 ? 145.578 140.176 205.341 1.00 154.36 118 THR E CA 1
ATOM 12238 C C . THR E 2 155 ? 144.298 139.716 206.032 1.00 154.36 118 THR E C 1
ATOM 12239 O O . THR E 2 155 ? 143.399 139.160 205.388 1.00 154.36 118 THR E O 1
ATOM 12243 N N . GLU E 2 156 ? 144.197 139.936 207.339 1.00 158.12 119 GLU E N 1
ATOM 12244 C CA . GLU E 2 156 ? 143.035 139.477 208.089 1.00 158.12 119 GLU E CA 1
ATOM 12245 C C . GLU E 2 156 ? 141.771 140.217 207.658 1.00 158.12 119 GLU E C 1
ATOM 12246 O O . GLU E 2 156 ? 141.794 141.419 207.377 1.00 158.12 119 GLU E O 1
ATOM 12252 N N . THR E 2 157 ? 140.657 139.478 207.609 1.00 155.48 120 THR E N 1
ATOM 12253 C CA . THR E 2 157 ? 139.393 140.033 207.129 1.00 155.48 120 THR E CA 1
ATOM 12254 C C . THR E 2 157 ? 138.858 141.118 208.056 1.00 155.48 120 THR E C 1
ATOM 12255 O O . THR E 2 157 ? 138.189 142.055 207.601 1.00 155.48 120 THR E O 1
ATOM 12259 N N . GLU E 2 158 ? 139.124 141.007 209.354 1.00 159.35 121 GLU E N 1
ATOM 12260 C CA . GLU E 2 158 ? 138.623 142.005 210.290 1.00 159.35 121 GLU E CA 1
ATOM 12261 C C . GLU E 2 158 ? 139.285 143.353 210.043 1.00 159.35 121 GLU E C 1
ATOM 12262 O O . GLU E 2 158 ? 138.647 144.405 210.169 1.00 159.35 121 GLU E O 1
ATOM 12268 N N . LEU E 2 159 ? 140.570 143.330 209.687 1.00 157.27 122 LEU E N 1
ATOM 12269 C CA . LEU E 2 159 ? 141.300 144.555 209.391 1.00 157.27 122 LEU E CA 1
ATOM 12270 C C . LEU E 2 159 ? 140.745 145.278 208.170 1.00 157.27 122 LEU E C 1
ATOM 12271 O O . LEU E 2 159 ? 140.554 146.500 208.200 1.00 157.27 122 LEU E O 1
ATOM 12276 N N . ARG E 2 160 ? 140.480 144.548 207.083 1.00 153.24 123 ARG E N 1
ATOM 12277 C CA . ARG E 2 160 ? 139.870 145.186 205.920 1.00 153.24 123 ARG E CA 1
ATOM 12278 C C . ARG E 2 160 ? 138.481 145.700 206.270 1.00 153.24 123 ARG E C 1
ATOM 12279 O O . ARG E 2 160 ? 138.101 146.808 205.874 1.00 153.24 123 ARG E O 1
ATOM 12287 N N . GLU E 2 161 ? 137.704 144.902 207.010 1.00 154.72 124 GLU E N 1
ATOM 12288 C CA . GLU E 2 161 ? 136.381 145.353 207.424 1.00 154.72 124 GLU E CA 1
ATOM 12289 C C . GLU E 2 161 ? 136.481 146.577 208.326 1.00 154.72 124 GLU E C 1
ATOM 12290 O O . GLU E 2 161 ? 135.687 147.516 208.203 1.00 154.72 124 GLU E O 1
ATOM 12296 N N . ASN E 2 162 ? 137.456 146.586 209.237 1.00 159.02 125 ASN E N 1
ATOM 12297 C CA . ASN E 2 162 ? 137.646 147.674 210.195 1.00 159.02 125 ASN E CA 1
ATOM 12298 C C . ASN E 2 162 ? 139.079 148.177 210.086 1.00 159.02 125 ASN E C 1
ATOM 12299 O O . ASN E 2 162 ? 139.961 147.738 210.838 1.00 159.02 125 ASN E O 1
ATOM 12304 N N . PRO E 2 163 ? 139.355 149.093 209.162 1.00 160.37 126 PRO E N 1
ATOM 12305 C CA . PRO E 2 163 ? 140.713 149.631 209.038 1.00 160.37 126 PRO E CA 1
ATOM 12306 C C . PRO E 2 163 ? 141.083 150.455 210.258 1.00 160.37 126 PRO E C 1
ATOM 12307 O O . PRO E 2 163 ? 140.451 151.486 210.531 1.00 160.37 126 PRO E O 1
ATOM 12311 N N . PRO E 2 164 ? 142.097 150.041 211.021 1.00 158.82 127 PRO E N 1
ATOM 12312 C CA . PRO E 2 164 ? 142.443 150.785 212.237 1.00 158.82 127 PRO E CA 1
ATOM 12313 C C . PRO E 2 164 ? 142.937 152.188 211.923 1.00 158.82 127 PRO E C 1
ATOM 12314 O O . PRO E 2 164 ? 143.541 152.442 210.878 1.00 158.82 127 PRO E O 1
ATOM 12318 N N . VAL E 2 165 ? 142.669 153.109 212.852 1.00 153.39 128 VAL E N 1
ATOM 12319 C CA . VAL E 2 165 ? 143.109 154.490 212.676 1.00 153.39 128 VAL E CA 1
ATOM 12320 C C . VAL E 2 165 ? 144.628 154.553 212.600 1.00 153.39 128 VAL E C 1
ATOM 12321 O O . VAL E 2 165 ? 145.195 155.251 211.750 1.00 153.39 128 VAL E O 1
ATOM 12325 N N . LYS E 2 166 ? 145.310 153.824 213.484 1.00 155.12 129 LYS E N 1
ATOM 12326 C CA . LYS E 2 166 ? 146.764 153.789 213.497 1.00 155.12 129 LYS E CA 1
ATOM 12327 C C . LYS E 2 166 ? 147.227 152.546 212.753 1.00 155.12 129 LYS E C 1
ATOM 12328 O O . LYS E 2 166 ? 147.004 151.427 213.242 1.00 155.12 129 LYS E O 1
ATOM 12334 N N . PRO E 2 167 ? 147.858 152.674 211.585 1.00 152.69 130 PRO E N 1
ATOM 12335 C CA . PRO E 2 167 ? 148.281 151.479 210.846 1.00 152.69 130 PRO E CA 1
ATOM 12336 C C . PRO E 2 167 ? 149.218 150.612 211.674 1.00 152.69 130 PRO E C 1
ATOM 12337 O O . PRO E 2 167 ? 150.098 151.111 212.377 1.00 152.69 130 PRO E O 1
ATOM 12341 N N . ASP E 2 168 ? 149.020 149.300 211.580 1.00 153.30 131 ASP E N 1
ATOM 12342 C CA . ASP E 2 168 ? 149.864 148.320 212.260 1.00 153.30 131 ASP E CA 1
ATOM 12343 C C . ASP E 2 168 ? 150.649 147.584 211.181 1.00 153.30 131 ASP E C 1
ATOM 12344 O O . ASP E 2 168 ? 150.144 146.648 210.555 1.00 153.30 131 ASP E O 1
ATOM 12349 N N . PHE E 2 169 ? 151.892 148.020 210.971 1.00 150.76 132 PHE E N 1
ATOM 12350 C CA . PHE E 2 169 ? 152.706 147.505 209.877 1.00 150.76 132 PHE E CA 1
ATOM 12351 C C . PHE E 2 169 ? 153.067 146.035 210.043 1.00 150.76 132 PHE E C 1
ATOM 12352 O O . PHE E 2 169 ? 153.411 145.381 209.052 1.00 150.76 132 PHE E O 1
ATOM 12360 N N . SER E 2 170 ? 152.999 145.501 211.263 1.00 152.49 133 SER E N 1
ATOM 12361 C CA . SER E 2 170 ? 153.398 144.115 211.479 1.00 152.49 133 SER E CA 1
ATOM 12362 C C . SER E 2 170 ? 152.492 143.150 210.727 1.00 152.49 133 SER E C 1
ATOM 12363 O O . SER E 2 170 ? 152.937 142.078 210.304 1.00 152.49 133 SER E O 1
ATOM 12366 N N . LYS E 2 171 ? 151.222 143.516 210.555 1.00 153.62 134 LYS E N 1
ATOM 12367 C CA . LYS E 2 171 ? 150.229 142.675 209.901 1.00 153.62 134 LYS E CA 1
ATOM 12368 C C . LYS E 2 171 ? 149.822 143.192 208.520 1.00 153.62 134 LYS E C 1
ATOM 12369 O O . LYS E 2 171 ? 148.774 142.794 207.997 1.00 153.62 134 LYS E O 1
ATOM 12375 N N . LEU E 2 172 ? 150.625 144.071 207.922 1.00 152.89 135 LEU E N 1
ATOM 12376 C CA . LEU E 2 172 ? 150.344 144.626 206.603 1.00 152.89 135 LEU E CA 1
ATOM 12377 C C . LEU E 2 172 ? 151.009 143.765 205.535 1.00 152.89 135 LEU E C 1
ATOM 12378 O O . LEU E 2 172 ? 152.122 143.269 205.731 1.00 152.89 135 LEU E O 1
ATOM 12383 N N . GLN E 2 173 ? 150.328 143.590 204.402 1.00 153.28 136 GLN E N 1
ATOM 12384 C CA . GLN E 2 173 ? 150.807 142.738 203.320 1.00 153.28 136 GLN E CA 1
ATOM 12385 C C . GLN E 2 173 ? 151.115 143.568 202.081 1.00 153.28 136 GLN E C 1
ATOM 12386 O O . GLN E 2 173 ? 150.265 144.335 201.613 1.00 153.28 136 GLN E O 1
ATOM 12392 N N . ARG E 2 174 ? 152.324 143.397 201.548 1.00 151.45 137 ARG E N 1
ATOM 12393 C CA . ARG E 2 174 ? 152.809 144.096 200.369 1.00 151.45 137 ARG E CA 1
ATOM 12394 C C . ARG E 2 174 ? 152.806 143.138 199.180 1.00 151.45 137 ARG E C 1
ATOM 12395 O O . ARG E 2 174 ? 153.411 142.052 199.237 1.00 151.45 137 ARG E O 1
ATOM 12403 N N . ASN E 2 175 ? 152.050 143.506 198.145 1.00 148.10 138 ASN E N 1
ATOM 12404 C CA . ASN E 2 175 ? 152.003 142.777 196.882 1.00 148.10 138 ASN E CA 1
ATOM 12405 C C . ASN E 2 175 ? 152.512 143.701 195.787 1.00 148.10 138 ASN E C 1
ATOM 12406 O O . ASN E 2 175 ? 151.953 144.780 195.574 1.00 148.10 138 ASN E O 1
ATOM 12411 N N . ILE E 2 176 ? 153.545 143.272 195.078 1.00 146.71 139 ILE E N 1
ATOM 12412 C CA . ILE E 2 176 ? 154.126 144.042 193.984 1.00 146.71 139 ILE E CA 1
ATOM 12413 C C . ILE E 2 176 ? 153.620 143.460 192.670 1.00 146.71 139 ILE E C 1
ATOM 12414 O O . ILE E 2 176 ? 153.848 142.282 192.369 1.00 146.71 139 ILE E O 1
ATOM 12419 N N . LEU E 2 177 ? 152.921 144.286 191.891 1.00 141.89 140 LEU E N 1
ATOM 12420 C CA . LEU E 2 177 ? 152.374 143.864 190.606 1.00 141.89 140 LEU E CA 1
ATOM 12421 C C . LEU E 2 177 ? 153.481 143.740 189.568 1.00 141.89 140 LEU E C 1
ATOM 12422 O O . LEU E 2 177 ? 153.742 144.675 188.804 1.00 141.89 140 LEU E O 1
ATOM 12427 N N . ALA E 2 178 ? 154.133 142.578 189.542 1.00 144.50 141 ALA E N 1
ATOM 12428 C CA . ALA E 2 178 ? 155.226 142.316 188.615 1.00 144.50 141 ALA E CA 1
ATOM 12429 C C . ALA E 2 178 ? 154.772 142.159 187.172 1.00 144.50 141 ALA E C 1
ATOM 12430 O O . ALA E 2 178 ? 155.617 142.204 186.271 1.00 144.50 141 ALA E O 1
ATOM 12432 N N . SER E 2 179 ? 153.479 141.968 186.926 1.00 143.71 142 SER E N 1
ATOM 12433 C CA . SER E 2 179 ? 152.998 141.720 185.574 1.00 143.71 142 SER E CA 1
ATOM 12434 C C . SER E 2 179 ? 152.882 142.982 184.730 1.00 143.71 142 SER E C 1
ATOM 12435 O O . SER E 2 179 ? 152.730 142.873 183.508 1.00 143.71 142 SER E O 1
ATOM 12438 N N . ASN E 2 180 ? 152.951 144.167 185.334 1.00 142.48 143 ASN E N 1
ATOM 12439 C CA . ASN E 2 180 ? 152.793 145.434 184.619 1.00 142.48 143 ASN E CA 1
ATOM 12440 C C . ASN E 2 180 ? 153.915 146.388 185.005 1.00 142.48 143 ASN E C 1
ATOM 12441 O O . ASN E 2 180 ? 153.676 147.435 185.620 1.00 142.48 143 ASN E O 1
ATOM 12446 N N . PRO E 2 181 ? 155.159 146.061 184.660 1.00 139.81 144 PRO E N 1
ATOM 12447 C CA . PRO E 2 181 ? 156.245 147.027 184.857 1.00 139.81 144 PRO E CA 1
ATOM 12448 C C . PRO E 2 181 ? 156.155 148.178 183.868 1.00 139.81 144 PRO E C 1
ATOM 12449 O O . PRO E 2 181 ? 155.828 147.989 182.694 1.00 139.81 144 PRO E O 1
ATOM 12453 N N . ARG E 2 182 ? 156.484 149.373 184.350 1.00 133.75 145 ARG E N 1
ATOM 12454 C CA . ARG E 2 182 ? 156.458 150.612 183.571 1.00 133.75 145 ARG E CA 1
ATOM 12455 C C . ARG E 2 182 ? 157.848 151.245 183.559 1.00 133.75 145 ARG E C 1
ATOM 12456 O O . ARG E 2 182 ? 158.221 151.991 184.468 1.00 133.75 145 ARG E O 1
ATOM 12464 N N . VAL E 2 183 ? 158.615 150.931 182.505 1.00 131.95 146 VAL E N 1
ATOM 12465 C CA . VAL E 2 183 ? 159.993 151.377 182.341 1.00 131.95 146 VAL E CA 1
ATOM 12466 C C . VAL E 2 183 ? 160.024 152.653 181.510 1.00 131.95 146 VAL E C 1
ATOM 12467 O O . VAL E 2 183 ? 159.141 152.906 180.683 1.00 131.95 146 VAL E O 1
ATOM 12471 N N . THR E 2 184 ? 161.050 153.474 181.736 1.00 133.16 147 THR E N 1
ATOM 12472 C CA . THR E 2 184 ? 161.275 154.681 180.950 1.00 133.16 147 THR E CA 1
ATOM 12473 C C . THR E 2 184 ? 162.772 154.829 180.721 1.00 133.16 147 THR E C 1
ATOM 12474 O O . THR E 2 184 ? 163.561 154.667 181.656 1.00 133.16 147 THR E O 1
ATOM 12478 N N . ARG E 2 185 ? 163.160 155.131 179.483 1.00 131.48 148 ARG E N 1
ATOM 12479 C CA . ARG E 2 185 ? 164.558 155.143 179.069 1.00 131.48 148 ARG E CA 1
ATOM 12480 C C . ARG E 2 185 ? 164.947 156.513 178.528 1.00 131.48 148 ARG E C 1
ATOM 12481 O O . ARG E 2 185 ? 164.161 157.163 177.831 1.00 131.48 148 ARG E O 1
ATOM 12489 N N . PHE E 2 186 ? 166.161 156.946 178.862 1.00 133.15 149 PHE E N 1
ATOM 12490 C CA . PHE E 2 186 ? 166.711 158.209 178.401 1.00 133.15 149 PHE E CA 1
ATOM 12491 C C . PHE E 2 186 ? 168.022 157.965 177.664 1.00 133.15 149 PHE E C 1
ATOM 12492 O O . PHE E 2 186 ? 168.622 156.891 177.755 1.00 133.15 149 PHE E O 1
ATOM 12500 N N . HIS E 2 187 ? 168.462 158.984 176.931 1.00 148.09 150 HIS E N 1
ATOM 12501 C CA . HIS E 2 187 ? 169.669 158.914 176.120 1.00 148.09 150 HIS E CA 1
ATOM 12502 C C . HIS E 2 187 ? 170.749 159.725 176.819 1.00 148.09 150 HIS E C 1
ATOM 12503 O O . HIS E 2 187 ? 170.520 160.880 177.193 1.00 148.09 150 HIS E O 1
ATOM 12510 N N . ILE E 2 188 ? 171.921 159.118 176.995 1.00 151.76 151 ILE E N 1
ATOM 12511 C CA . ILE E 2 188 ? 173.049 159.759 177.654 1.00 151.76 151 ILE E CA 1
ATOM 12512 C C . ILE E 2 188 ? 174.297 159.554 176.808 1.00 151.76 151 ILE E C 1
ATOM 12513 O O . ILE E 2 188 ? 174.341 158.704 175.916 1.00 151.76 151 ILE E O 1
ATOM 12518 N N . ASN E 2 189 ? 175.321 160.351 177.105 1.00 161.51 152 ASN E N 1
ATOM 12519 C CA . ASN E 2 189 ? 176.599 160.262 176.412 1.00 161.51 152 ASN E CA 1
ATOM 12520 C C . ASN E 2 189 ? 177.474 159.262 177.160 1.00 161.51 152 ASN E C 1
ATOM 12521 O O . ASN E 2 189 ? 177.875 159.494 178.304 1.00 161.51 152 ASN E O 1
ATOM 12526 N N . TRP E 2 190 ? 177.754 158.137 176.510 1.00 162.12 153 TRP E N 1
ATOM 12527 C CA . TRP E 2 190 ? 178.604 157.094 177.079 1.00 162.12 153 TRP E CA 1
ATOM 12528 C C . TRP E 2 190 ? 180.048 157.268 176.606 1.00 162.12 153 TRP E C 1
ATOM 12529 O O . TRP E 2 190 ? 180.645 156.394 175.980 1.00 162.12 153 TRP E O 1
ATOM 12540 N N . GLU E 2 191 ? 180.603 158.435 176.919 1.00 174.58 154 GLU E N 1
ATOM 12541 C CA . GLU E 2 191 ? 181.927 158.783 176.436 1.00 174.58 154 GLU E CA 1
ATOM 12542 C C . GLU E 2 191 ? 182.996 158.167 177.337 1.00 174.58 154 GLU E C 1
ATOM 12543 O O . GLU E 2 191 ? 182.708 157.604 178.397 1.00 174.58 154 GLU E O 1
ATOM 12549 N N . ASP E 2 192 ? 184.252 158.285 176.902 1.00 180.25 155 ASP E N 1
ATOM 12550 C CA . ASP E 2 192 ? 185.354 157.737 177.685 1.00 180.25 155 ASP E CA 1
ATOM 12551 C C . ASP E 2 192 ? 185.638 158.587 178.916 1.00 180.25 155 ASP E C 1
ATOM 12552 O O . ASP E 2 192 ? 185.904 158.052 179.998 1.00 180.25 155 ASP E O 1
ATOM 12557 N N . ASN E 2 193 ? 185.586 159.906 178.773 1.00 180.50 156 ASN E N 1
ATOM 12558 C CA . ASN E 2 193 ? 185.842 160.805 179.891 1.00 180.50 156 ASN E CA 1
ATOM 12559 C C . ASN E 2 193 ? 185.360 162.218 179.580 1.00 180.50 156 ASN E C 1
ATOM 12560 O O . ASN E 2 193 ? 185.588 162.736 178.487 1.00 180.50 156 ASN E O 1
#

B-factor: mean 106.91, std 37.98, range [30.0, 203.2]

Solvent-accessible surface area: 73184 Å² total; per-residue (Å²): 53,70,17,9,49,36,4,35,166,126,116,12,53,30,67,24,5,14,132,30,24,26,113,46,123,101,37,124,159,60,84,89,54,33,23,60,36,12,58,82,56,115,97,93,35,92,75,18,9,38,66,5,24,77,38,0,80,90,30,1,51,114,4,43,105,155,116,220,101,62,52,96,6,32,6,7,101,44,38,85,135,146,76,74,17,115,63,100,89,54,17,100,166,135,113,123,99,101,15,63,48,83,141,28,49,35,124,116,40,0,36,21,4,1,89,7,5,6,28,6,1,46,55,3,19,5,1,1,6,2,40,0,0,27,12,0,0,71,2,1,12,7,99,134,62,68,196,117,174,54,39,5,6,81,29,19,8,0,0,0,8,0,0,2,39,0,0,58,77,15,49,92,8,0,22,36,1,46,101,20,2,0,47,6,0,1,82,11,122,19,0,103,67,29,6,84,70,0,19,40,109,0,103,66,26,33,89,39,28,64,89,164,112,64,117,73,50,12,37,89,79,138,16,21,94,9,8,76,111,8,70,82,14,1,83,84,4,11,127,62,13,62,88,75,55,29,72,23,26,48,48,11,79,180,32,0,2,92,101,2,111,71,5,11,42,61,0,37,61,22,38,2,5,25,29,0,0,115,24,1,20,134,28,0,32,127,65,21,49,124,70,92,116,107,108,25,40,71,187,108,4,88,92,20,1,76,20,68,28,64,44,16,26,7,30,37,68,34,77,18,80,30,41,29,8,3,1,73,27,0,0,75,4,7,57,8,4,36,0,0,21,10,0,9,0,8,0,3,51,62,0,61,92,16,12,62,56,78,16,103,30,55,108,121,108,120,178,91,59,170,32,75,108,73,78,93,41,58,78,132,93,0,16,52,5,0,33,11,0,27,12,0,0,21,1,0,0,7,0,16,14,33,11,29,76,21,125,42,82,69,47,72,68,125,78,33,93,63,39,40,45,23,21,72,45,35,43,36,20,2,63,0,74,44,6,0,78,138,5,33,142,45,106,36,5,0,0,0,0,0,1,0,1,19,0,1,2,14,2,5,42,10,0,5,53,13,121,40,14,88,62,1,1,60,23,0,20,136,10,0,71,69,0,22,25,83,128,119,77,174,45,110,35,46,39,36,0,18,1,0,0,2,1,7,0,0,23,0,3,42,9,107,25,7,49,103,85,14,12,34,79,127,143,189,41,7,4,51,15,89,3,5,43,70,131,6,0,40,62,6,1,79,14,2,10,13,2,46,42,29,4,3,55,35,40,24,37,69,61,103,243,111,45,63,7,17,21,29,95,116,77,36,72,3,17,52,33,7,10,111,97,116,11,53,20,53,22,3,4,89,23,23,21,135,51,126,119,40,125,169,71,86,88,55,37,23,60,44,14,58,83,44,126,97,65,27,52,68,9,11,36,58,7,23,90,37,1,84,120,21,4,41,130,0,14,84,170,78,167,153,106,129,121,100,9,49,38,88,148,26,58,61,96,111,41,1,64,22,13,2,85,15,2,6,23,5,5,43,44,5,11,2,15,0,8,2,31,4,4,20,4,2,2,56,0,5,29,0,178,116,44,82,173,90,172,57,72,11,3,95,24,12,15,2,0,0,11,0,0,4,68,2,0,86,72,20,46,81,6,0,36,38,3,58,83,23,3,0,44,3,2,1,90,9,106,23,2,93,54,31,17,87,78,4,20,44,109,0,97,66,17,55,101,37,30,74,86,167,112,118,66,48,13,44,68,67,135,9,41,77,13,12,75,104,16,84,95,46,2,74,75,3,2,134,49,12,64,89,86,37,40,55,19,35,39,75,19,109,180,28,2,4,93,75,2,143,67,4,7,40,77,0,43,74,14,50,3,5,22,22,3,0,100,28,0,16,99,15,0,51,124,44,24,59,122,75,90,113,90,120,36,36,78,129,118,5,82,76,35,4,102,16,66,48,35,38,39,29,5,30,43,90,34,71,15,82,51,38,27,8,4,0,68,33,0,1,88,18,5,60,8,1,36,0,3,21,15,0,10,1,10,0,2,52,54,0,57,97,16,10,53,56,80,15,100,33,57,121,117,109,129,177,94,50,174,44,64,110,79,108,80,41,66,85,118,99,0,12,50,6,2,48,3,0,25,13,0,0,18,1,0,0,11,0,7,17,32,8,25,71,20,125,49,82,72,39,70,72,140,77,27,110,57,36,36,47,15,26,59,52,35,42,37,26,2,62,0,71,69,16,0,80,145,3,37,136,55,121,46,7,0,1,7,0,0,2,0,1,12,2,2,3,16,4,3,47,18,3,4,42,12,118,40,16,92,67,1,2,53,45,0,25,168,22,1,72,79,11,23,29,67,91,134,67,180,58,137,30,43,37,38,1,24,0,0,0,1,0,4,0,0,22,0,9,50,7,98,26,4,34,114,85,6,17,60,86,164,165,35,8,16,32,15,62,5,8,24,64,119,5,2,47,82,9,0,79,14,4,26,19,4,63,75,28,5,3,65,45,46,23,25,66,55,96,212,48,56,4,68,5,41,82,12,34,1,11,7,34,53,5,48,4,119,12,23,1,9,0,27,0,18,0,33,0,92,88,93,26,75,73,37,0,57,0,67,0,23,3,0,2,0,6,96,16,33,29,68,17,23,85,27,45,26,2,44,0,0,94,2,70,50,22,120,12,35,2,18,1,18,2,104,26,4,85,21,64,65,12,34,67,86,11,4,56,22,34,5,0,0,6,0,9,0,15,5,89,59,51,2,10,5,14,1,0,2,53,1,61,5,58,7,71,41,94,100,36,131,141,97,84,42,141,133,9,77,29,65,120,3,39,3,61,5,75,33,92,87,13,57,7,21,103,41,156,12,84,35,65,110,141,168,22,46,13,55,35,18,7,13,24,29,6,6,38,80,0,50,22,120,13,23,0,11,2,26,5,2,3,52,4,84,90,97,21,104,66,45,6,28,7,54,4,19,4,24,0,4,96,106,44,132,139,67,47,16,88,27,30,10,0,54,0,0,90,7,68,54,26,27,6,13,1,4,2,26,0,98,30,10,86,55,69,70,27,51,75,37,55,8,29,36,97,9,27,0,40,14,14,3,31,2,50,64,99,36,22,26,70,14,13,8,133,0,68,8,68,33,63,70,77,105,29,102,135,105,65,38,137,132,37,60,37,68,81,6,32,0,1,47,8,51,75,75,34,134,28,38,124,109,182,12,108,55,88,137,145,216,25,42,3,68,10,30,82,4,74,11,125,40,58,81,4,38,4,148,44,48,11,26,0,34,1,37,6,55,2,92,113,104,28,70,67,71,3,23,1,74,2,30,8,3,4,1,20,114,9,30,9,77,18,20,96,19,62,47,46,125,15,23,91,11,82,60,32,194,42,88,86,94,3,117,3,94,19,7,101,53,75,77,11,34,74,72,18,2,60,2,42,11,0,0,4,0,8,0,18,2,132,64,82,12,11,6,5,1,0,1,37,6,50,6,54,23,89,77,78,122,25,150,105,107,93,42,141,128,4,54,34,97,76,4,46,14,53,17,79,35,98,75,14,98,6,42,102,44,160,26,99,29,83,113,132

Foldseek 3Di:
DVVLVCVLVVPADLVLLLCVLVVHDDDPPDDPVNVVVCVVCVVVHLCPVVVLVVLCVVLCCQQAPHCVDDDDDPDDPPCVCDDPNDDDDVPCDDDFDDAALPPEDPVSSLLSSLVSVLSCLLLCVALFNLVVLLVLLCLLLGGWGDPVPDRQDPTSNSSNLSSLSSVVVPQVVQLAADLLLLVLLLPDPSCCRNPVPSSVVSVVSSVVVVVDDDPVVQPDDVLVVLVVVLVVLVVVVLVVCVVDVPPPPDDCCVVPLVSLQVSLVSNVVRVNLLVVLVVVLVCCLVPLLDVVVVVVVVVVVVCVVQAPDLVDALQRADDQGDPSNVVLVSVVSNPDPVNLVSNLVVLQVVLVVLLPDLLDADDPDDPDCVCVVRNVVSLVVLLSSQSSLLSSLLVNLQSQCVVPADPCADPDDPPCVVVLVVVQPDDGSHLLQVQCVVCVVQQNCLRNVLSVLSSCSSHHLCQCVHPSVVVVLQVLLVVLSVQRQPDDDPQDADNVSSVLSNNSSSSSQPRVSNDVSSSSPDHVGPGSDPSDGNVSSCVSRVNSCSSVVSSVVSVVCVPHVDDDDDDDDD/DVVVVVCLLVVPADLVLVLCLLLVHDDDPPDDPVNVVVSVVCVVVHLCPVVVLVVLCCVLCCQQFPDVVPDFDDAALPPDPPVSSLLSSLVSVLSCLLLLVALFNVLVLLVLLRLLLGGWGDPVPDRQDPTSNSSNLSSLSNVVVVQVVLLAAALLLLVLVLPDPSNCNRPVVSSVVSVVSNVVNVVDDDVVAPDVVRVVLVVVLVVLVVVLVVVCVVPVPPPPDDLQVSPLVVLQVSLVSCVVRVNLLVVLVVVLVVCLVPVLDVVVVVVVVVVVVCVVQAPPPPDDLQDADDQGDPSNVVLSSVVSNPDPVNLVSNLVVLQVVLVVLLPDPLDADDPDDPDCVCVVVNVVSLVVLLSSLSSNLSSLLVNLCSQQVVPADPCADPDPDPCVVVLVVVQPDDGSHLLLVQCVVCVVQVNCLRNVLSVLSSCSSHHLPQCPHPSVVVVLVVLLVVLSVLRQPDDDPQDADNVSSVLSSNSSSSSCPRVSNDVCSSSPDVPPRRDDRAGNVSSCVSRVSSCVSVVSSVVSVVVVVD/DDQKAWDAKDWPCLKFAQFDWTKIKTWIAGAAFAPAWKKKWKWWCLDPPDSPLIDTFDIDTGDDGGGGIGIDMDTGGGDDNVSRDFVSQQAKTKMWMWMADPNHTFKIWMWTKHKHFDDPVCVVPVDSGDDRVGIIIGIPSPDIDMDGDDDDRDRD/DDQKAWDDWDWPCQWDKAFFWTKIKTKMFGAAFADAKKKKWKKWDLADPDCVLIDTQDIDIGDRDHGDTDIDMDTTGGDDCPSRDWCRSQAFTWMWMWMADVNHTFWIFTWTWNWAFDDPVCVVPNDRGNDRPTITTSNTPRGGDIRGDDDDPDSD/DAQKDWDAKDWDPQKDAQFFWTKIKIWIFGAAAADAWKKKWKWWQLDPVDSPLIDTFDIDTHHPCHGDTDIDIDTTGGDDNVSRDQVRQQAKGKMWIWIADPNHTFKTWIWTKHKHFDDPVCNVPVDSGDDRRRIIIGIPSVDIDMDGDDDDRDRD

Sequence (1572 aa):
AAVLESLLREEVSVAAVVRWIARSTQGSEDNAGEAAALSSLRALRKEFVPFLLNFLREQSSRVLPQGKPSRRINPTPVSEERSLSKPKTCFTSLTDEPADPARVSSRQRLELVALVYSSCIAENLVPNLFLELFFVFQLLTARRMVTLESPLFQSIHDCVFFAVQVLECHFQVLSNLDKGTLKLLAENERLLCFSPALQGRLRAAYEGSVAVDNRANFSSDRAFHTFKKQRDVFYEVLREWEDHHEEPGWDFEKGLGSRIRAMMGQLSAACSHSHFVRLFQKQLLQMCQSGADKLGRLWRLQERLMAPQSSGGPCPPPTFPGCQGFFRDFILSASSFQFNQHLMDSLSLKIQELNGLALPQHEPNDEDGESDVDWQGERKQFAVVLLSLRLLAKFLGFVAFLPYRGPEPPPTGELQDSILALRSQVPPVLDVRTLLQRGLQARRAVLTVPWLVEFLSFADHVVPLLEYYRDIFTLLLRLHRSLVLSQESEGKMCFLNKLLLLAVLGWLFQIPTVPEDLFFLEEHGLDNAPVVDQQLLYTCCPYIGELRKLLASWVSGSSGFMRKITPTTTMAAVLESLLREEVSVAAVVRWIARSTQGSEDNAGEAAALSSLRALRKEFVPFLLNFLREQSSRVLPQGSLTDEPADPARVSSRQRLELVALVYSSCIAENLVPNLFLELFFVFQLLTARRMVTLESPLFQSIHDCVFFAVQVLECHFQVLSNLDKGTLKLLAENERLLCFSPALQGRLRAAYEGSVAVNRANFSSDRAFHTFKKQRDVFYEVLREWEDHHEEPGWDFEKGLGSRIRAMMGQLSAACSHSHFVRLFQKQLLQMCQSGADKLGRLWRLQERLMAPQSSGGPCPPPTFPGCQGFFRDFILSASSFQFNQHLMDSLSLKIQELNGLALPQHEPNDEDGESDVDWQGERKQFAVVLLSLRLLAKFLGFVAFLPYRGPEPPPTGELQDSILALRSQVPPVLDVRTLLQRGLQARRAVLTVPWLVEFLSFADHVVPLLEYYRDIFTLLLRLHRSLVLSQESEGKMCFLNKLLLLAVLGWLFQIPTVPEDLFFLEHGLDNAPVVDQQLLYTCCPYIGELRKLLASWVSGSSGMAKVQVNNVVVLDNPSPFYNPFQFEITFECIEDLSEDLEWKIIYVGSAESEEYDQVLDSVLVGPVPAGRHMFVFQADAPNPGLIPDADAVGVTVVLITCTYRGQEFIRVGYYVNNEYTETELRENPPVKPDFSKLQRNILASNPRVTRFHINWEDNMAKVQVNNVVVLDNPSPFYNPFQFEITFECIEDLSEDLEWKIIYVGSAESEEYDQVLDSVLVGPVPAGRHMFVFQADAPNPGLIPDADAVGVTVVLITCTYRGQEFIRVGYYVNNEYTETELRENPPVKPDFSKLQRNILASNPRVTRFHINWEDNMAKVQVNNVVVLDNPSPFYNPFQFEITFECIEDLSEDLEWKIIYVGSAESEEYDQVLDSVLVGPVPAGRHMFVFQADAPNPGLIPDADAVGVTVVLITCTYRGQEFIRVGYYVNNEYTETELRENPPVKPDFSKLQRNILASNPRVTRFHINWEDN

Nearest PDB structures (foldseek):
  7lny-assembly3_C  TM=9.796E-01  e=1.834E-24  Homo sapiens
  7vcq-assembly3_I  TM=9.766E-01  e=8.172E-22  Homo sapiens
  2idc-assembly1_A  TM=9.785E-01  e=4.978E-19  Saccharomyces cerevisiae S288C
  2hue-assembly1_A  TM=9.635E-01  e=2.640E-18  Saccharomyces cerevisiae
  6ayz-assembly2_M  TM=9.494E-01  e=8.385E-19  Saccharomyces cerevisiae S288C

GO terms:
  GO:0005634 nucleus (C, IDA)
  GO:0012505 endomembrane system (C, IDA)
  GO:0006325 chromatin organization (P, IMP)
  GO:0008104 intracellular protein localization (P, IMP)
  GO:0005737 cytoplasm (C, IDA)
  GO:0005515 protein binding (F, IPI)
  GO:0005829 cytosol (C, IDA)
  GO:0005886 plasma membrane (C, IDA)
  GO:0051170 import into nucleus (P, IMP)

Secondary structure (DSSP, 8-state):
-HHHHHHHTTSS-HHHHHHHHTT----TT--HHHHHHHHHHGGGTTSHHHHHHHHHHHHHTTTSS------B---B----S-GGGS--TT----------SSS-SSHHHHHHHHHHHHHHHHTT-SS-HHHHHHHHHHHHT--------S-S--SHHHHHHHHHHHHHH--HHHHTS-HHHHHHHHH-HHHHHH-HHHHHHHHHHHHHHHH---TTTSSSSHHHHHHHHHHHHHHHHHHHHHHSSSSTT--HHHHHHHHHHHHHHHHHHTT-HHHHHHHHHHHHHHHHT--HHHHHHHHHHHHHHT---SS--SSPPP---THHHHHHHHHHHH--HHHHHHHHHHHHHHHHHHHT---------S--STTHHHHHHHHHHHHHHHHHHHHHHHHHHHHHSTTT-SS-----SSS-HHHHHHHTTSPPSS-HHHHHHHHHHTT-HHHHHHHHHHHHTT--SSSTTSHHHHHHHHHHHHHHHT--TT---SSS--HHHHHHHHHHHHHHHTSSSS-HHHHTS----SSSSS---HHHHHHH-TTTHHHHHHHHHHHHHHH-----BPPB--/-HHHHHHHHTTSS-HHHHHHHHTT----TT--HHHHHHHHHHGGGTTSHHHHHHHHHHHHHTTTSS----------SSS-SSHHHHHHHHHHHHHHHHTT-SS-HHHHHHHHHHHHT--------S-S-SSHHHHHHHHHHHHHH--HHHHTS-HHHHHHHHH-HHHHHH-HHHHHHHHHHHHHHHH--TTTSSSSHHHHHHHHHHHHHHHHHHHHHHSSSSTT--HHHHHHHHHHHHHHHHHHTT-HHHHHHHHHHHHHHHHT--HHHHHHHHHHHHHHT----S--SSPPP---THHHHHHHHHHHH--HHHHHHHHHHHHHHHHHHHT------------STTHHHHHHHHHHHHHHHHHHHHHHHHHHHHHSTTT-SS-----SSS-HHHHHHHTTSPPSS-HHHHHHHHHHHT-HHHHHHHHHHHHTT--TTSTTSHHHHHHHHHHHHHHHT--TT---SSS--HHHHHHHHHHHHHHHTSTTS-HHHHT---HHHHS----HHHHHHH-TTTHHHHHHHHHHHHHHH-/--SEEEEEEEES--SEETTSPP-EEEEEEESS--SS-EEEEEEE-S-SS-GGG-EEEEEEEE----SEE-BEE---PPPPTTTS-SHHHHS-EEEEEEEEETTEEEE--EEEEEEEESSHHHHHS--SS--GGGEEEEE-TTS-B--B--------/--SEEEEEEEEES-S--TTPPEEEEEEEEESS--SS-EEEEEEE---SS-STT-EEEEEEEE----SEEEEEEEEE-PPPSTT--SGGGGS-B-EEEEEEETTEE-------B--B-SSHHHHHS--SS---SS-B---B----------------/--SEEEEEEEES--EEETTSPB-EEEEEEE-S--SS-EEEEEEEES-SS-GGGEEEEEEEEE----SEE------BPPPPTTTS-SHHHHS-EEEEEEEEETTEEEE--EEEEEEEESSHHHHHS--SS--GGGEEEEE-TTS----B--------

Radius of gyration: 44.17 Å; Cα contacts (8 Å, |Δi|>4): 2413; chains: 5; bounding box: 69×111×127 Å